Protein 1E6Y (pdb70)

Secondary structure (DSSP, 8-state):
-HHHHHHHHHHHHHHHSS--TT-------TT-SB-------GGGSHHHHHHHHHHHHHHHHHTS----GGGSSSS-S-SS----EEBTTS--EE-GGGGSGGG-HHHHHHHHHHHTEEEEESHHHHHHIIIII-PPP-HHHHHHHHHHHHHHTTT--SS-SS-----GGGSTT-EEEEEES-HHHHTTS-GGGB--HHHHS-HHHHHHHHHHH-S-EEEEEE--HHHHHHS-TTHHHHHHHHHHHHHHHHHTT--TT-HHHHHHHHHH---EE-SB--B----B-SSSGGGB-HHHHHHHS-HHHH---HHHHHHHHHHHHIIIIIIIIIIIITS-TT--HHHHHTTTBTTHHHHHHHHHHHHHHHHTTSTTSS-SSSPPPP-HHHHHHHHHHHHHHHHHHHHH-HHHHHHT-SHHHHHHHHHHHHHHHHHHHHS-HHHHHHHHHHHHHHHHHHHT--S----TTT--HHHHS--STTT---TTT--TTSGGGSS-SSSHHHHHHHHHHHHHTTT-S-SS-HHHHHHT--TTSSS-TTSHHHHHHHHHTT----S---GGGS--/--EEEEE-TTS-EEEEEEEGGGGSTTT-HHHHHHHHHHHHEEEEEHHHHHHHHHH---SSTT---TT------TGGGHHHHHHHHHHHH-SSTTSS-EEEEEGGGTEEEEE--HHHHHTSSSSTHHHHHHHHHHHHHHHHHTT--GGGHHHHHHHHHTTTTTSSS-TT-SEE-SS--GGG-SSTT-GGG---HHHHHHHTTT-HHHHHHHHHHHHHHHHHHTT-SSTHHHHHHHHHIIIIIH-BTTHHHHHHHHHTTT--HHHHHHHHHHHHHHTTSEEEEEE-TTS-EEEEESSHHHHHHHHHHHHHHHHHHHHHHHT-TTHHHHHHHHHHHHHHHHHSS--GGGGHHHHHHHHHHHTTSSSSS--SGGG--TTSTTT-SSSSSSHHHHHHHHHH--S--SS-HHHHHHHHHHHHTT-HHHHSHHHHHHT-/----------SHHHHHHHHHHHT---B-----HHHHHHHH-SS-TTPPPPBSS--HHHH-----HHHHSPPPHHHHHTB-EEEEEEEE-TTT-S--HHHHHHHHHHHSSS-EEEE-SS-EEEEEEHHHHHHHHHHHHHBTT--TTTEEE-SS----TTSPBPTTSPPP-TT--EEEETTEEEEEE-TT-PEEEEEEE--PPPPHHHHHHH-----TTSS-GGG-HHHHHHHHHHHHHHHHHHH---/-HHHHHHHHHHHIIIIIS--TT-------TT-SEE------GGGSHHHHHHHHHHHHHHHHHTS----GGGSSSS-S-SS----EEBTTS--EE-GGGGSGGG-HHHHHHHHHHHTEEEEESHHHHHHIIIII-PPP-HHHHHHHHHHHHHHTTT--SS-SS-----GGG-TT-EEEEEES-HHHHTTS-GGGB--HHHHS-HHHHHHHHHHH-S-EEEEEE--HHHHHHS-TTHHHHHHHHHHHHHHHHHTT--SS-HHHHHHHHHH---EE-SB--B----B-SSSGGGB-HHHHHHHS-HHHH---HHHHHHHHHHHHIIIIIIIIIIIITS-TT--HHHHHHHHBTTHHHHHHHHHHHHHHHHTTTTTSS-SSSPPPP-HHHHHHHHHHHHHHHHHHHHH-HHHHHHT-SHHHHHHHHHHHHHHHHHHHHS-HHHHHHHHHHHHHHHHHHHT--S----TTT--HHHHS--STTT---TTT--TTSGGGSS-SSSHHHHHHHHHHHHHTTT-S-SS-HHHHHHT--TTSSS-TT-HHHHHHHHHTT----S---GGGS--/--EEEEE-TTS-EEEEEEEGGGGSTTT-HHHHHHHHHHHHEEEEEHHHHHHHHHH---SSTT---TT------TGGGHHHHHHHHHHHH-SSTTSS-EEEEEGGGTEEEEE--HHHHHTSSSSTHHHHHHHHHHHHHHHHHTT--GGGHHHHHHHHHTTTTTSSS-TT-SEE-SS--GGG-SSTT-GGG---HHHHHHHTTT-HHHHHHHHHHHHHHHHHHTT-SSTHHHHHHHHHIIIIIS-BTTHHHHHHHHHTTT--HHHHHHHHHHHHHHTTSEEEEEE-TTSPEEEEESSHHHHHHHHHHHHHHHHHHHHHHHT-TTHHHHHHHHHHHHHHHHHSS--GGGGHHHHHHHHHHHTTSSSSS--SGGG--TTSTTT-SSSSSSHHHHHHHHHT--S--SS-HHHHHHHHHHHHTT-HHHHSHHHHHTT--/---------SSHHHHHHHHHHHT---B-----HHHHHHHHTSS-TTPPPPBSS--HHHH-----HHHHSPPPHHHHHTB-EEEEEEEE-TTT-S--HHHHHHHHHHH-SS-EEEE-SS-EEEEEEHHHHHHHHHHHHHBTT--TTTEEE-SS----TTSPEETTSPPP-TT--EEEETTEEEEEE-TT-PEEEEEEE--PPPPHHHHHHH-----TTSS-GGG-HHHHHHHHHHHHHHHHHHH---

Solvent-accessible surface area: 60481 Å² total

B-factor: mean 14.82, std 7.27, range [5.96, 83.8]

Organism: Methanosarcina barkeri (strain Fusaro / DSM 804) (NCBI:txid269797)

InterPro domains:
  IPR003183 Methyl-coenzyme M reductase, alpha subunit, N-terminal [PF02745] (8-282)
  IPR008924 Methyl-coenzyme M reductase, alpha/beta subunit, C-terminal [G3DSA:1.20.840.10] (291-556)
  IPR008924 Methyl-coenzyme M reductase, alpha/beta subunit, C-terminal [SSF48081] (284-569)
  IPR009024 Methyl-coenzyme M reductase, ferredoxin-like fold [SSF55088] (5-283)
  IPR009047 Methyl-coenzyme M reductase, alpha subunit, C-terminal [PF02249] (288-524)
  IPR015811 Methyl-coenzyme M reductase, alpha subunit, N-terminal subdomain 1 [G3DSA:3.90.390.10] (6-115)
  IPR015823 Methyl-coenzyme M reductase, alpha subunit, N-terminal subdomain 2 [G3DSA:3.30.70.470] (116-290)
  IPR016212 Methyl coenzyme M reductase, alpha subunit [PIRSF000262] (10-570)
  IPR016212 Methyl coenzyme M reductase, alpha subunit [TIGR03256] (9-569)

Structure (mmCIF, N/CA/C/O backbone):
data_1E6Y
#
_entry.id   1E6Y
#
_cell.length_a   113.678
_cell.length_b   153.099
_cell.length_c   153.288
_cell.angle_alpha   90.00
_cell.angle_beta   90.00
_cell.angle_gamma   90.00
#
_symmetry.space_group_name_H-M   'P 21 21 21'
#
loop_
_entity.id
_entity.type
_entity.pdbx_description
1 polymer 'METHYL-COENZYME M REDUCTASE SUBUNIT ALPHA'
2 polymer 'METHYL-COENZYME M REDUCTASE I BETA SUBUNIT'
3 polymer 'METHYL-COENZYME M REDUCTASE SUBUNIT GAMMA'
4 non-polymer 'FACTOR 430'
5 non-polymer 'Coenzyme B'
6 non-polymer '1-THIOETHANESULFONIC ACID'
7 non-polymer GLYCEROL
8 water water
#
loop_
_atom_site.group_PDB
_atom_site.id
_atom_site.type_symbol
_atom_site.label_atom_id
_atom_site.label_alt_id
_atom_site.label_comp_id
_atom_site.label_asym_id
_atom_site.label_entity_id
_atom_site.label_seq_id
_atom_site.pdbx_PDB_ins_code
_atom_site.Cartn_x
_atom_site.Cartn_y
_atom_site.Cartn_z
_atom_site.occupancy
_atom_site.B_iso_or_equiv
_atom_site.auth_seq_id
_atom_site.auth_comp_id
_atom_site.auth_asym_id
_atom_site.auth_atom_id
_atom_site.pdbx_PDB_model_num
ATOM 1 N N . ALA A 1 1 ? 16.977 60.668 74.426 1.00 26.12 1002 ALA A N 1
ATOM 2 C CA . ALA A 1 1 ? 16.797 59.717 75.557 1.00 25.47 1002 ALA A CA 1
ATOM 3 C C . ALA A 1 1 ? 16.491 60.446 76.866 1.00 25.25 1002 ALA A C 1
ATOM 4 O O . ALA A 1 1 ? 16.992 61.544 77.116 1.00 24.55 1002 ALA A O 1
ATOM 6 N N . ALA A 1 2 ? 15.671 59.812 77.700 1.00 24.91 1003 ALA A N 1
ATOM 7 C CA . ALA A 1 2 ? 15.078 60.452 78.874 1.00 24.44 1003 ALA A CA 1
ATOM 8 C C . ALA A 1 2 ? 16.087 60.876 79.940 1.00 23.86 1003 ALA A C 1
ATOM 9 O O . ALA A 1 2 ? 15.966 61.958 80.517 1.00 23.07 1003 ALA A O 1
ATOM 11 N N . ASP A 1 3 ? 17.067 60.018 80.211 1.00 23.59 1004 ASP A N 1
ATOM 12 C CA . ASP A 1 3 ? 18.060 60.283 81.248 1.00 23.58 1004 ASP A CA 1
ATOM 13 C C . ASP A 1 3 ? 18.869 61.541 80.944 1.00 22.41 1004 ASP A C 1
ATOM 14 O O . ASP A 1 3 ? 19.103 62.363 81.830 1.00 21.82 1004 ASP A O 1
ATOM 19 N N . ILE A 1 4 ? 19.248 61.707 79.679 1.00 21.22 1005 ILE A N 1
ATOM 20 C CA . ILE A 1 4 ? 20.048 62.856 79.257 1.00 19.87 1005 ILE A CA 1
ATOM 21 C C . ILE A 1 4 ? 19.225 64.146 79.261 1.00 19.17 1005 ILE A C 1
ATOM 22 O O . ILE A 1 4 ? 19.730 65.210 79.629 1.00 18.13 1005 ILE A O 1
ATOM 27 N N . PHE A 1 5 ? 17.949 64.035 78.897 1.00 18.89 1006 PHE A N 1
ATOM 28 C CA . PHE A 1 5 ? 17.027 65.167 78.945 1.00 18.77 1006 PHE A CA 1
ATOM 29 C C . PHE A 1 5 ? 16.863 65.687 80.373 1.00 18.45 1006 PHE A C 1
ATOM 30 O O . PHE A 1 5 ? 16.851 66.897 80.603 1.00 18.19 1006 PHE A O 1
ATOM 38 N N . SER A 1 6 ? 16.775 64.765 81.329 1.00 18.42 1007 SER A N 1
ATOM 39 C CA . SER A 1 6 ? 16.670 65.118 82.743 1.00 17.89 1007 SER A CA 1
ATOM 40 C C . SER A 1 6 ? 17.937 65.808 83.228 1.00 17.54 1007 SER A C 1
ATOM 41 O O . SER A 1 6 ? 17.880 66.752 84.014 1.00 16.82 1007 SER A O 1
ATOM 44 N N . LYS A 1 7 ? 19.079 65.329 82.744 1.00 17.29 1008 LYS A N 1
ATOM 45 C CA . LYS A 1 7 ? 20.373 65.913 83.073 1.00 17.49 1008 LYS A CA 1
ATOM 46 C C . LYS A 1 7 ? 20.486 67.336 82.523 1.00 16.42 1008 LYS A C 1
ATOM 47 O O . LYS A 1 7 ? 20.924 68.248 83.223 1.00 15.94 1008 LYS A O 1
ATOM 53 N N . PHE A 1 8 ? 20.034 67.523 81.288 1.00 15.86 1009 PHE A N 1
ATOM 54 C CA . PHE A 1 8 ? 20.010 68.836 80.656 1.00 15.47 1009 PHE A CA 1
ATOM 55 C C . PHE A 1 8 ? 19.181 69.838 81.463 1.00 15.69 1009 PHE A C 1
ATOM 56 O O . PHE A 1 8 ? 19.621 70.964 81.698 1.00 15.25 1009 PHE A O 1
ATOM 64 N N . LYS A 1 9 ? 18.001 69.416 81.914 1.00 16.29 1010 LYS A N 1
ATOM 65 C CA . LYS A 1 9 ? 17.122 70.289 82.692 1.00 16.19 1010 LYS A CA 1
ATOM 66 C C . LYS A 1 9 ? 17.709 70.632 84.059 1.00 16.25 1010 LYS A C 1
ATOM 67 O O . LYS A 1 9 ? 17.589 71.763 84.530 1.00 16.56 1010 LYS A O 1
ATOM 73 N N . LYS A 1 10 ? 18.371 69.657 84.675 1.00 16.17 1011 LYS A N 1
ATOM 74 C CA . LYS A 1 10 ? 19.066 69.868 85.939 1.00 16.59 1011 LYS A CA 1
ATOM 75 C C . LYS A 1 10 ? 20.190 70.893 85.771 1.00 15.44 1011 LYS A C 1
ATOM 76 O O . LYS A 1 10 ? 20.426 71.719 86.657 1.00 14.90 1011 LYS A O 1
ATOM 82 N N . ASP A 1 11 ? 20.875 70.833 84.631 1.00 15.16 1012 ASP A N 1
ATOM 83 C CA . ASP A 1 11 ? 21.933 71.786 84.318 1.00 14.38 1012 ASP A CA 1
ATOM 84 C C . ASP A 1 11 ? 21.384 73.197 84.210 1.00 14.19 1012 ASP A C 1
ATOM 85 O O . ASP A 1 11 ? 22.015 74.146 84.667 1.00 14.40 1012 ASP A O 1
ATOM 90 N N . MET A 1 12 ? 20.232 73.332 83.558 1.00 14.22 1013 MET A N 1
ATOM 91 C CA . MET A 1 12 ? 19.577 74.628 83.414 1.00 15.12 1013 MET A CA 1
ATOM 92 C C . MET A 1 12 ? 19.133 75.178 84.767 1.00 15.52 1013 MET A C 1
ATOM 93 O O . MET A 1 12 ? 19.256 76.376 85.025 1.00 15.70 1013 MET A O 1
ATOM 98 N N . GLU A 1 13 ? 18.664 74.291 85.644 1.00 16.65 1014 GLU A N 1
ATOM 99 C CA . GLU A 1 13 ? 18.282 74.674 87.001 1.00 17.25 1014 GLU A CA 1
ATOM 100 C C . GLU A 1 13 ? 19.489 75.176 87.794 1.00 16.46 1014 GLU A C 1
ATOM 101 O O . GLU A 1 13 ? 19.443 76.257 88.384 1.00 16.04 1014 GLU A O 1
ATOM 107 N N . VAL A 1 14 ? 20.580 74.411 87.763 1.00 15.35 1015 VAL A N 1
ATOM 108 C CA . VAL A 1 14 ? 21.812 74.786 88.456 1.00 15.19 1015 VAL A CA 1
ATOM 109 C C . VAL A 1 14 ? 22.372 76.104 87.917 1.00 14.63 1015 VAL A C 1
ATOM 110 O O . VAL A 1 14 ? 22.786 76.969 88.685 1.00 14.78 1015 VAL A O 1
ATOM 114 N N . LYS A 1 15 ? 22.314 76.275 86.600 1.00 14.28 1016 LYS A N 1
ATOM 115 C CA . LYS A 1 15 ? 22.905 77.439 85.951 1.00 13.93 1016 LYS A CA 1
ATOM 116 C C . LYS A 1 15 ? 22.101 78.719 86.180 1.00 14.01 1016 LYS A C 1
ATOM 117 O O . LYS A 1 15 ? 22.674 79.764 86.479 1.00 13.91 1016 LYS A O 1
ATOM 123 N N . PHE A 1 16 ? 20.775 78.612 86.137 1.00 14.83 1017 PHE A N 1
ATOM 124 C CA . PHE A 1 16 ? 19.919 79.793 86.055 1.00 15.35 1017 PHE A CA 1
ATOM 125 C C . PHE A 1 16 ? 18.966 80.002 87.234 1.00 15.91 1017 PHE A C 1
ATOM 126 O O . PHE A 1 16 ? 18.512 81.125 87.469 1.00 16.46 1017 PHE A O 1
ATOM 134 N N . ALA A 1 17 ? 18.652 78.932 87.962 1.00 16.80 1018 ALA A N 1
ATOM 135 C CA . ALA A 1 17 ? 17.593 78.987 88.971 1.00 16.74 1018 ALA A CA 1
ATOM 136 C C . ALA A 1 17 ? 18.078 78.792 90.408 1.00 17.45 1018 ALA A C 1
ATOM 137 O O . ALA A 1 17 ? 17.269 78.713 91.333 1.00 17.22 1018 ALA A O 1
ATOM 139 N N . GLN A 1 18 ? 19.390 78.670 90.591 1.00 17.61 1019 GLN A N 1
ATOM 140 C CA . GLN A 1 18 ? 19.983 78.747 91.923 1.00 17.93 1019 GLN A CA 1
ATOM 141 C C . GLN A 1 18 ? 21.252 79.587 91.874 1.00 18.09 1019 GLN A C 1
ATOM 142 O O . GLN A 1 18 ? 21.952 79.609 90.859 1.00 18.34 1019 GLN A O 1
ATOM 148 N N . GLU A 1 19 ? 21.493 80.341 92.941 1.00 17.25 1020 GLU A N 1
ATOM 149 C CA . GLU A 1 19 ? 22.523 81.372 92.938 1.00 17.12 1020 GLU A CA 1
ATOM 150 C C . GLU A 1 19 ? 23.925 80.814 92.725 1.00 17.02 1020 GLU A C 1
ATOM 151 O O . GLU A 1 19 ? 24.261 79.738 93.219 1.00 17.42 1020 GLU A O 1
ATOM 157 N N . PHE A 1 20 ? 24.714 81.528 91.930 1.00 16.19 1021 PHE A N 1
ATOM 158 C CA . PHE A 1 20 ? 26.128 81.215 91.779 1.00 15.98 1021 PHE A CA 1
ATOM 159 C C . PHE A 1 20 ? 26.941 82.411 92.242 1.00 15.89 1021 PHE A C 1
ATOM 160 O O . PHE A 1 20 ? 26.827 83.502 91.681 1.00 16.13 1021 PHE A O 1
ATOM 168 N N . GLY A 1 21 ? 27.760 82.200 93.266 1.00 15.88 1022 GLY A N 1
ATOM 169 C CA . GLY A 1 21 ? 28.440 83.310 93.905 1.00 16.02 1022 GLY A CA 1
ATOM 170 C C . GLY A 1 21 ? 27.439 84.243 94.559 1.00 16.20 1022 GLY A C 1
ATOM 171 O O . GLY A 1 21 ? 26.682 83.835 95.441 1.00 16.91 1022 GLY A O 1
ATOM 172 N N . SER A 1 22 ? 27.379 85.476 94.068 1.00 15.94 1023 SER A N 1
ATOM 173 C CA . SER A 1 22 ? 26.421 86.454 94.569 1.00 16.72 1023 SER A CA 1
ATOM 174 C C . SER A 1 22 ? 25.550 87.008 93.448 1.00 15.78 1023 SER A C 1
ATOM 175 O O . SER A 1 22 ? 25.130 88.163 93.507 1.00 16.48 1023 SER A O 1
ATOM 178 N N . ASN A 1 23 ? 25.239 86.179 92.454 1.00 15.53 1024 ASN A N 1
ATOM 179 C CA . ASN A 1 23 ? 24.484 86.659 91.298 1.00 15.83 1024 ASN A CA 1
ATOM 180 C C . ASN A 1 23 ? 22.979 86.758 91.551 1.00 16.62 1024 ASN A C 1
ATOM 181 O O . ASN A 1 23 ? 22.225 87.220 90.692 1.00 16.34 1024 ASN A O 1
ATOM 186 N N . LYS A 1 24 ? 22.559 86.329 92.741 1.00 17.49 1025 LYS A N 1
ATOM 187 C CA . LYS A 1 24 ? 21.180 86.469 93.202 1.00 19.05 1025 LYS A CA 1
ATOM 188 C C . LYS A 1 24 ? 20.145 85.821 92.291 1.00 19.34 1025 LYS A C 1
ATOM 189 O O . LYS A 1 24 ? 18.963 86.158 92.347 1.00 19.33 1025 LYS A O 1
ATOM 195 N N . GLN A 1 25 ? 20.579 84.852 91.492 1.00 19.58 1026 GLN A N 1
ATOM 196 C CA . GLN A 1 25 ? 19.660 84.067 90.676 1.00 20.62 1026 GLN A CA 1
ATOM 197 C C . GLN A 1 25 ? 19.088 82.945 91.533 1.00 22.43 1026 GLN A C 1
ATOM 198 O O . GLN A 1 25 ? 19.343 81.766 91.295 1.00 22.60 1026 GLN A O 1
ATOM 204 N N . THR A 1 26 ? 18.263 83.334 92.501 1.00 24.30 1027 THR A N 1
ATOM 205 C CA . THR A 1 26 ? 17.862 82.459 93.598 1.00 25.90 1027 THR A CA 1
ATOM 206 C C . THR A 1 26 ? 16.644 81.590 93.292 1.00 26.70 1027 THR A C 1
ATOM 207 O O . THR A 1 26 ? 16.269 80.741 94.102 1.00 27.07 1027 THR A O 1
ATOM 211 N N . GLY A 1 27 ? 16.042 81.795 92.124 1.00 27.06 1028 GLY A N 1
ATOM 212 C CA . GLY A 1 27 ? 14.872 81.023 91.741 1.00 27.39 1028 GLY A CA 1
ATOM 213 C C . GLY A 1 27 ? 14.553 81.144 90.263 1.00 27.88 1028 GLY A C 1
ATOM 214 O O . GLY A 1 27 ? 15.328 81.727 89.499 1.00 28.36 1028 GLY A O 1
ATOM 215 N N . GLY A 1 28 ? 13.435 80.554 89.849 1.00 27.56 1029 GLY A N 1
ATOM 216 C CA . GLY A 1 28 ? 12.980 80.713 88.480 1.00 26.90 1029 GLY A CA 1
ATOM 217 C C . GLY A 1 28 ? 12.575 79.421 87.792 1.00 26.51 1029 GLY A C 1
ATOM 218 O O . GLY A 1 28 ? 12.951 78.330 88.224 1.00 27.12 1029 GLY A O 1
ATOM 219 N N . ASP A 1 29 ? 11.751 79.552 86.757 1.00 25.67 1030 ASP A N 1
ATOM 220 C CA . ASP A 1 29 ? 11.353 78.430 85.912 1.00 25.00 1030 ASP A CA 1
ATOM 221 C C . ASP A 1 29 ? 12.245 78.434 84.673 1.00 23.64 1030 ASP A C 1
ATOM 222 O O . ASP A 1 29 ? 12.362 79.453 83.994 1.00 23.62 1030 ASP A O 1
ATOM 227 N N . ILE A 1 30 ? 12.805 77.275 84.336 1.00 22.02 1031 ILE A N 1
ATOM 228 C CA . ILE A 1 30 ? 13.759 77.181 83.230 1.00 20.68 1031 ILE A CA 1
ATOM 229 C C . ILE A 1 30 ? 13.094 77.234 81.851 1.00 20.03 1031 ILE A C 1
ATOM 230 O O . ILE A 1 30 ? 13.775 77.266 80.824 1.00 18.86 1031 ILE A O 1
ATOM 235 N N . THR A 1 31 ? 11.765 77.283 81.835 1.00 19.51 1032 THR A N 1
ATOM 236 C CA . THR A 1 31 ? 11.020 77.450 80.592 1.00 19.45 1032 THR A CA 1
ATOM 237 C C . THR A 1 31 ? 10.491 78.878 80.432 1.00 19.61 1032 THR A C 1
ATOM 238 O O . THR A 1 31 ? 9.922 79.219 79.397 1.00 19.66 1032 THR A O 1
ATOM 242 N N . ASP A 1 32 ? 10.740 79.726 81.428 1.00 20.35 1033 ASP A N 1
ATOM 243 C CA . ASP A 1 32 ? 10.302 81.121 81.383 1.00 21.20 1033 ASP A CA 1
ATOM 244 C C . ASP A 1 32 ? 11.063 81.933 80.340 1.00 21.07 1033 ASP A C 1
ATOM 245 O O . ASP A 1 32 ? 12.295 81.891 80.282 1.00 20.40 1033 ASP A O 1
ATOM 250 N N . LYS A 1 33 ? 10.320 82.717 79.564 1.00 20.37 1034 LYS A N 1
ATOM 251 C CA . LYS A 1 33 ? 10.891 83.539 78.502 1.00 20.40 1034 LYS A CA 1
ATOM 252 C C . LYS A 1 33 ? 11.461 84.856 79.010 1.00 19.98 1034 LYS A C 1
ATOM 253 O O . LYS A 1 33 ? 12.146 85.565 78.270 1.00 19.77 1034 LYS A O 1
ATOM 259 N N . THR A 1 34 ? 11.100 85.226 80.235 1.00 19.48 1035 THR A N 1
ATOM 260 C CA . THR A 1 34 ? 11.525 86.503 80.795 1.00 19.34 1035 THR A CA 1
ATOM 261 C C . THR A 1 34 ? 12.420 86.321 82.016 1.00 19.15 1035 THR A C 1
ATOM 262 O O . THR A 1 34 ? 12.459 85.245 82.617 1.00 19.32 1035 THR A O 1
ATOM 266 N N . ALA A 1 35 ? 13.160 87.374 82.354 1.00 18.93 1036 ALA A N 1
ATOM 267 C CA . ALA A 1 35 ? 14.062 87.361 83.500 1.00 19.25 1036 ALA A CA 1
ATOM 268 C C . ALA A 1 35 ? 14.277 88.780 84.006 1.00 19.12 1036 ALA A C 1
ATOM 269 O O . ALA A 1 35 ? 13.947 89.748 83.318 1.00 19.82 1036 ALA A O 1
ATOM 271 N N . LYS A 1 36 ? 14.795 88.896 85.225 1.00 19.30 1037 LYS A N 1
ATOM 272 C CA . LYS A 1 36 ? 15.218 90.185 85.760 1.00 19.59 1037 LYS A CA 1
ATOM 273 C C . LYS A 1 36 ? 16.735 90.279 85.727 1.00 19.07 1037 LYS A C 1
ATOM 274 O O . LYS A 1 36 ? 17.435 89.342 86.116 1.00 19.18 1037 LYS A O 1
ATOM 280 N N . PHE A 1 37 ? 17.234 91.400 85.219 1.00 18.54 1038 PHE A N 1
ATOM 281 C CA . PHE A 1 37 ? 18.668 91.620 85.103 1.00 17.46 1038 PHE A CA 1
ATOM 282 C C . PHE A 1 37 ? 19.102 92.647 86.132 1.00 17.39 1038 PHE A C 1
ATOM 283 O O . PHE A 1 37 ? 18.557 93.750 86.192 1.00 17.42 1038 PHE A O 1
ATOM 291 N N . LEU A 1 38 ? 20.042 92.248 86.982 1.00 16.34 1039 LEU A N 1
ATOM 292 C CA . LEU A 1 38 ? 20.303 92.973 88.216 1.00 16.90 1039 LEU A CA 1
ATOM 293 C C . LEU A 1 38 ? 21.432 93.993 88.143 1.00 16.85 1039 LEU A C 1
ATOM 294 O O . LEU A 1 38 ? 21.614 94.771 89.081 1.00 16.73 1039 LEU A O 1
ATOM 299 N N . ARG A 1 39 ? 22.174 94.014 87.034 1.00 16.78 1040 ARG A N 1
ATOM 300 C CA . ARG A 1 39 ? 23.226 95.012 86.855 1.00 16.78 1040 ARG A CA 1
ATOM 301 C C . ARG A 1 39 ? 24.199 95.063 88.033 1.00 16.58 1040 ARG A C 1
ATOM 302 O O . ARG A 1 39 ? 24.609 96.129 88.488 1.00 16.75 1040 ARG A O 1
ATOM 310 N N . LEU A 1 40 ? 24.636 93.884 88.471 1.00 16.07 1041 LEU A N 1
ATOM 311 C CA . LEU A 1 40 ? 25.521 93.759 89.627 1.00 15.87 1041 LEU A CA 1
ATOM 312 C C . LEU A 1 40 ? 26.991 93.980 89.269 1.00 15.74 1041 LEU A C 1
ATOM 313 O O . LEU A 1 40 ? 27.795 94.351 90.122 1.00 16.06 1041 LEU A O 1
ATOM 318 N N . GLY A 1 41 ? 27.335 93.767 88.003 1.00 15.15 1042 GLY A N 1
ATOM 319 C CA . GLY A 1 41 ? 28.723 93.865 87.590 1.00 14.68 1042 GLY A CA 1
ATOM 320 C C . GLY A 1 41 ? 29.517 92.618 87.943 1.00 14.38 1042 GLY A C 1
ATOM 321 O O . GLY A 1 41 ? 28.934 91.596 88.312 1.00 14.02 1042 GLY A O 1
ATOM 322 N N . PRO A 1 42 ? 30.856 92.663 87.821 1.00 14.44 1043 PRO A N 1
ATOM 323 C CA . PRO A 1 42 ? 31.697 91.466 87.954 1.00 14.39 1043 PRO A CA 1
ATOM 324 C C . PRO A 1 42 ? 31.786 90.930 89.381 1.00 14.99 1043 PRO A C 1
ATOM 325 O O . PRO A 1 42 ? 32.051 89.745 89.588 1.00 15.26 1043 PRO A O 1
ATOM 329 N N . GLU A 1 43 ? 31.489 91.788 90.355 1.00 15.83 1044 GLU A N 1
ATOM 330 C CA . GLU A 1 43 ? 31.608 91.430 91.767 1.00 17.13 1044 GLU A CA 1
ATOM 331 C C . GLU A 1 43 ? 30.636 90.336 92.206 1.00 16.11 1044 GLU A C 1
ATOM 332 O O . GLU A 1 43 ? 30.798 89.759 93.281 1.00 16.11 1044 GLU A O 1
ATOM 338 N N . GLN A 1 44 ? 29.638 90.047 91.376 1.00 14.56 1045 GLN A N 1
ATOM 339 C CA . GLN A 1 44 ? 28.698 88.960 91.646 1.00 13.94 1045 GLN A CA 1
ATOM 340 C C . GLN A 1 44 ? 29.384 87.596 91.555 1.00 14.18 1045 GLN A C 1
ATOM 341 O O . GLN A 1 44 ? 28.869 86.597 92.062 1.00 13.40 1045 GLN A O 1
ATOM 347 N N . ASP A 1 45 ? 30.526 87.557 90.874 1.00 13.17 1046 ASP A N 1
ATOM 348 C CA . ASP A 1 45 ? 31.258 86.315 90.649 1.00 13.63 1046 ASP A CA 1
ATOM 349 C C . ASP A 1 45 ? 32.536 86.289 91.487 1.00 13.01 1046 ASP A C 1
ATOM 350 O O . ASP A 1 45 ? 33.420 87.125 91.302 1.00 12.53 1046 ASP A O 1
ATOM 357 N N . PRO A 1 46 ? 32.676 85.282 92.368 1.00 13.37 1047 PRO A N 1
ATOM 358 C CA . PRO A 1 46 ? 33.853 85.208 93.239 1.00 13.84 1047 PRO A CA 1
ATOM 359 C C . PRO A 1 46 ? 35.192 85.086 92.507 1.00 13.23 1047 PRO A C 1
ATOM 360 O O . PRO A 1 46 ? 36.177 85.696 92.926 1.00 13.13 1047 PRO A O 1
ATOM 364 N N . ARG A 1 47 ? 35.216 84.384 91.374 1.00 13.14 1048 ARG A N 1
ATOM 365 C CA . ARG A 1 47 ? 36.456 84.318 90.580 1.00 12.84 1048 ARG A CA 1
ATOM 366 C C . ARG A 1 47 ? 36.798 85.674 89.991 1.00 12.13 1048 ARG A C 1
ATOM 367 O O . ARG A 1 47 ? 37.955 86.131 90.049 1.00 12.17 1048 ARG A O 1
ATOM 375 N N . LYS A 1 48 ? 35.789 86.395 89.502 1.00 11.71 1049 LYS A N 1
ATOM 376 C CA . LYS A 1 48 ? 36.017 87.744 88.980 1.00 11.15 1049 LYS A CA 1
ATOM 377 C C . LYS A 1 48 ? 36.554 88.689 90.060 1.00 11.55 1049 LYS A C 1
ATOM 378 O O . LYS A 1 48 ? 37.486 89.452 89.812 1.00 10.91 1049 LYS A O 1
ATOM 384 N N . VAL A 1 49 ? 36.010 88.584 91.271 1.00 12.54 1050 VAL A N 1
ATOM 385 C CA . VAL A 1 49 ? 36.475 89.390 92.399 1.00 12.84 1050 VAL A CA 1
ATOM 386 C C . VAL A 1 49 ? 37.954 89.112 92.689 1.00 13.08 1050 VAL A C 1
ATOM 387 O O . VAL A 1 49 ? 38.753 90.039 92.841 1.00 12.93 1050 VAL A O 1
ATOM 391 N N . GLU A 1 50 ? 38.316 87.832 92.687 1.00 13.37 1051 GLU A N 1
ATOM 392 C CA . GLU A 1 50 ? 39.700 87.396 92.852 1.00 13.58 1051 GLU A CA 1
ATOM 393 C C . GLU A 1 50 ? 40.609 87.999 91.777 1.00 13.16 1051 GLU A C 1
ATOM 394 O O . GLU A 1 50 ? 41.688 88.511 92.083 1.00 13.26 1051 GLU A O 1
ATOM 400 N N . MET A 1 51 ? 40.129 88.002 90.536 1.00 13.05 1052 MET A N 1
ATOM 401 C CA . MET A 1 51 ? 40.883 88.537 89.404 1.00 12.66 1052 MET A CA 1
ATOM 402 C C . MET A 1 51 ? 41.067 90.049 89.488 1.00 12.88 1052 MET A C 1
ATOM 403 O O . MET A 1 51 ? 42.144 90.568 89.186 1.00 12.84 1052 MET A O 1
ATOM 408 N N . ILE A 1 52 ? 40.000 90.751 89.865 1.00 12.45 1053 ILE A N 1
ATOM 409 C CA . ILE A 1 52 ? 40.047 92.199 90.055 1.00 12.70 1053 ILE A CA 1
ATOM 410 C C . ILE A 1 52 ? 41.094 92.573 91.106 1.00 13.26 1053 ILE A C 1
ATOM 411 O O . ILE A 1 52 ? 41.942 93.433 90.866 1.00 13.41 1053 ILE A O 1
ATOM 416 N N . LYS A 1 53 ? 41.091 91.849 92.225 1.00 13.37 1054 LYS A N 1
ATOM 417 C CA . LYS A 1 53 ? 42.027 92.103 93.317 1.00 14.35 1054 LYS A CA 1
ATOM 418 C C . LYS A 1 53 ? 43.471 91.880 92.873 1.00 13.96 1054 LYS A C 1
ATOM 419 O O . LYS A 1 53 ? 44.337 92.720 93.115 1.00 14.15 1054 LYS A O 1
ATOM 425 N N . ALA A 1 54 ? 43.710 90.771 92.177 1.00 13.59 1055 ALA A N 1
ATOM 426 C CA . ALA A 1 54 ? 45.034 90.461 91.643 1.00 13.77 1055 ALA A CA 1
ATOM 427 C C . ALA A 1 54 ? 45.478 91.512 90.629 1.00 13.80 1055 ALA A C 1
ATOM 428 O O . ALA A 1 54 ? 46.608 91.998 90.685 1.00 13.50 1055 ALA A O 1
ATOM 430 N N . GLY A 1 55 ? 44.561 91.901 89.746 1.00 13.67 1056 GLY A N 1
ATOM 431 C CA . GLY A 1 55 ? 44.871 92.902 88.740 1.00 13.96 1056 GLY A CA 1
ATOM 432 C C . GLY A 1 55 ? 45.298 94.231 89.334 1.00 15.09 1056 GLY A C 1
ATOM 433 O O . GLY A 1 55 ? 46.289 94.817 88.901 1.00 14.65 1056 GLY A O 1
ATOM 434 N N . LYS A 1 56 ? 44.568 94.679 90.353 1.00 15.53 1057 LYS A N 1
ATOM 435 C CA . LYS A 1 56 ? 44.860 95.928 91.058 1.00 16.58 1057 LYS A CA 1
ATOM 436 C C . LYS A 1 56 ? 46.225 95.889 91.737 1.00 16.16 1057 LYS A C 1
ATOM 437 O O . LYS A 1 56 ? 47.042 96.797 91.567 1.00 15.71 1057 LYS A O 1
ATOM 443 N N . GLU A 1 57 ? 46.462 94.833 92.512 1.00 16.28 1058 GLU A N 1
ATOM 444 C CA . GLU A 1 57 ? 47.710 94.680 93.254 1.00 16.48 1058 GLU A CA 1
ATOM 445 C C . GLU A 1 57 ? 48.928 94.579 92.336 1.00 15.50 1058 GLU A C 1
ATOM 446 O O . GLU A 1 57 ? 49.959 95.201 92.594 1.00 15.21 1058 GLU A O 1
ATOM 452 N N . ILE A 1 58 ? 48.792 93.826 91.248 1.00 14.69 1059 ILE A N 1
ATOM 453 C CA . ILE A 1 58 ? 49.894 93.649 90.308 1.00 13.98 1059 ILE A CA 1
ATOM 454 C C . ILE A 1 58 ? 50.195 94.943 89.555 1.00 13.78 1059 ILE A C 1
ATOM 455 O O . ILE A 1 58 ? 51.358 95.310 89.400 1.00 13.36 1059 ILE A O 1
ATOM 460 N N . ALA A 1 59 ? 49.151 95.679 89.180 1.00 14.07 1060 ALA A N 1
ATOM 461 C CA . ALA A 1 59 ? 49.323 96.975 88.521 1.00 14.66 1060 ALA A CA 1
ATOM 462 C C . ALA A 1 59 ? 50.095 97.938 89.420 1.00 15.50 1060 ALA A C 1
ATOM 463 O O . ALA A 1 59 ? 51.042 98.591 88.977 1.00 14.62 1060 ALA A O 1
ATOM 465 N N . GLU A 1 60 ? 49.705 97.978 90.694 1.00 16.98 1061 GLU A N 1
ATOM 466 C CA . GLU A 1 60 ? 50.361 98.801 91.706 1.00 18.79 1061 GLU A CA 1
ATOM 467 C C . GLU A 1 60 ? 51.817 98.391 91.875 1.00 18.37 1061 GLU A C 1
ATOM 468 O O . GLU A 1 60 ? 52.708 99.239 91.960 1.00 18.35 1061 GLU A O 1
ATOM 474 N N . LYS A 1 61 ? 52.049 97.083 91.932 1.00 17.71 1062 LYS A N 1
ATOM 475 C CA . LYS A 1 61 ? 53.384 96.552 92.169 1.00 17.91 1062 LYS A CA 1
ATOM 476 C C . LYS A 1 61 ? 54.331 96.801 90.999 1.00 16.98 1062 LYS A C 1
ATOM 477 O O . LYS A 1 61 ? 55.467 97.234 91.197 1.00 17.39 1062 LYS A O 1
ATOM 483 N N . ARG A 1 62 ? 53.855 96.558 89.780 1.00 15.69 1063 ARG A N 1
ATOM 484 C CA . ARG A 1 62 ? 54.758 96.529 88.617 1.00 14.52 1063 ARG A CA 1
ATOM 485 C C . ARG A 1 62 ? 54.898 97.906 88.002 1.00 14.56 1063 ARG A C 1
ATOM 486 O O . ARG A 1 62 ? 55.838 98.158 87.239 1.00 14.52 1063 ARG A O 1
ATOM 494 N N . GLY A 1 63 ? 53.938 98.785 88.279 1.00 14.39 1064 GLY A N 1
ATOM 495 C CA . GLY A 1 63 ? 54.061 100.173 87.870 1.00 14.21 1064 GLY A CA 1
ATOM 496 C C . GLY A 1 63 ? 53.575 100.480 86.466 1.00 13.93 1064 GLY A C 1
ATOM 497 O O . GLY A 1 63 ? 53.965 101.491 85.881 1.00 14.99 1064 GLY A O 1
ATOM 498 N N . ILE A 1 64 ? 52.758 99.594 85.906 1.00 12.84 1065 ILE A N 1
ATOM 499 C CA . ILE A 1 64 ? 52.074 99.869 84.647 1.00 12.24 1065 ILE A CA 1
ATOM 500 C C . ILE A 1 64 ? 50.699 99.205 84.662 1.00 11.99 1065 ILE A C 1
ATOM 501 O O . ILE A 1 64 ? 50.522 98.138 85.256 1.00 11.73 1065 ILE A O 1
ATOM 506 N N . ALA A 1 65 ? 49.721 99.885 84.068 1.00 11.68 1066 ALA A N 1
ATOM 507 C CA . ALA A 1 65 ? 48.321 99.472 84.111 1.00 11.50 1066 ALA A CA 1
ATOM 508 C C . ALA A 1 65 ? 48.118 98.017 83.697 1.00 11.84 1066 ALA A C 1
ATOM 509 O O . ALA A 1 65 ? 48.846 97.488 82.857 1.00 11.50 1066 ALA A O 1
ATOM 511 N N . PHE A 1 66 ? 47.106 97.385 84.280 1.00 11.41 1067 PHE A N 1
ATOM 512 C CA . PHE A 1 66 ? 46.885 95.953 84.118 1.00 11.15 1067 PHE A CA 1
ATOM 513 C C . PHE A 1 66 ? 45.377 95.677 84.068 1.00 10.94 1067 PHE A C 1
ATOM 514 O O . PHE A 1 66 ? 44.600 96.530 83.631 1.00 11.23 1067 PHE A O 1
ATOM 522 N N . TYR A 1 67 ? 44.975 94.478 84.480 1.00 10.68 1068 TYR A N 1
ATOM 523 C CA . TYR A 1 67 ? 43.568 94.094 84.503 1.00 10.95 1068 TYR A CA 1
ATOM 524 C C . TYR A 1 67 ? 42.745 95.081 85.329 1.00 11.36 1068 TYR A C 1
ATOM 525 O O . TYR A 1 67 ? 43.064 95.353 86.487 1.00 11.73 1068 TYR A O 1
ATOM 534 N N . ASN A 1 68 ? 41.674 95.584 84.724 1.00 11.38 1069 ASN A N 1
ATOM 535 C CA . ASN A 1 68 ? 40.808 96.587 85.338 1.00 12.07 1069 ASN A CA 1
ATOM 536 C C . ASN A 1 68 ? 39.467 96.575 84.602 1.00 12.47 1069 ASN A C 1
ATOM 537 O O . ASN A 1 68 ? 39.348 97.129 83.510 1.00 12.17 1069 ASN A O 1
ATOM 542 N N . PRO A 1 69 ? 38.447 95.924 85.183 1.00 13.39 1070 PRO A N 1
ATOM 543 C CA . PRO A 1 69 ? 37.149 95.743 84.523 1.00 13.80 1070 PRO A CA 1
ATOM 544 C C . PRO A 1 69 ? 36.467 97.045 84.118 1.00 13.66 1070 PRO A C 1
ATOM 545 O O . PRO A 1 69 ? 35.613 97.049 83.232 1.00 13.88 1070 PRO A O 1
ATOM 549 N N . MET A 1 70 ? 36.872 98.151 84.736 1.00 14.30 1071 MET A N 1
ATOM 550 C CA . MET A 1 70 ? 36.306 99.457 84.406 1.00 15.04 1071 MET A CA 1
ATOM 551 C C . MET A 1 70 ? 36.822 100.020 83.076 1.00 14.79 1071 MET A C 1
ATOM 552 O O . MET A 1 70 ? 36.325 101.043 82.601 1.00 15.29 1071 MET A O 1
ATOM 557 N N . MET A 1 71 ? 37.794 99.340 82.465 1.00 14.34 1072 MET A N 1
ATOM 558 C CA . MET A 1 71 ? 38.282 99.723 81.137 1.00 14.51 1072 MET A CA 1
ATOM 559 C C . MET A 1 71 ? 37.374 99.211 80.016 1.00 14.30 1072 MET A C 1
ATOM 560 O O . MET A 1 71 ? 37.510 99.618 78.861 1.00 14.86 1072 MET A O 1
ATOM 565 N N . HIS A 1 72 ? 36.451 98.320 80.368 1.00 13.55 1073 HIS A N 1
ATOM 566 C CA . HIS A 1 72 ? 35.434 97.822 79.444 1.00 12.75 1073 HIS A CA 1
ATOM 567 C C . HIS A 1 72 ? 34.533 98.979 79.009 1.00 13.20 1073 HIS A C 1
ATOM 568 O O . HIS A 1 72 ? 34.163 99.822 79.826 1.00 13.42 1073 HIS A O 1
ATOM 575 N N . SER A 1 73 ? 34.226 99.043 77.715 1.00 13.29 1074 SER A N 1
ATOM 576 C CA . SER A 1 73 ? 33.336 100.075 77.182 1.00 13.65 1074 SER A CA 1
ATOM 577 C C . SER A 1 73 ? 31.994 100.091 77.908 1.00 13.75 1074 SER A C 1
ATOM 578 O O . SER A 1 73 ? 31.399 99.039 78.149 1.00 13.76 1074 SER A O 1
ATOM 581 N N . GLY A 1 74 ? 31.547 101.287 78.282 1.00 14.39 1075 GLY A N 1
ATOM 582 C CA . GLY A 1 74 ? 30.189 101.471 78.767 1.00 14.87 1075 GLY A CA 1
ATOM 583 C C . GLY A 1 74 ? 29.943 101.009 80.191 1.00 15.54 1075 GLY A C 1
ATOM 584 O O . GLY A 1 74 ? 29.427 101.765 81.014 1.00 16.15 1075 GLY A O 1
ATOM 585 N N . ALA A 1 75 ? 30.250 99.743 80.458 1.00 15.22 1076 ALA A N 1
ATOM 586 C CA . ALA A 1 75 ? 30.000 99.131 81.759 1.00 14.70 1076 ALA A CA 1
ATOM 587 C C . ALA A 1 75 ? 30.861 97.879 81.902 1.00 14.42 1076 ALA A C 1
ATOM 588 O O . ALA A 1 75 ? 31.245 97.264 80.903 1.00 14.45 1076 ALA A O 1
ATOM 590 N N . PRO A 1 76 ? 31.152 97.465 83.148 1.00 14.31 1077 PRO A N 1
ATOM 591 C CA . PRO A 1 76 ? 31.914 96.231 83.363 1.00 13.61 1077 PRO A CA 1
ATOM 592 C C . PRO A 1 76 ? 31.074 94.974 83.143 1.00 13.34 1077 PRO A C 1
ATOM 593 O O . PRO A 1 76 ? 29.842 95.019 83.183 1.00 13.45 1077 PRO A O 1
ATOM 597 N N . LEU A 1 77 ? 31.759 93.859 82.903 1.00 12.74 1078 LEU A N 1
ATOM 598 C CA . LEU A 1 77 ? 31.124 92.564 82.661 1.00 12.53 1078 LEU A CA 1
ATOM 599 C C . LEU A 1 77 ? 30.106 92.207 83.738 1.00 12.53 1078 LEU A C 1
ATOM 600 O O . LEU A 1 77 ? 30.334 92.459 84.921 1.00 13.51 1078 LEU A O 1
ATOM 605 N N . GLY A 1 78 ? 28.993 91.612 83.319 1.00 12.38 1079 GLY A N 1
ATOM 606 C CA . GLY A 1 78 ? 28.028 91.088 84.268 1.00 12.39 1079 GLY A CA 1
ATOM 607 C C . GLY A 1 78 ? 26.909 92.051 84.620 1.00 13.18 1079 GLY A C 1
ATOM 608 O O . GLY A 1 78 ? 26.551 92.189 85.790 1.00 13.31 1079 GLY A O 1
ATOM 609 N N . GLN A 1 79 ? 26.333 92.694 83.608 1.00 12.69 1080 GLN A N 1
ATOM 610 C CA . GLN A 1 79 ? 25.130 93.495 83.808 1.00 13.23 1080 GLN A CA 1
ATOM 611 C C . GLN A 1 79 ? 23.876 92.623 83.795 1.00 13.51 1080 GLN A C 1
ATOM 612 O O . GLN A 1 79 ? 22.852 93.000 84.364 1.00 14.21 1080 GLN A O 1
ATOM 618 N N . ARG A 1 80 ? 23.943 91.484 83.106 1.00 13.72 1081 ARG A N 1
ATOM 619 C CA . ARG A 1 80 ? 23.037 90.382 83.403 1.00 14.13 1081 ARG A CA 1
ATOM 620 C C . ARG A 1 80 ? 23.753 89.393 84.325 1.00 13.22 1081 ARG A C 1
ATOM 621 O O . ARG A 1 80 ? 24.746 89.796 84.945 1.00 12.99 1081 ARG A O 1
ATOM 629 N N . ALA A 1 81 ? 23.237 88.179 84.476 1.00 12.17 1082 ALA A N 1
ATOM 630 C CA . ALA A 1 81 ? 23.802 87.243 85.441 1.00 12.38 1082 ALA A CA 1
ATOM 631 C C . ALA A 1 81 ? 25.005 86.493 84.874 1.00 12.59 1082 ALA A C 1
ATOM 632 O O . ALA A 1 81 ? 24.973 86.026 83.734 1.00 12.99 1082 ALA A O 1
ATOM 634 N N . ILE A 1 82 ? 26.086 86.451 85.651 1.00 12.70 1083 ILE A N 1
ATOM 635 C CA . ILE A 1 82 ? 27.192 85.538 85.376 1.00 12.25 1083 ILE A CA 1
ATOM 636 C C . ILE A 1 82 ? 26.868 84.183 86.004 1.00 12.67 1083 ILE A C 1
ATOM 637 O O . ILE A 1 82 ? 26.723 84.072 87.224 1.00 12.98 1083 ILE A O 1
ATOM 642 N N . THR A 1 83 ? 26.720 83.168 85.157 1.00 11.86 1084 THR A N 1
ATOM 643 C CA . THR A 1 83 ? 26.249 81.860 85.597 1.00 12.02 1084 THR A CA 1
ATOM 644 C C . THR A 1 83 ? 27.233 80.750 85.210 1.00 12.14 1084 THR A C 1
ATOM 645 O O . THR A 1 83 ? 28.049 80.922 84.301 1.00 12.34 1084 THR A O 1
ATOM 649 N N . PRO A 1 84 ? 27.218 79.625 85.945 1.00 12.09 1085 PRO A N 1
ATOM 650 C CA . PRO A 1 84 ? 28.257 78.602 85.781 1.00 11.74 1085 PRO A CA 1
ATOM 651 C C . PRO A 1 84 ? 27.991 77.673 84.600 1.00 11.26 1085 PRO A C 1
ATOM 652 O O . PRO A 1 84 ? 26.951 77.759 83.946 1.00 10.79 1085 PRO A O 1
ATOM 656 N N . TYR A 1 85 ? 28.951 76.797 84.325 1.00 11.16 1086 TYR A N 1
ATOM 657 C CA . TYR A 1 85 ? 28.763 75.723 83.356 1.00 11.22 1086 TYR A CA 1
ATOM 658 C C . TYR A 1 85 ? 28.996 74.380 84.037 1.00 11.01 1086 TYR A C 1
ATOM 659 O O . TYR A 1 85 ? 29.910 74.236 84.847 1.00 12.20 1086 TYR A O 1
ATOM 668 N N . THR A 1 86 ? 28.153 73.405 83.719 1.00 10.68 1087 THR A N 1
ATOM 669 C CA . THR A 1 86 ? 28.362 72.041 84.184 1.00 11.13 1087 THR A CA 1
ATOM 670 C C . THR A 1 86 ? 28.985 71.236 83.054 1.00 11.13 1087 THR A C 1
ATOM 671 O O . THR A 1 86 ? 28.464 71.222 81.942 1.00 11.10 1087 THR A O 1
ATOM 675 N N . ILE A 1 87 ? 30.109 70.581 83.331 1.00 10.88 1088 ILE A N 1
ATOM 676 C CA . ILE A 1 87 ? 30.728 69.719 82.331 1.00 11.48 1088 ILE A CA 1
ATOM 677 C C . ILE A 1 87 ? 29.754 68.592 81.998 1.00 11.46 1088 ILE A C 1
ATOM 678 O O . ILE A 1 87 ? 29.174 67.980 82.895 1.00 11.84 1088 ILE A O 1
ATOM 683 N N . SER A 1 88 ? 29.462 68.432 80.712 1.00 11.54 1089 SER A N 1
ATOM 684 C CA . SER A 1 88 ? 28.489 67.444 80.267 1.00 11.20 1089 SER A CA 1
ATOM 685 C C . SER A 1 88 ? 28.860 66.037 80.716 1.00 11.45 1089 SER A C 1
ATOM 686 O O . SER A 1 88 ? 30.034 65.661 80.729 1.00 11.77 1089 SER A O 1
ATOM 689 N N . GLY A 1 89 ? 27.847 65.287 81.135 1.00 11.36 1090 GLY A N 1
ATOM 690 C CA . GLY A 1 89 ? 28.057 63.936 81.621 1.00 12.30 1090 GLY A CA 1
ATOM 691 C C . GLY A 1 89 ? 28.601 63.874 83.035 1.00 12.29 1090 GLY A C 1
ATOM 692 O O . GLY A 1 89 ? 28.901 62.789 83.529 1.00 12.45 1090 GLY A O 1
ATOM 693 N N . THR A 1 90 ? 28.791 65.032 83.666 1.00 12.30 1091 THR A N 1
ATOM 694 C CA . THR A 1 90 ? 29.331 65.100 85.025 1.00 12.79 1091 THR A CA 1
ATOM 695 C C . THR A 1 90 ? 28.486 66.032 85.894 1.00 13.26 1091 THR A C 1
ATOM 696 O O . THR A 1 90 ? 27.608 66.734 85.392 1.00 13.15 1091 THR A O 1
ATOM 700 N N . ASP A 1 91 ? 28.818 66.102 87.180 1.00 13.80 1092 ASP A N 1
ATOM 701 C CA . ASP A 1 91 ? 28.189 67.061 88.082 1.00 15.15 1092 ASP A CA 1
ATOM 702 C C . ASP A 1 91 ? 29.171 68.163 88.479 1.00 14.40 1092 ASP A C 1
ATOM 703 O O . ASP A 1 91 ? 28.979 68.848 89.486 1.00 14.79 1092 ASP A O 1
ATOM 708 N N . ILE A 1 92 ? 30.217 68.336 87.674 1.00 13.32 1093 ILE A N 1
ATOM 709 C CA . ILE A 1 92 ? 31.239 69.341 87.947 1.00 13.01 1093 ILE A CA 1
ATOM 710 C C . ILE A 1 92 ? 30.769 70.716 87.482 1.00 12.97 1093 ILE A C 1
ATOM 711 O O . ILE A 1 92 ? 30.674 70.978 86.282 1.00 12.90 1093 ILE A O 1
ATOM 716 N N . VAL A 1 93 ? 30.455 71.580 88.444 1.00 13.20 1094 VAL A N 1
ATOM 717 C CA . VAL A 1 93 ? 29.994 72.932 88.149 1.00 13.14 1094 VAL A CA 1
ATOM 718 C C . VAL A 1 93 ? 31.163 73.914 88.177 1.00 13.27 1094 VAL A C 1
ATOM 719 O O . VAL A 1 93 ? 31.858 74.043 89.188 1.00 13.72 1094 VAL A O 1
ATOM 723 N N . CYS A 1 94 ? 31.353 74.620 87.066 1.00 12.89 1095 CYS A N 1
ATOM 724 C CA . CYS A 1 94 ? 32.561 75.409 86.844 1.00 12.24 1095 CYS A CA 1
ATOM 725 C C . CYS A 1 94 ? 32.317 76.910 86.826 1.00 12.23 1095 CYS A C 1
ATOM 726 O O . CYS A 1 94 ? 31.352 77.393 86.230 1.00 12.22 1095 CYS A O 1
ATOM 729 N N . GLU A 1 95 ? 33.231 77.639 87.456 1.00 11.97 1096 GLU A N 1
ATOM 730 C CA . GLU A 1 95 ? 33.437 79.052 87.171 1.00 12.62 1096 GLU A CA 1
ATOM 731 C C . GLU A 1 95 ? 33.742 79.198 85.682 1.00 12.27 1096 GLU A C 1
ATOM 732 O O . GLU A 1 95 ? 34.594 78.484 85.151 1.00 12.57 1096 GLU A O 1
ATOM 738 N N . PRO A 1 96 ? 33.023 80.093 84.981 1.00 11.74 1097 PRO A N 1
ATOM 739 C CA . PRO A 1 96 ? 33.243 80.291 83.542 1.00 11.49 1097 PRO A CA 1
ATOM 740 C C . PRO A 1 96 ? 34.709 80.569 83.195 1.00 11.27 1097 PRO A C 1
ATOM 741 O O . PRO A 1 96 ? 35.274 79.928 82.306 1.00 11.17 1097 PRO A O 1
ATOM 745 N N . ASP A 1 97 ? 35.349 81.434 83.981 1.00 11.05 1098 ASP A N 1
ATOM 746 C CA . ASP A 1 97 ? 36.741 81.811 83.738 1.00 11.22 1098 ASP A CA 1
ATOM 747 C C . ASP A 1 97 ? 37.706 80.639 83.891 1.00 10.76 1098 ASP A C 1
ATOM 748 O O . ASP A 1 97 ? 38.776 80.632 83.287 1.00 11.24 1098 ASP A O 1
ATOM 753 N N . ASP A 1 98 ? 37.322 79.649 84.691 1.00 10.74 1099 ASP A N 1
ATOM 754 C CA . ASP A 1 98 ? 38.173 78.488 84.946 1.00 10.48 1099 ASP A CA 1
ATOM 755 C C . ASP A 1 98 ? 38.226 77.523 83.765 1.00 10.50 1099 ASP A C 1
ATOM 756 O O . ASP A 1 98 ? 38.948 76.526 83.806 1.00 10.64 1099 ASP A O 1
ATOM 761 N N . LEU A 1 99 ? 37.461 77.824 82.718 1.00 9.52 1100 LEU A N 1
ATOM 762 C CA . LEU A 1 99 ? 37.460 77.011 81.505 1.00 9.60 1100 LEU A CA 1
ATOM 763 C C . LEU A 1 99 ? 38.225 77.672 80.356 1.00 9.35 1100 LEU A C 1
ATOM 764 O O . LEU A 1 99 ? 38.325 77.109 79.266 1.00 10.82 1100 LEU A O 1
ATOM 769 N N . HIS A 1 100 ? 38.781 78.856 80.605 1.00 9.64 1101 HIS A N 1
ATOM 770 C CA . HIS A 1 100 ? 39.745 79.440 79.675 1.00 9.89 1101 HIS A CA 1
ATOM 771 C C . HIS A 1 100 ? 41.023 78.608 79.760 1.00 9.89 1101 HIS A C 1
ATOM 772 O O . HIS A 1 100 ? 41.459 78.252 80.859 1.00 10.12 1101 HIS A O 1
ATOM 779 N N . TYR A 1 101 ? 41.593 78.257 78.609 1.00 9.46 1102 TYR A N 1
ATOM 780 C CA . TYR A 1 101 ? 42.729 77.336 78.584 1.00 8.92 1102 TYR A CA 1
ATOM 781 C C . TYR A 1 101 ? 43.921 77.851 79.399 1.00 9.10 1102 TYR A C 1
ATOM 782 O O . TYR A 1 101 ? 44.650 77.066 80.009 1.00 9.02 1102 TYR A O 1
ATOM 791 N N . VAL A 1 102 ? 44.099 79.171 79.423 1.00 8.71 1103 VAL A N 1
ATOM 792 C CA . VAL A 1 102 ? 45.192 79.791 80.169 1.00 9.31 1103 VAL A CA 1
ATOM 793 C C . VAL A 1 102 ? 45.066 79.500 81.666 1.00 9.83 1103 VAL A C 1
ATOM 794 O O . VAL A 1 102 ? 46.070 79.314 82.358 1.00 9.65 1103 VAL A O 1
ATOM 798 N N . ASN A 1 103 ? 43.824 79.392 82.134 1.00 9.95 1104 ASN A N 1
ATOM 799 C CA . ASN A 1 103 ? 43.531 79.209 83.554 1.00 10.24 1104 ASN A CA 1
ATOM 800 C C . ASN A 1 103 ? 43.344 77.744 83.923 1.00 10.84 1104 ASN A C 1
ATOM 801 O O . ASN A 1 103 ? 43.032 77.425 85.070 1.00 11.66 1104 ASN A O 1
ATOM 806 N N . ASN A 1 104 ? 43.537 76.857 82.954 1.00 10.50 1105 ASN A N 1
ATOM 807 C CA . ASN A 1 104 ? 43.178 75.457 83.123 1.00 10.11 1105 ASN A CA 1
ATOM 808 C C . ASN A 1 104 ? 44.348 74.561 82.725 1.00 10.36 1105 ASN A C 1
ATOM 809 O O . ASN A 1 104 ? 44.648 74.403 81.539 1.00 10.17 1105 ASN A O 1
ATOM 814 N N . ALA A 1 105 ? 44.989 73.963 83.728 1.00 9.87 1106 ALA A N 1
ATOM 815 C CA . ALA A 1 105 ? 46.176 73.136 83.518 1.00 9.70 1106 ALA A CA 1
ATOM 816 C C . ALA A 1 105 ? 45.851 71.827 82.799 1.00 9.83 1106 ALA A C 1
ATOM 817 O O . ALA A 1 105 ? 46.707 71.265 82.117 1.00 10.27 1106 ALA A O 1
ATOM 819 N N . ALA A 1 106 ? 44.624 71.338 82.967 1.00 9.50 1107 ALA A N 1
ATOM 820 C CA . ALA A 1 106 ? 44.184 70.122 82.282 1.00 10.03 1107 ALA A CA 1
ATOM 821 C C . ALA A 1 106 ? 44.150 70.334 80.776 1.00 9.88 1107 ALA A C 1
ATOM 822 O O . ALA A 1 106 ? 44.561 69.465 80.005 1.00 10.20 1107 ALA A O 1
ATOM 824 N N . MET A 1 107 ? 43.629 71.485 80.365 1.00 9.86 1108 MET A N 1
ATOM 825 C CA . MET A 1 107 ? 43.571 71.839 78.955 1.00 9.27 1108 MET A CA 1
ATOM 826 C C . MET A 1 107 ? 44.958 72.009 78.356 1.00 8.92 1108 MET A C 1
ATOM 827 O O . MET A 1 107 ? 45.247 71.473 77.285 1.00 8.89 1108 MET A O 1
ATOM 832 N N . GLN A 1 108 ? 45.835 72.701 79.077 1.00 8.33 1109 GLN A N 1
ATOM 833 C CA . GLN A 1 108 ? 47.204 72.890 78.611 1.00 8.11 1109 GLN A CA 1
ATOM 834 C C . GLN A 1 108 ? 47.959 71.569 78.540 1.00 8.47 1109 GLN A C 1
ATOM 835 O O . GLN A 1 108 ? 48.654 71.304 77.559 1.00 8.81 1109 GLN A O 1
ATOM 841 N N . GLN A 1 109 ? 47.729 70.696 79.518 1.00 8.67 1110 GLN A N 1
ATOM 842 C CA . GLN A 1 109 ? 48.418 69.410 79.543 1.00 8.84 1110 GLN A CA 1
ATOM 843 C C . GLN A 1 109 ? 47.934 68.444 78.468 1.00 9.30 1110 GLN A C 1
ATOM 844 O O . GLN A 1 109 ? 48.713 67.623 77.987 1.00 9.30 1110 GLN A O 1
ATOM 850 N N . MET A 1 110 ? 46.659 68.533 78.092 1.00 9.00 1111 MET A N 1
ATOM 851 C CA . MET A 1 110 ? 46.156 67.698 77.005 1.00 9.10 1111 MET A CA 1
ATOM 852 C C . MET A 1 110 ? 46.893 68.024 75.716 1.00 9.14 1111 MET A C 1
ATOM 853 O O . MET A 1 110 ? 47.317 67.123 74.990 1.00 9.87 1111 MET A O 1
ATOM 858 N N . TRP A 1 111 ? 47.087 69.315 75.458 1.00 8.90 1112 TRP A N 1
ATOM 859 C CA . TRP A 1 111 ? 47.825 69.723 74.274 1.00 8.86 1112 TRP A CA 1
ATOM 860 C C . TRP A 1 111 ? 49.295 69.318 74.374 1.00 9.01 1112 TRP A C 1
ATOM 861 O O . TRP A 1 111 ? 49.846 68.764 73.426 1.00 9.01 1112 TRP A O 1
ATOM 872 N N . ASP A 1 112 ? 49.909 69.527 75.536 1.00 9.00 1113 ASP A N 1
ATOM 873 C CA . ASP A 1 112 ? 51.304 69.132 75.719 1.00 8.61 1113 ASP A CA 1
ATOM 874 C C . ASP A 1 112 ? 51.511 67.634 75.519 1.00 8.63 1113 ASP A C 1
ATOM 875 O O . ASP A 1 112 ? 52.459 67.227 74.851 1.00 8.77 1113 ASP A O 1
ATOM 880 N N . ASP A 1 113 ? 50.574 66.825 76.010 1.00 8.51 1114 ASP A N 1
ATOM 881 C CA . ASP A 1 113 ? 50.657 65.373 75.854 1.00 9.00 1114 ASP A CA 1
ATOM 882 C C . ASP A 1 113 ? 50.560 64.931 74.395 1.00 9.21 1114 ASP A C 1
ATOM 883 O O . ASP A 1 113 ? 51.116 63.902 74.018 1.00 10.56 1114 ASP A O 1
ATOM 888 N N . ILE A 1 114 ? 49.832 65.693 73.583 1.00 8.57 1115 ILE A N 1
ATOM 889 C CA . ILE A 1 114 ? 49.761 65.424 72.151 1.00 8.70 1115 ILE A CA 1
ATOM 890 C C . ILE A 1 114 ? 51.002 65.975 71.449 1.00 8.38 1115 ILE A C 1
ATOM 891 O O . ILE A 1 114 ? 51.662 65.259 70.696 1.00 9.42 1115 ILE A O 1
ATOM 896 N N . ARG A 1 115 ? 51.343 67.226 71.751 1.00 7.97 1116 ARG A N 1
ATOM 897 C CA . ARG A 1 115 ? 52.481 67.899 71.126 1.00 7.83 1116 ARG A CA 1
ATOM 898 C C . ARG A 1 115 ? 53.790 67.163 71.368 1.00 7.64 1116 ARG A C 1
ATOM 899 O O . ARG A 1 115 ? 54.632 67.076 70.467 1.00 7.48 1116 ARG A O 1
ATOM 907 N N . ARG A 1 116 ? 54.001 66.666 72.586 1.00 8.35 1117 ARG A N 1
ATOM 908 C CA . ARG A 1 116 ? 55.262 66.007 72.942 1.00 8.36 1117 ARG A CA 1
ATOM 909 C C . ARG A 1 116 ? 55.343 64.546 72.589 1.00 8.97 1117 ARG A C 1
ATOM 910 O O . ARG A 1 116 ? 56.272 63.813 72.976 1.00 9.55 1117 ARG A O 1
ATOM 918 N N . THR A 1 117 ? 54.400 64.084 71.770 1.00 8.51 1118 THR A N 1
ATOM 919 C CA . THR A 1 117 ? 54.317 62.658 71.448 1.00 9.05 1118 THR A CA 1
ATOM 920 C C . THR A 1 117 ? 54.539 62.350 69.966 1.00 8.72 1118 THR A C 1
ATOM 921 O O . THR A 1 117 ? 54.022 63.045 69.091 1.00 9.48 1118 THR A O 1
ATOM 925 N N . CYS A 1 118 ? 55.348 61.330 69.694 1.00 9.25 1119 CYS A N 1
ATOM 926 C CA . CYS A 1 118 ? 55.431 60.763 68.351 1.00 8.98 1119 CYS A CA 1
ATOM 927 C C . CYS A 1 118 ? 55.660 59.259 68.417 1.00 9.04 1119 CYS A C 1
ATOM 928 O O . CYS A 1 118 ? 55.916 58.704 69.487 1.00 9.39 1119 CYS A O 1
ATOM 931 N N . ILE A 1 119 ? 55.492 58.597 67.280 1.00 9.03 1120 ILE A N 1
ATOM 932 C CA . ILE A 1 119 ? 55.585 57.144 67.199 1.00 9.77 1120 ILE A CA 1
ATOM 933 C C . ILE A 1 119 ? 56.664 56.768 66.186 1.00 9.95 1120 ILE A C 1
ATOM 934 O O . ILE A 1 119 ? 56.732 57.349 65.099 1.00 9.66 1120 ILE A O 1
ATOM 939 N N . VAL A 1 120 ? 57.573 55.887 66.597 1.00 9.65 1121 VAL A N 1
ATOM 940 C CA . VAL A 1 120 ? 58.700 55.501 65.756 1.00 9.89 1121 VAL A CA 1
ATOM 941 C C . VAL A 1 120 ? 58.825 53.982 65.664 1.00 9.75 1121 VAL A C 1
ATOM 942 O O . VAL A 1 120 ? 58.935 53.293 66.678 1.00 9.46 1121 VAL A O 1
ATOM 946 N N . GLY A 1 121 ? 58.831 53.476 64.435 1.00 9.94 1122 GLY A N 1
ATOM 947 C CA . GLY A 1 121 ? 58.962 52.047 64.208 1.00 10.48 1122 GLY A CA 1
ATOM 948 C C . GLY A 1 121 ? 60.308 51.494 64.631 1.00 11.06 1122 GLY A C 1
ATOM 949 O O . GLY A 1 121 ? 61.313 52.209 64.628 1.00 11.07 1122 GLY A O 1
ATOM 950 N N . LEU A 1 122 ? 60.313 50.229 65.039 1.00 11.70 1123 LEU A N 1
ATOM 951 C CA . LEU A 1 122 ? 61.527 49.562 65.493 1.00 12.11 1123 LEU A CA 1
ATOM 952 C C . LEU A 1 122 ? 62.104 48.646 64.415 1.00 12.98 1123 LEU A C 1
ATOM 953 O O . LEU A 1 122 ? 63.311 48.410 64.376 1.00 13.02 1123 LEU A O 1
ATOM 958 N N . ASP A 1 123 ? 61.233 48.140 63.546 1.00 13.23 1124 ASP A N 1
ATOM 959 C CA . ASP A 1 123 ? 61.614 47.110 62.579 1.00 13.73 1124 ASP A CA 1
ATOM 960 C C . ASP A 1 123 ? 62.719 47.540 61.622 1.00 13.33 1124 ASP A C 1
ATOM 961 O O . ASP A 1 123 ? 63.643 46.772 61.360 1.00 13.00 1124 ASP A O 1
ATOM 966 N N . MET A 1 124 ? 62.625 48.764 61.105 1.00 13.46 1125 MET A N 1
ATOM 967 C CA . MET A 1 124 ? 63.647 49.300 60.207 1.00 13.92 1125 MET A CA 1
ATOM 968 C C . MET A 1 124 ? 64.994 49.406 60.902 1.00 12.58 1125 MET A C 1
ATOM 969 O O . MET A 1 124 ? 66.035 49.124 60.308 1.00 12.63 1125 MET A O 1
ATOM 974 N N . ALA A 1 125 ? 64.965 49.914 62.130 1.00 11.87 1126 ALA A N 1
ATOM 975 C CA . ALA A 1 125 ? 66.161 50.058 62.950 1.00 11.25 1126 ALA A CA 1
ATOM 976 C C . ALA A 1 125 ? 66.811 48.698 63.185 1.00 11.20 1126 ALA A C 1
ATOM 977 O O . ALA A 1 125 ? 68.024 48.539 63.023 1.00 11.52 1126 ALA A O 1
ATOM 979 N N . HIS A 1 126 ? 65.985 47.706 63.504 1.00 11.24 1127 HIS A N 1
ATOM 980 C CA . HIS A 1 126 ? 66.474 46.357 63.745 1.00 11.56 1127 HIS A CA 1
ATOM 981 C C . HIS A 1 126 ? 67.029 45.721 62.477 1.00 11.48 1127 HIS A C 1
ATOM 982 O O . HIS A 1 126 ? 68.095 45.111 62.509 1.00 11.26 1127 HIS A O 1
ATOM 989 N N . GLU A 1 127 ? 66.358 45.950 61.351 1.00 11.88 1128 GLU A N 1
ATOM 990 C CA . GLU A 1 127 ? 66.858 45.492 60.057 1.00 12.27 1128 GLU A CA 1
ATOM 991 C C . GLU A 1 127 ? 68.212 46.111 59.728 1.00 11.91 1128 GLU A C 1
ATOM 992 O O . GLU A 1 127 ? 69.069 45.464 59.128 1.00 11.70 1128 GLU A O 1
ATOM 998 N N . THR A 1 128 ? 68.391 47.371 60.117 1.00 11.07 1129 THR A N 1
ATOM 999 C CA . THR A 1 128 ? 69.652 48.077 59.907 1.00 11.39 1129 THR A CA 1
ATOM 1000 C C . THR A 1 128 ? 70.791 47.412 60.679 1.00 11.80 1129 THR A C 1
ATOM 1001 O O . THR A 1 128 ? 71.870 47.182 60.128 1.00 11.57 1129 THR A O 1
ATOM 1005 N N . LEU A 1 129 ? 70.540 47.089 61.945 1.00 12.11 1130 LEU A N 1
ATOM 1006 C CA . LEU A 1 129 ? 71.527 46.402 62.775 1.00 12.20 1130 LEU A CA 1
ATOM 1007 C C . LEU A 1 129 ? 71.887 45.037 62.192 1.00 13.07 1130 LEU A C 1
ATOM 1008 O O . LEU A 1 129 ? 73.060 44.672 62.126 1.00 12.65 1130 LEU A O 1
ATOM 1013 N N . GLU A 1 130 ? 70.872 44.309 61.733 1.00 13.64 1131 GLU A N 1
ATOM 1014 C CA . GLU A 1 130 ? 71.068 42.990 61.142 1.00 14.37 1131 GLU A CA 1
ATOM 1015 C C . GLU A 1 130 ? 71.862 43.072 59.847 1.00 14.23 1131 GLU A C 1
ATOM 1016 O O . GLU A 1 130 ? 72.901 42.428 59.713 1.00 14.58 1131 GLU A O 1
ATOM 1022 N N . LYS A 1 131 ? 71.413 43.910 58.918 1.00 13.44 1132 LYS A N 1
ATOM 1023 C CA . LYS A 1 131 ? 72.078 44.001 57.626 1.00 13.61 1132 LYS A CA 1
ATOM 1024 C C . LYS A 1 131 ? 73.470 44.611 57.717 1.00 13.29 1132 LYS A C 1
ATOM 1025 O O . LYS A 1 131 ? 74.427 44.028 57.202 1.00 12.94 1132 LYS A O 1
ATOM 1031 N N . ARG A 1 132 ? 73.595 45.776 58.352 1.00 12.13 1133 ARG A N 1
ATOM 1032 C CA . ARG A 1 132 ? 74.860 46.504 58.230 1.00 12.28 1133 ARG A CA 1
ATOM 1033 C C . ARG A 1 132 ? 75.883 46.001 59.240 1.00 12.81 1133 ARG A C 1
ATOM 1034 O O . ARG A 1 132 ? 77.077 45.986 58.919 1.00 11.98 1133 ARG A O 1
ATOM 1042 N N . LEU A 1 133 ? 75.451 45.606 60.434 1.00 13.09 1134 LEU A N 1
ATOM 1043 C CA . LEU A 1 133 ? 76.399 45.192 61.466 1.00 14.02 1134 LEU A CA 1
ATOM 1044 C C . LEU A 1 133 ? 76.405 43.688 61.719 1.00 14.57 1134 LEU A C 1
ATOM 1045 O O . LEU A 1 133 ? 77.352 43.159 62.304 1.00 15.00 1134 LEU A O 1
ATOM 1050 N N . GLY A 1 134 ? 75.369 42.998 61.248 1.00 15.34 1135 GLY A N 1
ATOM 1051 C CA . GLY A 1 134 ? 75.264 41.570 61.487 1.00 16.38 1135 GLY A CA 1
ATOM 1052 C C . GLY A 1 134 ? 74.838 41.256 62.906 1.00 17.01 1135 GLY A C 1
ATOM 1053 O O . GLY A 1 134 ? 75.103 40.166 63.414 1.00 17.08 1135 GLY A O 1
ATOM 1054 N N . LYS A 1 135 ? 74.196 42.228 63.551 1.00 17.27 1136 LYS A N 1
ATOM 1055 C CA . LYS A 1 135 ? 73.717 42.080 64.922 1.00 18.66 1136 LYS A CA 1
ATOM 1056 C C . LYS A 1 135 ? 72.487 41.183 64.983 1.00 18.90 1136 LYS A C 1
ATOM 1057 O O . LYS A 1 135 ? 71.668 41.172 64.064 1.00 18.96 1136 LYS A O 1
ATOM 1063 N N . GLU A 1 136 ? 72.396 40.387 66.043 1.00 19.53 1137 GLU A N 1
ATOM 1064 C CA . GLU A 1 136 ? 71.202 39.596 66.293 1.00 20.48 1137 GLU A CA 1
ATOM 1065 C C . GLU A 1 136 ? 70.296 40.332 67.274 1.00 19.42 1137 GLU A C 1
ATOM 1066 O O . GLU A 1 136 ? 70.712 40.666 68.383 1.00 20.25 1137 GLU A O 1
ATOM 1072 N N . VAL A 1 137 ? 69.086 40.654 66.825 1.00 18.07 1138 VAL A N 1
ATOM 1073 C CA . VAL A 1 137 ? 68.112 41.343 67.661 1.00 16.71 1138 VAL A CA 1
ATOM 1074 C C . VAL A 1 137 ? 67.187 40.318 68.310 1.00 16.44 1138 VAL A C 1
ATOM 1075 O O . VAL A 1 137 ? 66.595 39.482 67.628 1.00 16.23 1138 VAL A O 1
ATOM 1079 N N . THR A 1 138 ? 67.152 40.330 69.639 1.00 16.13 1139 THR A N 1
ATOM 1080 C CA . THR A 1 138 ? 66.332 39.401 70.412 1.00 16.09 1139 THR A CA 1
ATOM 1081 C C . THR A 1 138 ? 65.469 40.185 71.402 1.00 16.33 1139 THR A C 1
ATOM 1082 O O . THR A 1 138 ? 65.718 41.365 71.649 1.00 15.72 1139 THR A O 1
ATOM 1086 N N . PRO A 1 139 ? 64.497 39.515 72.049 1.00 16.97 1140 PRO A N 1
ATOM 1087 C CA . PRO A 1 139 ? 63.789 40.129 73.179 1.00 17.14 1140 PRO A CA 1
ATOM 1088 C C . PRO A 1 139 ? 64.726 40.668 74.262 1.00 17.19 1140 PRO A C 1
ATOM 1089 O O . PRO A 1 139 ? 64.468 41.725 74.836 1.00 17.46 1140 PRO A O 1
ATOM 1093 N N . GLU A 1 140 ? 65.836 39.970 74.494 1.00 17.33 1141 GLU A N 1
ATOM 1094 C CA . GLU A 1 140 ? 66.827 40.404 75.476 1.00 18.44 1141 GLU A CA 1
ATOM 1095 C C . GLU A 1 140 ? 67.493 41.722 75.086 1.00 17.14 1141 GLU A C 1
ATOM 1096 O O . GLU A 1 140 ? 67.635 42.621 75.916 1.00 16.92 1141 GLU A O 1
ATOM 1102 N N . THR A 1 141 ? 67.912 41.834 73.829 1.00 15.77 1142 THR A N 1
ATOM 1103 C CA . THR A 1 141 ? 68.577 43.049 73.372 1.00 14.61 1142 THR A CA 1
ATOM 1104 C C . THR A 1 141 ? 67.591 44.209 73.275 1.00 13.65 1142 THR A C 1
ATOM 1105 O O . THR A 1 141 ? 67.947 45.355 73.543 1.00 13.66 1142 THR A O 1
ATOM 1109 N N . ILE A 1 142 ? 66.337 43.895 72.963 1.00 13.50 1143 ILE A N 1
ATOM 1110 C CA . ILE A 1 142 ? 65.289 44.908 72.892 1.00 12.96 1143 ILE A CA 1
ATOM 1111 C C . ILE A 1 142 ? 64.967 45.457 74.281 1.00 13.22 1143 ILE A C 1
ATOM 1112 O O . ILE A 1 142 ? 64.892 46.672 74.467 1.00 12.61 1143 ILE A O 1
ATOM 1117 N N . ASN A 1 143 ? 64.849 44.566 75.265 1.00 13.14 1144 ASN A N 1
ATOM 1118 C CA . ASN A 1 143 ? 64.559 44.975 76.637 1.00 13.52 1144 ASN A CA 1
ATOM 1119 C C . ASN A 1 143 ? 65.701 45.783 77.244 1.00 13.18 1144 ASN A C 1
ATOM 1120 O O . ASN A 1 143 ? 65.464 46.751 77.969 1.00 13.37 1144 ASN A O 1
ATOM 1125 N N . HIS A 1 144 ? 66.935 45.401 76.928 1.00 12.39 1145 HIS A N 1
ATOM 1126 C CA . HIS A 1 144 ? 68.091 46.175 77.360 1.00 12.30 1145 HIS A CA 1
ATOM 1127 C C . HIS A 1 144 ? 68.088 47.544 76.690 1.00 12.18 1145 HIS A C 1
ATOM 1128 O O . HIS A 1 144 ? 68.295 48.565 77.347 1.00 11.85 1145 HIS A O 1
ATOM 1135 N N . TYR A 1 145 ? 67.813 47.557 75.387 1.00 12.18 1146 TYR A N 1
ATOM 1136 C CA . TYR A 1 145 ? 67.691 48.796 74.624 1.00 11.33 1146 TYR A CA 1
ATOM 1137 C C . TYR A 1 145 ? 66.653 49.739 75.234 1.00 11.31 1146 TYR A C 1
ATOM 1138 O O . TYR A 1 145 ? 66.887 50.942 75.340 1.00 10.75 1146 TYR A O 1
ATOM 1147 N N . LEU A 1 146 ? 65.524 49.180 75.661 1.00 11.22 1147 LEU A N 1
ATOM 1148 C CA . LEU A 1 146 ? 64.425 49.975 76.197 1.00 11.72 1147 LEU A CA 1
ATOM 1149 C C . LEU A 1 146 ? 64.744 50.587 77.558 1.00 11.76 1147 LEU A C 1
ATOM 1150 O O . LEU A 1 146 ? 64.327 51.710 77.851 1.00 11.91 1147 LEU A O 1
ATOM 1155 N N . GLU A 1 147 ? 65.527 49.879 78.367 1.00 11.96 1148 GLU A N 1
ATOM 1156 C CA . GLU A 1 147 ? 65.970 50.440 79.637 1.00 12.14 1148 GLU A CA 1
ATOM 1157 C C . GLU A 1 147 ? 66.999 51.545 79.411 1.00 11.48 1148 GLU A C 1
ATOM 1158 O O . GLU A 1 147 ? 66.933 52.593 80.053 1.00 11.81 1148 GLU A O 1
ATOM 1164 N N . VAL A 1 148 ? 67.909 51.330 78.462 1.00 10.83 1149 VAL A N 1
ATOM 1165 C CA . VAL A 1 148 ? 68.867 52.364 78.064 1.00 10.19 1149 VAL A CA 1
ATOM 1166 C C . VAL A 1 148 ? 68.112 53.580 77.524 1.00 9.69 1149 VAL A C 1
ATOM 1167 O O . VAL A 1 148 ? 68.378 54.714 77.924 1.00 9.74 1149 VAL A O 1
ATOM 1171 N N . LEU A 1 149 ? 67.103 53.315 76.701 1.00 9.44 1150 LEU A N 1
ATOM 1172 C CA . LEU A 1 149 ? 66.309 54.367 76.074 1.00 9.42 1150 LEU A CA 1
ATOM 1173 C C . LEU A 1 149 ? 65.558 55.214 77.102 1.00 10.04 1150 LEU A C 1
ATOM 1174 O O . LEU A 1 149 ? 65.456 56.431 76.954 1.00 10.25 1150 LEU A O 1
ATOM 1179 N N . ASN A 1 150 ? 65.049 54.574 78.151 1.00 10.32 1151 ASN A N 1
ATOM 1180 C CA . ASN A 1 150 ? 64.285 55.285 79.167 1.00 9.73 1151 ASN A CA 1
ATOM 1181 C C . ASN A 1 150 ? 65.174 56.016 80.171 1.00 10.21 1151 ASN A C 1
ATOM 1182 O O . ASN A 1 150 ? 64.705 56.872 80.922 1.00 11.12 1151 ASN A O 1
ATOM 1187 N N . HIS A 1 151 ? 66.473 55.737 80.114 1.00 10.22 1152 HIS A N 1
ATOM 1188 C CA . HIS A 1 151 ? 67.462 56.594 80.753 1.00 9.53 1152 HIS A CA 1
ATOM 1189 C C . HIS A 1 151 ? 67.810 57.775 79.843 1.00 9.73 1152 HIS A C 1
ATOM 1190 O O . HIS A 1 151 ? 67.854 58.919 80.292 1.00 9.50 1152 HIS A O 1
ATOM 1197 N N . ALA A 1 152 ? 68.018 57.496 78.559 1.00 9.21 1153 ALA A N 1
ATOM 1198 C CA . ALA A 1 152 ? 68.505 58.507 77.622 1.00 9.33 1153 ALA A CA 1
ATOM 1199 C C . ALA A 1 152 ? 67.444 59.532 77.224 1.00 8.62 1153 ALA A C 1
ATOM 1200 O O . ALA A 1 152 ? 67.738 60.723 77.108 1.00 8.45 1153 ALA A O 1
ATOM 1202 N N . MET A 1 153 ? 66.215 59.069 77.013 1.00 9.34 1154 MET A N 1
ATOM 1203 C CA . MET A 1 153 ? 65.169 59.904 76.421 1.00 8.69 1154 MET A CA 1
ATOM 1204 C C . MET A 1 153 ? 64.864 61.200 77.177 1.00 9.18 1154 MET A C 1
ATOM 1205 O O . MET A 1 153 ? 64.728 62.252 76.558 1.00 9.30 1154 MET A O 1
ATOM 1210 N N . PRO A 1 154 ? 64.819 61.162 78.524 1.00 9.18 1155 PRO A N 1
ATOM 1211 C CA . PRO A 1 154 ? 64.572 62.409 79.262 1.00 9.07 1155 PRO A CA 1
ATOM 1212 C C . PRO A 1 154 ? 65.706 63.433 79.159 1.00 9.33 1155 PRO A C 1
ATOM 1213 O O . PRO A 1 154 ? 65.521 64.606 79.486 1.00 9.48 1155 PRO A O 1
ATOM 1217 N N . GLY A 1 155 ? 66.868 62.983 78.691 1.00 8.61 1156 GLY A N 1
ATOM 1218 C CA . GLY A 1 155 ? 67.985 63.883 78.460 1.00 8.96 1156 GLY A CA 1
ATOM 1219 C C . GLY A 1 155 ? 69.215 63.511 79.268 1.00 9.43 1156 GLY A C 1
ATOM 1220 O O . GLY A 1 155 ? 69.826 64.369 79.913 1.00 9.62 1156 GLY A O 1
ATOM 1221 N N . ALA A 1 156 ? 69.578 62.230 79.233 1.00 9.43 1157 ALA A N 1
ATOM 1222 C CA . ALA A 1 156 ? 70.713 61.730 80.000 1.00 9.88 1157 ALA A CA 1
ATOM 1223 C C . ALA A 1 156 ? 71.692 60.966 79.111 1.00 9.66 1157 ALA A C 1
ATOM 1224 O O . ALA A 1 156 ? 71.315 60.449 78.059 1.00 9.42 1157 ALA A O 1
ATOM 1226 N N . ALA A 1 157 ? 72.938 60.869 79.568 1.00 9.58 1158 ALA A N 1
ATOM 1227 C CA . ALA A 1 157 ? 74.048 60.412 78.734 1.00 9.38 1158 ALA A CA 1
ATOM 1228 C C . ALA A 1 157 ? 74.290 58.910 78.825 1.00 9.97 1158 ALA A C 1
ATOM 1229 O O . ALA A 1 157 ? 74.178 58.315 79.901 1.00 9.45 1158 ALA A O 1
ATOM 1231 N N . VAL A 1 158 ? 74.710 58.320 77.708 1.00 9.27 1159 VAL A N 1
ATOM 1232 C CA . VAL A 1 158 ? 75.019 56.893 77.655 1.00 9.48 1159 VAL A CA 1
ATOM 1233 C C . VAL A 1 158 ? 76.375 56.556 77.025 1.00 9.54 1159 VAL A C 1
ATOM 1234 O O . VAL A 1 158 ? 76.841 55.424 77.148 1.00 10.33 1159 VAL A O 1
ATOM 1238 N N . VAL A 1 159 ? 77.027 57.533 76.393 1.00 9.56 1160 VAL A N 1
ATOM 1239 C CA . VAL A 1 159 ? 78.281 57.265 75.684 1.00 9.56 1160 VAL A CA 1
ATOM 1240 C C . VAL A 1 159 ? 79.461 58.138 76.113 1.00 9.95 1160 VAL A C 1
ATOM 1241 O O . VAL A 1 159 ? 80.525 57.621 76.446 1.00 10.38 1160 VAL A O 1
ATOM 1245 N N . GLN A 1 160 ? 79.299 59.455 76.053 1.00 9.03 1161 GLN A N 1
ATOM 1246 C CA . GLN A 1 160 ? 80.427 60.356 76.269 1.00 9.36 1161 GLN A CA 1
ATOM 1247 C C . GLN A 1 160 ? 80.755 60.594 77.736 1.00 9.73 1161 GLN A C 1
ATOM 1248 O O . GLN A 1 160 ? 79.911 60.405 78.616 1.00 9.45 1161 GLN A O 1
ATOM 1254 N N . GLU A 1 161 ? 82.003 60.977 77.989 1.00 10.11 1162 GLU A N 1
ATOM 1255 C CA . GLU A 1 161 ? 82.423 61.417 79.312 1.00 10.59 1162 GLU A CA 1
ATOM 1256 C C . GLU A 1 161 ? 82.185 62.920 79.449 1.00 10.64 1162 GLU A C 1
ATOM 1257 O O . GLU A 1 161 ? 82.152 63.644 78.451 1.00 10.97 1162 GLU A O 1
ATOM 1263 N N . MET A 1 162 ? 81.923 63.355 80.679 1.00 10.59 1163 MET A N 1
ATOM 1264 C CA . MET A 1 162 ? 81.774 64.769 81.022 1.00 11.13 1163 MET A CA 1
ATOM 1265 C C . MET A 1 162 ? 80.535 65.407 80.394 1.00 11.13 1163 MET A C 1
ATOM 1266 O O . MET A 1 162 ? 80.583 66.528 79.888 1.00 11.63 1163 MET A O 1
ATOM 1271 N N . MET A 1 163 ? 79.412 64.704 80.492 1.00 11.01 1164 MET A N 1
ATOM 1272 C CA . MET A 1 163 ? 78.137 65.204 79.995 1.00 10.85 1164 MET A CA 1
ATOM 1273 C C . MET A 1 163 ? 77.313 65.819 81.117 1.00 11.02 1164 MET A C 1
ATOM 1274 O O . MET A 1 163 ? 77.312 65.323 82.245 1.00 11.42 1164 MET A O 1
ATOM 1279 N N . VAL A 1 164 ? 76.637 66.920 80.810 1.00 10.72 1165 VAL A N 1
ATOM 1280 C CA . VAL A 1 164 ? 75.587 67.431 81.682 1.00 11.36 1165 VAL A CA 1
ATOM 1281 C C . VAL A 1 164 ? 74.250 66.870 81.210 1.00 11.31 1165 VAL A C 1
ATOM 1282 O O . VAL A 1 164 ? 74.133 66.405 80.078 1.00 11.88 1165 VAL A O 1
ATOM 1286 N N . GLU A 1 165 ? 73.281 66.809 82.116 1.00 10.26 1166 GLU A N 1
ATOM 1287 C CA . GLU A 1 165 ? 72.031 66.111 81.848 1.00 9.63 1166 GLU A CA 1
ATOM 1288 C C . GLU A 1 165 ? 70.854 66.875 82.442 1.00 9.39 1166 GLU A C 1
ATOM 1289 O O . GLU A 1 165 ? 71.031 67.694 83.345 1.00 9.87 1166 GLU A O 1
ATOM 1295 N N . THR A 1 166 ? 69.662 66.638 81.905 1.00 9.48 1167 THR A N 1
ATOM 1296 C CA . THR A 1 166 ? 68.449 67.237 82.456 1.00 9.62 1167 THR A CA 1
ATOM 1297 C C . THR A 1 166 ? 68.201 66.669 83.850 1.00 10.20 1167 THR A C 1
ATOM 1298 O O . THR A 1 166 ? 68.555 65.521 84.128 1.00 10.24 1167 THR A O 1
ATOM 1302 N N . HIS A 1 167 ? 67.678 67.500 84.746 1.00 9.96 1168 HIS A N 1
ATOM 1303 C CA . HIS A 1 167 ? 67.356 67.041 86.092 1.00 10.52 1168 HIS A CA 1
ATOM 1304 C C . HIS A 1 167 ? 66.122 66.145 86.050 1.00 10.65 1168 HIS A C 1
ATOM 1305 O O . HIS A 1 167 ? 65.074 66.541 85.540 1.00 9.75 1168 HIS A O 1
ATOM 1312 N N . PRO A 1 168 ? 66.249 64.902 86.544 1.00 10.32 1169 PRO A N 1
ATOM 1313 C CA . PRO A 1 168 ? 65.161 63.918 86.513 1.00 10.64 1169 PRO A CA 1
ATOM 1314 C C . PRO A 1 168 ? 63.847 64.437 87.094 1.00 10.74 1169 PRO A C 1
ATOM 1315 O O . PRO A 1 168 ? 62.773 64.109 86.592 1.00 10.76 1169 PRO A O 1
ATOM 1319 N N . ALA A 1 169 ? 63.942 65.300 88.104 1.00 11.17 1170 ALA A N 1
ATOM 1320 C CA . ALA A 1 169 ? 62.758 65.872 88.745 1.00 11.20 1170 ALA A CA 1
ATOM 1321 C C . ALA A 1 169 ? 61.985 66.813 87.816 1.00 11.53 1170 ALA A C 1
ATOM 1322 O O . ALA A 1 169 ? 60.799 67.062 88.027 1.00 11.93 1170 ALA A O 1
ATOM 1324 N N . LEU A 1 170 ? 62.661 67.335 86.793 1.00 10.69 1171 LEU A N 1
ATOM 1325 C CA . LEU A 1 170 ? 62.049 68.272 85.853 1.00 10.21 1171 LEU A CA 1
ATOM 1326 C C . LEU A 1 170 ? 61.443 67.585 84.635 1.00 10.35 1171 LEU A C 1
ATOM 1327 O O . LEU A 1 170 ? 60.675 68.196 83.891 1.00 10.88 1171 LEU A O 1
ATOM 1332 N N . VAL A 1 171 ? 61.811 66.324 84.417 1.00 10.07 1172 VAL A N 1
ATOM 1333 C CA . VAL A 1 171 ? 61.442 65.612 83.197 1.00 9.89 1172 VAL A CA 1
ATOM 1334 C C . VAL A 1 171 ? 60.836 64.234 83.493 1.00 9.88 1172 VAL A C 1
ATOM 1335 O O . VAL A 1 171 ? 60.928 63.317 82.675 1.00 10.79 1172 VAL A O 1
ATOM 1339 N N . ASP A 1 172 ? 60.126 64.124 84.613 1.00 10.78 1173 ASP A N 1
ATOM 1340 C CA . ASP A 1 172 ? 59.611 62.830 85.073 1.00 11.17 1173 ASP A CA 1
ATOM 1341 C C . ASP A 1 172 ? 58.437 62.289 84.252 1.00 10.90 1173 ASP A C 1
ATOM 1342 O O . ASP A 1 172 ? 58.012 61.144 84.435 1.00 10.76 1173 ASP A O 1
ATOM 1350 N N . ASP A 1 173 ? 57.886 63.145 83.393 1.00 9.91 1174 ASP A N 1
ATOM 1351 C CA . ASP A 1 173 ? 56.775 62.785 82.513 1.00 9.50 1174 ASP A CA 1
ATOM 1352 C C . ASP A 1 173 ? 57.269 62.190 81.194 1.00 9.67 1174 ASP A C 1
ATOM 1353 O O . ASP A 1 173 ? 56.472 61.754 80.360 1.00 9.89 1174 ASP A O 1
ATOM 1358 N N . CYS A 1 174 ? 58.581 62.228 80.986 1.00 9.14 1175 CYS A N 1
ATOM 1359 C CA . CYS A 1 174 ? 59.176 61.691 79.771 1.00 9.58 1175 CYS A CA 1
ATOM 1360 C C . CYS A 1 174 ? 59.438 60.201 79.901 1.00 9.87 1175 CYS A C 1
ATOM 1361 O O . CYS A 1 174 ? 60.056 59.755 80.869 1.00 9.94 1175 CYS A O 1
ATOM 1364 N N . TYR A 1 175 ? 58.972 59.439 78.917 1.00 9.63 1176 TYR A N 1
ATOM 1365 C CA . TYR A 1 175 ? 59.246 58.005 78.848 1.00 10.34 1176 TYR A CA 1
ATOM 1366 C C . TYR A 1 175 ? 58.952 57.444 77.457 1.00 9.90 1176 TYR A C 1
ATOM 1367 O O . TYR A 1 175 ? 58.336 58.108 76.619 1.00 9.72 1176 TYR A O 1
ATOM 1376 N N . VAL A 1 176 ? 59.397 56.212 77.226 1.00 10.11 1177 VAL A N 1
ATOM 1377 C CA . VAL A 1 176 ? 59.092 55.495 75.995 1.00 10.13 1177 VAL A CA 1
ATOM 1378 C C . VAL A 1 176 ? 58.548 54.115 76.331 1.00 10.53 1177 VAL A C 1
ATOM 1379 O O . VAL A 1 176 ? 59.132 53.383 77.132 1.00 10.57 1177 VAL A O 1
ATOM 1383 N N . LYS A 1 177 ? 57.411 53.780 75.733 1.00 10.23 1178 LYS A N 1
ATOM 1384 C CA . LYS A 1 177 ? 56.899 52.418 75.772 1.00 10.75 1178 LYS A CA 1
ATOM 1385 C C . LYS A 1 177 ? 56.847 51.844 74.361 1.00 11.11 1178 LYS A C 1
ATOM 1386 O O . LYS A 1 177 ? 57.046 52.566 73.385 1.00 11.33 1178 LYS A O 1
ATOM 1392 N N . VAL A 1 178 ? 56.661 50.532 74.258 1.00 11.56 1179 VAL A N 1
ATOM 1393 C CA . VAL A 1 178 ? 56.523 49.889 72.957 1.00 11.75 1179 VAL A CA 1
ATOM 1394 C C . VAL A 1 178 ? 55.223 49.102 72.847 1.00 11.73 1179 VAL A C 1
ATOM 1395 O O . VAL A 1 178 ? 54.615 48.738 73.854 1.00 11.83 1179 VAL A O 1
ATOM 1399 N N . PHE A 1 179 ? 54.749 48.953 71.615 1.00 11.53 1180 PHE A N 1
ATOM 1400 C CA . PHE A 1 179 ? 53.676 48.021 71.310 1.00 11.34 1180 PHE A CA 1
ATOM 1401 C C . PHE A 1 179 ? 53.991 47.302 70.005 1.00 11.38 1180 PHE A C 1
ATOM 1402 O O . PHE A 1 179 ? 54.816 47.763 69.215 1.00 11.01 1180 PHE A O 1
ATOM 1410 N N . THR A 1 180 ? 53.362 46.151 69.805 1.00 12.28 1181 THR A N 1
ATOM 1411 C CA . THR A 1 180 ? 53.684 45.299 68.670 1.00 12.52 1181 THR A CA 1
ATOM 1412 C C . THR A 1 180 ? 52.496 44.420 68.294 1.00 13.00 1181 THR A C 1
ATOM 1413 O O . THR A 1 180 ? 51.759 43.956 69.165 1.00 12.23 1181 THR A O 1
ATOM 1417 N N . GLY A 1 181 ? 52.274 44.271 66.991 1.00 13.17 1182 GLY A N 1
ATOM 1418 C CA . GLY A 1 181 ? 51.265 43.347 66.501 1.00 13.73 1182 GLY A CA 1
ATOM 1419 C C . GLY A 1 181 ? 51.764 41.912 66.478 1.00 14.85 1182 GLY A C 1
ATOM 1420 O O . GLY A 1 181 ? 51.038 40.999 66.074 1.00 15.05 1182 GLY A O 1
ATOM 1421 N N . ASP A 1 182 ? 53.023 41.723 66.865 1.00 15.10 1183 ASP A N 1
ATOM 1422 C CA . ASP A 1 182 ? 53.612 40.398 67.021 1.00 15.91 1183 ASP A CA 1
ATOM 1423 C C . ASP A 1 182 ? 53.390 39.927 68.460 1.00 15.99 1183 ASP A C 1
ATOM 1424 O O . ASP A 1 182 ? 54.115 40.328 69.372 1.00 15.70 1183 ASP A O 1
ATOM 1429 N N . ASP A 1 183 ? 52.411 39.043 68.646 1.00 16.44 1184 ASP A N 1
ATOM 1430 C CA . ASP A 1 183 ? 52.075 38.527 69.973 1.00 17.25 1184 ASP A CA 1
ATOM 1431 C C . ASP A 1 183 ? 53.232 37.785 70.642 1.00 17.06 1184 ASP A C 1
ATOM 1432 O O . ASP A 1 183 ? 53.422 37.884 71.857 1.00 17.25 1184 ASP A O 1
ATOM 1437 N N . ALA A 1 184 ? 54.014 37.065 69.841 1.00 17.24 1185 ALA A N 1
ATOM 1438 C CA . ALA A 1 184 ? 55.164 36.320 70.343 1.00 17.21 1185 ALA A CA 1
ATOM 1439 C C . ALA A 1 184 ? 56.206 37.249 70.961 1.00 17.44 1185 ALA A C 1
ATOM 1440 O O . ALA A 1 184 ? 56.776 36.940 72.008 1.00 17.73 1185 ALA A O 1
ATOM 1442 N N . LEU A 1 185 ? 56.437 38.396 70.324 1.00 17.11 1186 LEU A N 1
ATOM 1443 C CA . LEU A 1 185 ? 57.369 39.385 70.852 1.00 16.55 1186 LEU A CA 1
ATOM 1444 C C . LEU A 1 185 ? 56.804 40.091 72.080 1.00 16.61 1186 LEU A C 1
ATOM 1445 O O . LEU A 1 185 ? 57.531 40.336 73.044 1.00 16.65 1186 LEU A O 1
ATOM 1450 N N . ALA A 1 186 ? 55.511 40.411 72.040 1.00 16.42 1187 ALA A N 1
ATOM 1451 C CA . ALA A 1 186 ? 54.837 41.079 73.152 1.00 16.94 1187 ALA A CA 1
ATOM 1452 C C . ALA A 1 186 ? 54.949 40.267 74.442 1.00 17.37 1187 ALA A C 1
ATOM 1453 O O . ALA A 1 186 ? 55.126 40.829 75.523 1.00 17.33 1187 ALA A O 1
ATOM 1455 N N . ASP A 1 187 ? 54.906 38.943 74.311 1.00 18.11 1188 ASP A N 1
ATOM 1456 C CA . ASP A 1 187 ? 55.043 38.047 75.457 1.00 19.04 1188 ASP A CA 1
ATOM 1457 C C . ASP A 1 187 ? 56.429 38.119 76.087 1.00 18.93 1188 ASP A C 1
ATOM 1458 O O . ASP A 1 187 ? 56.607 37.749 77.243 1.00 18.81 1188 ASP A O 1
ATOM 1463 N N . GLU A 1 188 ? 57.402 38.612 75.327 1.00 19.13 1189 GLU A N 1
ATOM 1464 C CA . GLU A 1 188 ? 58.793 38.624 75.765 1.00 19.55 1189 GLU A CA 1
ATOM 1465 C C . GLU A 1 188 ? 59.272 39.996 76.229 1.00 18.50 1189 GLU A C 1
ATOM 1466 O O . GLU A 1 188 ? 60.377 40.124 76.758 1.00 18.34 1189 GLU A O 1
ATOM 1472 N N . ILE A 1 189 ? 58.466 41.024 75.977 1.00 17.35 1190 ILE A N 1
ATOM 1473 C CA . ILE A 1 189 ? 58.816 42.388 76.366 1.00 16.95 1190 ILE A CA 1
ATOM 1474 C C . ILE A 1 189 ? 58.606 42.585 77.865 1.00 16.41 1190 ILE A C 1
ATOM 1475 O O . ILE A 1 189 ? 57.573 42.191 78.412 1.00 16.52 1190 ILE A O 1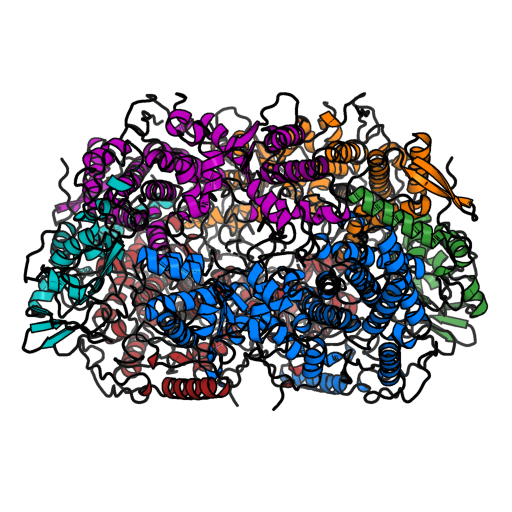
ATOM 1480 N N . ASP A 1 190 ? 59.608 43.155 78.530 1.00 15.86 1191 ASP A N 1
ATOM 1481 C CA . ASP A 1 190 ? 59.480 43.549 79.930 1.00 16.13 1191 ASP A CA 1
ATOM 1482 C C . ASP A 1 190 ? 58.229 44.420 80.081 1.00 16.31 1191 ASP A C 1
ATOM 1483 O O . ASP A 1 190 ? 58.085 45.442 79.404 1.00 15.76 1191 ASP A O 1
ATOM 1488 N N . LYS A 1 191 ? 57.306 43.977 80.931 1.00 16.64 1192 LYS A N 1
ATOM 1489 C CA . LYS A 1 191 ? 55.988 44.592 81.025 1.00 17.02 1192 LYS A CA 1
ATOM 1490 C C . LYS A 1 191 ? 56.002 46.070 81.409 1.00 15.66 1192 LYS A C 1
ATOM 1491 O O . LYS A 1 191 ? 55.076 46.803 81.067 1.00 15.17 1192 LYS A O 1
ATOM 1497 N N . GLN A 1 192 ? 57.091 46.531 82.020 1.00 14.81 1193 GLN A N 1
ATOM 1498 C CA . GLN A 1 192 ? 57.209 47.944 82.369 1.00 14.09 1193 GLN A CA 1
ATOM 1499 C C . GLN A 1 192 ? 57.276 48.834 81.122 1.00 13.40 1193 GLN A C 1
ATOM 1500 O O . GLN A 1 192 ? 56.912 50.007 81.179 1.00 13.31 1193 GLN A O 1
ATOM 1506 N N . PHE A 1 193 ? 57.649 48.249 79.986 1.00 13.00 1194 PHE A N 1
ATOM 1507 C CA . PHE A 1 193 ? 57.772 48.994 78.732 1.00 12.84 1194 PHE A CA 1
ATOM 1508 C C . PHE A 1 193 ? 56.588 48.774 77.792 1.00 13.03 1194 PHE A C 1
ATOM 1509 O O . PHE A 1 193 ? 56.493 49.418 76.750 1.00 13.75 1194 PHE A O 1
ATOM 1517 N N . LEU A 1 194 ? 55.729 47.816 78.118 1.00 13.18 1195 LEU A N 1
ATOM 1518 C CA . LEU A 1 194 ? 54.754 47.327 77.151 1.00 13.39 1195 LEU A CA 1
ATOM 1519 C C . LEU A 1 194 ? 53.403 48.025 77.244 1.00 13.51 1195 LEU A C 1
ATOM 1520 O O . LEU A 1 194 ? 52.843 48.169 78.328 1.00 13.34 1195 LEU A O 1
ATOM 1525 N N . ILE A 1 195 ? 52.898 48.476 76.100 1.00 13.07 1196 ILE A N 1
ATOM 1526 C CA . ILE A 1 195 ? 51.468 48.726 75.953 1.00 13.61 1196 ILE A CA 1
ATOM 1527 C C . ILE A 1 195 ? 50.868 47.471 75.329 1.00 13.72 1196 ILE A C 1
ATOM 1528 O O . ILE A 1 195 ? 51.164 47.140 74.179 1.00 14.01 1196 ILE A O 1
ATOM 1533 N N . ASP A 1 196 ? 50.120 46.722 76.133 1.00 14.14 1197 ASP A N 1
ATOM 1534 C CA . ASP A 1 196 ? 49.583 45.432 75.719 1.00 15.14 1197 ASP A CA 1
ATOM 1535 C C . ASP A 1 196 ? 48.265 45.621 74.980 1.00 15.12 1197 ASP A C 1
ATOM 1536 O O . ASP A 1 196 ? 47.238 45.915 75.592 1.00 15.09 1197 ASP A O 1
ATOM 1541 N N . ILE A 1 197 ? 48.290 45.358 73.675 1.00 14.63 1198 ILE A N 1
ATOM 1542 C CA . ILE A 1 197 ? 47.121 45.538 72.819 1.00 14.80 1198 ILE A CA 1
ATOM 1543 C C . ILE A 1 197 ? 46.008 44.558 73.187 1.00 15.17 1198 ILE A C 1
ATOM 1544 O O . ILE A 1 197 ? 44.833 44.926 73.221 1.00 14.95 1198 ILE A O 1
ATOM 1549 N N . ASN A 1 198 ? 46.394 43.326 73.506 1.00 15.59 1199 ASN A N 1
ATOM 1550 C CA . ASN A 1 198 ? 45.438 42.291 73.889 1.00 16.25 1199 ASN A CA 1
ATOM 1551 C C . ASN A 1 198 ? 44.796 42.578 75.245 1.00 17.12 1199 ASN A C 1
ATOM 1552 O O . ASN A 1 198 ? 43.643 42.216 75.481 1.00 17.89 1199 ASN A O 1
ATOM 1557 N N . LYS A 1 199 ? 45.530 43.272 76.111 1.00 17.50 1200 LYS A N 1
ATOM 1558 C CA . LYS A 1 199 ? 45.031 43.638 77.430 1.00 18.40 1200 LYS A CA 1
ATOM 1559 C C . LYS A 1 199 ? 44.168 44.897 77.369 1.00 18.60 1200 LYS A C 1
ATOM 1560 O O . LYS A 1 199 ? 43.086 44.947 77.957 1.00 18.64 1200 LYS A O 1
ATOM 1566 N N . GLU A 1 200 ? 44.636 45.900 76.632 1.00 17.91 1201 GLU A N 1
ATOM 1567 C CA . GLU A 1 200 ? 44.007 47.216 76.646 1.00 17.79 1201 GLU A CA 1
ATOM 1568 C C . GLU A 1 200 ? 42.747 47.324 75.794 1.00 17.12 1201 GLU A C 1
ATOM 1569 O O . GLU A 1 200 ? 41.924 48.214 76.012 1.00 17.18 1201 GLU A O 1
ATOM 1575 N N . PHE A 1 201 ? 42.601 46.432 74.820 1.00 16.42 1202 PHE A N 1
ATOM 1576 C CA . PHE A 1 201 ? 41.473 46.492 73.895 1.00 16.83 1202 PHE A CA 1
ATOM 1577 C C . PHE A 1 201 ? 40.636 45.217 73.946 1.00 17.56 1202 PHE A C 1
ATOM 1578 O O . PHE A 1 201 ? 41.147 44.142 74.266 1.00 17.24 1202 PHE A O 1
ATOM 1586 N N . SER A 1 202 ? 39.355 45.343 73.603 1.00 18.14 1203 SER A N 1
ATOM 1587 C CA . SER A 1 202 ? 38.473 44.185 73.452 1.00 18.87 1203 SER A CA 1
ATOM 1588 C C . SER A 1 202 ? 39.030 43.268 72.367 1.00 19.74 1203 SER A C 1
ATOM 1589 O O . SER A 1 202 ? 39.840 43.696 71.547 1.00 19.13 1203 SER A O 1
ATOM 1592 N N . GLU A 1 203 ? 38.582 42.018 72.344 1.00 20.60 1204 GLU A N 1
ATOM 1593 C CA . GLU A 1 203 ? 39.123 41.044 71.402 1.00 21.89 1204 GLU A CA 1
ATOM 1594 C C . GLU A 1 203 ? 38.895 41.447 69.939 1.00 21.33 1204 GLU A C 1
ATOM 1595 O O . GLU A 1 203 ? 39.805 41.340 69.121 1.00 20.65 1204 GLU A O 1
ATOM 1601 N N . GLU A 1 204 ? 37.732 42.024 69.646 1.00 21.12 1205 GLU A N 1
ATOM 1602 C CA . GLU A 1 204 ? 37.418 42.479 68.291 1.00 21.43 1205 GLU A CA 1
ATOM 1603 C C . GLU A 1 204 ? 38.276 43.668 67.876 1.00 19.80 1205 GLU A C 1
ATOM 1604 O O . GLU A 1 204 ? 38.744 43.743 66.742 1.00 19.19 1205 GLU A O 1
ATOM 1610 N N . GLN A 1 205 ? 38.434 44.620 68.789 1.00 18.15 1206 GLN A N 1
ATOM 1611 C CA . GLN A 1 205 ? 39.200 45.825 68.509 1.00 16.62 1206 GLN A CA 1
ATOM 1612 C C . GLN A 1 205 ? 40.695 45.535 68.415 1.00 16.11 1206 GLN A C 1
ATOM 1613 O O . GLN A 1 205 ? 41.381 46.063 67.535 1.00 15.48 1206 GLN A O 1
ATOM 1619 N N . ALA A 1 206 ? 41.184 44.651 69.283 1.00 15.71 1207 ALA A N 1
ATOM 1620 C CA . ALA A 1 206 ? 42.575 44.213 69.231 1.00 15.36 1207 ALA A CA 1
ATOM 1621 C C . ALA A 1 206 ? 42.873 43.520 67.902 1.00 15.44 1207 ALA A C 1
ATOM 1622 O O . ALA A 1 206 ? 43.916 43.755 67.297 1.00 15.30 1207 ALA A O 1
ATOM 1624 N N . ALA A 1 207 ? 41.915 42.732 67.418 1.00 15.31 1208 ALA A N 1
ATOM 1625 C CA . ALA A 1 207 ? 42.062 42.032 66.146 1.00 14.95 1208 ALA A CA 1
ATOM 1626 C C . ALA A 1 207 ? 42.173 43.009 64.980 1.00 14.78 1208 ALA A C 1
ATOM 1627 O O . ALA A 1 207 ? 42.994 42.818 64.086 1.00 15.18 1208 ALA A O 1
ATOM 1629 N N . GLN A 1 208 ? 41.356 44.062 65.002 1.00 15.06 1209 GLN A N 1
ATOM 1630 C CA . GLN A 1 208 ? 41.390 45.084 63.960 1.00 14.74 1209 GLN A CA 1
ATOM 1631 C C . GLN A 1 208 ? 42.724 45.818 63.944 1.00 14.24 1209 GLN A C 1
ATOM 1632 O O . GLN A 1 208 ? 43.310 46.036 62.886 1.00 13.81 1209 GLN A O 1
ATOM 1638 N N . ILE A 1 209 ? 43.197 46.190 65.129 1.00 14.04 1210 ILE A N 1
ATOM 1639 C CA . ILE A 1 209 ? 44.479 46.870 65.280 1.00 13.59 1210 ILE A CA 1
ATOM 1640 C C . ILE A 1 209 ? 45.630 46.006 64.765 1.00 13.83 1210 ILE A C 1
ATOM 1641 O O . ILE A 1 209 ? 46.438 46.455 63.950 1.00 13.82 1210 ILE A O 1
ATOM 1646 N N . LYS A 1 210 ? 45.658 44.748 65.195 1.00 14.63 1211 LYS A N 1
ATOM 1647 C CA . LYS A 1 210 ? 46.751 43.844 64.862 1.00 14.78 1211 LYS A CA 1
ATOM 1648 C C . LYS A 1 210 ? 46.739 43.438 63.395 1.00 14.89 1211 LYS A C 1
ATOM 1649 O O . LYS A 1 210 ? 47.793 43.309 62.778 1.00 15.06 1211 LYS A O 1
ATOM 1655 N N . ALA A 1 211 ? 45.546 43.313 62.819 1.00 14.77 1212 ALA A N 1
ATOM 1656 C CA . ALA A 1 211 ? 45.412 43.042 61.391 1.00 15.37 1212 ALA A CA 1
ATOM 1657 C C . ALA A 1 211 ? 45.864 44.252 60.580 1.00 15.17 1212 ALA A C 1
ATOM 1658 O O . ALA A 1 211 ? 46.449 44.109 59.504 1.00 16.07 1212 ALA A O 1
ATOM 1660 N N . SER A 1 212 ? 45.619 45.443 61.119 1.00 14.90 1213 SER A N 1
ATOM 1661 C CA . SER A 1 212 ? 46.006 46.677 60.450 1.00 14.51 1213 SER A CA 1
ATOM 1662 C C . SER A 1 212 ? 47.523 46.844 60.405 1.00 14.56 1213 SER A C 1
ATOM 1663 O O . SER A 1 212 ? 48.091 47.099 59.345 1.00 15.44 1213 SER A O 1
ATOM 1666 N N . ILE A 1 213 ? 48.178 46.701 61.554 1.00 14.93 1214 ILE A N 1
ATOM 1667 C CA . ILE A 1 213 ? 49.604 47.001 61.643 1.00 15.12 1214 ILE A CA 1
ATOM 1668 C C . ILE A 1 213 ? 50.498 45.796 61.366 1.00 15.53 1214 ILE A C 1
ATOM 1669 O O . ILE A 1 213 ? 51.699 45.948 61.145 1.00 15.68 1214 ILE A O 1
ATOM 1674 N N . GLY A 1 214 ? 49.902 44.606 61.339 1.00 15.64 1215 GLY A N 1
ATOM 1675 C CA . GLY A 1 214 ? 50.669 43.396 61.088 1.00 16.34 1215 GLY A CA 1
ATOM 1676 C C . GLY A 1 214 ? 51.628 43.086 62.220 1.00 16.92 1215 GLY A C 1
ATOM 1677 O O . GLY A 1 214 ? 51.445 43.561 63.343 1.00 16.94 1215 GLY A O 1
ATOM 1678 N N . LYS A 1 215 ? 52.672 42.319 61.922 1.00 17.08 1216 LYS A N 1
ATOM 1679 C CA . LYS A 1 215 ? 53.653 41.943 62.933 1.00 17.95 1216 LYS A CA 1
ATOM 1680 C C . LYS A 1 215 ? 54.761 42.986 63.028 1.00 17.31 1216 LYS A C 1
ATOM 1681 O O . LYS A 1 215 ? 55.945 42.671 62.884 1.00 18.51 1216 LYS A O 1
ATOM 1687 N N . THR A 1 216 ? 54.364 44.239 63.235 1.00 15.72 1217 THR A N 1
ATOM 1688 C CA . THR A 1 216 ? 55.312 45.347 63.325 1.00 13.95 1217 THR A CA 1
ATOM 1689 C C . THR A 1 216 ? 55.366 45.898 64.748 1.00 13.27 1217 THR A C 1
ATOM 1690 O O . THR A 1 216 ? 54.404 45.775 65.506 1.00 12.77 1217 THR A O 1
ATOM 1694 N N . SER A 1 217 ? 56.507 46.482 65.105 1.00 12.73 1218 SER A N 1
ATOM 1695 C CA . SER A 1 217 ? 56.745 46.972 66.460 1.00 12.23 1218 SER A CA 1
ATOM 1696 C C . SER A 1 217 ? 57.056 48.465 66.463 1.00 12.15 1218 SER A C 1
ATOM 1697 O O . SER A 1 217 ? 57.723 48.974 65.558 1.00 12.08 1218 SER A O 1
ATOM 1700 N N . TRP A 1 218 ? 56.580 49.159 67.492 1.00 11.74 1219 TRP A N 1
ATOM 1701 C CA . TRP A 1 218 ? 56.571 50.621 67.506 1.00 11.71 1219 TRP A CA 1
ATOM 1702 C C . TRP A 1 218 ? 56.915 51.188 68.881 1.00 11.50 1219 TRP A C 1
ATOM 1703 O O . TRP A 1 218 ? 56.570 50.604 69.906 1.00 11.31 1219 TRP A O 1
ATOM 1714 N N . GLN A 1 219 ? 57.565 52.350 68.887 1.00 11.13 1220 GLN A N 1
ATOM 1715 C CA . GLN A 1 219 ? 57.864 53.075 70.118 1.00 10.54 1220 GLN A CA 1
ATOM 1716 C C . GLN A 1 219 ? 56.907 54.251 70.280 1.00 10.56 1220 GLN A C 1
ATOM 1717 O O . GLN A 1 219 ? 56.745 55.057 69.362 1.00 10.54 1220 GLN A O 1
ATOM 1723 N N . ALA A 1 220 ? 56.220 54.298 71.418 1.00 9.74 1221 ALA A N 1
ATOM 1724 C CA . ALA A 1 220 ? 55.416 55.458 71.789 1.00 9.86 1221 ALA A CA 1
ATOM 1725 C C . ALA A 1 220 ? 56.261 56.382 72.658 1.00 9.80 1221 ALA A C 1
ATOM 1726 O O . ALA A 1 220 ? 56.528 56.080 73.822 1.00 9.82 1221 ALA A O 1
ATOM 1728 N N . ILE A 1 221 ? 56.739 57.471 72.062 1.00 9.60 1222 ILE A N 1
ATOM 1729 C CA . ILE A 1 221 ? 57.660 58.380 72.736 1.00 9.76 1222 ILE A CA 1
ATOM 1730 C C . ILE A 1 221 ? 56.936 59.618 73.238 1.00 9.51 1222 ILE A C 1
ATOM 1731 O O . ILE A 1 221 ? 56.192 60.263 72.498 1.00 9.45 1222 ILE A O 1
ATOM 1736 N N . HIS A 1 222 ? 57.194 59.965 74.493 1.00 9.06 1223 HIS A N 1
ATOM 1737 C CA . HIS A 1 222 ? 56.658 61.181 75.083 1.00 9.07 1223 HIS A CA 1
ATOM 1738 C C . HIS A 1 222 ? 57.812 61.965 75.681 1.00 9.34 1223 HIS A C 1
ATOM 1739 O O . HIS A 1 222 ? 58.404 61.549 76.673 1.00 10.03 1223 HIS A O 1
ATOM 1746 N N . ILE A 1 223 ? 58.202 63.041 75.003 1.00 9.33 1224 ILE A N 1
ATOM 1747 C CA . ILE A 1 223 ? 59.330 63.851 75.450 1.00 9.19 1224 ILE A CA 1
ATOM 1748 C C . ILE A 1 223 ? 58.891 64.794 76.574 1.00 9.15 1224 ILE A C 1
ATOM 1749 O O . ILE A 1 223 ? 57.701 64.873 76.887 1.00 9.05 1224 ILE A O 1
ATOM 1754 N N . PRO A 1 224 ? 59.852 65.404 77.291 1.00 9.14 1225 PRO A N 1
ATOM 1755 C CA . PRO A 1 224 ? 59.494 66.215 78.463 1.00 8.62 1225 PRO A CA 1
ATOM 1756 C C . PRO A 1 224 ? 58.579 67.394 78.125 1.00 8.86 1225 PRO A C 1
ATOM 1757 O O . PRO A 1 224 ? 58.810 68.108 77.141 1.00 8.39 1225 PRO A O 1
ATOM 1761 N N . THR A 1 225 ? 57.541 67.586 78.936 1.00 8.10 1226 THR A N 1
ATOM 1762 C CA . THR A 1 225 ? 56.630 68.716 78.769 1.00 8.34 1226 THR A CA 1
ATOM 1763 C C . THR A 1 225 ? 57.383 70.046 78.856 1.00 7.97 1226 THR A C 1
ATOM 1764 O O . THR A 1 225 ? 57.136 70.955 78.063 1.00 8.55 1226 THR A O 1
ATOM 1768 N N . ILE A 1 226 ? 58.349 70.126 79.768 1.00 8.25 1227 ILE A N 1
ATOM 1769 C CA . ILE A 1 226 ? 59.126 71.351 79.950 1.00 8.55 1227 ILE A CA 1
ATOM 1770 C C . ILE A 1 226 ? 59.902 71.732 78.685 1.00 8.77 1227 ILE A C 1
ATOM 1771 O O . ILE A 1 226 ? 60.047 72.915 78.372 1.00 9.05 1227 ILE A O 1
ATOM 1776 N N . VAL A 1 227 ? 60.312 70.721 77.920 1.00 8.07 1228 VAL A N 1
ATOM 1777 C CA . VAL A 1 227 ? 60.991 70.929 76.645 1.00 8.50 1228 VAL A CA 1
ATOM 1778 C C . VAL A 1 227 ? 59.983 71.362 75.581 1.00 7.91 1228 VAL A C 1
ATOM 1779 O O . VAL A 1 227 ? 60.209 72.335 74.863 1.00 7.51 1228 VAL A O 1
ATOM 1783 N N . SER A 1 228 ? 58.850 70.666 75.528 1.00 8.36 1229 SER A N 1
ATOM 1784 C CA . SER A 1 228 ? 57.782 70.984 74.580 1.00 8.56 1229 SER A CA 1
ATOM 1785 C C . SER A 1 228 ? 57.304 72.430 74.730 1.00 9.12 1229 SER A C 1
ATOM 1786 O O . SER A 1 228 ? 57.098 73.138 73.741 1.00 8.72 1229 SER A O 1
ATOM 1789 N N . ARG A 1 229 ? 57.171 72.870 75.979 1.00 8.63 1230 ARG A N 1
ATOM 1790 C CA . ARG A 1 229 ? 56.816 74.228 76.293 1.00 8.56 1230 ARG A CA 1
ATOM 1791 C C . ARG A 1 229 ? 57.870 75.268 75.948 1.00 8.91 1230 ARG A C 1
ATOM 1792 O O . ARG A 1 229 ? 57.558 76.357 75.479 1.00 8.82 1230 ARG A O 1
ATOM 1800 N N . THR A 1 230 ? 59.139 74.925 76.150 1.00 8.61 1231 THR A N 1
ATOM 1801 C CA . THR A 1 230 ? 60.230 75.827 75.775 1.00 8.27 1231 THR A CA 1
ATOM 1802 C C . THR A 1 230 ? 60.354 75.948 74.255 1.00 8.40 1231 THR A C 1
ATOM 1803 O O . THR A 1 230 ? 60.669 77.014 73.732 1.00 8.23 1231 THR A O 1
ATOM 1807 N N . THR A 1 231 ? 60.071 74.855 73.552 1.00 8.26 1232 THR A N 1
ATOM 1808 C CA . THR A 1 231 ? 60.274 74.807 72.109 1.00 8.03 1232 THR A CA 1
ATOM 1809 C C . THR A 1 231 ? 58.944 74.758 71.352 1.00 8.29 1232 THR A C 1
ATOM 1810 O O . THR A 1 231 ? 58.140 75.687 71.458 1.00 8.14 1232 THR A O 1
ATOM 1814 N N . ASP A 1 232 ? 58.736 73.719 70.546 1.00 8.12 1233 ASP A N 1
ATOM 1815 C CA . ASP A 1 232 ? 57.520 73.615 69.743 1.00 8.22 1233 ASP A CA 1
ATOM 1816 C C . ASP A 1 232 ? 57.187 72.167 69.395 1.00 7.85 1233 ASP A C 1
ATOM 1817 O O . ASP A 1 232 ? 57.802 71.241 69.925 1.00 8.01 1233 ASP A O 1
ATOM 1822 N N . GLY A 1 233 ? 56.205 71.977 68.516 1.00 7.43 1234 GLY A N 1
ATOM 1823 C CA . GLY A 1 233 ? 55.819 70.636 68.110 1.00 7.38 1234 GLY A CA 1
ATOM 1824 C C . GLY A 1 233 ? 56.866 69.938 67.261 1.00 7.49 1234 GLY A C 1
ATOM 1825 O O . GLY A 1 233 ? 57.087 68.736 67.411 1.00 7.82 1234 GLY A O 1
ATOM 1826 N N . ALA A 1 234 ? 57.542 70.701 66.404 1.00 7.07 1235 ALA A N 1
ATOM 1827 C CA . ALA A 1 234 ? 58.525 70.149 65.470 1.00 7.13 1235 ALA A CA 1
ATOM 1828 C C . ALA A 1 234 ? 59.777 69.652 66.191 1.00 7.30 1235 ALA A C 1
ATOM 1829 O O . ALA A 1 234 ? 60.595 68.932 65.617 1.00 7.53 1235 ALA A O 1
ATOM 1831 N N . GLN A 1 235 ? 59.900 70.027 67.460 1.00 7.69 1236 GLN A N 1
ATOM 1832 C CA . GLN A 1 235 ? 60.939 69.517 68.347 1.00 8.39 1236 GLN A CA 1
ATOM 1833 C C . GLN A 1 235 ? 60.799 68.011 68.577 1.00 8.46 1236 GLN A C 1
ATOM 1834 O O . GLN A 1 235 ? 61.798 67.293 68.652 1.00 8.63 1236 GLN A O 1
ATOM 1840 N N . THR A 1 236 ? 59.560 67.537 68.657 1.00 7.87 1237 THR A N 1
ATOM 1841 C CA . THR A 1 236 ? 59.280 66.214 69.200 1.00 8.35 1237 THR A CA 1
ATOM 1842 C C . THR A 1 236 ? 59.966 65.063 68.470 1.00 8.40 1237 THR A C 1
ATOM 1843 O O . THR A 1 236 ? 60.694 64.289 69.093 1.00 8.35 1237 THR A O 1
ATOM 1847 N N . SER A 1 237 ? 59.777 64.969 67.155 1.00 7.98 1238 SER A N 1
ATOM 1848 C CA . SER A 1 237 ? 60.360 63.865 66.395 1.00 8.02 1238 SER A CA 1
ATOM 1849 C C . SER A 1 237 ? 61.886 63.932 66.380 1.00 8.04 1238 SER A C 1
ATOM 1850 O O . SER A 1 237 ? 62.557 62.897 66.370 1.00 9.01 1238 SER A O 1
ATOM 1853 N N . ARG A 1 238 ? 62.431 65.144 66.456 1.00 7.56 1239 ARG A N 1
ATOM 1854 C CA . ARG A 1 238 ? 63.892 65.309 66.493 1.00 7.22 1239 ARG A CA 1
ATOM 1855 C C . ARG A 1 238 ? 64.427 64.818 67.835 1.00 7.21 1239 ARG A C 1
ATOM 1856 O O . ARG A 1 238 ? 65.388 64.046 67.882 1.00 7.33 1239 ARG A O 1
ATOM 1864 N N . TRP A 1 239 ? 63.790 65.246 68.924 1.00 7.24 1240 TRP A N 1
ATOM 1865 C CA . TRP A 1 239 ? 64.195 64.829 70.265 1.00 8.01 1240 TRP A CA 1
ATOM 1866 C C . TRP A 1 239 ? 64.172 63.305 70.390 1.00 8.13 1240 TRP A C 1
ATOM 1867 O O . TRP A 1 239 ? 65.152 62.696 70.823 1.00 8.92 1240 TRP A O 1
ATOM 1878 N N . ALA A 1 240 ? 63.065 62.698 69.974 1.00 8.63 1241 ALA A N 1
ATOM 1879 C CA . ALA A 1 240 ? 62.915 61.248 70.018 1.00 8.59 1241 ALA A CA 1
ATOM 1880 C C . ALA A 1 240 ? 64.038 60.553 69.242 1.00 9.00 1241 ALA A C 1
ATOM 1881 O O . ALA A 1 240 ? 64.703 59.657 69.766 1.00 8.82 1241 ALA A O 1
ATOM 1883 N N . ALA A 1 241 ? 64.321 61.053 68.042 1.00 8.69 1242 ALA A N 1
ATOM 1884 C CA . ALA A 1 241 ? 65.312 60.437 67.165 1.00 8.74 1242 ALA A CA 1
ATOM 1885 C C . ALA A 1 241 ? 66.721 60.489 67.746 1.00 8.34 1242 ALA A C 1
ATOM 1886 O O . ALA A 1 241 ? 67.477 59.525 67.628 1.00 8.96 1242 ALA A O 1
ATOM 1888 N N . MET A 1 242 ? 67.073 61.615 68.365 1.00 8.78 1243 MET A N 1
ATOM 1889 C CA . MET A 1 242 ? 68.413 61.788 68.924 1.00 8.69 1243 MET A CA 1
ATOM 1890 C C . MET A 1 242 ? 68.701 60.719 69.973 1.00 9.49 1243 MET A C 1
ATOM 1891 O O . MET A 1 242 ? 69.737 60.054 69.923 1.00 8.89 1243 MET A O 1
ATOM 1896 N N . GLN A 1 243 ? 67.736 60.496 70.862 1.00 9.58 1244 GLN A N 1
ATOM 1897 C CA . GLN A 1 243 ? 67.931 59.592 71.990 1.00 9.28 1244 GLN A CA 1
ATOM 1898 C C . GLN A 1 243 ? 67.685 58.129 71.634 1.00 9.36 1244 GLN A C 1
ATOM 1899 O O . GLN A 1 243 ? 68.267 57.234 72.246 1.00 9.51 1244 GLN A O 1
ATOM 1905 N N . ILE A 1 244 ? 66.882 57.892 70.601 1.00 8.92 1245 ILE A N 1
ATOM 1906 C CA . ILE A 1 244 ? 66.784 56.565 69.996 1.00 8.75 1245 ILE A CA 1
ATOM 1907 C C . ILE A 1 244 ? 68.138 56.183 69.382 1.00 9.29 1245 ILE A C 1
ATOM 1908 O O . ILE A 1 244 ? 68.661 55.094 69.631 1.00 8.76 1245 ILE A O 1
ATOM 1913 N N . GLY A 1 245 ? 68.748 57.133 68.677 1.00 8.98 1246 GLY A N 1
ATOM 1914 C CA . GLY A 1 245 ? 70.043 56.899 68.064 1.00 8.76 1246 GLY A CA 1
ATOM 1915 C C . GLY A 1 245 ? 71.127 56.616 69.085 1.00 8.65 1246 GLY A C 1
ATOM 1916 O O . GLY A 1 245 ? 71.901 55.670 68.926 1.00 9.43 1246 GLY A O 1
ATOM 1917 N N . MET A 1 246 ? 71.160 57.409 70.154 1.00 8.75 1247 MET A N 1
ATOM 1918 C CA . MET A 1 246 ? 72.142 57.215 71.219 1.00 8.60 1247 MET A CA 1
ATOM 1919 C C . MET A 1 246 ? 71.960 55.862 71.894 1.00 9.12 1247 MET A C 1
ATOM 1920 O O . MET A 1 246 ? 72.936 55.167 72.178 1.00 8.87 1247 MET A O 1
ATOM 1925 N N . SER A 1 247 ? 70.705 55.467 72.087 1.00 8.64 1248 SER A N 1
ATOM 1926 C CA . SER A 1 247 ? 70.401 54.223 72.782 1.00 9.47 1248 SER A CA 1
ATOM 1927 C C . SER A 1 247 ? 70.732 52.989 71.940 1.00 9.88 1248 SER A C 1
ATOM 1928 O O . SER A 1 247 ? 71.213 51.988 72.471 1.00 10.40 1248 SER A O 1
ATOM 1931 N N . PHE A 1 248 ? 70.534 53.080 70.626 1.00 9.51 1249 PHE A N 1
ATOM 1932 C CA . PHE A 1 248 ? 70.969 52.015 69.725 1.00 9.63 1249 PHE A CA 1
ATOM 1933 C C . PHE A 1 248 ? 72.491 51.890 69.679 1.00 9.74 1249 PHE A C 1
ATOM 1934 O O . PHE A 1 248 ? 73.031 50.785 69.719 1.00 10.20 1249 PHE A O 1
ATOM 1942 N N . ILE A 1 249 ? 73.178 53.029 69.663 1.00 9.21 1250 ILE A N 1
ATOM 1943 C CA . ILE A 1 249 ? 74.638 53.056 69.692 1.00 9.60 1250 ILE A CA 1
ATOM 1944 C C . ILE A 1 249 ? 75.161 52.351 70.940 1.00 10.23 1250 ILE A C 1
ATOM 1945 O O . ILE A 1 249 ? 75.991 51.446 70.852 1.00 10.29 1250 ILE A O 1
ATOM 1950 N N . SER A 1 250 ? 74.617 52.731 72.092 1.00 10.82 1251 SER A N 1
ATOM 1951 C CA . SER A 1 250 ? 75.048 52.186 73.375 1.00 12.09 1251 SER A CA 1
ATOM 1952 C C . SER A 1 250 ? 74.640 50.722 73.545 1.00 12.42 1251 SER A C 1
ATOM 1953 O O . SER A 1 250 ? 75.480 49.868 73.833 1.00 12.76 1251 SER A O 1
ATOM 1956 N N . ALA A 1 251 ? 73.362 50.430 73.317 1.00 12.71 1252 ALA A N 1
ATOM 1957 C CA . ALA A 1 251 ? 72.808 49.111 73.624 1.00 13.02 1252 ALA A CA 1
ATOM 1958 C C . ALA A 1 251 ? 73.369 48.007 72.730 1.00 13.65 1252 ALA A C 1
ATOM 1959 O O . ALA A 1 251 ? 73.452 46.846 73.142 1.00 14.72 1252 ALA A O 1
ATOM 1961 N N . TYR A 1 252 ? 73.767 48.371 71.515 1.00 12.54 1253 TYR A N 1
ATOM 1962 C CA . TYR A 1 252 ? 74.263 47.391 70.557 1.00 12.61 1253 TYR A CA 1
ATOM 1963 C C . TYR A 1 252 ? 75.750 47.555 70.241 1.00 12.57 1253 TYR A C 1
ATOM 1964 O O . TYR A 1 252 ? 76.257 46.960 69.291 1.00 13.42 1253 TYR A O 1
ATOM 1973 N N . ALA A 1 253 ? 76.449 48.322 71.076 1.00 12.34 1254 ALA A N 1
ATOM 1974 C CA . ALA A 1 253 ? 77.901 48.473 70.986 1.00 12.57 1254 ALA A CA 1
ATOM 1975 C C . ALA A 1 253 ? 78.378 48.836 69.579 1.00 12.76 1254 ALA A C 1
ATOM 1976 O O . ALA A 1 253 ? 79.399 48.329 69.105 1.00 13.09 1254 ALA A O 1
ATOM 1978 N N . MET A 1 254 ? 77.618 49.696 68.906 1.00 11.75 1255 MET A N 1
ATOM 1979 C CA . MET A 1 254 ? 78.011 50.215 67.599 1.00 11.04 1255 MET A CA 1
ATOM 1980 C C . MET A 1 254 ? 79.210 51.134 67.779 1.00 11.23 1255 MET A C 1
ATOM 1981 O O . MET A 1 254 ? 79.527 51.536 68.898 1.00 11.62 1255 MET A O 1
ATOM 1986 N N . CYS A 1 255 ? 79.842 51.526 66.679 1.00 11.29 1256 CYS A N 1
ATOM 1987 C CA . CYS A 1 255 ? 80.698 52.700 66.735 1.00 10.97 1256 CYS A CA 1
ATOM 1988 C C . CYS A 1 255 ? 79.798 53.874 67.083 1.00 11.10 1256 CYS A C 1
ATOM 1989 O O . CYS A 1 255 ? 78.692 53.991 66.549 1.00 11.04 1256 CYS A O 1
ATOM 1992 N N . ALA A 1 256 ? 80.225 54.679 68.052 1.00 11.15 1257 ALA A N 1
ATOM 1993 C CA . ALA A 1 256 ? 79.475 55.868 68.429 1.00 11.26 1257 ALA A CA 1
ATOM 1994 C C . ALA A 1 256 ? 79.598 56.922 67.331 1.00 11.53 1257 ALA A C 1
ATOM 1995 O O . ALA A 1 256 ? 80.334 57.903 67.468 1.00 11.32 1257 ALA A O 1
ATOM 1997 N N . GLY A 1 257 ? 78.893 56.683 66.227 1.00 12.03 1258 GLY A N 1
ATOM 1998 C CA . GLY A 1 257 ? 78.993 57.548 65.066 1.00 12.27 1258 GLY A CA 1
ATOM 1999 C C . GLY A 1 257 ? 79.619 56.866 63.862 1.00 12.87 1258 GLY A C 1
ATOM 2000 O O . GLY A 1 257 ? 80.759 57.157 63.496 1.00 14.25 1258 GLY A O 1
ATOM 2001 N N . GLU A 1 258 ? 78.872 55.956 63.243 1.00 11.80 1259 GLU A N 1
ATOM 2002 C CA . GLU A 1 258 ? 79.286 55.345 61.982 1.00 11.00 1259 GLU A CA 1
ATOM 2003 C C . GLU A 1 258 ? 78.161 55.445 60.951 1.00 10.74 1259 GLU A C 1
ATOM 2004 O O . GLU A 1 258 ? 77.066 55.917 61.267 1.00 10.31 1259 GLU A O 1
ATOM 2010 N N . ALA A 1 259 ? 78.448 55.058 59.711 1.00 9.78 1260 ALA A N 1
ATOM 2011 C CA . ALA A 1 259 ? 77.497 55.223 58.610 1.00 9.64 1260 ALA A CA 1
ATOM 2012 C C . ALA A 1 259 ? 76.143 54.565 58.885 1.00 9.45 1260 ALA A C 1
ATOM 2013 O O . ALA A 1 259 ? 75.098 55.103 58.517 1.00 9.44 1260 ALA A O 1
ATOM 2015 N N . ALA A 1 260 ? 76.162 53.426 59.574 1.00 9.45 1261 ALA A N 1
ATOM 2016 C CA . ALA A 1 260 ? 74.934 52.695 59.877 1.00 10.10 1261 ALA A CA 1
ATOM 2017 C C . ALA A 1 260 ? 74.023 53.482 60.819 1.00 9.94 1261 ALA A C 1
ATOM 2018 O O . ALA A 1 260 ? 72.799 53.366 60.750 1.00 10.59 1261 ALA A O 1
ATOM 2020 N N . VAL A 1 261 ? 74.625 54.318 61.664 1.00 9.96 1262 VAL A N 1
ATOM 2021 C CA . VAL A 1 261 ? 73.871 55.179 62.569 1.00 9.23 1262 VAL A CA 1
ATOM 2022 C C . VAL A 1 261 ? 72.979 56.155 61.793 1.00 9.78 1262 VAL A C 1
ATOM 2023 O O . VAL A 1 261 ? 71.839 56.411 62.190 1.00 9.80 1262 VAL A O 1
ATOM 2027 N N . ALA A 1 262 ? 73.470 56.624 60.647 1.00 9.59 1263 ALA A N 1
ATOM 2028 C CA . ALA A 1 262 ? 72.720 57.547 59.794 1.00 9.86 1263 ALA A CA 1
ATOM 2029 C C . ALA A 1 262 ? 71.434 56.931 59.241 1.00 9.50 1263 ALA A C 1
ATOM 2030 O O . ALA A 1 262 ? 70.450 57.636 59.014 1.00 9.50 1263 ALA A O 1
ATOM 2032 N N . ASP A 1 263 ? 71.454 55.620 59.009 1.00 9.08 1264 ASP A N 1
ATOM 2033 C CA . ASP A 1 263 ? 70.257 54.895 58.596 1.00 10.36 1264 ASP A CA 1
ATOM 2034 C C . ASP A 1 263 ? 69.228 54.830 59.723 1.00 9.65 1264 ASP A C 1
ATOM 2035 O O . ASP A 1 263 ? 68.024 54.927 59.476 1.00 11.04 1264 ASP A O 1
ATOM 2040 N N . LEU A 1 264 ? 69.704 54.659 60.956 1.00 10.25 1265 LEU A N 1
ATOM 2041 C CA . LEU A 1 264 ? 68.833 54.692 62.131 1.00 9.92 1265 LEU A CA 1
ATOM 2042 C C . LEU A 1 264 ? 68.206 56.072 62.282 1.00 10.25 1265 LEU A C 1
ATOM 2043 O O . LEU A 1 264 ? 67.023 56.193 62.593 1.00 11.03 1265 LEU A O 1
ATOM 2048 N N . SER A 1 265 ? 68.987 57.103 61.968 1.00 10.58 1266 SER A N 1
ATOM 2049 C CA . SER A 1 265 ? 68.513 58.484 62.024 1.00 10.78 1266 SER A CA 1
ATOM 2050 C C . SER A 1 265 ? 67.376 58.718 61.039 1.00 10.17 1266 SER A C 1
ATOM 2051 O O . SER A 1 265 ? 66.307 59.194 61.420 1.00 10.23 1266 SER A O 1
ATOM 2055 N N . PHE A 1 266 ? 67.605 58.353 59.780 1.00 9.84 1267 PHE A N 1
ATOM 2056 C CA . PHE A 1 266 ? 66.604 58.534 58.735 1.00 9.44 1267 PHE A CA 1
ATOM 2057 C C . PHE A 1 266 ? 65.354 57.701 59.010 1.00 9.71 1267 PHE A C 1
ATOM 2058 O O . PHE A 1 266 ? 64.236 58.146 58.750 1.00 9.52 1267 PHE A O 1
ATOM 2066 N N . ALA A 1 267 ? 65.549 56.510 59.571 1.00 9.58 1268 ALA A N 1
ATOM 2067 C CA . ALA A 1 267 ? 64.433 55.662 59.979 1.00 9.78 1268 ALA A CA 1
ATOM 2068 C C . ALA A 1 267 ? 63.610 56.331 61.076 1.00 9.88 1268 ALA A C 1
ATOM 2069 O O . ALA A 1 267 ? 62.382 56.344 61.014 1.00 9.88 1268 ALA A O 1
ATOM 2071 N N . ALA A 1 268 ? 64.290 56.927 62.051 1.00 9.20 1269 ALA A N 1
ATOM 2072 C CA . ALA A 1 268 ? 63.614 57.527 63.201 1.00 9.37 1269 ALA A CA 1
ATOM 2073 C C . ALA A 1 268 ? 62.980 58.883 62.884 1.00 9.52 1269 ALA A C 1
ATOM 2074 O O . ALA A 1 268 ? 61.950 59.239 63.457 1.00 10.00 1269 ALA A O 1
ATOM 2076 N N . LYS A 1 269 ? 63.608 59.640 61.989 1.00 9.09 1270 LYS A N 1
ATOM 2077 C CA . LYS A 1 269 ? 63.178 61.004 61.704 1.00 8.93 1270 LYS A CA 1
ATOM 2078 C C . LYS A 1 269 ? 62.206 61.089 60.533 1.00 9.64 1270 LYS A C 1
ATOM 2079 O O . LYS A 1 269 ? 61.524 62.099 60.361 1.00 10.57 1270 LYS A O 1
ATOM 2096 N N . ALA A 1 271 ? 61.556 57.795 57.817 1.00 9.87 1272 ALA A N 1
ATOM 2097 C CA . ALA A 1 271 ? 61.064 56.575 57.180 1.00 11.14 1272 ALA A CA 1
ATOM 2098 C C . ALA A 1 271 ? 60.087 55.771 58.039 1.00 10.85 1272 ALA A C 1
ATOM 2099 O O . ALA A 1 271 ? 59.151 55.164 57.517 1.00 10.98 1272 ALA A O 1
ATOM 2101 N N . ALA A 1 272 ? 60.307 55.767 59.351 1.00 10.80 1273 ALA A N 1
ATOM 2102 C CA . ALA A 1 272 ? 59.459 55.008 60.266 1.00 10.47 1273 ALA A CA 1
ATOM 2103 C C . ALA A 1 272 ? 58.867 55.897 61.355 1.00 10.11 1273 ALA A C 1
ATOM 2104 O O . ALA A 1 272 ? 58.458 55.410 62.410 1.00 10.45 1273 ALA A O 1
ATOM 2106 N N . LEU A 1 273 ? 58.785 57.196 61.072 1.00 10.61 1274 LEU A N 1
ATOM 2107 C CA . LEU A 1 273 ? 58.169 58.156 61.982 1.00 10.14 1274 LEU A CA 1
ATOM 2108 C C . LEU A 1 273 ? 56.691 58.341 61.655 1.00 9.97 1274 LEU A C 1
ATOM 2109 O O . LEU A 1 273 ? 56.310 58.458 60.488 1.00 10.62 1274 LEU A O 1
ATOM 2114 N N . VAL A 1 274 ? 55.866 58.367 62.697 1.00 9.58 1275 VAL A N 1
ATOM 2115 C CA . VAL A 1 274 ? 54.480 58.797 62.569 1.00 10.24 1275 VAL A CA 1
ATOM 2116 C C . VAL A 1 274 ? 54.240 59.985 63.495 1.00 10.16 1275 VAL A C 1
ATOM 2117 O O . VAL A 1 274 ? 54.336 59.862 64.717 1.00 10.34 1275 VAL A O 1
ATOM 2121 N N . SER A 1 275 ? 54.064 61.158 62.897 1.00 10.02 1276 SER A N 1
ATOM 2122 C CA . SER A 1 275 ? 53.781 62.380 63.642 1.00 10.04 1276 SER A CA 1
ATOM 2123 C C . SER A 1 275 ? 52.292 62.493 63.950 1.00 9.84 1276 SER A C 1
ATOM 2124 O O . SER A 1 275 ? 51.460 61.900 63.258 1.00 10.56 1276 SER A O 1
ATOM 2127 N N . MET A 1 276 ? 51.959 63.291 64.964 1.00 9.86 1277 MET A N 1
ATOM 2128 C CA . MET A 1 276 ? 50.564 63.604 65.269 1.00 9.77 1277 MET A CA 1
ATOM 2129 C C . MET A 1 276 ? 49.949 64.409 64.124 1.00 10.09 1277 MET A C 1
ATOM 2130 O O . MET A 1 276 ? 48.791 64.211 63.758 1.00 9.76 1277 MET A O 1
ATOM 2135 N N . GLY A 1 277 ? 50.751 65.296 63.544 1.00 10.09 1278 GLY A N 1
ATOM 2136 C CA . GLY A 1 277 ? 50.288 66.097 62.427 1.00 10.47 1278 GLY A CA 1
ATOM 2137 C C . GLY A 1 277 ? 51.443 66.622 61.601 1.00 9.74 1278 GLY A C 1
ATOM 2138 O O . GLY A 1 277 ? 52.565 66.740 62.098 1.00 9.83 1278 GLY A O 1
ATOM 2139 N N . GLU A 1 278 ? 51.165 66.950 60.343 1.00 9.56 1279 GLU A N 1
ATOM 2140 C CA . GLU A 1 278 ? 52.195 67.402 59.416 1.00 8.97 1279 GLU A CA 1
ATOM 2141 C C . GLU A 1 278 ? 52.261 68.925 59.353 1.00 9.01 1279 GLU A C 1
ATOM 2142 O O . GLU A 1 278 ? 51.414 69.614 59.923 1.00 8.53 1279 GLU A O 1
ATOM 2148 N N . MET A 1 279 ? 53.256 69.443 58.639 1.00 8.91 1280 MET A N 1
ATOM 2149 C CA . MET A 1 279 ? 53.499 70.883 58.582 1.00 8.30 1280 MET A CA 1
ATOM 2150 C C . MET A 1 279 ? 52.390 71.660 57.871 1.00 8.16 1280 MET A C 1
ATOM 2151 O O . MET A 1 279 ? 51.571 71.087 57.147 1.00 7.29 1280 MET A O 1
ATOM 2156 N N . LEU A 1 280 ? 52.387 72.974 58.080 1.00 7.19 1281 LEU A N 1
ATOM 2157 C CA . LEU A 1 280 ? 51.347 73.855 57.559 1.00 7.65 1281 LEU A CA 1
ATOM 2158 C C . LEU A 1 280 ? 51.957 74.887 56.617 1.00 7.84 1281 LEU A C 1
ATOM 2159 O O . LEU A 1 280 ? 53.130 75.235 56.753 1.00 7.81 1281 LEU A O 1
ATOM 2164 N N . PRO A 1 281 ? 51.164 75.401 55.656 1.00 7.70 1282 PRO A N 1
ATOM 2165 C CA . PRO A 1 281 ? 51.680 76.303 54.619 1.00 7.66 1282 PRO A CA 1
ATOM 2166 C C . PRO A 1 281 ? 52.056 77.685 55.156 1.00 7.99 1282 PRO A C 1
ATOM 2167 O O . PRO A 1 281 ? 51.713 78.039 56.289 1.00 7.62 1282 PRO A O 1
ATOM 2171 N N . ALA A 1 282 ? 52.692 78.482 54.303 1.00 7.79 1283 ALA A N 1
ATOM 2172 C CA . ALA A 1 282 ? 53.412 79.680 54.730 1.00 8.06 1283 ALA A CA 1
ATOM 2173 C C . ALA A 1 282 ? 52.601 80.669 55.566 1.00 8.30 1283 ALA A C 1
ATOM 2174 O O . ALA A 1 282 ? 53.094 81.163 56.582 1.00 8.06 1283 ALA A O 1
ATOM 2176 N N . ARG A 1 283 ? 51.365 80.961 55.154 1.00 7.80 1284 ARG A N 1
ATOM 2177 C CA . ARG A 1 283 ? 50.571 81.958 55.870 1.00 7.83 1284 ARG A CA 1
ATOM 2178 C C . ARG A 1 283 ? 50.344 81.532 57.327 1.00 7.60 1284 ARG A C 1
ATOM 2179 O O . ARG A 1 283 ? 50.249 82.463 58.145 1.00 8.47 1284 ARG A O 1
ATOM 2199 N N . ALA A 1 285 ? 52.440 79.246 58.897 1.00 7.96 1286 ALA A N 1
ATOM 2200 C CA . ALA A 1 285 ? 53.630 78.403 58.968 1.00 8.46 1286 ALA A CA 1
ATOM 2201 C C . ALA A 1 285 ? 53.858 77.821 60.353 1.00 8.27 1286 ALA A C 1
ATOM 2202 O O . ALA A 1 285 ? 53.866 78.536 61.358 1.00 7.98 1286 ALA A O 1
ATOM 2204 N N . ARG A 1 286 ? 53.945 76.498 60.383 1.00 8.71 1287 ARG A N 1
ATOM 2205 C CA . ARG A 1 286 ? 54.253 75.728 61.568 1.00 8.56 1287 ARG A CA 1
ATOM 2206 C C . ARG A 1 286 ? 54.826 74.396 61.095 1.00 8.33 1287 ARG A C 1
ATOM 2207 O O . ARG A 1 286 ? 54.414 73.832 60.065 1.00 8.20 1287 ARG A O 1
ATOM 2215 N N . GLY A 1 287 ? 55.731 73.848 61.901 1.00 8.16 1288 GLY A N 1
ATOM 2216 C CA . GLY A 1 287 ? 56.241 72.513 61.648 1.00 8.31 1288 GLY A CA 1
ATOM 2217 C C . GLY A 1 287 ? 55.279 71.436 62.114 1.00 7.85 1288 GLY A C 1
ATOM 2218 O O . GLY A 1 287 ? 54.154 71.743 62.516 1.00 8.36 1288 GLY A O 1
ATOM 2219 N N . PRO A 1 288 ? 55.695 70.158 62.072 1.00 7.84 1289 PRO A N 1
ATOM 2220 C CA . PRO A 1 288 ? 54.877 69.018 62.514 1.00 8.38 1289 PRO A CA 1
ATOM 2221 C C . PRO A 1 288 ? 54.438 69.107 63.977 1.00 8.25 1289 PRO A C 1
ATOM 2222 O O . PRO A 1 288 ? 54.999 69.880 64.758 1.00 8.30 1289 PRO A O 1
ATOM 2226 N N . ASN A 1 289 ? 53.425 68.318 64.331 1.00 8.11 1290 ASN A N 1
ATOM 2227 C CA . ASN A 1 289 ? 52.939 68.204 65.708 1.00 8.25 1290 ASN A CA 1
ATOM 2228 C C . ASN A 1 289 ? 52.389 69.500 66.300 1.00 8.30 1290 ASN A C 1
ATOM 2229 O O . ASN A 1 289 ? 52.554 69.769 67.493 1.00 7.95 1290 ASN A O 1
ATOM 2234 N N . GLU A 1 290 ? 51.752 70.305 65.455 1.00 8.28 1291 GLU A N 1
ATOM 2235 C CA . GLU A 1 290 ? 50.982 71.458 65.917 1.00 8.40 1291 GLU A CA 1
ATOM 2236 C C . GLU A 1 290 ? 49.504 71.199 65.640 1.00 8.15 1291 GLU A C 1
ATOM 2237 O O . GLU A 1 290 ? 49.166 70.302 64.866 1.00 8.18 1291 GLU A O 1
ATOM 2243 N N . PRO A 1 291 ? 48.600 71.937 66.311 1.00 8.43 1292 PRO A N 1
ATOM 2244 C CA . PRO A 1 291 ? 47.183 71.548 66.274 1.00 8.19 1292 PRO A CA 1
ATOM 2245 C C . PRO A 1 291 ? 46.587 71.584 64.867 1.00 8.66 1292 PRO A C 1
ATOM 2246 O O . PRO A 1 291 ? 45.759 70.742 64.518 1.00 8.79 1292 PRO A O 1
ATOM 2250 N N . GLY A 1 292 ? 47.083 72.499 64.038 1.00 8.40 1293 GLY A N 1
ATOM 2251 C CA . GLY A 1 292 ? 46.579 72.631 62.682 1.00 7.62 1293 GLY A CA 1
ATOM 2252 C C . GLY A 1 292 ? 46.849 71.425 61.805 1.00 7.74 1293 GLY A C 1
ATOM 2253 O O . GLY A 1 292 ? 46.101 71.160 60.864 1.00 8.12 1293 GLY A O 1
ATOM 2254 N N . GLY A 1 293 ? 47.930 70.709 62.095 1.00 7.75 1294 GLY A N 1
ATOM 2255 C CA . GLY A 1 293 ? 48.258 69.523 61.327 1.00 8.18 1294 GLY A CA 1
ATOM 2256 C C . GLY A 1 293 ? 47.558 68.267 61.818 1.00 8.06 1294 GLY A C 1
ATOM 2257 O O . GLY A 1 293 ? 47.621 67.227 61.162 1.00 9.33 1294 GLY A O 1
ATOM 2258 N N . LEU A 1 294 ? 46.902 68.355 62.973 1.00 8.71 1295 LEU A N 1
ATOM 2259 C CA . LEU A 1 294 ? 46.271 67.192 63.592 1.00 8.53 1295 LEU A CA 1
ATOM 2260 C C . LEU A 1 294 ? 44.953 66.853 62.896 1.00 8.66 1295 LEU A C 1
ATOM 2261 O O . LEU A 1 294 ? 43.953 67.546 63.077 1.00 9.26 1295 LEU A O 1
ATOM 2266 N N . SER A 1 295 ? 44.962 65.790 62.093 1.00 8.47 1296 SER A N 1
ATOM 2267 C CA . SER A 1 295 ? 43.762 65.382 61.370 1.00 8.90 1296 SER A CA 1
ATOM 2268 C C . SER A 1 295 ? 42.661 64.953 62.334 1.00 8.80 1296 SER A C 1
ATOM 2269 O O . SER A 1 295 ? 42.933 64.553 63.468 1.00 9.32 1296 SER A O 1
ATOM 2272 N N . PHE A 1 296 ? 41.418 65.056 61.880 1.00 8.45 1297 PHE A N 1
ATOM 2273 C CA . PHE A 1 296 ? 40.267 64.708 62.704 1.00 8.83 1297 PHE A CA 1
ATOM 2274 C C . PHE A 1 296 ? 40.264 63.233 63.094 1.00 8.78 1297 PHE A C 1
ATOM 2275 O O . PHE A 1 296 ? 39.889 62.887 64.211 1.00 9.15 1297 PHE A O 1
ATOM 2283 N N . GLY A 1 297 ? 40.740 62.378 62.193 1.00 8.45 1298 GLY A N 1
ATOM 2284 C CA . GLY A 1 297 ? 40.896 60.970 62.513 1.00 8.81 1298 GLY A CA 1
ATOM 2285 C C . GLY A 1 297 ? 41.925 60.747 63.607 1.00 9.31 1298 GLY A C 1
ATOM 2286 O O . GLY A 1 297 ? 41.705 59.955 64.524 1.00 9.10 1298 GLY A O 1
ATOM 2287 N N . HIS A 1 298 ? 43.033 61.480 63.540 1.00 9.39 1299 HIS A N 1
ATOM 2288 C CA . HIS A 1 298 ? 44.093 61.344 64.535 1.00 9.42 1299 HIS A CA 1
ATOM 2289 C C . HIS A 1 298 ? 43.657 61.761 65.941 1.00 9.41 1299 HIS A C 1
ATOM 2290 O O . HIS A 1 298 ? 43.977 61.081 66.913 1.00 9.49 1299 HIS A O 1
ATOM 2297 N N . LEU A 1 299 ? 42.875 62.834 66.049 1.00 9.02 1300 LEU A N 1
ATOM 2298 C CA . LEU A 1 299 ? 42.342 63.234 67.349 1.00 9.68 1300 LEU A CA 1
ATOM 2299 C C . LEU A 1 299 ? 41.371 62.187 67.883 1.00 9.96 1300 LEU A C 1
ATOM 2300 O O . LEU A 1 299 ? 41.424 61.833 69.060 1.00 10.07 1300 LEU A O 1
ATOM 2305 N N . SER A 1 300 ? 40.510 61.678 67.005 1.00 9.77 1301 SER A N 1
ATOM 2306 C CA . SER A 1 300 ? 39.577 60.614 67.361 1.00 10.09 1301 SER A CA 1
ATOM 2307 C C . SER A 1 300 ? 40.301 59.389 67.918 1.00 10.18 1301 SER A C 1
ATOM 2308 O O . SER A 1 300 ? 39.763 58.681 68.767 1.00 10.60 1301 SER A O 1
ATOM 2311 N N . ASP A 1 301 ? 41.536 59.172 67.474 1.00 9.64 1302 ASP A N 1
ATOM 2312 C CA . ASP A 1 301 ? 42.312 58.020 67.914 1.00 10.54 1302 ASP A CA 1
ATOM 2313 C C . ASP A 1 301 ? 43.169 58.283 69.145 1.00 10.50 1302 ASP A C 1
ATOM 2314 O O . ASP A 1 301 ? 43.449 57.363 69.919 1.00 11.41 1302 ASP A O 1
ATOM 2319 N N . ILE A 1 302 ? 43.534 59.546 69.353 1.00 9.98 1303 ILE A N 1
ATOM 2320 C CA . ILE A 1 302 ? 44.201 59.965 70.583 1.00 10.06 1303 ILE A CA 1
ATOM 2321 C C . ILE A 1 302 ? 43.235 59.848 71.767 1.00 9.97 1303 ILE A C 1
ATOM 2322 O O . ILE A 1 302 ? 43.555 59.223 72.783 1.00 10.39 1303 ILE A O 1
ATOM 2327 N N . VAL A 1 303 ? 42.024 60.371 71.590 1.00 10.29 1304 VAL A N 1
ATOM 2328 C CA . VAL A 1 303 ? 40.952 60.189 72.566 1.00 10.20 1304 VAL A CA 1
ATOM 2329 C C . VAL A 1 303 ? 40.677 58.695 72.744 1.00 10.28 1304 VAL A C 1
ATOM 2330 O O . VAL A 1 303 ? 40.609 57.946 71.766 1.00 9.77 1304 VAL A O 1
ATOM 2334 N N . GLN A 1 304 ? 40.585 58.259 73.997 1.00 10.31 1305 GLN A N 1
ATOM 2335 C CA . GLN A 1 304 ? 40.571 56.833 74.325 1.00 11.03 1305 GLN A CA 1
ATOM 2336 C C . GLN A 1 304 ? 39.194 56.281 74.688 1.00 11.29 1305 GLN A C 1
ATOM 2337 O O . GLN A 1 304 ? 39.065 55.113 75.050 1.00 11.56 1305 GLN A O 1
ATOM 2343 N N . THR A 1 305 ? 38.161 57.101 74.534 1.00 11.50 1306 THR A N 1
ATOM 2344 C CA . THR A 1 305 ? 36.807 56.708 74.916 1.00 11.69 1306 THR A CA 1
ATOM 2345 C C . THR A 1 305 ? 36.299 55.499 74.124 1.00 13.13 1306 THR A C 1
ATOM 2346 O O . THR A 1 305 ? 35.559 54.671 74.658 1.00 12.65 1306 THR A O 1
ATOM 2350 N N . SER A 1 306 ? 36.755 55.365 72.881 1.00 13.43 1307 SER A N 1
ATOM 2351 C CA . SER A 1 306 ? 36.369 54.238 72.030 1.00 14.94 1307 SER A CA 1
ATOM 2352 C C . SER A 1 306 ? 36.805 52.891 72.614 1.00 15.97 1307 SER A C 1
ATOM 2353 O O . SER A 1 306 ? 36.212 51.850 72.324 1.00 15.98 1307 SER A O 1
ATOM 2356 N N . ARG A 1 307 ? 37.860 52.924 73.423 1.00 16.71 1308 ARG A N 1
ATOM 2357 C CA . ARG A 1 307 ? 38.442 51.724 73.989 1.00 18.41 1308 ARG A CA 1
ATOM 2358 C C . ARG A 1 307 ? 37.697 51.277 75.243 1.00 18.99 1308 ARG A C 1
ATOM 2359 O O . ARG A 1 307 ? 37.740 50.103 75.589 1.00 19.35 1308 ARG A O 1
ATOM 2367 N N . VAL A 1 308 ? 37.106 52.225 75.965 1.00 19.32 1309 VAL A N 1
ATOM 2368 C CA . VAL A 1 308 ? 36.561 51.948 77.290 1.00 19.85 1309 VAL A CA 1
ATOM 2369 C C . VAL A 1 308 ? 35.040 52.044 77.357 1.00 20.17 1309 VAL A C 1
ATOM 2370 O O . VAL A 1 308 ? 34.439 51.756 78.390 1.00 20.45 1309 VAL A O 1
ATOM 2374 N N . SER A 1 309 ? 34.422 52.444 76.252 1.00 19.58 1310 SER A N 1
ATOM 2375 C CA . SER A 1 309 ? 32.973 52.579 76.194 1.00 19.70 1310 SER A CA 1
ATOM 2376 C C . SER A 1 309 ? 32.403 51.794 75.019 1.00 19.71 1310 SER A C 1
ATOM 2377 O O . SER A 1 309 ? 33.074 51.601 74.004 1.00 19.71 1310 SER A O 1
ATOM 2380 N N . GLU A 1 310 ? 31.177 51.308 75.182 1.00 20.30 1311 GLU A N 1
ATOM 2381 C CA . GLU A 1 310 ? 30.455 50.655 74.098 1.00 20.61 1311 GLU A CA 1
ATOM 2382 C C . GLU A 1 310 ? 29.304 51.534 73.610 1.00 19.24 1311 GLU A C 1
ATOM 2383 O O . GLU A 1 310 ? 28.500 51.117 72.776 1.00 19.27 1311 GLU A O 1
ATOM 2389 N N . ASP A 1 311 ? 29.232 52.746 74.152 1.00 17.08 1312 ASP A N 1
ATOM 2390 C CA . ASP A 1 311 ? 28.225 53.727 73.760 1.00 16.06 1312 ASP A CA 1
ATOM 2391 C C . ASP A 1 311 ? 28.790 54.594 72.635 1.00 15.45 1312 ASP A C 1
ATOM 2392 O O . ASP A 1 311 ? 29.626 55.466 72.876 1.00 15.44 1312 ASP A O 1
ATOM 2397 N N . PRO A 1 312 ? 28.307 54.391 71.397 1.00 14.85 1313 PRO A N 1
ATOM 2398 C CA . PRO A 1 312 ? 28.883 55.068 70.229 1.00 14.37 1313 PRO A CA 1
ATOM 2399 C C . PRO A 1 312 ? 28.675 56.583 70.246 1.00 13.66 1313 PRO A C 1
ATOM 2400 O O . PRO A 1 312 ? 29.500 57.335 69.727 1.00 13.63 1313 PRO A O 1
ATOM 2404 N N . ALA A 1 313 ? 27.586 57.024 70.869 1.00 13.13 1314 ALA A N 1
ATOM 2405 C CA . ALA A 1 313 ? 27.312 58.448 71.020 1.00 12.99 1314 ALA A CA 1
ATOM 2406 C C . ALA A 1 313 ? 28.256 59.086 72.043 1.00 13.09 1314 ALA A C 1
ATOM 2407 O O . ALA A 1 313 ? 28.846 60.135 71.780 1.00 12.52 1314 ALA A O 1
ATOM 2409 N N . LYS A 1 314 ? 28.433 58.416 73.181 1.00 12.72 1315 LYS A N 1
ATOM 2410 C CA . LYS A 1 314 ? 29.365 58.859 74.218 1.00 13.07 1315 LYS A CA 1
ATOM 2411 C C . LYS A 1 314 ? 30.788 58.998 73.674 1.00 12.48 1315 LYS A C 1
ATOM 2412 O O . LYS A 1 314 ? 31.488 59.964 73.983 1.00 12.90 1315 LYS A O 1
ATOM 2418 N N . ILE A 1 315 ? 31.208 58.027 72.868 1.00 11.84 1316 ILE A N 1
ATOM 2419 C CA . ILE A 1 315 ? 32.540 58.037 72.268 1.00 11.68 1316 ILE A CA 1
ATOM 2420 C C . ILE A 1 315 ? 32.704 59.246 71.349 1.00 11.69 1316 ILE A C 1
ATOM 2421 O O . ILE A 1 315 ? 33.671 60.000 71.468 1.00 11.70 1316 ILE A O 1
ATOM 2426 N N . ALA A 1 316 ? 31.710 59.473 70.496 1.00 11.55 1317 ALA A N 1
ATOM 2427 C CA . ALA A 1 316 ? 31.716 60.617 69.589 1.00 10.94 1317 ALA A CA 1
ATOM 2428 C C . ALA A 1 316 ? 31.715 61.936 70.357 1.00 11.69 1317 ALA A C 1
ATOM 2429 O O . ALA A 1 316 ? 32.445 62.866 70.010 1.00 10.42 1317 ALA A O 1
ATOM 2431 N N . LEU A 1 317 ? 30.930 61.993 71.428 1.00 11.55 1318 LEU A N 1
ATOM 2432 C CA . LEU A 1 317 ? 30.760 63.225 72.193 1.00 11.30 1318 LEU A CA 1
ATOM 2433 C C . LEU A 1 317 ? 32.014 63.629 72.965 1.00 10.78 1318 LEU A C 1
ATOM 2434 O O . LEU A 1 317 ? 32.319 64.816 73.080 1.00 10.81 1318 LEU A O 1
ATOM 2439 N N . GLU A 1 318 ? 32.761 62.645 73.457 1.00 11.06 1319 GLU A N 1
ATOM 2440 C CA . GLU A 1 318 ? 34.032 62.921 74.116 1.00 10.68 1319 GLU A CA 1
ATOM 2441 C C . GLU A 1 318 ? 35.047 63.495 73.131 1.00 10.75 1319 GLU A C 1
ATOM 2442 O O . GLU A 1 318 ? 35.828 64.380 73.479 1.00 11.49 1319 GLU A O 1
ATOM 2448 N N . VAL A 1 319 ? 35.033 62.981 71.904 1.00 10.56 1320 VAL A N 1
ATOM 2449 C CA . VAL A 1 319 ? 35.905 63.483 70.846 1.00 10.21 1320 VAL A CA 1
ATOM 2450 C C . VAL A 1 319 ? 35.514 64.905 70.433 1.00 10.52 1320 VAL A C 1
ATOM 2451 O O . VAL A 1 319 ? 36.385 65.762 70.261 1.00 10.33 1320 VAL A O 1
ATOM 2455 N N . VAL A 1 320 ? 34.210 65.178 70.370 1.00 9.61 1321 VAL A N 1
ATOM 2456 C CA . VAL A 1 320 ? 33.728 66.538 70.119 1.00 10.20 1321 VAL A CA 1
ATOM 2457 C C . VAL A 1 320 ? 34.242 67.494 71.191 1.00 9.93 1321 VAL A C 1
ATOM 2458 O O . VAL A 1 320 ? 34.769 68.561 70.874 1.00 9.74 1321 VAL A O 1
ATOM 2462 N N . GLY A 1 321 ? 34.131 67.082 72.452 1.00 9.92 1322 GLY A N 1
ATOM 2463 C CA . GLY A 1 321 ? 34.598 67.907 73.555 1.00 10.21 1322 GLY A CA 1
ATOM 2464 C C . GLY A 1 321 ? 36.090 68.187 73.517 1.00 10.14 1322 GLY A C 1
ATOM 2465 O O . GLY A 1 321 ? 36.515 69.337 73.647 1.00 9.31 1322 GLY A O 1
ATOM 2466 N N . ALA A 1 322 ? 36.885 67.141 73.301 1.00 9.58 1323 ALA A N 1
ATOM 2467 C CA . ALA A 1 322 ? 38.337 67.274 73.205 1.00 9.64 1323 ALA A CA 1
ATOM 2468 C C . ALA A 1 322 ? 38.735 68.151 72.021 1.00 9.32 1323 ALA A C 1
ATOM 2469 O O . ALA A 1 322 ? 39.620 69.001 72.135 1.00 9.01 1323 ALA A O 1
ATOM 2471 N N . GLY A 1 323 ? 38.055 67.947 70.896 1.00 9.25 1324 GLY A N 1
ATOM 2472 C CA . GLY A 1 323 ? 38.334 68.708 69.694 1.00 8.98 1324 GLY A CA 1
ATOM 2473 C C . GLY A 1 323 ? 37.960 70.170 69.794 1.00 9.35 1324 GLY A C 1
ATOM 2474 O O . GLY A 1 323 ? 38.726 71.028 69.367 1.00 9.22 1324 GLY A O 1
ATOM 2475 N N . CYS A 1 324 ? 36.786 70.464 70.345 1.00 9.23 1325 CYS A N 1
ATOM 2476 C CA . CYS A 1 324 ? 36.358 71.851 70.494 1.00 9.05 1325 CYS A CA 1
ATOM 2477 C C . CYS A 1 324 ? 37.302 72.626 71.409 1.00 8.79 1325 CYS A C 1
ATOM 2478 O O . CYS A 1 324 ? 37.698 73.747 71.093 1.00 8.85 1325 CYS A O 1
ATOM 2481 N N . MET A 1 325 ? 37.763 71.975 72.472 1.00 8.82 1326 MET A N 1
ATOM 2482 C CA . MET A 1 325 ? 38.732 72.589 73.371 1.00 8.73 1326 MET A CA 1
ATOM 2483 C C . MET A 1 325 ? 40.045 72.856 72.633 1.00 9.50 1326 MET A C 1
ATOM 2484 O O . MET A 1 325 ? 40.482 74.001 72.532 1.00 9.51 1326 MET A O 1
ATOM 2489 N N . LEU A 1 326 ? 40.634 71.810 72.061 1.00 8.75 1327 LEU A N 1
ATOM 2490 C CA . LEU A 1 326 ? 41.941 71.946 71.424 1.00 9.09 1327 LEU A CA 1
ATOM 2491 C C . LEU A 1 326 ? 41.896 72.852 70.197 1.00 9.17 1327 LEU A C 1
ATOM 2492 O O . LEU A 1 326 ? 42.669 73.803 70.093 1.00 9.27 1327 LEU A O 1
ATOM 2497 N N . TYR A 1 327 ? 40.990 72.550 69.273 1.00 8.73 1328 TYR A N 1
ATOM 2498 C CA . TYR A 1 327 ? 40.946 73.246 67.992 1.00 8.55 1328 TYR A CA 1
ATOM 2499 C C . TYR A 1 327 ? 40.482 74.693 68.110 1.00 8.92 1328 TYR A C 1
ATOM 2500 O O . TYR A 1 327 ? 40.957 75.557 67.376 1.00 8.26 1328 TYR A O 1
ATOM 2509 N N . ASP A 1 328 ? 39.539 74.958 69.008 1.00 8.99 1329 ASP A N 1
ATOM 2510 C CA . ASP A 1 328 ? 38.989 76.306 69.124 1.00 8.59 1329 ASP A CA 1
ATOM 2511 C C . ASP A 1 328 ? 39.617 77.159 70.215 1.00 8.61 1329 ASP A C 1
ATOM 2512 O O . ASP A 1 328 ? 39.836 78.350 70.012 1.00 8.70 1329 ASP A O 1
ATOM 2517 N N . GLN A 1 329 ? 39.860 76.571 71.384 1.00 8.12 1330 GLN A N 1
ATOM 2518 C CA . GLN A 1 329 ? 40.400 77.340 72.498 1.00 8.01 1330 GLN A CA 1
ATOM 2519 C C . GLN A 1 329 ? 41.901 77.581 72.372 1.00 8.30 1330 GLN A C 1
ATOM 2520 O O . GLN A 1 329 ? 42.359 78.717 72.486 1.00 8.42 1330 GLN A O 1
ATOM 2526 N N . ILE A 1 330 ? 42.655 76.529 72.060 1.00 8.29 1331 ILE A N 1
ATOM 2527 C CA . ILE A 1 330 ? 44.110 76.632 71.989 1.00 8.28 1331 ILE A CA 1
ATOM 2528 C C . ILE A 1 330 ? 44.604 76.947 70.574 1.00 8.27 1331 ILE A C 1
ATOM 2529 O O . ILE A 1 330 ? 45.405 77.866 70.384 1.00 7.85 1331 ILE A O 1
ATOM 2534 N N . TRP A 1 331 ? 44.106 76.209 69.583 1.00 8.57 1332 TRP A N 1
ATOM 2535 C CA . TRP A 1 331 ? 44.542 76.396 68.200 1.00 8.01 1332 TRP A CA 1
ATOM 2536 C C . TRP A 1 331 ? 44.013 77.703 67.604 1.00 8.48 1332 TRP A C 1
ATOM 2537 O O . TRP A 1 331 ? 44.766 78.663 67.459 1.00 8.51 1332 TRP A O 1
ATOM 2548 N N . LEU A 1 332 ? 42.722 77.756 67.293 1.00 8.32 1333 LEU A N 1
ATOM 2549 C CA . LEU A 1 332 ? 42.150 78.944 66.666 1.00 7.91 1333 LEU A CA 1
ATOM 2550 C C . LEU A 1 332 ? 42.094 80.121 67.632 1.00 8.43 1333 LEU A C 1
ATOM 2551 O O . LEU A 1 332 ? 42.367 81.258 67.242 1.00 7.73 1333 LEU A O 1
ATOM 2556 N N . GLY A 1 333 ? 41.856 79.819 68.907 1.00 8.65 1334 GLY A N 1
ATOM 2557 C CA . GLY A 1 333 ? 41.712 80.855 69.915 1.00 8.54 1334 GLY A CA 1
ATOM 2558 C C . GLY A 1 333 ? 43.014 81.406 70.464 1.00 8.93 1334 GLY A C 1
ATOM 2559 O O . GLY A 1 333 ? 43.007 82.404 71.185 1.00 8.97 1334 GLY A O 1
ATOM 2560 N N . SER A 1 334 ? 44.130 80.748 70.161 1.00 8.33 1335 SER A N 1
ATOM 2561 C CA . SER A 1 334 ? 45.425 81.263 70.583 1.00 8.28 1335 SER A CA 1
ATOM 2562 C C . SER A 1 334 ? 46.438 81.258 69.446 1.00 7.90 1335 SER A C 1
ATOM 2563 O O . SER A 1 334 ? 46.724 82.309 68.881 1.00 8.70 1335 SER A O 1
ATOM 2566 N N . TYR A 1 335 ? 46.911 80.074 69.056 1.00 7.80 1336 TYR A N 1
ATOM 2567 C CA . TYR A 1 335 ? 47.863 79.938 67.946 1.00 7.52 1336 TYR A CA 1
ATOM 2568 C C . TYR A 1 335 ? 47.533 80.839 66.752 1.00 7.75 1336 TYR A C 1
ATOM 2569 O O . TYR A 1 335 ? 48.411 81.519 66.218 1.00 7.95 1336 TYR A O 1
ATOM 2578 N N . MET A 1 336 ? 46.261 80.848 66.353 1.00 7.64 1337 MET A N 1
ATOM 2579 C CA . MET A 1 336 ? 45.832 81.552 65.148 1.00 7.49 1337 MET A CA 1
ATOM 2580 C C . MET A 1 336 ? 45.201 82.911 65.429 1.00 7.95 1337 MET A C 1
ATOM 2581 O O . MET A 1 336 ? 44.794 83.610 64.499 1.00 7.46 1337 MET A O 1
ATOM 2586 N N . SER A 1 337 ? 45.055 83.253 66.706 1.00 8.08 1338 SER A N 1
ATOM 2587 C CA . SER A 1 337 ? 44.588 84.580 67.090 1.00 8.33 1338 SER A CA 1
ATOM 2588 C C . SER A 1 337 ? 45.155 84.988 68.448 1.00 8.27 1338 SER A C 1
ATOM 2589 O O . SER A 1 337 ? 46.309 85.407 68.533 1.00 8.59 1338 SER A O 1
ATOM 2592 N N . GLY A 1 338 ? 44.374 84.805 69.510 1.00 8.52 1339 GLY A N 1
ATOM 2593 C CA . GLY A 1 338 ? 44.836 85.172 70.838 1.00 8.23 1339 GLY A CA 1
ATOM 2594 C C . GLY A 1 338 ? 43.928 86.159 71.548 1.00 9.04 1339 GLY A C 1
ATOM 2595 O O . GLY A 1 338 ? 42.872 86.528 71.030 1.00 9.74 1339 GLY A O 1
ATOM 2596 N N . GLY A 1 339 ? 44.361 86.615 72.721 1.00 8.98 1340 GLY A N 1
ATOM 2597 C CA . GLY A 1 339 ? 43.547 87.514 73.521 1.00 8.63 1340 GLY A CA 1
ATOM 2598 C C . GLY A 1 339 ? 42.598 86.754 74.425 1.00 9.44 1340 GLY A C 1
ATOM 2599 O O . GLY A 1 339 ? 42.919 85.656 74.875 1.00 9.89 1340 GLY A O 1
ATOM 2600 N N . VAL A 1 340 ? 41.432 87.336 74.691 1.00 9.05 1341 VAL A N 1
ATOM 2601 C CA . VAL A 1 340 ? 40.376 86.649 75.430 1.00 9.33 1341 VAL A CA 1
ATOM 2602 C C . VAL A 1 340 ? 40.054 85.299 74.782 1.00 8.89 1341 VAL A C 1
ATOM 2603 O O . VAL A 1 340 ? 39.928 84.288 75.474 1.00 9.06 1341 VAL A O 1
ATOM 2607 N N . GLY A 1 341 ? 40.024 85.273 73.451 1.00 8.65 1342 GLY A N 1
ATOM 2608 C CA . GLY A 1 341 ? 39.924 84.009 72.741 1.00 8.40 1342 GLY A CA 1
ATOM 2609 C C . GLY A 1 341 ? 38.533 83.405 72.728 1.00 8.84 1342 GLY A C 1
ATOM 2610 O O . GLY A 1 341 ? 37.536 84.119 72.850 1.00 8.58 1342 GLY A O 1
ATOM 2611 N N . PHE A 1 342 ? 38.467 82.081 72.608 1.00 9.10 1343 PHE A N 1
ATOM 2612 C CA . PHE A 1 342 ? 37.231 81.412 72.209 1.00 9.25 1343 PHE A CA 1
ATOM 2613 C C . PHE A 1 342 ? 36.798 80.312 73.179 1.00 8.58 1343 PHE A C 1
ATOM 2614 O O . PHE A 1 342 ? 36.389 79.230 72.752 1.00 9.33 1343 PHE A O 1
ATOM 2622 N N . THR A 1 343 ? 36.816 80.613 74.475 1.00 9.10 1344 THR A N 1
ATOM 2623 C CA . THR A 1 343 ? 36.437 79.628 75.491 1.00 8.80 1344 THR A CA 1
ATOM 2624 C C . THR A 1 343 ? 35.023 79.084 75.279 1.00 8.74 1344 THR A C 1
ATOM 2625 O O . THR A 1 343 ? 34.827 77.873 75.161 1.00 8.68 1344 THR A O 1
ATOM 2629 N N . GLN A 1 344 ? 34.045 79.985 75.225 1.00 8.69 1345 GLN A N 1
ATOM 2630 C CA . GLN A 1 344 ? 32.643 79.586 75.196 1.00 9.45 1345 GLN A CA 1
ATOM 2631 C C . GLN A 1 344 ? 32.142 79.139 73.826 1.00 9.72 1345 GLN A C 1
ATOM 2632 O O . GLN A 1 344 ? 31.172 78.386 73.741 1.00 10.23 1345 GLN A O 1
ATOM 2638 N N . TYR A 1 345 ? 32.857 79.510 72.764 1.00 9.29 1346 TYR A N 1
ATOM 2639 C CA . TYR A 1 345 ? 32.642 78.890 71.454 1.00 9.10 1346 TYR A CA 1
ATOM 2640 C C . TYR A 1 345 ? 32.829 77.376 71.571 1.00 8.87 1346 TYR A C 1
ATOM 2641 O O . TYR A 1 345 ? 32.147 76.599 70.899 1.00 9.61 1346 TYR A O 1
ATOM 2650 N N . ALA A 1 346 ? 33.729 76.968 72.461 1.00 8.88 1347 ALA A N 1
ATOM 2651 C CA . ALA A 1 346 ? 34.025 75.558 72.677 1.00 8.69 1347 ALA A CA 1
ATOM 2652 C C . ALA A 1 346 ? 33.155 74.925 73.760 1.00 8.66 1347 ALA A C 1
ATOM 2653 O O . ALA A 1 346 ? 32.668 73.804 73.587 1.00 8.84 1347 ALA A O 1
ATOM 2655 N N . THR A 1 347 ? 32.977 75.626 74.879 1.00 9.08 1348 THR A N 1
ATOM 2656 C CA . THR A 1 347 ? 32.238 75.070 76.015 1.00 10.03 1348 THR A CA 1
ATOM 2657 C C . THR A 1 347 ? 30.803 74.703 75.655 1.00 10.07 1348 THR A C 1
ATOM 2658 O O . THR A 1 347 ? 30.250 73.749 76.201 1.00 10.21 1348 THR A O 1
ATOM 2662 N N . ALA A 1 348 ? 30.236 75.395 74.671 1.00 10.26 1349 ALA A N 1
ATOM 2663 C CA . ALA A 1 348 ? 28.888 75.086 74.196 1.00 10.49 1349 ALA A CA 1
ATOM 2664 C C . ALA A 1 348 ? 28.754 73.629 73.758 1.00 10.93 1349 ALA A C 1
ATOM 2665 O O . ALA A 1 348 ? 27.668 73.054 73.822 1.00 11.87 1349 ALA A O 1
ATOM 2667 N N . ALA A 1 349 ? 29.870 73.028 73.353 1.00 10.22 1350 ALA A N 1
ATOM 2668 C CA . ALA A 1 349 ? 29.872 71.660 72.845 1.00 10.88 1350 ALA A CA 1
ATOM 2669 C C . ALA A 1 349 ? 30.295 70.613 73.875 1.00 11.12 1350 ALA A C 1
ATOM 2670 O O . ALA A 1 349 ? 30.328 69.423 73.561 1.00 13.15 1350 ALA A O 1
ATOM 2672 N N . TYR A 1 350 ? 30.658 71.042 75.083 1.00 11.02 1351 TYR A N 1
ATOM 2673 C CA . TYR A 1 350 ? 31.007 70.089 76.137 1.00 10.70 1351 TYR A CA 1
ATOM 2674 C C . TYR A 1 350 ? 30.500 70.447 77.534 1.00 10.86 1351 TYR A C 1
ATOM 2675 O O . TYR A 1 350 ? 30.906 69.828 78.520 1.00 10.72 1351 TYR A O 1
ATOM 2684 N N . THR A 1 351 ? 29.545 71.376 77.605 1.00 10.75 1352 THR A N 1
ATOM 2685 C CA . THR A 1 351 ? 28.896 71.706 78.876 1.00 11.09 1352 THR A CA 1
ATOM 2686 C C . THR A 1 351 ? 27.371 71.752 78.791 1.00 11.36 1352 THR A C 1
ATOM 2687 O O . THR A 1 351 ? 26.796 71.907 77.710 1.00 10.79 1352 THR A O 1
ATOM 2691 N N . ASP A 1 352 ? 26.736 71.555 79.948 1.00 11.25 1353 ASP A N 1
ATOM 2692 C CA . ASP A 1 352 ? 25.290 71.703 80.127 1.00 11.69 1353 ASP A CA 1
ATOM 2693 C C . ASP A 1 352 ? 24.433 70.721 79.334 1.00 12.12 1353 ASP A C 1
ATOM 2694 O O . ASP A 1 352 ? 23.210 70.869 79.265 1.00 12.59 1353 ASP A O 1
ATOM 2699 N N . ASP A 1 353 ? 25.065 69.657 78.844 1.00 11.60 1354 ASP A N 1
ATOM 2700 C CA . ASP A 1 353 ? 24.379 68.507 78.257 1.00 11.73 1354 ASP A CA 1
ATOM 2701 C C . ASP A 1 353 ? 23.364 68.831 77.160 1.00 11.93 1354 ASP A C 1
ATOM 2702 O O . ASP A 1 353 ? 22.459 68.039 76.886 1.00 11.71 1354 ASP A O 1
ATOM 2707 N N . ILE A 1 354 ? 23.566 69.954 76.481 1.00 11.66 1355 ILE A N 1
ATOM 2708 C CA . ILE A 1 354 ? 22.659 70.376 75.423 1.00 11.53 1355 ILE A CA 1
ATOM 2709 C C . ILE A 1 354 ? 22.943 69.624 74.125 1.00 11.47 1355 ILE A C 1
ATOM 2710 O O . ILE A 1 354 ? 22.020 69.120 73.487 1.00 11.51 1355 ILE A O 1
ATOM 2715 N N . LEU A 1 355 ? 24.219 69.495 73.767 1.00 11.65 1356 LEU A N 1
ATOM 2716 C CA . LEU A 1 355 ? 24.602 68.690 72.609 1.00 11.44 1356 LEU A CA 1
ATOM 2717 C C . LEU A 1 355 ? 24.267 67.217 72.838 1.00 12.14 1356 LEU A C 1
ATOM 2718 O O . LEU A 1 355 ? 23.751 66.545 71.943 1.00 12.91 1356 LEU A O 1
ATOM 2723 N N . ASP A 1 356 ? 24.513 66.742 74.056 1.00 12.75 1357 ASP A N 1
ATOM 2724 C CA . ASP A 1 356 ? 24.228 65.359 74.428 1.00 13.36 1357 ASP A CA 1
ATOM 2725 C C . ASP A 1 356 ? 22.738 65.042 74.303 1.00 13.25 1357 ASP A C 1
ATOM 2726 O O . ASP A 1 356 ? 22.360 63.976 73.817 1.00 13.24 1357 ASP A O 1
ATOM 2731 N N . ASN A 1 357 ? 21.901 65.981 74.733 1.00 13.86 1358 ASN A N 1
ATOM 2732 C CA . ASN A 1 357 ? 20.453 65.830 74.643 1.00 14.01 1358 ASN A CA 1
ATOM 2733 C C . ASN A 1 357 ? 19.990 65.656 73.196 1.00 13.52 1358 ASN A C 1
ATOM 2734 O O . ASN A 1 357 ? 19.228 64.735 72.886 1.00 14.51 1358 ASN A O 1
ATOM 2739 N N . ASN A 1 358 ? 20.466 66.534 72.313 1.00 13.47 1359 ASN A N 1
ATOM 2740 C CA . ASN A 1 358 ? 20.114 66.476 70.894 1.00 12.81 1359 ASN A CA 1
ATOM 2741 C C . ASN A 1 358 ? 20.616 65.170 70.279 1.00 12.94 1359 ASN A C 1
ATOM 2742 O O . ASN A 1 358 ? 19.875 64.492 69.566 1.00 11.63 1359 ASN A O 1
ATOM 2747 N N . THR A 1 359 ? 21.826 64.766 70.660 1.00 12.73 1360 THR A N 1
ATOM 2748 C CA . THR A 1 359 ? 22.459 63.586 70.085 1.00 13.04 1360 THR A CA 1
ATOM 2749 C C . THR A 1 359 ? 21.749 62.297 70.494 1.00 12.94 1360 THR A C 1
ATOM 2750 O O . THR A 1 359 ? 21.453 61.453 69.650 1.00 13.20 1360 THR A O 1
ATOM 2754 N N . TYR A 1 360 ? 21.430 62.171 71.778 1.00 14.11 1361 TYR A N 1
ATOM 2755 C CA . TYR A 1 360 ? 20.769 60.968 72.272 1.00 14.75 1361 TYR A CA 1
ATOM 2756 C C . TYR A 1 360 ? 19.324 60.857 71.802 1.00 14.89 1361 TYR A C 1
ATOM 2757 O O . TYR A 1 360 ? 18.825 59.754 71.578 1.00 14.46 1361 TYR A O 1
ATOM 2766 N N . TYR A 1 361 ? 18.684 62.000 71.572 1.00 14.62 1362 TYR A N 1
ATOM 2767 C CA . TYR A 1 361 ? 17.380 62.024 70.919 1.00 15.15 1362 TYR A CA 1
ATOM 2768 C C . TYR A 1 361 ? 17.489 61.417 69.524 1.00 15.06 1362 TYR A C 1
ATOM 2769 O O . TYR A 1 361 ? 16.627 60.640 69.109 1.00 15.55 1362 TYR A O 1
ATOM 2778 N N . ASP A 1 362 ? 18.531 61.813 68.795 1.00 14.66 1363 ASP A N 1
ATOM 2779 C CA . ASP A 1 362 ? 18.767 61.325 67.439 1.00 14.25 1363 ASP A CA 1
ATOM 2780 C C . ASP A 1 362 ? 18.968 59.818 67.425 1.00 13.93 1363 ASP A C 1
ATOM 2781 O O . ASP A 1 362 ? 18.445 59.130 66.552 1.00 14.17 1363 ASP A O 1
ATOM 2786 N N . VAL A 1 363 ? 19.742 59.317 68.386 1.00 14.05 1364 VAL A N 1
ATOM 2787 C CA . VAL A 1 363 ? 20.014 57.887 68.488 1.00 14.90 1364 VAL A CA 1
ATOM 2788 C C . VAL A 1 363 ? 18.710 57.098 68.615 1.00 15.31 1364 VAL A C 1
ATOM 2789 O O . VAL A 1 363 ? 18.484 56.148 67.864 1.00 15.50 1364 VAL A O 1
ATOM 2793 N N . ASP A 1 364 ? 17.812 57.570 69.479 1.00 16.37 1365 ASP A N 1
ATOM 2794 C CA . ASP A 1 364 ? 16.505 56.935 69.655 1.00 17.09 1365 ASP A CA 1
ATOM 2795 C C . ASP A 1 364 ? 15.652 57.020 68.391 1.00 17.27 1365 ASP A C 1
ATOM 2796 O O . ASP A 1 364 ? 14.986 56.056 68.017 1.00 18.38 1365 ASP A O 1
ATOM 2801 N N . TYR A 1 365 ? 15.709 58.163 67.717 1.00 17.46 1366 TYR A N 1
ATOM 2802 C CA . TYR A 1 365 ? 14.994 58.350 66.460 1.00 17.13 1366 TYR A CA 1
ATOM 2803 C C . TYR A 1 365 ? 15.503 57.381 65.395 1.00 17.74 1366 TYR A C 1
ATOM 2804 O O . TYR A 1 365 ? 14.712 56.728 64.709 1.00 17.43 1366 TYR A O 1
ATOM 2813 N N . ILE A 1 366 ? 16.825 57.296 65.262 1.00 17.34 1367 ILE A N 1
ATOM 2814 C CA . ILE A 1 366 ? 17.453 56.416 64.280 1.00 17.86 1367 ILE A CA 1
ATOM 2815 C C . ILE A 1 366 ? 17.141 54.949 64.568 1.00 17.99 1367 ILE A C 1
ATOM 2816 O O . ILE A 1 366 ? 16.740 54.208 63.670 1.00 17.87 1367 ILE A O 1
ATOM 2821 N N . ASN A 1 367 ? 17.279 54.547 65.828 1.00 18.81 1368 ASN A N 1
ATOM 2822 C CA . ASN A 1 367 ? 17.015 53.167 66.221 1.00 19.59 1368 ASN A CA 1
ATOM 2823 C C . ASN A 1 367 ? 15.567 52.777 65.950 1.00 20.70 1368 ASN A C 1
ATOM 2824 O O . ASN A 1 367 ? 15.288 51.662 65.512 1.00 20.37 1368 ASN A O 1
ATOM 2829 N N . ASP A 1 368 ? 14.665 53.733 66.144 1.00 22.24 1369 ASP A N 1
ATOM 2830 C CA . ASP A 1 368 ? 13.238 53.512 65.946 1.00 24.32 1369 ASP A CA 1
ATOM 2831 C C . ASP A 1 368 ? 12.857 53.415 64.473 1.00 24.30 1369 ASP A C 1
ATOM 2832 O O . ASP A 1 368 ? 12.085 52.541 64.086 1.00 24.43 1369 ASP A O 1
ATOM 2837 N N . LYS A 1 369 ? 13.413 54.306 63.657 1.00 24.03 1370 LYS A N 1
ATOM 2838 C CA . LYS A 1 369 ? 13.060 54.374 62.244 1.00 24.16 1370 LYS A CA 1
ATOM 2839 C C . LYS A 1 369 ? 13.882 53.433 61.362 1.00 23.97 1370 LYS A C 1
ATOM 2840 O O . LYS A 1 369 ? 13.404 52.978 60.321 1.00 24.24 1370 LYS A O 1
ATOM 2846 N N . TYR A 1 370 ? 15.099 53.115 61.793 1.00 23.32 1371 TYR A N 1
ATOM 2847 C CA . TYR A 1 370 ? 16.033 52.373 60.951 1.00 23.12 1371 TYR A CA 1
ATOM 2848 C C . TYR A 1 370 ? 16.529 51.077 61.589 1.00 23.21 1371 TYR A C 1
ATOM 2849 O O . TYR A 1 370 ? 17.696 50.709 61.434 1.00 23.41 1371 TYR A O 1
ATOM 2858 N N . ASN A 1 371 ? 15.631 50.376 62.278 1.00 23.24 1372 ASN A N 1
ATOM 2859 C CA . ASN A 1 371 ? 15.920 49.062 62.861 1.00 23.86 1372 ASN A CA 1
ATOM 2860 C C . ASN A 1 371 ? 17.221 49.017 63.660 1.00 22.88 1372 ASN A C 1
ATOM 2861 O O . ASN A 1 371 ? 18.089 48.181 63.401 1.00 22.84 1372 ASN A O 1
ATOM 2866 N N . GLY A 1 372 ? 17.371 49.956 64.590 1.00 21.88 1373 GLY A N 1
ATOM 2867 C CA . GLY A 1 372 ? 18.508 49.943 65.495 1.00 20.57 1373 GLY A CA 1
ATOM 2868 C C . GLY A 1 372 ? 19.843 50.245 64.839 1.00 19.73 1373 GLY A C 1
ATOM 2869 O O . GLY A 1 372 ? 20.879 49.768 65.302 1.00 19.77 1373 GLY A O 1
ATOM 2870 N N . ALA A 1 373 ? 19.832 51.087 63.808 1.00 18.82 1374 ALA A N 1
ATOM 2871 C CA . ALA A 1 373 ? 21.041 51.378 63.036 1.00 17.98 1374 ALA A CA 1
ATOM 2872 C C . ALA A 1 373 ? 22.108 52.115 63.845 1.00 17.65 1374 ALA A C 1
ATOM 2873 O O . ALA A 1 373 ? 23.298 52.022 63.535 1.00 16.72 1374 ALA A O 1
ATOM 2875 N N . ALA A 1 374 ? 21.684 52.830 64.884 1.00 17.18 1375 ALA A N 1
ATOM 2876 C CA . ALA A 1 374 ? 22.608 53.594 65.717 1.00 17.87 1375 ALA A CA 1
ATOM 2877 C C . ALA A 1 374 ? 23.214 52.764 66.844 1.00 17.86 1375 ALA A C 1
ATOM 2878 O O . ALA A 1 374 ? 24.057 53.255 67.590 1.00 18.85 1375 ALA A O 1
ATOM 2880 N N . THR A 1 375 ? 22.773 51.515 66.981 1.00 17.61 1376 THR A N 1
ATOM 2881 C CA . THR A 1 375 ? 23.425 50.575 67.893 1.00 17.45 1376 THR A CA 1
ATOM 2882 C C . THR A 1 375 ? 24.676 50.013 67.227 1.00 17.22 1376 THR A C 1
ATOM 2883 O O . THR A 1 375 ? 24.761 49.963 65.998 1.00 17.37 1376 THR A O 1
ATOM 2887 N N . VAL A 1 376 ? 25.647 49.609 68.042 1.00 17.36 1377 VAL A N 1
ATOM 2888 C CA . VAL A 1 376 ? 26.942 49.157 67.538 1.00 17.94 1377 VAL A CA 1
ATOM 2889 C C . VAL A 1 376 ? 26.810 47.939 66.630 1.00 18.57 1377 VAL A C 1
ATOM 2890 O O . VAL A 1 376 ? 26.151 46.956 66.976 1.00 19.23 1377 VAL A O 1
ATOM 2894 N N . GLY A 1 377 ? 27.401 48.041 65.446 1.00 18.87 1378 GLY A N 1
ATOM 2895 C CA . GLY A 1 377 ? 27.327 46.965 64.477 1.00 19.57 1378 GLY A CA 1
ATOM 2896 C C . GLY A 1 377 ? 27.844 47.412 63.126 1.00 20.34 1378 GLY A C 1
ATOM 2897 O O . GLY A 1 377 ? 27.824 48.603 62.810 1.00 19.98 1378 GLY A O 1
ATOM 2898 N N . LYS A 1 378 ? 28.317 46.459 62.330 1.00 20.75 1379 LYS A N 1
ATOM 2899 C CA . LYS A 1 378 ? 28.879 46.765 61.021 1.00 21.53 1379 LYS A CA 1
ATOM 2900 C C . LYS A 1 378 ? 27.890 46.486 59.893 1.00 22.01 1379 LYS A C 1
ATOM 2901 O O . LYS A 1 378 ? 27.981 47.079 58.816 1.00 21.88 1379 LYS A O 1
ATOM 2907 N N . ASP A 1 379 ? 26.910 45.629 60.166 1.00 22.55 1380 ASP A N 1
ATOM 2908 C CA . ASP A 1 379 ? 25.981 45.184 59.131 1.00 23.34 1380 ASP A CA 1
ATOM 2909 C C . ASP A 1 379 ? 24.545 45.645 59.372 1.00 22.54 1380 ASP A C 1
ATOM 2910 O O . ASP A 1 379 ? 23.641 45.291 58.614 1.00 22.69 1380 ASP A O 1
ATOM 2915 N N . ASN A 1 380 ? 24.349 46.485 60.387 1.00 21.25 1381 ASN A N 1
ATOM 2916 C CA . ASN A 1 380 ? 23.027 47.035 60.688 1.00 20.36 1381 ASN A CA 1
ATOM 2917 C C . ASN A 1 380 ? 22.903 48.509 60.282 1.00 20.06 1381 ASN A C 1
ATOM 2918 O O . ASN A 1 380 ? 21.969 49.198 60.695 1.00 20.04 1381 ASN A O 1
ATOM 2923 N N . LYS A 1 381 ? 23.830 48.975 59.450 1.00 19.71 1382 LYS A N 1
ATOM 2924 C CA . LYS A 1 381 ? 23.886 50.381 59.070 1.00 19.71 1382 LYS A CA 1
ATOM 2925 C C . LYS A 1 381 ? 23.063 50.680 57.821 1.00 20.14 1382 LYS A C 1
ATOM 2926 O O . LYS A 1 381 ? 22.849 49.805 56.979 1.00 20.27 1382 LYS A O 1
ATOM 2932 N N . VAL A 1 382 ? 22.603 51.922 57.713 1.00 20.31 1383 VAL A N 1
ATOM 2933 C CA . VAL A 1 382 ? 21.830 52.370 56.559 1.00 20.39 1383 VAL A CA 1
ATOM 2934 C C . VAL A 1 382 ? 22.772 52.881 55.472 1.00 20.47 1383 VAL A C 1
ATOM 2935 O O . VAL A 1 382 ? 23.736 53.589 55.763 1.00 19.58 1383 VAL A O 1
ATOM 2939 N N . LYS A 1 383 ? 22.500 52.507 54.225 1.00 20.74 1384 LYS A N 1
ATOM 2940 C CA . LYS A 1 383 ? 23.306 52.965 53.098 1.00 21.54 1384 LYS A CA 1
ATOM 2941 C C . LYS A 1 383 ? 23.255 54.485 52.983 1.00 20.22 1384 LYS A C 1
ATOM 2942 O O . LYS A 1 383 ? 22.178 55.081 53.003 1.00 19.89 1384 LYS A O 1
ATOM 2948 N N . ALA A 1 384 ? 24.429 55.109 52.955 1.00 18.80 1385 ALA A N 1
ATOM 2949 C CA . ALA A 1 384 ? 24.525 56.561 52.874 1.00 17.71 1385 ALA A CA 1
ATOM 2950 C C . ALA A 1 384 ? 23.847 57.067 51.609 1.00 16.78 1385 ALA A C 1
ATOM 2951 O O . ALA A 1 384 ? 24.090 56.555 50.515 1.00 16.03 1385 ALA A O 1
ATOM 2953 N N . SER A 1 385 ? 22.964 58.046 51.773 1.00 15.91 1386 SER A N 1
ATOM 2954 C CA . SER A 1 385 ? 22.264 58.649 50.645 1.00 15.95 1386 SER A CA 1
ATOM 2955 C C . SER A 1 385 ? 21.775 60.039 51.025 1.00 15.38 1386 SER A C 1
ATOM 2956 O O . SER A 1 385 ? 21.712 60.377 52.206 1.00 15.44 1386 SER A O 1
ATOM 2959 N N . LEU A 1 386 ? 21.423 60.837 50.021 1.00 15.82 1387 LEU A N 1
ATOM 2960 C CA . LEU A 1 386 ? 20.825 62.145 50.261 1.00 15.90 1387 LEU A CA 1
ATOM 2961 C C . LEU A 1 386 ? 19.520 62.022 51.048 1.00 16.67 1387 LEU A C 1
ATOM 2962 O O . LEU A 1 386 ? 19.258 62.821 51.944 1.00 15.91 1387 LEU A O 1
ATOM 2967 N N . GLU A 1 387 ? 18.763 60.957 50.783 1.00 17.61 1388 GLU A N 1
ATOM 2968 C CA . GLU A 1 387 ? 17.481 60.721 51.450 1.00 18.99 1388 GLU A CA 1
ATOM 2969 C C . GLU A 1 387 ? 17.629 60.490 52.953 1.00 17.99 1388 GLU A C 1
ATOM 2970 O O . GLU A 1 387 ? 16.930 61.110 53.757 1.00 16.68 1388 GLU A O 1
ATOM 2976 N N . VAL A 1 388 ? 18.554 59.609 53.325 1.00 16.87 1389 VAL A N 1
ATOM 2977 C CA . VAL A 1 388 ? 18.792 59.276 54.726 1.00 16.65 1389 VAL A CA 1
ATOM 2978 C C . VAL A 1 388 ? 19.363 60.471 55.489 1.00 15.84 1389 VAL A C 1
ATOM 2979 O O . VAL A 1 388 ? 18.933 60.761 56.607 1.00 15.38 1389 VAL A O 1
ATOM 2983 N N . VAL A 1 389 ? 20.294 61.184 54.858 1.00 14.99 1390 VAL A N 1
ATOM 2984 C CA . VAL A 1 389 ? 20.881 62.382 55.447 1.00 14.33 1390 VAL A CA 1
ATOM 2985 C C . VAL A 1 389 ? 19.812 63.446 55.692 1.00 14.16 1390 VAL A C 1
ATOM 2986 O O . VAL A 1 389 ? 19.718 63.988 56.793 1.00 15.29 1390 VAL A O 1
ATOM 2990 N N . LYS A 1 390 ? 18.978 63.701 54.686 1.00 14.14 1391 LYS A N 1
ATOM 2991 C CA . LYS A 1 390 ? 17.901 64.678 54.813 1.00 14.00 1391 LYS A CA 1
ATOM 2992 C C . LYS A 1 390 ? 16.938 64.313 55.933 1.00 13.91 1391 LYS A C 1
ATOM 2993 O O . LYS A 1 390 ? 16.579 65.162 56.744 1.00 13.59 1391 LYS A O 1
ATOM 2999 N N . ASP A 1 391 ? 16.617 63.027 56.044 1.00 14.19 1392 ASP A N 1
ATOM 3000 C CA . ASP A 1 391 ? 15.703 62.567 57.086 1.00 14.58 1392 ASP A CA 1
ATOM 3001 C C . ASP A 1 391 ? 16.270 62.800 58.485 1.00 14.10 1392 ASP A C 1
ATOM 3002 O O . ASP A 1 391 ? 15.665 63.492 59.306 1.00 14.80 1392 ASP A O 1
ATOM 3007 N N . ILE A 1 392 ? 17.446 62.240 58.744 1.00 13.94 1393 ILE A N 1
ATOM 3008 C CA . ILE A 1 392 ? 18.051 62.299 60.069 1.00 13.19 1393 ILE A CA 1
ATOM 3009 C C . ILE A 1 392 ? 18.479 63.712 60.458 1.00 12.70 1393 ILE A C 1
ATOM 3010 O O . ILE A 1 392 ? 18.192 64.162 61.564 1.00 12.29 1393 ILE A O 1
ATOM 3015 N N . ALA A 1 393 ? 19.127 64.420 59.536 1.00 12.63 1394 ALA A N 1
ATOM 3016 C CA . ALA A 1 393 ? 19.655 65.751 59.828 1.00 12.85 1394 ALA A CA 1
ATOM 3017 C C . ALA A 1 393 ? 18.548 66.778 60.051 1.00 12.61 1394 ALA A C 1
ATOM 3018 O O . ALA A 1 393 ? 18.680 67.667 60.894 1.00 12.66 1394 ALA A O 1
ATOM 3020 N N . THR A 1 394 ? 17.455 66.644 59.307 1.00 12.75 1395 THR A N 1
ATOM 3021 C CA . THR A 1 394 ? 16.323 67.556 59.447 1.00 12.83 1395 THR A CA 1
ATOM 3022 C C . THR A 1 394 ? 15.605 67.321 60.771 1.00 12.77 1395 THR A C 1
ATOM 3023 O O . THR A 1 394 ? 15.311 68.267 61.503 1.00 13.04 1395 THR A O 1
ATOM 3027 N N . GLU A 1 395 ? 15.396 66.052 61.108 1.00 13.14 1396 GLU A N 1
ATOM 3028 C CA . GLU A 1 395 ? 14.768 65.691 62.374 1.00 13.25 1396 GLU A CA 1
ATOM 3029 C C . GLU A 1 395 ? 15.615 66.134 63.565 1.00 13.05 1396 GLU A C 1
ATOM 3030 O O . GLU A 1 395 ? 15.099 66.702 64.532 1.00 12.72 1396 GLU A O 1
ATOM 3038 N N . SER A 1 396 ? 16.919 65.888 63.472 1.00 12.36 1397 SER A N 1
ATOM 3039 C CA . SER A 1 396 ? 17.871 66.288 64.502 1.00 11.99 1397 SER A CA 1
ATOM 3040 C C . SER A 1 396 ? 17.827 67.793 64.747 1.00 11.91 1397 SER A C 1
ATOM 3041 O O . SER A 1 396 ? 17.765 68.238 65.892 1.00 11.64 1397 SER A O 1
ATOM 3044 N N . THR A 1 397 ? 17.892 68.563 63.663 1.00 12.34 1398 THR A N 1
ATOM 3045 C CA . THR A 1 397 ? 17.988 70.020 63.744 1.00 12.93 1398 THR A CA 1
ATOM 3046 C C . THR A 1 397 ? 16.691 70.642 64.243 1.00 13.42 1398 THR A C 1
ATOM 3047 O O . THR A 1 397 ? 16.713 71.551 65.071 1.00 13.16 1398 THR A O 1
ATOM 3051 N N . LEU A 1 398 ? 15.563 70.109 63.780 1.00 13.97 1399 LEU A N 1
ATOM 3052 C CA . LEU A 1 398 ? 14.256 70.595 64.210 1.00 13.83 1399 LEU A CA 1
ATOM 3053 C C . LEU A 1 398 ? 14.048 70.362 65.700 1.00 13.74 1399 LEU A C 1
ATOM 3054 O O . LEU A 1 398 ? 13.598 71.256 66.410 1.00 13.74 1399 LEU A O 1
ATOM 3059 N N . TYR A 1 399 ? 14.468 69.198 66.189 1.00 13.30 1400 TYR A N 1
ATOM 3060 C CA . TYR A 1 399 ? 14.354 68.900 67.610 1.00 13.85 1400 TYR A CA 1
ATOM 3061 C C . TYR A 1 399 ? 15.241 69.820 68.440 1.00 13.65 1400 TYR A C 1
ATOM 3062 O O . TYR A 1 399 ? 14.825 70.305 69.489 1.00 13.70 1400 TYR A O 1
ATOM 3071 N N . GLY A 1 400 ? 16.477 70.012 67.992 1.00 13.57 1401 GLY A N 1
ATOM 3072 C CA . GLY A 1 400 ? 17.403 70.862 68.720 1.00 13.47 1401 GLY A CA 1
ATOM 3073 C C . GLY A 1 400 ? 16.945 72.309 68.779 1.00 13.44 1401 GLY A C 1
ATOM 3074 O O . GLY A 1 400 ? 17.040 72.955 69.825 1.00 13.14 1401 GLY A O 1
ATOM 3075 N N . ILE A 1 401 ? 16.435 72.809 67.657 1.00 13.60 1402 ILE A N 1
ATOM 3076 C CA . ILE A 1 401 ? 15.898 74.164 67.586 1.00 14.07 1402 ILE A CA 1
ATOM 3077 C C . ILE A 1 401 ? 14.687 74.317 68.509 1.00 14.43 1402 ILE A C 1
ATOM 3078 O O . ILE A 1 401 ? 14.602 75.279 69.275 1.00 14.21 1402 ILE A O 1
ATOM 3083 N N . GLU A 1 402 ? 13.814 73.311 68.513 1.00 15.41 1403 GLU A N 1
ATOM 3084 C CA . GLU A 1 402 ? 12.624 73.333 69.360 1.00 15.89 1403 GLU A CA 1
ATOM 3085 C C . GLU A 1 402 ? 12.970 73.281 70.847 1.00 15.61 1403 GLU A C 1
ATOM 3086 O O . GLU A 1 402 ? 12.303 73.913 71.664 1.00 15.47 1403 GLU A O 1
ATOM 3092 N N . THR A 1 403 ? 14.066 72.604 71.178 1.00 14.56 1404 THR A N 1
ATOM 3093 C CA . THR A 1 403 ? 14.541 72.531 72.557 1.00 14.77 1404 THR A CA 1
ATOM 3094 C C . THR A 1 403 ? 15.080 73.881 73.032 1.00 14.18 1404 THR A C 1
ATOM 3095 O O . THR A 1 403 ? 14.831 74.289 74.166 1.00 14.40 1404 THR A O 1
ATOM 3099 N N . TYR A 1 404 ? 15.792 74.582 72.153 1.00 13.96 1405 TYR A N 1
ATOM 3100 C CA . TYR A 1 404 ? 16.258 75.937 72.445 1.00 13.22 1405 TYR A CA 1
ATOM 3101 C C . TYR A 1 404 ? 15.079 76.894 72.630 1.00 13.83 1405 TYR A C 1
ATOM 3102 O O . TYR A 1 404 ? 15.164 77.860 73.391 1.00 13.89 1405 TYR A O 1
ATOM 3111 N N . GLU A 1 405 ? 13.997 76.636 71.900 1.00 14.09 1406 GLU A N 1
ATOM 3112 C CA . GLU A 1 405 ? 12.814 77.490 71.929 1.00 14.89 1406 GLU A CA 1
ATOM 3113 C C . GLU A 1 405 ? 11.897 77.185 73.112 1.00 15.31 1406 GLU A C 1
ATOM 3114 O O . GLU A 1 405 ? 11.269 78.091 73.663 1.00 15.68 1406 GLU A O 1
ATOM 3120 N N . LYS A 1 406 ? 11.847 75.917 73.518 1.00 15.53 1407 LYS A N 1
ATOM 3121 C CA . LYS A 1 406 ? 11.038 75.507 74.666 1.00 16.20 1407 LYS A CA 1
ATOM 3122 C C . LYS A 1 406 ? 11.756 75.753 75.992 1.00 16.03 1407 LYS A C 1
ATOM 3123 O O . LYS A 1 406 ? 11.124 75.834 77.047 1.00 16.09 1407 LYS A O 1
ATOM 3129 N N . PHE A 1 407 ? 13.075 75.898 75.930 1.00 14.97 1408 PHE A N 1
ATOM 3130 C CA . PHE A 1 407 ? 13.865 76.233 77.108 1.00 14.80 1408 PHE A CA 1
ATOM 3131 C C . PHE A 1 407 ? 14.682 77.489 76.838 1.00 14.82 1408 PHE A C 1
ATOM 3132 O O . PHE A 1 407 ? 15.784 77.419 76.288 1.00 14.78 1408 PHE A O 1
ATOM 3140 N N . PRO A 1 408 ? 14.120 78.666 77.157 1.00 14.14 1409 PRO A N 1
ATOM 3141 C CA . PRO A 1 408 ? 14.804 79.954 76.990 1.00 14.37 1409 PRO A CA 1
ATOM 3142 C C . PRO A 1 408 ? 16.140 80.024 77.727 1.00 14.32 1409 PRO A C 1
ATOM 3143 O O . PRO A 1 408 ? 17.024 80.800 77.361 1.00 14.30 1409 PRO A O 1
ATOM 3147 N N . THR A 1 409 ? 16.275 79.203 78.763 1.00 13.97 1410 THR A N 1
ATOM 3148 C CA . THR A 1 409 ? 17.526 79.082 79.498 1.00 13.11 1410 THR A CA 1
ATOM 3149 C C . THR A 1 409 ? 18.637 78.508 78.614 1.00 12.83 1410 THR A C 1
ATOM 3150 O O . THR A 1 409 ? 19.769 78.988 78.646 1.00 12.76 1410 THR A O 1
ATOM 3154 N N . ALA A 1 410 ? 18.289 77.528 77.783 1.00 12.69 1411 ALA A N 1
ATOM 3155 C CA . ALA A 1 410 ? 19.240 76.919 76.856 1.00 12.62 1411 ALA A CA 1
ATOM 3156 C C . ALA A 1 410 ? 19.675 77.913 75.781 1.00 12.83 1411 ALA A C 1
ATOM 3157 O O . ALA A 1 410 ? 20.836 77.924 75.368 1.00 12.84 1411 ALA A O 1
ATOM 3159 N N . LEU A 1 411 ? 18.745 78.757 75.344 1.00 12.54 1412 LEU A N 1
ATOM 3160 C CA . LEU A 1 411 ? 19.040 79.778 74.343 1.00 12.70 1412 LEU A CA 1
ATOM 3161 C C . LEU A 1 411 ? 19.966 80.871 74.895 1.00 12.68 1412 LEU A C 1
ATOM 3162 O O . LEU A 1 411 ? 20.871 81.337 74.200 1.00 12.58 1412 LEU A O 1
ATOM 3167 N N . GLU A 1 412 ? 19.723 81.279 76.140 1.00 12.10 1413 GLU A N 1
ATOM 3168 C CA . GLU A 1 412 ? 20.557 82.274 76.814 1.00 12.26 1413 GLU A CA 1
ATOM 3169 C C . GLU A 1 412 ? 21.930 81.686 77.145 1.00 12.14 1413 GLU A C 1
ATOM 3170 O O . GLU A 1 412 ? 22.942 82.385 77.120 1.00 12.66 1413 GLU A O 1
ATOM 3176 N N . ASP A 1 413 ? 21.938 80.400 77.487 1.00 11.99 1414 ASP A N 1
ATOM 3177 C CA . ASP A 1 413 ? 23.162 79.633 77.705 1.00 11.81 1414 ASP A CA 1
ATOM 3178 C C . ASP A 1 413 ? 24.054 79.743 76.472 1.00 11.63 1414 ASP A C 1
ATOM 3179 O O . ASP A 1 413 ? 25.158 80.291 76.532 1.00 11.64 1414 ASP A O 1
ATOM 3184 N N . HIS A 1 414 ? 23.559 79.218 75.357 1.00 10.83 1415 HIS A N 1
ATOM 3185 C CA . HIS A 1 414 ? 24.271 79.296 74.089 1.00 10.75 1415 HIS A CA 1
ATOM 3186 C C . HIS A 1 414 ? 23.857 80.568 73.356 1.00 10.58 1415 HIS A C 1
ATOM 3187 O O . HIS A 1 414 ? 23.160 80.528 72.340 1.00 9.88 1415 HIS A O 1
ATOM 3194 N N . PHE A 1 415 ? 24.284 81.702 73.906 1.00 10.92 1416 PHE A N 1
ATOM 3195 C CA . PHE A 1 415 ? 23.806 83.007 73.470 1.00 11.47 1416 PHE A CA 1
ATOM 3196 C C . PHE A 1 415 ? 24.281 83.384 72.073 1.00 11.35 1416 PHE A C 1
ATOM 3197 O O . PHE A 1 415 ? 23.615 84.147 71.374 1.00 11.37 1416 PHE A O 1
ATOM 3205 N N . GLY A 1 416 ? 25.425 82.840 71.667 1.00 10.95 1417 GLY A N 1
ATOM 3206 C CA . GLY A 1 416 ? 25.914 83.069 70.321 1.00 10.87 1417 GLY A CA 1
ATOM 3207 C C . GLY A 1 416 ? 25.325 82.099 69.318 1.00 10.03 1417 GLY A C 1
ATOM 3208 O O . GLY A 1 416 ? 25.246 80.897 69.576 1.00 10.08 1417 GLY A O 1
ATOM 3209 N N . GLY A 1 417 ? 24.933 82.619 68.159 1.00 9.70 1418 GLY A N 1
ATOM 3210 C CA . GLY A 1 417 ? 24.423 81.769 67.097 1.00 9.82 1418 GLY A CA 1
ATOM 3211 C C . GLY A 1 417 ? 25.395 80.679 66.688 1.00 8.96 1418 GLY A C 1
ATOM 3212 O O . GLY A 1 417 ? 24.982 79.559 66.391 1.00 9.87 1418 GLY A O 1
ATOM 3213 N N . SER A 1 418 ? 26.689 80.994 66.713 1.00 9.38 1419 SER A N 1
ATOM 3214 C CA . SER A 1 418 ? 27.735 80.027 66.377 1.00 9.46 1419 SER A CA 1
ATOM 3215 C C . SER A 1 418 ? 27.703 78.825 67.315 1.00 9.68 1419 SER A C 1
ATOM 3216 O O . SER A 1 418 ? 27.904 77.688 66.882 1.00 9.16 1419 SER A O 1
ATOM 3219 N N . GLN A 1 419 ? 27.499 79.090 68.603 1.00 9.76 1420 GLN A N 1
ATOM 3220 C CA . GLN A 1 419 ? 27.407 78.029 69.603 1.00 10.16 1420 GLN A CA 1
ATOM 3221 C C . GLN A 1 419 ? 26.245 77.091 69.296 1.00 10.19 1420 GLN A C 1
ATOM 3222 O O . GLN A 1 419 ? 26.411 75.868 69.271 1.00 10.08 1420 GLN A O 1
ATOM 3228 N N . ARG A 1 420 ? 25.070 77.668 69.061 1.00 10.03 1421 ARG A N 1
ATOM 3229 C CA . ARG A 1 420 ? 23.909 76.879 68.651 1.00 9.90 1421 ARG A CA 1
ATOM 3230 C C . ARG A 1 420 ? 24.111 76.126 67.349 1.00 10.07 1421 ARG A C 1
ATOM 3231 O O . ARG A 1 420 ? 23.752 74.952 67.251 1.00 9.89 1421 ARG A O 1
ATOM 3239 N N . ALA A 1 421 ? 24.770 76.763 66.384 1.00 9.80 1422 ALA A N 1
ATOM 3240 C CA . ALA A 1 421 ? 25.088 76.118 65.114 1.00 10.04 1422 ALA A CA 1
ATOM 3241 C C . ALA A 1 421 ? 26.016 74.918 65.303 1.00 10.11 1422 ALA A C 1
ATOM 3242 O O . ALA A 1 421 ? 25.790 73.855 64.718 1.00 9.73 1422 ALA A O 1
ATOM 3244 N N . THR A 1 422 ? 27.035 75.074 66.146 1.00 9.62 1423 THR A N 1
ATOM 3245 C CA . THR A 1 422 ? 27.959 73.980 66.445 1.00 9.29 1423 THR A CA 1
ATOM 3246 C C . THR A 1 422 ? 27.227 72.795 67.072 1.00 9.62 1423 THR A C 1
ATOM 3247 O O . THR A 1 422 ? 27.395 71.656 66.641 1.00 9.89 1423 THR A O 1
ATOM 3251 N N . VAL A 1 423 ? 26.352 73.086 68.029 1.00 9.84 1424 VAL A N 1
ATOM 3252 C CA . VAL A 1 423 ? 25.612 72.052 68.743 1.00 10.14 1424 VAL A CA 1
ATOM 3253 C C . VAL A 1 423 ? 24.642 71.309 67.825 1.00 9.97 1424 VAL A C 1
ATOM 3254 O O . VAL A 1 423 ? 24.679 70.080 67.736 1.00 10.63 1424 VAL A O 1
ATOM 3258 N N . LEU A 1 424 ? 23.826 72.066 67.095 1.00 10.31 1425 LEU A N 1
ATOM 3259 C CA . LEU A 1 424 ? 22.820 71.490 66.208 1.00 9.96 1425 LEU A CA 1
ATOM 3260 C C . LEU A 1 424 ? 23.455 70.671 65.088 1.00 10.09 1425 LEU A C 1
ATOM 3261 O O . LEU A 1 424 ? 23.034 69.545 64.814 1.00 9.84 1425 LEU A O 1
ATOM 3266 N N . ALA A 1 425 ? 24.515 71.208 64.495 1.00 10.11 1426 ALA A N 1
ATOM 3267 C CA . ALA A 1 425 ? 25.173 70.548 63.374 1.00 9.98 1426 ALA A CA 1
ATOM 3268 C C . ALA A 1 425 ? 25.994 69.338 63.823 1.00 9.48 1426 ALA A C 1
ATOM 3269 O O . ALA A 1 425 ? 26.052 68.328 63.117 1.00 10.83 1426 ALA A O 1
ATOM 3271 N N . ALA A 1 426 ? 26.633 69.444 64.988 1.00 10.41 1427 ALA A N 1
ATOM 3272 C CA . ALA A 1 426 ? 27.378 68.322 65.560 1.00 10.08 1427 ALA A CA 1
ATOM 3273 C C . ALA A 1 426 ? 26.459 67.140 65.834 1.00 10.29 1427 ALA A C 1
ATOM 3274 O O . ALA A 1 426 ? 26.778 66.010 65.476 1.00 10.56 1427 ALA A O 1
ATOM 3276 N N . ALA A 1 427 ? 25.301 67.413 66.428 1.00 10.68 1428 ALA A N 1
ATOM 3277 C CA . ALA A 1 427 ? 24.318 66.369 66.697 1.00 11.04 1428 ALA A CA 1
ATOM 3278 C C . ALA A 1 427 ? 23.832 65.734 65.398 1.00 10.71 1428 ALA A C 1
ATOM 3279 O O . ALA A 1 427 ? 23.855 64.509 65.254 1.00 11.86 1428 ALA A O 1
ATOM 3281 N N . ALA A 1 428 ? 23.486 66.574 64.425 1.00 10.93 1429 ALA A N 1
ATOM 3282 C CA . ALA A 1 428 ? 22.985 66.102 63.136 1.00 10.97 1429 ALA A CA 1
ATOM 3283 C C . ALA A 1 428 ? 24.046 65.320 62.365 1.00 11.43 1429 ALA A C 1
ATOM 3284 O O . ALA A 1 428 ? 23.754 64.270 61.786 1.00 11.31 1429 ALA A O 1
ATOM 3286 N N . GLY A 1 429 ? 25.283 65.812 62.401 1.00 11.36 1430 GLY A N 1
ATOM 3287 C CA . GLY A 1 429 ? 26.378 65.139 61.722 1.00 11.56 1430 GLY A CA 1
ATOM 3288 C C . GLY A 1 429 ? 26.763 63.827 62.380 1.00 12.01 1430 GLY A C 1
ATOM 3289 O O . GLY A 1 429 ? 26.973 62.821 61.697 1.00 13.16 1430 GLY A O 1
ATOM 3290 N N . VAL A 1 430 ? 26.874 63.842 63.706 1.00 12.42 1431 VAL A N 1
ATOM 3291 C CA . VAL A 1 430 ? 27.157 62.634 64.475 1.00 12.17 1431 VAL A CA 1
ATOM 3292 C C . VAL A 1 430 ? 26.069 61.583 64.250 1.00 12.18 1431 VAL A C 1
ATOM 3293 O O . VAL A 1 430 ? 26.374 60.411 64.032 1.00 12.64 1431 VAL A O 1
ATOM 3297 N N . ALA A 1 431 ? 24.815 62.030 64.208 1.00 12.69 1432 ALA A N 1
ATOM 3298 C CA . ALA A 1 431 ? 23.680 61.142 63.969 1.00 12.74 1432 ALA A CA 1
ATOM 3299 C C . ALA A 1 431 ? 23.794 60.443 62.616 1.00 12.43 1432 ALA A C 1
ATOM 3300 O O . ALA A 1 431 ? 23.664 59.216 62.523 1.00 13.76 1432 ALA A O 1
ATOM 3302 N N . CYS A 1 432 ? 24.068 61.227 61.576 1.00 12.33 1433 CYS A N 1
ATOM 3303 C CA . CYS A 1 432 ? 24.186 60.698 60.224 1.00 12.46 1433 CYS A CA 1
ATOM 3304 C C . CYS A 1 432 ? 25.367 59.739 60.097 1.00 12.53 1433 CYS A C 1
ATOM 3305 O O . CYS A 1 432 ? 25.277 58.729 59.401 1.00 13.10 1433 CYS A O 1
ATOM 3308 N N . SER A 1 433 ? 26.453 60.032 60.809 1.00 12.70 1434 SER A N 1
ATOM 3309 C CA . SER A 1 433 ? 27.610 59.140 60.841 1.00 12.62 1434 SER A CA 1
ATOM 3310 C C . SER A 1 433 ? 27.295 57.833 61.563 1.00 12.94 1434 SER A C 1
ATOM 3311 O O . SER A 1 433 ? 27.693 56.760 61.113 1.00 13.53 1434 SER A O 1
ATOM 3314 N N . LEU A 1 434 ? 26.607 57.931 62.698 1.00 13.20 1435 LEU A N 1
ATOM 3315 C CA . LEU A 1 434 ? 26.219 56.752 63.471 1.00 13.53 1435 LEU A CA 1
ATOM 3316 C C . LEU A 1 434 ? 25.357 55.796 62.649 1.00 14.07 1435 LEU A C 1
ATOM 3317 O O . LEU A 1 434 ? 25.571 54.583 62.670 1.00 15.16 1435 LEU A O 1
ATOM 3322 N N . ALA A 1 435 ? 24.414 56.355 61.895 1.00 14.07 1436 ALA A N 1
ATOM 3323 C CA . ALA A 1 435 ? 23.432 55.562 61.165 1.00 13.34 1436 ALA A CA 1
ATOM 3324 C C . ALA A 1 435 ? 23.996 54.907 59.905 1.00 13.82 1436 ALA A C 1
ATOM 3325 O O . ALA A 1 435 ? 23.525 53.848 59.492 1.00 14.02 1436 ALA A O 1
ATOM 3327 N N . THR A 1 436 ? 25.003 55.533 59.300 1.00 13.04 1437 THR A N 1
ATOM 3328 C CA . THR A 1 436 ? 25.487 55.110 57.987 1.00 12.64 1437 THR A CA 1
ATOM 3329 C C . THR A 1 436 ? 26.857 54.439 57.999 1.00 12.37 1437 THR A C 1
ATOM 3330 O O . THR A 1 436 ? 27.195 53.710 57.067 1.00 13.11 1437 THR A O 1
ATOM 3334 N N . GLY A 1 437 ? 27.664 54.723 59.019 1.00 12.49 1438 GLY A N 1
ATOM 3335 C CA . GLY A 1 437 ? 29.053 54.289 59.006 1.00 12.35 1438 GLY A CA 1
ATOM 3336 C C . GLY A 1 437 ? 29.882 54.993 57.940 1.00 12.50 1438 GLY A C 1
ATOM 3337 O O . GLY A 1 437 ? 30.900 54.473 57.483 1.00 12.73 1438 GLY A O 1
ATOM 3338 N N . ASN A 1 438 ? 29.433 56.176 57.535 1.00 12.18 1439 ASN A N 1
ATOM 3339 C CA . ASN A 1 438 ? 30.083 56.951 56.486 1.00 11.53 1439 ASN A CA 1
ATOM 3340 C C . ASN A 1 438 ? 30.302 58.367 57.015 1.00 11.48 1439 ASN A C 1
ATOM 3341 O O . ASN A 1 438 ? 29.348 59.118 57.206 1.00 10.82 1439 ASN A O 1
ATOM 3346 N N . ALA A 1 439 ? 31.560 58.718 57.273 1.00 10.41 1440 ALA A N 1
ATOM 3347 C CA . ALA A 1 439 ? 31.891 59.998 57.897 1.00 10.71 1440 ALA A CA 1
ATOM 3348 C C . ALA A 1 439 ? 31.469 61.200 57.058 1.00 10.37 1440 ALA A C 1
ATOM 3349 O O . ALA A 1 439 ? 31.091 62.234 57.602 1.00 10.49 1440 ALA A O 1
ATOM 3351 N N . ASN A 1 440 ? 31.513 61.065 55.735 1.00 10.56 1441 ASN A N 1
ATOM 3352 C CA . ASN A 1 440 ? 31.139 62.171 54.860 1.00 10.81 1441 ASN A CA 1
ATOM 3353 C C . ASN A 1 440 ? 29.633 62.331 54.705 1.00 11.26 1441 ASN A C 1
ATOM 3354 O O . ASN A 1 440 ? 29.152 63.420 54.397 1.00 11.12 1441 ASN A O 1
ATOM 3359 N N . ALA A 1 441 ? 28.887 61.255 54.948 1.00 11.42 1442 ALA A N 1
ATOM 3360 C CA . ALA A 1 441 ? 27.445 61.373 55.152 1.00 11.49 1442 ALA A CA 1
ATOM 3361 C C . ALA A 1 441 ? 27.194 62.184 56.420 1.00 11.55 1442 ALA A C 1
ATOM 3362 O O . ALA A 1 441 ? 26.276 63.001 56.470 1.00 11.71 1442 ALA A O 1
ATOM 3364 N N . GLY A 1 442 ? 28.061 62.000 57.415 1.00 11.50 1443 GLY A N 1
ATOM 3365 C CA . GLY A 1 442 ? 28.038 62.841 58.601 1.00 10.80 1443 GLY A CA 1
ATOM 3366 C C . GLY A 1 442 ? 28.302 64.308 58.303 1.00 11.21 1443 GLY A C 1
ATOM 3367 O O . GLY A 1 442 ? 27.608 65.182 58.822 1.00 11.25 1443 GLY A O 1
ATOM 3368 N N . LEU A 1 443 ? 29.283 64.584 57.447 1.00 10.31 1444 LEU A N 1
ATOM 3369 C CA . LEU A 1 443 ? 29.547 65.954 57.010 1.00 10.28 1444 LEU A CA 1
ATOM 3370 C C . LEU A 1 443 ? 28.340 66.560 56.294 1.00 9.96 1444 LEU A C 1
ATOM 3371 O O . LEU A 1 443 ? 27.972 67.703 56.558 1.00 10.21 1444 LEU A O 1
ATOM 3376 N N . SER A 1 444 ? 27.703 65.781 55.421 1.00 10.15 1445 SER A N 1
ATOM 3377 C CA . SER A 1 444 ? 26.508 66.238 54.713 1.00 10.00 1445 SER A CA 1
ATOM 3378 C C . SER A 1 444 ? 25.399 66.624 55.690 1.00 10.07 1445 SER A C 1
ATOM 3379 O O . SER A 1 444 ? 24.714 67.630 55.497 1.00 10.58 1445 SER A O 1
ATOM 3382 N N . GLY A 1 445 ? 25.240 65.825 56.744 1.00 10.43 1446 GLY A N 1
ATOM 3383 C CA . GLY A 1 445 ? 24.264 66.124 57.779 1.00 10.96 1446 GLY A CA 1
ATOM 3384 C C . GLY A 1 445 ? 24.590 67.392 58.547 1.00 10.98 1446 GLY A C 1
ATOM 3385 O O . GLY A 1 445 ? 23.694 68.165 58.890 1.00 11.86 1446 GLY A O 1
ATOM 3386 N N . TRP A 1 446 ? 25.879 67.609 58.804 1.00 10.30 1447 TRP A N 1
ATOM 3387 C CA . TRP A 1 446 ? 26.361 68.831 59.446 1.00 10.23 1447 TRP A CA 1
ATOM 3388 C C . TRP A 1 446 ? 25.937 70.064 58.646 1.00 10.60 1447 TRP A C 1
ATOM 3389 O O . TRP A 1 446 ? 25.324 70.984 59.188 1.00 10.81 1447 TRP A O 1
ATOM 3400 N N . TYR A 1 447 ? 26.203 70.043 57.344 1.00 10.93 1448 TYR A N 1
ATOM 3401 C CA . TYR A 1 447 ? 25.940 71.199 56.497 1.00 10.79 1448 TYR A CA 1
ATOM 3402 C C . TYR A 1 447 ? 24.452 71.439 56.266 1.00 10.67 1448 TYR A C 1
ATOM 3403 O O . TYR A 1 447 ? 23.999 72.583 56.267 1.00 11.53 1448 TYR A O 1
ATOM 3412 N N . LEU A 1 448 ? 23.682 70.361 56.141 1.00 11.31 1449 LEU A N 1
ATOM 3413 C CA . LEU A 1 448 ? 22.234 70.485 55.994 1.00 11.02 1449 LEU A CA 1
ATOM 3414 C C . LEU A 1 448 ? 21.619 71.112 57.239 1.00 10.64 1449 LEU A C 1
ATOM 3415 O O . LEU A 1 448 ? 20.701 71.930 57.141 1.00 11.30 1449 LEU A O 1
ATOM 3420 N N . SER A 1 449 ? 22.142 70.743 58.405 1.00 11.04 1450 SER A N 1
ATOM 3421 C CA . SER A 1 449 ? 21.718 71.356 59.661 1.00 10.72 1450 SER A CA 1
ATOM 3422 C C . SER A 1 449 ? 21.897 72.871 59.617 1.00 10.83 1450 SER A C 1
ATOM 3423 O O . SER A 1 449 ? 20.968 73.618 59.921 1.00 10.75 1450 SER A O 1
ATOM 3426 N N . MET A 1 450 ? 23.075 73.313 59.185 1.00 10.73 1451 MET A N 1
ATOM 3427 C CA . MET A 1 450 ? 23.370 74.737 59.063 1.00 11.24 1451 MET A CA 1
ATOM 3428 C C . MET A 1 450 ? 22.370 75.444 58.151 1.00 10.86 1451 MET A C 1
ATOM 3429 O O . MET A 1 450 ? 21.876 76.524 58.482 1.00 11.26 1451 MET A O 1
ATOM 3434 N N . TYR A 1 451 ? 22.009 74.789 57.050 1.00 11.32 1452 TYR A N 1
ATOM 3435 C CA . TYR A 1 451 ? 21.109 75.384 56.067 1.00 11.22 1452 TYR A CA 1
ATOM 3436 C C . TYR A 1 451 ? 19.695 75.528 56.623 1.00 10.99 1452 TYR A C 1
ATOM 3437 O O . TYR A 1 451 ? 19.042 76.552 56.418 1.00 10.95 1452 TYR A O 1
ATOM 3446 N N . LEU A 1 452 ? 19.241 74.511 57.352 1.00 11.10 1453 LEU A N 1
ATOM 3447 C CA . LEU A 1 452 ? 17.926 74.540 57.985 1.00 11.27 1453 LEU A CA 1
ATOM 3448 C C . LEU A 1 452 ? 17.894 75.577 59.105 1.00 11.49 1453 LEU A C 1
ATOM 3449 O O . LEU A 1 452 ? 16.957 76.379 59.199 1.00 11.90 1453 LEU A O 1
ATOM 3454 N N . HIS A 1 453 ? 18.938 75.562 59.932 1.00 11.29 1454 HIS A N 1
ATOM 3455 C CA . HIS A 1 453 ? 19.145 76.543 60.999 1.00 11.13 1454 HIS A CA 1
ATOM 3456 C C . HIS A 1 453 ? 19.002 77.977 60.476 1.00 10.97 1454 HIS A C 1
ATOM 3457 O O . HIS A 1 453 ? 18.223 78.765 61.016 1.00 11.54 1454 HIS A O 1
ATOM 3464 N N . LYS A 1 454 ? 19.722 78.291 59.402 1.00 10.77 1455 LYS A N 1
ATOM 3465 C CA . LYS A 1 454 ? 19.719 79.634 58.831 1.00 10.67 1455 LYS A CA 1
ATOM 3466 C C . LYS A 1 454 ? 18.315 80.103 58.449 1.00 11.00 1455 LYS A C 1
ATOM 3467 O O . LYS A 1 454 ? 17.924 81.233 58.755 1.00 11.40 1455 LYS A O 1
ATOM 3473 N N . GLU A 1 455 ? 17.552 79.230 57.798 1.00 11.04 1456 GLU A N 1
ATOM 3474 C CA . GLU A 1 455 ? 16.202 79.582 57.374 1.00 11.96 1456 GLU A CA 1
ATOM 3475 C C . GLU A 1 455 ? 15.205 79.592 58.528 1.00 12.24 1456 GLU A C 1
ATOM 3476 O O . GLU A 1 455 ? 14.262 80.381 58.528 1.00 12.60 1456 GLU A O 1
ATOM 3482 N N . ALA A 1 456 ? 15.460 78.775 59.546 1.00 11.98 1457 ALA A N 1
ATOM 3483 C CA . ALA A 1 456 ? 14.576 78.717 60.708 1.00 12.72 1457 ALA A CA 1
ATOM 3484 C C . ALA A 1 456 ? 14.585 80.018 61.511 1.00 12.71 1457 ALA A C 1
ATOM 3485 O O . ALA A 1 456 ? 13.526 80.546 61.856 1.00 13.28 1457 ALA A O 1
ATOM 3487 N N . TRP A 1 457 ? 15.776 80.553 61.771 1.00 12.13 1458 TRP A N 1
ATOM 3488 C CA . TRP A 1 457 ? 15.916 81.689 62.674 1.00 11.68 1458 TRP A CA 1
ATOM 3489 C C . TRP A 1 457 ? 16.310 82.996 61.989 1.00 11.35 1458 TRP A C 1
ATOM 3490 O O . TRP A 1 457 ? 16.412 84.034 62.647 1.00 11.74 1458 TRP A O 1
ATOM 3501 N N . GLY A 1 458 ? 16.522 82.949 60.675 1.00 11.39 1459 GLY A N 1
ATOM 3502 C CA . GLY A 1 458 ? 16.951 84.133 59.948 1.00 10.60 1459 GLY A CA 1
ATOM 3503 C C . GLY A 1 458 ? 18.317 84.634 60.390 1.00 11.02 1459 GLY A C 1
ATOM 3504 O O . GLY A 1 458 ? 18.623 85.820 60.283 1.00 10.73 1459 GLY A O 1
ATOM 3505 N N . ARG A 1 459 ? 19.140 83.705 60.867 1.00 10.56 1460 ARG A N 1
ATOM 3506 C CA . ARG A 1 459 ? 20.469 83.978 61.392 1.00 11.10 1460 ARG A CA 1
ATOM 3507 C C . ARG A 1 459 ? 21.142 82.616 61.543 1.00 11.08 1460 ARG A C 1
ATOM 3508 O O . ARG A 1 459 ? 20.515 81.562 61.589 1.00 11.68 1460 ARG A O 1
ATOM 3516 N N . LEU A 1 460 ? 22.472 82.649 61.602 1.00 11.00 1461 LEU A N 1
ATOM 3517 C CA . LEU A 1 460 ? 23.263 81.439 61.814 1.00 10.97 1461 LEU A CA 1
ATOM 3518 C C . LEU A 1 460 ? 24.354 81.690 62.859 1.00 11.19 1461 LEU A C 1
ATOM 3519 O O . LEU A 1 460 ? 24.063 81.725 64.056 1.00 10.84 1461 LEU A O 1
ATOM 3524 N N . GLY A 1 461 ? 25.583 81.942 62.412 1.00 10.25 1462 GLY A N 1
ATOM 3525 C CA . GLY A 1 461 ? 26.665 82.218 63.345 1.00 9.98 1462 GLY A CA 1
ATOM 3526 C C . GLY A 1 461 ? 27.216 83.629 63.226 1.00 10.12 1462 GLY A C 1
ATOM 3527 O O . GLY A 1 461 ? 26.509 84.546 62.803 1.00 9.65 1462 GLY A O 1
ATOM 3528 N N . PHE A 1 462 ? 28.490 83.803 63.575 1.00 10.12 1463 PHE A N 1
ATOM 3529 C CA . PHE A 1 462 ? 29.142 85.102 63.439 1.00 10.13 1463 PHE A CA 1
ATOM 3530 C C . PHE A 1 462 ? 29.392 85.452 61.966 1.00 10.04 1463 PHE A C 1
ATOM 3531 O O . PHE A 1 462 ? 29.072 84.666 61.071 1.00 10.29 1463 PHE A O 1
ATOM 3539 N N . PHE A 1 463 ? 29.936 86.646 61.737 1.00 9.68 1464 PHE A N 1
ATOM 3540 C CA . PHE A 1 463 ? 30.133 87.216 60.401 1.00 9.50 1464 PHE A CA 1
ATOM 3541 C C . PHE A 1 463 ? 30.649 86.211 59.370 1.00 9.21 1464 PHE A C 1
ATOM 3542 O O . PHE A 1 463 ? 30.146 86.155 58.247 1.00 8.83 1464 PHE A O 1
ATOM 3554 N N . PHE A 1 465 ? 31.113 82.747 59.931 1.00 8.41 1466 PHE A N 1
ATOM 3555 C CA . PHE A 1 465 ? 30.940 81.404 60.463 1.00 8.33 1466 PHE A CA 1
ATOM 3556 C C . PHE A 1 465 ? 30.793 80.374 59.348 1.00 8.46 1466 PHE A C 1
ATOM 3557 O O . PHE A 1 465 ? 31.402 79.301 59.394 1.00 8.72 1466 PHE A O 1
ATOM 3565 N N . ASP A 1 466 ? 29.940 80.686 58.378 1.00 8.22 1467 ASP A N 1
ATOM 3566 C CA . ASP A 1 466 ? 29.574 79.713 57.359 1.00 8.71 1467 ASP A CA 1
ATOM 3567 C C . ASP A 1 466 ? 30.257 79.913 56.010 1.00 8.98 1467 ASP A C 1
ATOM 3568 O O . ASP A 1 466 ? 29.679 79.612 54.962 1.00 9.52 1467 ASP A O 1
ATOM 3573 N N . LEU A 1 467 ? 31.538 80.277 56.044 1.00 8.45 1468 LEU A N 1
ATOM 3574 C CA . LEU A 1 467 ? 32.366 80.184 54.845 1.00 8.78 1468 LEU A CA 1
ATOM 3575 C C . LEU A 1 467 ? 32.415 78.720 54.430 1.00 8.99 1468 LEU A C 1
ATOM 3576 O O . LEU A 1 467 ? 31.992 78.362 53.329 1.00 9.81 1468 LEU A O 1
ATOM 3581 N N . GLN A 1 468 ? 32.838 77.862 55.352 1.00 9.17 1469 GLN A N 1
ATOM 3582 C CA . GLN A 1 468 ? 32.947 76.445 55.044 1.00 9.35 1469 GLN A CA 1
ATOM 3583 C C . GLN A 1 468 ? 31.584 75.781 54.904 1.00 10.29 1469 GLN A C 1
ATOM 3584 O O . GLN A 1 468 ? 31.444 74.819 54.164 1.00 10.84 1469 GLN A O 1
ATOM 3590 N N . ASP A 1 469 ? 30.569 76.325 55.569 1.00 10.51 1470 ASP A N 1
ATOM 3591 C CA . ASP A 1 469 ? 29.259 75.693 55.525 1.00 11.20 1470 ASP A CA 1
ATOM 3592 C C . ASP A 1 469 ? 28.510 75.946 54.227 1.00 11.40 1470 ASP A C 1
ATOM 3593 O O . ASP A 1 469 ? 27.787 75.071 53.759 1.00 12.38 1470 ASP A O 1
ATOM 3598 N N . GLN A 1 470 ? 28.756 77.089 53.591 1.00 10.79 1471 GLN A N 1
ATOM 3599 C CA . GLN A 1 470 ? 28.176 77.334 52.275 1.00 10.49 1471 GLN A CA 1
ATOM 3600 C C . GLN A 1 470 ? 28.976 76.630 51.177 1.00 10.17 1471 GLN A C 1
ATOM 3601 O O . GLN A 1 470 ? 28.407 76.181 50.181 1.00 10.78 1471 GLN A O 1
ATOM 3614 N N . GLY A 1 472 ? 30.187 73.923 51.999 1.00 9.00 1473 GLY A N 1
ATOM 3615 C CA . GLY A 1 472 ? 30.195 72.628 52.656 1.00 9.57 1473 GLY A CA 1
ATOM 3616 C C . GLY A 1 472 ? 29.580 71.485 51.879 1.00 9.96 1473 GLY A C 1
ATOM 3617 O O . GLY A 1 472 ? 30.276 70.530 51.538 1.00 9.36 1473 GLY A O 1
ATOM 3618 N N . ALA A 1 473 ? 28.269 71.551 51.658 1.00 10.00 1474 ALA A N 1
ATOM 3619 C CA . ALA A 1 473 ? 27.538 70.457 51.027 1.00 9.82 1474 ALA A CA 1
ATOM 3620 C C . ALA A 1 473 ? 28.177 70.048 49.705 1.00 10.19 1474 ALA A C 1
ATOM 3621 O O . ALA A 1 473 ? 28.385 68.861 49.454 1.00 10.12 1474 ALA A O 1
ATOM 3623 N N . THR A 1 474 ? 28.610 71.038 48.929 1.00 9.28 1475 THR A N 1
ATOM 3624 C CA . THR A 1 474 ? 29.158 70.784 47.601 1.00 10.11 1475 THR A CA 1
ATOM 3625 C C . THR A 1 474 ? 30.558 70.150 47.631 1.00 9.95 1475 THR A C 1
ATOM 3626 O O . THR A 1 474 ? 30.922 69.397 46.727 1.00 10.72 1475 THR A O 1
ATOM 3630 N N . ASN A 1 475 ? 31.299 70.379 48.714 1.00 9.94 1476 ASN A N 1
ATOM 3631 C CA . ASN A 1 475 ? 32.653 69.839 48.843 1.00 9.48 1476 ASN A CA 1
ATOM 3632 C C . ASN A 1 475 ? 32.716 68.523 49.622 1.00 9.62 1476 ASN A C 1
ATOM 3633 O O . ASN A 1 475 ? 33.794 67.944 49.783 1.00 9.94 1476 ASN A O 1
ATOM 3638 N N . VAL A 1 476 ? 31.569 68.039 50.092 1.00 9.75 1477 VAL A N 1
ATOM 3639 C CA . VAL A 1 476 ? 31.522 66.776 50.829 1.00 9.11 1477 VAL A CA 1
ATOM 3640 C C . VAL A 1 476 ? 31.890 65.589 49.938 1.00 9.39 1477 VAL A C 1
ATOM 3641 O O . VAL A 1 476 ? 32.693 64.740 50.326 1.00 9.23 1477 VAL A O 1
ATOM 3645 N N . LEU A 1 477 ? 31.317 65.547 48.740 1.00 9.47 1478 LEU A N 1
ATOM 3646 C CA . LEU A 1 477 ? 31.538 64.433 47.825 1.00 9.02 1478 LEU A CA 1
ATOM 3647 C C . LEU A 1 477 ? 32.278 64.851 46.560 1.00 9.51 1478 LEU A C 1
ATOM 3648 O O . LEU A 1 477 ? 32.327 64.099 45.584 1.00 9.83 1478 LEU A O 1
ATOM 3653 N N . SER A 1 478 ? 32.883 66.036 46.588 1.00 9.15 1479 SER A N 1
ATOM 3654 C CA . SER A 1 478 ? 33.763 66.455 45.505 1.00 9.35 1479 SER A CA 1
ATOM 3655 C C . SER A 1 478 ? 35.000 65.564 45.486 1.00 9.71 1479 SER A C 1
ATOM 3656 O O . SER A 1 478 ? 35.450 65.097 46.534 1.00 9.94 1479 SER A O 1
ATOM 3659 N N . TYR A 1 479 ? 35.488 65.256 44.289 1.00 9.71 1480 TYR A N 1
ATOM 3660 C CA . TYR A 1 479 ? 36.753 64.550 44.158 1.00 9.72 1480 TYR A CA 1
ATOM 3661 C C . TYR A 1 479 ? 37.805 65.412 43.479 1.00 10.03 1480 TYR A C 1
ATOM 3662 O O . TYR A 1 479 ? 38.860 64.918 43.084 1.00 10.48 1480 TYR A O 1
ATOM 3671 N N . GLN A 1 480 ? 37.547 66.717 43.419 1.00 9.20 1481 GLN A N 1
ATOM 3672 C CA . GLN A 1 480 ? 38.540 67.666 42.928 1.00 9.23 1481 GLN A CA 1
ATOM 3673 C C . GLN A 1 480 ? 39.711 67.736 43.901 1.00 8.96 1481 GLN A C 1
ATOM 3674 O O . GLN A 1 480 ? 39.534 67.539 45.104 1.00 8.89 1481 GLN A O 1
ATOM 3680 N N . GLY A 1 481 ? 40.905 67.973 43.360 1.00 9.10 1482 GLY A N 1
ATOM 3681 C CA . GLY A 1 481 ? 42.137 67.861 44.125 1.00 9.05 1482 GLY A CA 1
ATOM 3682 C C . GLY A 1 481 ? 42.172 68.503 45.501 1.00 9.37 1482 GLY A C 1
ATOM 3683 O O . GLY A 1 481 ? 42.556 67.855 46.475 1.00 9.79 1482 GLY A O 1
ATOM 3684 N N . ASP A 1 482 ? 41.825 69.784 45.585 1.00 9.55 1483 ASP A N 1
ATOM 3685 C CA . ASP A 1 482 ? 41.865 70.471 46.869 1.00 9.29 1483 ASP A CA 1
ATOM 3686 C C . ASP A 1 482 ? 40.483 70.620 47.503 1.00 9.51 1483 ASP A C 1
ATOM 3687 O O . ASP A 1 482 ? 40.276 71.470 48.376 1.00 9.01 1483 ASP A O 1
ATOM 3692 N N . GLU A 1 483 ? 39.574 69.723 47.123 1.00 8.49 1484 GLU A N 1
ATOM 3693 C CA . GLU A 1 483 ? 38.215 69.701 47.661 1.00 9.26 1484 GLU A CA 1
ATOM 3694 C C . GLU A 1 483 ? 37.867 68.340 48.256 1.00 9.21 1484 GLU A C 1
ATOM 3695 O O . GLU A 1 483 ? 37.263 68.257 49.323 1.00 9.70 1484 GLU A O 1
ATOM 3701 N N . GLY A 1 484 ? 38.250 67.274 47.559 1.00 9.38 1485 GLY A N 1
ATOM 3702 C CA . GLY A 1 484 ? 37.894 65.934 47.993 1.00 9.54 1485 GLY A CA 1
ATOM 3703 C C . GLY A 1 484 ? 38.764 65.403 49.117 1.00 9.74 1485 GLY A C 1
ATOM 3704 O O . GLY A 1 484 ? 39.980 65.610 49.121 1.00 9.64 1485 GLY A O 1
ATOM 3705 N N . LEU A 1 485 ? 38.131 64.722 50.073 1.00 9.04 1486 LEU A N 1
ATOM 3706 C CA . LEU A 1 485 ? 38.825 64.075 51.185 1.00 9.53 1486 LEU A CA 1
ATOM 3707 C C . LEU A 1 485 ? 37.794 63.425 52.114 1.00 9.21 1486 LEU A C 1
ATOM 3708 O O . LEU A 1 485 ? 36.774 64.039 52.445 1.00 9.12 1486 LEU A O 1
ATOM 3713 N N . PRO A 1 486 ? 38.021 62.161 52.511 1.00 9.68 1487 PRO A N 1
ATOM 3714 C CA . PRO A 1 486 ? 37.264 61.571 53.625 1.00 9.86 1487 PRO A CA 1
ATOM 3715 C C . PRO A 1 486 ? 37.480 62.367 54.906 1.00 9.41 1487 PRO A C 1
ATOM 3716 O O . PRO A 1 486 ? 38.594 62.811 55.182 1.00 9.73 1487 PRO A O 1
ATOM 3720 N N . ASP A 1 487 ? 36.422 62.535 55.691 1.00 10.21 1488 ASP A N 1
ATOM 3721 C CA . ASP A 1 487 ? 36.494 63.354 56.897 1.00 9.31 1488 ASP A CA 1
ATOM 3722 C C . ASP A 1 487 ? 37.572 62.869 57.869 1.00 9.65 1488 ASP A C 1
ATOM 3723 O O . ASP A 1 487 ? 38.188 63.671 58.573 1.00 9.14 1488 ASP A O 1
ATOM 3728 N N . GLU A 1 488 ? 37.827 61.562 57.862 1.00 9.63 1489 GLU A N 1
ATOM 3729 C CA . GLU A 1 488 ? 38.853 60.961 58.713 1.00 9.62 1489 GLU A CA 1
ATOM 3730 C C . GLU A 1 488 ? 40.225 61.567 58.442 1.00 9.34 1489 GLU A C 1
ATOM 3731 O O . GLU A 1 488 ? 41.041 61.708 59.355 1.00 9.98 1489 GLU A O 1
ATOM 3737 N N . LEU A 1 489 ? 40.453 61.943 57.185 1.00 9.32 1490 LEU A N 1
ATOM 3738 C CA . LEU A 1 489 ? 41.729 62.510 56.760 1.00 9.05 1490 LEU A CA 1
ATOM 3739 C C . LEU A 1 489 ? 41.723 64.039 56.729 1.00 8.56 1490 LEU A C 1
ATOM 3740 O O . LEU A 1 489 ? 42.789 64.660 56.687 1.00 8.67 1490 LEU A O 1
ATOM 3745 N N . ARG A 1 490 ? 40.534 64.644 56.759 1.00 8.86 1491 ARG A N 1
ATOM 3746 C CA . ARG A 1 490 ? 40.433 66.080 56.870 1.00 7.99 1491 ARG A CA 1
ATOM 3747 C C . ARG A 1 490 ? 41.022 66.549 58.217 1.00 7.98 1491 ARG A C 1
ATOM 3748 O O . ARG A 1 490 ? 41.228 65.757 59.131 1.00 8.29 1491 ARG A O 1
ATOM 3756 N N . GLY A 1 491 ? 41.249 67.854 58.312 1.00 7.17 1492 GLY A N 1
ATOM 3757 C CA . GLY A 1 491 ? 41.755 68.447 59.536 1.00 7.32 1492 GLY A CA 1
ATOM 3758 C C . GLY A 1 491 ? 41.687 69.959 59.459 1.00 7.44 1492 GLY A C 1
ATOM 3759 O O . GLY A 1 491 ? 41.054 70.505 58.554 1.00 7.89 1492 GLY A O 1
ATOM 3760 N N . PRO A 1 492 ? 42.339 70.670 60.392 1.00 7.13 1493 PRO A N 1
ATOM 3761 C CA . PRO A 1 492 ? 42.309 72.136 60.432 1.00 7.12 1493 PRO A CA 1
ATOM 3762 C C . PRO A 1 492 ? 42.987 72.826 59.244 1.00 7.84 1493 PRO A C 1
ATOM 3763 O O . PRO A 1 492 ? 42.895 74.045 59.105 1.00 8.60 1493 PRO A O 1
ATOM 3767 N N . ASN A 1 493 ? 43.697 72.060 58.416 1.00 7.47 1494 ASN A N 1
ATOM 3768 C CA . ASN A 1 493 ? 44.344 72.629 57.233 1.00 7.09 1494 ASN A CA 1
ATOM 3769 C C . ASN A 1 493 ? 43.609 72.323 55.929 1.00 7.83 1494 ASN A C 1
ATOM 3770 O O . ASN A 1 493 ? 43.998 72.812 54.865 1.00 8.39 1494 ASN A O 1
ATOM 3775 N N . TYR A 1 494 ? 42.554 71.515 56.005 1.00 7.55 1495 TYR A N 1
ATOM 3776 C CA . TYR A 1 494 ? 41.628 71.388 54.885 1.00 7.56 1495 TYR A CA 1
ATOM 3777 C C . TYR A 1 494 ? 41.103 72.789 54.583 1.00 7.34 1495 TYR A C 1
ATOM 3778 O O . TYR A 1 494 ? 40.695 73.505 55.493 1.00 7.29 1495 TYR A O 1
ATOM 3787 N N . PRO A 1 495 ? 41.275 73.256 53.334 1.00 7.47 1496 PRO A N 1
ATOM 3788 C CA . PRO A 1 495 ? 41.241 74.686 53.006 1.00 7.23 1496 PRO A CA 1
ATOM 3789 C C . PRO A 1 495 ? 40.033 75.432 53.579 1.00 7.64 1496 PRO A C 1
ATOM 3790 O O . PRO A 1 495 ? 40.190 76.455 54.248 1.00 7.63 1496 PRO A O 1
ATOM 3794 N N . ASN A 1 496 ? 38.840 74.882 53.357 1.00 8.09 1497 ASN A N 1
ATOM 3795 C CA . ASN A 1 496 ? 37.598 75.478 53.857 1.00 8.47 1497 ASN A CA 1
ATOM 3796 C C . ASN A 1 496 ? 37.619 75.651 55.384 1.00 8.42 1497 ASN A C 1
ATOM 3797 O O . ASN A 1 496 ? 36.952 76.540 55.917 1.00 8.09 1497 ASN A O 1
ATOM 3802 N N . TYR A 1 497 ? 38.330 74.762 56.079 1.00 7.85 1498 TYR A N 1
ATOM 3803 C CA . TYR A 1 497 ? 38.260 74.670 57.541 1.00 7.99 1498 TYR A CA 1
ATOM 3804 C C . TYR A 1 497 ? 39.334 75.489 58.251 1.00 7.70 1498 TYR A C 1
ATOM 3805 O O . TYR A 1 497 ? 39.381 75.525 59.481 1.00 7.72 1498 TYR A O 1
ATOM 3814 N N . ALA A 1 498 ? 40.209 76.125 57.482 1.00 7.07 1499 ALA A N 1
ATOM 3815 C CA . ALA A 1 498 ? 41.479 76.618 58.011 1.00 7.05 1499 ALA A CA 1
ATOM 3816 C C . ALA A 1 498 ? 41.387 77.816 58.960 1.00 7.16 1499 ALA A C 1
ATOM 3817 O O . ALA A 1 498 ? 42.372 78.158 59.614 1.00 7.66 1499 ALA A O 1
ATOM 3819 N N . MET A 1 499 ? 40.206 78.417 59.079 1.00 7.63 1500 MET A N 1
ATOM 3820 C CA . MET A 1 499 ? 40.075 79.700 59.770 1.00 7.63 1500 MET A CA 1
ATOM 3821 C C . MET A 1 499 ? 39.164 79.728 60.996 1.00 8.12 1500 MET A C 1
ATOM 3822 O O . MET A 1 499 ? 39.466 80.408 61.976 1.00 8.64 1500 MET A O 1
ATOM 3827 N N . ASN A 1 500 ? 38.012 79.071 60.913 1.00 8.24 1501 ASN A N 1
ATOM 3828 C CA . ASN A 1 500 ? 36.871 79.480 61.728 1.00 8.07 1501 ASN A CA 1
ATOM 3829 C C . ASN A 1 500 ? 36.497 78.546 62.871 1.00 8.58 1501 ASN A C 1
ATOM 3830 O O . ASN A 1 500 ? 36.540 77.321 62.735 1.00 8.71 1501 ASN A O 1
ATOM 3835 N N . VAL A 1 501 ? 36.099 79.145 63.990 1.00 8.82 1502 VAL A N 1
ATOM 3836 C CA . VAL A 1 501 ? 35.668 78.397 65.168 1.00 9.27 1502 VAL A CA 1
ATOM 3837 C C . VAL A 1 501 ? 34.368 77.642 64.920 1.00 9.02 1502 VAL A C 1
ATOM 3838 O O . VAL A 1 501 ? 33.672 77.891 63.934 1.00 8.87 1502 VAL A O 1
ATOM 3842 N N . GLY A 1 502 ? 34.067 76.707 65.818 1.00 9.33 1503 GLY A N 1
ATOM 3843 C CA . GLY A 1 502 ? 32.750 76.100 65.866 1.00 9.13 1503 GLY A CA 1
ATOM 3844 C C . GLY A 1 502 ? 32.553 74.922 64.934 1.00 9.48 1503 GLY A C 1
ATOM 3845 O O . GLY A 1 502 ? 31.422 74.473 64.741 1.00 10.08 1503 GLY A O 1
ATOM 3846 N N . HIS A 1 503 ? 33.645 74.394 64.385 1.00 8.94 1504 HIS A N 1
ATOM 3847 C CA . HIS A 1 503 ? 33.549 73.356 63.364 1.00 9.05 1504 HIS A CA 1
ATOM 3848 C C . HIS A 1 503 ? 34.458 72.160 63.602 1.00 9.07 1504 HIS A C 1
ATOM 3849 O O . HIS A 1 503 ? 34.013 71.014 63.542 1.00 9.02 1504 HIS A O 1
ATOM 3856 N N . GLN A 1 504 ? 35.748 72.430 63.773 1.00 8.67 1505 GLN A N 1
ATOM 3857 C CA . GLN A 1 504 ? 36.765 71.384 63.745 1.00 8.73 1505 GLN A CA 1
ATOM 3858 C C . GLN A 1 504 ? 36.530 70.276 64.775 1.00 8.65 1505 GLN A C 1
ATOM 3859 O O . GLN A 1 504 ? 36.656 69.090 64.455 1.00 8.90 1505 GLN A O 1
ATOM 3865 N N . GLY A 1 505 ? 36.112 70.655 65.982 1.00 8.57 1506 GLY A N 1
ATOM 3866 C CA . GLY A 1 505 ? 35.762 69.663 66.987 1.00 9.28 1506 GLY A CA 1
ATOM 3867 C C . GLY A 1 505 ? 34.569 68.819 66.569 1.00 9.67 1506 GLY A C 1
ATOM 3868 O O . GLY A 1 505 ? 34.532 67.614 66.821 1.00 9.78 1506 GLY A O 1
ATOM 3869 N N . GLY A 1 506 ? 33.614 69.451 65.890 1.00 9.43 1507 GLY A N 1
ATOM 3870 C CA . GLY A 1 506 ? 32.455 68.741 65.378 1.00 9.89 1507 GLY A CA 1
ATOM 3871 C C . GLY A 1 506 ? 32.820 67.729 64.309 1.00 9.83 1507 GLY A C 1
ATOM 3872 O O . GLY A 1 506 ? 32.328 66.602 64.321 1.00 10.50 1507 GLY A O 1
ATOM 3873 N N . TYR A 1 507 ? 33.735 68.104 63.420 1.00 9.86 1508 TYR A N 1
ATOM 3874 C CA . TYR A 1 507 ? 34.172 67.210 62.353 1.00 9.76 1508 TYR A CA 1
ATOM 3875 C C . TYR A 1 507 ? 34.930 66.005 62.904 1.00 9.79 1508 TYR A C 1
ATOM 3876 O O . TYR A 1 507 ? 34.840 64.906 62.356 1.00 10.01 1508 TYR A O 1
ATOM 3885 N N . ALA A 1 508 ? 35.705 66.228 63.962 1.00 10.23 1509 ALA A N 1
ATOM 3886 C CA . ALA A 1 508 ? 36.389 65.142 64.656 1.00 10.32 1509 ALA A CA 1
ATOM 3887 C C . ALA A 1 508 ? 35.374 64.166 65.251 1.00 10.27 1509 ALA A C 1
ATOM 3888 O O . ALA A 1 508 ? 35.504 62.951 65.088 1.00 12.14 1509 ALA A O 1
ATOM 3890 N N . GLY A 1 509 ? 34.322 64.704 65.862 1.00 10.71 1510 GLY A N 1
ATOM 3891 C CA . GLY A 1 509 ? 33.266 63.860 66.400 1.00 10.50 1510 GLY A CA 1
ATOM 3892 C C . GLY A 1 509 ? 32.507 63.096 65.331 1.00 9.98 1510 GLY A C 1
ATOM 3893 O O . GLY A 1 509 ? 32.096 61.955 65.547 1.00 10.40 1510 GLY A O 1
ATOM 3894 N N . ILE A 1 510 ? 32.348 63.719 64.166 1.00 9.33 1511 ILE A N 1
ATOM 3895 C CA . ILE A 1 510 ? 31.699 63.092 63.017 1.00 9.76 1511 ILE A CA 1
ATOM 3896 C C . ILE A 1 510 ? 32.543 61.951 62.438 1.00 9.79 1511 ILE A C 1
ATOM 3897 O O . ILE A 1 510 ? 32.010 60.894 62.090 1.00 9.67 1511 ILE A O 1
ATOM 3902 N N . ALA A 1 511 ? 33.859 62.145 62.389 1.00 9.23 1512 ALA A N 1
ATOM 3903 C CA . ALA A 1 511 ? 34.774 61.087 61.964 1.00 9.61 1512 ALA A CA 1
ATOM 3904 C C . ALA A 1 511 ? 34.698 59.905 62.929 1.00 10.06 1512 ALA A C 1
ATOM 3905 O O . ALA A 1 511 ? 34.561 58.750 62.510 1.00 10.70 1512 ALA A O 1
ATOM 3907 N N . GLN A 1 512 ? 34.768 60.208 64.222 1.00 9.89 1513 GLN A N 1
ATOM 3908 C CA . GLN A 1 512 ? 34.711 59.182 65.254 1.00 9.84 1513 GLN A CA 1
ATOM 3909 C C . GLN A 1 512 ? 33.381 58.439 65.222 1.00 10.18 1513 GLN A C 1
ATOM 3910 O O . GLN A 1 512 ? 33.356 57.212 65.286 1.00 10.66 1513 GLN A O 1
ATOM 3916 N N . ALA A 1 513 ? 32.289 59.183 65.055 1.00 10.83 1514 ALA A N 1
ATOM 3917 C CA . ALA A 1 513 ? 30.943 58.613 65.097 1.00 11.78 1514 ALA A CA 1
ATOM 3918 C C . ALA A 1 513 ? 30.725 57.540 64.033 1.00 12.26 1514 ALA A C 1
ATOM 3919 O O . ALA A 1 513 ? 30.083 56.523 64.295 1.00 12.15 1514 ALA A O 1
ATOM 3921 N N . ALA A 1 514 ? 31.300 57.749 62.851 1.00 11.67 1515 ALA A N 1
ATOM 3922 C CA . ALA A 1 514 ? 31.163 56.799 61.750 1.00 11.94 1515 ALA A CA 1
ATOM 3923 C C . ALA A 1 514 ? 31.752 55.445 62.139 1.00 12.53 1515 ALA A C 1
ATOM 3924 O O . ALA A 1 514 ? 31.242 54.398 61.735 1.00 12.97 1515 ALA A O 1
ATOM 3926 N N . HIS A 1 515 ? 32.755 55.475 63.011 1.00 12.31 1516 HIS A N 1
ATOM 3927 C CA . HIS A 1 515 ? 33.478 54.272 63.393 1.00 12.19 1516 HIS A CA 1
ATOM 3928 C C . HIS A 1 515 ? 33.068 53.715 64.752 1.00 12.59 1516 HIS A C 1
ATOM 3929 O O . HIS A 1 515 ? 33.096 52.501 64.958 1.00 13.00 1516 HIS A O 1
ATOM 3936 N N . SER A 1 516 ? 32.635 54.588 65.659 1.00 12.67 1517 SER A N 1
ATOM 3937 C CA . SER A 1 516 ? 32.101 54.135 66.939 1.00 12.94 1517 SER A CA 1
ATOM 3938 C C . SER A 1 516 ? 30.762 53.418 66.747 1.00 13.28 1517 SER A C 1
ATOM 3939 O O . SER A 1 516 ? 30.489 52.415 67.408 1.00 13.44 1517 SER A O 1
ATOM 3942 N N . GLY A 1 517 ? 29.980 53.877 65.772 1.00 13.30 1518 GLY A N 1
ATOM 3943 C CA . GLY A 1 517 ? 28.735 53.206 65.438 1.00 13.40 1518 GLY A CA 1
ATOM 3944 C C . GLY A 1 517 ? 28.949 51.792 64.928 1.00 14.15 1518 GLY A C 1
ATOM 3945 O O . GLY A 1 517 ? 28.082 50.930 65.078 1.00 13.98 1518 GLY A O 1
ATOM 3946 N N . ARG A 1 518 ? 30.108 51.564 64.313 1.00 13.45 1519 ARG A N 1
ATOM 3947 C CA . ARG A 1 518 ? 30.491 50.265 63.810 1.00 13.75 1519 ARG A CA 1
ATOM 3948 C C . ARG A 1 518 ? 31.205 49.425 64.862 1.00 13.62 1519 ARG A C 1
ATOM 3949 O O . ARG A 1 518 ? 31.427 48.233 64.650 1.00 14.88 1519 ARG A O 1
ATOM 3957 N N . GLY A 1 519 ? 31.613 50.063 65.956 1.00 13.34 1520 GLY A N 1
ATOM 3958 C CA . GLY A 1 519 ? 32.427 49.393 66.957 1.00 13.33 1520 GLY A CA 1
ATOM 3959 C C . GLY A 1 519 ? 33.894 49.278 66.574 1.00 13.19 1520 GLY A C 1
ATOM 3960 O O . GLY A 1 519 ? 34.629 48.475 67.150 1.00 13.87 1520 GLY A O 1
ATOM 3961 N N . ASP A 1 520 ? 34.333 50.104 65.627 1.00 13.51 1521 ASP A N 1
ATOM 3962 C CA . ASP A 1 520 ? 35.713 50.066 65.147 1.00 13.19 1521 ASP A CA 1
ATOM 3963 C C . ASP A 1 520 ? 36.718 50.432 66.236 1.00 13.19 1521 ASP A C 1
ATOM 3964 O O . ASP A 1 520 ? 36.453 51.293 67.080 1.00 13.79 1521 ASP A O 1
ATOM 3969 N N . ALA A 1 521 ? 37.889 49.803 66.176 1.00 12.60 1522 ALA A N 1
ATOM 3970 C CA . ALA A 1 521 ? 38.963 50.046 67.135 1.00 12.47 1522 ALA A CA 1
ATOM 3971 C C . ALA A 1 521 ? 39.537 51.448 66.996 1.00 12.32 1522 ALA A C 1
ATOM 3972 O O . ALA A 1 521 ? 40.023 52.030 67.966 1.00 12.62 1522 ALA A O 1
ATOM 3974 N N . PHE A 1 522 ? 39.548 51.952 65.766 1.00 11.95 1523 PHE A N 1
ATOM 3975 C CA . PHE A 1 522 ? 40.127 53.256 65.478 1.00 11.53 1523 PHE A CA 1
ATOM 3976 C C . PHE A 1 522 ? 39.396 53.941 64.331 1.00 11.36 1523 PHE A C 1
ATOM 3977 O O . PHE A 1 522 ? 38.652 53.305 63.580 1.00 11.33 1523 PHE A O 1
ATOM 3985 N N . THR A 1 523 ? 39.651 55.236 64.186 1.00 10.29 1524 THR A N 1
ATOM 3986 C CA . THR A 1 523 ? 39.009 56.049 63.169 1.00 10.15 1524 THR A CA 1
ATOM 3987 C C . THR A 1 523 ? 39.888 56.201 61.929 1.00 9.92 1524 THR A C 1
ATOM 3988 O O . THR A 1 523 ? 39.375 56.197 60.810 1.00 10.07 1524 THR A O 1
ATOM 3992 N N . VAL A 1 524 ? 41.207 56.255 62.113 1.00 9.48 1525 VAL A N 1
ATOM 3993 C CA . VAL A 1 524 ? 42.101 56.333 60.960 1.00 9.64 1525 VAL A CA 1
ATOM 3994 C C . VAL A 1 524 ? 43.524 55.813 61.169 1.00 9.50 1525 VAL A C 1
ATOM 3995 O O . VAL A 1 524 ? 44.206 55.477 60.204 1.00 10.16 1525 VAL A O 1
ATOM 3999 N N . ASN A 1 525 ? 43.969 55.726 62.417 1.00 9.88 1526 ASN A N 1
ATOM 4000 C CA . ASN A 1 525 ? 45.341 55.311 62.685 1.00 9.73 1526 ASN A CA 1
ATOM 4001 C C . ASN A 1 525 ? 45.460 54.510 63.977 1.00 9.50 1526 ASN A C 1
ATOM 4002 O O . ASN A 1 525 ? 45.532 55.078 65.068 1.00 9.57 1526 ASN A O 1
ATOM 4007 N N . PRO A 1 526 ? 45.588 53.178 63.858 1.00 9.86 1527 PRO A N 1
ATOM 4008 C CA . PRO A 1 526 ? 45.764 52.273 65.001 1.00 9.85 1527 PRO A CA 1
ATOM 4009 C C . PRO A 1 526 ? 46.991 52.596 65.850 1.00 9.47 1527 PRO A C 1
ATOM 4010 O O . PRO A 1 526 ? 46.988 52.375 67.060 1.00 9.71 1527 PRO A O 1
ATOM 4014 N N . LEU A 1 527 ? 48.033 53.129 65.215 1.00 9.19 1528 LEU A N 1
ATOM 4015 C CA . LEU A 1 527 ? 49.271 53.463 65.917 1.00 8.98 1528 LEU A CA 1
ATOM 4016 C C . LEU A 1 527 ? 49.043 54.517 66.995 1.00 9.00 1528 LEU A C 1
ATOM 4017 O O . LEU A 1 527 ? 49.581 54.408 68.095 1.00 10.03 1528 LEU A O 1
ATOM 4022 N N . LEU A 1 528 ? 48.213 55.510 66.691 1.00 9.11 1529 LEU A N 1
ATOM 4023 C CA . LEU A 1 528 ? 47.886 56.549 67.662 1.00 9.25 1529 LEU A CA 1
ATOM 4024 C C . LEU A 1 528 ? 46.935 56.027 68.734 1.00 9.27 1529 LEU A C 1
ATOM 4025 O O . LEU A 1 528 ? 47.088 56.347 69.913 1.00 9.03 1529 LEU A O 1
ATOM 4030 N N . LYS A 1 529 ? 45.987 55.185 68.326 1.00 9.91 1530 LYS A N 1
ATOM 4031 C CA . LYS A 1 529 ? 45.026 54.589 69.252 1.00 10.03 1530 LYS A CA 1
ATOM 4032 C C . LYS A 1 529 ? 45.721 53.781 70.351 1.00 10.27 1530 LYS A C 1
ATOM 4033 O O . LYS A 1 529 ? 45.414 53.938 71.533 1.00 10.90 1530 LYS A O 1
ATOM 4039 N N . VAL A 1 530 ? 46.717 52.988 69.964 1.00 10.56 1531 VAL A N 1
ATOM 4040 C CA . VAL A 1 530 ? 47.487 52.197 70.922 1.00 10.57 1531 VAL A CA 1
ATOM 4041 C C . VAL A 1 530 ? 48.457 53.071 71.722 1.00 10.67 1531 VAL A C 1
ATOM 4042 O O . VAL A 1 530 ? 48.614 52.886 72.933 1.00 10.26 1531 VAL A O 1
ATOM 4046 N N . CYS A 1 531 ? 49.070 54.043 71.048 1.00 11.04 1532 CYS A N 1
ATOM 4047 C CA . CYS A 1 531 ? 50.036 54.943 71.673 1.00 10.86 1532 CYS A CA 1
ATOM 4048 C C . CYS A 1 531 ? 49.464 55.635 72.910 1.00 10.79 1532 CYS A C 1
ATOM 4049 O O . CYS A 1 531 ? 50.126 55.726 73.944 1.00 10.81 1532 CYS A O 1
ATOM 4052 N N . PHE A 1 532 ? 48.210 56.063 72.819 1.00 11.02 1533 PHE A N 1
ATOM 4053 C CA . PHE A 1 532 ? 47.588 56.797 73.909 1.00 10.95 1533 PHE A CA 1
ATOM 4054 C C . PHE A 1 532 ? 46.741 55.919 74.830 1.00 10.90 1533 PHE A C 1
ATOM 4055 O O . PHE A 1 532 ? 46.131 56.419 75.774 1.00 10.89 1533 PHE A O 1
ATOM 4063 N N . ALA A 1 533 ? 46.763 54.608 74.591 1.00 11.74 1534 ALA A N 1
ATOM 4064 C CA . ALA A 1 533 ? 46.131 53.638 75.489 1.00 12.35 1534 ALA A CA 1
ATOM 4065 C C . ALA A 1 533 ? 47.055 53.356 76.670 1.00 12.42 1534 ALA A C 1
ATOM 4066 O O . ALA A 1 533 ? 47.522 52.231 76.853 1.00 13.35 1534 ALA A O 1
ATOM 4068 N N . ASP A 1 534 ? 47.260 54.374 77.499 1.00 13.30 1535 ASP A N 1
ATOM 4069 C CA . ASP A 1 534 ? 48.339 54.374 78.479 1.00 14.01 1535 ASP A CA 1
ATOM 4070 C C . ASP A 1 534 ? 48.005 55.343 79.607 1.00 14.92 1535 ASP A C 1
ATOM 4071 O O . ASP A 1 534 ? 48.063 56.562 79.431 1.00 14.80 1535 ASP A O 1
ATOM 4076 N N . ASP A 1 535 ? 47.775 54.786 80.793 1.00 15.71 1536 ASP A N 1
ATOM 4077 C CA . ASP A 1 535 ? 47.350 55.563 81.952 1.00 16.99 1536 ASP A CA 1
ATOM 4078 C C . ASP A 1 535 ? 48.469 56.368 82.603 1.00 15.76 1536 ASP A C 1
ATOM 4079 O O . ASP A 1 535 ? 48.212 57.160 83.511 1.00 15.76 1536 ASP A O 1
ATOM 4084 N N . LEU A 1 536 ? 49.704 56.177 82.141 1.00 14.47 1537 LEU A N 1
ATOM 4085 C CA . LEU A 1 536 ? 50.839 56.899 82.710 1.00 13.84 1537 LEU A CA 1
ATOM 4086 C C . LEU A 1 536 ? 50.857 58.373 82.295 1.00 12.99 1537 LEU A C 1
ATOM 4087 O O . LEU A 1 536 ? 51.350 59.221 83.038 1.00 13.29 1537 LEU A O 1
ATOM 4092 N N . LEU A 1 537 ? 50.300 58.677 81.125 1.00 13.02 1538 LEU A N 1
ATOM 4093 C CA . LEU A 1 537 ? 50.152 60.062 80.682 1.00 12.55 1538 LEU A CA 1
ATOM 4094 C C . LEU A 1 537 ? 49.316 60.851 81.688 1.00 12.62 1538 LEU A C 1
ATOM 4095 O O . LEU A 1 537 ? 48.325 60.338 82.211 1.00 12.32 1538 LEU A O 1
ATOM 4100 N N . PRO A 1 538 ? 49.733 62.087 82.010 1.00 12.45 1539 PRO A N 1
ATOM 4101 C CA . PRO A 1 538 ? 49.028 62.902 83.007 1.00 12.53 1539 PRO A CA 1
ATOM 4102 C C . PRO A 1 538 ? 47.575 63.227 82.646 1.00 12.62 1539 PRO A C 1
ATOM 4103 O O . PRO A 1 538 ? 46.721 63.324 83.528 1.00 12.76 1539 PRO A O 1
ATOM 4107 N N . PHE A 1 539 ? 47.289 63.374 81.355 1.00 11.42 1540 PHE A N 1
ATOM 4108 C CA . PHE A 1 539 ? 45.919 63.620 80.920 1.00 11.46 1540 PHE A CA 1
ATOM 4109 C C . PHE A 1 539 ? 45.186 62.310 80.638 1.00 11.09 1540 PHE A C 1
ATOM 4110 O O . PHE A 1 539 ? 45.675 61.466 79.885 1.00 11.00 1540 PHE A O 1
ATOM 4118 N N . ASN A 1 540 ? 43.996 62.164 81.216 1.00 11.76 1541 ASN A N 1
ATOM 4119 C CA . ASN A 1 540 ? 43.167 60.985 80.973 1.00 11.91 1541 ASN A CA 1
ATOM 4120 C C . ASN A 1 540 ? 42.392 61.149 79.674 1.00 11.55 1541 ASN A C 1
ATOM 4121 O O . ASN A 1 540 ? 41.296 61.711 79.655 1.00 11.77 1541 ASN A O 1
ATOM 4126 N N . PHE A 1 541 ? 42.949 60.609 78.598 1.00 11.25 1542 PHE A N 1
ATOM 4127 C CA . PHE A 1 541 ? 42.369 60.758 77.268 1.00 11.10 1542 PHE A CA 1
ATOM 4128 C C . PHE A 1 541 ? 41.093 59.946 77.053 1.00 11.03 1542 PHE A C 1
ATOM 4129 O O . PHE A 1 541 ? 40.430 60.092 76.026 1.00 11.50 1542 PHE A O 1
ATOM 4137 N N . ALA A 1 542 ? 40.729 59.129 78.040 1.00 11.52 1543 ALA A N 1
ATOM 4138 C CA . ALA A 1 542 ? 39.472 58.388 77.991 1.00 11.99 1543 ALA A CA 1
ATOM 4139 C C . ALA A 1 542 ? 38.295 59.249 78.441 1.00 12.35 1543 ALA A C 1
ATOM 4140 O O . ALA A 1 542 ? 37.151 58.987 78.062 1.00 12.88 1543 ALA A O 1
ATOM 4142 N N . GLU A 1 543 ? 38.588 60.304 79.203 1.00 12.27 1544 GLU A N 1
ATOM 4143 C CA . GLU A 1 543 ? 37.559 61.172 79.778 1.00 13.22 1544 GLU A CA 1
ATOM 4144 C C . GLU A 1 543 ? 37.887 62.655 79.586 1.00 11.92 1544 GLU A C 1
ATOM 4145 O O . GLU A 1 543 ? 37.990 63.395 80.569 1.00 11.86 1544 GLU A O 1
ATOM 4151 N N . PRO A 1 544 ? 38.069 63.113 78.333 1.00 11.26 1545 PRO A N 1
ATOM 4152 C CA . PRO A 1 544 ? 38.587 64.472 78.153 1.00 10.69 1545 PRO A CA 1
ATOM 4153 C C . PRO A 1 544 ? 37.715 65.574 78.753 1.00 10.73 1545 PRO A C 1
ATOM 4154 O O . PRO A 1 544 ? 38.241 66.477 79.400 1.00 9.95 1545 PRO A O 1
ATOM 4158 N N . ARG A 1 545 ? 36.390 65.443 78.648 1.00 11.07 1546 ARG A N 1
ATOM 4159 C CA . ARG A 1 545 ? 35.504 66.490 79.155 1.00 11.17 1546 ARG A CA 1
ATOM 4160 C C . ARG A 1 545 ? 35.639 66.617 80.674 1.00 11.44 1546 ARG A C 1
ATOM 4161 O O . ARG A 1 545 ? 35.791 67.722 81.183 1.00 11.49 1546 ARG A O 1
ATOM 4169 N N . ARG A 1 546 ? 35.556 65.490 81.367 1.00 11.56 1547 ARG A N 1
ATOM 4170 C CA . ARG A 1 546 ? 35.741 65.427 82.810 1.00 12.09 1547 ARG A CA 1
ATOM 4171 C C . ARG A 1 546 ? 37.100 65.975 83.238 1.00 11.67 1547 ARG A C 1
ATOM 4172 O O . ARG A 1 546 ? 37.193 66.740 84.199 1.00 12.23 1547 ARG A O 1
ATOM 4180 N N . GLU A 1 547 ? 38.134 65.691 82.453 1.00 10.93 1548 GLU A N 1
ATOM 4181 C CA . GLU A 1 547 ? 39.460 66.241 82.724 1.00 10.62 1548 GLU A CA 1
ATOM 4182 C C . GLU A 1 547 ? 39.474 67.770 82.714 1.00 9.85 1548 GLU A C 1
ATOM 4183 O O . GLU A 1 547 ? 40.109 68.390 83.566 1.00 10.19 1548 GLU A O 1
ATOM 4189 N N . PHE A 1 548 ? 38.715 68.375 81.802 1.00 10.14 1549 PHE A N 1
ATOM 4190 C CA . PHE A 1 548 ? 38.582 69.834 81.767 1.00 9.91 1549 PHE A CA 1
ATOM 4191 C C . PHE A 1 548 ? 37.934 70.347 83.053 1.00 10.22 1549 PHE A C 1
ATOM 4192 O O . PHE A 1 548 ? 38.348 71.373 83.599 1.00 9.93 1549 PHE A O 1
ATOM 4200 N N . GLY A 1 549 ? 36.977 69.580 83.571 1.00 10.41 1550 GLY A N 1
ATOM 4201 C CA . GLY A 1 549 ? 36.359 69.905 84.845 1.00 10.57 1550 GLY A CA 1
ATOM 4202 C C . GLY A 1 549 ? 37.328 69.800 86.007 1.00 10.79 1550 GLY A C 1
ATOM 4203 O O . GLY A 1 549 ? 37.330 70.654 86.890 1.00 10.77 1550 GLY A O 1
ATOM 4204 N N . ARG A 1 550 ? 38.174 68.772 85.994 1.00 10.88 1551 ARG A N 1
ATOM 4205 C CA . ARG A 1 550 ? 39.206 68.621 87.023 1.00 12.22 1551 ARG A CA 1
ATOM 4206 C C . ARG A 1 550 ? 40.203 69.764 86.991 1.00 11.65 1551 ARG A C 1
ATOM 4207 O O . ARG A 1 550 ? 40.658 70.250 88.029 1.00 12.05 1551 ARG A O 1
ATOM 4215 N N . GLY A 1 551 ? 40.509 70.240 85.787 1.00 11.44 1552 GLY A N 1
ATOM 4216 C CA . GLY A 1 551 ? 41.312 71.442 85.654 1.00 11.41 1552 GLY A CA 1
ATOM 4217 C C . GLY A 1 551 ? 40.638 72.672 86.239 1.00 11.50 1552 GLY A C 1
ATOM 4218 O O . GLY A 1 551 ? 41.282 73.477 86.912 1.00 11.49 1552 GLY A O 1
ATOM 4219 N N . ALA A 1 552 ? 39.334 72.802 86.004 1.00 11.88 1553 ALA A N 1
ATOM 4220 C CA . ALA A 1 552 ? 38.570 73.954 86.479 1.00 12.24 1553 ALA A CA 1
ATOM 4221 C C . ALA A 1 552 ? 38.560 74.038 88.004 1.00 13.03 1553 ALA A C 1
ATOM 4222 O O . ALA A 1 552 ? 38.697 75.120 88.573 1.00 13.52 1553 ALA A O 1
ATOM 4224 N N . ILE A 1 553 ? 38.450 72.887 88.663 1.00 13.57 1554 ILE A N 1
ATOM 4225 C CA . ILE A 1 553 ? 38.437 72.853 90.124 1.00 14.18 1554 ILE A CA 1
ATOM 4226 C C . ILE A 1 553 ? 39.838 72.719 90.719 1.00 14.78 1554 ILE A C 1
ATOM 4227 O O . ILE A 1 553 ? 39.986 72.454 91.913 1.00 14.84 1554 ILE A O 1
ATOM 4232 N N . ARG A 1 554 ? 40.858 72.907 89.880 1.00 14.96 1555 ARG A N 1
ATOM 4233 C CA . ARG A 1 554 ? 42.241 73.001 90.326 1.00 15.98 1555 ARG A CA 1
ATOM 4234 C C . ARG A 1 554 ? 42.702 71.710 90.977 1.00 15.88 1555 ARG A C 1
ATOM 4235 O O . ARG A 1 554 ? 43.474 71.742 91.941 1.00 16.50 1555 ARG A O 1
ATOM 4243 N N . GLU A 1 555 ? 42.280 70.577 90.426 1.00 16.27 1556 GLU A N 1
ATOM 4244 C CA . GLU A 1 555 ? 42.714 69.284 90.938 1.00 16.91 1556 GLU A CA 1
ATOM 4245 C C . GLU A 1 555 ? 43.535 68.501 89.913 1.00 16.34 1556 GLU A C 1
ATOM 4246 O O . GLU A 1 555 ? 43.893 67.345 90.145 1.00 16.63 1556 GLU A O 1
ATOM 4252 N N . PHE A 1 556 ? 43.903 69.168 88.821 1.00 15.29 1557 PHE A N 1
ATOM 4253 C CA . PHE A 1 556 ? 44.746 68.556 87.798 1.00 14.66 1557 PHE A CA 1
ATOM 4254 C C . PHE A 1 556 ? 46.212 68.941 87.987 1.00 14.61 1557 PHE A C 1
ATOM 4255 O O . PHE A 1 556 ? 46.556 70.124 88.021 1.00 14.72 1557 PHE A O 1
ATOM 4263 N N . VAL A 1 557 ? 47.075 67.933 88.075 1.00 15.18 1558 VAL A N 1
ATOM 4264 C CA . VAL A 1 557 ? 48.514 68.153 88.208 1.00 15.65 1558 VAL A CA 1
ATOM 4265 C C . VAL A 1 557 ? 49.192 68.041 86.842 1.00 15.13 1558 VAL A C 1
ATOM 4266 O O . VAL A 1 557 ? 49.246 66.959 86.251 1.00 15.97 1558 VAL A O 1
ATOM 4270 N N . PRO A 1 558 ? 49.688 69.169 86.308 1.00 14.86 1559 PRO A N 1
ATOM 4271 C CA . PRO A 1 558 ? 50.397 69.173 85.024 1.00 14.53 1559 PRO A CA 1
ATOM 4272 C C . PRO A 1 558 ? 51.873 68.818 85.181 1.00 14.36 1559 PRO A C 1
ATOM 4273 O O . PRO A 1 558 ? 52.404 68.787 86.296 1.00 14.58 1559 PRO A O 1
ATOM 4277 N N . ALA A 1 559 ? 52.523 68.544 84.056 1.00 12.90 1560 ALA A N 1
ATOM 4278 C CA . ALA A 1 559 ? 53.964 68.338 84.016 1.00 12.66 1560 ALA A CA 1
ATOM 4279 C C . ALA A 1 559 ? 54.658 69.629 83.585 1.00 12.90 1560 ALA A C 1
ATOM 4280 O O . ALA A 1 559 ? 53.998 70.595 83.192 1.00 11.84 1560 ALA A O 1
ATOM 4282 N N . GLY A 1 560 ? 55.982 69.661 83.721 1.00 13.17 1561 GLY A N 1
ATOM 4283 C CA . GLY A 1 560 ? 56.768 70.723 83.118 1.00 14.30 1561 GLY A CA 1
ATOM 4284 C C . GLY A 1 560 ? 57.022 71.954 83.970 1.00 14.81 1561 GLY A C 1
ATOM 4285 O O . GLY A 1 560 ? 57.656 72.902 83.502 1.00 14.74 1561 GLY A O 1
ATOM 4286 N N . GLU A 1 561 ? 56.536 71.955 85.210 1.00 14.70 1562 GLU A N 1
ATOM 4287 C CA . GLU A 1 561 ? 56.742 73.091 86.106 1.00 14.85 1562 GLU A CA 1
ATOM 4288 C C . GLU A 1 561 ? 58.187 73.176 86.580 1.00 15.43 1562 GLU A C 1
ATOM 4289 O O . GLU A 1 561 ? 58.903 72.175 86.631 1.00 15.35 1562 GLU A O 1
ATOM 4295 N N . ARG A 1 562 ? 58.605 74.382 86.942 1.00 15.16 1563 ARG A N 1
ATOM 4296 C CA . ARG A 1 562 ? 60.009 74.652 87.239 1.00 15.26 1563 ARG A CA 1
ATOM 4297 C C . ARG A 1 562 ? 60.283 75.012 88.679 1.00 15.22 1563 ARG A C 1
ATOM 4298 O O . ARG A 1 562 ? 61.366 75.541 88.969 1.00 14.31 1563 ARG A O 1
ATOM 4306 N N . SER A 1 563 ? 59.373 74.680 89.591 1.00 16.15 1564 SER A N 1
ATOM 4307 C CA . SER A 1 563 ? 59.518 75.092 90.986 1.00 16.95 1564 SER A CA 1
ATOM 4308 C C . SER A 1 563 ? 60.814 74.601 91.634 1.00 16.72 1564 SER A C 1
ATOM 4309 O O . SER A 1 563 ? 61.338 75.247 92.540 1.00 16.56 1564 SER A O 1
ATOM 4312 N N . LEU A 1 564 ? 61.356 73.493 91.127 1.00 17.03 1565 LEU A N 1
ATOM 4313 C CA . LEU A 1 564 ? 62.613 72.939 91.629 1.00 17.06 1565 LEU A CA 1
ATOM 4314 C C . LEU A 1 564 ? 63.762 73.946 91.582 1.00 17.67 1565 LEU A C 1
ATOM 4315 O O . LEU A 1 564 ? 64.593 73.990 92.490 1.00 17.11 1565 LEU A O 1
ATOM 4320 N N . VAL A 1 565 ? 63.812 74.745 90.520 1.00 18.03 1566 VAL A N 1
ATOM 4321 C CA . VAL A 1 565 ? 64.927 75.664 90.306 1.00 19.57 1566 VAL A CA 1
ATOM 4322 C C . VAL A 1 565 ? 64.548 77.128 90.544 1.00 20.96 1566 VAL A C 1
ATOM 4323 O O . VAL A 1 565 ? 65.371 78.026 90.371 1.00 22.41 1566 VAL A O 1
ATOM 4327 N N . ILE A 1 566 ? 63.312 77.347 90.985 1.00 22.05 1567 ILE A N 1
ATOM 4328 C CA . ILE A 1 566 ? 62.806 78.677 91.329 1.00 24.03 1567 ILE A CA 1
ATOM 4329 C C . ILE A 1 566 ? 63.105 78.973 92.803 1.00 25.06 1567 ILE A C 1
ATOM 4330 O O . ILE A 1 566 ? 62.973 78.093 93.656 1.00 25.17 1567 ILE A O 1
ATOM 4335 N N . PRO A 1 567 ? 63.504 80.220 93.119 1.00 27.04 1568 PRO A N 1
ATOM 4336 C CA . PRO A 1 567 ? 63.723 80.647 94.509 1.00 29.03 1568 PRO A CA 1
ATOM 4337 C C . PRO A 1 567 ? 62.470 80.612 95.387 1.00 31.31 1568 PRO A C 1
ATOM 4338 O O . PRO A 1 567 ? 61.349 80.464 94.892 1.00 31.22 1568 PRO A O 1
ATOM 4342 N N . ALA A 1 568 ? 62.681 80.715 96.697 1.00 33.32 1569 ALA A N 1
ATOM 4343 C CA . ALA A 1 568 ? 61.589 80.752 97.666 1.00 35.30 1569 ALA A CA 1
ATOM 4344 C C . ALA A 1 568 ? 60.946 82.137 97.720 1.00 36.22 1569 ALA A C 1
ATOM 4345 O O . ALA A 1 568 ? 59.697 82.195 97.706 1.00 37.19 1569 ALA A O 1
ATOM 4347 N N . SER B 2 1 ? 31.148 71.670 21.388 1.00 26.09 2002 SER B N 1
ATOM 4348 C CA . SER B 2 1 ? 30.911 72.919 20.628 1.00 24.22 2002 SER B CA 1
ATOM 4349 C C . SER B 2 1 ? 30.050 73.893 21.416 1.00 22.54 2002 SER B C 1
ATOM 4350 O O . SER B 2 1 ? 28.836 73.942 21.244 1.00 22.05 2002 SER B O 1
ATOM 4353 N N . ASP B 2 2 ? 30.695 74.648 22.298 1.00 19.81 2003 ASP B N 1
ATOM 4354 C CA . ASP B 2 2 ? 30.114 75.877 22.823 1.00 18.02 2003 ASP B CA 1
ATOM 4355 C C . ASP B 2 2 ? 30.911 77.046 22.266 1.00 17.10 2003 ASP B C 1
ATOM 4356 O O . ASP B 2 2 ? 32.144 77.058 22.335 1.00 16.52 2003 ASP B O 1
ATOM 4361 N N . THR B 2 3 ? 30.214 77.951 21.590 1.00 15.80 2004 THR B N 1
ATOM 4362 C CA . THR B 2 3 ? 30.839 79.165 21.084 1.00 15.60 2004 THR B CA 1
ATOM 4363 C C . THR B 2 3 ? 30.251 80.405 21.740 1.00 15.07 2004 THR B C 1
ATOM 4364 O O . THR B 2 3 ? 29.127 80.383 22.240 1.00 15.39 2004 THR B O 1
ATOM 4368 N N . VAL B 2 4 ? 31.059 81.455 21.800 1.00 14.56 2005 VAL B N 1
ATOM 4369 C CA . VAL B 2 4 ? 30.628 82.752 22.294 1.00 14.44 2005 VAL B CA 1
ATOM 4370 C C . VAL B 2 4 ? 31.126 83.838 21.349 1.00 13.92 2005 VAL B C 1
ATOM 4371 O O . VAL B 2 4 ? 32.012 83.603 20.524 1.00 14.07 2005 VAL B O 1
ATOM 4375 N N . ASP B 2 5 ? 30.510 85.010 21.440 1.00 14.19 2006 ASP B N 1
ATOM 4376 C CA . ASP B 2 5 ? 31.066 86.216 20.848 1.00 14.24 2006 ASP B CA 1
ATOM 4377 C C . ASP B 2 5 ? 31.762 86.994 21.955 1.00 14.19 2006 ASP B C 1
ATOM 4378 O O . ASP B 2 5 ? 31.245 87.093 23.068 1.00 14.63 2006 ASP B O 1
ATOM 4383 N N . ILE B 2 6 ? 32.985 87.440 21.684 1.00 13.87 2007 ILE B N 1
ATOM 4384 C CA . ILE B 2 6 ? 33.752 88.193 22.669 1.00 13.89 2007 ILE B CA 1
ATOM 4385 C C . ILE B 2 6 ? 33.539 89.690 22.454 1.00 13.47 2007 ILE B C 1
ATOM 4386 O O . ILE B 2 6 ? 33.661 90.185 21.332 1.00 12.57 2007 ILE B O 1
ATOM 4391 N N . TYR B 2 7 ? 33.097 90.371 23.508 1.00 12.58 2008 TYR B N 1
ATOM 4392 C CA . TYR B 2 7 ? 32.928 91.823 23.498 1.00 13.14 2008 TYR B CA 1
ATOM 4393 C C . TYR B 2 7 ? 33.925 92.444 24.465 1.00 13.55 2008 TYR B C 1
ATOM 4394 O O . TYR B 2 7 ? 34.227 91.858 25.508 1.00 13.24 2008 TYR B O 1
ATOM 4403 N N . ASP B 2 8 ? 34.387 93.653 24.154 1.00 13.89 2009 ASP B N 1
ATOM 4404 C CA . ASP B 2 8 ? 35.356 94.320 25.016 1.00 14.66 2009 ASP B CA 1
ATOM 4405 C C . ASP B 2 8 ? 34.704 95.000 26.218 1.00 15.64 2009 ASP B C 1
ATOM 4406 O O . ASP B 2 8 ? 33.495 94.882 26.432 1.00 15.62 2009 ASP B O 1
ATOM 4411 N N . ASP B 2 9 ? 35.509 95.754 26.960 1.00 16.29 2010 ASP B N 1
ATOM 4412 C CA . ASP B 2 9 ? 35.056 96.412 28.179 1.00 17.80 2010 ASP B CA 1
ATOM 4413 C C . ASP B 2 9 ? 34.015 97.500 27.924 1.00 18.39 2010 ASP B C 1
ATOM 4414 O O . ASP B 2 9 ? 33.265 97.859 28.828 1.00 19.33 2010 ASP B O 1
ATOM 4419 N N . ARG B 2 10 ? 33.961 98.014 26.697 1.00 18.36 2011 ARG B N 1
ATOM 4420 C CA . ARG B 2 10 ? 32.976 99.025 26.354 1.00 19.27 2011 ARG B CA 1
ATOM 4421 C C . ARG B 2 10 ? 31.798 98.447 25.588 1.00 18.81 2011 ARG B C 1
ATOM 4422 O O . ARG B 2 10 ? 31.021 99.222 25.027 1.00 18.51 2011 ARG B O 1
ATOM 4430 N N . GLY B 2 11 ? 31.639 97.127 25.618 1.00 18.50 2012 GLY B N 1
ATOM 4431 C CA . GLY B 2 11 ? 30.483 96.492 25.011 1.00 18.49 2012 GLY B CA 1
ATOM 4432 C C . GLY B 2 11 ? 30.501 96.425 23.496 1.00 18.53 2012 GLY B C 1
ATOM 4433 O O . GLY B 2 11 ? 29.450 96.292 22.872 1.00 18.96 2012 GLY B O 1
ATOM 4434 N N . LYS B 2 12 ? 31.690 96.503 22.904 1.00 18.50 2013 LYS B N 1
ATOM 4435 C CA . LYS B 2 12 ? 31.833 96.430 21.452 1.00 18.68 2013 LYS B CA 1
ATOM 4436 C C . LYS B 2 12 ? 32.294 95.043 21.019 1.00 17.51 2013 LYS B C 1
ATOM 4437 O O . LYS B 2 12 ? 33.203 94.468 21.621 1.00 16.92 2013 LYS B O 1
ATOM 4443 N N . LEU B 2 13 ? 31.680 94.523 19.959 1.00 16.39 2014 LEU B N 1
ATOM 4444 C CA . LEU B 2 13 ? 32.009 93.195 19.454 1.00 16.00 2014 LEU B CA 1
ATOM 4445 C C . LEU B 2 13 ? 33.452 93.120 18.969 1.00 15.86 2014 LEU B C 1
ATOM 4446 O O . LEU B 2 13 ? 33.901 93.963 18.193 1.00 16.14 2014 LEU B O 1
ATOM 4451 N N . LEU B 2 14 ? 34.185 92.129 19.466 1.00 16.20 2015 LEU B N 1
ATOM 4452 C CA . LEU B 2 14 ? 35.571 91.929 19.064 1.00 16.38 2015 LEU B CA 1
ATOM 4453 C C . LEU B 2 14 ? 35.711 90.757 18.105 1.00 16.22 2015 LEU B C 1
ATOM 4454 O O . LEU B 2 14 ? 36.382 90.864 17.081 1.00 16.75 2015 LEU B O 1
ATOM 4459 N N . GLU B 2 15 ? 35.100 89.631 18.457 1.00 16.90 2016 GLU B N 1
ATOM 4460 C CA . GLU B 2 15 ? 35.241 88.410 17.673 1.00 17.44 2016 GLU B CA 1
ATOM 4461 C C . GLU B 2 15 ? 34.014 87.527 17.847 1.00 16.42 2016 GLU B C 1
ATOM 4462 O O . GLU B 2 15 ? 33.485 87.394 18.950 1.00 16.35 2016 GLU B O 1
ATOM 4468 N N . SER B 2 16 ? 33.528 86.982 16.738 1.00 15.49 2017 SER B N 1
ATOM 4469 C CA . SER B 2 16 ? 32.335 86.151 16.755 1.00 14.81 2017 SER B CA 1
ATOM 4470 C C . SER B 2 16 ? 32.687 84.676 16.652 1.00 13.90 2017 SER B C 1
ATOM 4471 O O . SER B 2 16 ? 33.742 84.313 16.123 1.00 14.45 2017 SER B O 1
ATOM 4474 N N . ASN B 2 17 ? 31.806 83.837 17.191 1.00 13.29 2018 ASN B N 1
ATOM 4475 C CA . ASN B 2 17 ? 31.883 82.390 17.029 1.00 13.63 2018 ASN B CA 1
ATOM 4476 C C . ASN B 2 17 ? 33.216 81.818 17.498 1.00 13.93 2018 ASN B C 1
ATOM 4477 O O . ASN B 2 17 ? 33.887 81.084 16.769 1.00 13.77 2018 ASN B O 1
ATOM 4482 N N . VAL B 2 18 ? 33.613 82.215 18.704 1.00 14.25 2019 VAL B N 1
ATOM 4483 C CA . VAL B 2 18 ? 34.827 81.707 19.334 1.00 14.37 2019 VAL B CA 1
ATOM 4484 C C . VAL B 2 18 ? 34.481 80.468 20.154 1.00 14.35 2019 VAL B C 1
ATOM 4485 O O . VAL B 2 18 ? 33.643 80.527 21.054 1.00 13.69 2019 VAL B O 1
ATOM 4489 N N . ASP B 2 19 ? 35.101 79.341 19.817 1.00 14.19 2020 ASP B N 1
ATOM 4490 C CA . ASP B 2 19 ? 34.960 78.121 20.605 1.00 14.47 2020 ASP B CA 1
ATOM 4491 C C . ASP B 2 19 ? 35.571 78.369 21.979 1.00 13.80 2020 ASP B C 1
ATOM 4492 O O . ASP B 2 19 ? 36.717 78.808 22.079 1.00 13.11 2020 ASP B O 1
ATOM 4497 N N . ILE B 2 20 ? 34.816 78.082 23.037 1.00 12.95 2021 ILE B N 1
ATOM 4498 C CA . ILE B 2 20 ? 35.313 78.327 24.390 1.00 12.32 2021 ILE B CA 1
ATOM 4499 C C . ILE B 2 20 ? 36.560 77.498 24.704 1.00 12.57 2021 ILE B C 1
ATOM 4500 O O . ILE B 2 20 ? 37.399 77.915 25.499 1.00 11.99 2021 ILE B O 1
ATOM 4505 N N . MET B 2 21 ? 36.727 76.377 24.002 1.00 12.79 2022 MET B N 1
ATOM 4506 C CA . MET B 2 21 ? 37.909 75.531 24.162 1.00 13.27 2022 MET B CA 1
ATOM 4507 C C . MET B 2 21 ? 39.185 76.254 23.741 1.00 13.31 2022 MET B C 1
ATOM 4508 O O . MET B 2 21 ? 40.261 75.993 24.280 1.00 13.34 2022 MET B O 1
ATOM 4513 N N . SER B 2 22 ? 39.051 77.196 22.811 1.00 12.90 2023 SER B N 1
ATOM 4514 C CA . SER B 2 22 ? 40.186 77.982 22.337 1.00 13.52 2023 SER B CA 1
ATOM 4515 C C . SER B 2 22 ? 40.601 79.038 23.356 1.00 13.33 2023 SER B C 1
ATOM 4516 O O . SER B 2 22 ? 41.623 79.700 23.188 1.00 13.92 2023 SER B O 1
ATOM 4519 N N . LEU B 2 23 ? 39.787 79.208 24.396 1.00 12.59 2024 LEU B N 1
ATOM 4520 C CA . LEU B 2 23 ? 40.058 80.185 25.444 1.00 12.05 2024 LEU B CA 1
ATOM 4521 C C . LEU B 2 23 ? 40.789 79.554 26.626 1.00 11.79 2024 LEU B C 1
ATOM 4522 O O . LEU B 2 23 ? 41.186 80.252 27.559 1.00 11.15 2024 LEU B O 1
ATOM 4527 N N . ALA B 2 24 ? 40.961 78.234 26.584 1.00 11.57 2025 ALA B N 1
ATOM 4528 C CA . ALA B 2 24 ? 41.682 77.519 27.632 1.00 11.29 2025 ALA B CA 1
ATOM 4529 C C . ALA B 2 24 ? 43.108 78.051 27.752 1.00 11.44 2025 ALA B C 1
ATOM 4530 O O . ALA B 2 24 ? 43.767 78.307 26.743 1.00 11.75 2025 ALA B O 1
ATOM 4532 N N . PRO B 2 25 ? 43.592 78.255 28.990 1.00 11.05 2026 PRO B N 1
ATOM 4533 C CA . PRO B 2 25 ? 45.001 78.603 29.215 1.00 11.30 2026 PRO B CA 1
ATOM 4534 C C . PRO B 2 25 ? 45.957 77.649 28.500 1.00 11.22 2026 PRO B C 1
ATOM 4535 O O . PRO B 2 25 ? 47.010 78.058 28.008 1.00 11.39 2026 PRO B O 1
ATOM 4539 N N . THR B 2 26 ? 45.525 76.399 28.365 1.00 11.33 2027 THR B N 1
ATOM 4540 C CA . THR B 2 26 ? 46.331 75.357 27.745 1.00 11.85 2027 THR B CA 1
ATOM 4541 C C . THR B 2 26 ? 46.338 75.407 26.210 1.00 12.74 2027 THR B C 1
ATOM 4542 O O . THR B 2 26 ? 47.107 74.681 25.576 1.00 13.31 2027 THR B O 1
ATOM 4546 N N . ARG B 2 27 ? 45.493 76.252 25.616 1.00 12.61 2028 ARG B N 1
ATOM 4547 C CA . ARG B 2 27 ? 45.438 76.363 24.165 1.00 12.80 2028 ARG B CA 1
ATOM 4548 C C . ARG B 2 27 ? 45.593 77.784 23.655 1.00 13.51 2028 ARG B C 1
ATOM 4549 O O . ARG B 2 27 ? 45.968 78.009 22.492 1.00 14.70 2028 ARG B O 1
ATOM 4557 N N . ASN B 2 28 ? 45.245 78.760 24.487 1.00 13.48 2029 ASN B N 1
ATOM 4558 C CA . ASN B 2 28 ? 45.176 80.144 24.029 1.00 13.32 2029 ASN B CA 1
ATOM 4559 C C . ASN B 2 28 ? 46.539 80.825 24.055 1.00 13.39 2029 ASN B C 1
ATOM 4560 O O . ASN B 2 28 ? 47.157 80.956 25.110 1.00 13.25 2029 ASN B O 1
ATOM 4565 N N . ALA B 2 29 ? 46.971 81.303 22.890 1.00 13.82 2030 ALA B N 1
ATOM 4566 C CA . ALA B 2 29 ? 48.295 81.896 22.725 1.00 13.59 2030 ALA B CA 1
ATOM 4567 C C . ALA B 2 29 ? 48.443 83.206 23.495 1.00 13.41 2030 ALA B C 1
ATOM 4568 O O . ALA B 2 29 ? 49.514 83.503 24.025 1.00 13.44 2030 ALA B O 1
ATOM 4570 N N . ALA B 2 30 ? 47.377 84.002 23.521 1.00 13.22 2031 ALA B N 1
ATOM 4571 C CA . ALA B 2 30 ? 47.388 85.274 24.234 1.00 12.98 2031 ALA B CA 1
ATOM 4572 C C . ALA B 2 30 ? 47.505 85.066 25.741 1.00 12.42 2031 ALA B C 1
ATOM 4573 O O . ALA B 2 30 ? 48.278 85.750 26.410 1.00 13.02 2031 ALA B O 1
ATOM 4575 N N . ILE B 2 31 ? 46.719 84.133 26.273 1.00 11.75 2032 ILE B N 1
ATOM 4576 C CA . ILE B 2 31 ? 46.770 83.808 27.695 1.00 11.50 2032 ILE B CA 1
ATOM 4577 C C . ILE B 2 31 ? 48.151 83.277 28.074 1.00 11.45 2032 ILE B C 1
ATOM 4578 O O . ILE B 2 31 ? 48.737 83.711 29.067 1.00 11.28 2032 ILE B O 1
ATOM 4583 N N . GLN B 2 32 ? 48.699 82.401 27.236 1.00 11.81 2033 GLN B N 1
ATOM 4584 C CA . GLN B 2 32 ? 50.031 81.855 27.470 1.00 11.08 2033 GLN B CA 1
ATOM 4585 C C . GLN B 2 32 ? 51.103 82.939 27.390 1.00 11.06 2033 GLN B C 1
ATOM 4586 O O . GLN B 2 32 ? 52.074 82.912 28.143 1.00 11.19 2033 GLN B O 1
ATOM 4592 N N . SER B 2 33 ? 50.880 83.932 26.533 1.00 11.04 2034 SER B N 1
ATOM 4593 C CA . SER B 2 33 ? 51.782 85.074 26.427 1.00 11.47 2034 SER B CA 1
ATOM 4594 C C . SER B 2 33 ? 51.744 85.933 27.691 1.00 10.84 2034 SER B C 1
ATOM 4595 O O . SER B 2 33 ? 52.785 86.383 28.173 1.00 11.07 2034 SER B O 1
ATOM 4598 N N . ILE B 2 34 ? 50.545 86.146 28.229 1.00 10.70 2035 ILE B N 1
ATOM 4599 C CA . ILE B 2 34 ? 50.379 86.864 29.494 1.00 10.99 2035 ILE B CA 1
ATOM 4600 C C . ILE B 2 34 ? 51.056 86.117 30.644 1.00 10.65 2035 ILE B C 1
ATOM 4601 O O . ILE B 2 34 ? 51.759 86.722 31.454 1.00 11.52 2035 ILE B O 1
ATOM 4606 N N . ILE B 2 35 ? 50.878 84.798 30.679 1.00 10.49 2036 ILE B N 1
ATOM 4607 C CA . ILE B 2 35 ? 51.499 83.957 31.699 1.00 10.18 2036 ILE B CA 1
ATOM 4608 C C . ILE B 2 35 ? 53.023 83.995 31.591 1.00 9.92 2036 ILE B C 1
ATOM 4609 O O . ILE B 2 35 ? 53.712 84.189 32.591 1.00 9.20 2036 ILE B O 1
ATOM 4614 N N . MET B 2 36 ? 53.539 83.868 30.370 1.00 10.46 2037 MET B N 1
ATOM 4615 C CA . MET B 2 36 ? 54.982 83.908 30.138 1.00 11.05 2037 MET B CA 1
ATOM 4616 C C . MET B 2 36 ? 55.579 85.248 30.560 1.00 11.33 2037 MET B C 1
ATOM 4617 O O . MET B 2 36 ? 56.618 85.287 31.221 1.00 11.12 2037 MET B O 1
ATOM 4622 N N . ASP B 2 37 ? 54.908 86.340 30.201 1.00 11.35 2038 ASP B N 1
ATOM 4623 C CA . ASP B 2 37 ? 55.380 87.677 30.548 1.00 11.85 2038 ASP B CA 1
ATOM 4624 C C . ASP B 2 37 ? 55.303 87.934 32.047 1.00 10.82 2038 ASP B C 1
ATOM 4625 O O . ASP B 2 37 ? 56.188 88.567 32.619 1.00 10.31 2038 ASP B O 1
ATOM 4630 N N . THR B 2 38 ? 54.256 87.413 32.681 1.00 10.68 2039 THR B N 1
ATOM 4631 C CA . THR B 2 38 ? 54.121 87.487 34.132 1.00 9.66 2039 THR B CA 1
ATOM 4632 C C . THR B 2 38 ? 55.249 86.718 34.821 1.00 9.55 2039 THR B C 1
ATOM 4633 O O . THR B 2 38 ? 55.862 87.215 35.766 1.00 9.91 2039 THR B O 1
ATOM 4637 N N . LYS B 2 39 ? 55.564 85.537 34.293 1.00 9.26 2040 LYS B N 1
ATOM 4638 C CA . LYS B 2 39 ? 56.610 84.694 34.862 1.00 9.05 2040 LYS B CA 1
ATOM 4639 C C . LYS B 2 39 ? 58.001 85.302 34.697 1.00 9.09 2040 LYS B C 1
ATOM 4640 O O . LYS B 2 39 ? 58.804 85.264 35.629 1.00 9.25 2040 LYS B O 1
ATOM 4646 N N . ARG B 2 40 ? 58.265 85.904 33.537 1.00 9.65 2041 ARG B N 1
ATOM 4647 C CA . ARG B 2 40 ? 59.642 86.276 33.182 1.00 9.66 2041 ARG B CA 1
ATOM 4648 C C . ARG B 2 40 ? 60.029 87.689 33.545 1.00 10.22 2041 ARG B C 1
ATOM 4649 O O . ARG B 2 40 ? 61.185 88.119 33.343 1.00 10.23 2041 ARG B O 1
ATOM 4657 N N . SER B 2 41 ? 59.088 88.430 34.124 1.00 10.11 2042 SER B N 1
ATOM 4658 C CA . SER B 2 41 ? 59.284 89.861 34.353 1.00 10.64 2042 SER B CA 1
ATOM 4659 C C . SER B 2 41 ? 59.320 90.256 35.827 1.00 10.31 2042 SER B C 1
ATOM 4660 O O . SER B 2 41 ? 58.570 89.722 36.647 1.00 10.46 2042 SER B O 1
ATOM 4663 N N . VAL B 2 42 ? 60.213 91.185 36.157 1.00 10.62 2043 VAL B N 1
ATOM 4664 C CA . VAL B 2 42 ? 60.232 91.811 37.477 1.00 10.38 2043 VAL B CA 1
ATOM 4665 C C . VAL B 2 42 ? 60.459 93.318 37.377 1.00 10.48 2043 VAL B C 1
ATOM 4666 O O . VAL B 2 42 ? 60.915 93.828 36.349 1.00 10.29 2043 VAL B O 1
ATOM 4670 N N . ALA B 2 43 ? 60.089 94.027 38.437 1.00 10.71 2044 ALA B N 1
ATOM 4671 C CA . ALA B 2 43 ? 60.384 95.448 38.574 1.00 11.13 2044 ALA B CA 1
ATOM 4672 C C . ALA B 2 43 ? 61.530 95.612 39.562 1.00 11.46 2044 ALA B C 1
ATOM 4673 O O . ALA B 2 43 ? 61.622 94.875 40.545 1.00 11.59 2044 ALA B O 1
ATOM 4675 N N . VAL B 2 44 ? 62.451 96.516 39.243 1.00 11.41 2045 VAL B N 1
ATOM 4676 C CA . VAL B 2 44 ? 63.527 96.867 40.161 1.00 12.17 2045 VAL B CA 1
ATOM 4677 C C . VAL B 2 44 ? 63.458 98.353 40.488 1.00 12.62 2045 VAL B C 1
ATOM 4678 O O . VAL B 2 44 ? 63.388 99.192 39.589 1.00 12.78 2045 VAL B O 1
ATOM 4682 N N . ASN B 2 45 ? 63.421 98.661 41.781 1.00 12.35 2046 ASN B N 1
ATOM 4683 C CA . ASN B 2 45 ? 63.340 100.040 42.257 1.00 12.81 2046 ASN B CA 1
ATOM 4684 C C . ASN B 2 45 ? 64.740 100.647 42.403 1.00 12.70 2046 ASN B C 1
ATOM 4685 O O . ASN B 2 45 ? 65.412 100.447 43.417 1.00 12.59 2046 ASN B O 1
ATOM 4690 N N . LEU B 2 46 ? 65.171 101.384 41.383 1.00 12.58 2047 LEU B N 1
ATOM 4691 C CA . LEU B 2 46 ? 66.511 101.971 41.355 1.00 12.75 2047 LEU B CA 1
ATOM 4692 C C . LEU B 2 46 ? 66.691 103.057 42.408 1.00 13.06 2047 LEU B C 1
ATOM 4693 O O . LEU B 2 46 ? 67.755 103.167 43.015 1.00 12.78 2047 LEU B O 1
ATOM 4698 N N . ALA B 2 47 ? 65.663 103.882 42.592 1.00 12.80 2048 ALA B N 1
ATOM 4699 C CA . ALA B 2 47 ? 65.681 104.910 43.630 1.00 12.79 2048 ALA B CA 1
ATOM 4700 C C . ALA B 2 47 ? 65.762 104.272 45.015 1.00 12.73 2048 ALA B C 1
ATOM 4701 O O . ALA B 2 47 ? 66.459 104.773 45.900 1.00 12.75 2048 ALA B O 1
ATOM 4703 N N . GLY B 2 48 ? 65.084 103.139 45.181 1.00 12.47 2049 GLY B N 1
ATOM 4704 C CA . GLY B 2 48 ? 65.157 102.398 46.428 1.00 11.76 2049 GLY B CA 1
ATOM 4705 C C . GLY B 2 48 ? 66.551 101.863 46.708 1.00 11.45 2049 GLY B C 1
ATOM 4706 O O . GLY B 2 48 ? 67.050 101.983 47.826 1.00 11.75 2049 GLY B O 1
ATOM 4707 N N . ILE B 2 49 ? 67.185 101.287 45.688 1.00 11.26 2050 ILE B N 1
ATOM 4708 C CA . ILE B 2 49 ? 68.559 100.796 45.806 1.00 10.65 2050 ILE B CA 1
ATOM 4709 C C . ILE B 2 49 ? 69.508 101.926 46.203 1.00 11.09 2050 ILE B C 1
ATOM 4710 O O . ILE B 2 49 ? 70.317 101.771 47.120 1.00 11.46 2050 ILE B O 1
ATOM 4715 N N . GLN B 2 50 ? 69.384 103.067 45.529 1.00 11.98 2051 GLN B N 1
ATOM 4716 C CA . GLN B 2 50 ? 70.244 104.217 45.788 1.00 11.85 2051 GLN B CA 1
ATOM 4717 C C . GLN B 2 50 ? 70.088 104.709 47.223 1.00 12.27 2051 GLN B C 1
ATOM 4718 O O . GLN B 2 50 ? 71.081 104.968 47.908 1.00 11.96 2051 GLN B O 1
ATOM 4724 N N . GLY B 2 51 ? 68.839 104.792 47.680 1.00 11.81 2052 GLY B N 1
ATOM 4725 C CA . GLY B 2 51 ? 68.563 105.199 49.048 1.00 12.46 2052 GLY B CA 1
ATOM 4726 C C . GLY B 2 51 ? 69.068 104.196 50.069 1.00 12.34 2052 GLY B C 1
ATOM 4727 O O . GLY B 2 51 ? 69.634 104.579 51.093 1.00 12.30 2052 GLY B O 1
ATOM 4728 N N . ALA B 2 52 ? 68.891 102.909 49.775 1.00 11.92 2053 ALA B N 1
ATOM 4729 C CA . ALA B 2 52 ? 69.357 101.840 50.652 1.00 12.18 2053 ALA B CA 1
ATOM 4730 C C . ALA B 2 52 ? 70.879 101.854 50.779 1.00 12.47 2053 ALA B C 1
ATOM 4731 O O . ALA B 2 52 ? 71.418 101.706 51.880 1.00 12.53 2053 ALA B O 1
ATOM 4733 N N . LEU B 2 53 ? 71.560 102.065 49.653 1.00 12.20 2054 LEU B N 1
ATOM 4734 C CA . LEU B 2 53 ? 73.018 102.146 49.625 1.00 12.41 2054 LEU B CA 1
ATOM 4735 C C . LEU B 2 53 ? 73.537 103.294 50.486 1.00 12.24 2054 LEU B C 1
ATOM 4736 O O . LEU B 2 53 ? 74.499 103.130 51.234 1.00 13.39 2054 LEU B O 1
ATOM 4741 N N . ALA B 2 54 ? 72.874 104.442 50.398 1.00 12.92 2055 ALA B N 1
ATOM 4742 C CA . ALA B 2 54 ? 73.322 105.646 51.089 1.00 13.11 2055 ALA B CA 1
ATOM 4743 C C . ALA B 2 54 ? 73.074 105.586 52.592 1.00 13.21 2055 ALA B C 1
ATOM 4744 O O . ALA B 2 54 ? 73.891 106.060 53.379 1.00 13.30 2055 ALA B O 1
ATOM 4746 N N . SER B 2 55 ? 71.951 104.992 52.986 1.00 13.27 2056 SER B N 1
ATOM 4747 C CA . SER B 2 55 ? 71.509 105.029 54.376 1.00 13.07 2056 SER B CA 1
ATOM 4748 C C . SER B 2 55 ? 71.847 103.757 55.148 1.00 12.96 2056 SER B C 1
ATOM 4749 O O . SER B 2 55 ? 71.917 103.772 56.378 1.00 13.54 2056 SER B O 1
ATOM 4752 N N . GLY B 2 56 ? 72.030 102.655 54.425 1.00 12.04 2057 GLY B N 1
ATOM 4753 C CA . GLY B 2 56 ? 72.210 101.367 55.069 1.00 11.93 2057 GLY B CA 1
ATOM 4754 C C . GLY B 2 56 ? 70.887 100.703 55.405 1.00 11.78 2057 GLY B C 1
ATOM 4755 O O . GLY B 2 56 ? 70.859 99.638 56.023 1.00 11.85 2057 GLY B O 1
ATOM 4756 N N . LYS B 2 57 ? 69.787 101.336 55.006 1.00 11.67 2058 LYS B N 1
ATOM 4757 C CA . LYS B 2 57 ? 68.455 100.810 55.285 1.00 11.05 2058 LYS B CA 1
ATOM 4758 C C . LYS B 2 57 ? 68.046 99.775 54.249 1.00 10.96 2058 LYS B C 1
ATOM 4759 O O . LYS B 2 57 ? 67.570 100.107 53.163 1.00 11.05 2058 LYS B O 1
ATOM 4765 N N . MET B 2 58 ? 68.328 98.519 54.572 1.00 10.41 2059 MET B N 1
ATOM 4766 C CA . MET B 2 58 ? 68.090 97.395 53.678 1.00 10.24 2059 MET B CA 1
ATOM 4767 C C . MET B 2 58 ? 67.817 96.161 54.531 1.00 10.03 2059 MET B C 1
ATOM 4768 O O . MET B 2 58 ? 68.281 96.074 55.669 1.00 10.15 2059 MET B O 1
ATOM 4773 N N . GLY B 2 59 ? 67.025 95.234 54.002 1.00 9.29 2060 GLY B N 1
ATOM 4774 C CA . GLY B 2 59 ? 66.876 93.941 54.646 1.00 9.96 2060 GLY B CA 1
ATOM 4775 C C . GLY B 2 59 ? 65.622 93.768 55.480 1.00 9.67 2060 GLY B C 1
ATOM 4776 O O . GLY B 2 59 ? 65.428 92.712 56.083 1.00 10.05 2060 GLY B O 1
ATOM 4777 N N . GLY B 2 60 ? 64.789 94.803 55.551 1.00 9.68 2061 GLY B N 1
ATOM 4778 C CA . GLY B 2 60 ? 63.504 94.662 56.211 1.00 10.19 2061 GLY B CA 1
ATOM 4779 C C . GLY B 2 60 ? 63.086 95.860 57.040 1.00 10.37 2061 GLY B C 1
ATOM 4780 O O . GLY B 2 60 ? 63.858 96.801 57.226 1.00 10.66 2061 GLY B O 1
ATOM 4781 N N . LYS B 2 61 ? 61.873 95.791 57.582 1.00 11.47 2062 LYS B N 1
ATOM 4782 C CA . LYS B 2 61 ? 61.293 96.864 58.388 1.00 12.16 2062 LYS B CA 1
ATOM 4783 C C . LYS B 2 61 ? 62.184 97.238 59.570 1.00 11.77 2062 LYS B C 1
ATOM 4784 O O . LYS B 2 61 ? 62.551 96.381 60.377 1.00 11.50 2062 LYS B O 1
ATOM 4790 N N . GLY B 2 62 ? 62.562 98.512 59.633 1.00 11.08 2063 GLY B N 1
ATOM 4791 C CA . GLY B 2 62 ? 63.365 99.007 60.737 1.00 10.90 2063 GLY B CA 1
ATOM 4792 C C . GLY B 2 62 ? 64.867 98.849 60.559 1.00 10.83 2063 GLY B C 1
ATOM 4793 O O . GLY B 2 62 ? 65.644 99.451 61.302 1.00 11.13 2063 GLY B O 1
ATOM 4794 N N . ARG B 2 63 ? 65.281 98.050 59.577 1.00 10.52 2064 ARG B N 1
ATOM 4795 C CA . ARG B 2 63 ? 66.687 97.703 59.421 1.00 10.94 2064 ARG B CA 1
ATOM 4796 C C . ARG B 2 63 ? 67.515 98.895 58.953 1.00 10.87 2064 ARG B C 1
ATOM 4797 O O . ARG B 2 63 ? 67.139 99.673 58.084 1.00 11.35 2064 ARG B O 1
ATOM 4805 N N . GLN B 2 64 ? 68.674 99.039 59.586 1.00 10.93 2065 GLN B N 1
ATOM 4806 C CA . GLN B 2 64 ? 69.703 99.956 59.117 1.00 10.98 2065 GLN B CA 1
ATOM 4807 C C . GLN B 2 64 ? 71.070 99.492 59.600 1.00 10.58 2065 GLN B C 1
ATOM 4808 O O . GLN B 2 64 ? 71.265 99.232 60.789 1.00 10.56 2065 GLN B O 1
ATOM 4814 N N . ILE B 2 65 ? 71.986 99.318 58.654 1.00 10.71 2066 ILE B N 1
ATOM 4815 C CA . ILE B 2 65 ? 73.374 99.016 58.973 1.00 10.70 2066 ILE B CA 1
ATOM 4816 C C . ILE B 2 65 ? 74.153 100.327 58.961 1.00 11.16 2066 ILE B C 1
ATOM 4817 O O . ILE B 2 65 ? 74.277 100.970 57.920 1.00 11.66 2066 ILE B O 1
ATOM 4822 N N . LEU B 2 66 ? 74.582 100.766 60.140 1.00 11.27 2067 LEU B N 1
ATOM 4823 C CA . LEU B 2 66 ? 75.283 102.040 60.287 1.00 12.35 2067 LEU B CA 1
ATOM 4824 C C . LEU B 2 66 ? 76.730 101.977 59.813 1.00 12.19 2067 LEU B C 1
ATOM 4825 O O . LEU B 2 66 ? 77.383 100.937 59.909 1.00 12.13 2067 LEU B O 1
ATOM 4830 N N . GLY B 2 67 ? 77.210 103.096 59.273 1.00 11.98 2068 GLY B N 1
ATOM 4831 C CA . GLY B 2 67 ? 78.630 103.257 59.004 1.00 12.64 2068 GLY B CA 1
ATOM 4832 C C . GLY B 2 67 ? 79.146 102.570 57.755 1.00 12.49 2068 GLY B C 1
ATOM 4833 O O . GLY B 2 67 ? 80.353 102.377 57.603 1.00 13.62 2068 GLY B O 1
ATOM 4834 N N . ARG B 2 68 ? 78.243 102.239 56.839 1.00 12.28 2069 ARG B N 1
ATOM 4835 C CA . ARG B 2 68 ? 78.612 101.466 55.655 1.00 12.15 2069 ARG B CA 1
ATOM 4836 C C . ARG B 2 68 ? 78.068 102.125 54.386 1.00 12.24 2069 ARG B C 1
ATOM 4837 O O . ARG B 2 68 ? 77.776 101.452 53.400 1.00 12.30 2069 ARG B O 1
ATOM 4845 N N . GLY B 2 69 ? 77.862 103.437 54.461 1.00 12.49 2070 GLY B N 1
ATOM 4846 C CA . GLY B 2 69 ? 77.178 104.161 53.405 1.00 12.98 2070 GLY B CA 1
ATOM 4847 C C . GLY B 2 69 ? 77.937 104.204 52.095 1.00 12.90 2070 GLY B C 1
ATOM 4848 O O . GLY B 2 69 ? 79.152 104.396 52.073 1.00 13.26 2070 GLY B O 1
ATOM 4849 N N . LEU B 2 70 ? 77.222 103.938 51.007 1.00 13.34 2071 LEU B N 1
ATOM 4850 C CA . LEU B 2 70 ? 77.774 104.056 49.663 1.00 13.77 2071 LEU B CA 1
ATOM 4851 C C . LEU B 2 70 ? 76.919 105.037 48.873 1.00 14.14 2071 LEU B C 1
ATOM 4852 O O . LEU B 2 70 ? 75.698 104.892 48.804 1.00 13.63 2071 LEU B O 1
ATOM 4857 N N . ASN B 2 71 ? 77.556 106.074 48.339 1.00 14.62 2072 ASN B N 1
ATOM 4858 C CA . ASN B 2 71 ? 76.848 107.110 47.601 1.00 15.56 2072 ASN B CA 1
ATOM 4859 C C . ASN B 2 71 ? 77.017 106.917 46.100 1.00 15.64 2072 ASN B C 1
ATOM 4860 O O . ASN B 2 71 ? 77.963 107.423 45.494 1.00 15.87 2072 ASN B O 1
ATOM 4865 N N . TYR B 2 72 ? 76.145 106.089 45.535 1.00 15.46 2073 TYR B N 1
ATOM 4866 C CA . TYR B 2 72 ? 76.156 105.797 44.107 1.00 15.45 2073 TYR B CA 1
ATOM 4867 C C . TYR B 2 72 ? 74.950 106.465 43.453 1.00 15.52 2073 TYR B C 1
ATOM 4868 O O . TYR B 2 72 ? 73.823 106.333 43.931 1.00 14.96 2073 TYR B O 1
ATOM 4877 N N . ASP B 2 73 ? 75.190 107.180 42.358 1.00 16.03 2074 ASP B N 1
ATOM 4878 C CA . ASP B 2 73 ? 74.107 107.794 41.602 1.00 16.18 2074 ASP B CA 1
ATOM 4879 C C . ASP B 2 73 ? 73.480 106.757 40.677 1.00 15.93 2074 ASP B C 1
ATOM 4880 O O . ASP B 2 73 ? 73.801 106.679 39.490 1.00 15.40 2074 ASP B O 1
ATOM 4885 N N . ILE B 2 74 ? 72.596 105.946 41.246 1.00 15.04 2075 ILE B N 1
ATOM 4886 C CA . ILE B 2 74 ? 71.943 104.871 40.512 1.00 14.94 2075 ILE B CA 1
ATOM 4887 C C . ILE B 2 74 ? 70.978 105.434 39.469 1.00 15.11 2075 ILE B C 1
ATOM 4888 O O . ILE B 2 74 ? 71.058 105.090 38.288 1.00 15.29 2075 ILE B O 1
ATOM 4893 N N . VAL B 2 75 ? 70.109 106.341 39.906 1.00 15.29 2076 VAL B N 1
ATOM 4894 C CA . VAL B 2 75 ? 69.065 106.899 39.051 1.00 16.23 2076 VAL B CA 1
ATOM 4895 C C . VAL B 2 75 ? 69.637 107.758 37.923 1.00 16.51 2076 VAL B C 1
ATOM 4896 O O . VAL B 2 75 ? 69.145 107.716 36.797 1.00 17.04 2076 VAL B O 1
ATOM 4900 N N . GLY B 2 76 ? 70.695 108.506 38.220 1.00 17.20 2077 GLY B N 1
ATOM 4901 C CA . GLY B 2 76 ? 71.334 109.329 37.206 1.00 17.73 2077 GLY B CA 1
ATOM 4902 C C . GLY B 2 76 ? 72.043 108.522 36.132 1.00 18.40 2077 GLY B C 1
ATOM 4903 O O . GLY B 2 76 ? 72.345 109.040 35.058 1.00 18.78 2077 GLY B O 1
ATOM 4904 N N . ASN B 2 77 ? 72.307 107.252 36.425 1.00 17.54 2078 ASN B N 1
ATOM 4905 C CA . ASN B 2 77 ? 72.960 106.352 35.481 1.00 17.32 2078 ASN B CA 1
ATOM 4906 C C . ASN B 2 77 ? 72.008 105.261 34.997 1.00 16.92 2078 ASN B C 1
ATOM 4907 O O . ASN B 2 77 ? 72.448 104.244 34.457 1.00 16.93 2078 ASN B O 1
ATOM 4912 N N . ALA B 2 78 ? 70.708 105.524 35.110 1.00 17.02 2079 ALA B N 1
ATOM 4913 C CA . ALA B 2 78 ? 69.671 104.528 34.842 1.00 17.36 2079 ALA B CA 1
ATOM 4914 C C . ALA B 2 78 ? 69.752 103.904 33.448 1.00 17.41 2079 ALA B C 1
ATOM 4915 O O . ALA B 2 78 ? 69.537 102.700 33.292 1.00 17.88 2079 ALA B O 1
ATOM 4917 N N . ASP B 2 79 ? 70.058 104.721 32.442 1.00 18.16 2080 ASP B N 1
ATOM 4918 C CA . ASP B 2 79 ? 70.159 104.235 31.068 1.00 18.41 2080 ASP B CA 1
ATOM 4919 C C . ASP B 2 79 ? 71.335 103.283 30.872 1.00 17.52 2080 ASP B C 1
ATOM 4920 O O . ASP B 2 79 ? 71.189 102.223 30.266 1.00 17.54 2080 ASP B O 1
ATOM 4925 N N . ALA B 2 80 ? 72.501 103.673 31.376 1.00 16.49 2081 ALA B N 1
ATOM 4926 C CA . ALA B 2 80 ? 73.685 102.822 31.323 1.00 15.86 2081 ALA B CA 1
ATOM 4927 C C . ALA B 2 80 ? 73.467 101.534 32.120 1.00 14.94 2081 ALA B C 1
ATOM 4928 O O . ALA B 2 80 ? 73.921 100.463 31.719 1.00 15.26 2081 ALA B O 1
ATOM 4930 N N . ILE B 2 81 ? 72.762 101.642 33.242 1.00 14.31 2082 ILE B N 1
ATOM 4931 C CA . ILE B 2 81 ? 72.463 100.475 34.064 1.00 13.55 2082 ILE B CA 1
ATOM 4932 C C . ILE B 2 81 ? 71.507 99.530 33.343 1.00 13.63 2082 ILE B C 1
ATOM 4933 O O . ILE B 2 81 ? 71.767 98.329 33.263 1.00 13.44 2082 ILE B O 1
ATOM 4938 N N . ALA B 2 82 ? 70.468 100.089 32.727 1.00 13.85 2083 ALA B N 1
ATOM 4939 C CA . ALA B 2 82 ? 69.514 99.292 31.956 1.00 14.37 2083 ALA B CA 1
ATOM 4940 C C . ALA B 2 82 ? 70.216 98.525 30.840 1.00 14.66 2083 ALA B C 1
ATOM 4941 O O . ALA B 2 82 ? 69.942 97.345 30.620 1.00 14.23 2083 ALA B O 1
ATOM 4943 N N . GLU B 2 83 ? 71.171 99.184 30.189 1.00 15.36 2084 GLU B N 1
ATOM 4944 C CA . GLU B 2 83 ? 71.899 98.585 29.077 1.00 15.84 2084 GLU B CA 1
ATOM 4945 C C . GLU B 2 83 ? 72.752 97.408 29.537 1.00 15.02 2084 GLU B C 1
ATOM 4946 O O . GLU B 2 83 ? 72.722 96.337 28.926 1.00 13.96 2084 GLU B O 1
ATOM 4952 N N . ASN B 2 84 ? 73.465 97.590 30.646 1.00 14.56 2085 ASN B N 1
ATOM 4953 C CA . ASN B 2 84 ? 74.346 96.546 31.161 1.00 14.67 2085 ASN B CA 1
ATOM 4954 C C . ASN B 2 84 ? 73.547 95.401 31.773 1.00 14.09 2085 ASN B C 1
ATOM 4955 O O . ASN B 2 84 ? 73.938 94.237 31.663 1.00 13.57 2085 ASN B O 1
ATOM 4960 N N . VAL B 2 85 ? 72.408 95.732 32.378 1.00 12.95 2086 VAL B N 1
ATOM 4961 C CA . VAL B 2 85 ? 71.512 94.719 32.920 1.00 12.43 2086 VAL B CA 1
ATOM 4962 C C . VAL B 2 85 ? 70.966 93.822 31.807 1.00 12.31 2086 VAL B C 1
ATOM 4963 O O . VAL B 2 85 ? 70.966 92.598 31.945 1.00 11.54 2086 VAL B O 1
ATOM 4967 N N . LYS B 2 86 ? 70.613 94.416 30.668 1.00 12.74 2087 LYS B N 1
ATOM 4968 C CA . LYS B 2 86 ? 70.136 93.636 29.529 1.00 13.46 2087 LYS B CA 1
ATOM 4969 C C . LYS B 2 86 ? 71.202 92.675 29.008 1.00 13.18 2087 LYS B C 1
ATOM 4970 O O . LYS B 2 86 ? 70.899 91.519 28.705 1.00 12.70 2087 LYS B O 1
ATOM 4976 N N . LYS B 2 87 ? 72.451 93.134 28.953 1.00 13.57 2088 LYS B N 1
ATOM 4977 C CA . LYS B 2 87 ? 73.567 92.279 28.544 1.00 13.82 2088 LYS B CA 1
ATOM 4978 C C . LYS B 2 87 ? 73.731 91.062 29.458 1.00 13.28 2088 LYS B C 1
ATOM 4979 O O . LYS B 2 87 ? 74.086 89.977 28.997 1.00 14.01 2088 LYS B O 1
ATOM 4985 N N . LEU B 2 88 ? 73.446 91.240 30.744 1.00 12.33 2089 LEU B N 1
ATOM 4986 C CA . LEU B 2 88 ? 73.590 90.163 31.722 1.00 11.99 2089 LEU B CA 1
ATOM 4987 C C . LEU B 2 88 ? 72.352 89.269 31.793 1.00 11.68 2089 LEU B C 1
ATOM 4988 O O . LEU B 2 88 ? 72.464 88.057 31.996 1.00 11.93 2089 LEU B O 1
ATOM 4993 N N . VAL B 2 89 ? 71.177 89.868 31.620 1.00 11.10 2090 VAL B N 1
ATOM 4994 C CA . VAL B 2 89 ? 69.921 89.120 31.660 1.00 10.83 2090 VAL B CA 1
ATOM 4995 C C . VAL B 2 89 ? 69.699 88.297 30.389 1.00 11.13 2090 VAL B C 1
ATOM 4996 O O . VAL B 2 89 ? 69.164 87.186 30.448 1.00 10.36 2090 VAL B O 1
ATOM 5000 N N . GLN B 2 90 ? 70.150 88.815 29.250 1.00 11.36 2091 GLN B N 1
ATOM 5001 C CA . GLN B 2 90 ? 69.929 88.128 27.982 1.00 12.48 2091 GLN B CA 1
ATOM 5002 C C . GLN B 2 90 ? 70.724 86.830 27.887 1.00 12.23 2091 GLN B C 1
ATOM 5003 O O . GLN B 2 90 ? 71.738 86.649 28.566 1.00 12.40 2091 GLN B O 1
ATOM 5009 N N . VAL B 2 91 ? 70.194 85.896 27.109 1.00 12.09 2092 VAL B N 1
ATOM 5010 C CA . VAL B 2 91 ? 70.823 84.601 26.920 1.00 12.66 2092 VAL B CA 1
ATOM 5011 C C . VAL B 2 91 ? 71.523 84.563 25.564 1.00 13.59 2092 VAL B C 1
ATOM 5012 O O . VAL B 2 91 ? 72.662 84.108 25.461 1.00 13.81 2092 VAL B O 1
ATOM 5016 N N . ASP B 2 92 ? 70.848 85.059 24.530 1.00 14.04 2093 ASP B N 1
ATOM 5017 C CA . ASP B 2 92 ? 71.481 85.213 23.222 1.00 15.42 2093 ASP B CA 1
ATOM 5018 C C . ASP B 2 92 ? 71.279 86.616 22.676 1.00 16.71 2093 ASP B C 1
ATOM 5019 O O . ASP B 2 92 ? 70.270 87.267 22.961 1.00 16.27 2093 ASP B O 1
ATOM 5028 N N . GLU B 2 93 ? 72.236 87.064 21.871 1.00 18.08 2094 GLU B N 1
ATOM 5029 C CA . GLU B 2 93 ? 72.158 88.369 21.224 1.00 19.63 2094 GLU B CA 1
ATOM 5030 C C . GLU B 2 93 ? 70.898 88.467 20.367 1.00 18.75 2094 GLU B C 1
ATOM 5031 O O . GLU B 2 93 ? 70.595 87.560 19.585 1.00 18.88 2094 GLU B O 1
ATOM 5037 N N . GLY B 2 94 ? 70.103 89.501 20.623 1.00 18.09 2095 GLY B N 1
ATOM 5038 C CA . GLY B 2 94 ? 68.890 89.718 19.855 1.00 17.82 2095 GLY B CA 1
ATOM 5039 C C . GLY B 2 94 ? 67.709 88.836 20.233 1.00 17.56 2095 GLY B C 1
ATOM 5040 O O . GLY B 2 94 ? 66.763 88.713 19.452 1.00 18.69 2095 GLY B O 1
ATOM 5041 N N . ASP B 2 95 ? 67.743 88.230 21.421 1.00 16.46 2096 ASP B N 1
ATOM 5042 C CA . ASP B 2 95 ? 66.596 87.458 21.897 1.00 15.20 2096 ASP B CA 1
ATOM 5043 C C . ASP B 2 95 ? 65.515 88.370 22.487 1.00 14.99 2096 ASP B C 1
ATOM 5044 O O . ASP B 2 95 ? 65.588 89.592 22.349 1.00 15.35 2096 ASP B O 1
ATOM 5049 N N . ASP B 2 96 ? 64.540 87.780 23.173 1.00 14.64 2097 ASP B N 1
ATOM 5050 C CA . ASP B 2 96 ? 63.367 88.520 23.634 1.00 14.61 2097 ASP B CA 1
ATOM 5051 C C . ASP B 2 96 ? 63.532 89.184 25.005 1.00 13.71 2097 ASP B C 1
ATOM 5052 O O . ASP B 2 96 ? 62.549 89.603 25.619 1.00 13.46 2097 ASP B O 1
ATOM 5057 N N . THR B 2 97 ? 64.776 89.320 25.460 1.00 13.52 2098 THR B N 1
ATOM 5058 C CA . THR B 2 97 ? 65.073 90.083 26.670 1.00 12.54 2098 THR B CA 1
ATOM 5059 C C . THR B 2 97 ? 64.647 91.527 26.470 1.00 13.63 2098 THR B C 1
ATOM 5060 O O . THR B 2 97 ? 64.900 92.117 25.417 1.00 13.92 2098 THR B O 1
ATOM 5064 N N . ASN B 2 98 ? 63.979 92.086 27.472 1.00 13.19 2099 ASN B N 1
ATOM 5065 C CA . ASN B 2 98 ? 63.546 93.474 27.410 1.00 13.98 2099 ASN B CA 1
ATOM 5066 C C . ASN B 2 98 ? 63.789 94.163 28.749 1.00 14.68 2099 ASN B C 1
ATOM 5067 O O . ASN B 2 98 ? 63.246 93.751 29.776 1.00 14.96 2099 ASN B O 1
ATOM 5072 N N . VAL B 2 99 ? 64.707 95.125 28.755 1.00 14.92 2100 VAL B N 1
ATOM 5073 C CA . VAL B 2 99 ? 64.972 95.927 29.945 1.00 16.19 2100 VAL B CA 1
ATOM 5074 C C . VAL B 2 99 ? 64.680 97.393 29.651 1.00 17.51 2100 VAL B C 1
ATOM 5075 O O . VAL B 2 99 ? 65.314 98.004 28.786 1.00 17.84 2100 VAL B O 1
ATOM 5079 N N . ILE B 2 100 ? 63.704 97.945 30.364 1.00 18.85 2101 ILE B N 1
ATOM 5080 C CA . ILE B 2 100 ? 63.181 99.272 30.063 1.00 21.14 2101 ILE B CA 1
ATOM 5081 C C . ILE B 2 100 ? 63.232 100.187 31.287 1.00 21.95 2101 ILE B C 1
ATOM 5082 O O . ILE B 2 100 ? 62.846 99.795 32.389 1.00 21.62 2101 ILE B O 1
ATOM 5087 N N . LYS B 2 101 ? 63.742 101.399 31.084 1.00 22.79 2102 LYS B N 1
ATOM 5088 C CA . LYS B 2 101 ? 63.763 102.426 32.119 1.00 24.32 2102 LYS B CA 1
ATOM 5089 C C . LYS B 2 101 ? 62.366 103.010 32.334 1.00 25.41 2102 LYS B C 1
ATOM 5090 O O . LYS B 2 101 ? 61.693 103.403 31.383 1.00 25.44 2102 LYS B O 1
ATOM 5096 N N . VAL B 2 102 ? 61.942 103.061 33.593 1.00 26.60 2103 VAL B N 1
ATOM 5097 C CA . VAL B 2 102 ? 60.589 103.480 33.956 1.00 28.53 2103 VAL B CA 1
ATOM 5098 C C . VAL B 2 102 ? 60.647 104.680 34.911 1.00 29.65 2103 VAL B C 1
ATOM 5099 O O . VAL B 2 102 ? 61.592 104.810 35.695 1.00 29.99 2103 VAL B O 1
ATOM 5103 N N . LYS B 2 103 ? 59.683 105.592 34.777 1.00 30.95 2104 LYS B N 1
ATOM 5104 C CA . LYS B 2 103 ? 59.524 106.726 35.695 1.00 31.90 2104 LYS B CA 1
ATOM 5105 C C . LYS B 2 103 ? 60.774 107.597 35.821 1.00 31.33 2104 LYS B C 1
ATOM 5106 O O . LYS B 2 103 ? 61.250 107.856 36.930 1.00 31.63 2104 LYS B O 1
ATOM 5112 N N . GLY B 2 104 ? 61.313 108.029 34.686 1.00 30.70 2105 GLY B N 1
ATOM 5113 C CA . GLY B 2 104 ? 62.472 108.906 34.698 1.00 29.83 2105 GLY B CA 1
ATOM 5114 C C . GLY B 2 104 ? 63.699 108.307 35.361 1.00 28.87 2105 GLY B C 1
ATOM 5115 O O . GLY B 2 104 ? 64.514 109.028 35.939 1.00 29.92 2105 GLY B O 1
ATOM 5116 N N . GLY B 2 105 ? 63.820 106.985 35.301 1.00 27.30 2106 GLY B N 1
ATOM 5117 C CA . GLY B 2 105 ? 65.001 106.326 35.826 1.00 25.36 2106 GLY B CA 1
ATOM 5118 C C . GLY B 2 105 ? 64.889 105.860 37.264 1.00 23.94 2106 GLY B C 1
ATOM 5119 O O . GLY B 2 105 ? 65.872 105.385 37.836 1.00 23.80 2106 GLY B O 1
ATOM 5120 N N . LYS B 2 106 ? 63.698 105.980 37.849 1.00 22.37 2107 LYS B N 1
ATOM 5121 C CA . LYS B 2 106 ? 63.480 105.565 39.233 1.00 20.93 2107 LYS B CA 1
ATOM 5122 C C . LYS B 2 106 ? 63.314 104.050 39.365 1.00 19.44 2107 LYS B C 1
ATOM 5123 O O . LYS B 2 106 ? 63.482 103.499 40.453 1.00 18.74 2107 LYS B O 1
ATOM 5129 N N . SER B 2 107 ? 62.998 103.381 38.258 1.00 18.00 2108 SER B N 1
ATOM 5130 C CA . SER B 2 107 ? 62.820 101.932 38.259 1.00 17.11 2108 SER B CA 1
ATOM 5131 C C . SER B 2 107 ? 63.056 101.315 36.881 1.00 16.34 2108 SER B C 1
ATOM 5132 O O . SER B 2 107 ? 63.141 102.025 35.878 1.00 15.18 2108 SER B O 1
ATOM 5135 N N . LEU B 2 108 ? 63.245 99.997 36.859 1.00 15.06 2109 LEU B N 1
ATOM 5136 C CA . LEU B 2 108 ? 63.429 99.250 35.618 1.00 14.93 2109 LEU B CA 1
ATOM 5137 C C . LEU B 2 108 ? 62.369 98.160 35.501 1.00 14.62 2109 LEU B C 1
ATOM 5138 O O . LEU B 2 108 ? 61.943 97.588 36.504 1.00 14.07 2109 LEU B O 1
ATOM 5143 N N . LEU B 2 109 ? 61.938 97.896 34.271 1.00 13.29 2110 LEU B N 1
ATOM 5144 C CA . LEU B 2 109 ? 61.267 96.647 33.934 1.00 12.79 2110 LEU B CA 1
ATOM 5145 C C . LEU B 2 109 ? 62.321 95.696 33.381 1.00 12.33 2110 LEU B C 1
ATOM 5146 O O . LEU B 2 109 ? 63.004 96.019 32.411 1.00 12.62 2110 LEU B O 1
ATOM 5151 N N . ILE B 2 110 ? 62.508 94.564 34.051 1.00 10.96 2111 ILE B N 1
ATOM 5152 C CA . ILE B 2 110 ? 63.420 93.540 33.560 1.00 10.52 2111 ILE B CA 1
ATOM 5153 C C . ILE B 2 110 ? 62.644 92.296 33.145 1.00 10.58 2111 ILE B C 1
ATOM 5154 O O . ILE B 2 110 ? 62.101 91.578 33.988 1.00 11.40 2111 ILE B O 1
ATOM 5159 N N . GLN B 2 111 ? 62.550 92.085 31.837 1.00 10.44 2112 GLN B N 1
ATOM 5160 C CA . GLN B 2 111 ? 61.907 90.899 31.291 1.00 10.23 2112 GLN B CA 1
ATOM 5161 C C . GLN B 2 111 ? 62.969 89.932 30.793 1.00 10.34 2112 GLN B C 1
ATOM 5162 O O . GLN B 2 111 ? 63.633 90.191 29.787 1.00 10.78 2112 GLN B O 1
ATOM 5168 N N . SER B 2 112 ? 63.167 88.846 31.537 1.00 9.84 2113 SER B N 1
ATOM 5169 C CA . SER B 2 112 ? 64.076 87.785 31.121 1.00 9.76 2113 SER B CA 1
ATOM 5170 C C . SER B 2 112 ? 63.610 87.207 29.789 1.00 10.37 2113 SER B C 1
ATOM 5171 O O . SER B 2 112 ? 62.414 87.211 29.491 1.00 9.91 2113 SER B O 1
ATOM 5174 N N . PRO B 2 113 ? 64.548 86.710 28.965 1.00 10.41 2114 PRO B N 1
ATOM 5175 C CA . PRO B 2 113 ? 64.150 85.938 27.781 1.00 10.59 2114 PRO B CA 1
ATOM 5176 C C . PRO B 2 113 ? 63.366 84.694 28.181 1.00 10.88 2114 PRO B C 1
ATOM 5177 O O . PRO B 2 113 ? 63.600 84.120 29.250 1.00 11.17 2114 PRO B O 1
ATOM 5181 N N . LYS B 2 114 ? 62.417 84.293 27.342 1.00 10.77 2115 LYS B N 1
ATOM 5182 C CA . LYS B 2 114 ? 61.587 83.136 27.644 1.00 11.64 2115 LYS B CA 1
ATOM 5183 C C . LYS B 2 114 ? 62.414 81.859 27.823 1.00 11.25 2115 LYS B C 1
ATOM 5184 O O . LYS B 2 114 ? 61.991 80.943 28.525 1.00 10.76 2115 LYS B O 1
ATOM 5190 N N . SER B 2 115 ? 63.645 81.859 27.311 1.00 10.70 2116 SER B N 1
ATOM 5191 C CA . SER B 2 115 ? 64.545 80.724 27.494 1.00 9.72 2116 SER B CA 1
ATOM 5192 C C . SER B 2 115 ? 64.852 80.429 28.967 1.00 9.38 2116 SER B C 1
ATOM 5193 O O . SER B 2 115 ? 65.051 79.269 29.332 1.00 8.60 2116 SER B O 1
ATOM 5196 N N . ARG B 2 116 ? 64.847 81.462 29.814 1.00 8.55 2117 ARG B N 1
ATOM 5197 C CA . ARG B 2 116 ? 65.108 81.252 31.247 1.00 8.81 2117 ARG B CA 1
ATOM 5198 C C . ARG B 2 116 ? 63.914 80.569 31.904 1.00 9.29 2117 ARG B C 1
ATOM 5199 O O . ARG B 2 116 ? 64.064 79.747 32.811 1.00 9.92 2117 ARG B O 1
ATOM 5207 N N . ILE B 2 117 ? 62.719 80.855 31.395 1.00 9.24 2118 ILE B N 1
ATOM 5208 C CA . ILE B 2 117 ? 61.507 80.210 31.895 1.00 9.85 2118 ILE B CA 1
ATOM 5209 C C . ILE B 2 117 ? 61.385 78.791 31.341 1.00 10.31 2118 ILE B C 1
ATOM 5210 O O . ILE B 2 117 ? 61.038 77.859 32.069 1.00 10.07 2118 ILE B O 1
ATOM 5215 N N . ILE B 2 118 ? 61.760 78.620 30.078 1.00 10.49 2119 ILE B N 1
ATOM 5216 C CA . ILE B 2 118 ? 61.744 77.313 29.428 1.00 10.63 2119 ILE B CA 1
ATOM 5217 C C . ILE B 2 118 ? 62.701 76.334 30.112 1.00 10.21 2119 ILE B C 1
ATOM 5218 O O . ILE B 2 118 ? 62.349 75.178 30.351 1.00 10.28 2119 ILE B O 1
ATOM 5223 N N . ALA B 2 119 ? 63.863 76.838 30.522 1.00 9.80 2120 ALA B N 1
ATOM 5224 C CA . ALA B 2 119 ? 64.884 76.022 31.176 1.00 9.78 2120 ALA B CA 1
ATOM 5225 C C . ALA B 2 119 ? 64.707 75.952 32.696 1.00 9.96 2120 ALA B C 1
ATOM 5226 O O . ALA B 2 119 ? 65.495 75.309 33.392 1.00 9.75 2120 ALA B O 1
ATOM 5228 N N . GLY B 2 120 ? 63.681 76.627 33.207 1.00 9.25 2121 GLY B N 1
ATOM 5229 C CA . GLY B 2 120 ? 63.436 76.638 34.636 1.00 9.56 2121 GLY B CA 1
ATOM 5230 C C . GLY B 2 120 ? 62.250 75.782 35.039 1.00 9.47 2121 GLY B C 1
ATOM 5231 O O . GLY B 2 120 ? 61.405 75.446 34.205 1.00 9.71 2121 GLY B O 1
ATOM 5232 N N . ALA B 2 121 ? 62.203 75.405 36.313 1.00 8.93 2122 ALA B N 1
ATOM 5233 C CA . ALA B 2 121 ? 61.082 74.647 36.859 1.00 8.98 2122 ALA B CA 1
ATOM 5234 C C . ALA B 2 121 ? 59.898 75.554 37.182 1.00 9.03 2122 ALA B C 1
ATOM 5235 O O . ALA B 2 121 ? 58.747 75.114 37.149 1.00 8.39 2122 ALA B O 1
ATOM 5237 N N . ASP B 2 122 ? 60.187 76.805 37.534 1.00 8.43 2123 ASP B N 1
ATOM 5238 C CA . ASP B 2 122 ? 59.134 77.769 37.825 1.00 9.11 2123 ASP B CA 1
ATOM 5239 C C . ASP B 2 122 ? 59.445 79.162 37.276 1.00 8.84 2123 ASP B C 1
ATOM 5240 O O . ASP B 2 122 ? 59.788 79.299 36.101 1.00 8.82 2123 ASP B O 1
ATOM 5245 N N . PHE B 2 123 ? 59.326 80.191 38.110 1.00 8.91 2124 PHE B N 1
ATOM 5246 C CA . PHE B 2 123 ? 59.372 81.571 37.629 1.00 9.08 2124 PHE B CA 1
ATOM 5247 C C . PHE B 2 123 ? 60.370 82.461 38.368 1.00 8.93 2124 PHE B C 1
ATOM 5248 O O . PHE B 2 123 ? 60.492 83.649 38.062 1.00 9.76 2124 PHE B O 1
ATOM 5256 N N . MET B 2 124 ? 61.089 81.895 39.332 1.00 8.29 2125 MET B N 1
ATOM 5257 C CA . MET B 2 124 ? 61.962 82.699 40.176 1.00 8.40 2125 MET B CA 1
ATOM 5258 C C . MET B 2 124 ? 63.248 83.167 39.494 1.00 8.02 2125 MET B C 1
ATOM 5259 O O . MET B 2 124 ? 63.920 84.064 40.002 1.00 7.93 2125 MET B O 1
ATOM 5264 N N . SER B 2 125 ? 63.567 82.608 38.327 1.00 8.40 2126 SER B N 1
ATOM 5265 C CA . SER B 2 125 ? 64.747 83.051 37.589 1.00 8.97 2126 SER B CA 1
ATOM 5266 C C . SER B 2 125 ? 64.652 84.520 37.184 1.00 9.01 2126 SER B C 1
ATOM 5267 O O . SER B 2 125 ? 65.664 85.213 37.122 1.00 9.93 2126 SER B O 1
ATOM 5270 N N . ALA B 2 126 ? 63.434 85.004 36.952 1.00 9.34 2127 ALA B N 1
ATOM 5271 C CA . ALA B 2 126 ? 63.220 86.410 36.609 1.00 9.24 2127 ALA B CA 1
ATOM 5272 C C . ALA B 2 126 ? 63.718 87.309 37.734 1.00 8.95 2127 ALA B C 1
ATOM 5273 O O . ALA B 2 126 ? 64.349 88.339 37.490 1.00 9.09 2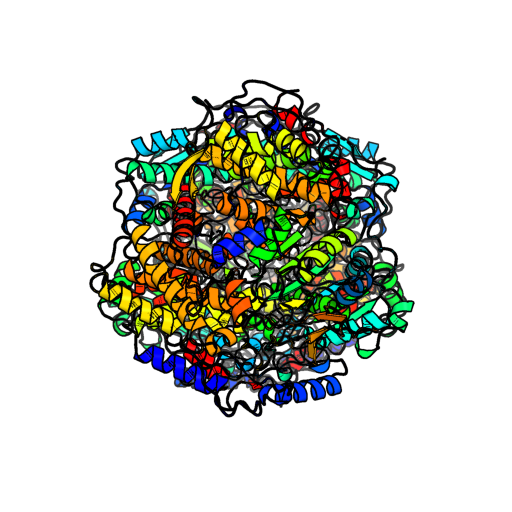127 ALA B O 1
ATOM 5275 N N . THR B 2 127 ? 63.452 86.883 38.966 1.00 8.66 2128 THR B N 1
ATOM 5276 C CA . THR B 2 127 ? 63.862 87.614 40.159 1.00 8.11 2128 THR B CA 1
ATOM 5277 C C . THR B 2 127 ? 65.356 87.459 40.429 1.00 8.45 2128 THR B C 1
ATOM 5278 O O . THR B 2 127 ? 66.057 88.447 40.632 1.00 7.57 2128 THR B O 1
ATOM 5282 N N . THR B 2 128 ? 65.845 86.223 40.400 1.00 8.25 2129 THR B N 1
ATOM 5283 C CA . THR B 2 128 ? 67.232 85.955 40.767 1.00 8.57 2129 THR B CA 1
ATOM 5284 C C . THR B 2 128 ? 68.226 86.481 39.738 1.00 8.39 2129 THR B C 1
ATOM 5285 O O . THR B 2 128 ? 69.246 87.067 40.099 1.00 8.01 2129 THR B O 1
ATOM 5289 N N . VAL B 2 129 ? 67.918 86.284 38.458 1.00 8.50 2130 VAL B N 1
ATOM 5290 C CA . VAL B 2 129 ? 68.761 86.800 37.384 1.00 8.84 2130 VAL B CA 1
ATOM 5291 C C . VAL B 2 129 ? 68.647 88.323 37.283 1.00 9.29 2130 VAL B C 1
ATOM 5292 O O . VAL B 2 129 ? 69.649 89.010 37.083 1.00 9.36 2130 VAL B O 1
ATOM 5296 N N . GLY B 2 130 ? 67.434 88.844 37.460 1.00 9.49 2131 GLY B N 1
ATOM 5297 C CA . GLY B 2 130 ? 67.240 90.285 37.487 1.00 10.18 2131 GLY B CA 1
ATOM 5298 C C . GLY B 2 130 ? 68.037 90.944 38.600 1.00 9.67 2131 GLY B C 1
ATOM 5299 O O . GLY B 2 130 ? 68.758 91.917 38.369 1.00 10.13 2131 GLY B O 1
ATOM 5300 N N . ALA B 2 131 ? 67.971 90.358 39.792 1.00 9.58 2132 ALA B N 1
ATOM 5301 C CA . ALA B 2 131 ? 68.695 90.870 40.949 1.00 9.51 2132 ALA B CA 1
ATOM 5302 C C . ALA B 2 131 ? 70.204 90.715 40.783 1.00 9.83 2132 ALA B C 1
ATOM 5303 O O . ALA B 2 131 ? 70.966 91.616 41.128 1.00 10.32 2132 ALA B O 1
ATOM 5305 N N . ALA B 2 132 ? 70.628 89.581 40.230 1.00 9.85 2133 ALA B N 1
ATOM 5306 C CA . ALA B 2 132 ? 72.043 89.327 39.983 1.00 10.09 2133 ALA B CA 1
ATOM 5307 C C . ALA B 2 132 ? 72.604 90.301 38.954 1.00 10.01 2133 ALA B C 1
ATOM 5308 O O . ALA B 2 132 ? 73.697 90.840 39.133 1.00 10.63 2133 ALA B O 1
ATOM 5310 N N . ALA B 2 133 ? 71.836 90.550 37.896 1.00 10.14 2134 ALA B N 1
ATOM 5311 C CA . ALA B 2 133 ? 72.244 91.476 36.843 1.00 9.84 2134 ALA B CA 1
ATOM 5312 C C . ALA B 2 133 ? 72.439 92.886 37.392 1.00 10.16 2134 ALA B C 1
ATOM 5313 O O . ALA B 2 133 ? 73.452 93.533 37.116 1.00 10.43 2134 ALA B O 1
ATOM 5315 N N . VAL B 2 134 ? 71.490 93.336 38.208 1.00 9.77 2135 VAL B N 1
ATOM 5316 C CA . VAL B 2 134 ? 71.576 94.657 38.818 1.00 9.59 2135 VAL B CA 1
ATOM 5317 C C . VAL B 2 134 ? 72.747 94.730 39.796 1.00 9.69 2135 VAL B C 1
ATOM 5318 O O . VAL B 2 134 ? 73.537 95.670 39.747 1.00 10.20 2135 VAL B O 1
ATOM 5322 N N . THR B 2 135 ? 72.929 93.678 40.590 1.00 9.40 2136 THR B N 1
ATOM 5323 C CA . THR B 2 135 ? 74.005 93.632 41.579 1.00 10.07 2136 THR B CA 1
ATOM 5324 C C . THR B 2 135 ? 75.382 93.705 40.910 1.00 10.51 2136 THR B C 1
ATOM 5325 O O . THR B 2 135 ? 76.227 94.512 41.301 1.00 10.60 2136 THR B O 1
ATOM 5329 N N . GLN B 2 136 ? 75.579 92.896 39.871 1.00 10.37 2137 GLN B N 1
ATOM 5330 C CA . GLN B 2 136 ? 76.832 92.891 39.121 1.00 10.95 2137 GLN B CA 1
ATOM 5331 C C . GLN B 2 136 ? 77.076 94.240 38.441 1.00 11.55 2137 GLN B C 1
ATOM 5332 O O . GLN B 2 136 ? 78.203 94.745 38.435 1.00 11.02 2137 GLN B O 1
ATOM 5338 N N . THR B 2 137 ? 76.014 94.820 37.887 1.00 11.39 2138 THR B N 1
ATOM 5339 C CA . THR B 2 137 ? 76.116 96.085 37.167 1.00 11.59 2138 THR B CA 1
ATOM 5340 C C . THR B 2 137 ? 76.574 97.214 38.088 1.00 11.97 2138 THR B C 1
ATOM 5341 O O . THR B 2 137 ? 77.475 97.977 37.737 1.00 12.30 2138 THR B O 1
ATOM 5345 N N . ILE B 2 138 ? 75.987 97.285 39.279 1.00 11.60 2139 ILE B N 1
ATOM 5346 C CA . ILE B 2 138 ? 76.346 98.310 40.253 1.00 11.92 2139 ILE B CA 1
ATOM 5347 C C . ILE B 2 138 ? 77.768 98.097 40.767 1.00 12.00 2139 ILE B C 1
ATOM 5348 O O . ILE B 2 138 ? 78.543 99.048 40.878 1.00 12.79 2139 ILE B O 1
ATOM 5353 N N . MET B 2 139 ? 78.128 96.836 40.995 1.00 12.06 2140 MET B N 1
ATOM 5354 C CA . MET B 2 139 ? 79.465 96.478 41.460 1.00 12.64 2140 MET B CA 1
ATOM 5355 C C . MET B 2 139 ? 80.531 96.979 40.488 1.00 13.47 2140 MET B C 1
ATOM 5356 O O . MET B 2 139 ? 81.535 97.565 40.902 1.00 13.43 2140 MET B O 1
ATOM 5361 N N . ASP B 2 140 ? 80.281 96.783 39.195 1.00 13.39 2141 ASP B N 1
ATOM 5362 C CA . ASP B 2 140 ? 81.209 97.198 38.148 1.00 14.35 2141 ASP B CA 1
ATOM 5363 C C . ASP B 2 140 ? 81.203 98.707 37.935 1.00 14.94 2141 ASP B C 1
ATOM 5364 O O . ASP B 2 140 ? 82.258 99.340 37.901 1.00 15.29 2141 ASP B O 1
ATOM 5369 N N . MET B 2 141 ? 80.010 99.273 37.778 1.00 14.54 2142 MET B N 1
ATOM 5370 C CA . MET B 2 141 ? 79.857 100.674 37.404 1.00 15.07 2142 MET B CA 1
ATOM 5371 C C . MET B 2 141 ? 80.484 101.611 38.425 1.00 15.31 2142 MET B C 1
ATOM 5372 O O . MET B 2 141 ? 81.106 102.608 38.062 1.00 15.54 2142 MET B O 1
ATOM 5377 N N . PHE B 2 142 ? 80.333 101.276 39.700 1.00 14.85 2143 PHE B N 1
ATOM 5378 C CA . PHE B 2 142 ? 80.759 102.169 40.769 1.00 15.23 2143 PHE B CA 1
ATOM 5379 C C . PHE B 2 142 ? 82.012 101.669 41.480 1.00 15.33 2143 PHE B C 1
ATOM 5380 O O . PHE B 2 142 ? 82.452 102.256 42.468 1.00 15.97 2143 PHE B O 1
ATOM 5388 N N . GLY B 2 143 ? 82.607 100.609 40.935 1.00 15.50 2144 GLY B N 1
ATOM 5389 C CA . GLY B 2 143 ? 83.910 100.154 41.392 1.00 15.66 2144 GLY B CA 1
ATOM 5390 C C . GLY B 2 143 ? 83.961 99.771 42.859 1.00 15.91 2144 GLY B C 1
ATOM 5391 O O . GLY B 2 143 ? 84.923 100.094 43.558 1.00 16.47 2144 GLY B O 1
ATOM 5392 N N . THR B 2 144 ? 82.951 99.033 43.307 1.00 14.84 2145 THR B N 1
ATOM 5393 C CA . THR B 2 144 ? 82.817 98.663 44.711 1.00 14.59 2145 THR B CA 1
ATOM 5394 C C . THR B 2 144 ? 83.989 97.806 45.187 1.00 14.78 2145 THR B C 1
ATOM 5395 O O . THR B 2 144 ? 84.359 96.830 44.534 1.00 14.70 2145 THR B O 1
ATOM 5399 N N . ASP B 2 145 ? 84.590 98.198 46.309 1.00 15.05 2146 ASP B N 1
ATOM 5400 C CA . ASP B 2 145 ? 85.600 97.371 46.968 1.00 15.88 2146 ASP B CA 1
ATOM 5401 C C . ASP B 2 145 ? 84.968 96.051 47.402 1.00 14.49 2146 ASP B C 1
ATOM 5402 O O . ASP B 2 145 ? 83.817 96.025 47.844 1.00 13.56 2146 ASP B O 1
ATOM 5407 N N . PRO B 2 146 ? 85.700 94.933 47.260 1.00 14.16 2147 PRO B N 1
ATOM 5408 C CA . PRO B 2 146 ? 85.178 93.620 47.652 1.00 13.42 2147 PRO B CA 1
ATOM 5409 C C . PRO B 2 146 ? 84.570 93.579 49.055 1.00 13.01 2147 PRO B C 1
ATOM 5410 O O . PRO B 2 146 ? 83.515 92.981 49.253 1.00 12.63 2147 PRO B O 1
ATOM 5414 N N . TYR B 2 147 ? 85.187 94.272 50.010 1.00 12.09 2148 TYR B N 1
ATOM 5415 C CA . TYR B 2 147 ? 84.661 94.287 51.373 1.00 11.58 2148 TYR B CA 1
ATOM 5416 C C . TYR B 2 147 ? 83.407 95.141 51.548 1.00 11.45 2148 TYR B C 1
ATOM 5417 O O . TYR B 2 147 ? 82.825 95.173 52.632 1.00 11.85 2148 TYR B O 1
ATOM 5426 N N . ASP B 2 148 ? 82.972 95.793 50.473 1.00 11.25 2149 ASP B N 1
ATOM 5427 C CA . ASP B 2 148 ? 81.693 96.496 50.460 1.00 11.78 2149 ASP B CA 1
ATOM 5428 C C . ASP B 2 148 ? 80.650 95.768 49.619 1.00 11.78 2149 ASP B C 1
ATOM 5429 O O . ASP B 2 148 ? 79.491 96.184 49.564 1.00 11.85 2149 ASP B O 1
ATOM 5434 N N . ALA B 2 149 ? 81.067 94.686 48.965 1.00 11.25 2150 ALA B N 1
ATOM 5435 C CA . ALA B 2 149 ? 80.176 93.881 48.131 1.00 10.83 2150 ALA B CA 1
ATOM 5436 C C . ALA B 2 149 ? 78.900 93.416 48.842 1.00 10.83 2150 ALA B C 1
ATOM 5437 O O . ALA B 2 149 ? 77.821 93.449 48.249 1.00 10.63 2150 ALA B O 1
ATOM 5439 N N . PRO B 2 150 ? 78.999 92.999 50.124 1.00 10.71 2151 PRO B N 1
ATOM 5440 C CA . PRO B 2 150 ? 77.788 92.576 50.842 1.00 10.79 2151 PRO B CA 1
ATOM 5441 C C . PRO B 2 150 ? 76.725 93.669 50.941 1.00 10.93 2151 PRO B C 1
ATOM 5442 O O . PRO B 2 150 ? 75.527 93.380 50.906 1.00 10.23 2151 PRO B O 1
ATOM 5446 N N . ILE B 2 151 ? 77.171 94.921 51.028 1.00 10.29 2152 ILE B N 1
ATOM 5447 C CA . ILE B 2 151 ? 76.270 96.068 51.132 1.00 10.92 2152 ILE B CA 1
ATOM 5448 C C . ILE B 2 151 ? 75.523 96.310 49.818 1.00 10.79 2152 ILE B C 1
ATOM 5449 O O . ILE B 2 151 ? 74.302 96.493 49.816 1.00 10.93 2152 ILE B O 1
ATOM 5454 N N . VAL B 2 152 ? 76.247 96.265 48.702 1.00 10.30 2153 VAL B N 1
ATOM 5455 C CA . VAL B 2 152 ? 75.635 96.436 47.386 1.00 10.74 2153 VAL B CA 1
ATOM 5456 C C . VAL B 2 152 ? 74.648 95.304 47.107 1.00 10.79 2153 VAL B C 1
ATOM 5457 O O . VAL B 2 152 ? 73.535 95.540 46.632 1.00 11.20 2153 VAL B O 1
ATOM 5461 N N . LYS B 2 153 ? 75.037 94.088 47.481 1.00 10.43 2154 LYS B N 1
ATOM 5462 C CA . LYS B 2 153 ? 74.218 92.910 47.247 1.00 10.70 2154 LYS B CA 1
ATOM 5463 C C . LYS B 2 153 ? 72.883 93.011 47.979 1.00 10.53 2154 LYS B C 1
ATOM 5464 O O . LYS B 2 153 ? 71.826 92.851 47.373 1.00 10.55 2154 LYS B O 1
ATOM 5470 N N . SER B 2 154 ? 72.930 93.349 49.264 1.00 10.22 2155 SER B N 1
ATOM 5471 C CA . SER B 2 154 ? 71.718 93.410 50.073 1.00 10.68 2155 SER B CA 1
ATOM 5472 C C . SER B 2 154 ? 70.867 94.648 49.826 1.00 10.64 2155 SER B C 1
ATOM 5473 O O . SER B 2 154 ? 69.688 94.666 50.179 1.00 10.39 2155 SER B O 1
ATOM 5476 N N . ALA B 2 155 ? 71.454 95.676 49.216 1.00 10.05 2156 ALA B N 1
ATOM 5477 C CA . ALA B 2 155 ? 70.670 96.822 48.763 1.00 9.94 2156 ALA B CA 1
ATOM 5478 C C . ALA B 2 155 ? 69.646 96.344 47.740 1.00 10.14 2156 ALA B C 1
ATOM 5479 O O . ALA B 2 155 ? 68.511 96.818 47.716 1.00 10.88 2156 ALA B O 1
ATOM 5481 N N . VAL B 2 156 ? 70.031 95.329 46.970 1.00 9.25 2157 VAL B N 1
ATOM 5482 C CA . VAL B 2 156 ? 69.176 94.772 45.927 1.00 8.58 2157 VAL B CA 1
ATOM 5483 C C . VAL B 2 156 ? 68.354 93.588 46.457 1.00 8.33 2157 VAL B C 1
ATOM 5484 O O . VAL B 2 156 ? 67.136 93.543 46.279 1.00 8.42 2157 VAL B O 1
ATOM 5488 N N . TRP B 2 157 ? 69.020 92.674 47.162 1.00 8.58 2158 TRP B N 1
ATOM 5489 C CA . TRP B 2 157 ? 68.430 91.393 47.551 1.00 8.63 2158 TRP B CA 1
ATOM 5490 C C . TRP B 2 157 ? 67.777 91.398 48.933 1.00 8.94 2158 TRP B C 1
ATOM 5491 O O . TRP B 2 157 ? 67.142 90.416 49.319 1.00 9.20 2158 TRP B O 1
ATOM 5502 N N . GLY B 2 158 ? 68.030 92.444 49.715 1.00 8.72 2159 GLY B N 1
ATOM 5503 C CA . GLY B 2 158 ? 67.503 92.501 51.070 1.00 8.77 2159 GLY B CA 1
ATOM 5504 C C . GLY B 2 158 ? 68.105 91.459 51.997 1.00 8.30 2159 GLY B C 1
ATOM 5505 O O . GLY B 2 158 ? 69.324 91.292 52.043 1.00 8.85 2159 GLY B O 1
ATOM 5506 N N . SER B 2 159 ? 67.249 90.733 52.713 1.00 7.82 2160 SER B N 1
ATOM 5507 C CA . SER B 2 159 ? 67.708 89.773 53.719 1.00 7.67 2160 SER B CA 1
ATOM 5508 C C . SER B 2 159 ? 67.865 88.349 53.194 1.00 7.78 2160 SER B C 1
ATOM 5509 O O . SER B 2 159 ? 68.220 87.442 53.946 1.00 7.50 2160 SER B O 1
ATOM 5512 N N . TYR B 2 160 ? 67.605 88.153 51.908 1.00 7.61 2161 TYR B N 1
ATOM 5513 C CA . TYR B 2 160 ? 67.847 86.862 51.275 1.00 7.75 2161 TYR B CA 1
ATOM 5514 C C . TYR B 2 160 ? 69.351 86.585 51.254 1.00 7.94 2161 TYR B C 1
ATOM 5515 O O . TYR B 2 160 ? 70.121 87.427 50.794 1.00 8.43 2161 TYR B O 1
ATOM 5524 N N . PRO B 2 161 ? 69.796 85.397 51.723 1.00 7.30 2162 PRO B N 1
ATOM 5525 C CA . PRO B 2 161 ? 69.022 84.174 51.977 1.00 7.58 2162 PRO B CA 1
ATOM 5526 C C . PRO B 2 161 ? 68.689 83.829 53.434 1.00 7.84 2162 PRO B C 1
ATOM 5527 O O . PRO B 2 161 ? 68.275 82.706 53.710 1.00 7.85 2162 PRO B O 1
ATOM 5531 N N . GLN B 2 162 ? 68.894 84.758 54.369 1.00 7.16 2163 GLN B N 1
ATOM 5532 C CA . GLN B 2 162 ? 68.427 84.537 55.739 1.00 7.75 2163 GLN B CA 1
ATOM 5533 C C . GLN B 2 162 ? 66.901 84.422 55.755 1.00 7.37 2163 GLN B C 1
ATOM 5534 O O . GLN B 2 162 ? 66.342 83.532 56.394 1.00 7.42 2163 GLN B O 1
ATOM 5540 N N . THR B 2 163 ? 66.236 85.314 55.027 1.00 7.67 2164 THR B N 1
ATOM 5541 C CA . THR B 2 163 ? 64.803 85.190 54.769 1.00 8.25 2164 THR B CA 1
ATOM 5542 C C . THR B 2 163 ? 64.595 84.376 53.493 1.00 8.21 2164 THR B C 1
ATOM 5543 O O . THR B 2 163 ? 65.514 84.227 52.685 1.00 8.66 2164 THR B O 1
ATOM 5547 N N . MET B 2 164 ? 63.394 83.834 53.325 1.00 7.87 2165 MET B N 1
ATOM 5548 C CA . MET B 2 164 ? 63.074 83.018 52.157 1.00 8.33 2165 MET B CA 1
ATOM 5549 C C . MET B 2 164 ? 62.798 83.866 50.924 1.00 8.21 2165 MET B C 1
ATOM 5550 O O . MET B 2 164 ? 62.921 83.393 49.793 1.00 8.51 2165 MET B O 1
ATOM 5555 N N . ASP B 2 165 ? 62.450 85.128 51.154 1.00 8.37 2166 ASP B N 1
ATOM 5556 C CA . ASP B 2 165 ? 62.217 86.084 50.079 1.00 9.14 2166 ASP B CA 1
ATOM 5557 C C . ASP B 2 165 ? 63.272 87.186 50.117 1.00 8.73 2166 ASP B C 1
ATOM 5558 O O . ASP B 2 165 ? 64.128 87.210 51.006 1.00 9.05 2166 ASP B O 1
ATOM 5563 N N . LEU B 2 166 ? 63.201 88.105 49.159 1.00 8.77 2167 LEU B N 1
ATOM 5564 C CA . LEU B 2 166 ? 64.081 89.269 49.150 1.00 8.72 2167 LEU B CA 1
ATOM 5565 C C . LEU B 2 166 ? 63.512 90.369 50.054 1.00 9.03 2167 LEU B C 1
ATOM 5566 O O . LEU B 2 166 ? 63.221 91.475 49.596 1.00 10.23 2167 LEU B O 1
ATOM 5571 N N . MET B 2 167 ? 63.337 90.048 51.335 1.00 8.78 2168 MET B N 1
ATOM 5572 C CA . MET B 2 167 ? 62.744 90.978 52.291 1.00 8.69 2168 MET B CA 1
ATOM 5573 C C . MET B 2 167 ? 63.618 92.212 52.441 1.00 8.99 2168 MET B C 1
ATOM 5574 O O . MET B 2 167 ? 64.815 92.107 52.704 1.00 8.38 2168 MET B O 1
ATOM 5579 N N . GLY B 2 168 ? 63.017 93.382 52.243 1.00 9.24 2169 GLY B N 1
ATOM 5580 C CA . GLY B 2 168 ? 63.765 94.625 52.320 1.00 9.99 2169 GLY B CA 1
ATOM 5581 C C . GLY B 2 168 ? 64.715 94.799 51.151 1.00 10.45 2169 GLY B C 1
ATOM 5582 O O . GLY B 2 168 ? 65.727 95.495 51.263 1.00 9.95 2169 GLY B O 1
ATOM 5583 N N . GLY B 2 169 ? 64.438 94.078 50.067 1.00 10.13 2170 GLY B N 1
ATOM 5584 C CA . GLY B 2 169 ? 65.173 94.259 48.832 1.00 9.99 2170 GLY B CA 1
ATOM 5585 C C . GLY B 2 169 ? 64.453 95.226 47.913 1.00 10.19 2170 GLY B C 1
ATOM 5586 O O . GLY B 2 169 ? 63.543 95.938 48.341 1.00 10.60 2170 GLY B O 1
ATOM 5587 N N . GLN B 2 170 ? 64.848 95.249 46.644 1.00 10.27 2171 GLN B N 1
ATOM 5588 C CA . GLN B 2 170 ? 64.306 96.226 45.707 1.00 10.57 2171 GLN B CA 1
ATOM 5589 C C . GLN B 2 170 ? 63.843 95.584 44.403 1.00 11.51 2171 GLN B C 1
ATOM 5590 O O . GLN B 2 170 ? 63.751 96.253 43.374 1.00 11.44 2171 GLN B O 1
ATOM 5596 N N . VAL B 2 171 ? 63.525 94.292 44.463 1.00 12.00 2172 VAL B N 1
ATOM 5597 C CA . VAL B 2 171 ? 63.028 93.556 43.303 1.00 12.99 2172 VAL B CA 1
ATOM 5598 C C . VAL B 2 171 ? 61.644 92.982 43.599 1.00 14.24 2172 VAL B C 1
ATOM 5599 O O . VAL B 2 171 ? 61.436 92.353 44.636 1.00 14.88 2172 VAL B O 1
ATOM 5603 N N . GLN B 2 172 ? 60.694 93.249 42.707 1.00 14.21 2173 GLN B N 1
ATOM 5604 C CA . GLN B 2 172 ? 59.307 92.811 42.866 1.00 16.19 2173 GLN B CA 1
ATOM 5605 C C . GLN B 2 172 ? 58.797 92.254 41.546 1.00 15.05 2173 GLN B C 1
ATOM 5606 O O . GLN B 2 172 ? 59.090 92.804 40.489 1.00 15.89 2173 GLN B O 1
ATOM 5612 N N . GLY B 2 173 ? 57.911 91.267 41.624 1.00 14.62 2174 GLY B N 1
ATOM 5613 C CA . GLY B 2 173 ? 57.171 90.842 40.449 1.00 13.37 2174 GLY B CA 1
ATOM 5614 C C . GLY B 2 173 ? 55.680 90.848 40.723 1.00 12.22 2174 GLY B C 1
ATOM 5615 O O . GLY B 2 173 ? 55.246 91.279 41.791 1.00 13.26 2174 GLY B O 1
ATOM 5616 N N . ILE B 2 174 ? 54.892 90.397 39.752 1.00 11.22 2175 ILE B N 1
ATOM 5617 C CA . ILE B 2 174 ? 53.449 90.234 39.929 1.00 10.64 2175 ILE B CA 1
ATOM 5618 C C . ILE B 2 174 ? 53.146 89.019 40.813 1.00 10.48 2175 ILE B C 1
ATOM 5619 O O . ILE B 2 174 ? 52.186 89.022 41.588 1.00 10.55 2175 ILE B O 1
ATOM 5624 N N . LEU B 2 175 ? 53.994 87.999 40.717 1.00 9.53 2176 LEU B N 1
ATOM 5625 C CA . LEU B 2 175 ? 53.829 86.778 41.496 1.00 9.94 2176 LEU B CA 1
ATOM 5626 C C . LEU B 2 175 ? 54.554 86.882 42.834 1.00 10.43 2176 LEU B C 1
ATOM 5627 O O . LEU B 2 175 ? 55.220 87.880 43.114 1.00 11.09 2176 LEU B O 1
ATOM 5632 N N . SER B 2 176 ? 54.383 85.860 43.671 1.00 10.36 2177 SER B N 1
ATOM 5633 C CA . SER B 2 176 ? 55.065 85.786 44.961 1.00 10.13 2177 SER B CA 1
ATOM 5634 C C . SER B 2 176 ? 56.265 84.846 44.819 1.00 10.67 2177 SER B C 1
ATOM 5635 O O . SER B 2 176 ? 56.911 84.819 43.772 1.00 12.14 2177 SER B O 1
ATOM 5638 N N . ILE B 2 177 ? 56.622 84.153 45.896 1.00 9.57 2178 ILE B N 1
ATOM 5639 C CA . ILE B 2 177 ? 57.585 83.059 45.806 1.00 9.26 2178 ILE B CA 1
ATOM 5640 C C . ILE B 2 177 ? 56.839 81.735 45.952 1.00 8.90 2178 ILE B C 1
ATOM 5641 O O . ILE B 2 177 ? 55.769 81.687 46.562 1.00 9.37 2178 ILE B O 1
ATOM 5646 N N . PRO B 2 178 ? 57.327 80.673 45.289 1.00 8.84 2179 PRO B N 1
ATOM 5647 C CA . PRO B 2 178 ? 56.585 79.410 45.192 1.00 8.94 2179 PRO B CA 1
ATOM 5648 C C . PRO B 2 178 ? 56.226 78.814 46.555 1.00 8.88 2179 PRO B C 1
ATOM 5649 O O . PRO B 2 178 ? 55.145 78.255 46.724 1.00 9.18 2179 PRO B O 1
ATOM 5653 N N . GLN B 2 179 ? 57.084 79.040 47.547 1.00 8.50 2180 GLN B N 1
ATOM 5654 C CA . GLN B 2 179 ? 56.882 78.476 48.879 1.00 8.66 2180 GLN B CA 1
ATOM 5655 C C . GLN B 2 179 ? 55.675 79.055 49.600 1.00 8.24 2180 GLN B C 1
ATOM 5656 O O . GLN B 2 179 ? 55.259 78.529 50.627 1.00 9.04 2180 GLN B O 1
ATOM 5662 N N . ASN B 2 180 ? 55.141 80.160 49.086 1.00 7.57 2181 ASN B N 1
ATOM 5663 C CA . ASN B 2 180 ? 53.959 80.776 49.675 1.00 7.97 2181 ASN B CA 1
ATOM 5664 C C . ASN B 2 180 ? 52.656 80.132 49.213 1.00 7.35 2181 ASN B C 1
ATOM 5665 O O . ASN B 2 180 ? 51.590 80.443 49.740 1.00 8.54 2181 ASN B O 1
ATOM 5670 N N . ASN B 2 181 ? 52.744 79.229 48.238 1.00 7.89 2182 ASN B N 1
ATOM 5671 C CA . ASN B 2 181 ? 51.568 78.508 47.749 1.00 7.62 2182 ASN B CA 1
ATOM 5672 C C . ASN B 2 181 ? 50.921 77.694 48.861 1.00 8.01 2182 ASN B C 1
ATOM 5673 O O . ASN B 2 181 ? 51.597 76.932 49.556 1.00 8.17 2182 ASN B O 1
ATOM 5678 N N . GLU B 2 182 ? 49.609 77.840 49.008 1.00 8.29 2183 GLU B N 1
ATOM 5679 C CA . GLU B 2 182 ? 48.849 76.990 49.912 1.00 9.09 2183 GLU B CA 1
ATOM 5680 C C . GLU B 2 182 ? 48.692 75.603 49.313 1.00 9.55 2183 GLU B C 1
ATOM 5681 O O . GLU B 2 182 ? 48.908 74.599 49.988 1.00 10.64 2183 GLU B O 1
ATOM 5687 N N . GLY B 2 183 ? 48.376 75.561 48.023 1.00 9.00 2184 GLY B N 1
ATOM 5688 C CA . GLY B 2 183 ? 48.137 74.294 47.359 1.00 8.91 2184 GLY B CA 1
ATOM 5689 C C . GLY B 2 183 ? 49.004 74.077 46.134 1.00 9.18 2184 GLY B C 1
ATOM 5690 O O . GLY B 2 183 ? 49.866 74.897 45.803 1.00 8.99 2184 GLY B O 1
ATOM 5691 N N . LEU B 2 184 ? 48.758 72.967 45.447 1.00 8.75 2185 LEU B N 1
ATOM 5692 C CA . LEU B 2 184 ? 49.522 72.600 44.263 1.00 8.89 2185 LEU B CA 1
ATOM 5693 C C . LEU B 2 184 ? 48.848 73.170 43.020 1.00 9.03 2185 LEU B C 1
ATOM 5694 O O . LEU B 2 184 ? 47.661 72.936 42.788 1.00 8.71 2185 LEU B O 1
ATOM 5699 N N . GLY B 2 185 ? 49.581 74.005 42.287 1.00 8.61 2186 GLY B N 1
ATOM 5700 C CA . GLY B 2 185 ? 49.010 74.693 41.143 1.00 8.24 2186 GLY B CA 1
ATOM 5701 C C . GLY B 2 185 ? 48.500 76.081 41.487 1.00 8.39 2186 GLY B C 1
ATOM 5702 O O . GLY B 2 185 ? 47.757 76.681 40.706 1.00 7.97 2186 GLY B O 1
ATOM 5703 N N . PHE B 2 186 ? 48.995 76.635 42.590 1.00 8.56 2187 PHE B N 1
ATOM 5704 C CA . PHE B 2 186 ? 48.478 77.891 43.128 1.00 8.35 2187 PHE B CA 1
ATOM 5705 C C . PHE B 2 186 ? 49.310 79.143 42.832 1.00 8.82 2187 PHE B C 1
ATOM 5706 O O . PHE B 2 186 ? 48.921 80.245 43.229 1.00 8.86 2187 PHE B O 1
ATOM 5714 N N . SER B 2 187 ? 50.435 78.991 42.135 1.00 7.93 2188 SER B N 1
ATOM 5715 C CA . SER B 2 187 ? 51.340 80.121 41.914 1.00 8.37 2188 SER B CA 1
ATOM 5716 C C . SER B 2 187 ? 50.667 81.307 41.228 1.00 7.81 2188 SER B C 1
ATOM 5717 O O . SER B 2 187 ? 50.839 82.448 41.652 1.00 8.44 2188 SER B O 1
ATOM 5720 N N . LEU B 2 188 ? 49.895 81.039 40.178 1.00 8.26 2189 LEU B N 1
ATOM 5721 C CA . LEU B 2 188 ? 49.234 82.107 39.433 1.00 8.35 2189 LEU B CA 1
ATOM 5722 C C . LEU B 2 188 ? 48.009 82.658 40.171 1.00 9.00 2189 LEU B C 1
ATOM 5723 O O . LEU B 2 188 ? 47.425 83.661 39.756 1.00 9.15 2189 LEU B O 1
ATOM 5728 N N . ARG B 2 189 ? 47.621 81.999 41.260 1.00 9.27 2190 ARG B N 1
ATOM 5729 C CA . ARG B 2 189 ? 46.581 82.531 42.132 1.00 9.05 2190 ARG B CA 1
ATOM 5730 C C . ARG B 2 189 ? 47.092 83.462 43.206 1.00 9.40 2190 ARG B C 1
ATOM 5731 O O . ARG B 2 189 ? 46.311 84.167 43.842 1.00 9.33 2190 ARG B O 1
ATOM 5739 N N . ASN B 2 190 ? 48.403 83.477 43.427 1.00 9.17 2191 ASN B N 1
ATOM 5740 C CA . ASN B 2 190 ? 48.965 84.340 44.458 1.00 8.93 2191 ASN B CA 1
ATOM 5741 C C . ASN B 2 190 ? 49.323 85.699 43.877 1.00 10.21 2191 ASN B C 1
ATOM 5742 O O . ASN B 2 190 ? 50.490 86.099 43.862 1.00 10.34 2191 ASN B O 1
ATOM 5747 N N . ILE B 2 191 ? 48.305 86.386 43.370 1.00 10.27 2192 ILE B N 1
ATOM 5748 C CA . ILE B 2 191 ? 48.458 87.720 42.809 1.00 11.10 2192 ILE B CA 1
ATOM 5749 C C . ILE B 2 191 ? 47.490 88.678 43.488 1.00 11.53 2192 ILE B C 1
ATOM 5750 O O . ILE B 2 191 ? 46.271 88.545 43.377 1.00 10.92 2192 ILE B O 1
ATOM 5755 N N . MET B 2 192 ? 48.061 89.622 44.223 1.00 12.21 2193 MET B N 1
ATOM 5756 C CA . MET B 2 192 ? 47.320 90.601 45.003 1.00 13.03 2193 MET B CA 1
ATOM 5757 C C . MET B 2 192 ? 46.320 91.379 44.136 1.00 12.18 2193 MET B C 1
ATOM 5758 O O . MET B 2 192 ? 46.652 91.804 43.027 1.00 12.09 2193 MET B O 1
ATOM 5763 N N . ALA B 2 193 ? 45.079 91.492 44.610 1.00 10.92 2194 ALA B N 1
ATOM 5764 C CA . ALA B 2 193 ? 44.020 92.170 43.860 1.00 10.27 2194 ALA B CA 1
ATOM 5765 C C . ALA B 2 193 ? 44.410 93.591 43.457 1.00 10.16 2194 ALA B C 1
ATOM 5766 O O . ALA B 2 193 ? 44.101 94.032 42.351 1.00 9.87 2194 ALA B O 1
ATOM 5768 N N . ASN B 2 194 ? 45.113 94.293 44.341 1.00 10.01 2195 ASN B N 1
ATOM 5769 C CA . ASN B 2 194 ? 45.606 95.636 44.040 1.00 10.77 2195 ASN B CA 1
ATOM 5770 C C . ASN B 2 194 ? 46.571 95.665 42.852 1.00 10.93 2195 ASN B C 1
ATOM 5771 O O . ASN B 2 194 ? 46.612 96.652 42.114 1.00 10.21 2195 ASN B O 1
ATOM 5776 N N . HIS B 2 195 ? 47.362 94.603 42.689 1.00 10.85 2196 HIS B N 1
ATOM 5777 C CA . HIS B 2 195 ? 48.266 94.485 41.543 1.00 11.19 2196 HIS B CA 1
ATOM 5778 C C . HIS B 2 195 ? 47.486 94.481 40.231 1.00 11.00 2196 HIS B C 1
ATOM 5779 O O . HIS B 2 195 ? 47.808 95.230 39.309 1.00 10.95 2196 HIS B O 1
ATOM 5786 N N . VAL B 2 196 ? 46.457 93.636 40.161 1.00 10.64 2197 VAL B N 1
ATOM 5787 C CA . VAL B 2 196 ? 45.651 93.488 38.950 1.00 10.36 2197 VAL B CA 1
ATOM 5788 C C . VAL B 2 196 ? 44.916 94.783 38.601 1.00 10.61 2197 VAL B C 1
ATOM 5789 O O . VAL B 2 196 ? 44.941 95.223 37.451 1.00 10.46 2197 VAL B O 1
ATOM 5793 N N . ALA B 2 197 ? 44.314 95.418 39.605 1.00 10.72 2198 ALA B N 1
ATOM 5794 C CA . ALA B 2 197 ? 43.648 96.704 39.412 1.00 11.23 2198 ALA B CA 1
ATOM 5795 C C . ALA B 2 197 ? 44.625 97.802 38.974 1.00 11.99 2198 ALA B C 1
ATOM 5796 O O . ALA B 2 197 ? 44.295 98.623 38.115 1.00 11.96 2198 ALA B O 1
ATOM 5798 N N . ALA B 2 198 ? 45.832 97.791 39.538 1.00 12.41 2199 ALA B N 1
ATOM 5799 C CA . ALA B 2 198 ? 46.890 98.717 39.134 1.00 12.83 2199 ALA B CA 1
ATOM 5800 C C . ALA B 2 198 ? 47.247 98.536 37.664 1.00 13.16 2199 ALA B C 1
ATOM 5801 O O . ALA B 2 198 ? 47.273 99.501 36.900 1.00 13.88 2199 ALA B O 1
ATOM 5803 N N . ILE B 2 199 ? 47.502 97.289 37.274 1.00 12.95 2200 ILE B N 1
ATOM 5804 C CA . ILE B 2 199 ? 47.860 96.949 35.897 1.00 12.96 2200 ILE B CA 1
ATOM 5805 C C . ILE B 2 199 ? 46.759 97.325 34.902 1.00 13.41 2200 ILE B C 1
ATOM 5806 O O . ILE B 2 199 ? 47.043 97.788 33.794 1.00 13.49 2200 ILE B O 1
ATOM 5811 N N . SER B 2 200 ? 45.507 97.187 35.334 1.00 13.42 2201 SER B N 1
ATOM 5812 C CA . SER B 2 200 ? 44.351 97.494 34.497 1.00 14.17 2201 SER B CA 1
ATOM 5813 C C . SER B 2 200 ? 44.092 98.992 34.368 1.00 14.69 2201 SER B C 1
ATOM 5814 O O . SER B 2 200 ? 43.154 99.400 33.688 1.00 14.53 2201 SER B O 1
ATOM 5817 N N . ASN B 2 201 ? 44.879 99.799 35.079 1.00 15.36 2202 ASN B N 1
ATOM 5818 C CA . ASN B 2 201 ? 44.688 101.251 35.131 1.00 16.42 2202 ASN B CA 1
ATOM 5819 C C . ASN B 2 201 ? 43.301 101.620 35.679 1.00 16.11 2202 ASN B C 1
ATOM 5820 O O . ASN B 2 201 ? 42.649 102.546 35.193 1.00 15.34 2202 ASN B O 1
ATOM 5825 N N . ARG B 2 202 ? 42.861 100.864 36.684 1.00 15.76 2203 ARG B N 1
ATOM 5826 C CA . ARG B 2 202 ? 41.590 101.079 37.363 1.00 16.20 2203 ARG B CA 1
ATOM 5827 C C . ARG B 2 202 ? 40.407 100.968 36.402 1.00 15.74 2203 ARG B C 1
ATOM 5828 O O . ARG B 2 202 ? 39.389 101.634 36.570 1.00 16.51 2203 ARG B O 1
ATOM 5836 N N . ASN B 2 203 ? 40.556 100.112 35.393 1.00 14.68 2204 ASN B N 1
ATOM 5837 C CA . ASN B 2 203 ? 39.452 99.723 34.518 1.00 13.94 2204 ASN B CA 1
ATOM 5838 C C . ASN B 2 203 ? 38.849 98.435 35.074 1.00 13.28 2204 ASN B C 1
ATOM 5839 O O . ASN B 2 203 ? 39.479 97.379 35.042 1.00 13.32 2204 ASN B O 1
ATOM 5844 N N . ALA B 2 204 ? 37.622 98.535 35.578 1.00 12.50 2205 ALA B N 1
ATOM 5845 C CA . ALA B 2 204 ? 36.992 97.464 36.343 1.00 12.35 2205 ALA B CA 1
ATOM 5846 C C . ALA B 2 204 ? 36.885 96.140 35.592 1.00 12.39 2205 ALA B C 1
ATOM 5847 O O . ALA B 2 204 ? 37.266 95.096 36.117 1.00 12.24 2205 ALA B O 1
ATOM 5849 N N . MET B 2 205 ? 36.353 96.176 34.374 1.00 12.16 2206 MET B N 1
ATOM 5850 C CA . MET B 2 205 ? 36.132 94.947 33.621 1.00 12.21 2206 MET B CA 1
ATOM 5851 C C . MET B 2 205 ? 37.423 94.348 33.068 1.00 11.27 2206 MET B C 1
ATOM 5852 O O . MET B 2 205 ? 37.537 93.130 32.930 1.00 12.39 2206 MET B O 1
ATOM 5857 N N . ASN B 2 206 ? 38.393 95.200 32.750 1.00 10.97 2207 ASN B N 1
ATOM 5858 C CA . ASN B 2 206 ? 39.703 94.715 32.332 1.00 10.73 2207 ASN B CA 1
ATOM 5859 C C . ASN B 2 206 ? 40.469 94.132 33.513 1.00 10.68 2207 ASN B C 1
ATOM 5860 O O . ASN B 2 206 ? 41.238 93.185 33.353 1.00 10.97 2207 ASN B O 1
ATOM 5865 N N . ALA B 2 207 ? 40.187 94.646 34.708 1.00 10.24 2208 ALA B N 1
ATOM 5866 C CA . ALA B 2 207 ? 40.740 94.089 35.939 1.00 10.11 2208 ALA B CA 1
ATOM 5867 C C . ALA B 2 207 ? 40.158 92.703 36.223 1.00 10.10 2208 ALA B C 1
ATOM 5868 O O . ALA B 2 207 ? 40.899 91.757 36.489 1.00 10.36 2208 ALA B O 1
ATOM 5870 N N . SER B 2 208 ? 38.836 92.576 36.136 1.00 10.04 2209 SER B N 1
ATOM 5871 C CA . SER B 2 208 ? 38.200 91.279 36.326 1.00 9.20 2209 SER B CA 1
ATOM 5872 C C . SER B 2 208 ? 38.563 90.303 35.204 1.00 9.81 2209 SER B C 1
ATOM 5873 O O . SER B 2 208 ? 38.729 89.107 35.453 1.00 9.92 2209 SER B O 1
ATOM 5876 N N . ALA B 2 209 ? 38.811 90.834 34.007 1.00 9.62 2210 ALA B N 1
ATOM 5877 C CA . ALA B 2 209 ? 39.223 90.009 32.871 1.00 9.73 2210 ALA B CA 1
ATOM 5878 C C . ALA B 2 209 ? 40.607 89.405 33.091 1.00 9.52 2210 ALA B C 1
ATOM 5879 O O . ALA B 2 209 ? 40.790 88.194 32.962 1.00 9.58 2210 ALA B O 1
ATOM 5881 N N . LEU B 2 210 ? 41.568 90.253 33.451 1.00 9.60 2211 LEU B N 1
ATOM 5882 C CA . LEU B 2 210 ? 42.934 89.805 33.706 1.00 9.58 2211 LEU B CA 1
ATOM 5883 C C . LEU B 2 210 ? 42.987 88.858 34.904 1.00 9.50 2211 LEU B C 1
ATOM 5884 O O . LEU B 2 210 ? 43.654 87.823 34.858 1.00 9.27 2211 LEU B O 1
ATOM 5889 N N . SER B 2 211 ? 42.234 89.188 35.950 1.00 9.47 2212 SER B N 1
ATOM 5890 C CA . SER B 2 211 ? 42.144 88.329 37.127 1.00 9.21 2212 SER B CA 1
ATOM 5891 C C . SER B 2 211 ? 41.574 86.959 36.773 1.00 9.41 2212 SER B C 1
ATOM 5892 O O . SER B 2 211 ? 42.078 85.936 37.232 1.00 9.74 2212 SER B O 1
ATOM 5895 N N . SER B 2 212 ? 40.545 86.946 35.930 1.00 9.51 2213 SER B N 1
ATOM 5896 C CA . SER B 2 212 ? 39.940 85.697 35.474 1.00 9.67 2213 SER B CA 1
ATOM 5897 C C . SER B 2 212 ? 40.950 84.828 34.726 1.00 9.45 2213 SER B C 1
ATOM 5898 O O . SER B 2 212 ? 41.015 83.617 34.935 1.00 9.44 2213 SER B O 1
ATOM 5902 N N . ILE B 2 213 ? 41.751 85.461 33.874 1.00 9.27 2214 ILE B N 1
ATOM 5903 C CA . ILE B 2 213 ? 42.801 84.766 33.135 1.00 9.56 2214 ILE B CA 1
ATOM 5904 C C . ILE B 2 213 ? 43.810 84.113 34.087 1.00 9.51 2214 ILE B C 1
ATOM 5905 O O . ILE B 2 213 ? 44.125 82.933 33.943 1.00 9.29 2214 ILE B O 1
ATOM 5910 N N . TYR B 2 214 ? 44.238 84.853 35.107 1.00 9.18 2215 TYR B N 1
ATOM 5911 C CA . TYR B 2 214 ? 45.158 84.316 36.109 1.00 8.77 2215 TYR B CA 1
ATOM 5912 C C . TYR B 2 214 ? 44.512 83.206 36.933 1.00 8.46 2215 TYR B C 1
ATOM 5913 O O . TYR B 2 214 ? 45.098 82.136 37.120 1.00 8.16 2215 TYR B O 1
ATOM 5922 N N . GLU B 2 215 ? 43.305 83.472 37.424 1.00 8.19 2216 GLU B N 1
ATOM 5923 C CA . GLU B 2 215 ? 42.586 82.526 38.271 1.00 7.97 2216 GLU B CA 1
ATOM 5924 C C . GLU B 2 215 ? 42.314 81.199 37.574 1.00 8.70 2216 GLU B C 1
ATOM 5925 O O . GLU B 2 215 ? 42.569 80.137 38.139 1.00 8.99 2216 GLU B O 1
ATOM 5931 N N . GLN B 2 216 ? 41.834 81.259 36.335 1.00 8.38 2217 GLN B N 1
ATOM 5932 C CA . GLN B 2 216 ? 41.541 80.040 35.589 1.00 8.83 2217 GLN B CA 1
ATOM 5933 C C . GLN B 2 216 ? 42.803 79.321 35.125 1.00 8.91 2217 GLN B C 1
ATOM 5934 O O . GLN B 2 216 ? 42.845 78.095 35.102 1.00 9.35 2217 GLN B O 1
ATOM 5940 N N . SER B 2 217 ? 43.854 80.076 34.822 1.00 9.11 2218 SER B N 1
ATOM 5941 C CA . SER B 2 217 ? 45.162 79.471 34.589 1.00 8.75 2218 SER B CA 1
ATOM 5942 C C . SER B 2 217 ? 45.618 78.701 35.829 1.00 8.83 2218 SER B C 1
ATOM 5943 O O . SER B 2 217 ? 46.112 77.579 35.719 1.00 9.40 2218 SER B O 1
ATOM 5946 N N . GLY B 2 218 ? 45.299 79.241 37.003 1.00 8.66 2219 GLY B N 1
ATOM 5947 C CA . GLY B 2 218 ? 45.525 78.527 38.249 1.00 8.38 2219 GLY B CA 1
ATOM 5948 C C . GLY B 2 218 ? 44.677 77.272 38.391 1.00 8.62 2219 GLY B C 1
ATOM 5949 O O . GLY B 2 218 ? 45.204 76.203 38.694 1.00 8.82 2219 GLY B O 1
ATOM 5950 N N . ILE B 2 219 ? 43.370 77.390 38.159 1.00 7.83 2220 ILE B N 1
ATOM 5951 C CA . ILE B 2 219 ? 42.466 76.243 38.256 1.00 8.23 2220 ILE B CA 1
ATOM 5952 C C . ILE B 2 219 ? 42.899 75.137 37.295 1.00 8.14 2220 ILE B C 1
ATOM 5953 O O . ILE B 2 219 ? 42.886 73.957 37.651 1.00 8.70 2220 ILE B O 1
ATOM 5958 N N . PHE B 2 220 ? 43.350 75.526 36.107 1.00 8.71 2221 PHE B N 1
ATOM 5959 C CA . PHE B 2 220 ? 43.865 74.562 35.139 1.00 8.63 2221 PHE B CA 1
ATOM 5960 C C . PHE B 2 220 ? 45.135 73.876 35.646 1.00 8.15 2221 PHE B C 1
ATOM 5961 O O . PHE B 2 220 ? 45.254 72.655 35.566 1.00 8.20 2221 PHE B O 1
ATOM 5969 N N . GLU B 2 221 ? 46.044 74.649 36.238 1.00 8.48 2222 GLU B N 1
ATOM 5970 C CA . GLU B 2 221 ? 47.276 74.086 36.796 1.00 8.46 2222 GLU B CA 1
ATOM 5971 C C . GLU B 2 221 ? 46.998 73.225 38.033 1.00 8.89 2222 GLU B C 1
ATOM 5972 O O . GLU B 2 221 ? 47.736 72.278 38.316 1.00 8.53 2222 GLU B O 1
ATOM 5978 N N . MET B 2 222 ? 45.907 73.536 38.733 1.00 8.16 2223 MET B N 1
ATOM 5979 C CA . MET B 2 222 ? 45.443 72.752 39.880 1.00 8.46 2223 MET B CA 1
ATOM 5980 C C . MET B 2 222 ? 44.835 71.410 39.477 1.00 8.16 2223 MET B C 1
ATOM 5981 O O . MET B 2 222 ? 44.509 70.590 40.338 1.00 7.64 2223 MET B O 1
ATOM 5986 N N . GLY B 2 223 ? 44.625 71.215 38.177 1.00 8.76 2224 GLY B N 1
ATOM 5987 C CA . GLY B 2 223 ? 43.915 70.036 37.712 1.00 8.58 2224 GLY B CA 1
ATOM 5988 C C . GLY B 2 223 ? 42.432 70.108 38.032 1.00 9.07 2224 GLY B C 1
ATOM 5989 O O . GLY B 2 223 ? 41.766 69.077 38.173 1.00 9.60 2224 GLY B O 1
ATOM 5990 N N . GLY B 2 224 ? 41.917 71.331 38.144 1.00 8.78 2225 GLY B N 1
ATOM 5991 C CA . GLY B 2 224 ? 40.509 71.532 38.438 1.00 8.41 2225 GLY B CA 1
ATOM 5992 C C . GLY B 2 224 ? 39.659 71.771 37.202 1.00 8.95 2225 GLY B C 1
ATOM 5993 O O . GLY B 2 224 ? 38.493 72.150 37.314 1.00 9.10 2225 GLY B O 1
ATOM 5994 N N . ALA B 2 225 ? 40.237 71.543 36.025 1.00 8.57 2226 ALA B N 1
ATOM 5995 C CA . ALA B 2 225 ? 39.521 71.719 34.763 1.00 8.89 2226 ALA B CA 1
ATOM 5996 C C . ALA B 2 225 ? 39.749 70.520 33.846 1.00 9.53 2226 ALA B C 1
ATOM 5997 O O . ALA B 2 225 ? 40.000 70.668 32.647 1.00 10.37 2226 ALA B O 1
ATOM 5999 N N . VAL B 2 226 ? 39.664 69.329 34.430 1.00 10.02 2227 VAL B N 1
ATOM 6000 C CA . VAL B 2 226 ? 39.880 68.084 33.702 1.00 10.02 2227 VAL B CA 1
ATOM 6001 C C . VAL B 2 226 ? 38.530 67.456 33.359 1.00 10.49 2227 VAL B C 1
ATOM 6002 O O . VAL B 2 226 ? 37.583 67.530 34.146 1.00 10.75 2227 VAL B O 1
ATOM 6006 N N . GLY B 2 227 ? 38.421 66.923 32.144 1.00 10.69 2228 GLY B N 1
ATOM 6007 C CA . GLY B 2 227 ? 37.194 66.266 31.730 1.00 11.31 2228 GLY B CA 1
ATOM 6008 C C . GLY B 2 227 ? 36.030 67.231 31.639 1.00 11.57 2228 GLY B C 1
ATOM 6009 O O . GLY B 2 227 ? 36.180 68.333 31.109 1.00 11.82 2228 GLY B O 1
ATOM 6010 N N . MET B 2 228 ? 34.907 66.868 32.257 1.00 11.95 2229 MET B N 1
ATOM 6011 C CA . MET B 2 228 ? 33.704 67.701 32.224 1.00 12.08 2229 MET B CA 1
ATOM 6012 C C . MET B 2 228 ? 33.935 69.055 32.890 1.00 11.73 2229 MET B C 1
ATOM 6013 O O . MET B 2 228 ? 33.212 70.018 32.633 1.00 12.19 2229 MET B O 1
ATOM 6018 N N . PHE B 2 229 ? 34.968 69.133 33.721 1.00 11.65 2230 PHE B N 1
ATOM 6019 C CA . PHE B 2 229 ? 35.255 70.359 34.449 1.00 10.67 2230 PHE B CA 1
ATOM 6020 C C . PHE B 2 229 ? 35.957 71.406 33.594 1.00 10.86 2230 PHE B C 1
ATOM 6021 O O . PHE B 2 229 ? 35.938 72.589 33.931 1.00 9.60 2230 PHE B O 1
ATOM 6029 N N . GLU B 2 230 ? 36.464 70.998 32.431 1.00 11.01 2231 GLU B N 1
ATOM 6030 C CA . GLU B 2 230 ? 37.036 71.972 31.507 1.00 11.15 2231 GLU B CA 1
ATOM 6031 C C . GLU B 2 230 ? 35.961 72.868 30.899 1.00 11.25 2231 GLU B C 1
ATOM 6032 O O . GLU B 2 230 ? 36.061 74.092 30.979 1.00 10.48 2231 GLU B O 1
ATOM 6038 N N . ARG B 2 231 ? 34.930 72.264 30.306 1.00 10.92 2232 ARG B N 1
ATOM 6039 C CA . ARG B 2 231 ? 33.784 73.039 29.832 1.00 11.30 2232 ARG B CA 1
ATOM 6040 C C . ARG B 2 231 ? 33.232 73.923 30.948 1.00 11.32 2232 ARG B C 1
ATOM 6041 O O . ARG B 2 231 ? 32.956 75.099 30.748 1.00 11.37 2232 ARG B O 1
ATOM 6049 N N . HIS B 2 232 ? 33.113 73.345 32.140 1.00 11.46 2233 HIS B N 1
ATOM 6050 C CA . HIS B 2 232 ? 32.592 74.058 33.305 1.00 11.31 2233 HIS B CA 1
ATOM 6051 C C . HIS B 2 232 ? 33.361 75.349 33.590 1.00 11.05 2233 HIS B C 1
ATOM 6052 O O . HIS B 2 232 ? 32.770 76.428 33.656 1.00 10.75 2233 HIS B O 1
ATOM 6059 N N . GLN B 2 233 ? 34.683 75.247 33.697 1.00 11.19 2234 GLN B N 1
ATOM 6060 C CA . GLN B 2 233 ? 35.515 76.412 33.988 1.00 10.71 2234 GLN B CA 1
ATOM 6061 C C . GLN B 2 233 ? 35.613 77.399 32.827 1.00 10.94 2234 GLN B C 1
ATOM 6062 O O . GLN B 2 233 ? 35.660 78.611 33.041 1.00 11.05 2234 GLN B O 1
ATOM 6068 N N . LEU B 2 234 ? 35.600 76.882 31.601 1.00 10.82 2235 LEU B N 1
ATOM 6069 C CA . LEU B 2 234 ? 35.721 77.726 30.415 1.00 10.87 2235 LEU B CA 1
ATOM 6070 C C . LEU B 2 234 ? 34.473 78.560 30.132 1.00 11.45 2235 LEU B C 1
ATOM 6071 O O . LEU B 2 234 ? 34.578 79.684 29.649 1.00 11.36 2235 LEU B O 1
ATOM 6076 N N . LEU B 2 235 ? 33.296 78.023 30.441 1.00 11.47 2236 LEU B N 1
ATOM 6077 C CA . LEU B 2 235 ? 32.068 78.813 30.371 1.00 11.63 2236 LEU B CA 1
ATOM 6078 C C . LEU B 2 235 ? 32.140 79.982 31.358 1.00 12.17 2236 LEU B C 1
ATOM 6079 O O . LEU B 2 235 ? 31.804 81.117 31.015 1.00 12.21 2236 LEU B O 1
ATOM 6084 N N . GLY B 2 236 ? 32.686 79.716 32.543 1.00 12.64 2237 GLY B N 1
ATOM 6085 C CA . GLY B 2 236 ? 32.885 80.766 33.528 1.00 13.06 2237 GLY B CA 1
ATOM 6086 C C . GLY B 2 236 ? 33.871 81.823 33.064 1.00 12.83 2237 GLY B C 1
ATOM 6087 O O . GLY B 2 236 ? 33.593 83.023 33.158 1.00 13.07 2237 GLY B O 1
ATOM 6088 N N . LEU B 2 237 ? 35.006 81.383 32.526 1.00 12.24 2238 LEU B N 1
ATOM 6089 C CA . LEU B 2 237 ? 36.010 82.302 31.995 1.00 11.67 2238 LEU B CA 1
ATOM 6090 C C . LEU B 2 237 ? 35.433 83.152 30.864 1.00 11.70 2238 LEU B C 1
ATOM 6091 O O . LEU B 2 237 ? 35.595 84.371 30.855 1.00 11.60 2238 LEU B O 1
ATOM 6096 N N . ALA B 2 238 ? 34.721 82.508 29.942 1.00 11.66 2239 ALA B N 1
ATOM 6097 C CA . ALA B 2 238 ? 34.166 83.193 28.778 1.00 11.86 2239 ALA B CA 1
ATOM 6098 C C . ALA B 2 238 ? 33.152 84.258 29.181 1.00 11.94 2239 ALA B C 1
ATOM 6099 O O . ALA B 2 238 ? 33.269 85.418 28.792 1.00 11.92 2239 ALA B O 1
ATOM 6101 N N . TYR B 2 239 ? 32.181 83.863 29.998 1.00 12.07 2240 TYR B N 1
ATOM 6102 C CA . TYR B 2 239 ? 31.078 84.747 30.351 1.00 12.37 2240 TYR B CA 1
ATOM 6103 C C . TYR B 2 239 ? 31.414 85.759 31.443 1.00 12.35 2240 TYR B C 1
ATOM 6104 O O . TYR B 2 239 ? 31.195 86.957 31.259 1.00 12.57 2240 TYR B O 1
ATOM 6113 N N . GLN B 2 240 ? 31.961 85.294 32.566 1.00 11.96 2241 GLN B N 1
ATOM 6114 C CA . GLN B 2 240 ? 32.311 86.202 33.659 1.00 11.83 2241 GLN B CA 1
ATOM 6115 C C . GLN B 2 240 ? 33.576 86.989 33.344 1.00 11.54 2241 GLN B C 1
ATOM 6116 O O . GLN B 2 240 ? 33.627 88.201 33.559 1.00 12.33 2241 GLN B O 1
ATOM 6122 N N . GLY B 2 241 ? 34.583 86.299 32.813 1.00 11.92 2242 GLY B N 1
ATOM 6123 C CA . GLY B 2 241 ? 35.871 86.929 32.579 1.00 11.00 2242 GLY B CA 1
ATOM 6124 C C . GLY B 2 241 ? 35.955 87.775 31.321 1.00 11.33 2242 GLY B C 1
ATOM 6125 O O . GLY B 2 241 ? 36.512 88.873 31.350 1.00 11.82 2242 GLY B O 1
ATOM 6126 N N . LEU B 2 242 ? 35.402 87.274 30.219 1.00 11.21 2243 LEU B N 1
ATOM 6127 C CA . LEU B 2 242 ? 35.652 87.871 28.910 1.00 11.52 2243 LEU B CA 1
ATOM 6128 C C . LEU B 2 242 ? 34.416 88.486 28.249 1.00 11.50 2243 LEU B C 1
ATOM 6129 O O . LEU B 2 242 ? 34.420 88.758 27.045 1.00 11.56 2243 LEU B O 1
ATOM 6134 N N . ASN B 2 243 ? 33.385 88.746 29.053 1.00 11.11 2244 ASN B N 1
ATOM 6135 C CA . ASN B 2 243 ? 32.176 89.443 28.604 1.00 11.27 2244 ASN B CA 1
ATOM 6136 C C . ASN B 2 243 ? 31.531 88.761 27.393 1.00 11.39 2244 ASN B C 1
ATOM 6137 O O . ASN B 2 243 ? 31.112 89.425 26.441 1.00 11.56 2244 ASN B O 1
ATOM 6142 N N . ALA B 2 244 ? 31.468 87.431 27.430 1.00 11.20 2245 ALA B N 1
ATOM 6143 C CA . ALA B 2 244 ? 30.905 86.654 26.329 1.00 11.38 2245 ALA B CA 1
ATOM 6144 C C . ALA B 2 244 ? 29.465 87.073 26.035 1.00 12.18 2245 ALA B C 1
ATOM 6145 O O . ALA B 2 244 ? 28.671 87.295 26.956 1.00 11.33 2245 ALA B O 1
ATOM 6147 N N . ASN B 2 245 ? 29.188 87.303 24.751 1.00 12.17 2246 ASN B N 1
ATOM 6148 C CA . ASN B 2 245 ? 27.863 87.702 24.270 1.00 13.16 2246 ASN B CA 1
ATOM 6149 C C . ASN B 2 245 ? 27.371 89.018 24.868 1.00 13.71 2246 ASN B C 1
ATOM 6150 O O . ASN B 2 245 ? 26.181 89.329 24.805 1.00 14.15 2246 ASN B O 1
ATOM 6155 N N . ASN B 2 246 ? 28.301 89.802 25.409 1.00 13.16 2247 ASN B N 1
ATOM 6156 C CA . ASN B 2 246 ? 28.003 91.098 26.016 1.00 13.67 2247 ASN B CA 1
ATOM 6157 C C . ASN B 2 246 ? 27.048 90.987 27.203 1.00 13.35 2247 ASN B C 1
ATOM 6158 O O . ASN B 2 246 ? 26.467 91.986 27.626 1.00 13.62 2247 ASN B O 1
ATOM 6163 N N . LEU B 2 247 ? 26.932 89.787 27.769 1.00 13.47 2248 LEU B N 1
ATOM 6164 C CA . LEU B 2 247 ? 25.985 89.535 28.853 1.00 13.93 2248 LEU B CA 1
ATOM 6165 C C . LEU B 2 247 ? 26.343 90.337 30.106 1.00 13.79 2248 LEU B C 1
ATOM 6166 O O . LEU B 2 247 ? 25.504 91.058 30.648 1.00 13.40 2248 LEU B O 1
ATOM 6171 N N . LEU B 2 248 ? 27.611 90.268 30.506 1.00 12.97 2249 LEU B N 1
ATOM 6172 C CA . LEU B 2 248 ? 28.110 91.029 31.649 1.00 12.52 2249 LEU B CA 1
ATOM 6173 C C . LEU B 2 248 ? 27.858 92.524 31.477 1.00 12.52 2249 LEU B C 1
ATOM 6174 O O . LEU B 2 248 ? 27.225 93.153 32.326 1.00 12.91 2249 LEU B O 1
ATOM 6179 N N . TYR B 2 249 ? 28.280 93.059 30.334 1.00 12.60 2250 TYR B N 1
ATOM 6180 C CA . TYR B 2 249 ? 28.158 94.483 30.041 1.00 12.74 2250 TYR B CA 1
ATOM 6181 C C . TYR B 2 249 ? 26.697 94.937 30.034 1.00 13.32 2250 TYR B C 1
ATOM 6182 O O . TYR B 2 249 ? 26.362 95.984 30.594 1.00 12.78 2250 TYR B O 1
ATOM 6191 N N . ASP B 2 250 ? 25.836 94.146 29.396 1.00 13.56 2251 ASP B N 1
ATOM 6192 C CA . ASP B 2 250 ? 24.427 94.498 29.248 1.00 14.03 2251 ASP B CA 1
ATOM 6193 C C . ASP B 2 250 ? 23.678 94.468 30.576 1.00 14.09 2251 ASP B C 1
ATOM 6194 O O . ASP B 2 250 ? 22.864 95.351 30.849 1.00 14.21 2251 ASP B O 1
ATOM 6199 N N . ILE B 2 251 ? 23.978 93.477 31.412 1.00 13.57 2252 ILE B N 1
ATOM 6200 C CA . ILE B 2 251 ? 23.348 93.373 32.726 1.00 13.28 2252 ILE B CA 1
ATOM 6201 C C . ILE B 2 251 ? 23.762 94.538 33.623 1.00 13.17 2252 ILE B C 1
ATOM 6202 O O . ILE B 2 251 ? 22.919 95.140 34.287 1.00 13.07 2252 ILE B O 1
ATOM 6207 N N . VAL B 2 252 ? 25.042 94.900 33.580 1.00 13.37 2253 VAL B N 1
ATOM 6208 C CA . VAL B 2 252 ? 25.537 96.058 34.323 1.00 13.47 2253 VAL B CA 1
ATOM 6209 C C . VAL B 2 252 ? 24.886 97.344 33.816 1.00 14.28 2253 VAL B C 1
ATOM 6210 O O . VAL B 2 252 ? 24.423 98.163 34.608 1.00 14.19 2253 VAL B O 1
ATOM 6214 N N . LYS B 2 253 ? 24.787 97.480 32.495 1.00 15.05 2254 LYS B N 1
ATOM 6215 C CA . LYS B 2 253 ? 24.240 98.691 31.897 1.00 15.81 2254 LYS B CA 1
ATOM 6216 C C . LYS B 2 253 ? 22.775 98.910 32.270 1.00 15.66 2254 LYS B C 1
ATOM 6217 O O . LYS B 2 253 ? 22.389 100.017 32.636 1.00 15.60 2254 LYS B O 1
ATOM 6223 N N . GLU B 2 254 ? 21.973 97.850 32.217 1.00 15.67 2255 GLU B N 1
ATOM 6224 C CA . GLU B 2 254 ? 20.544 97.976 32.495 1.00 15.90 2255 GLU B CA 1
ATOM 6225 C C . GLU B 2 254 ? 20.244 98.094 33.988 1.00 16.19 2255 GLU B C 1
ATOM 6226 O O . GLU B 2 254 ? 19.113 98.387 34.377 1.00 16.62 2255 GLU B O 1
ATOM 6232 N N . ASN B 2 255 ? 21.273 97.914 34.813 1.00 15.07 2256 ASN B N 1
ATOM 6233 C CA . ASN B 2 255 ? 21.146 98.088 36.257 1.00 14.52 2256 ASN B CA 1
ATOM 6234 C C . ASN B 2 255 ? 21.998 99.244 36.769 1.00 14.23 2256 ASN B C 1
ATOM 6235 O O . ASN B 2 255 ? 22.053 99.501 37.970 1.00 13.60 2256 ASN B O 1
ATOM 6240 N N . GLY B 2 256 ? 22.624 99.969 35.848 1.00 14.11 2257 GLY B N 1
ATOM 6241 C CA . GLY B 2 256 ? 23.620 100.955 36.228 1.00 15.07 2257 GLY B CA 1
ATOM 6242 C C . GLY B 2 256 ? 23.065 102.210 36.873 1.00 15.13 2257 GLY B C 1
ATOM 6243 O O . GLY B 2 256 ? 23.660 102.739 37.809 1.00 15.34 2257 GLY B O 1
ATOM 6244 N N . LYS B 2 257 ? 21.930 102.691 36.373 1.00 15.91 2258 LYS B N 1
ATOM 6245 C CA . LYS B 2 257 ? 21.360 103.950 36.842 1.00 16.85 2258 LYS B CA 1
ATOM 6246 C C . LYS B 2 257 ? 20.736 103.838 38.233 1.00 16.53 2258 LYS B C 1
ATOM 6247 O O . LYS B 2 257 ? 21.035 104.642 39.116 1.00 16.76 2258 LYS B O 1
ATOM 6253 N N . ASP B 2 258 ? 19.868 102.848 38.420 1.00 16.12 2259 ASP B N 1
ATOM 6254 C CA . ASP B 2 258 ? 19.087 102.733 39.649 1.00 16.60 2259 ASP B CA 1
ATOM 6255 C C . ASP B 2 258 ? 19.175 101.345 40.270 1.00 15.81 2259 ASP B C 1
ATOM 6256 O O . ASP B 2 258 ? 18.468 101.046 41.234 1.00 15.56 2259 ASP B O 1
ATOM 6261 N N . GLY B 2 259 ? 20.085 100.524 39.757 1.00 14.95 2260 GLY B N 1
ATOM 6262 C CA . GLY B 2 259 ? 20.101 99.120 40.122 1.00 14.04 2260 GLY B CA 1
ATOM 6263 C C . GLY B 2 259 ? 20.756 98.793 41.450 1.00 13.82 2260 GLY B C 1
ATOM 6264 O O . GLY B 2 259 ? 21.530 99.581 41.998 1.00 13.65 2260 GLY B O 1
ATOM 6265 N N . THR B 2 260 ? 20.425 97.614 41.966 1.00 13.15 2261 THR B N 1
ATOM 6266 C CA . THR B 2 260 ? 20.961 97.116 43.226 1.00 12.73 2261 THR B CA 1
ATOM 6267 C C . THR B 2 260 ? 21.408 95.669 43.013 1.00 12.96 2261 THR B C 1
ATOM 6268 O O . THR B 2 260 ? 21.247 95.119 41.919 1.00 12.39 2261 THR B O 1
ATOM 6272 N N . ILE B 2 261 ? 21.930 95.040 44.063 1.00 12.03 2262 ILE B N 1
ATOM 6273 C CA . ILE B 2 261 ? 22.178 93.599 44.041 1.00 12.52 2262 ILE B CA 1
ATOM 6274 C C . ILE B 2 261 ? 20.883 92.865 43.680 1.00 12.60 2262 ILE B C 1
ATOM 6275 O O . ILE B 2 261 ? 20.887 91.945 42.858 1.00 12.88 2262 ILE B O 1
ATOM 6280 N N . GLY B 2 262 ? 19.768 93.360 44.215 1.00 12.45 2263 GLY B N 1
ATOM 6281 C CA . GLY B 2 262 ? 18.478 92.735 43.990 1.00 13.20 2263 GLY B CA 1
ATOM 6282 C C . GLY B 2 262 ? 17.973 92.802 42.561 1.00 13.49 2263 GLY B C 1
ATOM 6283 O O . GLY B 2 262 ? 17.408 91.831 42.059 1.00 14.52 2263 GLY B O 1
ATOM 6284 N N . THR B 2 263 ? 18.150 93.945 41.902 1.00 14.35 2264 THR B N 1
ATOM 6285 C CA . THR B 2 263 ? 17.663 94.104 40.533 1.00 14.62 2264 THR B CA 1
ATOM 6286 C C . THR B 2 263 ? 18.520 93.331 39.529 1.00 14.62 2264 THR B C 1
ATOM 6287 O O . THR B 2 263 ? 18.012 92.843 38.515 1.00 14.58 2264 THR B O 1
ATOM 6291 N N . VAL B 2 264 ? 19.802 93.160 39.851 1.00 14.29 2265 VAL B N 1
ATOM 6292 C CA . VAL B 2 264 ? 20.703 92.348 39.032 1.00 13.74 2265 VAL B CA 1
ATOM 6293 C C . VAL B 2 264 ? 20.235 90.892 39.007 1.00 13.96 2265 VAL B C 1
ATOM 6294 O O . VAL B 2 264 ? 20.303 90.229 37.972 1.00 14.01 2265 VAL B O 1
ATOM 6298 N N . ILE B 2 265 ? 19.683 90.431 40.125 1.00 14.31 2266 ILE B N 1
ATOM 6299 C CA . ILE B 2 265 ? 19.111 89.089 40.203 1.00 15.53 2266 ILE B CA 1
ATOM 6300 C C . ILE B 2 265 ? 17.935 88.921 39.237 1.00 15.52 2266 ILE B C 1
ATOM 6301 O O . ILE B 2 265 ? 17.838 87.905 38.549 1.00 15.20 2266 ILE B O 1
ATOM 6306 N N . GLU B 2 266 ? 17.107 89.956 39.111 1.00 16.28 2267 GLU B N 1
ATOM 6307 C CA . GLU B 2 266 ? 16.012 89.934 38.144 1.00 17.04 2267 GLU B CA 1
ATOM 6308 C C . GLU B 2 266 ? 16.534 89.822 36.710 1.00 16.48 2267 GLU B C 1
ATOM 6309 O O . GLU B 2 266 ? 16.044 89.005 35.932 1.00 16.76 2267 GLU B O 1
ATOM 6315 N N . SER B 2 267 ? 17.570 90.596 36.392 1.00 16.06 2268 SER B N 1
ATOM 6316 C CA . SER B 2 267 ? 18.213 90.540 35.080 1.00 15.59 2268 SER B CA 1
ATOM 6317 C C . SER B 2 267 ? 18.758 89.150 34.776 1.00 15.13 2268 SER B C 1
ATOM 6318 O O . SER B 2 267 ? 18.547 88.617 33.685 1.00 14.79 2268 SER B O 1
ATOM 6321 N N . VAL B 2 268 ? 19.438 88.562 35.757 1.00 14.95 2269 VAL B N 1
ATOM 6322 C CA . VAL B 2 268 ? 20.072 87.255 35.596 1.00 14.53 2269 VAL B CA 1
ATOM 6323 C C . VAL B 2 268 ? 19.043 86.143 35.394 1.00 14.23 2269 VAL B C 1
ATOM 6324 O O . VAL B 2 268 ? 19.156 85.356 34.454 1.00 14.14 2269 VAL B O 1
ATOM 6328 N N . VAL B 2 269 ? 18.010 86.125 36.232 1.00 14.39 2270 VAL B N 1
ATOM 6329 C CA . VAL B 2 269 ? 16.974 85.098 36.145 1.00 14.85 2270 VAL B CA 1
ATOM 6330 C C . VAL B 2 269 ? 16.128 85.259 34.882 1.00 14.99 2270 VAL B C 1
ATOM 6331 O O . VAL B 2 269 ? 15.848 84.271 34.196 1.00 14.94 2270 VAL B O 1
ATOM 6335 N N . ARG B 2 270 ? 15.791 86.501 34.534 1.00 15.64 2271 ARG B N 1
ATOM 6336 C CA . ARG B 2 270 ? 15.033 86.751 33.310 1.00 16.51 2271 ARG B CA 1
ATOM 6337 C C . ARG B 2 270 ? 15.779 86.248 32.079 1.00 16.85 2271 ARG B C 1
ATOM 6338 O O . ARG B 2 270 ? 15.250 85.514 31.241 1.00 16.76 2271 ARG B O 1
ATOM 6346 N N . ARG B 2 271 ? 17.062 86.619 31.995 1.00 16.83 2272 ARG B N 1
ATOM 6347 C CA . ARG B 2 271 ? 17.886 86.216 30.854 1.00 16.64 2272 ARG B CA 1
ATOM 6348 C C . ARG B 2 271 ? 18.159 84.730 30.797 1.00 16.29 2272 ARG B C 1
ATOM 6349 O O . ARG B 2 271 ? 18.243 84.125 29.717 1.00 16.51 2272 ARG B O 1
ATOM 6357 N N . ALA B 2 272 ? 18.285 84.102 31.962 1.00 15.85 2273 ALA B N 1
ATOM 6358 C CA . ALA B 2 272 ? 18.505 82.656 32.023 1.00 15.91 2273 ALA B CA 1
ATOM 6359 C C . ALA B 2 272 ? 17.280 81.885 31.525 1.00 16.45 2273 ALA B C 1
ATOM 6360 O O . ALA B 2 272 ? 17.413 80.864 30.850 1.00 16.61 2273 ALA B O 1
ATOM 6362 N N . ILE B 2 273 ? 16.092 82.388 31.858 1.00 16.26 2274 ILE B N 1
ATOM 6363 C CA . ILE B 2 273 ? 14.834 81.815 31.380 1.00 16.68 2274 ILE B CA 1
ATOM 6364 C C . ILE B 2 273 ? 14.662 82.046 29.877 1.00 17.54 2274 ILE B C 1
ATOM 6365 O O . ILE B 2 273 ? 14.315 81.124 29.140 1.00 18.20 2274 ILE B O 1
ATOM 6370 N N . GLU B 2 274 ? 14.957 83.264 29.426 1.00 18.77 2275 GLU B N 1
ATOM 6371 C CA . GLU B 2 274 ? 14.891 83.612 28.006 1.00 19.84 2275 GLU B CA 1
ATOM 6372 C C . GLU B 2 274 ? 15.806 82.728 27.161 1.00 19.83 2275 GLU B C 1
ATOM 6373 O O . GLU B 2 274 ? 15.434 82.314 26.062 1.00 20.36 2275 GLU B O 1
ATOM 6379 N N . ALA B 2 275 ? 16.982 82.409 27.697 1.00 19.32 2276 ALA B N 1
ATOM 6380 C CA . ALA B 2 275 ? 17.965 81.594 26.986 1.00 18.69 2276 ALA B CA 1
ATOM 6381 C C . ALA B 2 275 ? 17.660 80.099 27.069 1.00 18.39 2276 ALA B C 1
ATOM 6382 O O . ALA B 2 275 ? 18.314 79.293 26.405 1.00 18.98 2276 ALA B O 1
ATOM 6384 N N . GLY B 2 276 ? 16.690 79.732 27.904 1.00 17.97 2277 GLY B N 1
ATOM 6385 C CA . GLY B 2 276 ? 16.319 78.335 28.060 1.00 17.11 2277 GLY B CA 1
ATOM 6386 C C . GLY B 2 276 ? 17.263 77.540 28.944 1.00 16.70 2277 GLY B C 1
ATOM 6387 O O . GLY B 2 276 ? 17.184 76.312 28.999 1.00 16.77 2277 GLY B O 1
ATOM 6388 N N . ILE B 2 277 ? 18.121 78.244 29.677 1.00 15.90 2278 ILE B N 1
ATOM 6389 C CA . ILE B 2 277 ? 19.102 77.609 30.551 1.00 15.78 2278 ILE B CA 1
ATOM 6390 C C . ILE B 2 277 ? 18.437 77.045 31.805 1.00 15.21 2278 ILE B C 1
ATOM 6391 O O . ILE B 2 277 ? 18.850 76.004 32.319 1.00 14.47 2278 ILE B O 1
ATOM 6396 N N . ILE B 2 278 ? 17.409 77.738 32.292 1.00 15.22 2279 ILE B N 1
ATOM 6397 C CA . ILE B 2 278 ? 16.589 77.232 33.394 1.00 15.01 2279 ILE B CA 1
ATOM 6398 C C . ILE B 2 278 ? 15.099 77.283 33.050 1.00 15.37 2279 ILE B C 1
ATOM 6399 O O . ILE B 2 278 ? 14.679 78.052 32.185 1.00 15.27 2279 ILE B O 1
ATOM 6404 N N . SER B 2 279 ? 14.320 76.416 33.690 1.00 15.54 2280 SER B N 1
ATOM 6405 C CA . SER B 2 279 ? 12.866 76.441 33.547 1.00 16.34 2280 SER B CA 1
ATOM 6406 C C . SER B 2 279 ? 12.202 76.016 34.849 1.00 16.67 2280 SER B C 1
ATOM 6407 O O . SER B 2 279 ? 12.846 75.419 35.715 1.00 15.82 2280 SER B O 1
ATOM 6411 N N . VAL B 2 280 ? 10.915 76.323 34.985 1.00 17.03 2281 VAL B N 1
ATOM 6412 C CA . VAL B 2 280 ? 10.157 75.923 36.169 1.00 17.93 2281 VAL B CA 1
ATOM 6413 C C . VAL B 2 280 ? 10.084 74.401 36.262 1.00 18.72 2281 VAL B C 1
ATOM 6414 O O . VAL B 2 280 ? 9.779 73.721 35.279 1.00 18.93 2281 VAL B O 1
ATOM 6418 N N . ASP B 2 281 ? 10.479 73.873 37.416 1.00 19.64 2282 ASP B N 1
ATOM 6419 C CA . ASP B 2 281 ? 10.404 72.441 37.681 1.00 21.22 2282 ASP B CA 1
ATOM 6420 C C . ASP B 2 281 ? 9.090 72.099 38.378 1.00 21.78 2282 ASP B C 1
ATOM 6421 O O . ASP B 2 281 ? 8.422 71.129 38.022 1.00 21.88 2282 ASP B O 1
ATOM 6426 N N . LYS B 2 282 ? 8.728 72.911 39.367 1.00 22.42 2283 LYS B N 1
ATOM 6427 C CA . LYS B 2 282 ? 7.530 72.683 40.169 1.00 23.34 2283 LYS B CA 1
ATOM 6428 C C . LYS B 2 282 ? 7.039 74.007 40.742 1.00 22.62 2283 LYS B C 1
ATOM 6429 O O . LYS B 2 282 ? 7.840 74.878 41.086 1.00 21.92 2283 LYS B O 1
ATOM 6435 N N . THR B 2 283 ? 5.722 74.175 40.793 1.00 21.88 2284 THR B N 1
ATOM 6436 C CA . THR B 2 283 ? 5.123 75.331 41.445 1.00 21.00 2284 THR B CA 1
ATOM 6437 C C . THR B 2 283 ? 4.449 74.900 42.744 1.00 20.63 2284 THR B C 1
ATOM 6438 O O . THR B 2 283 ? 3.647 73.967 42.764 1.00 20.71 2284 THR B O 1
ATOM 6442 N N . ALA B 2 284 ? 4.837 75.546 43.838 1.00 19.79 2285 ALA B N 1
ATOM 6443 C CA . ALA B 2 284 ? 4.311 75.229 45.160 1.00 19.38 2285 ALA B CA 1
ATOM 6444 C C . ALA B 2 284 ? 2.965 75.924 45.401 1.00 18.57 2285 ALA B C 1
ATOM 6445 O O . ALA B 2 284 ? 2.602 76.858 44.682 1.00 18.64 2285 ALA B O 1
ATOM 6447 N N . PRO B 2 285 ? 2.220 75.492 46.437 1.00 18.50 2286 PRO B N 1
ATOM 6448 C CA . PRO B 2 285 ? 0.919 76.082 46.787 1.00 18.09 2286 PRO B CA 1
ATOM 6449 C C . PRO B 2 285 ? 0.898 77.608 46.903 1.00 18.53 2286 PRO B C 1
ATOM 6450 O O . PRO B 2 285 ? -0.094 78.247 46.536 1.00 19.02 2286 PRO B O 1
ATOM 6454 N N . SER B 2 286 ? 1.995 78.189 47.384 1.00 17.70 2287 SER B N 1
ATOM 6455 C CA . SER B 2 286 ? 2.094 79.642 47.532 1.00 17.46 2287 SER B CA 1
ATOM 6456 C C . SER B 2 286 ? 2.234 80.340 46.185 1.00 17.22 2287 SER B C 1
ATOM 6457 O O . SER B 2 286 ? 2.150 81.569 46.100 1.00 17.82 2287 SER B O 1
ATOM 6460 N N . GLY B 2 287 ? 2.514 79.556 45.148 1.00 16.66 2288 GLY B N 1
ATOM 6461 C CA . GLY B 2 287 ? 2.794 80.115 43.839 1.00 16.47 2288 GLY B CA 1
ATOM 6462 C C . GLY B 2 287 ? 4.283 80.178 43.543 1.00 16.39 2288 GLY B C 1
ATOM 6463 O O . GLY B 2 287 ? 4.678 80.525 42.429 1.00 16.91 2288 GLY B O 1
ATOM 6464 N N . TYR B 2 288 ? 5.110 79.836 44.530 1.00 16.29 2289 TYR B N 1
ATOM 6465 C CA . TYR B 2 288 ? 6.560 79.870 44.364 1.00 16.02 2289 TYR B CA 1
ATOM 6466 C C . TYR B 2 288 ? 7.001 78.828 43.345 1.00 15.90 2289 TYR B C 1
ATOM 6467 O O . TYR B 2 288 ? 6.652 77.653 43.457 1.00 16.38 2289 TYR B O 1
ATOM 6476 N N . ASN B 2 289 ? 7.761 79.273 42.349 1.00 16.26 2290 ASN B N 1
ATOM 6477 C CA . ASN B 2 289 ? 8.281 78.383 41.318 1.00 16.61 2290 ASN B CA 1
ATOM 6478 C C . ASN B 2 289 ? 9.682 77.895 41.657 1.00 16.40 2290 ASN B C 1
ATOM 6479 O O . ASN B 2 289 ? 10.620 78.689 41.743 1.00 16.11 2290 ASN B O 1
ATOM 6484 N N . PHE B 2 290 ? 9.804 76.594 41.896 1.00 15.99 2291 PHE B N 1
ATOM 6485 C CA . PHE B 2 290 ? 11.107 75.944 41.999 1.00 16.47 2291 PHE B CA 1
ATOM 6486 C C . PHE B 2 290 ? 11.639 75.689 40.589 1.00 16.25 2291 PHE B C 1
ATOM 6487 O O . PHE B 2 290 ? 10.977 75.038 39.780 1.00 16.30 2291 PHE B O 1
ATOM 6495 N N . TYR B 2 291 ? 12.818 76.224 40.289 1.00 15.84 2292 TYR B N 1
ATOM 6496 C CA . TYR B 2 291 ? 13.409 76.070 38.964 1.00 15.40 2292 TYR B CA 1
ATOM 6497 C C . TYR B 2 291 ? 14.354 74.875 38.880 1.00 15.36 2292 TYR B C 1
ATOM 6498 O O . TYR B 2 291 ? 14.766 74.322 39.901 1.00 15.00 2292 TYR B O 1
ATOM 6507 N N . LYS B 2 292 ? 14.619 74.433 37.653 1.00 15.42 2293 LYS B N 1
ATOM 6508 C CA . LYS B 2 292 ? 15.662 73.445 37.390 1.00 15.90 2293 LYS B CA 1
ATOM 6509 C C . LYS B 2 292 ? 16.622 73.962 36.319 1.00 15.63 2293 LYS B C 1
ATOM 6510 O O . LYS B 2 292 ? 16.225 74.717 35.429 1.00 15.13 2293 LYS B O 1
ATOM 6516 N N . ALA B 2 293 ? 17.902 73.630 36.470 1.00 15.36 2294 ALA B N 1
ATOM 6517 C CA . ALA B 2 293 ? 18.918 74.018 35.498 1.00 15.51 2294 ALA B CA 1
ATOM 6518 C C . ALA B 2 293 ? 19.006 72.969 34.396 1.00 15.55 2294 ALA B C 1
ATOM 6519 O O . ALA B 2 293 ? 19.292 71.801 34.662 1.00 16.80 2294 ALA B O 1
ATOM 6521 N N . ASN B 2 294 ? 18.709 73.381 33.168 1.00 15.53 2295 ASN B N 1
ATOM 6522 C CA . ASN B 2 294 ? 18.753 72.475 32.024 1.00 15.36 2295 ASN B CA 1
ATOM 6523 C C . ASN B 2 294 ? 20.186 72.247 31.555 1.00 15.10 2295 ASN B C 1
ATOM 6524 O O . ASN B 2 294 ? 20.524 71.176 31.051 1.00 15.73 2295 ASN B O 1
ATOM 6529 N N . ASP B 2 295 ? 21.028 73.255 31.756 1.00 14.22 2296 ASP B N 1
ATOM 6530 C CA . ASP B 2 295 ? 22.464 73.133 31.528 1.00 13.72 2296 ASP B CA 1
ATOM 6531 C C . ASP B 2 295 ? 23.155 73.659 32.782 1.00 12.93 2296 ASP B C 1
ATOM 6532 O O . ASP B 2 295 ? 23.201 74.868 33.015 1.00 13.07 2296 ASP B O 1
ATOM 6537 N N . VAL B 2 296 ? 23.653 72.742 33.606 1.00 13.29 2297 VAL B N 1
ATOM 6538 C CA . VAL B 2 296 ? 24.188 73.105 34.913 1.00 12.44 2297 VAL B CA 1
ATOM 6539 C C . VAL B 2 296 ? 25.450 73.970 34.836 1.00 12.44 2297 VAL B C 1
ATOM 6540 O O . VAL B 2 296 ? 25.517 75.017 35.480 1.00 12.05 2297 VAL B O 1
ATOM 6544 N N . PRO B 2 297 ? 26.425 73.598 33.981 1.00 12.13 2298 PRO B N 1
ATOM 6545 C CA . PRO B 2 297 ? 27.585 74.480 33.795 1.00 12.07 2298 PRO B CA 1
ATOM 6546 C C . PRO B 2 297 ? 27.240 75.867 33.244 1.00 12.09 2298 PRO B C 1
ATOM 6547 O O . PRO B 2 297 ? 27.865 76.862 33.623 1.00 12.01 2298 PRO B O 1
ATOM 6551 N N . LYS B 2 298 ? 26.237 75.938 32.372 1.00 12.26 2299 LYS B N 1
ATOM 6552 C CA . LYS B 2 298 ? 25.801 77.224 31.833 1.00 12.62 2299 LYS B CA 1
ATOM 6553 C C . LYS B 2 298 ? 25.077 78.065 32.877 1.00 12.27 2299 LYS B C 1
ATOM 6554 O O . LYS B 2 298 ? 25.216 79.291 32.898 1.00 11.99 2299 LYS B O 1
ATOM 6560 N N . TRP B 2 299 ? 24.291 77.412 33.729 1.00 12.43 2300 TRP B N 1
ATOM 6561 C CA . TRP B 2 299 ? 23.645 78.111 34.832 1.00 11.87 2300 TRP B CA 1
ATOM 6562 C C . TRP B 2 299 ? 24.698 78.686 35.779 1.00 11.85 2300 TRP B C 1
ATOM 6563 O O . TRP B 2 299 ? 24.579 79.823 36.231 1.00 12.07 2300 TRP B O 1
ATOM 6574 N N . ASN B 2 300 ? 25.722 77.889 36.072 1.00 12.38 2301 ASN B N 1
ATOM 6575 C CA . ASN B 2 300 ? 26.835 78.349 36.897 1.00 12.48 2301 ASN B CA 1
ATOM 6576 C C . ASN B 2 300 ? 27.485 79.596 36.307 1.00 12.32 2301 ASN B C 1
ATOM 6577 O O . ASN B 2 300 ? 27.799 80.540 37.033 1.00 12.69 2301 ASN B O 1
ATOM 6582 N N . ALA B 2 301 ? 27.662 79.599 34.988 1.00 12.10 2302 ALA B N 1
ATOM 6583 C CA . ALA B 2 301 ? 28.225 80.744 34.278 1.00 12.20 2302 ALA B CA 1
ATOM 6584 C C . ALA B 2 301 ? 27.313 81.970 34.358 1.00 12.87 2302 ALA B C 1
ATOM 6585 O O . ALA B 2 301 ? 27.794 83.097 34.454 1.00 12.74 2302 ALA B O 1
ATOM 6587 N N . CYS B 2 302 ? 26.000 81.748 34.310 1.00 13.19 2303 CYS B N 1
ATOM 6588 C CA . CYS B 2 302 ? 25.030 82.833 34.493 1.00 13.42 2303 CYS B CA 1
ATOM 6589 C C . CYS B 2 302 ? 25.182 83.455 35.877 1.00 12.07 2303 CYS B C 1
ATOM 6590 O O . CYS B 2 302 ? 25.221 84.677 36.020 1.00 12.22 2303 CYS B O 1
ATOM 6593 N N . ALA B 2 303 ? 25.305 82.598 36.886 1.00 11.60 2304 ALA B N 1
ATOM 6594 C CA . ALA B 2 303 ? 25.484 83.043 38.260 1.00 10.45 2304 ALA B CA 1
ATOM 6595 C C . ALA B 2 303 ? 26.828 83.749 38.447 1.00 10.52 2304 ALA B C 1
ATOM 6596 O O . ALA B 2 303 ? 26.927 84.706 39.214 1.00 10.72 2304 ALA B O 1
ATOM 6598 N N . ALA B 2 304 ? 27.851 83.284 37.730 1.00 9.72 2305 ALA B N 1
ATOM 6599 C CA . ALA B 2 304 ? 29.176 83.902 37.770 1.00 10.11 2305 ALA B CA 1
ATOM 6600 C C . ALA B 2 304 ? 29.136 85.314 37.185 1.00 10.38 2305 ALA B C 1
ATOM 6601 O O . ALA B 2 304 ? 29.664 86.257 37.779 1.00 10.80 2305 ALA B O 1
ATOM 6603 N N . VAL B 2 305 ? 28.480 85.454 36.037 1.00 10.69 2306 VAL B N 1
ATOM 6604 C CA . VAL B 2 305 ? 28.250 86.758 35.421 1.00 11.45 2306 VAL B CA 1
ATOM 6605 C C . VAL B 2 305 ? 27.475 87.673 36.364 1.00 11.24 2306 VAL B C 1
ATOM 6606 O O . VAL B 2 305 ? 27.855 88.825 36.567 1.00 11.25 2306 VAL B O 1
ATOM 6610 N N . GLY B 2 306 ? 26.390 87.151 36.933 1.00 11.20 2307 GLY B N 1
ATOM 6611 C CA . GLY B 2 306 ? 25.578 87.936 37.845 1.00 10.57 2307 GLY B CA 1
ATOM 6612 C C . GLY B 2 306 ? 26.343 88.431 39.057 1.00 10.64 2307 GLY B C 1
ATOM 6613 O O . GLY B 2 306 ? 26.139 89.556 39.509 1.00 10.56 2307 GLY B O 1
ATOM 6614 N N . THR B 2 307 ? 27.240 87.593 39.570 1.00 9.95 2308 THR B N 1
ATOM 6615 C CA . THR B 2 307 ? 28.065 87.935 40.728 1.00 10.03 2308 THR B CA 1
ATOM 6616 C C . THR B 2 307 ? 28.979 89.127 40.425 1.00 9.96 2308 THR B C 1
ATOM 6617 O O . THR B 2 307 ? 29.066 90.074 41.214 1.00 10.05 2308 THR B O 1
ATOM 6621 N N . LEU B 2 308 ? 29.606 89.101 39.253 1.00 9.62 2309 LEU B N 1
ATOM 6622 C CA . LEU B 2 308 ? 30.450 90.202 38.813 1.00 9.89 2309 LEU B CA 1
ATOM 6623 C C . LEU B 2 308 ? 29.624 91.433 38.442 1.00 9.64 2309 LEU B C 1
ATOM 6624 O O . LEU B 2 308 ? 29.987 92.553 38.798 1.00 9.28 2309 LEU B O 1
ATOM 6629 N N . ALA B 2 309 ? 28.507 91.223 37.748 1.00 10.22 2310 ALA B N 1
ATOM 6630 C CA . ALA B 2 309 ? 27.619 92.327 37.380 1.00 10.16 2310 ALA B CA 1
ATOM 6631 C C . ALA B 2 309 ? 27.117 93.059 38.621 1.00 10.33 2310 ALA B C 1
ATOM 6632 O O . ALA B 2 309 ? 27.102 94.290 38.661 1.00 10.20 2310 ALA B O 1
ATOM 6634 N N . ALA B 2 310 ? 26.756 92.294 39.649 1.00 10.06 2311 ALA B N 1
ATOM 6635 C CA . ALA B 2 310 ? 26.302 92.866 40.915 1.00 10.50 2311 ALA B CA 1
ATOM 6636 C C . ALA B 2 310 ? 27.420 93.642 41.607 1.00 10.58 2311 ALA B C 1
ATOM 6637 O O . ALA B 2 310 ? 27.168 94.662 42.248 1.00 10.61 2311 ALA B O 1
ATOM 6639 N N . THR B 2 311 ? 28.654 93.161 41.469 1.00 10.12 2312 THR B N 1
ATOM 6640 C CA . THR B 2 311 ? 29.816 93.849 42.033 1.00 9.91 2312 THR B CA 1
ATOM 6641 C C . THR B 2 311 ? 30.034 95.189 41.339 1.00 9.90 2312 THR B C 1
ATOM 6642 O O . THR B 2 311 ? 30.205 96.209 41.999 1.00 9.71 2312 THR B O 1
ATOM 6646 N N . LEU B 2 312 ? 29.984 95.185 40.010 1.00 10.02 2313 LEU B N 1
ATOM 6647 C CA . LEU B 2 312 ? 30.168 96.409 39.235 1.00 10.14 2313 LEU B CA 1
ATOM 6648 C C . LEU B 2 312 ? 29.067 97.428 39.537 1.00 10.08 2313 LEU B C 1
ATOM 6649 O O . LEU B 2 312 ? 29.344 98.621 39.674 1.00 10.31 2313 LEU B O 1
ATOM 6654 N N . VAL B 2 313 ? 27.856 96.934 39.786 1.00 9.81 2314 VAL B N 1
ATOM 6655 C CA . VAL B 2 313 ? 26.717 97.790 40.113 1.00 9.94 2314 VAL B CA 1
ATOM 6656 C C . VAL B 2 313 ? 26.777 98.328 41.547 1.00 10.45 2314 VAL B C 1
ATOM 6657 O O . VAL B 2 313 ? 26.622 99.532 41.770 1.00 10.59 2314 VAL B O 1
ATOM 6661 N N . ASN B 2 314 ? 27.066 97.450 42.505 1.00 10.25 2315 ASN B N 1
ATOM 6662 C CA . ASN B 2 314 ? 27.020 97.821 43.918 1.00 10.79 2315 ASN B CA 1
ATOM 6663 C C . ASN B 2 314 ? 28.284 98.543 44.390 1.00 11.01 2315 ASN B C 1
ATOM 6664 O O . ASN B 2 314 ? 28.200 99.541 45.108 1.00 10.75 2315 ASN B O 1
ATOM 6669 N N . CYS B 2 315 ? 29.450 98.044 43.987 1.00 10.70 2316 CYS B N 1
ATOM 6670 C CA . CYS B 2 315 ? 30.701 98.759 44.232 1.00 11.07 2316 CYS B CA 1
ATOM 6671 C C . CYS B 2 315 ? 30.776 100.016 43.374 1.00 10.74 2316 CYS B C 1
ATOM 6672 O O . CYS B 2 315 ? 31.350 101.022 43.786 1.00 11.41 2316 CYS B O 1
ATOM 6675 N N . GLY B 2 316 ? 30.210 99.943 42.172 1.00 11.04 2317 GLY B N 1
ATOM 6676 C CA . GLY B 2 316 ? 30.180 101.097 41.290 1.00 10.68 2317 GLY B CA 1
ATOM 6677 C C . GLY B 2 316 ? 29.365 102.241 41.859 1.00 10.35 2317 GLY B C 1
ATOM 6678 O O . GLY B 2 316 ? 29.815 103.384 41.862 1.00 11.45 2317 GLY B O 1
ATOM 6679 N N . ALA B 2 317 ? 28.183 101.927 42.382 1.00 10.21 2318 ALA B N 1
ATOM 6680 C CA . ALA B 2 317 ? 27.305 102.936 42.973 1.00 10.03 2318 ALA B CA 1
ATOM 6681 C C . ALA B 2 317 ? 27.975 103.605 44.172 1.00 10.45 2318 ALA B C 1
ATOM 6682 O O . ALA B 2 317 ? 27.974 104.829 44.290 1.00 10.59 2318 ALA B O 1
ATOM 6684 N N . GLY B 2 318 ? 28.620 102.799 45.011 1.00 10.62 2319 GLY B N 1
ATOM 6685 C CA . GLY B 2 318 ? 29.288 103.335 46.182 1.00 10.41 2319 GLY B CA 1
ATOM 6686 C C . GLY B 2 318 ? 30.672 103.894 45.901 1.00 10.58 2319 GLY B C 1
ATOM 6687 O O . GLY B 2 318 ? 31.226 104.622 46.727 1.00 10.87 2319 GLY B O 1
ATOM 6688 N N . ARG B 2 319 ? 31.201 103.604 44.712 1.00 10.60 2320 ARG B N 1
ATOM 6689 C CA . ARG B 2 319 ? 32.609 103.851 44.379 1.00 10.62 2320 ARG B CA 1
ATOM 6690 C C . ARG B 2 319 ? 33.480 103.388 45.557 1.00 11.01 2320 ARG B C 1
ATOM 6691 O O . ARG B 2 319 ? 34.393 104.090 45.996 1.00 11.00 2320 ARG B O 1
ATOM 6699 N N . ALA B 2 320 ? 33.124 102.223 46.093 1.00 10.94 2321 ALA B N 1
ATOM 6700 C CA . ALA B 2 320 ? 33.706 101.702 47.323 1.00 10.86 2321 ALA B CA 1
ATOM 6701 C C . ALA B 2 320 ? 34.007 100.218 47.160 1.00 10.69 2321 ALA B C 1
ATOM 6702 O O . ALA B 2 320 ? 33.110 99.421 46.881 1.00 10.74 2321 ALA B O 1
ATOM 6704 N N . ALA B 2 321 ? 35.264 99.848 47.388 1.00 10.28 2322 ALA B N 1
ATOM 6705 C CA . ALA B 2 321 ? 35.718 98.473 47.198 1.00 9.77 2322 ALA B CA 1
ATOM 6706 C C . ALA B 2 321 ? 35.087 97.496 48.187 1.00 9.64 2322 ALA B C 1
ATOM 6707 O O . ALA B 2 321 ? 34.816 96.348 47.838 1.00 9.11 2322 ALA B O 1
ATOM 6709 N N . GLN B 2 322 ? 34.816 97.959 49.406 1.00 9.20 2323 GLN B N 1
ATOM 6710 C CA . GLN B 2 322 ? 34.392 97.064 50.481 1.00 9.33 2323 GLN B CA 1
ATOM 6711 C C . GLN B 2 322 ? 33.063 96.360 50.211 1.00 9.06 2323 GLN B C 1
ATOM 6712 O O . GLN B 2 322 ? 32.809 95.283 50.752 1.00 9.34 2323 GLN B O 1
ATOM 6718 N N . ASN B 2 323 ? 32.248 96.941 49.331 1.00 9.46 2324 ASN B N 1
ATOM 6719 C CA . ASN B 2 323 ? 30.926 96.398 49.019 1.00 9.40 2324 ASN B CA 1
ATOM 6720 C C . ASN B 2 323 ? 30.986 95.044 48.319 1.00 9.28 2324 ASN B C 1
ATOM 6721 O O . ASN B 2 323 ? 29.980 94.342 48.244 1.00 10.05 2324 ASN B O 1
ATOM 6726 N N . VAL B 2 324 ? 32.161 94.672 47.816 1.00 8.97 2325 VAL B N 1
ATOM 6727 C CA . VAL B 2 324 ? 32.311 93.423 47.069 1.00 8.49 2325 VAL B CA 1
ATOM 6728 C C . VAL B 2 324 ? 32.077 92.161 47.907 1.00 8.60 2325 VAL B C 1
ATOM 6729 O O . VAL B 2 324 ? 31.514 91.184 47.415 1.00 8.35 2325 VAL B O 1
ATOM 6733 N N . SER B 2 325 ? 32.483 92.186 49.174 1.00 8.55 2326 SER B N 1
ATOM 6734 C CA . SER B 2 325 ? 32.366 91.002 50.020 1.00 9.35 2326 SER B CA 1
ATOM 6735 C C . SER B 2 325 ? 30.904 90.641 50.281 1.00 9.55 2326 SER B C 1
ATOM 6736 O O . SER B 2 325 ? 30.500 89.494 50.092 1.00 9.56 2326 SER B O 1
ATOM 6739 N N . SER B 2 326 ? 30.092 91.647 50.597 1.00 10.27 2327 SER B N 1
ATOM 6740 C CA . SER B 2 326 ? 28.661 91.441 50.798 1.00 10.81 2327 SER B CA 1
ATOM 6741 C C . SER B 2 326 ? 27.937 91.162 49.482 1.00 10.46 2327 SER B C 1
ATOM 6742 O O . SER B 2 326 ? 26.999 90.367 49.440 1.00 10.17 2327 SER B O 1
ATOM 6745 N N . THR B 2 327 ? 28.407 91.781 48.401 1.00 10.23 2328 THR B N 1
ATOM 6746 C CA . THR B 2 327 ? 27.800 91.592 47.088 1.00 10.29 2328 THR B CA 1
ATOM 6747 C C . THR B 2 327 ? 27.885 90.132 46.648 1.00 10.15 2328 THR B C 1
ATOM 6748 O O . THR B 2 327 ? 26.886 89.542 46.236 1.00 10.20 2328 THR B O 1
ATOM 6752 N N . LEU B 2 328 ? 29.071 89.545 46.776 1.00 9.87 2329 LEU B N 1
ATOM 6753 C CA . LEU B 2 328 ? 29.282 88.153 46.391 1.00 9.41 2329 LEU B CA 1
ATOM 6754 C C . LEU B 2 328 ? 28.443 87.206 47.249 1.00 9.19 2329 LEU B C 1
ATOM 6755 O O . LEU B 2 328 ? 27.899 86.220 46.748 1.00 9.75 2329 LEU B O 1
ATOM 6760 N N . LEU B 2 329 ? 28.312 87.537 48.532 1.00 9.25 2330 LEU B N 1
ATOM 6761 C CA . LEU B 2 329 ? 27.509 86.747 49.460 1.00 9.05 2330 LEU B CA 1
ATOM 6762 C C . LEU B 2 329 ? 26.034 86.831 49.081 1.00 9.32 2330 LEU B C 1
ATOM 6763 O O . LEU B 2 329 ? 25.407 85.822 48.761 1.00 9.55 2330 LEU B O 1
ATOM 6768 N N . TYR B 2 330 ? 25.512 88.052 49.036 1.00 9.91 2331 TYR B N 1
ATOM 6769 C CA . TYR B 2 330 ? 24.076 88.256 48.932 1.00 9.51 2331 TYR B CA 1
ATOM 6770 C C . TYR B 2 330 ? 23.498 88.117 47.535 1.00 9.99 2331 TYR B C 1
ATOM 6771 O O . TYR B 2 330 ? 22.360 87.676 47.392 1.00 10.27 2331 TYR B O 1
ATOM 6780 N N . PHE B 2 331 ? 24.297 88.384 46.504 1.00 10.36 2332 PHE B N 1
ATOM 6781 C CA . PHE B 2 331 ? 23.830 88.098 45.151 1.00 10.44 2332 PHE B CA 1
ATOM 6782 C C . PHE B 2 331 ? 23.482 86.620 45.031 1.00 10.63 2332 PHE B C 1
ATOM 6783 O O . PHE B 2 331 ? 22.409 86.265 44.545 1.00 10.94 2332 PHE B O 1
ATOM 6791 N N . ASN B 2 332 ? 24.396 85.765 45.482 1.00 10.26 2333 ASN B N 1
ATOM 6792 C CA . ASN B 2 332 ? 24.217 84.325 45.363 1.00 10.86 2333 ASN B CA 1
ATOM 6793 C C . ASN B 2 332 ? 23.207 83.762 46.354 1.00 10.53 2333 ASN B C 1
ATOM 6794 O O . ASN B 2 332 ? 22.422 82.880 46.009 1.00 11.37 2333 ASN B O 1
ATOM 6799 N N . ASP B 2 333 ? 23.217 84.285 47.577 1.00 10.16 2334 ASP B N 1
ATOM 6800 C CA . ASP B 2 333 ? 22.257 83.887 48.604 1.00 10.46 2334 ASP B CA 1
ATOM 6801 C C . ASP B 2 333 ? 20.835 84.226 48.150 1.00 10.55 2334 ASP B C 1
ATOM 6802 O O . ASP B 2 333 ? 19.952 83.371 48.158 1.00 10.80 2334 ASP B O 1
ATOM 6807 N N . ILE B 2 334 ? 20.647 85.454 47.677 1.00 10.97 2335 ILE B N 1
ATOM 6808 C CA . ILE B 2 334 ? 19.331 85.910 47.243 1.00 11.62 2335 ILE B CA 1
ATOM 6809 C C . ILE B 2 334 ? 18.916 85.248 45.923 1.00 12.10 2335 ILE B C 1
ATOM 6810 O O . ILE B 2 334 ? 17.744 84.919 45.734 1.00 12.57 2335 ILE B O 1
ATOM 6815 N N . LEU B 2 335 ? 19.888 84.962 45.061 1.00 12.21 2336 LEU B N 1
ATOM 6816 C CA . LEU B 2 335 ? 19.620 84.230 43.823 1.00 11.92 2336 LEU B CA 1
ATOM 6817 C C . LEU B 2 335 ? 19.050 82.841 44.106 1.00 12.41 2336 LEU B C 1
ATOM 6818 O O . LEU B 2 335 ? 18.099 82.411 43.447 1.00 12.59 2336 LEU B O 1
ATOM 6823 N N . GLU B 2 336 ? 19.619 82.152 45.093 1.00 11.49 2337 GLU B N 1
ATOM 6824 C CA . GLU B 2 336 ? 19.138 80.830 45.489 1.00 11.94 2337 GLU B CA 1
ATOM 6825 C C . GLU B 2 336 ? 17.711 80.885 46.024 1.00 12.62 2337 GLU B C 1
ATOM 6826 O O . GLU B 2 336 ? 16.899 80.004 45.739 1.00 12.56 2337 GLU B O 1
ATOM 6832 N N . LYS B 2 337 ? 17.418 81.918 46.809 1.00 12.23 2338 LYS B N 1
ATOM 6833 C CA . LYS B 2 337 ? 16.091 82.098 47.389 1.00 12.82 2338 LYS B CA 1
ATOM 6834 C C . LYS B 2 337 ? 15.054 82.527 46.355 1.00 12.76 2338 LYS B C 1
ATOM 6835 O O . LYS B 2 337 ? 13.867 82.235 46.497 1.00 13.63 2338 LYS B O 1
ATOM 6841 N N . GLU B 2 338 ? 15.524 83.138 45.272 1.00 13.23 2339 GLU B N 1
ATOM 6842 C CA . GLU B 2 338 ? 14.653 83.569 44.182 1.00 13.40 2339 GLU B CA 1
ATOM 6843 C C . GLU B 2 338 ? 14.262 82.409 43.270 1.00 13.69 2339 GLU B C 1
ATOM 6844 O O . GLU B 2 338 ? 13.156 82.386 42.725 1.00 13.96 2339 GLU B O 1
ATOM 6850 N N . THR B 2 339 ? 15.145 81.419 43.153 1.00 13.53 2340 THR B N 1
ATOM 6851 C CA . THR B 2 339 ? 15.037 80.413 42.093 1.00 13.56 2340 THR B CA 1
ATOM 6852 C C . THR B 2 339 ? 14.908 78.965 42.569 1.00 13.48 2340 THR B C 1
ATOM 6853 O O . THR B 2 339 ? 14.373 78.122 41.853 1.00 13.74 2340 THR B O 1
ATOM 6857 N N . GLY B 2 340 ? 15.471 78.659 43.734 1.00 13.63 2341 GLY B N 1
ATOM 6858 C CA . GLY B 2 340 ? 15.570 77.274 44.162 1.00 12.88 2341 GLY B CA 1
ATOM 6859 C C . GLY B 2 340 ? 16.738 76.564 43.499 1.00 12.45 2341 GLY B C 1
ATOM 6860 O O . GLY B 2 340 ? 16.845 75.338 43.553 1.00 12.47 2341 GLY B O 1
ATOM 6861 N N . LEU B 2 341 ? 17.607 77.342 42.858 1.00 12.04 2342 LEU B N 1
ATOM 6862 C CA . LEU B 2 341 ? 18.802 76.817 42.203 1.00 12.43 2342 LEU B CA 1
ATOM 6863 C C . LEU B 2 341 ? 20.027 77.214 43.014 1.00 12.39 2342 LEU B C 1
ATOM 6864 O O . LEU B 2 341 ? 20.028 78.254 43.671 1.00 12.16 2342 LEU B O 1
ATOM 6869 N N . PRO B 2 342 ? 21.098 76.404 42.955 1.00 12.27 2343 PRO B N 1
ATOM 6870 C CA . PRO B 2 342 ? 22.335 76.751 43.665 1.00 12.21 2343 PRO B CA 1
ATOM 6871 C C . PRO B 2 342 ? 23.016 77.969 43.054 1.00 11.79 2343 PRO B C 1
ATOM 6872 O O . PRO B 2 342 ? 22.924 78.205 41.848 1.00 11.25 2343 PRO B O 1
ATOM 6876 N N . GLY B 2 343 ? 23.637 78.775 43.910 1.00 11.22 2344 GLY B N 1
ATOM 6877 C CA . GLY B 2 343 ? 24.386 79.925 43.441 1.00 10.42 2344 GLY B CA 1
ATOM 6878 C C . GLY B 2 343 ? 25.681 79.529 42.756 1.00 10.33 2344 GLY B C 1
ATOM 6879 O O . GLY B 2 343 ? 25.958 78.343 42.560 1.00 10.75 2344 GLY B O 1
ATOM 6880 N N . CYS B 2 344 ? 26.476 80.530 42.391 1.00 10.03 2345 CYS B N 1
ATOM 6881 C CA . CYS B 2 344 ? 27.708 80.306 41.650 1.00 9.41 2345 CYS B CA 1
ATOM 6882 C C . CYS B 2 344 ? 28.662 79.397 42.413 1.00 9.36 2345 CYS B C 1
ATOM 6883 O O . CYS B 2 344 ? 28.855 79.553 43.620 1.00 9.99 2345 CYS B O 1
ATOM 6886 N N . ASP B 2 345 ? 29.207 78.411 41.704 1.00 10.07 2346 ASP B N 1
ATOM 6887 C CA . ASP B 2 345 ? 30.122 77.427 42.274 1.00 10.13 2346 ASP B CA 1
ATOM 6888 C C . ASP B 2 345 ? 29.427 76.590 43.351 1.00 10.37 2346 ASP B C 1
ATOM 6889 O O . ASP B 2 345 ? 30.075 76.032 44.239 1.00 10.14 2346 ASP B O 1
ATOM 6894 N N . TYR B 2 346 ? 28.099 76.522 43.266 1.00 10.14 2347 TYR B N 1
ATOM 6895 C CA . TYR B 2 346 ? 27.286 75.639 44.103 1.00 9.90 2347 TYR B CA 1
ATOM 6896 C C . TYR B 2 346 ? 27.490 75.922 45.585 1.00 9.60 2347 TYR B C 1
ATOM 6897 O O . TYR B 2 346 ? 27.558 75.007 46.414 1.00 9.12 2347 TYR B O 1
ATOM 6906 N N . GLY B 2 347 ? 27.562 77.213 45.903 1.00 9.59 2348 GLY B N 1
ATOM 6907 C CA . GLY B 2 347 ? 27.716 77.647 47.277 1.00 9.49 2348 GLY B CA 1
ATOM 6908 C C . GLY B 2 347 ? 29.071 78.260 47.582 1.00 9.67 2348 GLY B C 1
ATOM 6909 O O . GLY B 2 347 ? 29.203 79.011 48.548 1.00 9.61 2348 GLY B O 1
ATOM 6910 N N . LYS B 2 348 ? 30.073 77.968 46.756 1.00 10.27 2349 LYS B N 1
ATOM 6911 C CA . LYS B 2 348 ? 31.450 78.307 47.098 1.00 9.96 2349 LYS B CA 1
ATOM 6912 C C . LYS B 2 348 ? 31.806 79.778 46.912 1.00 9.63 2349 LYS B C 1
ATOM 6913 O O . LYS B 2 348 ? 32.703 80.283 47.588 1.00 9.94 2349 LYS B O 1
ATOM 6919 N N . VAL B 2 349 ? 31.093 80.482 46.035 1.00 9.63 2350 VAL B N 1
ATOM 6920 C CA . VAL B 2 349 ? 31.254 81.935 45.969 1.00 8.79 2350 VAL B CA 1
ATOM 6921 C C . VAL B 2 349 ? 30.634 82.586 47.205 1.00 8.75 2350 VAL B C 1
ATOM 6922 O O . VAL B 2 349 ? 31.273 83.401 47.864 1.00 8.31 2350 VAL B O 1
ATOM 6926 N N . GLU B 2 350 ? 29.427 82.152 47.559 1.00 8.99 2351 GLU B N 1
ATOM 6927 C CA . GLU B 2 350 ? 28.763 82.617 48.774 1.00 8.85 2351 GLU B CA 1
ATOM 6928 C C . GLU B 2 350 ? 29.607 82.320 50.012 1.00 8.87 2351 GLU B C 1
ATOM 6929 O O . GLU B 2 350 ? 29.807 83.193 50.859 1.00 8.70 2351 GLU B O 1
ATOM 6935 N N . GLY B 2 351 ? 30.126 81.097 50.091 1.00 9.06 2352 GLY B N 1
ATOM 6936 C CA . GLY B 2 351 ? 30.959 80.706 51.214 1.00 9.18 2352 GLY B CA 1
ATOM 6937 C C . GLY B 2 351 ? 32.221 81.541 51.307 1.00 8.90 2352 GLY B C 1
ATOM 6938 O O . GLY B 2 351 ? 32.528 82.090 52.365 1.00 8.10 2352 GLY B O 1
ATOM 6939 N N . THR B 2 352 ? 32.943 81.656 50.194 1.00 8.50 2353 THR B N 1
ATOM 6940 C CA . THR B 2 352 ? 34.115 82.523 50.126 1.00 8.51 2353 THR B CA 1
ATOM 6941 C C . THR B 2 352 ? 33.770 83.933 50.601 1.00 8.22 2353 THR B C 1
ATOM 6942 O O . THR B 2 352 ? 34.469 84.489 51.445 1.00 8.43 2353 THR B O 1
ATOM 6946 N N . ALA B 2 353 ? 32.605 84.423 50.184 1.00 8.70 2354 ALA B N 1
ATOM 6947 C CA . ALA B 2 353 ? 32.159 85.771 50.520 1.00 8.64 2354 ALA B CA 1
ATOM 6948 C C . ALA B 2 353 ? 31.821 85.943 51.999 1.00 8.68 2354 ALA B C 1
ATOM 6949 O O . ALA B 2 353 ? 31.976 87.033 52.548 1.00 8.88 2354 ALA B O 1
ATOM 6951 N N . VAL B 2 354 ? 31.355 84.874 52.642 1.00 8.50 2355 VAL B N 1
ATOM 6952 C CA . VAL B 2 354 ? 31.073 84.914 54.078 1.00 8.83 2355 VAL B CA 1
ATOM 6953 C C . VAL B 2 354 ? 32.359 85.167 54.876 1.00 8.82 2355 VAL B C 1
ATOM 6954 O O . VAL B 2 354 ? 32.430 86.103 55.674 1.00 9.09 2355 VAL B O 1
ATOM 6958 N N . GLY B 2 355 ? 33.391 84.372 54.602 1.00 9.07 2356 GLY B N 1
ATOM 6959 C CA . GLY B 2 355 ? 34.668 84.557 55.272 1.00 8.26 2356 GLY B CA 1
ATOM 6960 C C . GLY B 2 355 ? 35.387 85.819 54.832 1.00 7.92 2356 GLY B C 1
ATOM 6961 O O . GLY B 2 355 ? 36.026 86.488 55.641 1.00 7.98 2356 GLY B O 1
ATOM 6962 N N . PHE B 2 356 ? 35.282 86.137 53.546 1.00 8.32 2357 PHE B N 1
ATOM 6963 C CA . PHE B 2 356 ? 35.857 87.353 52.979 1.00 8.06 2357 PHE B CA 1
ATOM 6964 C C . PHE B 2 356 ? 35.248 88.611 53.620 1.00 8.27 2357 PHE B C 1
ATOM 6965 O O . PHE B 2 356 ? 35.977 89.527 53.998 1.00 7.77 2357 PHE B O 1
ATOM 6973 N N . SER B 2 357 ? 33.929 88.619 53.807 1.00 8.20 2358 SER B N 1
ATOM 6974 C CA . SER B 2 357 ? 33.261 89.701 54.533 1.00 8.48 2358 SER B CA 1
ATOM 6975 C C . SER B 2 357 ? 33.817 89.805 55.954 1.00 8.69 2358 SER B C 1
ATOM 6976 O O . SER B 2 357 ? 34.215 90.876 56.405 1.00 9.19 2358 SER B O 1
ATOM 6979 N N . PHE B 2 358 ? 33.864 88.673 56.644 1.00 8.57 2359 PHE B N 1
ATOM 6980 C CA . PHE B 2 358 ? 34.363 88.617 58.009 1.00 8.84 2359 PHE B CA 1
ATOM 6981 C C . PHE B 2 358 ? 35.793 89.151 58.104 1.00 8.82 2359 PHE B C 1
ATOM 6982 O O . PHE B 2 358 ? 36.072 90.046 58.902 1.00 8.82 2359 PHE B O 1
ATOM 6990 N N . PHE B 2 359 ? 36.662 88.677 57.214 1.00 8.47 2360 PHE B N 1
ATOM 6991 C CA . PHE B 2 359 ? 38.070 89.061 57.234 1.00 8.47 2360 PHE B CA 1
ATOM 6992 C C . PHE B 2 359 ? 38.364 90.367 56.498 1.00 8.14 2360 PHE B C 1
ATOM 6993 O O . PHE B 2 359 ? 39.528 90.719 56.292 1.00 8.63 2360 PHE B O 1
ATOM 7001 N N . SER B 2 360 ? 37.315 91.109 56.148 1.00 7.88 2361 SER B N 1
ATOM 7002 C CA . SER B 2 360 ? 37.476 92.491 55.710 1.00 8.35 2361 SER B CA 1
ATOM 7003 C C . SER B 2 360 ? 36.659 93.446 56.580 1.00 8.80 2361 SER B C 1
ATOM 7004 O O . SER B 2 360 ? 36.447 94.605 56.219 1.00 8.76 2361 SER B O 1
ATOM 7007 N N . HIS B 2 361 ? 36.265 92.975 57.761 1.00 8.45 2362 HIS B N 1
ATOM 7008 C CA . HIS B 2 361 ? 35.473 93.775 58.693 1.00 8.69 2362 HIS B CA 1
ATOM 7009 C C . HIS B 2 361 ? 35.747 93.415 60.155 1.00 9.13 2362 HIS B C 1
ATOM 7010 O O . HIS B 2 361 ? 34.969 93.785 61.034 1.00 9.21 2362 HIS B O 1
ATOM 7017 N N . SER B 2 362 ? 36.840 92.698 60.418 1.00 9.11 2363 SER B N 1
ATOM 7018 C CA . SER B 2 362 ? 37.116 92.203 61.769 1.00 9.85 2363 SER B CA 1
ATOM 7019 C C . SER B 2 362 ? 38.562 92.419 62.217 1.00 10.32 2363 SER B C 1
ATOM 7020 O O . SER B 2 362 ? 39.386 92.942 61.469 1.00 10.50 2363 SER B O 1
ATOM 7023 N N . ILE B 2 363 ? 38.871 91.950 63.424 1.00 10.31 2364 ILE B N 1
ATOM 7024 C CA . ILE B 2 363 ? 40.191 92.140 64.021 1.00 9.97 2364 ILE B CA 1
ATOM 7025 C C . ILE B 2 363 ? 41.175 91.035 63.642 1.00 10.09 2364 ILE B C 1
ATOM 7026 O O . ILE B 2 363 ? 42.379 91.179 63.844 1.00 10.50 2364 ILE B O 1
ATOM 7031 N N . TYR B 2 364 ? 40.665 89.946 63.069 1.00 10.16 2365 TYR B N 1
ATOM 7032 C CA . TYR B 2 364 ? 41.401 88.685 63.054 1.00 9.76 2365 TYR B CA 1
ATOM 7033 C C . TYR B 2 364 ? 42.423 88.530 61.938 1.00 9.65 2365 TYR B C 1
ATOM 7034 O O . TYR B 2 364 ? 43.338 87.715 62.043 1.00 9.40 2365 TYR B O 1
ATOM 7043 N N . GLY B 2 365 ? 42.281 89.322 60.881 1.00 9.44 2366 GLY B N 1
ATOM 7044 C CA . GLY B 2 365 ? 43.196 89.215 59.759 1.00 9.29 2366 GLY B CA 1
ATOM 7045 C C . GLY B 2 365 ? 42.626 89.845 58.509 1.00 9.30 2366 GLY B C 1
ATOM 7046 O O . GLY B 2 365 ? 41.768 90.725 58.588 1.00 9.09 2366 GLY B O 1
ATOM 7047 N N . GLY B 2 366 ? 43.093 89.382 57.353 1.00 9.22 2367 GLY B N 1
ATOM 7048 C CA . GLY B 2 366 ? 42.631 89.926 56.090 1.00 9.53 2367 GLY B CA 1
ATOM 7049 C C . GLY B 2 366 ? 43.034 91.373 55.884 1.00 9.31 2367 GLY B C 1
ATOM 7050 O O . GLY B 2 366 ? 44.215 91.715 55.939 1.00 9.84 2367 GLY B O 1
ATOM 7051 N N . GLY B 2 367 ? 42.040 92.232 55.700 1.00 9.62 2368 GLY B N 1
ATOM 7052 C CA . GLY B 2 367 ? 42.304 93.623 55.384 1.00 9.16 2368 GLY B CA 1
ATOM 7053 C C . GLY B 2 367 ? 41.264 94.132 54.409 1.00 9.09 2368 GLY B C 1
ATOM 7054 O O . GLY B 2 367 ? 40.185 93.547 54.289 1.00 8.67 2368 GLY B O 1
ATOM 7055 N N . GLY B 2 368 ? 41.579 95.229 53.723 1.00 9.37 2369 GLY B N 1
ATOM 7056 C CA . GLY B 2 368 ? 40.721 95.704 52.650 1.00 9.34 2369 GLY B CA 1
ATOM 7057 C C . GLY B 2 368 ? 40.715 94.730 51.485 1.00 9.10 2369 GLY B C 1
ATOM 7058 O O . GLY B 2 368 ? 41.582 93.857 51.411 1.00 9.49 2369 GLY B O 1
ATOM 7059 N N . PRO B 2 369 ? 39.740 94.835 50.566 1.00 9.33 2370 PRO B N 1
ATOM 7060 C CA . PRO B 2 369 ? 39.625 93.915 49.426 1.00 9.14 2370 PRO B CA 1
ATOM 7061 C C . PRO B 2 369 ? 40.916 93.746 48.620 1.00 8.81 2370 PRO B C 1
ATOM 7062 O O . PRO B 2 369 ? 41.203 92.658 48.114 1.00 8.46 2370 PRO B O 1
ATOM 7066 N N . GLY B 2 370 ? 41.722 94.804 48.573 1.00 8.95 2371 GLY B N 1
ATOM 7067 C CA . GLY B 2 370 ? 42.918 94.806 47.749 1.00 9.56 2371 GLY B CA 1
ATOM 7068 C C . GLY B 2 370 ? 44.038 93.860 48.147 1.00 9.95 2371 GLY B C 1
ATOM 7069 O O . GLY B 2 370 ? 44.912 93.572 47.329 1.00 9.93 2371 GLY B O 1
ATOM 7070 N N . VAL B 2 371 ? 44.053 93.406 49.397 1.00 9.62 2372 VAL B N 1
ATOM 7071 C CA . VAL B 2 371 ? 45.133 92.533 49.861 1.00 9.51 2372 VAL B CA 1
ATOM 7072 C C . VAL B 2 371 ? 44.878 91.063 49.531 1.00 9.45 2372 VAL B C 1
ATOM 7073 O O . VAL B 2 371 ? 45.789 90.237 49.588 1.00 9.87 2372 VAL B O 1
ATOM 7077 N N . PHE B 2 372 ? 43.654 90.756 49.115 1.00 8.93 2373 PHE B N 1
ATOM 7078 C CA . PHE B 2 372 ? 43.260 89.374 48.883 1.00 8.80 2373 PHE B CA 1
ATOM 7079 C C . PHE B 2 372 ? 43.674 88.866 47.505 1.00 9.47 2373 PHE B C 1
ATOM 7080 O O . PHE B 2 372 ? 44.025 89.644 46.619 1.00 9.31 2373 PHE B O 1
ATOM 7088 N N . ASN B 2 373 ? 43.714 87.544 47.376 1.00 9.20 2374 ASN B N 1
ATOM 7089 C CA . ASN B 2 373 ? 44.140 86.883 46.148 1.00 9.47 2374 ASN B CA 1
ATOM 7090 C C . ASN B 2 373 ? 43.659 85.436 46.171 1.00 9.31 2374 ASN B C 1
ATOM 7091 O O . ASN B 2 373 ? 43.165 84.957 47.192 1.00 9.14 2374 ASN B O 1
ATOM 7096 N N . GLY B 2 374 ? 43.785 84.751 45.038 1.00 8.69 2375 GLY B N 1
ATOM 7097 C CA . GLY B 2 374 ? 43.304 83.383 44.935 1.00 8.14 2375 GLY B CA 1
ATOM 7098 C C . GLY B 2 374 ? 44.063 82.368 45.782 1.00 8.01 2375 GLY B C 1
ATOM 7099 O O . GLY B 2 374 ? 43.593 81.249 45.962 1.00 7.39 2375 GLY B O 1
ATOM 7100 N N . ASN B 2 375 ? 45.242 82.738 46.278 1.00 7.56 2376 ASN B N 1
ATOM 7101 C CA . ASN B 2 375 ? 46.021 81.860 47.151 1.00 8.20 2376 ASN B CA 1
ATOM 7102 C C . ASN B 2 375 ? 45.825 82.209 48.628 1.00 8.36 2376 ASN B C 1
ATOM 7103 O O . ASN B 2 375 ? 46.269 81.472 49.509 1.00 8.66 2376 ASN B O 1
ATOM 7108 N N . HIS B 2 376 ? 45.143 83.321 48.894 1.00 8.77 2377 HIS B N 1
ATOM 7109 C CA . HIS B 2 376 ? 44.843 83.742 50.261 1.00 8.60 2377 HIS B CA 1
ATOM 7110 C C . HIS B 2 376 ? 43.920 82.716 50.921 1.00 8.70 2377 HIS B C 1
ATOM 7111 O O . HIS B 2 376 ? 42.958 82.251 50.308 1.00 8.14 2377 HIS B O 1
ATOM 7118 N N . VAL B 2 377 ? 44.223 82.361 52.168 1.00 8.40 2378 VAL B N 1
ATOM 7119 C CA . VAL B 2 377 ? 43.440 81.366 52.899 1.00 7.92 2378 VAL B CA 1
ATOM 7120 C C . VAL B 2 377 ? 41.954 81.722 52.942 1.00 8.18 2378 VAL B C 1
ATOM 7121 O O . VAL B 2 377 ? 41.097 80.837 52.913 1.00 8.68 2378 VAL B O 1
ATOM 7125 N N . VAL B 2 378 ? 41.654 83.019 52.930 1.00 7.59 2379 VAL B N 1
ATOM 7126 C CA . VAL B 2 378 ? 40.274 83.484 53.029 1.00 7.74 2379 VAL B CA 1
ATOM 7127 C C . VAL B 2 378 ? 39.520 83.350 51.705 1.00 7.33 2379 VAL B C 1
ATOM 7128 O O . VAL B 2 378 ? 38.346 82.981 51.690 1.00 7.95 2379 VAL B O 1
ATOM 7132 N N . THR B 2 379 ? 40.213 83.596 50.595 1.00 8.27 2380 THR B N 1
ATOM 7133 C CA . THR B 2 379 ? 39.542 83.767 49.309 1.00 8.19 2380 THR B CA 1
ATOM 7134 C C . THR B 2 379 ? 39.939 82.761 48.229 1.00 8.02 2380 THR B C 1
ATOM 7135 O O . THR B 2 379 ? 39.625 82.958 47.053 1.00 9.05 2380 THR B O 1
ATOM 7139 N N . ARG B 2 380 ? 40.555 81.650 48.631 1.00 8.22 2381 ARG B N 1
ATOM 7140 C CA . ARG B 2 380 ? 40.933 80.620 47.680 1.00 7.94 2381 ARG B CA 1
ATOM 7141 C C . ARG B 2 380 ? 39.804 79.694 47.249 1.00 8.49 2381 ARG B C 1
ATOM 7142 O O . ARG B 2 380 ? 39.950 78.954 46.266 1.00 8.06 2381 ARG B O 1
ATOM 7150 N N . HIS B 2 381 ? 38.722 79.655 48.013 1.00 8.27 2382 HIS B N 1
ATOM 7151 C CA . HIS B 2 381 ? 37.840 78.496 47.998 1.00 8.66 2382 HIS B CA 1
ATOM 7152 C C . HIS B 2 381 ? 37.045 78.321 46.714 1.00 8.91 2382 HIS B C 1
ATOM 7153 O O . HIS B 2 381 ? 36.955 77.210 46.186 1.00 8.90 2382 HIS B O 1
ATOM 7160 N N . SER B 2 382 ? 36.516 79.420 46.182 1.00 8.52 2383 SER B N 1
ATOM 7161 C CA . SER B 2 382 ? 35.828 79.380 44.896 1.00 9.26 2383 SER B CA 1
ATOM 7162 C C . SER B 2 382 ? 36.817 79.146 43.754 1.00 8.96 2383 SER B C 1
ATOM 7163 O O . SER B 2 382 ? 37.954 79.623 43.788 1.00 8.71 2383 SER B O 1
ATOM 7166 N N . ARG B 2 383 ? 36.360 78.431 42.732 1.00 9.21 2384 ARG B N 1
ATOM 7167 C CA . ARG B 2 383 ? 37.202 78.086 41.590 1.00 9.23 2384 ARG B CA 1
ATOM 7168 C C . ARG B 2 383 ? 37.347 79.198 40.573 1.00 9.17 2384 ARG B C 1
ATOM 7169 O O . ARG B 2 383 ? 37.040 79.041 39.382 1.00 8.86 2384 ARG B O 1
ATOM 7177 N N . GLY B 2 384 ? 37.873 80.326 41.046 1.00 9.12 2385 GLY B N 1
ATOM 7178 C CA . GLY B 2 384 ? 38.218 81.430 40.168 1.00 8.98 2385 GLY B CA 1
ATOM 7179 C C . GLY B 2 384 ? 37.125 82.467 39.973 1.00 9.37 2385 GLY B C 1
ATOM 7180 O O . GLY B 2 384 ? 37.343 83.460 39.282 1.00 9.06 2385 GLY B O 1
ATOM 7181 N N . PHE B 2 385 ? 35.972 82.273 40.610 1.00 9.42 2386 PHE B N 1
ATOM 7182 C CA . PHE B 2 385 ? 34.796 83.090 40.317 1.00 10.43 2386 PHE B CA 1
ATOM 7183 C C . PHE B 2 385 ? 34.581 84.249 41.294 1.00 10.40 2386 PHE B C 1
ATOM 7184 O O . PHE B 2 385 ? 33.667 85.056 41.111 1.00 10.43 2386 PHE B O 1
ATOM 7192 N N . ALA B 2 386 ? 35.448 84.368 42.295 1.00 10.15 2387 ALA B N 1
ATOM 7193 C CA . ALA B 2 386 ? 35.301 85.406 43.313 1.00 9.41 2387 ALA B CA 1
ATOM 7194 C C . ALA B 2 386 ? 36.326 86.531 43.157 1.00 9.25 2387 ALA B C 1
ATOM 7195 O O . ALA B 2 386 ? 35.968 87.709 43.135 1.00 9.45 2387 ALA B O 1
ATOM 7197 N N . ILE B 2 387 ? 37.595 86.160 43.019 1.00 8.54 2388 ILE B N 1
ATOM 7198 C CA . ILE B 2 387 ? 38.687 87.129 42.983 1.00 8.79 2388 ILE B CA 1
ATOM 7199 C C . ILE B 2 387 ? 38.596 88.149 41.840 1.00 8.57 2388 ILE B C 1
ATOM 7200 O O . ILE B 2 387 ? 38.927 89.320 42.033 1.00 8.61 2388 ILE B O 1
ATOM 7205 N N . PRO B 2 388 ? 38.101 87.739 40.654 1.00 8.55 2389 PRO B N 1
ATOM 7206 C CA . PRO B 2 388 ? 37.902 88.729 39.587 1.00 9.23 2389 PRO B CA 1
ATOM 7207 C C . PRO B 2 388 ? 36.987 89.891 39.995 1.00 8.96 2389 PRO B C 1
ATOM 7208 O O . PRO B 2 388 ? 37.240 91.040 39.637 1.00 9.64 2389 PRO B O 1
ATOM 7212 N N . CYS B 2 389 ? 35.973 89.589 40.805 1.00 8.80 2390 CYS B N 1
ATOM 7213 C CA . CYS B 2 389 ? 35.076 90.610 41.343 1.00 9.51 2390 CYS B CA 1
ATOM 7214 C C . CYS B 2 389 ? 35.815 91.535 42.297 1.00 9.31 2390 CYS B C 1
ATOM 7215 O O . CYS B 2 389 ? 35.568 92.739 42.323 1.00 8.76 2390 CYS B O 1
ATOM 7218 N N . VAL B 2 390 ? 36.701 90.955 43.103 1.00 9.64 2391 VAL B N 1
ATOM 7219 C CA . VAL B 2 390 ? 37.509 91.720 44.050 1.00 9.13 2391 VAL B CA 1
ATOM 7220 C C . VAL B 2 390 ? 38.416 92.712 43.319 1.00 9.25 2391 VAL B C 1
ATOM 7221 O O . VAL B 2 390 ? 38.526 93.870 43.719 1.00 9.57 2391 VAL B O 1
ATOM 7225 N N . CYS B 2 391 ? 39.017 92.268 42.219 1.00 9.38 2392 CYS B N 1
ATOM 7226 C CA . CYS B 2 391 ? 39.863 93.131 41.403 1.00 9.31 2392 CYS B CA 1
ATOM 7227 C C . CYS B 2 391 ? 39.080 94.280 40.774 1.00 9.19 2392 CYS B C 1
ATOM 7228 O O . CYS B 2 391 ? 39.531 95.427 40.796 1.00 9.56 2392 CYS B O 1
ATOM 7231 N N . ALA B 2 392 ? 37.882 93.982 40.276 1.00 9.51 2393 ALA B N 1
ATOM 7232 C CA . ALA B 2 392 ? 37.002 95.012 39.727 1.00 9.67 2393 ALA B CA 1
ATOM 7233 C C . ALA B 2 392 ? 36.568 95.999 40.813 1.00 10.36 2393 ALA B C 1
ATOM 7234 O O . ALA B 2 392 ? 36.564 97.213 40.594 1.00 10.64 2393 ALA B O 1
ATOM 7236 N N . ALA B 2 393 ? 36.251 95.475 41.995 1.00 9.96 2394 ALA B N 1
ATOM 7237 C CA . ALA B 2 393 ? 35.812 96.305 43.116 1.00 10.38 2394 ALA B CA 1
ATOM 7238 C C . ALA B 2 393 ? 36.900 97.295 43.519 1.00 10.83 2394 ALA B C 1
ATOM 7239 O O . ALA B 2 393 ? 36.631 98.478 43.740 1.00 11.46 2394 ALA B O 1
ATOM 7241 N N . VAL B 2 394 ? 38.134 96.806 43.584 1.00 11.02 2395 VAL B N 1
ATOM 7242 C CA . VAL B 2 394 ? 39.284 97.639 43.909 1.00 11.24 2395 VAL B CA 1
ATOM 7243 C C . VAL B 2 394 ? 39.495 98.724 42.849 1.00 11.30 2395 VAL B C 1
ATOM 7244 O O . VAL B 2 394 ? 39.739 99.886 43.181 1.00 11.46 2395 VAL B O 1
ATOM 7248 N N . ALA B 2 395 ? 39.263 98.368 41.588 1.00 10.84 2396 ALA B N 1
ATOM 7249 C CA . ALA B 2 395 ? 39.396 99.312 40.479 1.00 11.11 2396 ALA B CA 1
ATOM 7250 C C . ALA B 2 395 ? 38.368 100.446 40.550 1.00 11.64 2396 ALA B C 1
ATOM 7251 O O . ALA B 2 395 ? 38.643 101.566 40.114 1.00 12.07 2396 ALA B O 1
ATOM 7253 N N . LEU B 2 396 ? 37.210 100.162 41.143 1.00 11.27 2397 LEU B N 1
ATOM 7254 C CA . LEU B 2 396 ? 36.102 101.117 41.197 1.00 11.55 2397 LEU B CA 1
ATOM 7255 C C . LEU B 2 396 ? 36.157 102.047 42.407 1.00 11.69 2397 LEU B C 1
ATOM 7256 O O . LEU B 2 396 ? 35.394 103.011 42.490 1.00 12.05 2397 LEU B O 1
ATOM 7261 N N . ASP B 2 397 ? 37.059 101.756 43.341 1.00 11.76 2398 ASP B N 1
ATOM 7262 C CA . ASP B 2 397 ? 37.141 102.521 44.579 1.00 12.05 2398 ASP B CA 1
ATOM 7263 C C . ASP B 2 397 ? 37.669 103.926 44.316 1.00 12.38 2398 ASP B C 1
ATOM 7264 O O . ASP B 2 397 ? 38.678 104.100 43.629 1.00 13.34 2398 ASP B O 1
ATOM 7269 N N . ALA B 2 398 ? 36.989 104.921 44.879 1.00 11.91 2399 ALA B N 1
ATOM 7270 C CA . ALA B 2 398 ? 37.314 106.319 44.620 1.00 12.47 2399 ALA B CA 1
ATOM 7271 C C . ALA B 2 398 ? 38.235 106.922 45.679 1.00 12.80 2399 ALA B C 1
ATOM 7272 O O . ALA B 2 398 ? 38.650 108.073 45.554 1.00 13.34 2399 ALA B O 1
ATOM 7274 N N . GLY B 2 399 ? 38.539 106.153 46.723 1.00 12.45 2400 GLY B N 1
ATOM 7275 C CA . GLY B 2 399 ? 39.497 106.603 47.723 1.00 13.14 2400 GLY B CA 1
ATOM 7276 C C . GLY B 2 399 ? 39.070 106.383 49.165 1.00 12.79 2400 GLY B C 1
ATOM 7277 O O . GLY B 2 399 ? 39.251 107.261 50.009 1.00 13.58 2400 GLY B O 1
ATOM 7278 N N . THR B 2 400 ? 38.538 105.198 49.458 1.00 12.41 2401 THR B N 1
ATOM 7279 C CA . THR B 2 400 ? 38.064 104.872 50.801 1.00 12.04 2401 THR B CA 1
ATOM 7280 C C . THR B 2 400 ? 39.064 104.013 51.576 1.00 12.17 2401 THR B C 1
ATOM 7281 O O . THR B 2 400 ? 38.950 103.868 52.794 1.00 11.38 2401 THR B O 1
ATOM 7285 N N . GLN B 2 401 ? 40.044 103.457 50.867 1.00 12.27 2402 GLN B N 1
ATOM 7286 C CA . GLN B 2 401 ? 40.943 102.449 51.429 1.00 12.73 2402 GLN B CA 1
ATOM 7287 C C . GLN B 2 401 ? 42.219 103.041 52.021 1.00 13.01 2402 GLN B C 1
ATOM 7288 O O . GLN B 2 401 ? 42.780 103.994 51.481 1.00 13.92 2402 GLN B O 1
ATOM 7294 N N . MET B 2 402 ? 42.713 102.416 53.087 1.00 13.75 2403 MET B N 1
ATOM 7295 C CA . MET B 2 402 ? 44.034 102.735 53.624 1.00 14.38 2403 MET B CA 1
ATOM 7296 C C . MET B 2 402 ? 45.108 102.061 52.783 1.00 14.95 2403 MET B C 1
ATOM 7297 O O . MET B 2 402 ? 46.153 102.645 52.494 1.00 14.45 2403 MET B O 1
ATOM 7304 N N . PHE B 2 403 ? 44.863 100.801 52.446 1.00 15.50 2404 PHE B N 1
ATOM 7305 C CA . PHE B 2 403 ? 45.800 100.035 51.641 1.00 16.66 2404 PHE B CA 1
ATOM 7306 C C . PHE B 2 403 ? 45.342 100.036 50.195 1.00 17.10 2404 PHE B C 1
ATOM 7307 O O . PHE B 2 403 ? 44.798 99.055 49.681 1.00 17.11 2404 PHE B O 1
ATOM 7315 N N . SER B 2 404 ? 45.486 101.210 49.591 1.00 17.16 2405 SER B N 1
ATOM 7316 C CA . SER B 2 404 ? 45.036 101.473 48.236 1.00 17.88 2405 SER B CA 1
ATOM 7317 C C . SER B 2 404 ? 45.964 100.826 47.217 1.00 18.14 2405 SER B C 1
ATOM 7318 O O . SER B 2 404 ? 47.015 100.284 47.572 1.00 17.91 2405 SER B O 1
ATOM 7321 N N . ILE B 2 405 ? 45.576 100.921 45.949 1.00 18.38 2406 ILE B N 1
ATOM 7322 C CA . ILE B 2 405 ? 46.390 100.453 44.832 1.00 19.31 2406 ILE B CA 1
ATOM 7323 C C . ILE B 2 405 ? 47.786 101.075 44.856 1.00 20.71 2406 ILE B C 1
ATOM 7324 O O . ILE B 2 405 ? 48.788 100.374 44.732 1.00 20.72 2406 ILE B O 1
ATOM 7329 N N . GLU B 2 406 ? 47.841 102.385 45.076 1.00 22.13 2407 GLU B N 1
ATOM 7330 C CA . GLU B 2 406 ? 49.100 103.119 45.131 1.00 24.47 2407 GLU B CA 1
ATOM 7331 C C . GLU B 2 406 ? 49.968 102.653 46.298 1.00 24.25 2407 GLU B C 1
ATOM 7332 O O . GLU B 2 406 ? 51.181 102.494 46.151 1.00 25.53 2407 GLU B O 1
ATOM 7338 N N . SER B 2 407 ? 49.327 102.369 47.430 1.00 23.81 2408 SER B N 1
ATOM 7339 C CA . SER B 2 407 ? 50.014 101.948 48.650 1.00 23.36 2408 SER B CA 1
ATOM 7340 C C . SER B 2 407 ? 50.781 100.636 48.481 1.00 22.89 2408 SER B C 1
ATOM 7341 O O . SER B 2 407 ? 51.925 100.513 48.922 1.00 22.69 2408 SER B O 1
ATOM 7344 N N . THR B 2 408 ? 50.141 99.655 47.851 1.00 22.25 2409 THR B N 1
ATOM 7345 C CA . THR B 2 408 ? 50.682 98.302 47.789 1.00 21.57 2409 THR B CA 1
ATOM 7346 C C . THR B 2 408 ? 51.282 97.964 46.427 1.00 21.27 2409 THR B C 1
ATOM 7347 O O . THR B 2 408 ? 52.131 97.076 46.321 1.00 21.11 2409 THR B O 1
ATOM 7351 N N . SER B 2 409 ? 50.837 98.671 45.390 1.00 20.42 2410 SER B N 1
ATOM 7352 C CA . SER B 2 409 ? 51.062 98.238 44.013 1.00 20.44 2410 SER B CA 1
ATOM 7353 C C . SER B 2 409 ? 51.447 99.386 43.087 1.00 21.20 2410 SER B C 1
ATOM 7354 O O . SER B 2 409 ? 51.217 99.319 41.878 1.00 21.34 2410 SER B O 1
ATOM 7357 N N . GLY B 2 410 ? 52.034 100.435 43.655 1.00 21.94 2411 GLY B N 1
ATOM 7358 C CA . GLY B 2 410 ? 52.440 101.583 42.861 1.00 23.11 2411 GLY B CA 1
ATOM 7359 C C . GLY B 2 410 ? 53.504 101.237 41.835 1.00 23.61 2411 GLY B C 1
ATOM 7360 O O . GLY B 2 410 ? 53.357 101.550 40.651 1.00 23.83 2411 GLY B O 1
ATOM 7361 N N . LEU B 2 411 ? 54.537 100.523 42.276 1.00 24.11 2412 LEU B N 1
ATOM 7362 C CA . LEU B 2 411 ? 55.622 100.100 41.397 1.00 24.53 2412 LEU B CA 1
ATOM 7363 C C . LEU B 2 411 ? 55.117 99.163 40.299 1.00 24.36 2412 LEU B C 1
ATOM 7364 O O . LEU B 2 411 ? 55.416 99.361 39.122 1.00 24.42 2412 LEU B O 1
ATOM 7369 N N . ILE B 2 412 ? 54.294 98.191 40.687 1.00 23.57 2413 ILE B N 1
ATOM 7370 C CA . ILE B 2 412 ? 53.737 97.207 39.759 1.00 23.28 2413 ILE B CA 1
ATOM 7371 C C . ILE B 2 412 ? 52.894 97.854 38.658 1.00 23.61 2413 ILE B C 1
ATOM 7372 O O . ILE B 2 412 ? 53.030 97.509 37.483 1.00 22.83 2413 ILE B O 1
ATOM 7377 N N . GLY B 2 413 ? 52.014 98.776 39.047 1.00 24.30 2414 GLY B N 1
ATOM 7378 C CA . GLY B 2 413 ? 51.185 99.475 38.080 1.00 25.23 2414 GLY B CA 1
ATOM 7379 C C . GLY B 2 413 ? 52.001 100.308 37.107 1.00 26.34 2414 GLY B C 1
ATOM 7380 O O . GLY B 2 413 ? 51.746 100.292 35.901 1.00 26.48 2414 GLY B O 1
ATOM 7381 N N . ASP B 2 414 ? 53.040 100.961 37.618 1.00 27.36 2415 ASP B N 1
ATOM 7382 C CA . ASP B 2 414 ? 53.908 101.796 36.794 1.00 28.48 2415 ASP B CA 1
ATOM 7383 C C . ASP B 2 414 ? 54.785 100.977 35.846 1.00 28.91 2415 ASP B C 1
ATOM 7384 O O . ASP B 2 414 ? 54.978 101.352 34.686 1.00 29.47 2415 ASP B O 1
ATOM 7389 N N . VAL B 2 415 ? 55.249 99.825 36.322 1.00 28.62 2416 VAL B N 1
ATOM 7390 C CA . VAL B 2 415 ? 56.166 98.985 35.560 1.00 28.33 2416 VAL B CA 1
ATOM 7391 C C . VAL B 2 415 ? 55.448 98.039 34.593 1.00 28.32 2416 VAL B C 1
ATOM 7392 O O . VAL B 2 415 ? 55.961 97.754 33.511 1.00 28.49 2416 VAL B O 1
ATOM 7396 N N . PHE B 2 416 ? 54.242 97.605 34.952 1.00 27.96 2417 PHE B N 1
ATOM 7397 C CA . PHE B 2 416 ? 53.548 96.552 34.208 1.00 27.90 2417 PHE B CA 1
ATOM 7398 C C . PHE B 2 416 ? 52.288 97.014 33.477 1.00 28.54 2417 PHE B C 1
ATOM 7399 O O . PHE B 2 416 ? 51.797 96.320 32.583 1.00 28.33 2417 PHE B O 1
ATOM 7407 N N . GLY B 2 417 ? 51.759 98.171 33.867 1.00 29.09 2418 GLY B N 1
ATOM 7408 C CA . GLY B 2 417 ? 50.515 98.660 33.291 1.00 29.73 2418 GLY B CA 1
ATOM 7409 C C . GLY B 2 417 ? 50.607 99.080 31.833 1.00 29.98 2418 GLY B C 1
ATOM 7410 O O . GLY B 2 417 ? 49.585 99.204 31.153 1.00 30.60 2418 GLY B O 1
ATOM 7411 N N . ALA B 2 418 ? 51.831 99.254 31.341 1.00 29.55 2419 ALA B N 1
ATOM 7412 C CA . ALA B 2 418 ? 52.070 99.709 29.972 1.00 29.47 2419 ALA B CA 1
ATOM 7413 C C . ALA B 2 418 ? 52.135 98.555 28.974 1.00 28.83 2419 ALA B C 1
ATOM 7414 O O . ALA B 2 418 ? 52.217 98.775 27.764 1.00 29.51 2419 ALA B O 1
ATOM 7416 N N . ILE B 2 419 ? 52.161 97.328 29.489 1.00 27.95 2420 ILE B N 1
ATOM 7417 C CA . ILE B 2 419 ? 52.139 96.135 28.650 1.00 26.70 2420 ILE B CA 1
ATOM 7418 C C . ILE B 2 419 ? 50.733 95.914 28.086 1.00 26.15 2420 ILE B C 1
ATOM 7419 O O . ILE B 2 419 ? 49.775 95.714 28.838 1.00 25.49 2420 ILE B O 1
ATOM 7424 N N . PRO B 2 420 ? 50.595 95.977 26.751 1.00 25.41 2421 PRO B N 1
ATOM 7425 C CA . PRO B 2 420 ? 49.305 96.042 26.051 1.00 24.86 2421 PRO B CA 1
ATOM 7426 C C . PRO B 2 420 ? 48.349 94.904 26.408 1.00 24.07 2421 PRO B C 1
ATOM 7427 O O . PRO B 2 420 ? 47.187 95.141 26.740 1.00 23.70 2421 PRO B O 1
ATOM 7431 N N . GLU B 2 421 ? 48.861 93.678 26.372 1.00 23.34 2422 GLU B N 1
ATOM 7432 C CA . GLU B 2 421 ? 48.063 92.488 26.648 1.00 22.88 2422 GLU B CA 1
ATOM 7433 C C . GLU B 2 421 ? 47.552 92.477 28.080 1.00 21.98 2422 GLU B C 1
ATOM 7434 O O . GLU B 2 421 ? 46.492 91.920 28.364 1.00 20.72 2422 GLU B O 1
ATOM 7440 N N . PHE B 2 422 ? 48.332 93.068 28.981 1.00 20.87 2423 PHE B N 1
ATOM 7441 C CA . PHE B 2 422 ? 47.953 93.168 30.384 1.00 21.18 2423 PHE B CA 1
ATOM 7442 C C . PHE B 2 422 ? 46.877 94.226 30.589 1.00 21.09 2423 PHE B C 1
ATOM 7443 O O . PHE B 2 422 ? 45.929 94.008 31.345 1.00 19.95 2423 PHE B O 1
ATOM 7451 N N . ARG B 2 423 ? 47.008 95.365 29.911 1.00 21.61 2424 ARG B N 1
ATOM 7452 C CA . ARG B 2 423 ? 46.075 96.466 30.159 1.00 22.35 2424 ARG B CA 1
ATOM 7453 C C . ARG B 2 423 ? 44.777 96.217 29.407 1.00 21.16 2424 ARG B C 1
ATOM 7454 O O . ARG B 2 423 ? 43.708 96.617 29.870 1.00 20.89 2424 ARG B O 1
ATOM 7462 N N . GLU B 2 424 ? 44.849 95.519 28.278 1.00 19.72 2425 GLU B N 1
ATOM 7463 C CA . GLU B 2 424 ? 43.650 95.207 27.508 1.00 18.95 2425 GLU B CA 1
ATOM 7464 C C . GLU B 2 424 ? 43.526 93.713 27.211 1.00 17.37 2425 GLU B C 1
ATOM 7465 O O . GLU B 2 424 ? 43.701 93.278 26.070 1.00 16.91 2425 GLU B O 1
ATOM 7471 N N . PRO B 2 425 ? 43.192 92.909 28.237 1.00 15.80 2426 PRO B N 1
ATOM 7472 C CA . PRO B 2 425 ? 43.275 91.448 28.144 1.00 15.02 2426 PRO B CA 1
ATOM 7473 C C . PRO B 2 425 ? 42.181 90.808 27.294 1.00 14.59 2426 PRO B C 1
ATOM 7474 O O . PRO B 2 425 ? 42.385 89.742 26.712 1.00 14.05 2426 PRO B O 1
ATOM 7478 N N . ILE B 2 426 ? 41.004 91.428 27.269 1.00 14.36 2427 ILE B N 1
ATOM 7479 C CA . ILE B 2 426 ? 39.898 90.916 26.467 1.00 14.24 2427 ILE B CA 1
ATOM 7480 C C . ILE B 2 426 ? 40.232 91.045 24.986 1.00 14.71 2427 ILE B C 1
ATOM 7481 O O . ILE B 2 426 ? 40.067 90.092 24.221 1.00 14.43 2427 ILE B O 1
ATOM 7486 N N . LYS B 2 427 ? 40.771 92.202 24.608 1.00 15.87 2428 LYS B N 1
ATOM 7487 C CA . LYS B 2 427 ? 41.230 92.439 23.241 1.00 17.34 2428 LYS B CA 1
ATOM 7488 C C . LYS B 2 427 ? 42.384 91.513 22.871 1.00 18.00 2428 LYS B C 1
ATOM 7489 O O . LYS B 2 427 ? 42.443 91.009 21.751 1.00 19.24 2428 LYS B O 1
ATOM 7495 N N . ALA B 2 428 ? 43.263 91.246 23.835 1.00 18.30 2429 ALA B N 1
ATOM 7496 C CA . ALA B 2 428 ? 44.390 90.341 23.623 1.00 19.23 2429 ALA B CA 1
ATOM 7497 C C . ALA B 2 428 ? 43.905 88.923 23.342 1.00 19.90 2429 ALA B C 1
ATOM 7498 O O . ALA B 2 428 ? 44.331 88.296 22.370 1.00 19.90 2429 ALA B O 1
ATOM 7500 N N . VAL B 2 429 ? 42.982 88.439 24.169 1.00 21.15 2430 VAL B N 1
ATOM 7501 C CA . VAL B 2 429 ? 42.459 87.082 24.028 1.00 23.17 2430 VAL B CA 1
ATOM 7502 C C . VAL B 2 429 ? 41.617 86.933 22.760 1.00 25.27 2430 VAL B C 1
ATOM 7503 O O . VAL B 2 429 ? 41.627 85.877 22.123 1.00 25.62 2430 VAL B O 1
ATOM 7507 N N . ALA B 2 430 ? 40.993 88.030 22.334 1.00 27.16 2431 ALA B N 1
ATOM 7508 C CA . ALA B 2 430 ? 40.172 88.041 21.124 1.00 29.86 2431 ALA B CA 1
ATOM 7509 C C . ALA B 2 430 ? 41.014 88.106 19.850 1.00 31.85 2431 ALA B C 1
ATOM 7510 O O . ALA B 2 430 ? 40.528 87.774 18.767 1.00 32.37 2431 ALA B O 1
ATOM 7512 N N . GLY B 2 431 ? 42.238 88.616 19.968 1.00 34.06 2432 GLY B N 1
ATOM 7513 C CA . GLY B 2 431 ? 43.174 88.570 18.856 1.00 36.65 2432 GLY B CA 1
ATOM 7514 C C . GLY B 2 431 ? 43.342 89.871 18.089 1.00 38.45 2432 GLY B C 1
ATOM 7515 O O . GLY B 2 431 ? 43.511 89.854 16.868 1.00 38.73 2432 GLY B O 1
ATOM 7516 N N . VAL B 2 432 ? 43.293 90.997 18.795 1.00 40.04 2433 VAL B N 1
ATOM 7517 C CA . VAL B 2 432 ? 43.590 92.292 18.194 1.00 41.86 2433 VAL B CA 1
ATOM 7518 C C . VAL B 2 432 ? 44.950 92.798 18.684 1.00 42.56 2433 VAL B C 1
ATOM 7519 O O . VAL B 2 432 ? 45.886 92.860 17.858 1.00 43.44 2433 VAL B O 1
ATOM 7523 N N . ALA C 3 1 ? 9.789 89.915 30.713 1.00 28.22 3002 ALA C N 1
ATOM 7524 C CA . ALA C 3 1 ? 9.852 90.680 31.992 1.00 27.78 3002 ALA C CA 1
ATOM 7525 C C . ALA C 3 1 ? 9.601 89.760 33.180 1.00 27.44 3002 ALA C C 1
ATOM 7526 O O . ALA C 3 1 ? 8.496 89.241 33.353 1.00 28.48 3002 ALA C O 1
ATOM 7528 N N . TYR C 3 2 ? 10.619 89.599 34.020 1.00 25.68 3003 TYR C N 1
ATOM 7529 C CA . TYR C 3 2 ? 10.562 88.660 35.137 1.00 23.81 3003 TYR C CA 1
ATOM 7530 C C . TYR C 3 2 ? 10.038 89.299 36.424 1.00 23.30 3003 TYR C C 1
ATOM 7531 O O . TYR C 3 2 ? 10.599 90.277 36.919 1.00 22.84 3003 TYR C O 1
ATOM 7540 N N . GLU C 3 3 ? 8.983 88.707 36.980 1.00 23.12 3004 GLU C N 1
ATOM 7541 C CA . GLU C 3 3 ? 8.441 89.135 38.266 1.00 23.10 3004 GLU C CA 1
ATOM 7542 C C . GLU C 3 3 ? 9.101 88.345 39.396 1.00 21.07 3004 GLU C C 1
ATOM 7543 O O . GLU C 3 3 ? 8.898 87.137 39.508 1.00 20.09 3004 GLU C O 1
ATOM 7549 N N . ARG C 3 4 ? 9.874 89.027 40.241 1.00 19.75 3005 ARG C N 1
ATOM 7550 C CA . ARG C 3 4 ? 10.557 88.350 41.351 1.00 18.44 3005 ARG C CA 1
ATOM 7551 C C . ARG C 3 4 ? 9.574 87.754 42.346 1.00 17.86 3005 ARG C C 1
ATOM 7552 O O . ARG C 3 4 ? 8.531 88.351 42.633 1.00 17.62 3005 ARG C O 1
ATOM 7560 N N . GLN C 3 5 ? 9.912 86.578 42.873 1.00 16.68 3006 GLN C N 1
ATOM 7561 C CA . GLN C 3 5 ? 9.103 85.909 43.893 1.00 16.26 3006 GLN C CA 1
ATOM 7562 C C . GLN C 3 5 ? 9.769 85.905 45.272 1.00 15.83 3006 GLN C C 1
ATOM 7563 O O . GLN C 3 5 ? 9.115 85.626 46.280 1.00 15.06 3006 GLN C O 1
ATOM 7569 N N . TYR C 3 6 ? 11.081 86.145 45.288 1.00 14.48 3007 TYR C N 1
ATOM 7570 C CA . TYR C 3 6 ? 11.851 86.429 46.505 1.00 14.96 3007 TYR C CA 1
ATOM 7571 C C . TYR C 3 6 ? 12.134 85.239 47.421 1.00 15.04 3007 TYR C C 1
ATOM 7572 O O . TYR C 3 6 ? 13.291 84.943 47.717 1.00 15.36 3007 TYR C O 1
ATOM 7581 N N . TYR C 3 7 ? 11.081 84.585 47.901 1.00 14.84 3008 TYR C N 1
ATOM 7582 C CA . TYR C 3 7 ? 11.221 83.581 48.949 1.00 14.64 3008 TYR C CA 1
ATOM 7583 C C . TYR C 3 7 ? 10.034 82.622 48.924 1.00 14.50 3008 TYR C C 1
ATOM 7584 O O . TYR C 3 7 ? 8.905 83.030 48.646 1.00 14.81 3008 TYR C O 1
ATOM 7593 N N . PRO C 3 8 ? 10.278 81.329 49.197 1.00 14.62 3009 PRO C N 1
ATOM 7594 C CA . PRO C 3 8 ? 9.195 80.343 49.288 1.00 14.79 3009 PRO C CA 1
ATOM 7595 C C . PRO C 3 8 ? 8.390 80.462 50.578 1.00 15.08 3009 PRO C C 1
ATOM 7596 O O . PRO C 3 8 ? 8.615 81.370 51.381 1.00 15.75 3009 PRO C O 1
ATOM 7600 N N . GLY C 3 9 ? 7.429 79.559 50.751 1.00 14.88 3010 GLY C N 1
ATOM 7601 C CA . GLY C 3 9 ? 6.688 79.498 51.996 1.00 15.30 3010 GLY C CA 1
ATOM 7602 C C . GLY C 3 9 ? 5.324 80.150 51.923 1.00 15.68 3010 GLY C C 1
ATOM 7603 O O . GLY C 3 9 ? 5.124 81.124 51.195 1.00 15.00 3010 GLY C O 1
ATOM 7604 N N . ALA C 3 10 ? 4.407 79.664 52.752 1.00 16.12 3011 ALA C N 1
ATOM 7605 C CA . ALA C 3 10 ? 3.028 80.133 52.722 1.00 17.10 3011 ALA C CA 1
ATOM 7606 C C . ALA C 3 10 ? 2.493 80.483 54.111 1.00 17.84 3011 ALA C C 1
ATOM 7607 O O . ALA C 3 10 ? 1.278 80.560 54.310 1.00 18.84 3011 ALA C O 1
ATOM 7609 N N . THR C 3 11 ? 3.394 80.716 55.062 1.00 17.18 3012 THR C N 1
ATOM 7610 C CA . THR C 3 11 ? 2.996 81.153 56.397 1.00 17.21 3012 THR C CA 1
ATOM 7611 C C . THR C 3 11 ? 3.127 82.665 56.521 1.00 16.60 3012 THR C C 1
ATOM 7612 O O . THR C 3 11 ? 3.613 83.331 55.604 1.00 16.51 3012 THR C O 1
ATOM 7616 N N . SER C 3 12 ? 2.735 83.194 57.679 1.00 15.70 3013 SER C N 1
ATOM 7617 C CA . SER C 3 12 ? 2.886 84.615 57.969 1.00 14.92 3013 SER C CA 1
ATOM 7618 C C . SER C 3 12 ? 4.358 85.008 57.982 1.00 14.50 3013 SER C C 1
ATOM 7619 O O . SER C 3 12 ? 4.718 86.099 57.541 1.00 13.84 3013 SER C O 1
ATOM 7622 N N . VAL C 3 13 ? 5.204 84.097 58.461 1.00 14.23 3014 VAL C N 1
ATOM 7623 C CA . VAL C 3 13 ? 6.645 84.328 58.522 1.00 14.01 3014 VAL C CA 1
ATOM 7624 C C . VAL C 3 13 ? 7.237 84.487 57.123 1.00 13.92 3014 VAL C C 1
ATOM 7625 O O . VAL C 3 13 ? 7.969 85.442 56.860 1.00 14.54 3014 VAL C O 1
ATOM 7629 N N . ALA C 3 14 ? 6.858 83.590 56.215 1.00 14.26 3015 ALA C N 1
ATOM 7630 C CA . ALA C 3 14 ? 7.307 83.650 54.826 1.00 13.96 3015 ALA C CA 1
ATOM 7631 C C . ALA C 3 14 ? 6.784 84.903 54.127 1.00 14.10 3015 ALA C C 1
ATOM 7632 O O . ALA C 3 14 ? 7.509 85.545 53.363 1.00 13.87 3015 ALA C O 1
ATOM 7634 N N . ALA C 3 15 ? 5.536 85.263 54.419 1.00 13.55 3016 ALA C N 1
ATOM 7635 C CA . ALA C 3 15 ? 4.927 86.470 53.868 1.00 14.32 3016 ALA C CA 1
ATOM 7636 C C . ALA C 3 15 ? 5.648 87.715 54.372 1.00 13.59 3016 ALA C C 1
ATOM 7637 O O . ALA C 3 15 ? 5.921 88.636 53.604 1.00 14.19 3016 ALA C O 1
ATOM 7639 N N . ASN C 3 16 ? 6.003 87.713 55.653 1.00 13.91 3017 ASN C N 1
ATOM 7640 C CA . ASN C 3 16 ? 6.755 88.817 56.241 1.00 13.30 3017 ASN C CA 1
ATOM 7641 C C . ASN C 3 16 ? 8.167 88.892 55.671 1.00 13.49 3017 ASN C C 1
ATOM 7642 O O . ASN C 3 16 ? 8.659 89.982 55.380 1.00 13.74 3017 ASN C O 1
ATOM 7647 N N . ARG C 3 17 ? 8.796 87.736 55.470 1.00 13.79 3018 ARG C N 1
ATOM 7648 C CA . ARG C 3 17 ? 10.109 87.697 54.807 1.00 13.38 3018 ARG C CA 1
ATOM 7649 C C . ARG C 3 17 ? 10.063 88.307 53.417 1.00 13.48 3018 ARG C C 1
ATOM 7650 O O . ARG C 3 17 ? 10.879 89.171 53.090 1.00 13.40 3018 ARG C O 1
ATOM 7658 N N . ARG C 3 18 ? 9.054 87.951 52.608 1.00 13.42 3019 ARG C N 1
ATOM 7659 C CA . ARG C 3 18 ? 8.903 88.633 51.320 1.00 13.60 3019 ARG C CA 1
ATOM 7660 C C . ARG C 3 18 ? 8.652 90.120 51.401 1.00 13.36 3019 ARG C C 1
ATOM 7661 O O . ARG C 3 18 ? 9.124 90.878 50.543 1.00 13.26 3019 ARG C O 1
ATOM 7669 N N . LYS C 3 19 ? 7.947 90.568 52.436 1.00 14.18 3020 LYS C N 1
ATOM 7670 C CA . LYS C 3 19 ? 7.744 92.000 52.652 1.00 13.90 3020 LYS C CA 1
ATOM 7671 C C . LYS C 3 19 ? 9.064 92.723 52.916 1.00 13.87 3020 LYS C C 1
ATOM 7672 O O . LYS C 3 19 ? 9.330 93.778 52.341 1.00 13.81 3020 LYS C O 1
ATOM 7678 N N . HIS C 3 20 ? 9.906 92.124 53.754 1.00 13.80 3021 HIS C N 1
ATOM 7679 C CA . HIS C 3 20 ? 11.208 92.695 54.085 1.00 13.49 3021 HIS C CA 1
ATOM 7680 C C . HIS C 3 20 ? 12.144 92.711 52.880 1.00 13.53 3021 HIS C C 1
ATOM 7681 O O . HIS C 3 20 ? 12.761 93.732 52.582 1.00 13.29 3021 HIS C O 1
ATOM 7688 N N . MET C 3 21 ? 12.196 91.597 52.154 1.00 14.23 3022 MET C N 1
ATOM 7689 C CA . MET C 3 21 ? 13.057 91.484 50.979 1.00 14.04 3022 MET C CA 1
ATOM 7690 C C . MET C 3 21 ? 12.652 92.455 49.876 1.00 14.39 3022 MET C C 1
ATOM 7691 O O . MET C 3 21 ? 13.507 93.097 49.264 1.00 15.01 3022 MET C O 1
ATOM 7696 N N . SER C 3 22 ? 11.348 92.573 49.635 1.00 14.59 3023 SER C N 1
ATOM 7697 C CA . SER C 3 22 ? 10.839 93.441 48.578 1.00 15.19 3023 SER C CA 1
ATOM 7698 C C . SER C 3 22 ? 10.734 94.903 49.010 1.00 15.57 3023 SER C C 1
ATOM 7699 O O . SER C 3 22 ? 10.434 95.775 48.194 1.00 15.62 3023 SER C O 1
ATOM 7702 N N . GLY C 3 23 ? 10.942 95.160 50.299 1.00 16.01 3024 GLY C N 1
ATOM 7703 C CA . GLY C 3 23 ? 10.903 96.523 50.804 1.00 16.90 3024 GLY C CA 1
ATOM 7704 C C . GLY C 3 23 ? 9.500 97.086 50.956 1.00 17.50 3024 GLY C C 1
ATOM 7705 O O . GLY C 3 23 ? 9.324 98.292 51.129 1.00 17.97 3024 GLY C O 1
ATOM 7706 N N . LYS C 3 24 ? 8.500 96.214 50.898 1.00 17.81 3025 LYS C N 1
ATOM 7707 C CA . LYS C 3 24 ? 7.115 96.620 51.103 1.00 18.95 3025 LYS C CA 1
ATOM 7708 C C . LYS C 3 24 ? 6.785 96.586 52.592 1.00 18.31 3025 LYS C C 1
ATOM 7709 O O . LYS C 3 24 ? 6.248 95.605 53.107 1.00 18.72 3025 LYS C O 1
ATOM 7715 N N . LEU C 3 25 ? 7.192 97.643 53.286 1.00 18.00 3026 LEU C N 1
ATOM 7716 C CA . LEU C 3 25 ? 7.136 97.700 54.740 1.00 18.16 3026 LEU C CA 1
ATOM 7717 C C . LEU C 3 25 ? 6.232 98.838 55.188 1.00 18.29 3026 LEU C C 1
ATOM 7718 O O . LEU C 3 25 ? 6.424 99.985 54.783 1.00 18.61 3026 LEU C O 1
ATOM 7723 N N . GLU C 3 26 ? 5.301 98.530 56.085 1.00 18.64 3027 GLU C N 1
ATOM 7724 C CA . GLU C 3 26 ? 4.408 99.541 56.642 1.00 18.78 3027 GLU C CA 1
ATOM 7725 C C . GLU C 3 26 ? 5.171 100.517 57.535 1.00 18.68 3027 GLU C C 1
ATOM 7726 O O . GLU C 3 26 ? 5.934 100.106 58.409 1.00 18.05 3027 GLU C O 1
ATOM 7732 N N . LYS C 3 27 ? 5.019 101.807 57.253 1.00 18.95 3028 LYS C N 1
ATOM 7733 C CA . LYS C 3 27 ? 5.556 102.854 58.115 1.00 19.16 3028 LYS C CA 1
ATOM 7734 C C . LYS C 3 27 ? 4.720 102.927 59.391 1.00 19.30 3028 LYS C C 1
ATOM 7735 O O . LYS C 3 27 ? 3.492 103.024 59.331 1.00 19.40 3028 LYS C O 1
ATOM 7741 N N . LEU C 3 28 ? 5.382 102.823 60.539 1.00 18.66 3029 LEU C N 1
ATOM 7742 C CA . LEU C 3 28 ? 4.682 102.747 61.816 1.00 18.69 3029 LEU C CA 1
ATOM 7743 C C . LEU C 3 28 ? 4.958 103.937 62.722 1.00 18.06 3029 LEU C C 1
ATOM 7744 O O . LEU C 3 28 ? 4.233 104.164 63.690 1.00 18.18 3029 LEU C O 1
ATOM 7749 N N . ARG C 3 29 ? 6.010 104.690 62.419 1.00 18.14 3030 ARG C N 1
ATOM 7750 C CA . ARG C 3 29 ? 6.438 105.764 63.302 1.00 18.15 3030 ARG C CA 1
ATOM 7751 C C . ARG C 3 29 ? 7.351 106.700 62.524 1.00 18.61 3030 ARG C C 1
ATOM 7752 O O . ARG C 3 29 ? 7.738 106.435 61.384 1.00 18.59 3030 ARG C O 1
ATOM 7760 N N . GLU C 3 30 ? 7.644 107.836 63.148 1.00 19.47 3031 GLU C N 1
ATOM 7761 C CA . GLU C 3 30 ? 8.444 108.890 62.540 1.00 20.57 3031 GLU C CA 1
ATOM 7762 C C . GLU C 3 30 ? 9.705 109.141 63.356 1.00 19.92 3031 GLU C C 1
ATOM 7763 O O . GLU C 3 30 ? 9.676 109.093 64.584 1.00 19.32 3031 GLU C O 1
ATOM 7769 N N . ILE C 3 31 ? 10.806 109.416 62.664 1.00 19.22 3032 ILE C N 1
ATOM 7770 C CA . ILE C 3 31 ? 11.998 109.946 63.313 1.00 19.04 3032 ILE C CA 1
ATOM 7771 C C . ILE C 3 31 ? 12.543 111.121 62.500 1.00 19.09 3032 ILE C C 1
ATOM 7772 O O . ILE C 3 31 ? 12.598 111.061 61.269 1.00 19.09 3032 ILE C O 1
ATOM 7777 N N . SER C 3 32 ? 12.814 112.233 63.176 1.00 18.94 3033 SER C N 1
ATOM 7778 C CA . SER C 3 32 ? 13.334 113.422 62.507 1.00 19.33 3033 SER C CA 1
ATOM 7779 C C . SER C 3 32 ? 14.752 113.176 62.002 1.00 19.76 3033 SER C C 1
ATOM 7780 O O . SER C 3 32 ? 15.449 112.286 62.494 1.00 19.47 3033 SER C O 1
ATOM 7783 N N . ASP C 3 33 ? 15.181 113.979 61.033 1.00 20.35 3034 ASP C N 1
ATOM 7784 C CA . ASP C 3 33 ? 16.522 113.854 60.471 1.00 21.02 3034 ASP C CA 1
ATOM 7785 C C . ASP C 3 33 ? 17.594 114.037 61.539 1.00 20.93 3034 ASP C C 1
ATOM 7786 O O . ASP C 3 33 ? 18.559 113.276 61.594 1.00 20.56 3034 ASP C O 1
ATOM 7791 N N . GLU C 3 34 ? 17.391 115.013 62.417 1.00 20.75 3035 GLU C N 1
ATOM 7792 C CA . GLU C 3 34 ? 18.363 115.318 63.460 1.00 21.12 3035 GLU C CA 1
ATOM 7793 C C . GLU C 3 34 ? 18.428 114.240 64.538 1.00 19.90 3035 GLU C C 1
ATOM 7794 O O . GLU C 3 34 ? 19.503 113.946 65.060 1.00 19.43 3035 GLU C O 1
ATOM 7800 N N . ASP C 3 35 ? 17.278 113.658 64.872 1.00 18.70 3036 ASP C N 1
ATOM 7801 C CA . ASP C 3 35 ? 17.231 112.573 65.849 1.00 18.31 3036 ASP C CA 1
ATOM 7802 C C . ASP C 3 35 ? 17.879 111.307 65.310 1.00 17.75 3036 ASP C C 1
ATOM 7803 O O . ASP C 3 35 ? 18.548 110.587 66.049 1.00 17.90 3036 ASP C O 1
ATOM 7808 N N . LEU C 3 36 ? 17.678 111.043 64.021 1.00 17.24 3037 LEU C N 1
ATOM 7809 C CA . LEU C 3 36 ? 18.336 109.924 63.352 1.00 17.35 3037 LEU C CA 1
ATOM 7810 C C . LEU C 3 36 ? 19.854 110.101 63.372 1.00 16.81 3037 LEU C C 1
ATOM 7811 O O . LEU C 3 36 ? 20.590 109.179 63.719 1.00 17.44 3037 LEU C O 1
ATOM 7816 N N . THR C 3 37 ? 20.313 111.305 63.043 1.00 16.59 3038 THR C N 1
ATOM 7817 C CA . THR C 3 37 ? 21.735 111.625 63.085 1.00 15.72 3038 THR C CA 1
ATOM 7818 C C . THR C 3 37 ? 22.286 111.496 64.503 1.00 15.26 3038 THR C C 1
ATOM 7819 O O . THR C 3 37 ? 23.408 111.032 64.696 1.00 15.26 3038 THR C O 1
ATOM 7823 N N . ALA C 3 38 ? 21.460 111.841 65.489 1.00 14.67 3039 ALA C N 1
ATOM 7824 C CA . ALA C 3 38 ? 21.858 111.775 66.891 1.00 14.56 3039 ALA C CA 1
ATOM 7825 C C . ALA C 3 38 ? 22.078 110.341 67.358 1.00 14.53 3039 ALA C C 1
ATOM 7826 O O . ALA C 3 38 ? 23.097 110.040 67.975 1.00 14.57 3039 ALA C O 1
ATOM 7828 N N . VAL C 3 39 ? 21.139 109.452 67.041 1.00 15.03 3040 VAL C N 1
ATOM 7829 C CA . VAL C 3 39 ? 21.241 108.059 67.475 1.00 15.40 3040 VAL C CA 1
ATOM 7830 C C . VAL C 3 39 ? 22.367 107.308 66.759 1.00 15.22 3040 VAL C C 1
ATOM 7831 O O . VAL C 3 39 ? 22.968 106.394 67.324 1.00 15.41 3040 VAL C O 1
ATOM 7835 N N . LEU C 3 40 ? 22.682 107.730 65.537 1.00 14.68 3041 LEU C N 1
ATOM 7836 C CA . LEU C 3 40 ? 23.748 107.100 64.761 1.00 14.14 3041 LEU C CA 1
ATOM 7837 C C . LEU C 3 40 ? 25.135 107.488 65.280 1.00 14.03 3041 LEU C C 1
ATOM 7838 O O . LEU C 3 40 ? 26.064 106.675 65.259 1.00 13.28 3041 LEU C O 1
ATOM 7843 N N . GLY C 3 41 ? 25.271 108.736 65.721 1.00 14.13 3042 GLY C N 1
ATOM 7844 C CA . GLY C 3 41 ? 26.448 109.151 66.465 1.00 14.15 3042 GLY C CA 1
ATOM 7845 C C . GLY C 3 41 ? 27.717 109.404 65.668 1.00 14.29 3042 GLY C C 1
ATOM 7846 O O . GLY C 3 41 ? 28.801 109.453 66.245 1.00 14.39 3042 GLY C O 1
ATOM 7847 N N . HIS C 3 42 ? 27.588 109.636 64.364 1.00 14.48 3043 HIS C N 1
ATOM 7848 C CA . HIS C 3 42 ? 28.754 109.834 63.500 1.00 14.09 3043 HIS C CA 1
ATOM 7849 C C . HIS C 3 42 ? 29.127 111.305 63.321 1.00 14.37 3043 HIS C C 1
ATOM 7850 O O . HIS C 3 42 ? 30.229 111.619 62.870 1.00 14.31 3043 HIS C O 1
ATOM 7857 N N . ARG C 3 43 ? 28.187 112.197 63.621 1.00 14.79 3044 ARG C N 1
ATOM 7858 C CA . ARG C 3 43 ? 28.417 113.624 63.503 1.00 15.93 3044 ARG C CA 1
ATOM 7859 C C . ARG C 3 43 ? 27.310 114.382 64.245 1.00 16.26 3044 ARG C C 1
ATOM 7860 O O . ARG C 3 43 ? 26.299 113.751 64.555 1.00 16.33 3044 ARG C O 1
ATOM 7868 N N . ALA C 3 44 ? 27.534 115.652 64.573 1.00 17.62 3045 ALA C N 1
ATOM 7869 C CA . ALA C 3 44 ? 26.533 116.459 65.262 1.00 18.23 3045 ALA C CA 1
ATOM 7870 C C . ALA C 3 44 ? 25.303 116.620 64.375 1.00 18.88 3045 ALA C C 1
ATOM 7871 O O . ALA C 3 44 ? 25.428 116.808 63.164 1.00 19.27 3045 ALA C O 1
ATOM 7873 N N . PRO C 3 45 ? 24.097 116.508 64.960 1.00 19.38 3046 PRO C N 1
ATOM 7874 C CA . PRO C 3 45 ? 22.855 116.701 64.202 1.00 19.84 3046 PRO C CA 1
ATOM 7875 C C . PRO C 3 45 ? 22.854 117.996 63.389 1.00 20.22 3046 PRO C C 1
ATOM 7876 O O . PRO C 3 45 ? 23.290 119.042 63.877 1.00 20.62 3046 PRO C O 1
ATOM 7880 N N . GLY C 3 46 ? 22.520 117.875 62.107 1.00 20.34 3047 GLY C N 1
ATOM 7881 C CA . GLY C 3 46 ? 22.407 119.040 61.247 1.00 20.98 3047 GLY C CA 1
ATOM 7882 C C . GLY C 3 46 ? 23.710 119.517 60.627 1.00 21.51 3047 GLY C C 1
ATOM 7883 O O . GLY C 3 46 ? 23.702 120.432 59.800 1.00 21.73 3047 GLY C O 1
ATOM 7884 N N . SER C 3 47 ? 24.829 118.912 61.019 1.00 20.87 3048 SER C N 1
ATOM 7885 C CA . SER C 3 47 ? 26.129 119.292 60.474 1.00 20.68 3048 SER C CA 1
ATOM 7886 C C . SER C 3 47 ? 26.362 118.685 59.090 1.00 20.62 3048 SER C C 1
ATOM 7887 O O . SER C 3 47 ? 25.670 117.750 58.684 1.00 20.45 3048 SER C O 1
ATOM 7890 N N . ASP C 3 48 ? 27.320 119.251 58.360 1.00 20.81 3049 ASP C N 1
ATOM 7891 C CA . ASP C 3 48 ? 27.713 118.731 57.053 1.00 20.97 3049 ASP C CA 1
ATOM 7892 C C . ASP C 3 48 ? 28.314 117.338 57.196 1.00 20.16 3049 ASP C C 1
ATOM 7893 O O . ASP C 3 48 ? 28.984 117.048 58.185 1.00 19.81 3049 ASP C O 1
ATOM 7898 N N . TYR C 3 49 ? 28.080 116.485 56.203 1.00 20.01 3050 TYR C N 1
ATOM 7899 C CA . TYR C 3 49 ? 28.721 115.173 56.154 1.00 19.25 3050 TYR C CA 1
ATOM 7900 C C . TYR C 3 49 ? 30.223 115.335 55.960 1.00 19.03 3050 TYR C C 1
ATOM 7901 O O . TYR C 3 49 ? 30.666 115.973 55.003 1.00 19.15 3050 TYR C O 1
ATOM 7910 N N . PRO C 3 50 ? 31.028 114.790 56.889 1.00 18.69 3051 PRO C N 1
ATOM 7911 C CA . PRO C 3 50 ? 32.481 114.717 56.693 1.00 18.22 3051 PRO C CA 1
ATOM 7912 C C . PRO C 3 50 ? 32.825 113.860 55.479 1.00 17.68 3051 PRO C C 1
ATOM 7913 O O . PRO C 3 50 ? 32.002 113.077 55.008 1.00 17.87 3051 PRO C O 1
ATOM 7917 N N . SER C 3 51 ? 34.026 114.045 54.950 1.00 17.67 3052 SER C N 1
ATOM 7918 C CA . SER C 3 51 ? 34.440 113.306 53.770 1.00 17.15 3052 SER C CA 1
ATOM 7919 C C . SER C 3 51 ? 35.680 112.466 54.050 1.00 16.44 3052 SER C C 1
ATOM 7920 O O . SER C 3 51 ? 36.454 112.770 54.959 1.00 16.15 3052 SER C O 1
ATOM 7923 N N . THR C 3 52 ? 35.836 111.380 53.298 1.00 15.23 3053 THR C N 1
ATOM 7924 C CA . THR C 3 52 ? 37.054 110.583 53.350 1.00 14.70 3053 THR C CA 1
ATOM 7925 C C . THR C 3 52 ? 37.935 110.833 52.122 1.00 14.31 3053 THR C C 1
ATOM 7926 O O . THR C 3 52 ? 39.141 110.600 52.158 1.00 14.51 3053 THR C O 1
ATOM 7930 N N . HIS C 3 53 ? 37.325 111.346 51.055 1.00 13.86 3054 HIS C N 1
ATOM 7931 C CA . HIS C 3 53 ? 38.057 111.817 49.881 1.00 13.67 3054 HIS C CA 1
ATOM 7932 C C . HIS C 3 53 ? 37.258 112.928 49.199 1.00 13.87 3054 HIS C C 1
ATOM 7933 O O . HIS C 3 53 ? 36.087 113.136 49.521 1.00 13.50 3054 HIS C O 1
ATOM 7940 N N . PRO C 3 54 ? 37.896 113.703 48.301 1.00 14.41 3055 PRO C N 1
ATOM 7941 C CA . PRO C 3 54 ? 37.205 114.801 47.613 1.00 14.13 3055 PRO C CA 1
ATOM 7942 C C . PRO C 3 54 ? 36.014 114.310 46.789 1.00 14.46 3055 PRO C C 1
ATOM 7943 O O . PRO C 3 54 ? 35.943 113.132 46.427 1.00 13.65 3055 PRO C O 1
ATOM 7947 N N . PRO C 3 55 ? 35.052 115.199 46.499 1.00 14.38 3056 PRO C N 1
ATOM 7948 C CA . PRO C 3 55 ? 33.934 114.850 45.617 1.00 14.50 3056 PRO C CA 1
ATOM 7949 C C . PRO C 3 55 ? 34.417 114.318 44.268 1.00 14.12 3056 PRO C C 1
ATOM 7950 O O . PRO C 3 55 ? 35.461 114.738 43.763 1.00 14.12 3056 PRO C O 1
ATOM 7954 N N . LEU C 3 56 ? 33.687 113.345 43.729 1.00 13.81 3057 LEU C N 1
ATOM 7955 C CA . LEU C 3 56 ? 34.031 112.739 42.446 1.00 13.82 3057 LEU C CA 1
ATOM 7956 C C . LEU C 3 56 ? 34.162 113.794 41.352 1.00 14.16 3057 LEU C C 1
ATOM 7957 O O . LEU C 3 56 ? 35.061 113.721 40.517 1.00 14.16 3057 LEU C O 1
ATOM 7962 N N . ALA C 3 57 ? 33.297 114.806 41.408 1.00 14.72 3058 ALA C N 1
ATOM 7963 C CA . ALA C 3 57 ? 33.282 115.878 40.418 1.00 15.16 3058 ALA C CA 1
ATOM 7964 C C . ALA C 3 57 ? 34.521 116.763 40.518 1.00 15.79 3058 ALA C C 1
ATOM 7965 O O . ALA C 3 57 ? 34.923 117.389 39.537 1.00 15.57 3058 ALA C O 1
ATOM 7967 N N . GLU C 3 58 ? 35.137 116.798 41.696 1.00 15.82 3059 GLU C N 1
ATOM 7968 C CA . GLU C 3 58 ? 36.336 117.604 41.898 1.00 17.27 3059 GLU C CA 1
ATOM 7969 C C . GLU C 3 58 ? 37.607 116.916 41.411 1.00 17.34 3059 GLU C C 1
ATOM 7970 O O . GLU C 3 58 ? 38.406 117.516 40.692 1.00 17.66 3059 GLU C O 1
ATOM 7976 N N . MET C 3 59 ? 37.819 115.675 41.838 1.00 17.46 3060 MET C N 1
ATOM 7977 C CA . MET C 3 59 ? 39.055 114.973 41.511 1.00 17.96 3060 MET C CA 1
ATOM 7978 C C . MET C 3 59 ? 38.997 114.237 40.178 1.00 17.54 3060 MET C C 1
ATOM 7979 O O . MET C 3 59 ? 40.035 113.923 39.598 1.00 16.97 3060 MET C O 1
ATOM 7984 N N . GLY C 3 60 ? 37.789 114.025 39.664 1.00 17.81 3061 GLY C N 1
ATOM 7985 C CA . GLY C 3 60 ? 37.633 113.296 38.417 1.00 19.00 3061 GLY C CA 1
ATOM 7986 C C . GLY C 3 60 ? 37.753 111.795 38.592 1.00 20.18 3061 GLY C C 1
ATOM 7987 O O . GLY C 3 60 ? 38.120 111.317 39.665 1.00 19.94 3061 GLY C O 1
ATOM 7988 N N . GLU C 3 61 ? 37.425 111.049 37.541 1.00 21.56 3062 GLU C N 1
ATOM 7989 C CA . GLU C 3 61 ? 37.441 109.589 37.586 1.00 23.38 3062 GLU C CA 1
ATOM 7990 C C . GLU C 3 61 ? 38.075 109.027 36.321 1.00 24.61 3062 GLU C C 1
ATOM 7991 O O . GLU C 3 61 ? 37.974 109.633 35.253 1.00 25.07 3062 GLU C O 1
ATOM 7997 N N . PRO C 3 62 ? 38.653 107.814 36.404 1.00 25.35 3063 PRO C N 1
ATOM 7998 C CA . PRO C 3 62 ? 38.970 107.018 35.212 1.00 25.88 3063 PRO C CA 1
ATOM 7999 C C . PRO C 3 62 ? 37.766 106.850 34.289 1.00 26.07 3063 PRO C C 1
ATOM 8000 O O . PRO C 3 62 ? 36.628 106.733 34.749 1.00 26.64 3063 PRO C O 1
ATOM 8004 N N . ALA C 3 63 ? 38.009 106.955 32.988 1.00 26.30 3064 ALA C N 1
ATOM 8005 C CA . ALA C 3 63 ? 36.960 106.736 32.003 1.00 26.24 3064 ALA C CA 1
ATOM 8006 C C . ALA C 3 63 ? 36.916 105.266 31.620 1.00 25.81 3064 ALA C C 1
ATOM 8007 O O . ALA C 3 63 ? 37.749 104.792 30.840 1.00 27.06 3064 ALA C O 1
ATOM 8018 N N . SER C 3 65 ? 33.672 102.023 31.164 1.00 19.29 3066 SER C N 1
ATOM 8019 C CA . SER C 3 65 ? 32.246 101.885 30.900 1.00 18.37 3066 SER C CA 1
ATOM 8020 C C . SER C 3 65 ? 31.409 101.724 32.167 1.00 17.33 3066 SER C C 1
ATOM 8021 O O . SER C 3 65 ? 30.253 102.131 32.200 1.00 16.81 3066 SER C O 1
ATOM 8024 N N . THR C 3 66 ? 31.978 101.085 33.186 1.00 16.38 3067 THR C N 1
ATOM 8025 C CA . THR C 3 66 ? 31.255 100.839 34.431 1.00 15.47 3067 THR C CA 1
ATOM 8026 C C . THR C 3 66 ? 30.975 102.137 35.197 1.00 15.70 3067 THR C C 1
ATOM 8027 O O . THR C 3 66 ? 29.850 102.372 35.634 1.00 15.41 3067 THR C O 1
ATOM 8031 N N . ARG C 3 67 ? 31.984 102.999 35.310 1.00 15.67 3068 ARG C N 1
ATOM 8032 C CA . ARG C 3 67 ? 31.831 104.272 35.984 1.00 15.81 3068 ARG C CA 1
ATOM 8033 C C . ARG C 3 67 ? 30.863 105.145 35.190 1.00 16.05 3068 ARG C C 1
ATOM 8034 O O . ARG C 3 67 ? 30.073 105.884 35.759 1.00 16.64 3068 ARG C O 1
ATOM 8042 N N . GLU C 3 68 ? 30.892 105.023 33.867 1.00 16.46 3069 GLU C N 1
ATOM 8043 C CA . GLU C 3 68 ? 29.976 105.780 33.017 1.00 16.52 3069 GLU C CA 1
ATOM 8044 C C . GLU C 3 68 ? 28.544 105.250 33.083 1.00 16.16 3069 GLU C C 1
ATOM 8045 O O . GLU C 3 68 ? 27.589 106.029 33.146 1.00 16.68 3069 GLU C O 1
ATOM 8051 N N . ASN C 3 69 ? 28.403 103.927 33.107 1.00 15.36 3070 ASN C N 1
ATOM 8052 C CA . ASN C 3 69 ? 27.090 103.289 33.076 1.00 14.71 3070 ASN C CA 1
ATOM 8053 C C . ASN C 3 69 ? 26.450 103.156 34.453 1.00 14.38 3070 ASN C C 1
ATOM 8054 O O . ASN C 3 69 ? 25.226 103.095 34.559 1.00 14.74 3070 ASN C O 1
ATOM 8059 N N . VAL C 3 70 ? 27.272 103.043 35.496 1.00 13.92 3071 VAL C N 1
ATOM 8060 C CA . VAL C 3 70 ? 26.758 102.924 36.861 1.00 13.38 3071 VAL C CA 1
ATOM 8061 C C . VAL C 3 70 ? 26.838 104.263 37.585 1.00 12.97 3071 VAL C C 1
ATOM 8062 O O . VAL C 3 70 ? 27.928 104.779 37.846 1.00 13.76 3071 VAL C O 1
ATOM 8066 N N . ALA C 3 71 ? 25.673 104.818 37.905 1.00 12.54 3072 ALA C N 1
ATOM 8067 C CA . ALA C 3 71 ? 25.590 106.105 38.587 1.00 12.80 3072 ALA C CA 1
ATOM 8068 C C . ALA C 3 71 ? 26.068 105.987 40.032 1.00 12.29 3072 ALA C C 1
ATOM 8069 O O . ALA C 3 71 ? 25.632 105.104 40.772 1.00 11.97 3072 ALA C O 1
ATOM 8071 N N . ALA C 3 72 ? 26.997 106.855 40.416 1.00 12.57 3073 ALA C N 1
ATOM 8072 C CA . ALA C 3 72 ? 27.395 106.969 41.811 1.00 12.62 3073 ALA C CA 1
ATOM 8073 C C . ALA C 3 72 ? 26.224 107.487 42.640 1.00 12.96 3073 ALA C C 1
ATOM 8074 O O . ALA C 3 72 ? 25.440 108.315 42.176 1.00 13.27 3073 ALA C O 1
ATOM 8076 N N . THR C 3 73 ? 26.078 106.946 43.845 1.00 12.80 3074 THR C N 1
ATOM 8077 C CA . THR C 3 73 ? 25.103 107.444 44.813 1.00 12.24 3074 THR C CA 1
ATOM 8078 C C . THR C 3 73 ? 25.453 108.880 45.207 1.00 12.41 3074 THR C C 1
ATOM 8079 O O . THR C 3 73 ? 26.591 109.320 45.027 1.00 11.99 3074 THR C O 1
ATOM 8083 N N . PRO C 3 74 ? 24.504 109.603 45.828 1.00 12.54 3075 PRO C N 1
ATOM 8084 C CA . PRO C 3 74 ? 24.808 110.938 46.356 1.00 12.05 3075 PRO C CA 1
ATOM 8085 C C . PRO C 3 74 ? 25.955 110.939 47.373 1.00 11.48 3075 PRO C C 1
ATOM 8086 O O . PRO C 3 74 ? 26.783 111.850 47.381 1.00 11.55 3075 PRO C O 1
ATOM 8090 N N . GLY C 3 75 ? 26.040 109.876 48.170 1.00 11.47 3076 GLY C N 1
ATOM 8091 C CA . GLY C 3 75 ? 27.108 109.757 49.150 1.00 11.07 3076 GLY C CA 1
ATOM 8092 C C . GLY C 3 75 ? 28.476 109.502 48.543 1.00 11.35 3076 GLY C C 1
ATOM 8093 O O . GLY C 3 75 ? 29.483 110.012 49.036 1.00 11.79 3076 GLY C O 1
ATOM 8094 N N . ALA C 3 76 ? 28.517 108.695 47.485 1.00 11.17 3077 ALA C N 1
ATOM 8095 C CA . ALA C 3 76 ? 29.754 108.455 46.747 1.00 11.51 3077 ALA C CA 1
ATOM 8096 C C . ALA C 3 76 ? 30.201 109.725 46.033 1.00 11.33 3077 ALA C C 1
ATOM 8097 O O . ALA C 3 76 ? 31.371 110.103 46.097 1.00 11.50 3077 ALA C O 1
ATOM 8099 N N . ALA C 3 77 ? 29.252 110.385 45.370 1.00 11.48 3078 ALA C N 1
ATOM 8100 C CA . ALA C 3 77 ? 29.511 111.630 44.655 1.00 11.72 3078 ALA C CA 1
ATOM 8101 C C . ALA C 3 77 ? 30.109 112.675 45.587 1.00 12.16 3078 ALA C C 1
ATOM 8102 O O . ALA C 3 77 ? 31.022 113.403 45.204 1.00 13.46 3078 ALA C O 1
ATOM 8104 N N . ALA C 3 78 ? 29.636 112.696 46.830 1.00 11.40 3079 ALA C N 1
ATOM 8105 C CA . ALA C 3 78 ? 30.093 113.674 47.810 1.00 11.85 3079 ALA C CA 1
ATOM 8106 C C . ALA C 3 78 ? 31.404 113.279 48.488 1.00 11.89 3079 ALA C C 1
ATOM 8107 O O . ALA C 3 78 ? 32.060 114.117 49.110 1.00 13.31 3079 ALA C O 1
ATOM 8109 N N . GLY C 3 79 ? 31.778 112.006 48.377 1.00 12.04 3080 GLY C N 1
ATOM 8110 C CA . GLY C 3 79 ? 32.989 111.527 49.021 1.00 12.36 3080 GLY C CA 1
ATOM 8111 C C . GLY C 3 79 ? 32.837 111.308 50.517 1.00 11.90 3080 GLY C C 1
ATOM 8112 O O . GLY C 3 79 ? 33.819 111.374 51.259 1.00 12.01 3080 GLY C O 1
ATOM 8113 N N . ASP C 3 80 ? 31.607 111.035 50.954 1.00 12.12 3081 ASP C N 1
ATOM 8114 C CA . ASP C 3 80 ? 31.305 110.758 52.362 1.00 11.79 3081 ASP C CA 1
ATOM 8115 C C . ASP C 3 80 ? 32.188 109.646 52.919 1.00 11.57 3081 ASP C C 1
ATOM 8116 O O . ASP C 3 80 ? 32.539 108.703 52.204 1.00 11.11 3081 ASP C O 1
ATOM 8121 N N . ARG C 3 81 ? 32.479 109.713 54.215 1.00 11.67 3082 ARG C N 1
ATOM 8122 C CA . ARG C 3 81 ? 32.933 108.519 54.921 1.00 11.46 3082 ARG C CA 1
ATOM 8123 C C . ARG C 3 81 ? 31.918 107.383 54.771 1.00 11.30 3082 ARG C C 1
ATOM 8124 O O . ARG C 3 81 ? 30.712 107.621 54.600 1.00 10.92 3082 ARG C O 1
ATOM 8132 N N . VAL C 3 82 ? 32.403 106.148 54.839 1.00 10.76 3083 VAL C N 1
ATOM 8133 C CA . VAL C 3 82 ? 31.523 104.999 54.998 1.00 10.95 3083 VAL C CA 1
ATOM 8134 C C . VAL C 3 82 ? 31.232 104.835 56.490 1.00 10.77 3083 VAL C C 1
ATOM 8135 O O . VAL C 3 82 ? 32.159 104.684 57.289 1.00 10.96 3083 VAL C O 1
ATOM 8139 N N . ARG C 3 83 ? 29.970 105.025 56.877 1.00 10.87 3084 ARG C N 1
ATOM 8140 C CA . ARG C 3 83 ? 29.566 104.793 58.266 1.00 11.24 3084 ARG C CA 1
ATOM 8141 C C . ARG C 3 83 ? 28.428 103.775 58.290 1.00 10.88 3084 ARG C C 1
ATOM 8142 O O . ARG C 3 83 ? 28.173 103.122 57.276 1.00 11.06 3084 ARG C O 1
ATOM 8150 N N . TYR C 3 84 ? 27.810 103.567 59.449 1.00 10.88 3085 TYR C N 1
ATOM 8151 C CA . TYR C 3 84 ? 26.972 102.385 59.636 1.00 10.37 3085 TYR C CA 1
ATOM 8152 C C . TYR C 3 84 ? 25.741 102.601 60.509 1.00 10.47 3085 TYR C C 1
ATOM 8153 O O . TYR C 3 84 ? 25.683 103.537 61.305 1.00 10.35 3085 TYR C O 1
ATOM 8162 N N . ILE C 3 85 ? 24.773 101.698 60.363 1.00 10.93 3086 ILE C N 1
ATOM 8163 C CA . ILE C 3 85 ? 23.756 101.473 61.385 1.00 11.18 3086 ILE C CA 1
ATOM 8164 C C . ILE C 3 85 ? 23.684 99.977 61.672 1.00 11.51 3086 ILE C C 1
ATOM 8165 O O . ILE C 3 85 ? 23.738 99.157 60.754 1.00 11.74 3086 ILE C O 1
ATOM 8170 N N . GLN C 3 86 ? 23.657 99.627 62.954 1.00 10.75 3087 GLN C N 1
ATOM 8171 C CA . GLN C 3 86 ? 23.670 98.230 63.371 1.00 11.02 3087 GLN C CA 1
ATOM 8172 C C . GLN C 3 86 ? 22.535 97.936 64.350 1.00 11.40 3087 GLN C C 1
ATOM 8173 O O . GLN C 3 86 ? 22.272 98.721 65.259 1.00 11.04 3087 GLN C O 1
ATOM 8179 N N . PHE C 3 87 ? 21.868 96.803 64.148 1.00 11.44 3088 PHE C N 1
ATOM 8180 C CA . PHE C 3 87 ? 20.742 96.396 64.984 1.00 12.31 3088 PHE C CA 1
ATOM 8181 C C . PHE C 3 87 ? 21.015 95.063 65.670 1.00 12.31 3088 PHE C C 1
ATOM 8182 O O . PHE C 3 87 ? 21.617 94.163 65.083 1.00 11.84 3088 PHE C O 1
ATOM 8190 N N . ALA C 3 88 ? 20.530 94.931 66.899 1.00 11.68 3089 ALA C N 1
ATOM 8191 C CA . ALA C 3 88 ? 20.311 93.624 67.513 1.00 11.83 3089 ALA C CA 1
ATOM 8192 C C . ALA C 3 88 ? 18.802 93.375 67.539 1.00 12.02 3089 ALA C C 1
ATOM 8193 O O . ALA C 3 88 ? 18.025 94.307 67.744 1.00 12.60 3089 ALA C O 1
ATOM 8195 N N . ASP C 3 89 ? 18.393 92.146 67.228 1.00 12.74 3090 ASP C N 1
ATOM 8196 C CA . ASP C 3 89 ? 16.976 91.789 67.148 1.00 12.37 3090 ASP C CA 1
ATOM 8197 C C . ASP C 3 89 ? 16.685 90.557 67.993 1.00 12.99 3090 ASP C C 1
ATOM 8198 O O . ASP C 3 89 ? 17.291 89.506 67.788 1.00 12.86 3090 ASP C O 1
ATOM 8203 N N . SER C 3 90 ? 15.713 90.666 68.895 1.00 12.31 3091 SER C N 1
ATOM 8204 C CA . SER C 3 90 ? 15.352 89.551 69.763 1.00 12.34 3091 SER C CA 1
ATOM 8205 C C . SER C 3 90 ? 14.837 88.354 68.971 1.00 12.25 3091 SER C C 1
ATOM 8206 O O . SER C 3 90 ? 14.094 88.507 68.000 1.00 12.66 3091 SER C O 1
ATOM 8209 N N . MET C 3 91 ? 15.205 87.159 69.419 1.00 12.60 3092 MET C N 1
ATOM 8210 C CA . MET C 3 91 ? 14.708 85.925 68.827 1.00 12.68 3092 MET C CA 1
ATOM 8211 C C . MET C 3 91 ? 13.292 85.608 69.303 1.00 12.94 3092 MET C C 1
ATOM 8212 O O . MET C 3 91 ? 12.662 84.662 68.828 1.00 12.72 3092 MET C O 1
ATOM 8217 N N . TYR C 3 92 ? 12.796 86.415 70.237 1.00 12.80 3093 TYR C N 1
ATOM 8218 C CA . TYR C 3 92 ? 11.411 86.322 70.679 1.00 13.42 3093 TYR C CA 1
ATOM 8219 C C . TYR C 3 92 ? 10.523 87.229 69.835 1.00 13.25 3093 TYR C C 1
ATOM 8220 O O . TYR C 3 92 ? 10.023 88.255 70.301 1.00 13.78 3093 TYR C O 1
ATOM 8229 N N . ASN C 3 93 ? 10.476 86.908 68.545 1.00 13.32 3094 ASN C N 1
ATOM 8230 C CA . ASN C 3 93 ? 9.534 87.485 67.595 1.00 13.54 3094 ASN C CA 1
ATOM 8231 C C . ASN C 3 93 ? 9.710 88.969 67.307 1.00 13.40 3094 ASN C C 1
ATOM 8232 O O . ASN C 3 93 ? 8.746 89.657 66.967 1.00 13.73 3094 ASN C O 1
ATOM 8237 N N . ALA C 3 94 ? 10.954 89.441 67.335 1.00 13.19 3095 ALA C N 1
ATOM 8238 C CA . ALA C 3 94 ? 11.268 90.738 66.747 1.00 12.55 3095 ALA C CA 1
ATOM 8239 C C . ALA C 3 94 ? 10.878 90.662 65.275 1.00 12.45 3095 ALA C C 1
ATOM 8240 O O . ALA C 3 94 ? 10.991 89.602 64.655 1.00 13.52 3095 ALA C O 1
ATOM 8242 N N . PRO C 3 95 ? 10.281 91.737 64.736 1.00 12.56 3096 PRO C N 1
ATOM 8243 C CA . PRO C 3 95 ? 9.891 91.743 63.322 1.00 12.61 3096 PRO C CA 1
ATOM 8244 C C . PRO C 3 95 ? 11.035 91.311 62.404 1.00 12.38 3096 PRO C C 1
ATOM 8245 O O . PRO C 3 95 ? 10.860 90.426 61.565 1.00 12.66 3096 PRO C O 1
ATOM 8249 N N . ALA C 3 96 ? 12.235 91.802 62.701 1.00 12.22 3097 ALA C N 1
ATOM 8250 C CA . ALA C 3 96 ? 13.400 91.546 61.863 1.00 12.04 3097 ALA C CA 1
ATOM 8251 C C . ALA C 3 96 ? 14.217 90.344 62.318 1.00 12.02 3097 ALA C C 1
ATOM 8252 O O . ALA C 3 96 ? 14.282 90.029 63.507 1.00 12.00 3097 ALA C O 1
ATOM 8254 N N . THR C 3 97 ? 14.809 89.660 61.346 1.00 12.26 3098 THR C N 1
ATOM 8255 C CA . THR C 3 97 ? 15.895 88.717 61.596 1.00 11.34 3098 THR C CA 1
ATOM 8256 C C . THR C 3 97 ? 17.093 89.162 60.757 1.00 11.02 3098 THR C C 1
ATOM 8257 O O . THR C 3 97 ? 16.922 89.816 59.726 1.00 10.75 3098 THR C O 1
ATOM 8261 N N . PRO C 3 98 ? 18.320 88.860 61.216 1.00 10.57 3099 PRO C N 1
ATOM 8262 C CA . PRO C 3 98 ? 19.534 89.439 60.631 1.00 10.67 3099 PRO C CA 1
ATOM 8263 C C . PRO C 3 98 ? 19.671 89.288 59.112 1.00 10.82 3099 PRO C C 1
ATOM 8264 O O . PRO C 3 98 ? 19.900 90.276 58.413 1.00 11.62 3099 PRO C O 1
ATOM 8268 N N . TYR C 3 99 ? 19.492 88.073 58.595 1.00 11.05 3100 TYR C N 1
ATOM 8269 C CA . TYR C 3 99 ? 19.651 87.844 57.160 1.00 11.19 3100 TYR C CA 1
ATOM 8270 C C . TYR C 3 99 ? 18.632 88.630 56.354 1.00 11.44 3100 TYR C C 1
ATOM 8271 O O . TYR C 3 99 ? 18.947 89.154 55.287 1.00 11.01 3100 TYR C O 1
ATOM 8280 N N . PHE C 3 100 ? 17.439 88.799 56.913 1.00 11.70 3101 PHE C N 1
ATOM 8281 C CA . PHE C 3 100 ? 16.377 89.465 56.178 1.00 11.61 3101 PHE C CA 1
ATOM 8282 C C . PHE C 3 100 ? 16.431 90.980 56.250 1.00 11.84 3101 PHE C C 1
ATOM 8283 O O . PHE C 3 100 ? 15.983 91.651 55.319 1.00 11.94 3101 PHE C O 1
ATOM 8291 N N . ARG C 3 101 ? 17.111 91.518 57.264 1.00 11.62 3102 ARG C N 1
ATOM 8292 C CA . ARG C 3 101 ? 17.541 92.905 57.176 1.00 11.12 3102 ARG C CA 1
ATOM 8293 C C . ARG C 3 101 ? 18.581 93.092 56.062 1.00 11.37 3102 ARG C C 1
ATOM 8294 O O . ARG C 3 101 ? 18.553 94.080 55.346 1.00 10.58 3102 ARG C O 1
ATOM 8302 N N . SER C 3 102 ? 19.510 92.150 55.944 1.00 11.39 3103 SER C N 1
ATOM 8303 C CA . SER C 3 102 ? 20.546 92.243 54.923 1.00 11.17 3103 SER C CA 1
ATOM 8304 C C . SER C 3 102 ? 19.985 92.117 53.507 1.00 10.88 3103 SER C C 1
ATOM 8305 O O . SER C 3 102 ? 20.415 92.839 52.603 1.00 10.66 3103 SER C O 1
ATOM 8308 N N . TYR C 3 103 ? 18.991 91.245 53.332 1.00 11.14 3104 TYR C N 1
ATOM 8309 C CA . TYR C 3 103 ? 18.298 91.109 52.048 1.00 11.73 3104 TYR C CA 1
ATOM 8310 C C . TYR C 3 103 ? 17.551 92.390 51.714 1.00 11.78 3104 TYR C C 1
ATOM 8311 O O . TYR C 3 103 ? 17.590 92.862 50.582 1.00 11.52 3104 TYR C O 1
ATOM 8320 N N . PHE C 3 104 ? 16.862 92.938 52.711 1.00 12.10 3105 PHE C N 1
ATOM 8321 C CA . PHE C 3 104 ? 16.198 94.229 52.584 1.00 12.20 3105 PHE C CA 1
ATOM 8322 C C . PHE C 3 104 ? 17.153 95.299 52.039 1.00 11.97 3105 PHE C C 1
ATOM 8323 O O . PHE C 3 104 ? 16.825 96.003 51.083 1.00 11.84 3105 PHE C O 1
ATOM 8331 N N . ALA C 3 105 ? 18.346 95.380 52.622 1.00 11.91 3106 ALA C N 1
ATOM 8332 C CA . ALA C 3 105 ? 19.329 96.387 52.233 1.00 12.08 3106 ALA C CA 1
ATOM 8333 C C . ALA C 3 105 ? 19.892 96.125 50.838 1.00 11.77 3106 ALA C C 1
ATOM 8334 O O . ALA C 3 105 ? 19.913 97.023 49.997 1.00 12.30 3106 ALA C O 1
ATOM 8336 N N . ALA C 3 106 ? 20.256 94.873 50.571 1.00 11.86 3107 ALA C N 1
ATOM 8337 C CA . ALA C 3 106 ? 20.869 94.493 49.296 1.00 11.97 3107 ALA C CA 1
ATOM 8338 C C . ALA C 3 106 ? 19.928 94.682 48.105 1.00 11.89 3107 ALA C C 1
ATOM 8339 O O . ALA C 3 106 ? 20.357 95.075 47.019 1.00 11.80 3107 ALA C O 1
ATOM 8341 N N . ILE C 3 107 ? 18.646 94.395 48.315 1.00 12.10 3108 ILE C N 1
ATOM 8342 C CA . ILE C 3 107 ? 17.659 94.429 47.240 1.00 12.33 3108 ILE C CA 1
ATOM 8343 C C . ILE C 3 107 ? 17.141 95.845 46.964 1.00 12.66 3108 ILE C C 1
ATOM 8344 O O . ILE C 3 107 ? 16.902 96.205 45.811 1.00 13.08 3108 ILE C O 1
ATOM 8349 N N . ASN C 3 108 ? 17.050 96.669 48.004 1.00 12.88 3109 ASN C N 1
ATOM 8350 C CA . ASN C 3 108 ? 16.317 97.929 47.899 1.00 13.62 3109 ASN C CA 1
ATOM 8351 C C . ASN C 3 108 ? 17.173 99.194 47.928 1.00 13.81 3109 ASN C C 1
ATOM 8352 O O . ASN C 3 108 ? 16.674 100.287 47.648 1.00 14.41 3109 ASN C O 1
ATOM 8357 N N . PHE C 3 109 ? 18.455 99.052 48.248 1.00 13.82 3110 PHE C N 1
ATOM 8358 C CA . PHE C 3 109 ? 19.340 100.209 48.341 1.00 13.44 3110 PHE C CA 1
ATOM 8359 C C . PHE C 3 109 ? 20.598 100.035 47.504 1.00 13.47 3110 PHE C C 1
ATOM 8360 O O . PHE C 3 109 ? 21.123 98.926 47.385 1.00 13.15 3110 PHE C O 1
ATOM 8368 N N . ARG C 3 110 ? 21.065 101.131 46.911 1.00 13.57 3111 ARG C N 1
ATOM 8369 C CA . ARG C 3 110 ? 22.258 101.091 46.067 1.00 13.26 3111 ARG C CA 1
ATOM 8370 C C . ARG C 3 110 ? 23.516 101.341 46.896 1.00 12.86 3111 ARG C C 1
ATOM 8371 O O . ARG C 3 110 ? 23.521 102.193 47.774 1.00 12.88 3111 ARG C O 1
ATOM 8379 N N . GLY C 3 111 ? 24.603 100.662 46.538 1.00 12.12 3112 GLY C N 1
ATOM 8380 C CA . GLY C 3 111 ? 25.888 100.938 47.157 1.00 11.87 3112 GLY C CA 1
ATOM 8381 C C . GLY C 3 111 ? 25.917 100.647 48.644 1.00 11.64 3112 GLY C C 1
ATOM 8382 O O . GLY C 3 111 ? 26.330 101.490 49.437 1.00 12.30 3112 GLY C O 1
ATOM 8383 N N . VAL C 3 112 ? 25.459 99.459 49.025 1.00 11.17 3113 VAL C N 1
ATOM 8384 C CA . VAL C 3 112 ? 25.422 99.072 50.432 1.00 11.14 3113 VAL C CA 1
ATOM 8385 C C . VAL C 3 112 ? 26.326 97.884 50.726 1.00 10.73 3113 VAL C C 1
ATOM 8386 O O . VAL C 3 112 ? 26.597 97.054 49.856 1.00 10.95 3113 VAL C O 1
ATOM 8390 N N . ASP C 3 113 ? 26.767 97.804 51.975 1.00 10.29 3114 ASP C N 1
ATOM 8391 C CA . ASP C 3 113 ? 27.650 96.737 52.427 1.00 10.35 3114 ASP C CA 1
ATOM 8392 C C . ASP C 3 113 ? 27.043 96.113 53.684 1.00 10.16 3114 ASP C C 1
ATOM 8393 O O . ASP C 3 113 ? 27.426 96.453 54.806 1.00 10.49 3114 ASP C O 1
ATOM 8398 N N . PRO C 3 114 ? 26.001 95.280 53.510 1.00 9.97 3115 PRO C N 1
ATOM 8399 C CA . PRO C 3 114 ? 25.337 94.632 54.645 1.00 9.52 3115 PRO C CA 1
ATOM 8400 C C . PRO C 3 114 ? 26.127 93.451 55.204 1.00 10.33 3115 PRO C C 1
ATOM 8401 O O . PRO C 3 114 ? 26.784 92.720 54.462 1.00 10.17 3115 PRO C O 1
ATOM 8405 N N . GLY C 3 115 ? 26.075 93.297 56.523 1.00 10.23 3116 GLY C N 1
ATOM 8406 C CA . GLY C 3 115 ? 26.687 92.156 57.171 1.00 10.34 3116 GLY C CA 1
ATOM 8407 C C . GLY C 3 115 ? 25.720 91.490 58.127 1.00 10.66 3116 GLY C C 1
ATOM 8408 O O . GLY C 3 115 ? 25.043 92.166 58.903 1.00 10.25 3116 GLY C O 1
ATOM 8409 N N . THR C 3 116 ? 25.648 90.163 58.064 1.00 10.10 3117 THR C N 1
ATOM 8410 C CA . THR C 3 116 ? 24.753 89.399 58.925 1.00 10.12 3117 THR C CA 1
ATOM 8411 C C . THR C 3 116 ? 25.510 88.572 59.956 1.00 10.06 3117 THR C C 1
ATOM 8412 O O . THR C 3 116 ? 26.433 87.823 59.621 1.00 9.30 3117 THR C O 1
ATOM 8416 N N . LEU C 3 117 ? 25.112 88.730 61.214 1.00 9.81 3118 LEU C N 1
ATOM 8417 C CA . LEU C 3 117 ? 25.604 87.910 62.315 1.00 9.18 3118 LEU C CA 1
ATOM 8418 C C . LEU C 3 117 ? 24.396 87.542 63.180 1.00 9.91 3118 LEU C C 1
ATOM 8419 O O . LEU C 3 117 ? 23.294 88.045 62.957 1.00 10.68 3118 LEU C O 1
ATOM 8424 N N . SER C 3 118 ? 24.579 86.615 64.117 1.00 10.17 3119 SER C N 1
ATOM 8425 C CA . SER C 3 118 ? 23.461 86.153 64.937 1.00 9.98 3119 SER C CA 1
ATOM 8426 C C . SER C 3 118 ? 22.942 87.231 65.886 1.00 10.53 3119 SER C C 1
ATOM 8427 O O . SER C 3 118 ? 21.732 87.383 66.056 1.00 10.74 3119 SER C O 1
ATOM 8430 N N . GLY C 3 119 ? 23.857 88.016 66.448 1.00 10.25 3120 GLY C N 1
ATOM 8431 C CA . GLY C 3 119 ? 23.476 89.009 67.438 1.00 10.49 3120 GLY C CA 1
ATOM 8432 C C . GLY C 3 119 ? 23.509 90.448 66.959 1.00 10.81 3120 GLY C C 1
ATOM 8433 O O . GLY C 3 119 ? 23.169 91.359 67.718 1.00 11.24 3120 GLY C O 1
ATOM 8434 N N . ARG C 3 120 ? 23.908 90.661 65.707 1.00 10.57 3121 ARG C N 1
ATOM 8435 C CA . ARG C 3 120 ? 24.023 91.998 65.165 1.00 11.02 3121 ARG C CA 1
ATOM 8436 C C . ARG C 3 120 ? 23.863 91.916 63.644 1.00 10.64 3121 ARG C C 1
ATOM 8437 O O . ARG C 3 120 ? 24.173 90.885 63.049 1.00 11.37 3121 ARG C O 1
ATOM 8445 N N . GLN C 3 121 ? 23.241 92.935 63.066 1.00 10.14 3122 GLN C N 1
ATOM 8446 C CA . GLN C 3 121 ? 23.184 93.081 61.620 1.00 10.19 3122 GLN C CA 1
ATOM 8447 C C . GLN C 3 121 ? 23.550 94.519 61.306 1.00 10.22 3122 GLN C C 1
ATOM 8448 O O . GLN C 3 121 ? 23.094 95.446 61.979 1.00 10.55 3122 GLN C O 1
ATOM 8454 N N . ILE C 3 122 ? 24.367 94.703 60.277 1.00 10.10 3123 ILE C N 1
ATOM 8455 C CA . ILE C 3 122 ? 24.920 96.015 59.987 1.00 9.47 3123 ILE C CA 1
ATOM 8456 C C . ILE C 3 122 ? 24.762 96.377 58.514 1.00 9.99 3123 ILE C C 1
ATOM 8457 O O . ILE C 3 122 ? 24.741 95.505 57.648 1.00 9.92 3123 ILE C O 1
ATOM 8462 N N . VAL C 3 123 ? 24.489 97.651 58.257 1.00 9.72 3124 VAL C N 1
ATOM 8463 C CA . VAL C 3 123 ? 24.647 98.200 56.920 1.00 10.24 3124 VAL C CA 1
ATOM 8464 C C . VAL C 3 123 ? 25.710 99.291 56.949 1.00 10.18 3124 VAL C C 1
ATOM 8465 O O . VAL C 3 123 ? 25.590 100.268 57.687 1.00 10.20 3124 VAL C O 1
ATOM 8469 N N . GLU C 3 124 ? 26.812 99.047 56.247 1.00 10.25 3125 GLU C N 1
ATOM 8470 C CA . GLU C 3 124 ? 27.796 100.090 55.983 1.00 10.07 3125 GLU C CA 1
ATOM 8471 C C . GLU C 3 124 ? 27.545 100.693 54.607 1.00 10.24 3125 GLU C C 1
ATOM 8472 O O . GLU C 3 124 ? 27.243 99.978 53.653 1.00 10.40 3125 GLU C O 1
ATOM 8478 N N . ALA C 3 125 ? 27.626 102.017 54.524 1.00 9.89 3126 ALA C N 1
ATOM 8479 C CA . ALA C 3 125 ? 27.453 102.724 53.260 1.00 9.56 3126 ALA C CA 1
ATOM 8480 C C . ALA C 3 125 ? 27.954 104.150 53.434 1.00 10.27 3126 ALA C C 1
ATOM 8481 O O . ALA C 3 125 ? 28.190 104.591 54.562 1.00 10.16 3126 ALA C O 1
ATOM 8483 N N . ARG C 3 126 ? 28.154 104.855 52.320 1.00 10.00 3127 ARG C N 1
ATOM 8484 C CA . ARG C 3 126 ? 28.471 106.275 52.368 1.00 10.61 3127 ARG C CA 1
ATOM 8485 C C . ARG C 3 126 ? 27.482 106.946 53.321 1.00 10.88 3127 ARG C C 1
ATOM 8486 O O . ARG C 3 126 ? 26.289 106.639 53.235 1.00 12.01 3127 ARG C O 1
ATOM 8494 N N . GLU C 3 127 ? 27.957 107.800 54.222 1.00 11.26 3128 GLU C N 1
ATOM 8495 C CA . GLU C 3 127 ? 27.139 108.217 55.355 1.00 11.72 3128 GLU C CA 1
ATOM 8496 C C . GLU C 3 127 ? 25.729 108.687 54.999 1.00 12.34 3128 GLU C C 1
ATOM 8497 O O . GLU C 3 127 ? 24.764 108.236 55.615 1.00 12.48 3128 GLU C O 1
ATOM 8503 N N . ARG C 3 128 ? 25.593 109.552 53.994 1.00 12.55 3129 ARG C N 1
ATOM 8504 C CA . ARG C 3 128 ? 24.258 110.056 53.643 1.00 13.00 3129 ARG C CA 1
ATOM 8505 C C . ARG C 3 128 ? 23.408 108.942 53.048 1.00 12.94 3129 ARG C C 1
ATOM 8506 O O . ARG C 3 128 ? 22.192 108.919 53.278 1.00 13.36 3129 ARG C O 1
ATOM 8514 N N . ASP C 3 129 ? 24.014 108.021 52.295 1.00 12.04 3130 ASP C N 1
ATOM 8515 C CA . ASP C 3 129 ? 23.280 106.868 51.758 1.00 12.09 3130 ASP C CA 1
ATOM 8516 C C . ASP C 3 129 ? 22.813 105.963 52.893 1.00 11.69 3130 ASP C C 1
ATOM 8517 O O . ASP C 3 129 ? 21.698 105.446 52.869 1.00 11.48 3130 ASP C O 1
ATOM 8522 N N . MET C 3 130 ? 23.706 105.726 53.849 1.00 12.11 3131 MET C N 1
ATOM 8523 C CA . MET C 3 130 ? 23.403 104.911 55.018 1.00 12.64 3131 MET C CA 1
ATOM 8524 C C . MET C 3 130 ? 22.216 105.482 55.801 1.00 12.93 3131 MET C C 1
ATOM 8525 O O . MET C 3 130 ? 21.325 104.737 56.210 1.00 13.36 3131 MET C O 1
ATOM 8530 N N . GLU C 3 131 ? 22.159 106.809 55.918 1.00 13.79 3132 GLU C N 1
ATOM 8531 C CA . GLU C 3 131 ? 21.084 107.470 56.661 1.00 14.57 3132 GLU C CA 1
ATOM 8532 C C . GLU C 3 131 ? 19.713 107.272 56.017 1.00 14.92 3132 GLU C C 1
ATOM 8533 O O . GLU C 3 131 ? 18.702 107.168 56.718 1.00 13.99 3132 GLU C O 1
ATOM 8539 N N . GLN C 3 132 ? 19.685 107.181 54.689 1.00 15.12 3133 GLN C N 1
ATOM 8540 C CA . GLN C 3 132 ? 18.446 106.888 53.970 1.00 16.49 3133 GLN C CA 1
ATOM 8541 C C . GLN C 3 132 ? 17.929 105.502 54.337 1.00 15.92 3133 GLN C C 1
ATOM 8542 O O . GLN C 3 132 ? 16.737 105.315 54.585 1.00 15.96 3133 GLN C O 1
ATOM 8548 N N . CYS C 3 133 ? 18.832 104.526 54.325 1.00 14.95 3134 CYS C N 1
ATOM 8549 C CA . CYS C 3 133 ? 18.500 103.153 54.685 1.00 14.43 3134 CYS C CA 1
ATOM 8550 C C . CYS C 3 133 ? 18.117 103.059 56.160 1.00 14.47 3134 CYS C C 1
ATOM 8551 O O . CYS C 3 133 ? 17.123 102.414 56.516 1.00 14.12 3134 CYS C O 1
ATOM 8554 N N . ALA C 3 134 ? 18.891 103.745 56.999 1.00 14.10 3135 ALA C N 1
ATOM 8555 C CA . ALA C 3 134 ? 18.649 103.798 58.437 1.00 14.17 3135 ALA C CA 1
ATOM 8556 C C . ALA C 3 134 ? 17.251 104.319 58.764 1.00 14.59 3135 ALA C C 1
ATOM 8557 O O . ALA C 3 134 ? 16.558 103.756 59.610 1.00 13.98 3135 ALA C O 1
ATOM 8559 N N . LYS C 3 135 ? 16.823 105.360 58.051 1.00 14.86 3136 LYS C N 1
ATOM 8560 C CA . LYS C 3 135 ? 15.526 105.984 58.301 1.00 15.06 3136 LYS C CA 1
ATOM 8561 C C . LYS C 3 135 ? 14.373 105.014 58.073 1.00 14.68 3136 LYS C C 1
ATOM 8562 O O . LYS C 3 135 ? 13.446 104.948 58.879 1.00 14.55 3136 LYS C O 1
ATOM 8568 N N . VAL C 3 136 ? 14.459 104.227 57.003 1.00 14.16 3137 VAL C N 1
ATOM 8569 C CA . VAL C 3 136 ? 13.431 103.238 56.703 1.00 14.43 3137 VAL C CA 1
ATOM 8570 C C . VAL C 3 136 ? 13.413 102.136 57.761 1.00 14.43 3137 VAL C C 1
ATOM 8571 O O . VAL C 3 136 ? 12.347 101.737 58.229 1.00 14.33 3137 VAL C O 1
ATOM 8575 N N . GLN C 3 137 ? 14.594 101.716 58.204 1.00 14.18 3138 GLN C N 1
ATOM 8576 C CA . GLN C 3 137 ? 14.693 100.686 59.232 1.00 13.94 3138 GLN C CA 1
ATOM 8577 C C . GLN C 3 137 ? 14.165 101.173 60.578 1.00 13.79 3138 GLN C C 1
ATOM 8578 O O . GLN C 3 137 ? 13.553 100.408 61.318 1.00 14.27 3138 GLN C O 1
ATOM 8584 N N . MET C 3 138 ? 14.327 102.466 60.847 1.00 14.18 3139 MET C N 1
ATOM 8585 C CA . MET C 3 138 ? 13.883 103.055 62.107 1.00 14.43 3139 MET C CA 1
ATOM 8586 C C . MET C 3 138 ? 12.371 103.275 62.142 1.00 14.96 3139 MET C C 1
ATOM 8587 O O . MET C 3 138 ? 11.748 103.143 63.196 1.00 14.62 3139 MET C O 1
ATOM 8592 N N . GLU C 3 139 ? 11.791 103.605 60.989 1.00 14.99 3140 GLU C N 1
ATOM 8593 C CA . GLU C 3 139 ? 10.406 104.071 60.923 1.00 15.11 3140 GLU C CA 1
ATOM 8594 C C . GLU C 3 139 ? 9.391 102.979 60.602 1.00 15.28 3140 GLU C C 1
ATOM 8595 O O . GLU C 3 139 ? 8.223 103.087 60.975 1.00 15.43 3140 GLU C O 1
ATOM 8601 N N . THR C 3 140 ? 9.829 101.939 59.901 1.00 14.85 3141 THR C N 1
ATOM 8602 C CA . THR C 3 140 ? 8.909 100.923 59.406 1.00 14.79 3141 THR C CA 1
ATOM 8603 C C . THR C 3 140 ? 8.841 99.687 60.296 1.00 14.41 3141 THR C C 1
ATOM 8604 O O . THR C 3 140 ? 9.601 99.552 61.259 1.00 14.39 3141 THR C O 1
ATOM 8608 N N . GLU C 3 141 ? 7.965 98.761 59.917 1.00 14.34 3142 GLU C N 1
ATOM 8609 C CA . GLU C 3 141 ? 7.654 97.590 60.725 1.00 14.67 3142 GLU C CA 1
ATOM 8610 C C . GLU C 3 141 ? 8.829 96.628 60.887 1.00 14.38 3142 GLU C C 1
ATOM 8611 O O . GLU C 3 141 ? 8.790 95.748 61.748 1.00 14.80 3142 GLU C O 1
ATOM 8617 N N . ILE C 3 142 ? 9.869 96.797 60.071 1.00 14.03 3143 ILE C N 1
ATOM 8618 C CA . ILE C 3 142 ? 11.050 95.938 60.153 1.00 13.55 3143 ILE C CA 1
ATOM 8619 C C . ILE C 3 142 ? 11.712 96.045 61.531 1.00 13.78 3143 ILE C C 1
ATOM 8620 O O . ILE C 3 142 ? 12.365 95.108 61.986 1.00 13.68 3143 ILE C O 1
ATOM 8625 N N . THR C 3 143 ? 11.436 97.136 62.239 1.00 13.63 3144 THR C N 1
ATOM 8626 C CA . THR C 3 143 ? 11.953 97.309 63.590 1.00 13.98 3144 THR C CA 1
ATOM 8627 C C . THR C 3 143 ? 10.844 97.556 64.608 1.00 14.54 3144 THR C C 1
ATOM 8628 O O . THR C 3 143 ? 10.003 98.441 64.424 1.00 14.54 3144 THR C O 1
ATOM 8632 N N . ASP C 3 144 ? 10.794 96.705 65.629 1.00 13.97 3145 ASP C N 1
ATOM 8633 C CA . ASP C 3 144 ? 10.151 97.073 66.883 1.00 14.13 3145 ASP C CA 1
ATOM 8634 C C . ASP C 3 144 ? 11.237 97.495 67.860 1.00 14.11 3145 ASP C C 1
ATOM 8635 O O . ASP C 3 144 ? 12.187 96.750 68.095 1.00 14.25 3145 ASP C O 1
ATOM 8640 N N . HIS C 3 145 ? 11.066 98.661 68.472 1.00 13.88 3146 HIS C N 1
ATOM 8641 C CA . HIS C 3 145 ? 12.134 99.248 69.267 1.00 13.81 3146 HIS C CA 1
ATOM 8642 C C . HIS C 3 145 ? 12.200 98.769 70.713 1.00 13.65 3146 HIS C C 1
ATOM 8643 O O . HIS C 3 145 ? 13.096 99.165 71.455 1.00 14.15 3146 HIS C O 1
ATOM 8650 N N . ALA C 3 146 ? 11.293 97.874 71.092 1.00 13.48 3147 ALA C N 1
ATOM 8651 C CA . ALA C 3 146 ? 11.423 97.146 72.350 1.00 13.58 3147 ALA C CA 1
ATOM 8652 C C . ALA C 3 146 ? 12.212 95.861 72.113 1.00 13.79 3147 ALA C C 1
ATOM 8653 O O . ALA C 3 146 ? 13.175 95.572 72.825 1.00 14.08 3147 ALA C O 1
ATOM 8655 N N . LEU C 3 147 ? 11.820 95.123 71.076 1.00 13.63 3148 LEU C N 1
ATOM 8656 C CA . LEU C 3 147 ? 12.426 93.834 70.762 1.00 13.67 3148 LEU C CA 1
ATOM 8657 C C . LEU C 3 147 ? 13.749 93.971 70.012 1.00 13.68 3148 LEU C C 1
ATOM 8658 O O . LEU C 3 147 ? 14.514 93.011 69.917 1.00 14.61 3148 LEU C O 1
ATOM 8663 N N . ALA C 3 148 ? 14.014 95.165 69.488 1.00 13.76 3149 ALA C N 1
ATOM 8664 C CA . ALA C 3 148 ? 15.277 95.442 68.806 1.00 13.94 3149 ALA C CA 1
ATOM 8665 C C . ALA C 3 148 ? 15.980 96.639 69.438 1.00 14.20 3149 ALA C C 1
ATOM 8666 O O . ALA C 3 148 ? 15.399 97.348 70.262 1.00 15.00 3149 ALA C O 1
ATOM 8668 N N . GLY C 3 149 ? 17.243 96.835 69.072 1.00 13.55 3150 GLY C N 1
ATOM 8669 C CA . GLY C 3 149 ? 17.984 97.996 69.531 1.00 12.71 3150 GLY C CA 1
ATOM 8670 C C . GLY C 3 149 ? 19.093 98.360 68.564 1.00 12.61 3150 GLY C C 1
ATOM 8671 O O . GLY C 3 149 ? 19.700 97.478 67.954 1.00 13.27 3150 GLY C O 1
ATOM 8672 N N . VAL C 3 150 ? 19.309 99.658 68.368 1.00 12.54 3151 VAL C N 1
ATOM 8673 C CA . VAL C 3 150 ? 20.418 100.139 67.547 1.00 11.85 3151 VAL C CA 1
ATOM 8674 C C . VAL C 3 150 ? 21.694 100.106 68.384 1.00 12.06 3151 VAL C C 1
ATOM 8675 O O . VAL C 3 150 ? 21.816 100.836 69.368 1.00 12.47 3151 VAL C O 1
ATOM 8679 N N . ARG C 3 151 ? 22.608 99.206 68.034 1.00 11.07 3152 ARG C N 1
ATOM 8680 C CA . ARG C 3 151 ? 23.792 98.963 68.866 1.00 10.40 3152 ARG C CA 1
ATOM 8681 C C . ARG C 3 151 ? 25.034 98.801 67.971 1.00 10.42 3152 ARG C C 1
ATOM 8682 O O . ARG C 3 151 ? 25.107 97.789 67.284 1.00 10.56 3152 ARG C O 1
ATOM 8690 N N . GLY C 3 152 ? 25.944 99.771 67.996 1.00 10.00 3153 GLY C N 1
ATOM 8691 C CA . GLY C 3 152 ? 27.165 99.681 67.213 1.00 9.91 3153 GLY C CA 1
ATOM 8692 C C . GLY C 3 152 ? 28.261 98.901 67.916 1.00 10.93 3153 GLY C C 1
ATOM 8693 O O . GLY C 3 152 ? 29.281 98.567 67.307 1.00 10.64 3153 GLY C O 1
ATOM 8694 N N . ALA C 3 153 ? 28.049 98.619 69.201 1.00 10.41 3154 ALA C N 1
ATOM 8695 C CA . ALA C 3 153 ? 28.984 97.838 70.005 1.00 10.93 3154 ALA C CA 1
ATOM 8696 C C . ALA C 3 153 ? 28.275 97.315 71.254 1.00 10.79 3154 ALA C C 1
ATOM 8697 O O . ALA C 3 153 ? 27.277 97.890 71.696 1.00 10.72 3154 ALA C O 1
ATOM 8699 N N . THR C 3 154 ? 28.780 96.202 71.788 1.00 10.44 3155 THR C N 1
ATOM 8700 C CA . THR C 3 154 ? 28.192 95.525 72.947 1.00 11.11 3155 THR C CA 1
ATOM 8701 C C . THR C 3 154 ? 26.736 95.142 72.668 1.00 11.13 3155 THR C C 1
ATOM 8702 O O . THR C 3 154 ? 25.803 95.702 73.252 1.00 11.11 3155 THR C O 1
ATOM 8706 N N . VAL C 3 155 ? 26.557 94.175 71.773 1.00 11.07 3156 VAL C N 1
ATOM 8707 C CA . VAL C 3 155 ? 25.254 93.915 71.165 1.00 10.78 3156 VAL C CA 1
ATOM 8708 C C . VAL C 3 155 ? 24.431 92.858 71.899 1.00 11.00 3156 VAL C C 1
ATOM 8709 O O . VAL C 3 155 ? 23.252 92.676 71.603 1.00 10.65 3156 VAL C O 1
ATOM 8713 N N . HIS C 3 156 ? 25.067 92.175 72.851 1.00 11.28 3157 HIS C N 1
ATOM 8714 C CA . HIS C 3 156 ? 24.470 91.064 73.595 1.00 11.70 3157 HIS C CA 1
ATOM 8715 C C . HIS C 3 156 ? 22.996 91.298 73.940 1.00 11.76 3157 HIS C C 1
ATOM 8716 O O . HIS C 3 156 ? 22.640 92.339 74.492 1.00 11.87 3157 HIS C O 1
ATOM 8723 N N . GLY C 3 157 ? 22.134 90.370 73.531 1.00 11.79 3158 GLY C N 1
ATOM 8724 C CA . GLY C 3 157 ? 20.725 90.498 73.861 1.00 12.07 3158 GLY C CA 1
ATOM 8725 C C . GLY C 3 157 ? 19.755 89.672 73.040 1.00 12.54 3158 GLY C C 1
ATOM 8726 O O . GLY C 3 157 ? 18.707 89.278 73.553 1.00 12.52 3158 GLY C O 1
ATOM 8727 N N . HIS C 3 158 ? 20.104 89.374 71.789 1.00 12.32 3159 HIS C N 1
ATOM 8728 C CA . HIS C 3 158 ? 19.174 88.724 70.861 1.00 11.60 3159 HIS C CA 1
ATOM 8729 C C . HIS C 3 158 ? 18.654 87.375 71.368 1.00 11.21 3159 HIS C C 1
ATOM 8730 O O . HIS C 3 158 ? 17.494 87.025 71.144 1.00 12.01 3159 HIS C O 1
ATOM 8737 N N . SER C 3 159 ? 19.480 86.680 72.141 1.00 11.04 3160 SER C N 1
ATOM 8738 C CA . SER C 3 159 ? 19.176 85.328 72.598 1.00 11.50 3160 SER C CA 1
ATOM 8739 C C . SER C 3 159 ? 18.915 85.267 74.101 1.00 12.08 3160 SER C C 1
ATOM 8740 O O . SER C 3 159 ? 18.703 84.188 74.658 1.00 11.53 3160 SER C O 1
ATOM 8743 N N . VAL C 3 160 ? 19.021 86.418 74.758 1.00 12.36 3161 VAL C N 1
ATOM 8744 C CA . VAL C 3 160 ? 18.794 86.521 76.196 1.00 12.99 3161 VAL C CA 1
ATOM 8745 C C . VAL C 3 160 ? 17.290 86.599 76.462 1.00 13.31 3161 VAL C C 1
ATOM 8746 O O . VAL C 3 160 ? 16.549 87.170 75.656 1.00 13.34 3161 VAL C O 1
ATOM 8750 N N . ARG C 3 161 ? 16.827 85.977 77.547 1.00 13.49 3162 ARG C N 1
ATOM 8751 C CA . ARG C 3 161 ? 15.421 86.167 77.957 1.00 14.47 3162 ARG C CA 1
ATOM 8752 C C . ARG C 3 161 ? 15.042 87.633 77.980 1.00 14.34 3162 ARG C C 1
ATOM 8753 O O . ARG C 3 161 ? 15.780 88.554 78.337 1.00 14.62 3162 ARG C O 1
ATOM 8761 N N . LEU C 3 162 ? 13.812 87.878 77.542 1.00 15.33 3163 LEU C N 1
ATOM 8762 C CA . LEU C 3 162 ? 13.268 89.234 77.537 1.00 15.70 3163 LEU C CA 1
ATOM 8763 C C . LEU C 3 162 ? 13.105 89.755 78.963 1.00 16.25 3163 LEU C C 1
ATOM 8764 O O . LEU C 3 162 ? 12.948 88.976 79.903 1.00 16.56 3163 LEU C O 1
ATOM 8769 N N . GLN C 3 163 ? 13.179 91.072 79.125 1.00 16.03 3164 GLN C N 1
ATOM 8770 C CA . GLN C 3 163 ? 12.761 91.696 80.375 1.00 16.49 3164 GLN C CA 1
ATOM 8771 C C . GLN C 3 163 ? 11.244 91.575 80.498 1.00 16.66 3164 GLN C C 1
ATOM 8772 O O . GLN C 3 163 ? 10.551 91.342 79.505 1.00 16.22 3164 GLN C O 1
ATOM 8778 N N . GLU C 3 164 ? 10.738 91.678 81.721 1.00 17.39 3165 GLU C N 1
ATOM 8779 C CA . GLU C 3 164 ? 9.319 91.454 81.979 1.00 18.54 3165 GLU C CA 1
ATOM 8780 C C . GLU C 3 164 ? 8.429 92.516 81.338 1.00 18.48 3165 GLU C C 1
ATOM 8781 O O . GLU C 3 164 ? 7.246 92.277 81.098 1.00 18.73 3165 GLU C O 1
ATOM 8787 N N . ASP C 3 165 ? 9.021 93.657 80.991 1.00 17.91 3166 ASP C N 1
ATOM 8788 C CA . ASP C 3 165 ? 8.315 94.703 80.256 1.00 17.81 3166 ASP C CA 1
ATOM 8789 C C . ASP C 3 165 ? 8.395 94.517 78.736 1.00 17.73 3166 ASP C C 1
ATOM 8790 O O . ASP C 3 165 ? 8.000 95.403 77.977 1.00 18.04 3166 ASP C O 1
ATOM 8795 N N . GLY C 3 166 ? 9.003 93.412 78.307 1.00 17.23 3167 GLY C N 1
ATOM 8796 C CA . GLY C 3 166 ? 9.014 93.058 76.896 1.00 16.11 3167 GLY C CA 1
ATOM 8797 C C . GLY C 3 166 ? 10.156 93.658 76.096 1.00 15.90 3167 GLY C C 1
ATOM 8798 O O . GLY C 3 166 ? 10.195 93.534 74.870 1.00 16.17 3167 GLY C O 1
ATOM 8799 N N . VAL C 3 167 ? 11.084 94.314 76.785 1.00 14.97 3168 VAL C N 1
ATOM 8800 C CA . VAL C 3 167 ? 12.220 94.954 76.132 1.00 14.19 3168 VAL C CA 1
ATOM 8801 C C . VAL C 3 167 ? 13.443 94.037 76.185 1.00 13.74 3168 VAL C C 1
ATOM 8802 O O . VAL C 3 167 ? 13.688 93.373 77.194 1.00 13.51 3168 VAL C O 1
ATOM 8806 N N . MET C 3 168 ? 14.174 93.962 75.076 1.00 13.31 3169 MET C N 1
ATOM 8807 C CA . MET C 3 168 ? 15.376 93.138 75.014 1.00 12.60 3169 MET C CA 1
ATOM 8808 C C . MET C 3 168 ? 16.521 93.759 75.807 1.00 12.58 3169 MET C C 1
ATOM 8809 O O . MET C 3 168 ? 16.840 94.937 75.638 1.00 12.79 3169 MET C O 1
ATOM 8814 N N . PHE C 3 169 ? 17.169 92.930 76.622 1.00 12.04 3170 PHE C N 1
ATOM 8815 C CA . PHE C 3 169 ? 18.322 93.326 77.428 1.00 12.70 3170 PHE C CA 1
ATOM 8816 C C . PHE C 3 169 ? 19.366 94.112 76.636 1.00 12.10 3170 PHE C C 1
ATOM 8817 O O . PHE C 3 169 ? 19.741 93.732 75.524 1.00 12.36 3170 PHE C O 1
ATOM 8825 N N . ASP C 3 170 ? 19.799 95.228 77.211 1.00 12.08 3171 ASP C N 1
ATOM 8826 C CA . ASP C 3 170 ? 20.941 95.983 76.714 1.00 12.21 3171 ASP C CA 1
ATOM 8827 C C . ASP C 3 170 ? 21.915 96.167 77.878 1.00 12.45 3171 ASP C C 1
ATOM 8828 O O . ASP C 3 170 ? 21.560 96.750 78.907 1.00 12.79 3171 ASP C O 1
ATOM 8833 N N . MET C 3 171 ? 23.140 95.669 77.714 1.00 12.40 3172 MET C N 1
ATOM 8834 C CA . MET C 3 171 ? 24.174 95.823 78.732 1.00 12.17 3172 MET C CA 1
ATOM 8835 C C . MET C 3 171 ? 24.421 97.295 79.050 1.00 12.30 3172 MET C C 1
ATOM 8836 O O . MET C 3 171 ? 24.706 97.653 80.193 1.00 12.33 3172 MET C O 1
ATOM 8841 N N . LEU C 3 172 ? 24.290 98.143 78.034 1.00 12.30 3173 LEU C N 1
ATOM 8842 C CA . LEU C 3 172 ? 24.638 99.552 78.151 1.00 12.89 3173 LEU C CA 1
ATOM 8843 C C . LEU C 3 172 ? 23.410 100.462 78.218 1.00 12.87 3173 LEU C C 1
ATOM 8844 O O . LEU C 3 172 ? 23.540 101.687 78.166 1.00 12.85 3173 LEU C O 1
ATOM 8849 N N . ASP C 3 173 ? 22.226 99.854 78.278 1.00 12.80 3174 ASP C N 1
ATOM 8850 C CA . ASP C 3 173 ? 20.984 100.573 78.578 1.00 14.11 3174 ASP C CA 1
ATOM 8851 C C . ASP C 3 173 ? 20.800 101.836 77.725 1.00 14.14 3174 ASP C C 1
ATOM 8852 O O . ASP C 3 173 ? 20.687 102.944 78.247 1.00 14.30 3174 ASP C O 1
ATOM 8857 N N . ARG C 3 174 ? 20.793 101.661 76.407 1.00 13.55 3175 ARG C N 1
ATOM 8858 C CA . ARG C 3 174 ? 20.715 102.788 75.492 1.00 13.49 3175 ARG C CA 1
ATOM 8859 C C . ARG C 3 174 ? 19.262 103.224 75.251 1.00 14.01 3175 ARG C C 1
ATOM 8860 O O . ARG C 3 174 ? 19.030 104.369 74.903 1.00 13.92 3175 ARG C O 1
ATOM 8868 N N . ARG C 3 175 ? 18.358 102.284 75.426 1.00 14.60 3176 ARG C N 1
ATOM 8869 C CA . ARG C 3 175 ? 16.938 102.529 75.150 1.00 14.64 3176 ARG C CA 1
ATOM 8870 C C . ARG C 3 175 ? 16.122 101.653 76.095 1.00 15.52 3176 ARG C C 1
ATOM 8871 O O . ARG C 3 175 ? 16.490 100.529 76.433 1.00 15.73 3176 ARG C O 1
ATOM 8879 N N . ARG C 3 176 ? 14.971 102.212 76.503 1.00 15.85 3177 ARG C N 1
ATOM 8880 C CA . ARG C 3 176 ? 14.108 101.447 77.403 1.00 16.99 3177 ARG C CA 1
ATOM 8881 C C . ARG C 3 176 ? 12.671 101.965 77.322 1.00 17.72 3177 ARG C C 1
ATOM 8882 O O . ARG C 3 176 ? 12.452 103.034 76.764 1.00 17.14 3177 ARG C O 1
ATOM 8890 N N . LEU C 3 177 ? 11.756 101.238 77.961 1.00 19.09 3178 LEU C N 1
ATOM 8891 C CA . LEU C 3 177 ? 10.348 101.607 78.079 1.00 20.66 3178 LEU C CA 1
ATOM 8892 C C . LEU C 3 177 ? 10.159 102.677 79.150 1.00 21.80 3178 LEU C C 1
ATOM 8893 O O . LEU C 3 177 ? 10.465 102.455 80.323 1.00 22.26 3178 LEU C O 1
ATOM 8898 N N . GLU C 3 178 ? 9.624 103.824 78.746 1.00 22.63 3179 GLU C N 1
ATOM 8899 C CA . GLU C 3 178 ? 9.300 104.894 79.680 1.00 23.94 3179 GLU C CA 1
ATOM 8900 C C . GLU C 3 178 ? 7.917 105.456 79.375 1.00 24.48 3179 GLU C C 1
ATOM 8901 O O . GLU C 3 178 ? 7.690 106.018 78.303 1.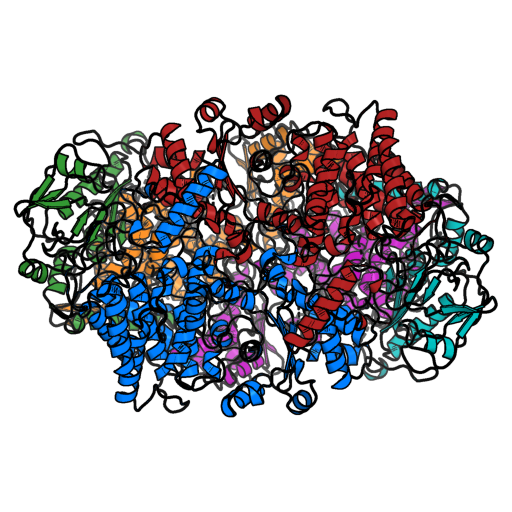00 24.39 3179 GLU C O 1
ATOM 8907 N N . ASN C 3 179 ? 6.992 105.278 80.317 1.00 25.28 3180 ASN C N 1
ATOM 8908 C CA . ASN C 3 179 ? 5.616 105.757 80.171 1.00 26.09 3180 ASN C CA 1
ATOM 8909 C C . ASN C 3 179 ? 4.934 105.156 78.941 1.00 25.42 3180 ASN C C 1
ATOM 8910 O O . ASN C 3 179 ? 4.220 105.848 78.210 1.00 25.91 3180 ASN C O 1
ATOM 8915 N N . GLY C 3 180 ? 5.189 103.873 78.701 1.00 24.43 3181 GLY C N 1
ATOM 8916 C CA . GLY C 3 180 ? 4.538 103.167 77.612 1.00 23.09 3181 GLY C CA 1
ATOM 8917 C C . GLY C 3 180 ? 5.135 103.426 76.240 1.00 22.45 3181 GLY C C 1
ATOM 8918 O O . GLY C 3 180 ? 4.591 102.973 75.232 1.00 23.05 3181 GLY C O 1
ATOM 8919 N N . THR C 3 181 ? 6.250 104.151 76.194 1.00 21.26 3182 THR C N 1
ATOM 8920 C CA . THR C 3 181 ? 6.929 104.425 74.933 1.00 20.19 3182 THR C CA 1
ATOM 8921 C C . THR C 3 181 ? 8.429 104.144 75.040 1.00 19.22 3182 THR C C 1
ATOM 8922 O O . THR C 3 181 ? 9.000 104.186 76.131 1.00 19.01 3182 THR C O 1
ATOM 8926 N N . ILE C 3 182 ? 9.046 103.804 73.912 1.00 18.08 3183 ILE C N 1
ATOM 8927 C CA . ILE C 3 182 ? 10.476 103.521 73.886 1.00 17.02 3183 ILE C CA 1
ATOM 8928 C C . ILE C 3 182 ? 11.282 104.810 73.755 1.00 17.00 3183 ILE C C 1
ATOM 8929 O O . ILE C 3 182 ? 11.091 105.587 72.817 1.00 16.92 3183 ILE C O 1
ATOM 8934 N N . ILE C 3 183 ? 12.128 105.059 74.748 1.00 16.46 3184 ILE C N 1
ATOM 8935 C CA . ILE C 3 183 ? 13.000 106.225 74.765 1.00 16.73 3184 ILE C CA 1
ATOM 8936 C C . ILE C 3 183 ? 14.447 105.777 74.566 1.00 16.54 3184 ILE C C 1
ATOM 8937 O O . ILE C 3 183 ? 14.920 104.863 75.242 1.00 16.05 3184 ILE C O 1
ATOM 8942 N N . MET C 3 184 ? 15.119 106.388 73.594 1.00 16.21 3185 MET C N 1
ATOM 8943 C CA . MET C 3 184 ? 16.555 106.200 73.405 1.00 16.11 3185 MET C CA 1
ATOM 8944 C C . MET C 3 184 ? 17.275 107.503 73.735 1.00 15.87 3185 MET C C 1
ATOM 8945 O O . MET C 3 184 ? 17.058 108.522 73.079 1.00 16.51 3185 MET C O 1
ATOM 8950 N N . ASP C 3 185 ? 18.095 107.477 74.782 1.00 15.76 3186 ASP C N 1
ATOM 8951 C CA . ASP C 3 185 ? 18.781 108.680 75.246 1.00 16.07 3186 ASP C CA 1
ATOM 8952 C C . ASP C 3 185 ? 20.305 108.578 75.180 1.00 15.33 3186 ASP C C 1
ATOM 8953 O O . ASP C 3 185 ? 21.018 109.380 75.786 1.00 15.26 3186 ASP C O 1
ATOM 8958 N N . LYS C 3 186 ? 20.791 107.561 74.472 1.00 15.16 3187 LYS C N 1
ATOM 8959 C CA . LYS C 3 186 ? 22.209 107.436 74.130 1.00 15.12 3187 LYS C CA 1
ATOM 8960 C C . LYS C 3 186 ? 22.294 107.071 72.650 1.00 14.84 3187 LYS C C 1
ATOM 8961 O O . LYS C 3 186 ? 21.323 106.558 72.087 1.00 14.71 3187 LYS C O 1
ATOM 8967 N N . ASP C 3 187 ? 23.429 107.350 72.010 1.00 14.61 3188 ASP C N 1
ATOM 8968 C CA . ASP C 3 187 ? 23.611 106.915 70.624 1.00 14.35 3188 ASP C CA 1
ATOM 8969 C C . ASP C 3 187 ? 23.923 105.419 70.566 1.00 14.01 3188 ASP C C 1
ATOM 8970 O O . ASP C 3 187 ? 23.894 104.742 71.594 1.00 13.74 3188 ASP C O 1
ATOM 8975 N N . GLN C 3 188 ? 24.204 104.899 69.376 1.00 13.68 3189 GLN C N 1
ATOM 8976 C CA . GLN C 3 188 ? 24.337 103.455 69.215 1.00 13.44 3189 GLN C CA 1
ATOM 8977 C C . GLN C 3 188 ? 25.614 102.870 69.815 1.00 13.05 3189 GLN C C 1
ATOM 8978 O O . GLN C 3 188 ? 25.704 101.660 70.015 1.00 12.78 3189 GLN C O 1
ATOM 8984 N N . VAL C 3 189 ? 26.565 103.729 70.177 1.00 13.37 3190 VAL C N 1
ATOM 8985 C CA . VAL C 3 189 ? 27.708 103.287 70.975 1.00 13.34 3190 VAL C CA 1
ATOM 8986 C C . VAL C 3 189 ? 27.638 103.795 72.419 1.00 13.59 3190 VAL C C 1
ATOM 8987 O O . VAL C 3 189 ? 28.659 103.918 73.101 1.00 13.87 3190 VAL C O 1
ATOM 8991 N N . ALA C 3 190 ? 26.417 104.080 72.871 1.00 13.96 3191 ALA C N 1
ATOM 8992 C CA . ALA C 3 190 ? 26.111 104.338 74.280 1.00 14.60 3191 ALA C CA 1
ATOM 8993 C C . ALA C 3 190 ? 26.663 105.647 74.849 1.00 15.42 3191 ALA C C 1
ATOM 8994 O O . ALA C 3 190 ? 26.774 105.799 76.067 1.00 15.79 3191 ALA C O 1
ATOM 8996 N N . ILE C 3 191 ? 26.947 106.611 73.977 1.00 16.37 3192 ILE C N 1
ATOM 8997 C CA . ILE C 3 191 ? 27.282 107.962 74.423 1.00 17.20 3192 ILE C CA 1
ATOM 8998 C C . ILE C 3 191 ? 25.993 108.760 74.609 1.00 17.72 3192 ILE C C 1
ATOM 8999 O O . ILE C 3 191 ? 25.154 108.813 73.706 1.00 16.73 3192 ILE C O 1
ATOM 9004 N N . PRO C 3 192 ? 25.782 109.319 75.815 1.00 18.70 3193 PRO C N 1
ATOM 9005 C CA . PRO C 3 192 ? 24.522 109.985 76.168 1.00 19.90 3193 PRO C CA 1
ATOM 9006 C C . PRO C 3 192 ? 24.159 111.129 75.223 1.00 20.84 3193 PRO C C 1
ATOM 9007 O O . PRO C 3 192 ? 25.020 111.918 74.823 1.00 21.56 3193 PRO C O 1
ATOM 9011 N N . LEU C 3 193 ? 22.889 111.173 74.830 1.00 21.94 3194 LEU C N 1
ATOM 9012 C CA . LEU C 3 193 ? 22.389 112.205 73.926 1.00 23.29 3194 LEU C CA 1
ATOM 9013 C C . LEU C 3 193 ? 21.977 113.459 74.690 1.00 24.70 3194 LEU C C 1
ATOM 9014 O O . LEU C 3 193 ? 21.585 113.385 75.857 1.00 25.08 3194 LEU C O 1
ATOM 9019 N N . ASP C 3 194 ? 22.080 114.608 74.026 1.00 26.10 3195 ASP C N 1
ATOM 9020 C CA . ASP C 3 194 ? 21.560 115.863 74.560 1.00 27.74 3195 ASP C CA 1
ATOM 9021 C C . ASP C 3 194 ? 20.050 115.782 74.722 1.00 28.00 3195 ASP C C 1
ATOM 9022 O O . ASP C 3 194 ? 19.501 116.241 75.723 1.00 27.99 3195 ASP C O 1
ATOM 9027 N N . ARG C 3 195 ? 19.385 115.177 73.744 1.00 28.16 3196 ARG C N 1
ATOM 9028 C CA . ARG C 3 195 ? 17.928 115.085 73.766 1.00 28.81 3196 ARG C CA 1
ATOM 9029 C C . ARG C 3 195 ? 17.506 113.645 73.489 1.00 27.58 3196 ARG C C 1
ATOM 9030 O O . ARG C 3 195 ? 17.953 113.028 72.519 1.00 27.55 3196 ARG C O 1
ATOM 9038 N N . LYS C 3 196 ? 16.651 113.103 74.350 1.00 25.93 3197 LYS C N 1
ATOM 9039 C CA . LYS C 3 196 ? 16.160 111.746 74.166 1.00 24.75 3197 LYS C CA 1
ATOM 9040 C C . LYS C 3 196 ? 15.235 111.649 72.959 1.00 23.48 3197 LYS C C 1
ATOM 9041 O O . LYS C 3 196 ? 14.654 112.647 72.519 1.00 22.29 3197 LYS C O 1
ATOM 9047 N N . VAL C 3 197 ? 15.222 110.469 72.350 1.00 21.94 3198 VAL C N 1
ATOM 9048 C CA . VAL C 3 197 ? 14.477 110.236 71.123 1.00 20.83 3198 VAL C CA 1
ATOM 9049 C C . VAL C 3 197 ? 13.330 109.277 71.402 1.00 20.81 3198 VAL C C 1
ATOM 9050 O O . VAL C 3 197 ? 13.531 108.196 71.958 1.00 20.27 3198 VAL C O 1
ATOM 9054 N N . ASP C 3 198 ? 12.115 109.736 71.122 1.00 20.84 3199 ASP C N 1
ATOM 9055 C CA . ASP C 3 198 ? 10.925 108.907 71.266 1.00 21.32 3199 ASP C CA 1
ATOM 9056 C C . ASP C 3 198 ? 10.819 107.983 70.060 1.00 21.25 3199 ASP C C 1
ATOM 9057 O O . ASP C 3 198 ? 10.611 108.437 68.935 1.00 21.29 3199 ASP C O 1
ATOM 9062 N N . LEU C 3 199 ? 10.992 106.688 70.301 1.00 20.53 3200 LEU C N 1
ATOM 9063 C CA . LEU C 3 199 ? 10.927 105.695 69.238 1.00 20.47 3200 LEU C CA 1
ATOM 9064 C C . LEU C 3 199 ? 9.570 104.998 69.209 1.00 20.70 3200 LEU C C 1
ATOM 9065 O O . LEU C 3 199 ? 9.415 103.942 68.589 1.00 21.03 3200 LEU C O 1
ATOM 9070 N N . GLY C 3 200 ? 8.592 105.603 69.880 1.00 20.38 3201 GLY C N 1
ATOM 9071 C CA . GLY C 3 200 ? 7.214 105.159 69.770 1.00 20.65 3201 GLY C CA 1
ATOM 9072 C C . GLY C 3 200 ? 6.841 104.014 70.690 1.00 21.15 3201 GLY C C 1
ATOM 9073 O O . GLY C 3 200 ? 7.700 103.416 71.341 1.00 20.69 3201 GLY C O 1
ATOM 9074 N N . LYS C 3 201 ? 5.544 103.721 70.755 1.00 21.68 3202 LYS C N 1
ATOM 9075 C CA . LYS C 3 201 ? 5.043 102.610 71.552 1.00 22.09 3202 LYS C CA 1
ATOM 9076 C C . LYS C 3 201 ? 5.395 101.276 70.908 1.00 21.59 3202 LYS C C 1
ATOM 9077 O O . LYS C 3 201 ? 5.299 101.119 69.689 1.00 21.59 3202 LYS C O 1
ATOM 9083 N N . PRO C 3 202 ? 5.878 100.320 71.715 1.00 21.08 3203 PRO C N 1
ATOM 9084 C CA . PRO C 3 202 ? 6.216 98.979 71.228 1.00 20.73 3203 PRO C CA 1
ATOM 9085 C C . PRO C 3 202 ? 4.999 98.193 70.749 1.00 20.26 3203 PRO C C 1
ATOM 9086 O O . PRO C 3 202 ? 3.868 98.453 71.168 1.00 20.34 3203 PRO C O 1
ATOM 9090 N N . MET C 3 203 ? 5.243 97.232 69.866 1.00 19.16 3204 MET C N 1
ATOM 9091 C CA . MET C 3 203 ? 4.217 96.281 69.464 1.00 18.70 3204 MET C CA 1
ATOM 9092 C C . MET C 3 203 ? 3.870 95.403 70.653 1.00 18.60 3204 MET C C 1
ATOM 9093 O O . MET C 3 203 ? 4.728 95.101 71.482 1.00 18.37 3204 MET C O 1
ATOM 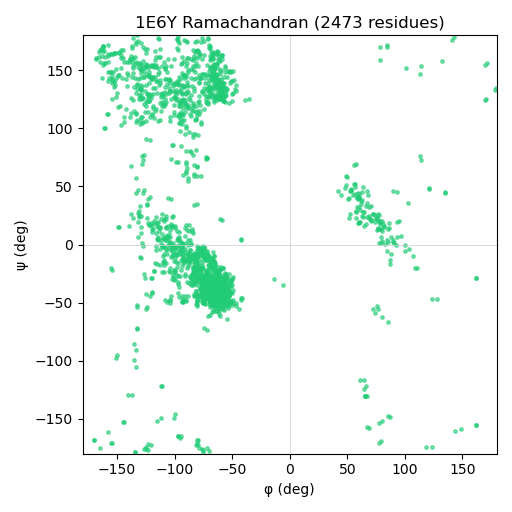9098 N N . SER C 3 204 ? 2.615 94.973 70.721 1.00 19.06 3205 SER C N 1
ATOM 9099 C CA . SER C 3 204 ? 2.233 93.920 71.649 1.00 19.08 3205 SER C CA 1
ATOM 9100 C C . SER C 3 204 ? 2.920 92.626 71.213 1.00 19.47 3205 SER C C 1
ATOM 9101 O O . SER C 3 204 ? 3.354 92.499 70.065 1.00 19.12 3205 SER C O 1
ATOM 9104 N N . SER C 3 205 ? 3.031 91.675 72.132 1.00 19.55 3206 SER C N 1
ATOM 9105 C CA . SER C 3 205 ? 3.591 90.369 71.810 1.00 19.89 3206 SER C CA 1
ATOM 9106 C C . SER C 3 205 ? 2.786 89.715 70.689 1.00 20.00 3206 SER C C 1
ATOM 9107 O O . SER C 3 205 ? 3.344 89.045 69.820 1.00 19.86 3206 SER C O 1
ATOM 9110 N N . GLU C 3 206 ? 1.494 90.033 70.648 1.00 20.09 3207 GLU C N 1
ATOM 9111 C CA . GLU C 3 206 ? 0.581 89.497 69.648 1.00 20.35 3207 GLU C CA 1
ATOM 9112 C C . GLU C 3 206 ? 0.904 90.046 68.262 1.00 19.58 3207 GLU C C 1
ATOM 9113 O O . GLU C 3 206 ? 0.980 89.286 67.293 1.00 19.34 3207 GLU C O 1
ATOM 9119 N N . GLU C 3 207 ? 1.114 91.359 68.172 1.00 19.08 3208 GLU C N 1
ATOM 9120 C CA . GLU C 3 207 ? 1.431 91.994 66.895 1.00 19.10 3208 GLU C CA 1
ATOM 9121 C C . GLU C 3 207 ? 2.813 91.587 66.394 1.00 18.52 3208 GLU C C 1
ATOM 9122 O O . GLU C 3 207 ? 2.998 91.345 65.201 1.00 18.43 3208 GLU C O 1
ATOM 9128 N N . ALA C 3 208 ? 3.777 91.519 67.309 1.00 17.76 3209 ALA C N 1
ATOM 9129 C CA . ALA C 3 208 ? 5.131 91.073 66.983 1.00 17.07 3209 ALA C CA 1
ATOM 9130 C C . ALA C 3 208 ? 5.114 89.667 66.388 1.00 16.83 3209 ALA C C 1
ATOM 9131 O O . ALA C 3 208 ? 5.752 89.416 65.369 1.00 16.35 3209 ALA C O 1
ATOM 9133 N N . ALA C 3 209 ? 4.307 88.784 66.975 1.00 16.34 3210 ALA C N 1
ATOM 9134 C CA . ALA C 3 209 ? 4.170 87.410 66.493 1.00 16.88 3210 ALA C CA 1
ATOM 9135 C C . ALA C 3 209 ? 3.601 87.353 65.078 1.00 16.91 3210 ALA C C 1
ATOM 9136 O O . ALA C 3 209 ? 3.918 86.440 64.314 1.00 17.21 3210 ALA C O 1
ATOM 9138 N N . LYS C 3 210 ? 2.762 88.330 64.739 1.00 17.39 3211 LYS C N 1
ATOM 9139 C CA . LYS C 3 210 ? 2.168 88.418 63.408 1.00 18.06 3211 LYS C CA 1
ATOM 9140 C C . LYS C 3 210 ? 3.114 89.039 62.383 1.00 17.27 3211 LYS C C 1
ATOM 9141 O O . LYS C 3 210 ? 3.031 88.723 61.199 1.00 17.61 3211 LYS C O 1
ATOM 9147 N N . ARG C 3 211 ? 3.987 89.939 62.835 1.00 16.81 3212 ARG C N 1
ATOM 9148 C CA . ARG C 3 211 ? 4.870 90.668 61.939 1.00 16.31 3212 ARG C CA 1
ATOM 9149 C C . ARG C 3 211 ? 6.255 90.039 61.813 1.00 15.91 3212 ARG C C 1
ATOM 9150 O O . ARG C 3 211 ? 7.003 90.486 60.942 1.00 15.56 3212 ARG C O 1
ATOM 9158 N N . THR C 3 212 ? 6.561 89.025 62.615 1.00 15.57 3213 THR C N 1
ATOM 9159 C CA . THR C 3 212 ? 7.926 88.523 62.710 1.00 15.07 3213 THR C CA 1
ATOM 9160 C C . THR C 3 212 ? 8.351 87.690 61.508 1.00 14.42 3213 THR C C 1
ATOM 9161 O O . THR C 3 212 ? 7.529 87.032 60.863 1.00 14.24 3213 THR C O 1
ATOM 9165 N N . THR C 3 213 ? 9.637 87.782 61.181 1.00 13.28 3214 THR C N 1
ATOM 9166 C CA . THR C 3 213 ? 10.238 86.959 60.138 1.00 13.28 3214 THR C CA 1
ATOM 9167 C C . THR C 3 213 ? 10.964 85.749 60.726 1.00 12.87 3214 THR C C 1
ATOM 9168 O O . THR C 3 213 ? 11.606 84.994 59.997 1.00 12.96 3214 THR C O 1
ATOM 9172 N N . ILE C 3 214 ? 10.875 85.571 62.042 1.00 13.12 3215 ILE C N 1
ATOM 9173 C CA . ILE C 3 214 ? 11.469 84.402 62.684 1.00 13.66 3215 ILE C CA 1
ATOM 9174 C C . ILE C 3 214 ? 10.433 83.303 62.916 1.00 13.98 3215 ILE C C 1
ATOM 9175 O O . ILE C 3 214 ? 9.262 83.588 63.187 1.00 14.28 3215 ILE C O 1
ATOM 9180 N N . TYR C 3 215 ? 10.839 82.057 62.686 1.00 13.93 3216 TYR C N 1
ATOM 9181 C CA . TYR C 3 215 ? 10.021 80.908 63.062 1.00 14.08 3216 TYR C CA 1
ATOM 9182 C C . TYR C 3 215 ? 10.300 80.535 64.508 1.00 14.74 3216 TYR C C 1
ATOM 9183 O O . TYR C 3 215 ? 11.434 80.636 64.980 1.00 14.49 3216 TYR C O 1
ATOM 9192 N N . ARG C 3 216 ? 9.253 80.110 65.205 1.00 15.01 3217 ARG C N 1
ATOM 9193 C CA . ARG C 3 216 ? 9.375 79.547 66.536 1.00 15.86 3217 ARG C CA 1
ATOM 9194 C C . ARG C 3 216 ? 8.280 78.498 66.740 1.00 16.18 3217 ARG C C 1
ATOM 9195 O O . ARG C 3 216 ? 7.149 78.720 66.306 1.00 15.84 3217 ARG C O 1
ATOM 9203 N N . VAL C 3 217 ? 8.582 77.441 67.486 1.00 16.24 3218 VAL C N 1
ATOM 9204 C CA . VAL C 3 217 ? 7.638 76.347 67.696 1.00 17.22 3218 VAL C CA 1
ATOM 9205 C C . VAL C 3 217 ? 6.349 76.800 68.396 1.00 17.55 3218 VAL C C 1
ATOM 9206 O O . VAL C 3 217 ? 5.290 76.203 68.203 1.00 17.77 3218 VAL C O 1
ATOM 9210 N N . ASP C 3 218 ? 6.425 77.901 69.140 1.00 17.47 3219 ASP C N 1
ATOM 9211 C CA . ASP C 3 218 ? 5.270 78.409 69.876 1.00 18.13 3219 ASP C CA 1
ATOM 9212 C C . ASP C 3 218 ? 4.593 79.605 69.206 1.00 18.35 3219 ASP C C 1
ATOM 9213 O O . ASP C 3 218 ? 3.824 80.330 69.840 1.00 18.90 3219 ASP C O 1
ATOM 9218 N N . ASN C 3 219 ? 4.920 79.840 67.939 1.00 18.23 3220 ASN C N 1
ATOM 9219 C CA . ASN C 3 219 ? 4.205 80.817 67.122 1.00 18.17 3220 ASN C CA 1
ATOM 9220 C C . ASN C 3 219 ? 3.900 80.191 65.760 1.00 18.52 3220 ASN C C 1
ATOM 9221 O O . ASN C 3 219 ? 2.871 79.535 65.584 1.00 19.19 3220 ASN C O 1
ATOM 9226 N N . VAL C 3 220 ? 4.809 80.379 64.809 1.00 18.37 3221 VAL C N 1
ATOM 9227 C CA . VAL C 3 220 ? 4.745 79.691 63.528 1.00 18.01 3221 VAL C CA 1
ATOM 9228 C C . VAL C 3 220 ? 6.000 78.834 63.409 1.00 18.17 3221 VAL C C 1
ATOM 9229 O O . VAL C 3 220 ? 7.111 79.361 63.340 1.00 17.99 3221 VAL C O 1
ATOM 9233 N N . ALA C 3 221 ? 5.824 77.518 63.506 1.00 17.95 3222 ALA C N 1
ATOM 9234 C CA . ALA C 3 221 ? 6.943 76.582 63.492 1.00 18.11 3222 ALA C CA 1
ATOM 9235 C C . ALA C 3 221 ? 7.552 76.441 62.097 1.00 18.44 3222 ALA C C 1
ATOM 9236 O O . ALA C 3 221 ? 6.832 76.381 61.098 1.00 18.64 3222 ALA C O 1
ATOM 9238 N N . PHE C 3 222 ? 8.881 76.381 62.042 1.00 18.10 3223 PHE C N 1
ATOM 9239 C CA . PHE C 3 222 ? 9.609 76.208 60.787 1.00 18.24 3223 PHE C CA 1
ATOM 9240 C C . PHE C 3 222 ? 9.223 74.892 60.113 1.00 18.64 3223 PHE C C 1
ATOM 9241 O O . PHE C 3 222 ? 9.002 74.840 58.902 1.00 18.37 3223 PHE C O 1
ATOM 9249 N N . ARG C 3 223 ? 9.161 73.837 60.921 1.00 19.95 3224 ARG C N 1
ATOM 9250 C CA . ARG C 3 223 ? 8.694 72.532 60.519 1.00 21.56 3224 ARG C CA 1
ATOM 9251 C C . ARG C 3 223 ? 7.359 72.545 59.779 1.00 21.82 3224 ARG C C 1
ATOM 9252 O O . ARG C 3 223 ? 7.120 71.660 58.959 1.00 22.21 3224 ARG C O 1
ATOM 9260 N N . ASP C 3 224 ? 6.520 73.543 60.053 1.00 22.15 3225 ASP C N 1
ATOM 9261 C CA . ASP C 3 224 ? 5.187 73.617 59.467 1.00 22.18 3225 ASP C CA 1
ATOM 9262 C C . ASP C 3 224 ? 5.139 74.338 58.125 1.00 22.24 3225 ASP C C 1
ATOM 9263 O O . ASP C 3 224 ? 4.128 74.270 57.423 1.00 23.10 3225 ASP C O 1
ATOM 9268 N N . ASP C 3 225 ? 6.217 75.033 57.769 1.00 21.32 3226 ASP C N 1
ATOM 9269 C CA . ASP C 3 225 ? 6.304 75.659 56.453 1.00 20.82 3226 ASP C CA 1
ATOM 9270 C C . ASP C 3 225 ? 7.039 74.724 55.495 1.00 20.48 3226 ASP C C 1
ATOM 9271 O O . ASP C 3 225 ? 8.255 74.825 55.312 1.00 20.29 3226 ASP C O 1
ATOM 9276 N N . ALA C 3 226 ? 6.286 73.799 54.907 1.00 19.58 3227 ALA C N 1
ATOM 9277 C CA . ALA C 3 226 ? 6.847 72.716 54.107 1.00 18.97 3227 ALA C CA 1
ATOM 9278 C C . ALA C 3 226 ? 7.646 73.214 52.907 1.00 18.52 3227 ALA C C 1
ATOM 9279 O O . ALA C 3 226 ? 8.669 72.629 52.551 1.00 18.33 3227 ALA C O 1
ATOM 9281 N N . GLU C 3 227 ? 7.195 74.313 52.308 1.00 17.75 3228 GLU C N 1
ATOM 9282 C CA . GLU C 3 227 ? 7.841 74.870 51.122 1.00 17.08 3228 GLU C CA 1
ATOM 9283 C C . GLU C 3 227 ? 9.272 75.324 51.391 1.00 16.78 3228 GLU C C 1
ATOM 9284 O O . GLU C 3 227 ? 10.136 75.218 50.518 1.00 16.21 3228 GLU C O 1
ATOM 9290 N N . VAL C 3 228 ? 9.490 75.908 52.568 1.00 16.53 3229 VAL C N 1
ATOM 9291 C CA . VAL C 3 228 ? 10.805 76.423 52.944 1.00 16.78 3229 VAL C CA 1
ATOM 9292 C C . VAL C 3 228 ? 11.762 75.284 53.296 1.00 17.06 3229 VAL C C 1
ATOM 9293 O O . VAL C 3 228 ? 12.935 75.311 52.915 1.00 16.69 3229 VAL C O 1
ATOM 9297 N N . VAL C 3 229 ? 11.251 74.267 53.984 1.00 16.71 3230 VAL C N 1
ATOM 9298 C CA . VAL C 3 229 ? 12.036 73.071 54.272 1.00 16.77 3230 VAL C CA 1
ATOM 9299 C C . VAL C 3 229 ? 12.409 72.354 52.972 1.00 16.89 3230 VAL C C 1
ATOM 9300 O O . VAL C 3 229 ? 13.552 71.926 52.802 1.00 16.04 3230 VAL C O 1
ATOM 9304 N N . GLU C 3 230 ? 11.472 72.313 52.025 1.00 16.31 3231 GLU C N 1
ATOM 9305 C CA . GLU C 3 230 ? 11.738 71.705 50.725 1.00 16.31 3231 GLU C CA 1
ATOM 9306 C C . GLU C 3 230 ? 12.773 72.504 49.941 1.00 15.67 3231 GLU C C 1
ATOM 9307 O O . GLU C 3 230 ? 13.627 71.929 49.268 1.00 15.36 3231 GLU C O 1
ATOM 9313 N N . TRP C 3 231 ? 12.680 73.829 50.017 1.00 14.57 3232 TRP C N 1
ATOM 9314 C CA . TRP C 3 231 ? 13.655 74.708 49.379 1.00 14.16 3232 TRP C CA 1
ATOM 9315 C C . TRP C 3 231 ? 15.067 74.386 49.879 1.00 13.82 3232 TRP C C 1
ATOM 9316 O O . TRP C 3 231 ? 15.987 74.205 49.081 1.00 13.42 3232 TRP C O 1
ATOM 9327 N N . VAL C 3 232 ? 15.214 74.253 51.195 1.00 13.79 3233 VAL C N 1
ATOM 9328 C CA . VAL C 3 232 ? 16.496 73.885 51.792 1.00 13.69 3233 VAL C CA 1
ATOM 9329 C C . VAL C 3 232 ? 16.972 72.537 51.262 1.00 14.04 3233 VAL C C 1
ATOM 9330 O O . VAL C 3 232 ? 18.131 72.390 50.871 1.00 13.85 3233 VAL C O 1
ATOM 9334 N N . HIS C 3 233 ? 16.057 71.574 51.208 1.00 13.36 3234 HIS C N 1
ATOM 9335 C CA . HIS C 3 233 ? 16.373 70.237 50.727 1.00 14.09 3234 HIS C CA 1
ATOM 9336 C C . HIS C 3 233 ? 16.811 70.244 49.266 1.00 14.17 3234 HIS C C 1
ATOM 9337 O O . HIS C 3 233 ? 17.770 69.562 48.903 1.00 14.09 3234 HIS C O 1
ATOM 9344 N N . ARG C 3 234 ? 16.143 71.048 48.441 1.00 14.10 3235 ARG C N 1
ATOM 9345 C CA . ARG C 3 234 ? 16.525 71.170 47.039 1.00 14.25 3235 ARG C CA 1
ATOM 9346 C C . ARG C 3 234 ? 17.889 71.841 46.867 1.00 13.53 3235 ARG C C 1
ATOM 9347 O O . ARG C 3 234 ? 18.671 71.385 46.027 1.00 12.93 3235 ARG C O 1
ATOM 9355 N N . ILE C 3 235 ? 18.157 72.903 47.620 1.00 12.77 3236 ILE C N 1
ATOM 9356 C CA . ILE C 3 235 ? 19.451 73.578 47.552 1.00 12.41 3236 ILE C CA 1
ATOM 9357 C C . ILE C 3 235 ? 20.568 72.640 48.011 1.00 12.50 3236 ILE C C 1
ATOM 9358 O O . ILE C 3 235 ? 21.591 72.500 47.335 1.00 12.43 3236 ILE C O 1
ATOM 9363 N N . PHE C 3 236 ? 20.320 71.930 49.108 1.00 12.20 3237 PHE C N 1
ATOM 9364 C CA . PHE C 3 236 ? 21.262 70.950 49.637 1.00 12.84 3237 PHE C CA 1
ATOM 9365 C C . PHE C 3 236 ? 21.561 69.836 48.626 1.00 12.87 3237 PHE C C 1
ATOM 9366 O O . PHE C 3 236 ? 22.726 69.508 48.381 1.00 13.30 3237 PHE C O 1
ATOM 9374 N N . ASP C 3 237 ? 20.508 69.234 48.076 1.00 12.44 3238 ASP C N 1
ATOM 9375 C CA . ASP C 3 237 ? 20.649 68.156 47.101 1.00 12.44 3238 ASP C CA 1
ATOM 9376 C C . ASP C 3 237 ? 21.451 68.597 45.887 1.00 11.87 3238 ASP C C 1
ATOM 9377 O O . ASP C 3 237 ? 22.379 67.906 45.460 1.00 11.59 3238 ASP C O 1
ATOM 9382 N N . GLN C 3 238 ? 21.074 69.739 45.322 1.00 11.46 3239 GLN C N 1
ATOM 9383 C CA . GLN C 3 238 ? 21.725 70.248 44.128 1.00 11.43 3239 GLN C CA 1
ATOM 9384 C C . GLN C 3 238 ? 23.174 70.622 44.394 1.00 11.64 3239 GLN C C 1
ATOM 9385 O O . GLN C 3 238 ? 24.053 70.291 43.595 1.00 12.13 3239 GLN C O 1
ATOM 9391 N N . ARG C 3 239 ? 23.432 71.300 45.512 1.00 11.23 3240 ARG C N 1
ATOM 9392 C CA . ARG C 3 239 ? 24.827 71.655 45.835 1.00 11.14 3240 ARG C CA 1
ATOM 9393 C C . ARG C 3 239 ? 25.669 70.403 45.973 1.00 10.90 3240 ARG C C 1
ATOM 9394 O O . ARG C 3 239 ? 26.803 70.362 45.463 1.00 10.80 3240 ARG C O 1
ATOM 9402 N N . THR C 3 240 ? 25.135 69.381 46.632 1.00 10.65 3241 THR C N 1
ATOM 9403 C CA . THR C 3 240 ? 25.875 68.143 46.860 1.00 10.90 3241 THR C CA 1
ATOM 9404 C C . THR C 3 240 ? 26.156 67.410 45.546 1.00 11.07 3241 THR C C 1
ATOM 9405 O O . THR C 3 240 ? 27.297 67.033 45.274 1.00 11.33 3241 THR C O 1
ATOM 9409 N N . LYS C 3 241 ? 25.126 67.264 44.715 1.00 11.35 3242 LYS C N 1
ATOM 9410 C CA . LYS C 3 241 ? 25.260 66.575 43.434 1.00 11.72 3242 LYS C CA 1
ATOM 9411 C C . LYS C 3 241 ? 26.259 67.253 42.500 1.00 11.80 3242 LYS C C 1
ATOM 9412 O O . LYS C 3 241 ? 27.111 66.593 41.902 1.00 11.66 3242 LYS C O 1
ATOM 9418 N N . PHE C 3 242 ? 26.152 68.572 42.380 1.00 11.53 3243 PHE C N 1
ATOM 9419 C CA . PHE C 3 242 ? 26.953 69.317 41.415 1.00 11.64 3243 PHE C CA 1
ATOM 9420 C C . PHE C 3 242 ? 28.403 69.473 41.866 1.00 11.47 3243 PHE C C 1
ATOM 9421 O O . PHE C 3 242 ? 29.293 69.689 41.043 1.00 11.36 3243 PHE C O 1
ATOM 9429 N N . GLY C 3 243 ? 28.638 69.321 43.168 1.00 11.48 3244 GLY C N 1
ATOM 9430 C CA . GLY C 3 243 ? 29.997 69.289 43.685 1.00 11.40 3244 GLY C CA 1
ATOM 9431 C C . GLY C 3 243 ? 30.722 68.013 43.303 1.00 11.58 3244 GLY C C 1
ATOM 9432 O O . GLY C 3 243 ? 31.935 68.016 43.095 1.00 11.45 3244 GLY C O 1
ATOM 9433 N N . PHE C 3 244 ? 29.981 66.911 43.251 1.00 11.78 3245 PHE C N 1
ATOM 9434 C CA . PHE C 3 244 ? 30.489 65.656 42.713 1.00 11.96 3245 PHE C CA 1
ATOM 9435 C C . PHE C 3 244 ? 30.690 65.794 41.200 1.00 12.12 3245 PHE C C 1
ATOM 9436 O O . PHE C 3 244 ? 31.816 65.697 40.706 1.00 10.68 3245 PHE C O 1
ATOM 9444 N N . GLN C 3 245 ? 29.602 66.074 40.483 1.00 12.05 3246 GLN C N 1
ATOM 9445 C CA . GLN C 3 245 ? 29.646 66.306 39.037 1.00 12.97 3246 GLN C CA 1
ATOM 9446 C C . GLN C 3 245 ? 28.549 67.291 38.635 1.00 13.48 3246 GLN C C 1
ATOM 9447 O O . GLN C 3 245 ? 27.365 67.037 38.867 1.00 13.60 3246 GLN C O 1
ATOM 9453 N N . PRO C 3 246 ? 28.931 68.454 38.077 1.00 13.79 3247 PRO C N 1
ATOM 9454 C CA . PRO C 3 246 ? 27.971 69.499 37.702 1.00 14.70 3247 PRO C CA 1
ATOM 9455 C C . PRO C 3 246 ? 27.149 69.123 36.469 1.00 15.64 3247 PRO C C 1
ATOM 9456 O O . PRO C 3 246 ? 27.371 69.644 35.374 1.00 15.71 3247 PRO C O 1
ATOM 9460 N N . LYS C 3 247 ? 26.213 68.198 36.664 1.00 16.88 3248 LYS C N 1
ATOM 9461 C CA . LYS C 3 247 ? 25.347 67.711 35.595 1.00 18.84 3248 LYS C CA 1
ATOM 9462 C C . LYS C 3 247 ? 24.027 67.202 36.175 1.00 19.53 3248 LYS C C 1
ATOM 9463 O O . LYS C 3 247 ? 23.065 67.061 35.393 1.00 21.26 3248 LYS C O 1
ATOM 9470 N N . ALA D 1 1 ? 95.083 91.464 77.692 1.00 21.93 4002 ALA D N 1
ATOM 9471 C CA . ALA D 1 1 ? 95.216 92.483 78.771 1.00 21.46 4002 ALA D CA 1
ATOM 9472 C C . ALA D 1 1 ? 95.235 91.861 80.170 1.00 21.22 4002 ALA D C 1
ATOM 9473 O O . ALA D 1 1 ? 94.530 90.885 80.450 1.00 20.14 4002 ALA D O 1
ATOM 9475 N N . ALA D 1 2 ? 95.999 92.487 81.058 1.00 20.15 4003 ALA D N 1
ATOM 9476 C CA . ALA D 1 2 ? 96.458 91.861 82.297 1.00 19.67 4003 ALA D CA 1
ATOM 9477 C C . ALA D 1 2 ? 95.346 91.393 83.231 1.00 18.71 4003 ALA D C 1
ATOM 9478 O O . ALA D 1 2 ? 95.397 90.278 83.749 1.00 18.18 4003 ALA D O 1
ATOM 9480 N N . ASP D 1 3 ? 94.358 92.254 83.459 1.00 18.52 4004 ASP D N 1
ATOM 9481 C CA . ASP D 1 3 ? 93.288 91.964 84.411 1.00 18.69 4004 ASP D CA 1
ATOM 9482 C C . ASP D 1 3 ? 92.467 90.741 84.010 1.00 17.36 4004 ASP D C 1
ATOM 9483 O O . ASP D 1 3 ? 92.089 89.936 84.861 1.00 17.30 4004 ASP D O 1
ATOM 9488 N N . ILE D 1 4 ? 92.202 90.602 82.715 1.00 15.60 4005 ILE D N 1
ATOM 9489 C CA . ILE D 1 4 ? 91.408 89.483 82.217 1.00 14.53 4005 ILE D CA 1
ATOM 9490 C C . ILE D 1 4 ? 92.207 88.183 82.237 1.00 14.16 4005 ILE D C 1
ATOM 9491 O O . ILE D 1 4 ? 91.666 87.121 82.547 1.00 13.76 4005 ILE D O 1
ATOM 9496 N N . PHE D 1 5 ? 93.509 88.286 81.981 1.00 13.81 4006 PHE D N 1
ATOM 9497 C CA . PHE D 1 5 ? 94.410 87.140 82.084 1.00 13.72 4006 PHE D CA 1
ATOM 9498 C C . PHE D 1 5 ? 94.441 86.594 83.512 1.00 14.08 4006 PHE D C 1
ATOM 9499 O O . PHE D 1 5 ? 94.443 85.378 83.723 1.00 12.99 4006 PHE D O 1
ATOM 9507 N N . SER D 1 6 ? 94.386 87.496 84.488 1.00 14.37 4007 SER D N 1
ATOM 9508 C CA . SER D 1 6 ? 94.331 87.108 85.894 1.00 15.11 4007 SER D CA 1
ATOM 9509 C C . SER D 1 6 ? 93.011 86.432 86.250 1.00 14.32 4007 SER D C 1
ATOM 9510 O O . SER D 1 6 ? 92.991 85.482 87.034 1.00 14.93 4007 SER D O 1
ATOM 9513 N N . LYS D 1 7 ? 91.914 86.907 85.660 1.00 14.09 4008 LYS D N 1
ATOM 9514 C CA . LYS D 1 7 ? 90.609 86.270 85.841 1.00 13.99 4008 LYS D CA 1
ATOM 9515 C C . LYS D 1 7 ? 90.624 84.861 85.264 1.00 12.98 4008 LYS D C 1
ATOM 9516 O O . LYS D 1 7 ? 90.164 83.915 85.904 1.00 11.91 4008 LYS D O 1
ATOM 9522 N N . PHE D 1 8 ? 91.170 84.733 84.059 1.00 12.74 4009 PHE D N 1
ATOM 9523 C CA . PHE D 1 8 ? 91.339 83.441 83.405 1.00 12.46 4009 PHE D CA 1
ATOM 9524 C C . PHE D 1 8 ? 92.075 82.443 84.306 1.00 12.70 4009 PHE D C 1
ATOM 9525 O O . PHE D 1 8 ? 91.577 81.345 84.560 1.00 12.51 4009 PHE D O 1
ATOM 9533 N N . LYS D 1 9 ? 93.240 82.841 84.812 1.00 12.45 4010 LYS D N 1
ATOM 9534 C CA . LYS D 1 9 ? 94.049 81.962 85.648 1.00 11.92 4010 LYS D CA 1
ATOM 9535 C C . LYS D 1 9 ? 93.335 81.606 86.948 1.00 11.57 4010 LYS D C 1
ATOM 9536 O O . LYS D 1 9 ? 93.393 80.462 87.402 1.00 11.48 4010 LYS D O 1
ATOM 9542 N N . LYS D 1 10 ? 92.631 82.580 87.518 1.00 11.33 4011 LYS D N 1
ATOM 9543 C CA . LYS D 1 10 ? 91.815 82.357 88.710 1.00 11.27 4011 LYS D CA 1
ATOM 9544 C C . LYS D 1 10 ? 90.760 81.281 88.454 1.00 11.41 4011 LYS D C 1
ATOM 9545 O O . LYS D 1 10 ? 90.590 80.366 89.262 1.00 11.76 4011 LYS D O 1
ATOM 9551 N N . ASP D 1 11 ? 90.102 81.367 87.299 1.00 10.99 4012 ASP D N 1
ATOM 9552 C CA . ASP D 1 11 ? 89.065 80.408 86.921 1.00 11.16 4012 ASP D CA 1
ATOM 9553 C C . ASP D 1 11 ? 89.621 78.995 86.783 1.00 10.78 4012 ASP D C 1
ATOM 9554 O O . ASP D 1 11 ? 88.947 78.022 87.123 1.00 11.07 4012 ASP D O 1
ATOM 9559 N N . MET D 1 12 ? 90.838 78.891 86.253 1.00 11.26 4013 MET D N 1
ATOM 9560 C CA . MET D 1 12 ? 91.511 77.603 86.125 1.00 11.27 4013 MET D CA 1
ATOM 9561 C C . MET D 1 12 ? 91.823 77.010 87.500 1.00 11.70 4013 MET D C 1
ATOM 9562 O O . MET D 1 12 ? 91.651 75.809 87.717 1.00 11.68 4013 MET D O 1
ATOM 9567 N N . GLU D 1 13 ? 92.218 77.865 88.441 1.00 12.28 4014 GLU D N 1
ATOM 9568 C CA . GLU D 1 13 ? 92.458 77.436 89.820 1.00 12.22 4014 GLU D CA 1
ATOM 9569 C C . GLU D 1 13 ? 91.185 76.895 90.458 1.00 11.54 4014 GLU D C 1
ATOM 9570 O O . GLU D 1 13 ? 91.185 75.813 91.043 1.00 11.94 4014 GLU D O 1
ATOM 9576 N N . VAL D 1 14 ? 90.111 77.673 90.361 1.00 11.28 4015 VAL D N 1
ATOM 9577 C CA . VAL D 1 14 ? 88.820 77.289 90.921 1.00 10.79 4015 VAL D CA 1
ATOM 9578 C C . VAL D 1 14 ? 88.311 75.987 90.305 1.00 11.21 4015 VAL D C 1
ATOM 9579 O O . VAL D 1 14 ? 87.870 75.088 91.018 1.00 12.13 4015 VAL D O 1
ATOM 9583 N N . LYS D 1 15 ? 88.459 75.853 88.991 1.00 11.11 4016 LYS D N 1
ATOM 9584 C CA . LYS D 1 15 ? 87.927 74.691 88.288 1.00 10.88 4016 LYS D CA 1
ATOM 9585 C C . LYS D 1 15 ? 88.726 73.418 88.566 1.00 11.12 4016 LYS D C 1
ATOM 9586 O O . LYS D 1 15 ? 88.141 72.362 88.797 1.00 11.09 4016 LYS D O 1
ATOM 9592 N N . PHE D 1 16 ? 90.049 73.539 88.640 1.00 11.83 4017 PHE D N 1
ATOM 9593 C CA . PHE D 1 16 ? 90.915 72.364 88.587 1.00 11.47 4017 PHE D CA 1
ATOM 9594 C C . PHE D 1 16 ? 91.774 72.111 89.823 1.00 12.13 4017 PHE D C 1
ATOM 9595 O O . PHE D 1 16 ? 92.216 70.983 90.052 1.00 12.34 4017 PHE D O 1
ATOM 9603 N N . ALA D 1 17 ? 92.027 73.159 90.601 1.00 13.20 4018 ALA D N 1
ATOM 9604 C CA . ALA D 1 17 ? 93.024 73.093 91.664 1.00 13.85 4018 ALA D CA 1
ATOM 9605 C C . ALA D 1 17 ? 92.450 73.166 93.081 1.00 14.65 4018 ALA D C 1
ATOM 9606 O O . ALA D 1 17 ? 93.197 73.151 94.056 1.00 15.69 4018 ALA D O 1
ATOM 9608 N N . GLN D 1 18 ? 91.132 73.266 93.196 1.00 14.40 4019 GLN D N 1
ATOM 9609 C CA . GLN D 1 18 ? 90.477 73.172 94.496 1.00 14.58 4019 GLN D CA 1
ATOM 9610 C C . GLN D 1 18 ? 89.191 72.391 94.285 1.00 15.14 4019 GLN D C 1
ATOM 9611 O O . GLN D 1 18 ? 88.547 72.524 93.244 1.00 13.95 4019 GLN D O 1
ATOM 9617 N N . GLU D 1 19 ? 88.909 71.461 95.193 1.00 15.78 4020 GLU D N 1
ATOM 9618 C CA . GLU D 1 19 ? 87.927 70.411 94.924 1.00 16.38 4020 GLU D CA 1
ATOM 9619 C C . GLU D 1 19 ? 86.501 70.962 94.866 1.00 16.29 4020 GLU D C 1
ATOM 9620 O O . GLU D 1 19 ? 86.157 71.954 95.520 1.00 16.15 4020 GLU D O 1
ATOM 9626 N N . PHE D 1 20 ? 85.739 70.416 93.931 1.00 15.53 4021 PHE D N 1
ATOM 9627 C CA . PHE D 1 20 ? 84.339 70.766 93.800 1.00 15.26 4021 PHE D CA 1
ATOM 9628 C C . PHE D 1 20 ? 83.512 69.558 94.193 1.00 14.49 4021 PHE D C 1
ATOM 9629 O O . PHE D 1 20 ? 83.734 68.451 93.696 1.00 14.52 4021 PHE D O 1
ATOM 9637 N N . GLY D 1 21 ? 82.592 69.770 95.125 1.00 14.86 4022 GLY D N 1
ATOM 9638 C CA . GLY D 1 21 ? 81.876 68.666 95.729 1.00 15.00 4022 GLY D CA 1
ATOM 9639 C C . GLY D 1 21 ? 82.839 67.737 96.442 1.00 15.44 4022 GLY D C 1
ATOM 9640 O O . GLY D 1 21 ? 83.588 68.166 97.322 1.00 15.67 4022 GLY D O 1
ATOM 9641 N N . SER D 1 22 ? 82.918 66.500 95.962 1.00 15.22 4023 SER D N 1
ATOM 9642 C CA . SER D 1 22 ? 83.839 65.520 96.518 1.00 15.07 4023 SER D CA 1
ATOM 9643 C C . SER D 1 22 ? 84.774 64.951 95.459 1.00 14.69 4023 SER D C 1
ATOM 9644 O O . SER D 1 22 ? 85.207 63.807 95.571 1.00 14.14 4023 SER D O 1
ATOM 9647 N N . ASN D 1 23 ? 85.168 65.780 94.493 1.00 14.31 4024 ASN D N 1
ATOM 9648 C CA . ASN D 1 23 ? 85.999 65.312 93.384 1.00 14.00 4024 ASN D CA 1
ATOM 9649 C C . ASN D 1 23 ? 87.482 65.197 93.727 1.00 14.11 4024 ASN D C 1
ATOM 9650 O O . ASN D 1 23 ? 88.277 64.739 92.907 1.00 13.51 4024 ASN D O 1
ATOM 9655 N N . LYS D 1 24 ? 87.837 65.616 94.942 1.00 15.05 4025 LYS D N 1
ATOM 9656 C CA . LYS D 1 24 ? 89.185 65.466 95.488 1.00 15.64 4025 LYS D CA 1
ATOM 9657 C C . LYS D 1 24 ? 90.290 66.108 94.655 1.00 15.65 4025 LYS D C 1
ATOM 9658 O O . LYS D 1 24 ? 91.443 65.680 94.709 1.00 16.07 4025 LYS D O 1
ATOM 9664 N N . GLN D 1 25 ? 89.946 67.160 93.919 1.00 15.86 4026 GLN D N 1
ATOM 9665 C CA . GLN D 1 25 ? 90.938 67.932 93.180 1.00 16.13 4026 GLN D CA 1
ATOM 9666 C C . GLN D 1 25 ? 91.448 69.055 94.078 1.00 16.92 4026 GLN D C 1
ATOM 9667 O O . GLN D 1 25 ? 91.002 70.192 93.977 1.00 16.59 4026 GLN D O 1
ATOM 9673 N N . THR D 1 26 ? 92.372 68.717 94.973 1.00 17.92 4027 THR D N 1
ATOM 9674 C CA . THR D 1 26 ? 92.716 69.595 96.092 1.00 19.26 4027 THR D CA 1
ATOM 9675 C C . THR D 1 26 ? 93.953 70.458 95.869 1.00 20.67 4027 THR D C 1
ATOM 9676 O O . THR D 1 26 ? 94.263 71.325 96.682 1.00 21.51 4027 THR D O 1
ATOM 9680 N N . GLY D 1 27 ? 94.682 70.202 94.791 1.00 21.28 4028 GLY D N 1
ATOM 9681 C CA . GLY D 1 27 ? 95.869 70.989 94.524 1.00 22.82 4028 GLY D CA 1
ATOM 9682 C C . GLY D 1 27 ? 96.258 70.961 93.065 1.00 23.60 4028 GLY D C 1
ATOM 9683 O O . GLY D 1 27 ? 95.444 70.625 92.199 1.00 24.55 4028 GLY D O 1
ATOM 9684 N N . GLY D 1 28 ? 97.510 71.307 92.792 1.00 24.48 4029 GLY D N 1
ATOM 9685 C CA . GLY D 1 28 ? 98.014 71.230 91.437 1.00 24.14 4029 GLY D CA 1
ATOM 9686 C C . GLY D 1 28 ? 98.337 72.589 90.856 1.00 23.92 4029 GLY D C 1
ATOM 9687 O O . GLY D 1 28 ? 97.801 73.612 91.285 1.00 24.94 4029 GLY D O 1
ATOM 9688 N N . ASP D 1 29 ? 99.268 72.594 89.911 1.00 23.03 4030 ASP D N 1
ATOM 9689 C CA . ASP D 1 29 ? 99.664 73.792 89.182 1.00 21.70 4030 ASP D CA 1
ATOM 9690 C C . ASP D 1 29 ? 98.819 73.825 87.905 1.00 20.10 4030 ASP D C 1
ATOM 9691 O O . ASP D 1 29 ? 98.753 72.833 87.180 1.00 19.41 4030 ASP D O 1
ATOM 9696 N N . ILE D 1 30 ? 98.172 74.957 87.631 1.00 18.55 4031 ILE D N 1
ATOM 9697 C CA . ILE D 1 30 ? 97.305 75.067 86.455 1.00 17.00 4031 ILE D CA 1
ATOM 9698 C C . ILE D 1 30 ? 98.071 74.998 85.129 1.00 16.84 4031 ILE D C 1
ATOM 9699 O O . ILE D 1 30 ? 97.463 74.926 84.059 1.00 15.89 4031 ILE D O 1
ATOM 9704 N N . THR D 1 31 ? 99.400 74.978 85.205 1.00 15.84 4032 THR D N 1
ATOM 9705 C CA . THR D 1 31 ? 100.233 74.776 84.023 1.00 16.30 4032 THR D CA 1
ATOM 9706 C C . THR D 1 31 ? 100.754 73.339 83.912 1.00 16.14 4032 THR D C 1
ATOM 9707 O O . THR D 1 31 ? 101.413 72.996 82.934 1.00 15.78 4032 THR D O 1
ATOM 9711 N N . ASP D 1 32 ? 100.443 72.502 84.902 1.00 17.03 4033 ASP D N 1
ATOM 9712 C CA . ASP D 1 32 ? 100.847 71.093 84.886 1.00 18.15 4033 ASP D CA 1
ATOM 9713 C C . ASP D 1 32 ? 100.190 70.340 83.731 1.00 18.09 4033 ASP D C 1
ATOM 9714 O O . ASP D 1 32 ? 98.987 70.467 83.502 1.00 17.01 4033 ASP D O 1
ATOM 9719 N N . LYS D 1 33 ? 100.977 69.511 83.049 1.00 17.39 4034 LYS D N 1
ATOM 9720 C CA . LYS D 1 33 ? 100.497 68.735 81.906 1.00 18.33 4034 LYS D CA 1
ATOM 9721 C C . LYS D 1 33 ? 99.910 67.386 82.309 1.00 17.89 4034 LYS D C 1
ATOM 9722 O O . LYS D 1 33 ? 99.334 66.681 81.478 1.00 17.79 4034 LYS D O 1
ATOM 9728 N N . THR D 1 34 ? 100.129 66.996 83.560 1.00 17.77 4035 THR D N 1
ATOM 9729 C CA . THR D 1 34 ? 99.685 65.694 84.042 1.00 17.60 4035 THR D CA 1
ATOM 9730 C C . THR D 1 34 ? 98.654 65.822 85.161 1.00 17.18 4035 THR D C 1
ATOM 9731 O O . THR D 1 34 ? 98.537 66.871 85.796 1.00 17.17 4035 THR D O 1
ATOM 9735 N N . ALA D 1 35 ? 97.883 64.759 85.361 1.00 16.72 4036 ALA D N 1
ATOM 9736 C CA . ALA D 1 35 ? 96.904 64.705 86.439 1.00 16.53 4036 ALA D CA 1
ATOM 9737 C C . ALA D 1 35 ? 96.673 63.259 86.859 1.00 16.81 4036 ALA D C 1
ATOM 9738 O O . ALA D 1 35 ? 97.131 62.327 86.194 1.00 16.09 4036 ALA D O 1
ATOM 9740 N N . LYS D 1 36 ? 96.051 63.085 88.020 1.00 16.95 4037 LYS D N 1
ATOM 9741 C CA . LYS D 1 36 ? 95.587 61.775 88.457 1.00 17.84 4037 LYS D CA 1
ATOM 9742 C C . LYS D 1 36 ? 94.070 61.707 88.306 1.00 17.53 4037 LYS D C 1
ATOM 9743 O O . LYS D 1 36 ? 93.358 62.656 88.643 1.00 17.84 4037 LYS D O 1
ATOM 9749 N N . PHE D 1 37 ? 93.589 60.596 87.758 1.00 16.92 4038 PHE D N 1
ATOM 9750 C CA . PHE D 1 37 ? 92.161 60.400 87.545 1.00 16.48 4038 PHE D CA 1
ATOM 9751 C C . PHE D 1 37 ? 91.630 59.350 88.511 1.00 16.46 4038 PHE D C 1
ATOM 9752 O O . PHE D 1 37 ? 92.096 58.210 88.529 1.00 17.00 4038 PHE D O 1
ATOM 9760 N N . LEU D 1 38 ? 90.684 59.763 89.346 1.00 15.55 4039 LEU D N 1
ATOM 9761 C CA . LEU D 1 38 ? 90.337 59.011 90.544 1.00 15.25 4039 LEU D CA 1
ATOM 9762 C C . LEU D 1 38 ? 89.191 58.018 90.366 1.00 15.23 4039 LEU D C 1
ATOM 9763 O O . LEU D 1 38 ? 88.954 57.192 91.247 1.00 15.31 4039 LEU D O 1
ATOM 9768 N N . ARG D 1 39 ? 88.527 58.059 89.208 1.00 14.90 4040 ARG D N 1
ATOM 9769 C CA . ARG D 1 39 ? 87.468 57.113 88.888 1.00 14.87 4040 ARG D CA 1
ATOM 9770 C C . ARG D 1 39 ? 86.409 57.071 89.988 1.00 14.61 4040 ARG D C 1
ATOM 9771 O O . ARG D 1 39 ? 85.995 55.985 90.375 1.00 15.02 4040 ARG D O 1
ATOM 9779 N N . LEU D 1 40 ? 85.954 58.233 90.444 1.00 14.64 4041 LEU D N 1
ATOM 9780 C CA . LEU D 1 40 ? 84.988 58.311 91.536 1.00 13.99 4041 LEU D CA 1
ATOM 9781 C C . LEU D 1 40 ? 83.548 58.112 91.065 1.00 14.00 4041 LEU D C 1
ATOM 9782 O O . LEU D 1 40 ? 82.681 57.737 91.854 1.00 14.25 4041 LEU D O 1
ATOM 9787 N N . GLY D 1 41 ? 83.306 58.339 89.776 1.00 13.61 4042 GLY D N 1
ATOM 9788 C CA . GLY D 1 41 ? 81.954 58.257 89.247 1.00 12.10 4042 GLY D CA 1
ATOM 9789 C C . GLY D 1 41 ? 81.130 59.489 89.583 1.00 12.62 4042 GLY D C 1
ATOM 9790 O O . GLY D 1 41 ? 81.675 60.480 90.076 1.00 11.39 4042 GLY D O 1
ATOM 9791 N N . PRO D 1 42 ? 79.809 59.464 89.327 1.00 12.49 4043 PRO D N 1
ATOM 9792 C CA . PRO D 1 42 ? 78.988 60.680 89.383 1.00 13.41 4043 PRO D CA 1
ATOM 9793 C C . PRO D 1 42 ? 78.771 61.206 90.800 1.00 14.39 4043 PRO D C 1
ATOM 9794 O O . PRO D 1 42 ? 78.500 62.392 90.991 1.00 14.61 4043 PRO D O 1
ATOM 9798 N N . GLU D 1 43 ? 79.014 60.347 91.787 1.00 15.65 4044 GLU D N 1
ATOM 9799 C CA . GLU D 1 43 ? 78.795 60.680 93.193 1.00 16.58 4044 GLU D CA 1
ATOM 9800 C C . GLU D 1 43 ? 79.746 61.747 93.730 1.00 15.69 4044 GLU D C 1
ATOM 9801 O O . GLU D 1 43 ? 79.545 62.262 94.831 1.00 16.31 4044 GLU D O 1
ATOM 9807 N N . GLN D 1 44 ? 80.801 62.047 92.977 1.00 14.20 4045 GLN D N 1
ATOM 9808 C CA . GLN D 1 44 ? 81.731 63.107 93.350 1.00 13.00 4045 GLN D CA 1
ATOM 9809 C C . GLN D 1 44 ? 81.069 64.482 93.243 1.00 12.86 4045 GLN D C 1
ATOM 9810 O O . GLN D 1 44 ? 81.558 65.461 93.804 1.00 12.89 4045 GLN D O 1
ATOM 9816 N N . ASP D 1 45 ? 79.969 64.551 92.498 1.00 13.31 4046 ASP D N 1
ATOM 9817 C CA . ASP D 1 45 ? 79.276 65.810 92.251 1.00 14.07 4046 ASP D CA 1
ATOM 9818 C C . ASP D 1 45 ? 77.923 65.821 92.960 1.00 12.97 4046 ASP D C 1
ATOM 9819 O O . ASP D 1 45 ? 77.058 64.996 92.670 1.00 12.68 4046 ASP D O 1
ATOM 9824 N N . PRO D 1 46 ? 77.721 66.771 93.891 1.00 13.00 4047 PRO D N 1
ATOM 9825 C CA . PRO D 1 46 ? 76.482 66.815 94.676 1.00 13.28 4047 PRO D CA 1
ATOM 9826 C C . PRO D 1 46 ? 75.194 66.990 93.866 1.00 12.64 4047 PRO D C 1
ATOM 9827 O O . PRO D 1 46 ? 74.162 66.425 94.231 1.00 12.19 4047 PRO D O 1
ATOM 9831 N N . ARG D 1 47 ? 75.253 67.709 92.745 1.00 12.16 4048 ARG D N 1
ATOM 9832 C CA . ARG D 1 47 ? 74.074 67.770 91.861 1.00 11.79 4048 ARG D CA 1
ATOM 9833 C C . ARG D 1 47 ? 73.779 66.430 91.229 1.00 11.23 4048 ARG D C 1
ATOM 9834 O O . ARG D 1 47 ? 72.624 65.972 91.178 1.00 10.91 4048 ARG D O 1
ATOM 9842 N N . LYS D 1 48 ? 74.825 65.729 90.793 1.00 10.94 4049 LYS D N 1
ATOM 9843 C CA . LYS D 1 48 ? 74.642 64.391 90.229 1.00 11.42 4049 LYS D CA 1
ATOM 9844 C C . LYS D 1 48 ? 74.034 63.416 91.246 1.00 11.47 4049 LYS D C 1
ATOM 9845 O O . LYS D 1 48 ? 73.131 62.650 90.908 1.00 11.48 4049 LYS D O 1
ATOM 9851 N N . VAL D 1 49 ? 74.457 63.519 92.506 1.00 11.69 4050 VAL D N 1
ATOM 9852 C CA . VAL D 1 49 ? 73.901 62.694 93.582 1.00 12.18 4050 VAL D CA 1
ATOM 9853 C C . VAL D 1 49 ? 72.408 62.971 93.771 1.00 12.47 4050 VAL D C 1
ATOM 9854 O O . VAL D 1 49 ? 71.604 62.047 93.909 1.00 13.01 4050 VAL D O 1
ATOM 9858 N N . GLU D 1 50 ? 72.046 64.249 93.725 1.00 13.31 4051 GLU D N 1
ATOM 9859 C CA . GLU D 1 50 ? 70.657 64.690 93.823 1.00 13.87 4051 GLU D CA 1
ATOM 9860 C C . GLU D 1 50 ? 69.820 64.140 92.662 1.00 13.32 4051 GLU D C 1
ATOM 9861 O O . GLU D 1 50 ? 68.707 63.645 92.856 1.00 13.03 4051 GLU D O 1
ATOM 9867 N N . MET D 1 51 ? 70.400 64.169 91.467 1.00 12.29 4052 MET D N 1
ATOM 9868 C CA . MET D 1 51 ? 69.741 63.666 90.267 1.00 12.35 4052 MET D CA 1
ATOM 9869 C C . MET D 1 51 ? 69.556 62.153 90.312 1.00 12.31 4052 MET D C 1
ATOM 9870 O O . MET D 1 51 ? 68.492 61.641 89.961 1.00 12.39 4052 MET D O 1
ATOM 9875 N N . ILE D 1 52 ? 70.589 61.448 90.768 1.00 11.98 4053 ILE D N 1
ATOM 9876 C CA . ILE D 1 52 ? 70.538 59.994 90.910 1.00 12.74 4053 ILE D CA 1
ATOM 9877 C C . ILE D 1 52 ? 69.403 59.585 91.845 1.00 12.87 4053 ILE D C 1
ATOM 9878 O O . ILE D 1 52 ? 68.577 58.739 91.496 1.00 13.53 4053 ILE D O 1
ATOM 9883 N N . LYS D 1 53 ? 69.321 60.254 92.993 1.00 12.99 4054 LYS D N 1
ATOM 9884 C CA . LYS D 1 53 ? 68.289 59.970 93.985 1.00 13.86 4054 LYS D CA 1
ATOM 9885 C C . LYS D 1 53 ? 66.895 60.223 93.425 1.00 13.66 4054 LYS D C 1
ATOM 9886 O O . LYS D 1 53 ? 65.996 59.399 93.590 1.00 13.37 4054 LYS D O 1
ATOM 9892 N N . ALA D 1 54 ? 66.739 61.340 92.718 1.00 13.31 4055 ALA D N 1
ATOM 9893 C CA . ALA D 1 54 ? 65.464 61.697 92.102 1.00 13.61 4055 ALA D CA 1
ATOM 9894 C C . ALA D 1 54 ? 65.048 60.666 91.053 1.00 13.73 4055 ALA D C 1
ATOM 9895 O O . ALA D 1 54 ? 63.912 60.195 91.052 1.00 13.39 4055 ALA D O 1
ATOM 9897 N N . GLY D 1 55 ? 65.992 60.286 90.197 1.00 13.96 4056 GLY D N 1
ATOM 9898 C CA . GLY D 1 55 ? 65.712 59.312 89.157 1.00 14.03 4056 GLY D CA 1
ATOM 9899 C C . GLY D 1 55 ? 65.310 57.959 89.708 1.00 15.16 4056 GLY D C 1
ATOM 9900 O O . GLY D 1 55 ? 64.372 57.330 89.212 1.00 14.44 4056 GLY D O 1
ATOM 9901 N N . LYS D 1 56 ? 66.005 57.531 90.759 1.00 15.90 4057 LYS D N 1
ATOM 9902 C CA . LYS D 1 56 ? 65.712 56.273 91.437 1.00 16.70 4057 LYS D CA 1
ATOM 9903 C C . LYS D 1 56 ? 64.286 56.265 91.991 1.00 16.48 4057 LYS D C 1
ATOM 9904 O O . LYS D 1 56 ? 63.506 55.355 91.702 1.00 16.50 4057 LYS D O 1
ATOM 9910 N N . GLU D 1 57 ? 63.927 57.328 92.708 1.00 16.06 4058 GLU D N 1
ATOM 9911 C CA . GLU D 1 57 ? 62.625 57.419 93.365 1.00 15.96 4058 GLU D CA 1
ATOM 9912 C C . GLU D 1 57 ? 61.484 57.546 92.362 1.00 15.40 4058 GLU D C 1
ATOM 9913 O O . GLU D 1 57 ? 60.423 56.951 92.539 1.00 14.97 4058 GLU D O 1
ATOM 9919 N N . ILE D 1 58 ? 61.703 58.330 91.313 1.00 14.53 4059 ILE D N 1
ATOM 9920 C CA . ILE D 1 58 ? 60.678 58.536 90.298 1.00 14.07 4059 ILE D CA 1
ATOM 9921 C C . ILE D 1 58 ? 60.437 57.264 89.485 1.00 14.34 4059 ILE D C 1
ATOM 9922 O O . ILE D 1 58 ? 59.289 56.917 89.208 1.00 14.63 4059 ILE D O 1
ATOM 9927 N N . ALA D 1 59 ? 61.506 56.526 89.191 1.00 14.23 4060 ALA D N 1
ATOM 9928 C CA . ALA D 1 59 ? 61.386 55.246 88.493 1.00 14.94 4060 ALA D CA 1
ATOM 9929 C C . ALA D 1 59 ? 60.538 54.276 89.313 1.00 15.69 4060 ALA D C 1
ATOM 9930 O O . ALA D 1 59 ? 59.610 53.655 88.794 1.00 14.98 4060 ALA D O 1
ATOM 9932 N N . GLU D 1 60 ? 60.815 54.225 90.614 1.00 17.05 4061 GLU D N 1
ATOM 9933 C CA . GLU D 1 60 ? 60.080 53.378 91.548 1.00 18.94 4061 GLU D CA 1
ATOM 9934 C C . GLU D 1 60 ? 58.612 53.798 91.624 1.00 18.47 4061 GLU D C 1
ATOM 9935 O O . GLU D 1 60 ? 57.710 52.958 91.555 1.00 18.93 4061 GLU D O 1
ATOM 9941 N N . LYS D 1 61 ? 58.382 55.107 91.688 1.00 17.84 4062 LYS D N 1
ATOM 9942 C CA . LYS D 1 61 ? 57.034 55.646 91.825 1.00 17.72 4062 LYS D CA 1
ATOM 9943 C C . LYS D 1 61 ? 56.182 55.430 90.576 1.00 16.59 4062 LYS D C 1
ATOM 9944 O O . LYS D 1 61 ? 55.036 54.992 90.678 1.00 16.32 4062 LYS D O 1
ATOM 9950 N N . ARG D 1 62 ? 56.745 55.699 89.399 1.00 15.19 4063 ARG D N 1
ATOM 9951 C CA . ARG D 1 62 ? 55.932 55.697 88.176 1.00 14.83 4063 ARG D CA 1
ATOM 9952 C C . ARG D 1 62 ? 55.851 54.331 87.533 1.00 14.58 4063 ARG D C 1
ATOM 9953 O O . ARG D 1 62 ? 54.984 54.080 86.685 1.00 15.73 4063 ARG D O 1
ATOM 9961 N N . GLY D 1 63 ? 56.780 53.448 87.891 1.00 14.39 4064 GLY D N 1
ATOM 9962 C CA . GLY D 1 63 ? 56.708 52.067 87.442 1.00 13.90 4064 GLY D CA 1
ATOM 9963 C C . GLY D 1 63 ? 57.338 51.776 86.088 1.00 13.54 4064 GLY D C 1
ATOM 9964 O O . GLY D 1 63 ? 57.053 50.740 85.486 1.00 14.15 4064 GLY D O 1
ATOM 9965 N N . ILE D 1 64 ? 58.144 52.704 85.578 1.00 13.19 4065 ILE D N 1
ATOM 9966 C CA . ILE D 1 64 ? 58.938 52.449 84.382 1.00 12.10 4065 ILE D CA 1
ATOM 9967 C C . ILE D 1 64 ? 60.311 53.104 84.507 1.00 11.75 4065 ILE D C 1
ATOM 9968 O O . ILE D 1 64 ? 60.446 54.178 85.103 1.00 11.43 4065 ILE D O 1
ATOM 9973 N N . ALA D 1 65 ? 61.329 52.410 84.001 1.00 11.67 4066 ALA D N 1
ATOM 9974 C CA . ALA D 1 65 ? 62.726 52.810 84.151 1.00 11.58 4066 ALA D CA 1
ATOM 9975 C C . ALA D 1 65 ? 62.962 54.271 83.781 1.00 11.53 4066 ALA D C 1
ATOM 9976 O O . ALA D 1 65 ? 62.298 54.816 82.897 1.00 11.65 4066 ALA D O 1
ATOM 9978 N N . PHE D 1 66 ? 63.942 54.880 84.438 1.00 11.44 4067 PHE D N 1
ATOM 9979 C CA . PHE D 1 66 ? 64.172 56.315 84.339 1.00 11.15 4067 PHE D CA 1
ATOM 9980 C C . PHE D 1 66 ? 65.679 56.595 84.411 1.00 10.93 4067 PHE D C 1
ATOM 9981 O O . PHE D 1 66 ? 66.493 55.751 84.028 1.00 10.56 4067 PHE D O 1
ATOM 9989 N N . TYR D 1 67 ? 66.043 57.782 84.893 1.00 10.90 4068 TYR D N 1
ATOM 9990 C CA . TYR D 1 67 ? 67.443 58.172 85.027 1.00 11.45 4068 TYR D CA 1
ATOM 9991 C C . TYR D 1 67 ? 68.217 57.187 85.900 1.00 11.37 4068 TYR D C 1
ATOM 9992 O O . TYR D 1 67 ? 67.828 56.898 87.031 1.00 11.76 4068 TYR D O 1
ATOM 10001 N N . ASN D 1 68 ? 69.321 56.688 85.357 1.00 11.76 4069 ASN D N 1
ATOM 10002 C CA . ASN D 1 68 ? 70.139 55.682 86.018 1.00 12.15 4069 ASN D CA 1
ATOM 10003 C C . ASN D 1 68 ? 71.523 55.695 85.373 1.00 12.70 4069 ASN D C 1
ATOM 10004 O O . ASN D 1 68 ? 71.713 55.157 84.283 1.00 12.52 4069 ASN D O 1
ATOM 10009 N N . PRO D 1 69 ? 72.498 56.348 86.023 1.00 13.59 4070 PRO D N 1
ATOM 10010 C CA . PRO D 1 69 ? 73.837 56.547 85.454 1.00 14.23 4070 PRO D CA 1
ATOM 10011 C C . PRO D 1 69 ? 74.555 55.255 85.081 1.00 14.16 4070 PRO D C 1
ATOM 10012 O O . PRO D 1 69 ? 75.474 55.269 84.266 1.00 14.37 4070 PRO D O 1
ATOM 10016 N N . MET D 1 70 ? 74.124 54.139 85.666 1.00 14.41 4071 MET D N 1
ATOM 10017 C CA . MET D 1 70 ? 74.718 52.842 85.356 1.00 14.66 4071 MET D CA 1
ATOM 10018 C C . MET D 1 70 ? 74.295 52.309 83.987 1.00 14.23 4071 MET D C 1
ATOM 10019 O O . MET D 1 70 ? 74.830 51.305 83.519 1.00 13.75 4071 MET D O 1
ATOM 10024 N N . MET D 1 71 ? 73.350 52.989 83.339 1.00 13.46 4072 MET D N 1
ATOM 10025 C CA . MET D 1 71 ? 72.962 52.639 81.973 1.00 13.63 4072 MET D CA 1
ATOM 10026 C C . MET D 1 71 ? 73.936 53.218 80.947 1.00 13.18 4072 MET D C 1
ATOM 10027 O O . MET D 1 71 ? 73.831 52.931 79.755 1.00 13.27 4072 MET D O 1
ATOM 10032 N N . HIS D 1 72 ? 74.855 54.062 81.410 1.00 11.91 4073 HIS D N 1
ATOM 10033 C CA . HIS D 1 72 ? 75.935 54.563 80.568 1.00 12.11 4073 HIS D CA 1
ATOM 10034 C C . HIS D 1 72 ? 76.849 53.404 80.164 1.00 12.55 4073 HIS D C 1
ATOM 10035 O O . HIS D 1 72 ? 77.126 52.513 80.973 1.00 12.75 4073 HIS D O 1
ATOM 10042 N N . SER D 1 73 ? 77.268 53.396 78.900 1.00 12.90 4074 SER D N 1
ATOM 10043 C CA . SER D 1 73 ? 78.192 52.383 78.391 1.00 13.34 4074 SER D CA 1
ATOM 10044 C C . SER D 1 73 ? 79.491 52.355 79.190 1.00 13.16 4074 SER D C 1
ATOM 10045 O O . SER D 1 73 ? 80.072 53.401 79.481 1.00 13.76 4074 SER D O 1
ATOM 10048 N N . GLY D 1 74 ? 79.934 51.148 79.538 1.00 14.14 4075 GLY D N 1
ATOM 10049 C CA . GLY D 1 74 ? 81.250 50.965 80.128 1.00 14.33 4075 GLY D CA 1
ATOM 10050 C C . GLY D 1 74 ? 81.368 51.365 81.589 1.00 14.85 4075 GLY D C 1
ATOM 10051 O O . GLY D 1 74 ? 81.862 50.590 82.409 1.00 14.97 4075 GLY D O 1
ATOM 10052 N N . ALA D 1 75 ? 80.965 52.596 81.899 1.00 13.90 4076 ALA D N 1
ATOM 10053 C CA . ALA D 1 75 ? 81.102 53.157 83.240 1.00 13.52 4076 ALA D CA 1
ATOM 10054 C C . ALA D 1 75 ? 80.223 54.400 83.349 1.00 13.44 4076 ALA D C 1
ATOM 10055 O O . ALA D 1 75 ? 79.902 55.028 82.340 1.00 13.73 4076 ALA D O 1
ATOM 10057 N N . PRO D 1 76 ? 79.833 54.784 84.578 1.00 13.13 4077 PRO D N 1
ATOM 10058 C CA . PRO D 1 76 ? 79.074 56.025 84.769 1.00 12.56 4077 PRO D CA 1
ATOM 10059 C C . PRO D 1 76 ? 79.940 57.276 84.619 1.00 12.00 4077 PRO D C 1
ATOM 10060 O O . PRO D 1 76 ? 81.169 57.202 84.669 1.00 12.27 4077 PRO D O 1
ATOM 10064 N N . LEU D 1 77 ? 79.286 58.421 84.432 1.00 11.57 4078 LEU D N 1
ATOM 10065 C CA . LEU D 1 77 ? 79.971 59.699 84.228 1.00 11.49 4078 LEU D CA 1
ATOM 10066 C C . LEU D 1 77 ? 80.916 60.040 85.373 1.00 11.54 4078 LEU D C 1
ATOM 10067 O O . LEU D 1 77 ? 80.630 59.745 86.532 1.00 11.99 4078 LEU D O 1
ATOM 10072 N N . GLY D 1 78 ? 82.041 60.662 85.035 1.00 11.43 4079 GLY D N 1
ATOM 10073 C CA . GLY D 1 78 ? 82.958 61.147 86.049 1.00 11.25 4079 GLY D CA 1
ATOM 10074 C C . GLY D 1 78 ? 84.016 60.146 86.475 1.00 11.57 4079 GLY D C 1
ATOM 10075 O O . GLY D 1 78 ? 84.286 59.999 87.669 1.00 11.49 4079 GLY D O 1
ATOM 10076 N N . GLN D 1 79 ? 84.645 59.486 85.507 1.00 11.33 4080 GLN D N 1
ATOM 10077 C CA . GLN D 1 79 ? 85.818 58.664 85.788 1.00 12.00 4080 GLN D CA 1
ATOM 10078 C C . GLN D 1 79 ? 87.076 59.528 85.892 1.00 12.16 4080 GLN D C 1
ATOM 10079 O O . GLN D 1 79 ? 88.057 59.132 86.521 1.00 13.47 4080 GLN D O 1
ATOM 10085 N N . ARG D 1 80 ? 87.059 60.685 85.233 1.00 11.56 4081 ARG D N 1
ATOM 10086 C CA . ARG D 1 80 ? 87.942 61.778 85.617 1.00 12.06 4081 ARG D CA 1
ATOM 10087 C C . ARG D 1 80 ? 87.181 62.748 86.523 1.00 11.78 4081 ARG D C 1
ATOM 10088 O O . ARG D 1 80 ? 86.142 62.345 87.066 1.00 12.34 4081 ARG D O 1
ATOM 10096 N N . ALA D 1 81 ? 87.696 63.954 86.731 1.00 11.56 4082 ALA D N 1
ATOM 10097 C CA . ALA D 1 81 ? 87.080 64.884 87.669 1.00 11.43 4082 ALA D CA 1
ATOM 10098 C C . ALA D 1 81 ? 85.929 65.656 87.035 1.00 11.31 4082 ALA D C 1
ATOM 10099 O O . ALA D 1 81 ? 86.035 66.120 85.898 1.00 12.13 4082 ALA D O 1
ATOM 10101 N N . ILE D 1 82 ? 84.816 65.749 87.758 1.00 11.61 4083 ILE D N 1
ATOM 10102 C CA . ILE D 1 82 ? 83.740 66.665 87.391 1.00 11.86 4083 ILE D CA 1
ATOM 10103 C C . ILE D 1 82 ? 84.000 68.012 88.059 1.00 12.41 4083 ILE D C 1
ATOM 10104 O O . ILE D 1 82 ? 84.086 68.106 89.289 1.00 13.39 4083 ILE D O 1
ATOM 10109 N N . THR D 1 83 ? 84.188 69.038 87.235 1.00 11.84 4084 THR D N 1
ATOM 10110 C CA . THR D 1 83 ? 84.662 70.334 87.706 1.00 11.31 4084 THR D CA 1
ATOM 10111 C C . THR D 1 83 ? 83.716 71.459 87.271 1.00 10.93 4084 THR D C 1
ATOM 10112 O O . THR D 1 83 ? 83.009 71.330 86.271 1.00 11.48 4084 THR D O 1
ATOM 10116 N N . PRO D 1 84 ? 83.666 72.563 88.038 1.00 10.41 4085 PRO D N 1
ATOM 10117 C CA . PRO D 1 84 ? 82.647 73.600 87.843 1.00 10.50 4085 PRO D CA 1
ATOM 10118 C C . PRO D 1 84 ? 82.980 74.550 86.695 1.00 10.41 4085 PRO D C 1
ATOM 10119 O O . PRO D 1 84 ? 84.057 74.475 86.108 1.00 10.16 4085 PRO D O 1
ATOM 10123 N N . TYR D 1 85 ? 82.052 75.450 86.390 1.00 10.76 4086 TYR D N 1
ATOM 10124 C CA . TYR D 1 85 ? 82.313 76.537 85.452 1.00 11.07 4086 TYR D CA 1
ATOM 10125 C C . TYR D 1 85 ? 82.005 77.864 86.125 1.00 11.05 4086 TYR D C 1
ATOM 10126 O O . TYR D 1 85 ? 80.982 78.004 86.796 1.00 12.21 4086 TYR D O 1
ATOM 10135 N N . THR D 1 86 ? 82.883 78.841 85.920 1.00 11.26 4087 THR D N 1
ATOM 10136 C CA . THR D 1 86 ? 82.640 80.199 86.390 1.00 11.02 4087 THR D CA 1
ATOM 10137 C C . THR D 1 86 ? 82.133 81.039 85.222 1.00 10.99 4087 THR D C 1
ATOM 10138 O O . THR D 1 86 ? 82.763 81.082 84.168 1.00 10.92 4087 THR D O 1
ATOM 10142 N N . ILE D 1 87 ? 80.987 81.689 85.403 1.00 10.45 4088 ILE D N 1
ATOM 10143 C CA . ILE D 1 87 ? 80.457 82.586 84.379 1.00 10.47 4088 ILE D CA 1
ATOM 10144 C C . ILE D 1 87 ? 81.467 83.711 84.152 1.00 10.20 4088 ILE D C 1
ATOM 10145 O O . ILE D 1 87 ? 81.933 84.334 85.108 1.00 10.20 4088 ILE D O 1
ATOM 10150 N N . SER D 1 88 ? 81.883 83.894 82.901 1.00 9.96 4089 SER D N 1
ATOM 10151 C CA . SER D 1 88 ? 82.905 84.882 82.571 1.00 9.79 4089 SER D CA 1
ATOM 10152 C C . SER D 1 88 ? 82.511 86.291 83.010 1.00 10.45 4089 SER D C 1
ATOM 10153 O O . SER D 1 88 ? 81.344 86.679 82.923 1.00 10.81 4089 SER D O 1
ATOM 10156 N N . GLY D 1 89 ? 83.485 87.025 83.540 1.00 10.64 4090 GLY D N 1
ATOM 10157 C CA . GLY D 1 89 ? 83.230 88.359 84.052 1.00 11.71 4090 GLY D CA 1
ATOM 10158 C C . GLY D 1 89 ? 82.597 88.385 85.432 1.00 11.82 4090 GLY D C 1
ATOM 10159 O O . GLY D 1 89 ? 82.244 89.452 85.933 1.00 11.96 4090 GLY D O 1
ATOM 10160 N N . THR D 1 90 ? 82.377 87.214 86.021 1.00 12.25 4091 THR D N 1
ATOM 10161 C CA . THR D 1 90 ? 81.721 87.128 87.325 1.00 12.27 4091 THR D CA 1
ATOM 10162 C C . THR D 1 90 ? 82.481 86.171 88.241 1.00 12.32 4091 THR D C 1
ATOM 10163 O O . THR D 1 90 ? 83.414 85.493 87.809 1.00 12.24 4091 THR D O 1
ATOM 10167 N N . ASP D 1 91 ? 82.048 86.096 89.496 1.00 12.55 4092 ASP D N 1
ATOM 10168 C CA . ASP D 1 91 ? 82.564 85.082 90.404 1.00 13.36 4092 ASP D CA 1
ATOM 10169 C C . ASP D 1 91 ? 81.537 83.983 90.691 1.00 12.50 4092 ASP D C 1
ATOM 10170 O O . ASP D 1 91 ? 81.633 83.259 91.688 1.00 12.65 4092 ASP D O 1
ATOM 10175 N N . ILE D 1 92 ? 80.571 83.839 89.791 1.00 11.98 4093 ILE D N 1
ATOM 10176 C CA . ILE D 1 92 ? 79.541 82.825 89.957 1.00 11.27 4093 ILE D CA 1
ATOM 10177 C C . ILE D 1 92 ? 80.047 81.460 89.493 1.00 11.77 4093 ILE D C 1
ATOM 10178 O O . ILE D 1 92 ? 80.201 81.213 88.295 1.00 11.16 4093 ILE D O 1
ATOM 10183 N N . VAL D 1 93 ? 80.301 80.579 90.457 1.00 11.04 4094 VAL D N 1
ATOM 10184 C CA . VAL D 1 93 ? 80.779 79.230 90.179 1.00 11.28 4094 VAL D CA 1
ATOM 10185 C C . VAL D 1 93 ? 79.605 78.253 90.110 1.00 11.71 4094 VAL D C 1
ATOM 10186 O O . VAL D 1 93 ? 78.841 78.107 91.067 1.00 12.66 4094 VAL D O 1
ATOM 10190 N N . CYS D 1 94 ? 79.478 77.575 88.971 1.00 11.40 4095 CYS D N 1
ATOM 10191 C CA . CYS D 1 94 ? 78.288 76.787 88.672 1.00 10.98 4095 CYS D CA 1
ATOM 10192 C C . CYS D 1 94 ? 78.535 75.288 88.629 1.00 11.20 4095 CYS D C 1
ATOM 10193 O O . CYS D 1 94 ? 79.530 74.820 88.071 1.00 10.95 4095 CYS D O 1
ATOM 10196 N N . GLU D 1 95 ? 77.561 74.543 89.140 1.00 10.80 4096 GLU D N 1
ATOM 10197 C CA . GLU D 1 95 ? 77.380 73.140 88.790 1.00 11.42 4096 GLU D CA 1
ATOM 10198 C C . GLU D 1 95 ? 77.192 73.041 87.282 1.00 11.48 4096 GLU D C 1
ATOM 10199 O O . GLU D 1 95 ? 76.370 73.759 86.711 1.00 11.26 4096 GLU D O 1
ATOM 10205 N N . PRO D 1 96 ? 77.964 72.168 86.613 1.00 11.37 4097 PRO D N 1
ATOM 10206 C CA . PRO D 1 96 ? 77.833 72.005 85.161 1.00 11.29 4097 PRO D CA 1
ATOM 10207 C C . PRO D 1 96 ? 76.401 71.717 84.704 1.00 11.46 4097 PRO D C 1
ATOM 10208 O O . PRO D 1 96 ? 75.926 72.318 83.743 1.00 11.39 4097 PRO D O 1
ATOM 10212 N N . ASP D 1 97 ? 75.698 70.846 85.427 1.00 11.41 4098 ASP D N 1
ATOM 10213 C CA . ASP D 1 97 ? 74.327 70.483 85.063 1.00 11.17 4098 ASP D CA 1
ATOM 10214 C C . ASP D 1 97 ? 73.371 71.671 85.170 1.00 11.11 4098 ASP D C 1
ATOM 10215 O O . ASP D 1 97 ? 72.360 71.724 84.473 1.00 10.82 4098 ASP D O 1
ATOM 10220 N N . ASP D 1 98 ? 73.709 72.630 86.027 1.00 10.01 4099 ASP D N 1
ATOM 10221 C CA . ASP D 1 98 ? 72.853 73.790 86.266 1.00 10.41 4099 ASP D CA 1
ATOM 10222 C C . ASP D 1 98 ? 72.886 74.779 85.107 1.00 10.09 4099 ASP D C 1
ATOM 10223 O O . ASP D 1 98 ? 72.160 75.776 85.112 1.00 10.30 4099 ASP D O 1
ATOM 10228 N N . LEU D 1 99 ? 73.733 74.504 84.119 1.00 9.40 4100 LEU D N 1
ATOM 10229 C CA . LEU D 1 99 ? 73.810 75.345 82.930 1.00 9.26 4100 LEU D CA 1
ATOM 10230 C C . LEU D 1 99 ? 73.124 74.722 81.714 1.00 8.96 4100 LEU D C 1
ATOM 10231 O O . LEU D 1 99 ? 73.088 75.327 80.645 1.00 9.99 4100 LEU D O 1
ATOM 10236 N N . HIS D 1 100 ? 72.524 73.546 81.893 1.00 9.01 4101 HIS D N 1
ATOM 10237 C CA . HIS D 1 100 ? 71.632 72.991 80.876 1.00 9.21 4101 HIS D CA 1
ATOM 10238 C C . HIS D 1 100 ? 70.365 73.838 80.861 1.00 8.98 4101 HIS D C 1
ATOM 10239 O O . HIS D 1 100 ? 69.842 74.185 81.921 1.00 9.63 4101 HIS D O 1
ATOM 10246 N N . TYR D 1 101 ? 69.881 74.184 79.672 1.00 8.67 4102 TYR D N 1
ATOM 10247 C CA . TYR D 1 101 ? 68.758 75.111 79.572 1.00 8.60 4102 TYR D CA 1
ATOM 10248 C C . TYR D 1 101 ? 67.512 74.582 80.288 1.00 8.22 4102 TYR D C 1
ATOM 10249 O O . TYR D 1 101 ? 66.742 75.359 80.854 1.00 9.01 4102 TYR D O 1
ATOM 10258 N N . VAL D 1 102 ? 67.327 73.263 80.273 1.00 8.30 4103 VAL D N 1
ATOM 10259 C CA . VAL D 1 102 ? 66.168 72.644 80.915 1.00 8.52 4103 VAL D CA 1
ATOM 10260 C C . VAL D 1 102 ? 66.191 72.893 82.423 1.00 8.64 4103 VAL D C 1
ATOM 10261 O O . VAL D 1 102 ? 65.143 73.068 83.049 1.00 8.19 4103 VAL D O 1
ATOM 10265 N N . ASN D 1 103 ? 67.396 72.980 82.978 1.00 9.03 4104 ASN D N 1
ATOM 10266 C CA . ASN D 1 103 ? 67.579 73.119 84.419 1.00 9.19 4104 ASN D CA 1
ATOM 10267 C C . ASN D 1 103 ?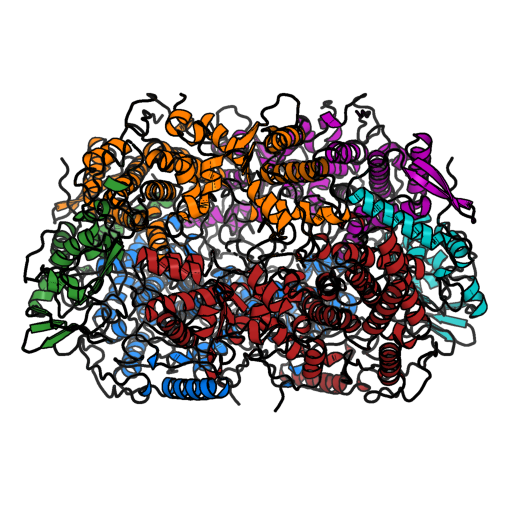 67.758 74.569 84.847 1.00 9.28 4104 ASN D C 1
ATOM 10268 O O . ASN D 1 103 ? 68.007 74.843 86.021 1.00 10.29 4104 ASN D O 1
ATOM 10273 N N . ASN D 1 104 ? 67.599 75.494 83.904 1.00 9.10 4105 ASN D N 1
ATOM 10274 C CA . ASN D 1 104 ? 67.964 76.887 84.130 1.00 8.78 4105 ASN D CA 1
ATOM 10275 C C . ASN D 1 104 ? 66.843 77.824 83.680 1.00 9.32 4105 ASN D C 1
ATOM 10276 O O . ASN D 1 104 ? 66.638 78.035 82.484 1.00 9.36 4105 ASN D O 1
ATOM 10281 N N . ALA D 1 105 ? 66.144 78.412 84.647 1.00 9.27 4106 ALA D N 1
ATOM 10282 C CA . ALA D 1 105 ? 64.971 79.234 84.356 1.00 9.49 4106 ALA D CA 1
ATOM 10283 C C . ALA D 1 105 ? 65.340 80.555 83.684 1.00 9.55 4106 ALA D C 1
ATOM 10284 O O . ALA D 1 105 ? 64.530 81.132 82.956 1.00 9.13 4106 ALA D O 1
ATOM 10286 N N . ALA D 1 106 ? 66.559 81.030 83.930 1.00 8.85 4107 ALA D N 1
ATOM 10287 C CA . ALA D 1 106 ? 67.046 82.259 83.308 1.00 9.18 4107 ALA D CA 1
ATOM 10288 C C . ALA D 1 106 ? 67.174 82.080 81.799 1.00 9.11 4107 ALA D C 1
ATOM 10289 O O . ALA D 1 106 ? 66.806 82.964 81.020 1.00 8.72 4107 ALA D O 1
ATOM 10291 N N . MET D 1 107 ? 67.699 80.928 81.394 1.00 8.86 4108 MET D N 1
ATOM 10292 C CA . MET D 1 107 ? 67.867 80.620 79.981 1.00 8.66 4108 MET D CA 1
ATOM 10293 C C . MET D 1 107 ? 66.526 80.475 79.277 1.00 8.64 4108 MET D C 1
ATOM 10294 O O . MET D 1 107 ? 66.306 81.069 78.219 1.00 9.19 4108 MET D O 1
ATOM 10299 N N . GLN D 1 108 ? 65.613 79.733 79.899 1.00 7.92 4109 GLN D N 1
ATOM 10300 C CA . GLN D 1 108 ? 64.272 79.563 79.355 1.00 8.02 4109 GLN D CA 1
ATOM 10301 C C . GLN D 1 108 ? 63.522 80.890 79.272 1.00 8.15 4109 GLN D C 1
ATOM 10302 O O . GLN D 1 108 ? 62.889 81.182 78.259 1.00 7.87 4109 GLN D O 1
ATOM 10308 N N . GLN D 1 109 ? 63.672 81.733 80.290 1.00 8.38 4110 GLN D N 1
ATOM 10309 C CA . GLN D 1 109 ? 63.002 83.028 80.283 1.00 8.43 4110 GLN D CA 1
ATOM 10310 C C . GLN D 1 109 ? 63.573 83.990 79.245 1.00 8.70 4110 GLN D C 1
ATOM 10311 O O . GLN D 1 109 ? 62.834 84.801 78.691 1.00 9.20 4110 GLN D O 1
ATOM 10317 N N . MET D 1 110 ? 64.877 83.909 78.979 1.00 8.85 4111 MET D N 1
ATOM 10318 C CA . MET D 1 110 ? 65.461 84.756 77.943 1.00 8.43 4111 MET D CA 1
ATOM 10319 C C . MET D 1 110 ? 64.807 84.469 76.602 1.00 8.86 4111 MET D C 1
ATOM 10320 O O . MET D 1 110 ? 64.424 85.389 75.878 1.00 8.76 4111 MET D O 1
ATOM 10325 N N . TRP D 1 111 ? 64.646 83.186 76.290 1.00 9.08 4112 TRP D N 1
ATOM 10326 C CA . TRP D 1 111 ? 63.995 82.804 75.053 1.00 8.96 4112 TRP D CA 1
ATOM 10327 C C . TRP D 1 111 ? 62.530 83.228 75.058 1.00 8.67 4112 TRP D C 1
ATOM 10328 O O . TRP D 1 111 ? 62.053 83.811 74.085 1.00 9.14 4112 TRP D O 1
ATOM 10339 N N . ASP D 1 112 ? 61.837 83.004 76.171 1.00 9.21 4113 ASP D N 1
ATOM 10340 C CA . ASP D 1 112 ? 60.434 83.393 76.263 1.00 9.14 4113 ASP D CA 1
ATOM 10341 C C . ASP D 1 112 ? 60.235 84.891 76.079 1.00 9.47 4113 ASP D C 1
ATOM 10342 O O . ASP D 1 112 ? 59.325 85.312 75.371 1.00 9.88 4113 ASP D O 1
ATOM 10347 N N . ASP D 1 113 ? 61.151 85.683 76.631 1.00 9.32 4114 ASP D N 1
ATOM 10348 C CA . ASP D 1 113 ? 61.089 87.135 76.513 1.00 9.59 4114 ASP D CA 1
ATOM 10349 C C . ASP D 1 113 ? 61.281 87.617 75.079 1.00 9.50 4114 ASP D C 1
ATOM 10350 O O . ASP D 1 113 ? 60.738 88.650 74.692 1.00 10.28 4114 ASP D O 1
ATOM 10355 N N . ILE D 1 114 ? 62.070 86.882 74.302 1.00 9.05 4115 ILE D N 1
ATOM 10356 C CA . ILE D 1 114 ? 62.237 87.184 72.884 1.00 8.73 4115 ILE D CA 1
ATOM 10357 C C . ILE D 1 114 ? 61.051 86.637 72.083 1.00 8.75 4115 ILE D C 1
ATOM 10358 O O . ILE D 1 114 ? 60.424 87.366 71.315 1.00 9.05 4115 ILE D O 1
ATOM 10363 N N . ARG D 1 115 ? 60.699 85.378 72.338 1.00 8.47 4116 ARG D N 1
ATOM 10364 C CA . ARG D 1 115 ? 59.611 84.716 71.627 1.00 8.57 4116 ARG D CA 1
ATOM 10365 C C . ARG D 1 115 ? 58.289 85.456 71.786 1.00 8.33 4116 ARG D C 1
ATOM 10366 O O . ARG D 1 115 ? 57.555 85.578 70.798 1.00 9.10 4116 ARG D O 1
ATOM 10374 N N . ARG D 1 116 ? 57.994 85.956 72.988 1.00 8.70 4117 ARG D N 1
ATOM 10375 C CA . ARG D 1 116 ? 56.684 86.568 73.234 1.00 8.77 4117 ARG D CA 1
ATOM 10376 C C . ARG D 1 116 ? 56.617 88.035 72.898 1.00 8.25 4117 ARG D C 1
ATOM 10377 O O . ARG D 1 116 ? 55.662 88.755 73.221 1.00 8.35 4117 ARG D O 1
ATOM 10385 N N . THR D 1 117 ? 57.643 88.522 72.205 1.00 8.25 4118 THR D N 1
ATOM 10386 C CA . THR D 1 117 ? 57.747 89.952 71.910 1.00 8.36 4118 THR D CA 1
ATOM 10387 C C . THR D 1 117 ? 57.625 90.263 70.417 1.00 8.62 4118 THR D C 1
ATOM 10388 O O . THR D 1 117 ? 58.156 89.538 69.575 1.00 8.53 4118 THR D O 1
ATOM 10392 N N . CYS D 1 118 ? 56.869 91.313 70.101 1.00 8.51 4119 CYS D N 1
ATOM 10393 C CA . CYS D 1 118 ? 56.885 91.898 68.763 1.00 8.55 4119 CYS D CA 1
ATOM 10394 C C . CYS D 1 118 ? 56.658 93.405 68.846 1.00 8.87 4119 CYS D C 1
ATOM 10395 O O . CYS D 1 118 ? 56.383 93.941 69.922 1.00 8.89 4119 CYS D O 1
ATOM 10398 N N . ILE D 1 119 ? 56.900 94.092 67.735 1.00 8.05 4120 ILE D N 1
ATOM 10399 C CA . ILE D 1 119 ? 56.823 95.548 67.682 1.00 8.80 4120 ILE D CA 1
ATOM 10400 C C . ILE D 1 119 ? 55.839 95.952 66.591 1.00 8.12 4120 ILE D C 1
ATOM 10401 O O . ILE D 1 119 ? 55.890 95.421 65.480 1.00 8.88 4120 ILE D O 1
ATOM 10406 N N . VAL D 1 120 ? 54.894 96.823 66.938 1.00 7.97 4121 VAL D N 1
ATOM 10407 C CA . VAL D 1 120 ? 53.844 97.214 66.005 1.00 8.17 4121 VAL D CA 1
ATOM 10408 C C . VAL D 1 120 ? 53.717 98.729 65.954 1.00 8.20 4121 VAL D C 1
ATOM 10409 O O . VAL D 1 120 ? 53.484 99.373 66.978 1.00 8.36 4121 VAL D O 1
ATOM 10413 N N . GLY D 1 121 ? 53.819 99.283 64.750 1.00 7.96 4122 GLY D N 1
ATOM 10414 C CA . GLY D 1 121 ? 53.700 100.719 64.576 1.00 9.25 4122 GLY D CA 1
ATOM 10415 C C . GLY D 1 121 ? 52.328 101.258 64.931 1.00 9.53 4122 GLY D C 1
ATOM 10416 O O . GLY D 1 121 ? 51.321 100.549 64.828 1.00 9.94 4122 GLY D O 1
ATOM 10417 N N . LEU D 1 122 ? 52.292 102.518 65.354 1.00 10.02 4123 LEU D N 1
ATOM 10418 C CA . LEU D 1 122 ? 51.043 103.179 65.712 1.00 10.91 4123 LEU D CA 1
ATOM 10419 C C . LEU D 1 122 ? 50.546 104.110 64.610 1.00 11.57 4123 LEU D C 1
ATOM 10420 O O . LEU D 1 122 ? 49.348 104.358 64.501 1.00 11.64 4123 LEU D O 1
ATOM 10425 N N . ASP D 1 123 ? 51.468 104.616 63.795 1.00 12.20 4124 ASP D N 1
ATOM 10426 C CA . ASP D 1 123 ? 51.153 105.686 62.850 1.00 13.24 4124 ASP D CA 1
ATOM 10427 C C . ASP D 1 123 ? 50.115 105.309 61.798 1.00 13.23 4124 ASP D C 1
ATOM 10428 O O . ASP D 1 123 ? 49.204 106.088 61.517 1.00 12.91 4124 ASP D O 1
ATOM 10433 N N . MET D 1 124 ? 50.245 104.112 61.229 1.00 13.39 4125 MET D N 1
ATOM 10434 C CA . MET D 1 124 ? 49.304 103.644 60.214 1.00 14.52 4125 MET D CA 1
ATOM 10435 C C . MET D 1 124 ? 47.909 103.421 60.791 1.00 13.35 4125 MET D C 1
ATOM 10436 O O . MET D 1 124 ? 46.906 103.684 60.128 1.00 13.65 4125 MET D O 1
ATOM 10441 N N . ALA D 1 125 ? 47.855 102.917 62.021 1.00 12.52 4126 ALA D N 1
ATOM 10442 C CA . ALA D 1 125 ? 46.592 102.723 62.727 1.00 11.79 4126 ALA D CA 1
ATOM 10443 C C . ALA D 1 125 ? 45.918 104.067 62.982 1.00 11.89 4126 ALA D C 1
ATOM 10444 O O . ALA D 1 125 ? 44.710 104.215 62.785 1.00 11.13 4126 ALA D O 1
ATOM 10446 N N . HIS D 1 126 ? 46.717 105.059 63.367 1.00 11.69 4127 HIS D N 1
ATOM 10447 C CA . HIS D 1 126 ? 46.208 106.404 63.602 1.00 11.85 4127 HIS D CA 1
ATOM 10448 C C . HIS D 1 126 ? 45.758 107.067 62.305 1.00 12.20 4127 HIS D C 1
ATOM 10449 O O . HIS D 1 126 ? 44.710 107.709 62.265 1.00 12.26 4127 HIS D O 1
ATOM 10456 N N . GLU D 1 127 ? 46.496 106.820 61.227 1.00 12.81 4128 GLU D N 1
ATOM 10457 C CA . GLU D 1 127 ? 46.111 107.312 59.907 1.00 14.09 4128 GLU D CA 1
ATOM 10458 C C . GLU D 1 127 ? 44.807 106.688 59.425 1.00 13.22 4128 GLU D C 1
ATOM 10459 O O . GLU D 1 127 ? 44.017 107.341 58.743 1.00 13.42 4128 GLU D O 1
ATOM 10465 N N . THR D 1 128 ? 44.585 105.427 59.791 1.00 12.49 4129 THR D N 1
ATOM 10466 C CA . THR D 1 128 ? 43.341 104.725 59.470 1.00 12.28 4129 THR D CA 1
ATOM 10467 C C . THR D 1 128 ? 42.139 105.396 60.135 1.00 12.35 4129 THR D C 1
ATOM 10468 O O . THR D 1 128 ? 41.127 105.664 59.483 1.00 12.22 4129 THR D O 1
ATOM 10472 N N . LEU D 1 129 ? 42.271 105.690 61.427 1.00 12.31 4130 LEU D N 1
ATOM 10473 C CA . LEU D 1 129 ? 41.210 106.347 62.184 1.00 12.65 4130 LEU D CA 1
ATOM 10474 C C . LEU D 1 129 ? 40.933 107.735 61.620 1.00 13.57 4130 LEU D C 1
ATOM 10475 O O . LEU D 1 129 ? 39.774 108.133 61.476 1.00 12.78 4130 LEU D O 1
ATOM 10480 N N . GLU D 1 130 ? 42.001 108.443 61.264 1.00 14.54 4131 GLU D N 1
ATOM 10481 C CA . GLU D 1 130 ? 41.889 109.767 60.665 1.00 16.51 4131 GLU D CA 1
ATOM 10482 C C . GLU D 1 130 ? 41.127 109.711 59.348 1.00 16.07 4131 GLU D C 1
ATOM 10483 O O . GLU D 1 130 ? 40.107 110.383 59.184 1.00 15.65 4131 GLU D O 1
ATOM 10489 N N . LYS D 1 131 ? 41.619 108.899 58.416 1.00 15.36 4132 LYS D N 1
ATOM 10490 C CA . LYS D 1 131 ? 41.057 108.879 57.075 1.00 15.79 4132 LYS D CA 1
ATOM 10491 C C . LYS D 1 131 ? 39.651 108.313 57.034 1.00 15.14 4132 LYS D C 1
ATOM 10492 O O . LYS D 1 131 ? 38.768 108.890 56.397 1.00 15.48 4132 LYS D O 1
ATOM 10498 N N . ARG D 1 132 ? 39.441 107.168 57.676 1.00 14.07 4133 ARG D N 1
ATOM 10499 C CA . ARG D 1 132 ? 38.185 106.442 57.432 1.00 13.20 4133 ARG D CA 1
ATOM 10500 C C . ARG D 1 132 ? 37.066 106.898 58.352 1.00 13.41 4133 ARG D C 1
ATOM 10501 O O . ARG D 1 132 ? 35.887 106.862 57.986 1.00 13.20 4133 ARG D O 1
ATOM 10509 N N . LEU D 1 133 ? 37.425 107.277 59.576 1.00 13.14 4134 LEU D N 1
ATOM 10510 C CA . LEU D 1 133 ? 36.432 107.678 60.571 1.00 13.67 4134 LEU D CA 1
ATOM 10511 C C . LEU D 1 133 ? 36.446 109.171 60.882 1.00 13.94 4134 LEU D C 1
ATOM 10512 O O . LEU D 1 133 ? 35.511 109.684 61.494 1.00 14.41 4134 LEU D O 1
ATOM 10517 N N . GLY D 1 134 ? 37.493 109.867 60.449 1.00 14.68 4135 GLY D N 1
ATOM 10518 C CA . GLY D 1 134 ? 37.608 111.287 60.735 1.00 15.85 4135 GLY D CA 1
ATOM 10519 C C . GLY D 1 134 ? 37.986 111.570 62.177 1.00 17.03 4135 GLY D C 1
ATOM 10520 O O . GLY D 1 134 ? 37.785 112.684 62.670 1.00 17.27 4135 GLY D O 1
ATOM 10521 N N . LYS D 1 135 ? 38.543 110.563 62.847 1.00 17.14 4136 LYS D N 1
ATOM 10522 C CA . LYS D 1 135 ? 38.969 110.686 64.237 1.00 18.19 4136 LYS D CA 1
ATOM 10523 C C . LYS D 1 135 ? 40.156 111.632 64.371 1.00 18.38 4136 LYS D C 1
ATOM 10524 O O . LYS D 1 135 ? 41.004 111.714 63.480 1.00 18.26 4136 LYS D O 1
ATOM 10530 N N . GLU D 1 136 ? 40.194 112.365 65.479 1.00 18.85 4137 GLU D N 1
ATOM 10531 C CA . GLU D 1 136 ? 41.369 113.147 65.833 1.00 19.69 4137 GLU D CA 1
ATOM 10532 C C . GLU D 1 136 ? 42.166 112.398 66.892 1.00 18.95 4137 GLU D C 1
ATOM 10533 O O . GLU D 1 136 ? 41.643 112.073 67.957 1.00 19.97 4137 GLU D O 1
ATOM 10539 N N . VAL D 1 137 ? 43.414 112.077 66.568 1.00 17.89 4138 VAL D N 1
ATOM 10540 C CA . VAL D 1 137 ? 44.291 111.372 67.494 1.00 16.87 4138 VAL D CA 1
ATOM 10541 C C . VAL D 1 137 ? 45.177 112.365 68.238 1.00 16.45 4138 VAL D C 1
ATOM 10542 O O . VAL D 1 137 ? 45.905 113.149 67.626 1.00 16.43 4138 VAL D O 1
ATOM 10546 N N . THR D 1 138 ? 45.076 112.342 69.562 1.00 16.05 4139 THR D N 1
ATOM 10547 C CA . THR D 1 138 ? 45.837 113.240 70.422 1.00 16.12 4139 THR D CA 1
ATOM 10548 C C . THR D 1 138 ? 46.607 112.411 71.451 1.00 16.20 4139 THR D C 1
ATOM 10549 O O . THR D 1 138 ? 46.331 111.224 71.627 1.00 16.24 4139 THR D O 1
ATOM 10553 N N . PRO D 1 139 ? 47.553 113.034 72.176 1.00 16.26 4140 PRO D N 1
ATOM 10554 C CA . PRO D 1 139 ? 48.195 112.352 73.309 1.00 16.00 4140 PRO D CA 1
ATOM 10555 C C . PRO D 1 139 ? 47.187 111.827 74.331 1.00 15.90 4140 PRO D C 1
ATOM 10556 O O . PRO D 1 139 ? 47.391 110.769 74.925 1.00 15.73 4140 PRO D O 1
ATOM 10560 N N . GLU D 1 140 ? 46.076 112.543 74.481 1.00 16.01 4141 GLU D N 1
ATOM 10561 C CA . GLU D 1 140 ? 45.010 112.137 75.385 1.00 16.84 4141 GLU D CA 1
ATOM 10562 C C . GLU D 1 140 ? 44.347 110.834 74.935 1.00 15.55 4141 GLU D C 1
ATOM 10563 O O . GLU D 1 140 ? 44.180 109.912 75.732 1.00 15.05 4141 GLU D O 1
ATOM 10569 N N . THR D 1 141 ? 43.993 110.744 73.657 1.00 14.57 4142 THR D N 1
ATOM 10570 C CA . THR D 1 141 ? 43.353 109.532 73.144 1.00 13.75 4142 THR D CA 1
ATOM 10571 C C . THR D 1 141 ? 44.332 108.355 73.120 1.00 12.97 4142 THR D C 1
ATOM 10572 O O . THR D 1 141 ? 43.955 107.222 73.419 1.00 13.17 4142 THR D O 1
ATOM 10576 N N . ILE D 1 142 ? 45.605 108.654 72.872 1.00 12.32 4143 ILE D N 1
ATOM 10577 C CA . ILE D 1 142 ? 46.657 107.640 72.872 1.00 11.71 4143 ILE D CA 1
ATOM 10578 C C . ILE D 1 142 ? 46.863 107.056 74.269 1.00 12.07 4143 ILE D C 1
ATOM 10579 O O . ILE D 1 142 ? 46.916 105.836 74.427 1.00 11.87 4143 ILE D O 1
ATOM 10584 N N . ASN D 1 143 ? 46.927 107.923 75.280 1.00 12.24 4144 ASN D N 1
ATOM 10585 C CA . ASN D 1 143 ? 47.099 107.478 76.664 1.00 12.34 4144 ASN D CA 1
ATOM 10586 C C . ASN D 1 143 ? 45.911 106.657 77.151 1.00 11.84 4144 ASN D C 1
ATOM 10587 O O . ASN D 1 143 ? 46.091 105.645 77.826 1.00 12.01 4144 ASN D O 1
ATOM 10592 N N . HIS D 1 144 ? 44.704 107.063 76.764 1.00 11.96 4145 HIS D N 1
ATOM 10593 C CA . HIS D 1 144 ? 43.512 106.273 77.061 1.00 12.13 4145 HIS D CA 1
ATOM 10594 C C . HIS D 1 144 ? 43.579 104.908 76.371 1.00 12.14 4145 HIS D C 1
ATOM 10595 O O . HIS D 1 144 ? 43.363 103.874 77.004 1.00 12.32 4145 HIS D O 1
ATOM 10602 N N . TYR D 1 145 ? 43.902 104.915 75.080 1.00 11.57 4146 TYR D N 1
ATOM 10603 C CA . TYR D 1 145 ? 44.086 103.687 74.310 1.00 10.83 4146 TYR D CA 1
ATOM 10604 C C . TYR D 1 145 ? 45.097 102.750 74.972 1.00 10.58 4146 TYR D C 1
ATOM 10605 O O . TYR D 1 145 ? 44.879 101.544 75.037 1.00 10.36 4146 TYR D O 1
ATOM 10614 N N . LEU D 1 146 ? 46.184 103.315 75.487 1.00 10.42 4147 LEU D N 1
ATOM 10615 C CA . LEU D 1 146 ? 47.248 102.519 76.089 1.00 10.87 4147 LEU D CA 1
ATOM 10616 C C . LEU D 1 146 ? 46.835 101.872 77.406 1.00 11.06 4147 LEU D C 1
ATOM 10617 O O . LEU D 1 146 ? 47.275 100.764 77.722 1.00 11.78 4147 LEU D O 1
ATOM 10622 N N . GLU D 1 147 ? 45.966 102.543 78.160 1.00 11.00 4148 GLU D N 1
ATOM 10623 C CA . GLU D 1 147 ? 45.436 101.955 79.381 1.00 11.19 4148 GLU D CA 1
ATOM 10624 C C . GLU D 1 147 ? 44.412 100.867 79.065 1.00 11.02 4148 GLU D C 1
ATOM 10625 O O . GLU D 1 147 ? 44.394 99.821 79.715 1.00 12.02 4148 GLU D O 1
ATOM 10631 N N . VAL D 1 148 ? 43.573 101.105 78.061 1.00 10.22 4149 VAL D N 1
ATOM 10632 C CA . VAL D 1 148 ? 42.672 100.070 77.558 1.00 10.04 4149 VAL D CA 1
ATOM 10633 C C . VAL D 1 148 ? 43.490 98.872 77.069 1.00 9.70 4149 VAL D C 1
ATOM 10634 O O . VAL D 1 148 ? 43.214 97.730 77.435 1.00 9.62 4149 VAL D O 1
ATOM 10638 N N . LEU D 1 149 ? 44.573 99.162 76.354 1.00 9.87 4150 LEU D N 1
ATOM 10639 C CA . LEU D 1 149 ? 45.410 98.128 75.757 1.00 9.45 4150 LEU D CA 1
ATOM 10640 C C . LEU D 1 149 ? 46.074 97.253 76.817 1.00 9.96 4150 LEU D C 1
ATOM 10641 O O . LEU D 1 149 ? 46.164 96.039 76.655 1.00 10.01 4150 LEU D O 1
ATOM 10646 N N . ASN D 1 150 ? 46.489 97.863 77.924 1.00 10.07 4151 ASN D N 1
ATOM 10647 C CA . ASN D 1 150 ? 47.167 97.118 78.979 1.00 9.56 4151 ASN D CA 1
ATOM 10648 C C . ASN D 1 150 ? 46.210 96.350 79.893 1.00 10.06 4151 ASN D C 1
ATOM 10649 O O . ASN D 1 150 ? 46.629 95.463 80.640 1.00 10.34 4151 ASN D O 1
ATOM 10654 N N . HIS D 1 151 ? 44.919 96.638 79.769 1.00 9.99 4152 HIS D N 1
ATOM 10655 C CA . HIS D 1 151 ? 43.887 95.774 80.331 1.00 9.56 4152 HIS D CA 1
ATOM 10656 C C . HIS D 1 151 ? 43.600 94.617 79.372 1.00 10.02 4152 HIS D C 1
ATOM 10657 O O . HIS D 1 151 ? 43.481 93.463 79.794 1.00 10.25 4152 HIS D O 1
ATOM 10664 N N . ALA D 1 152 ? 43.529 94.928 78.080 1.00 9.52 4153 ALA D N 1
ATOM 10665 C CA . ALA D 1 152 ? 43.089 93.967 77.073 1.00 9.33 4153 ALA D CA 1
ATOM 10666 C C . ALA D 1 152 ? 44.166 92.951 76.707 1.00 9.31 4153 ALA D C 1
ATOM 10667 O O . ALA D 1 152 ? 43.870 91.770 76.531 1.00 9.03 4153 ALA D O 1
ATOM 10669 N N . MET D 1 153 ? 45.408 93.415 76.588 1.00 9.53 4154 MET D N 1
ATOM 10670 C CA . MET D 1 153 ? 46.489 92.592 76.043 1.00 9.29 4154 MET D CA 1
ATOM 10671 C C . MET D 1 153 ? 46.749 91.288 76.801 1.00 9.90 4154 MET D C 1
ATOM 10672 O O . MET D 1 153 ? 46.927 90.242 76.180 1.00 9.83 4154 MET D O 1
ATOM 10677 N N . PRO D 1 154 ? 46.715 91.316 78.150 1.00 9.69 4155 PRO D N 1
ATOM 10678 C CA . PRO D 1 154 ? 46.907 90.070 78.905 1.00 9.72 4155 PRO D CA 1
ATOM 10679 C C . PRO D 1 154 ? 45.803 89.033 78.694 1.00 9.91 4155 PRO D C 1
ATOM 10680 O O . PRO D 1 154 ? 45.981 87.858 79.019 1.00 10.19 4155 PRO D O 1
ATOM 10684 N N . GLY D 1 155 ? 44.676 89.476 78.139 1.00 9.55 4156 GLY D N 1
ATOM 10685 C CA . GLY D 1 155 ? 43.586 88.569 77.826 1.00 9.45 4156 GLY D CA 1
ATOM 10686 C C . GLY D 1 155 ? 42.293 88.927 78.537 1.00 9.53 4156 GLY D C 1
ATOM 10687 O O . GLY D 1 155 ? 41.640 88.057 79.117 1.00 9.46 4156 GLY D O 1
ATOM 10688 N N . ALA D 1 156 ? 41.905 90.199 78.470 1.00 9.66 4157 ALA D N 1
ATOM 10689 C CA . ALA D 1 156 ? 40.703 90.671 79.155 1.00 9.41 4157 ALA D CA 1
ATOM 10690 C C . ALA D 1 156 ? 39.792 91.468 78.222 1.00 9.57 4157 ALA D C 1
ATOM 10691 O O . ALA D 1 156 ? 40.250 92.046 77.238 1.00 9.34 4157 ALA D O 1
ATOM 10693 N N . ALA D 1 157 ? 38.506 91.513 78.558 1.00 9.25 4158 ALA D N 1
ATOM 10694 C CA . ALA D 1 157 ? 37.475 92.001 77.643 1.00 9.37 4158 ALA D CA 1
ATOM 10695 C C . ALA D 1 157 ? 37.217 93.500 77.755 1.00 9.96 4158 ALA D C 1
ATOM 10696 O O . ALA D 1 157 ? 37.221 94.064 78.854 1.00 9.08 4158 ALA D O 1
ATOM 10698 N N . VAL D 1 158 ? 36.891 94.115 76.620 1.00 9.65 4159 VAL D N 1
ATOM 10699 C CA . VAL D 1 158 ? 36.576 95.542 76.571 1.00 10.28 4159 VAL D CA 1
ATOM 10700 C C . VAL D 1 158 ? 35.263 95.886 75.856 1.00 10.05 4159 VAL D C 1
ATOM 10701 O O . VAL D 1 158 ? 34.778 97.010 75.969 1.00 11.02 4159 VAL D O 1
ATOM 10705 N N . VAL D 1 159 ? 34.667 94.924 75.154 1.00 9.80 4160 VAL D N 1
ATOM 10706 C CA . VAL D 1 159 ? 33.463 95.210 74.372 1.00 10.82 4160 VAL D CA 1
ATOM 10707 C C . VAL D 1 159 ? 32.259 94.328 74.710 1.00 10.90 4160 VAL D C 1
ATOM 10708 O O . VAL D 1 159 ? 31.172 94.836 74.982 1.00 10.96 4160 VAL D O 1
ATOM 10712 N N . GLN D 1 160 ? 32.441 93.011 74.659 1.00 10.65 4161 GLN D N 1
ATOM 10713 C CA . GLN D 1 160 ? 31.310 92.093 74.749 1.00 10.51 4161 GLN D CA 1
ATOM 10714 C C . GLN D 1 160 ? 30.858 91.815 76.178 1.00 10.34 4161 GLN D C 1
ATOM 10715 O O . GLN D 1 160 ? 31.633 91.955 77.126 1.00 10.77 4161 GLN D O 1
ATOM 10721 N N . GLU D 1 161 ? 29.580 91.473 76.327 1.00 11.07 4162 GLU D N 1
ATOM 10722 C CA . GLU D 1 161 ? 29.065 90.971 77.596 1.00 10.91 4162 GLU D CA 1
ATOM 10723 C C . GLU D 1 161 ? 29.326 89.467 77.704 1.00 11.41 4162 GLU D C 1
ATOM 10724 O O . GLU D 1 161 ? 29.442 88.774 76.687 1.00 11.44 4162 GLU D O 1
ATOM 10730 N N . MET D 1 162 ? 29.503 88.996 78.938 1.00 11.09 4163 MET D N 1
ATOM 10731 C CA . MET D 1 162 ? 29.615 87.571 79.255 1.00 11.19 4163 MET D CA 1
ATOM 10732 C C . MET D 1 162 ? 30.899 86.943 78.717 1.00 11.21 4163 MET D C 1
ATOM 10733 O O . MET D 1 162 ? 30.895 85.822 78.202 1.00 11.32 4163 MET D O 1
ATOM 10738 N N . MET D 1 163 ? 32.003 87.667 78.875 1.00 11.01 4164 MET D N 1
ATOM 10739 C CA . MET D 1 163 ? 33.313 87.175 78.464 1.00 11.11 4164 MET D CA 1
ATOM 10740 C C . MET D 1 163 ? 34.038 86.534 79.638 1.00 11.29 4164 MET D C 1
ATOM 10741 O O . MET D 1 163 ? 33.901 86.978 80.780 1.00 11.55 4164 MET D O 1
ATOM 10746 N N . VAL D 1 164 ? 34.755 85.449 79.360 1.00 11.17 4165 VAL D N 1
ATOM 10747 C CA . VAL D 1 164 ? 35.721 84.916 80.310 1.00 11.64 4165 VAL D CA 1
ATOM 10748 C C . VAL D 1 164 ? 37.091 85.488 79.968 1.00 11.50 4165 VAL D C 1
ATOM 10749 O O . VAL D 1 164 ? 37.313 85.948 78.847 1.00 12.71 4165 VAL D O 1
ATOM 10753 N N . GLU D 1 165 ? 37.971 85.552 80.960 1.00 11.15 4166 GLU D N 1
ATOM 10754 C CA . GLU D 1 165 ? 39.245 86.241 80.803 1.00 10.53 4166 GLU D CA 1
ATOM 10755 C C . GLU D 1 165 ? 40.371 85.453 81.456 1.00 10.37 4166 GLU D C 1
ATOM 10756 O O . GLU D 1 165 ? 40.131 84.589 82.301 1.00 10.58 4166 GLU D O 1
ATOM 10762 N N . THR D 1 166 ? 41.599 85.738 81.036 1.00 10.69 4167 THR D N 1
ATOM 10763 C CA . THR D 1 166 ? 42.775 85.134 81.650 1.00 10.51 4167 THR D CA 1
ATOM 10764 C C . THR D 1 166 ? 42.929 85.669 83.075 1.00 10.72 4167 THR D C 1
ATOM 10765 O O . THR D 1 166 ? 42.586 86.822 83.356 1.00 10.20 4167 THR D O 1
ATOM 10769 N N . HIS D 1 167 ? 43.353 84.800 83.984 1.00 9.82 4168 HIS D N 1
ATOM 10770 C CA . HIS D 1 167 ? 43.590 85.214 85.359 1.00 10.04 4168 HIS D CA 1
ATOM 10771 C C . HIS D 1 167 ? 44.833 86.096 85.431 1.00 10.31 4168 HIS D C 1
ATOM 10772 O O . HIS D 1 167 ? 45.918 85.692 85.010 1.00 10.11 4168 HIS D O 1
ATOM 10779 N N . PRO D 1 168 ? 44.677 87.336 85.917 1.00 10.02 4169 PRO D N 1
ATOM 10780 C CA . PRO D 1 168 ? 45.769 88.313 85.984 1.00 10.42 4169 PRO D CA 1
ATOM 10781 C C . PRO D 1 168 ? 47.026 87.783 86.673 1.00 10.21 4169 PRO D C 1
ATOM 10782 O O . PRO D 1 168 ? 48.141 88.136 86.293 1.00 10.05 4169 PRO D O 1
ATOM 10786 N N . ALA D 1 169 ? 46.840 86.909 87.661 1.00 10.57 4170 ALA D N 1
ATOM 10787 C CA . ALA D 1 169 ? 47.957 86.331 88.404 1.00 11.47 4170 ALA D CA 1
ATOM 10788 C C . ALA D 1 169 ? 48.781 85.360 87.560 1.00 11.57 4170 ALA D C 1
ATOM 10789 O O . ALA D 1 169 ? 49.911 85.032 87.919 1.00 12.75 4170 ALA D O 1
ATOM 10791 N N . LEU D 1 170 ? 48.210 84.894 86.450 1.00 11.53 4171 LEU D N 1
ATOM 10792 C CA . LEU D 1 170 ? 48.903 83.983 85.535 1.00 10.42 4171 LEU D CA 1
ATOM 10793 C C . LEU D 1 170 ? 49.596 84.704 84.383 1.00 10.41 4171 LEU D C 1
ATOM 10794 O O . LEU D 1 170 ? 50.422 84.113 83.684 1.00 10.69 4171 LEU D O 1
ATOM 10799 N N . VAL D 1 171 ? 49.268 85.981 84.193 1.00 9.69 4172 VAL D N 1
ATOM 10800 C CA . VAL D 1 171 ? 49.720 86.725 83.020 1.00 9.95 4172 VAL D CA 1
ATOM 10801 C C . VAL D 1 171 ? 50.336 88.085 83.376 1.00 10.15 4172 VAL D C 1
ATOM 10802 O O . VAL D 1 171 ? 50.352 89.001 82.547 1.00 10.13 4172 VAL D O 1
ATOM 10806 N N . ASP D 1 172 ? 50.921 88.187 84.570 1.00 10.83 4173 ASP D N 1
ATOM 10807 C CA . ASP D 1 172 ? 51.402 89.474 85.085 1.00 11.52 4173 ASP D CA 1
ATOM 10808 C C . ASP D 1 172 ? 52.632 90.027 84.364 1.00 11.03 4173 ASP D C 1
ATOM 10809 O O . ASP D 1 172 ? 53.049 91.161 84.606 1.00 10.92 4173 ASP D O 1
ATOM 10814 N N . ASP D 1 173 ? 53.232 89.195 83.517 1.00 10.10 4174 ASP D N 1
ATOM 10815 C CA . ASP D 1 173 ? 54.413 89.570 82.748 1.00 9.59 4174 ASP D CA 1
ATOM 10816 C C . ASP D 1 173 ? 54.035 90.170 81.395 1.00 8.91 4174 ASP D C 1
ATOM 10817 O O . ASP D 1 173 ? 54.902 90.591 80.631 1.00 9.36 4174 ASP D O 1
ATOM 10822 N N . CYS D 1 174 ? 52.740 90.182 81.092 1.00 9.02 4175 CYS D N 1
ATOM 10823 C CA . CYS D 1 174 ? 52.259 90.745 79.838 1.00 8.49 4175 CYS D CA 1
ATOM 10824 C C . CYS D 1 174 ? 51.989 92.237 79.968 1.00 8.94 4175 CYS D C 1
ATOM 10825 O O . CYS D 1 174 ? 51.334 92.675 80.913 1.00 9.24 4175 CYS D O 1
ATOM 10828 N N . TYR D 1 175 ? 52.509 93.015 79.024 1.00 9.07 4176 TYR D N 1
ATOM 10829 C CA . TYR D 1 175 ? 52.232 94.449 78.973 1.00 9.01 4176 TYR D CA 1
ATOM 10830 C C . TYR D 1 175 ? 52.612 95.051 77.622 1.00 9.47 4176 TYR D C 1
ATOM 10831 O O . TYR D 1 175 ? 53.277 94.409 76.808 1.00 9.87 4176 TYR D O 1
ATOM 10840 N N . VAL D 1 176 ? 52.158 96.278 77.382 1.00 9.61 4177 VAL D N 1
ATOM 10841 C CA . VAL D 1 176 ? 52.563 97.030 76.200 1.00 9.86 4177 VAL D CA 1
ATOM 10842 C C . VAL D 1 176 ? 53.079 98.405 76.606 1.00 10.42 4177 VAL D C 1
ATOM 10843 O O . VAL D 1 176 ? 52.416 99.139 77.344 1.00 11.19 4177 VAL D O 1
ATOM 10847 N N . LYS D 1 177 ? 54.289 98.725 76.162 1.00 10.07 4178 LYS D N 1
ATOM 10848 C CA . LYS D 1 177 ? 54.812 100.081 76.266 1.00 9.93 4178 LYS D CA 1
ATOM 10849 C C . LYS D 1 177 ? 54.964 100.687 74.878 1.00 11.00 4178 LYS D C 1
ATOM 10850 O O . LYS D 1 177 ? 54.801 99.999 73.869 1.00 10.44 4178 LYS D O 1
ATOM 10856 N N . VAL D 1 178 ? 55.200 101.994 74.830 1.00 11.04 4179 VAL D N 1
ATOM 10857 C CA . VAL D 1 178 ? 55.437 102.673 73.562 1.00 11.43 4179 VAL D CA 1
ATOM 10858 C C . VAL D 1 178 ? 56.748 103.440 73.573 1.00 11.30 4179 VAL D C 1
ATOM 10859 O O . VAL D 1 178 ? 57.282 103.773 74.633 1.00 11.37 4179 VAL D O 1
ATOM 10863 N N . PHE D 1 179 ? 57.307 103.619 72.384 1.00 11.27 4180 PHE D N 1
ATOM 10864 C CA . PHE D 1 179 ? 58.408 104.547 72.188 1.00 11.40 4180 PHE D CA 1
ATOM 10865 C C . PHE D 1 179 ? 58.209 105.288 70.872 1.00 11.99 4180 PHE D C 1
ATOM 10866 O O . PHE D 1 179 ? 57.466 104.831 69.999 1.00 11.26 4180 PHE D O 1
ATOM 10874 N N . THR D 1 180 ? 58.826 106.460 70.760 1.00 12.35 4181 THR D N 1
ATOM 10875 C CA . THR D 1 180 ? 58.608 107.322 69.607 1.00 13.11 4181 THR D CA 1
ATOM 10876 C C . THR D 1 180 ? 59.811 108.215 69.334 1.00 13.42 4181 THR D C 1
ATOM 10877 O O . THR D 1 180 ? 60.479 108.671 70.262 1.00 13.66 4181 THR D O 1
ATOM 10881 N N . GLY D 1 181 ? 60.135 108.378 68.054 1.00 13.77 4182 GLY D N 1
ATOM 10882 C CA . GLY D 1 181 ? 61.173 109.314 67.658 1.00 14.08 4182 GLY D CA 1
ATOM 10883 C C . GLY D 1 181 ? 60.670 110.747 67.635 1.00 14.35 4182 GLY D C 1
ATOM 10884 O O . GLY D 1 181 ? 61.418 111.669 67.313 1.00 15.20 4182 GLY D O 1
ATOM 10885 N N . ASP D 1 182 ? 59.385 110.921 67.931 1.00 14.57 4183 ASP D N 1
ATOM 10886 C CA . ASP D 1 182 ? 58.779 112.239 68.089 1.00 15.07 4183 ASP D CA 1
ATOM 10887 C C . ASP D 1 182 ? 58.899 112.673 69.550 1.00 14.88 4183 ASP D C 1
ATOM 10888 O O . ASP D 1 182 ? 58.096 112.273 70.395 1.00 14.67 4183 ASP D O 1
ATOM 10893 N N . ASP D 1 183 ? 59.876 113.533 69.827 1.00 15.40 4184 ASP D N 1
ATOM 10894 C CA . ASP D 1 183 ? 60.110 114.044 71.177 1.00 15.57 4184 ASP D CA 1
ATOM 10895 C C . ASP D 1 183 ? 58.901 114.776 71.759 1.00 15.46 4184 ASP D C 1
ATOM 10896 O O . ASP D 1 183 ? 58.607 114.649 72.948 1.00 15.11 4184 ASP D O 1
ATOM 10901 N N . ALA D 1 184 ? 58.192 115.519 70.911 1.00 15.40 4185 ALA D N 1
ATOM 10902 C CA . ALA D 1 184 ? 57.024 116.275 71.346 1.00 15.78 4185 ALA D CA 1
ATOM 10903 C C . ALA D 1 184 ? 55.917 115.349 71.839 1.00 15.67 4185 ALA D C 1
ATOM 10904 O O . ALA D 1 184 ? 55.257 115.645 72.837 1.00 15.96 4185 ALA D O 1
ATOM 10906 N N . LEU D 1 185 ? 55.743 114.215 71.161 1.00 15.20 4186 LEU D N 1
ATOM 10907 C CA . LEU D 1 185 ? 54.764 113.219 71.582 1.00 14.83 4186 LEU D CA 1
ATOM 10908 C C . LEU D 1 185 ? 55.236 112.492 72.835 1.00 14.80 4186 LEU D C 1
ATOM 10909 O O . LEU D 1 185 ? 54.450 112.260 73.752 1.00 14.17 4186 LEU D O 1
ATOM 10914 N N . ALA D 1 186 ? 56.526 112.157 72.875 1.00 15.44 4187 ALA D N 1
ATOM 10915 C CA . ALA D 1 186 ? 57.121 111.463 74.017 1.00 15.82 4187 ALA D CA 1
ATOM 10916 C C . ALA D 1 186 ? 56.894 112.231 75.313 1.00 16.23 4187 ALA D C 1
ATOM 10917 O O . ALA D 1 186 ? 56.600 111.635 76.348 1.00 16.24 4187 ALA D O 1
ATOM 10919 N N . ASP D 1 187 ? 56.943 113.558 75.226 1.00 17.16 4188 ASP D N 1
ATOM 10920 C CA . ASP D 1 187 ? 56.733 114.421 76.386 1.00 18.29 4188 ASP D CA 1
ATOM 10921 C C . ASP D 1 187 ? 55.303 114.344 76.921 1.00 18.23 4188 ASP D C 1
ATOM 10922 O O . ASP D 1 187 ? 55.046 114.704 78.070 1.00 18.29 4188 ASP D O 1
ATOM 10927 N N . GLU D 1 188 ? 54.381 113.863 76.092 1.00 17.68 4189 GLU D N 1
ATOM 10928 C CA . GLU D 1 188 ? 52.964 113.843 76.440 1.00 17.89 4189 GLU D CA 1
ATOM 10929 C C . GLU D 1 188 ? 52.420 112.455 76.769 1.00 16.97 4189 GLU D C 1
ATOM 10930 O O . GLU D 1 188 ? 51.264 112.317 77.175 1.00 16.93 4189 GLU D O 1
ATOM 10936 N N . ILE D 1 189 ? 53.232 111.425 76.549 1.00 15.52 4190 ILE D N 1
ATOM 10937 C CA . ILE D 1 189 ? 52.836 110.060 76.881 1.00 15.01 4190 ILE D CA 1
ATOM 10938 C C . ILE D 1 189 ? 52.940 109.837 78.388 1.00 14.82 4190 ILE D C 1
ATOM 10939 O O . ILE D 1 189 ? 53.939 110.198 79.007 1.00 14.41 4190 ILE D O 1
ATOM 10944 N N . ASP D 1 190 ? 51.879 109.287 78.974 1.00 14.74 4191 ASP D N 1
ATOM 10945 C CA . ASP D 1 190 ? 51.889 108.871 80.375 1.00 15.00 4191 ASP D CA 1
ATOM 10946 C C . ASP D 1 190 ? 53.127 108.003 80.611 1.00 15.51 4191 ASP D C 1
ATOM 10947 O O . ASP D 1 190 ? 53.340 107.009 79.916 1.00 15.35 4191 ASP D O 1
ATOM 10952 N N . LYS D 1 191 ? 53.961 108.409 81.564 1.00 15.04 4192 LYS D N 1
ATOM 10953 C CA . LYS D 1 191 ? 55.273 107.800 81.748 1.00 16.03 4192 LYS D CA 1
ATOM 10954 C C . LYS D 1 191 ? 55.235 106.313 82.088 1.00 14.70 4192 LYS D C 1
ATOM 10955 O O . LYS D 1 191 ? 56.203 105.603 81.834 1.00 13.80 4192 LYS D O 1
ATOM 10961 N N . GLN D 1 192 ? 54.110 105.828 82.611 1.00 13.78 4193 GLN D N 1
ATOM 10962 C CA . GLN D 1 192 ? 53.981 104.404 82.911 1.00 13.22 4193 GLN D CA 1
ATOM 10963 C C . GLN D 1 192 ? 54.034 103.546 81.646 1.00 12.96 4193 GLN D C 1
ATOM 10964 O O . GLN D 1 192 ? 54.402 102.370 81.705 1.00 13.10 4193 GLN D O 1
ATOM 10970 N N . PHE D 1 193 ? 53.730 104.155 80.501 1.00 12.28 4194 PHE D N 1
ATOM 10971 C CA . PHE D 1 193 ? 53.699 103.442 79.227 1.00 12.08 4194 PHE D CA 1
ATOM 10972 C C . PHE D 1 193 ? 54.945 103.679 78.377 1.00 12.06 4194 PHE D C 1
ATOM 10973 O O . PHE D 1 193 ? 55.095 103.072 77.319 1.00 12.33 4194 PHE D O 1
ATOM 10981 N N . LEU D 1 194 ? 55.801 104.607 78.794 1.00 11.83 4195 LEU D N 1
ATOM 10982 C CA . LEU D 1 194 ? 56.856 105.095 77.913 1.00 11.80 4195 LEU D CA 1
ATOM 10983 C C . LEU D 1 194 ? 58.192 104.392 78.112 1.00 12.39 4195 LEU D C 1
ATOM 10984 O O . LEU D 1 194 ? 58.638 104.193 79.245 1.00 12.40 4195 LEU D O 1
ATOM 10989 N N . ILE D 1 195 ? 58.799 103.980 77.002 1.00 11.80 4196 ILE D N 1
ATOM 10990 C CA . ILE D 1 195 ? 60.232 103.700 76.967 1.00 12.40 4196 ILE D CA 1
ATOM 10991 C C . ILE D 1 195 ? 60.917 104.957 76.436 1.00 13.28 4196 ILE D C 1
ATOM 10992 O O . ILE D 1 195 ? 60.755 105.319 75.266 1.00 12.60 4196 ILE D O 1
ATOM 10997 N N . ASP D 1 196 ? 61.543 105.700 77.344 1.00 13.45 4197 ASP D N 1
ATOM 10998 C CA . ASP D 1 196 ? 62.105 107.006 77.023 1.00 14.08 4197 ASP D CA 1
ATOM 10999 C C . ASP D 1 196 ? 63.480 106.860 76.373 1.00 14.05 4197 ASP D C 1
ATOM 11000 O O . ASP D 1 196 ? 64.469 106.592 77.053 1.00 13.79 4197 ASP D O 1
ATOM 11005 N N . ILE D 1 197 ? 63.540 107.106 75.065 1.00 13.71 4198 ILE D N 1
ATOM 11006 C CA . ILE D 1 197 ? 64.777 106.960 74.298 1.00 13.94 4198 ILE D CA 1
ATOM 11007 C C . ILE D 1 197 ? 65.863 107.921 74.778 1.00 14.16 4198 ILE D C 1
ATOM 11008 O O . ILE D 1 197 ? 67.031 107.545 74.885 1.00 14.63 4198 ILE D O 1
ATOM 11013 N N . ASN D 1 198 ? 65.466 109.150 75.094 1.00 14.63 4199 ASN D N 1
ATOM 11014 C CA . ASN D 1 198 ? 66.402 110.167 75.566 1.00 15.29 4199 ASN D CA 1
ATOM 11015 C C . ASN D 1 198 ? 66.935 109.858 76.966 1.00 16.01 4199 ASN D C 1
ATOM 11016 O O . ASN D 1 198 ? 68.073 110.200 77.295 1.00 16.15 4199 ASN D O 1
ATOM 11021 N N . LYS D 1 199 ? 66.121 109.185 77.773 1.00 16.17 4200 LYS D N 1
ATOM 11022 C CA . LYS D 1 199 ? 66.518 108.810 79.123 1.00 16.72 4200 LYS D CA 1
ATOM 11023 C C . LYS D 1 199 ? 67.368 107.540 79.130 1.00 16.72 4200 LYS D C 1
ATOM 11024 O O . LYS D 1 199 ? 68.365 107.460 79.848 1.00 16.34 4200 LYS D O 1
ATOM 11030 N N . GLU D 1 200 ? 66.997 106.569 78.299 1.00 15.83 4201 GLU D N 1
ATOM 11031 C CA . GLU D 1 200 ? 67.607 105.245 78.354 1.00 15.92 4201 GLU D CA 1
ATOM 11032 C C . GLU D 1 200 ? 68.931 105.140 77.606 1.00 15.65 4201 GLU D C 1
ATOM 11033 O O . GLU D 1 200 ? 69.745 104.261 77.896 1.00 16.15 4201 GLU D O 1
ATOM 11039 N N . PHE D 1 201 ? 69.146 106.035 76.648 1.00 14.77 4202 PHE D N 1
ATOM 11040 C CA . PHE D 1 201 ? 70.360 106.002 75.842 1.00 15.15 4202 PHE D CA 1
ATOM 11041 C C . PHE D 1 201 ? 71.180 107.271 76.028 1.00 15.74 4202 PHE D C 1
ATOM 11042 O O . PHE D 1 201 ? 70.641 108.326 76.363 1.00 15.58 4202 PHE D O 1
ATOM 11050 N N . SER D 1 202 ? 72.486 107.161 75.796 1.00 16.40 4203 SER D N 1
ATOM 11051 C CA . SER D 1 202 ? 73.358 108.329 75.719 1.00 17.04 4203 SER D CA 1
ATOM 11052 C C . SER D 1 202 ? 72.844 109.245 74.609 1.00 17.51 4203 SER D C 1
ATOM 11053 O O . SER D 1 202 ? 72.078 108.809 73.748 1.00 16.85 4203 SER D O 1
ATOM 11056 N N . GLU D 1 203 ? 73.288 110.497 74.607 1.00 17.84 4204 GLU D N 1
ATOM 11057 C CA . GLU D 1 203 ? 72.787 111.472 73.644 1.00 18.45 4204 GLU D CA 1
ATOM 11058 C C . GLU D 1 203 ? 73.167 111.144 72.206 1.00 18.68 4204 GLU D C 1
ATOM 11059 O O . GLU D 1 203 ? 72.360 111.329 71.294 1.00 18.62 4204 GLU D O 1
ATOM 11065 N N . GLU D 1 204 ? 74.378 110.630 72.010 1.00 18.71 4205 GLU D N 1
ATOM 11066 C CA . GLU D 1 204 ? 74.822 110.195 70.688 1.00 19.67 4205 GLU D CA 1
ATOM 11067 C C . GLU D 1 204 ? 73.984 109.030 70.178 1.00 18.19 4205 GLU D C 1
ATOM 11068 O O . GLU D 1 204 ? 73.546 109.027 69.030 1.00 17.85 4205 GLU D O 1
ATOM 11074 N N . GLN D 1 205 ? 73.780 108.036 71.038 1.00 16.82 4206 GLN D N 1
ATOM 11075 C CA . GLN D 1 205 ? 73.030 106.845 70.661 1.00 15.73 4206 GLN D CA 1
ATOM 11076 C C . GLN D 1 205 ? 71.545 107.143 70.471 1.00 15.04 4206 GLN D C 1
ATOM 11077 O O . GLN D 1 205 ? 70.920 106.625 69.546 1.00 14.80 4206 GLN D O 1
ATOM 11083 N N . ALA D 1 206 ? 70.994 108.006 71.322 1.00 14.81 4207 ALA D N 1
ATOM 11084 C CA . ALA D 1 206 ? 69.607 108.446 71.174 1.00 14.70 4207 ALA D CA 1
ATOM 11085 C C . ALA D 1 206 ? 69.408 109.178 69.849 1.00 14.41 4207 ALA D C 1
ATOM 11086 O O . ALA D 1 206 ? 68.395 108.991 69.179 1.00 14.80 4207 ALA D O 1
ATOM 11088 N N . ALA D 1 207 ? 70.400 109.976 69.459 1.00 14.27 4208 ALA D N 1
ATOM 11089 C CA . ALA D 1 207 ? 70.353 110.705 68.194 1.00 13.91 4208 ALA D CA 1
ATOM 11090 C C . ALA D 1 207 ? 70.344 109.752 67.002 1.00 13.80 4208 ALA D C 1
ATOM 11091 O O . ALA D 1 207 ? 69.558 109.931 66.072 1.00 14.18 4208 ALA D O 1
ATOM 11093 N N . GLN D 1 208 ? 71.200 108.731 67.043 1.00 12.91 4209 GLN D N 1
ATOM 11094 C CA . GLN D 1 208 ? 71.257 107.734 65.977 1.00 12.45 4209 GLN D CA 1
ATOM 11095 C C . GLN D 1 208 ? 69.929 107.001 65.828 1.00 11.89 4209 GLN D C 1
ATOM 11096 O O . GLN D 1 208 ? 69.419 106.836 64.718 1.00 12.21 4209 GLN D O 1
ATOM 11102 N N . ILE D 1 209 ? 69.364 106.591 66.959 1.00 11.88 4210 ILE D N 1
ATOM 11103 C CA . ILE D 1 209 ? 68.086 105.891 66.987 1.00 11.93 4210 ILE D CA 1
ATOM 11104 C C . ILE D 1 209 ? 66.963 106.757 66.423 1.00 12.24 4210 ILE D C 1
ATOM 11105 O O . ILE D 1 209 ? 66.214 106.322 65.548 1.00 12.12 4210 ILE D O 1
ATOM 11110 N N . LYS D 1 210 ? 66.881 107.999 66.890 1.00 13.36 4211 LYS D N 1
ATOM 11111 C CA . LYS D 1 210 ? 65.814 108.900 66.471 1.00 13.64 4211 LYS D CA 1
ATOM 11112 C C . LYS D 1 210 ? 65.965 109.333 65.013 1.00 13.92 4211 LYS D C 1
ATOM 11113 O O . LYS D 1 210 ? 64.971 109.516 64.310 1.00 13.66 4211 LYS D O 1
ATOM 11119 N N . ALA D 1 211 ? 67.209 109.440 64.551 1.00 13.86 4212 ALA D N 1
ATOM 11120 C CA . ALA D 1 211 ? 67.486 109.750 63.151 1.00 14.15 4212 ALA D CA 1
ATOM 11121 C C . ALA D 1 211 ? 67.047 108.586 62.269 1.00 14.51 4212 ALA D C 1
ATOM 11122 O O . ALA D 1 211 ? 66.477 108.787 61.195 1.00 14.42 4212 ALA D O 1
ATOM 11124 N N . SER D 1 212 ? 67.249 107.372 62.774 1.00 13.94 4213 SER D N 1
ATOM 11125 C CA . SER D 1 212 ? 66.928 106.161 62.030 1.00 13.99 4213 SER D CA 1
ATOM 11126 C C . SER D 1 212 ? 65.425 105.971 61.856 1.00 13.98 4213 SER D C 1
ATOM 11127 O O . SER D 1 212 ? 64.948 105.764 60.742 1.00 14.53 4213 SER D O 1
ATOM 11130 N N . ILE D 1 213 ? 64.678 106.062 62.952 1.00 14.08 4214 ILE D N 1
ATOM 11131 C CA . ILE D 1 213 ? 63.250 105.752 62.914 1.00 13.99 4214 ILE D CA 1
ATOM 11132 C C . ILE D 1 213 ? 62.386 106.958 62.556 1.00 14.55 4214 ILE D C 1
ATOM 11133 O O . ILE D 1 213 ? 61.231 106.803 62.161 1.00 14.90 4214 ILE D O 1
ATOM 11138 N N . GLY D 1 214 ? 62.977 108.149 62.621 1.00 15.05 4215 GLY D N 1
ATOM 11139 C CA . GLY D 1 214 ? 62.235 109.364 62.334 1.00 15.06 4215 GLY D CA 1
ATOM 11140 C C . GLY D 1 214 ? 61.192 109.661 63.393 1.00 15.94 4215 GLY D C 1
ATOM 11141 O O . GLY D 1 214 ? 61.288 109.179 64.523 1.00 15.80 4215 GLY D O 1
ATOM 11142 N N . LYS D 1 215 ? 60.185 110.447 63.027 1.00 15.76 4216 LYS D N 1
ATOM 11143 C CA . LYS D 1 215 ? 59.118 110.799 63.955 1.00 16.10 4216 LYS D CA 1
ATOM 11144 C C . LYS D 1 215 ? 58.001 109.762 63.908 1.00 15.77 4216 LYS D C 1
ATOM 11145 O O . LYS D 1 215 ? 56.847 110.080 63.620 1.00 17.80 4216 LYS D O 1
ATOM 11151 N N . THR D 1 216 ? 58.364 108.509 64.162 1.00 14.19 4217 THR D N 1
ATOM 11152 C CA . THR D 1 216 ? 57.412 107.402 64.138 1.00 13.17 4217 THR D CA 1
ATOM 11153 C C . THR D 1 216 ? 57.234 106.798 65.529 1.00 12.51 4217 THR D C 1
ATOM 11154 O O . THR D 1 216 ? 58.156 106.812 66.344 1.00 12.78 4217 THR D O 1
ATOM 11158 N N . SER D 1 217 ? 56.054 106.233 65.773 1.00 12.10 4218 SER D N 1
ATOM 11159 C CA . SER D 1 217 ? 55.701 105.715 67.088 1.00 11.42 4218 SER D CA 1
ATOM 11160 C C . SER D 1 217 ? 55.410 104.221 67.034 1.00 11.41 4218 SER D C 1
ATOM 11161 O O . SER D 1 217 ? 54.805 103.724 66.078 1.00 11.57 4218 SER D O 1
ATOM 11164 N N . TRP D 1 218 ? 55.813 103.516 68.087 1.00 10.61 4219 TRP D N 1
ATOM 11165 C CA . TRP D 1 218 ? 55.828 102.055 68.078 1.00 10.23 4219 TRP D CA 1
ATOM 11166 C C . TRP D 1 218 ? 55.366 101.468 69.408 1.00 10.18 4219 TRP D C 1
ATOM 11167 O O . TRP D 1 218 ? 55.595 102.049 70.469 1.00 11.05 4219 TRP D O 1
ATOM 11178 N N . GLN D 1 219 ? 54.688 100.327 69.332 1.00 9.57 4220 GLN D N 1
ATOM 11179 C CA . GLN D 1 219 ? 54.296 99.566 70.511 1.00 9.36 4220 GLN D CA 1
ATOM 11180 C C . GLN D 1 219 ? 55.258 98.402 70.716 1.00 9.46 4220 GLN D C 1
ATOM 11181 O O . GLN D 1 219 ? 55.544 97.649 69.780 1.00 9.34 4220 GLN D O 1
ATOM 11187 N N . ALA D 1 220 ? 55.817 98.318 71.919 1.00 8.90 4221 ALA D N 1
ATOM 11188 C CA . ALA D 1 220 ? 56.611 97.169 72.339 1.00 9.23 4221 ALA D CA 1
ATOM 11189 C C . ALA D 1 220 ? 55.698 96.224 73.113 1.00 9.37 4221 ALA D C 1
ATOM 11190 O O . ALA D 1 220 ? 55.284 96.528 74.232 1.00 10.24 4221 ALA D O 1
ATOM 11192 N N . ILE D 1 221 ? 55.305 95.131 72.464 1.00 9.04 4222 ILE D N 1
ATOM 11193 C CA . ILE D 1 221 ? 54.327 94.206 73.030 1.00 8.96 4222 ILE D CA 1
ATOM 11194 C C . ILE D 1 221 ? 55.007 92.947 73.545 1.00 8.41 4222 ILE D C 1
ATOM 11195 O O . ILE D 1 221 ? 55.845 92.357 72.861 1.00 8.69 4222 ILE D O 1
ATOM 11200 N N . HIS D 1 222 ? 54.661 92.563 74.769 1.00 8.23 4223 HIS D N 1
ATOM 11201 C CA . HIS D 1 222 ? 55.152 91.330 75.368 1.00 8.68 4223 HIS D CA 1
ATOM 11202 C C . HIS D 1 222 ? 53.957 90.539 75.878 1.00 8.38 4223 HIS D C 1
ATOM 11203 O O . HIS D 1 222 ? 53.295 90.948 76.832 1.00 8.67 4223 HIS D O 1
ATOM 11210 N N . ILE D 1 223 ? 53.598 89.489 75.143 1.00 8.82 4224 ILE D N 1
ATOM 11211 C CA . ILE D 1 223 ? 52.430 88.680 75.478 1.00 8.27 4224 ILE D CA 1
ATOM 11212 C C . ILE D 1 223 ? 52.785 87.694 76.596 1.00 8.65 4224 ILE D C 1
ATOM 11213 O O . ILE D 1 223 ? 53.950 87.607 76.997 1.00 9.05 4224 ILE D O 1
ATOM 11218 N N . PRO D 1 224 ? 51.776 87.055 77.214 1.00 8.53 4225 PRO D N 1
ATOM 11219 C CA . PRO D 1 224 ? 52.053 86.245 78.407 1.00 8.59 4225 PRO D CA 1
ATOM 11220 C C . PRO D 1 224 ? 52.978 85.064 78.120 1.00 8.78 4225 PRO D C 1
ATOM 11221 O O . PRO D 1 224 ? 52.809 84.362 77.116 1.00 9.22 4225 PRO D O 1
ATOM 11225 N N . THR D 1 225 ? 53.951 84.853 79.003 1.00 8.43 4226 THR D N 1
ATOM 11226 C CA . THR D 1 225 ? 54.868 83.718 78.895 1.00 8.57 4226 THR D CA 1
ATOM 11227 C C . THR D 1 225 ? 54.118 82.383 78.913 1.00 8.71 4226 THR D C 1
ATOM 11228 O O . THR D 1 225 ? 54.456 81.473 78.156 1.00 8.34 4226 THR D O 1
ATOM 11232 N N . ILE D 1 226 ? 53.054 82.298 79.713 1.00 8.63 4227 ILE D N 1
ATOM 11233 C CA . ILE D 1 226 ? 52.254 81.074 79.792 1.00 8.72 4227 ILE D CA 1
ATOM 11234 C C . ILE D 1 226 ? 51.589 80.737 78.454 1.00 8.97 4227 ILE D C 1
ATOM 11235 O O . ILE D 1 226 ? 51.451 79.564 78.096 1.00 9.20 4227 ILE D O 1
ATOM 11240 N N . VAL D 1 227 ? 51.262 81.770 77.682 1.00 8.68 4228 VAL D N 1
ATOM 11241 C CA . VAL D 1 227 ? 50.698 81.585 76.350 1.00 8.42 4228 VAL D CA 1
ATOM 11242 C C . VAL D 1 227 ? 51.795 81.187 75.365 1.00 8.09 4228 VAL D C 1
ATOM 11243 O O . VAL D 1 227 ? 51.619 80.256 74.578 1.00 8.19 4228 VAL D O 1
ATOM 11247 N N . SER D 1 228 ? 52.942 81.856 75.458 1.00 8.33 4229 SER D N 1
ATOM 11248 C CA . SER D 1 228 ? 54.078 81.585 74.579 1.00 8.28 4229 SER D CA 1
ATOM 11249 C C . SER D 1 228 ? 54.531 80.129 74.714 1.00 8.84 4229 SER D C 1
ATOM 11250 O O . SER D 1 228 ? 54.774 79.449 73.718 1.00 8.55 4229 SER D O 1
ATOM 11253 N N . ARG D 1 229 ? 54.556 79.640 75.951 1.00 8.32 4230 ARG D N 1
ATOM 11254 C CA . ARG D 1 229 ? 54.906 78.265 76.244 1.00 8.13 4230 ARG D CA 1
ATOM 11255 C C . ARG D 1 229 ? 53.870 77.244 75.824 1.00 8.34 4230 ARG D C 1
ATOM 11256 O O . ARG D 1 229 ? 54.197 76.118 75.430 1.00 9.37 4230 ARG D O 1
ATOM 11264 N N . THR D 1 230 ? 52.595 77.610 75.920 1.00 7.95 4231 THR D N 1
ATOM 11265 C CA . THR D 1 230 ? 51.527 76.730 75.449 1.00 8.35 4231 THR D CA 1
ATOM 11266 C C . THR D 1 230 ? 51.534 76.625 73.925 1.00 8.37 4231 THR D C 1
ATOM 11267 O O . THR D 1 230 ? 51.262 75.563 73.364 1.00 8.48 4231 THR D O 1
ATOM 11271 N N . THR D 1 231 ? 51.883 77.726 73.264 1.00 8.99 4232 THR D N 1
ATOM 11272 C CA . THR D 1 231 ? 51.793 77.806 71.812 1.00 9.10 4232 THR D CA 1
ATOM 11273 C C . THR D 1 231 ? 53.177 77.873 71.152 1.00 9.16 4232 THR D C 1
ATOM 11274 O O . THR D 1 231 ? 53.977 76.942 71.291 1.00 9.54 4232 THR D O 1
ATOM 11278 N N . ASP D 1 232 ? 53.437 78.929 70.387 1.00 8.63 4233 ASP D N 1
ATOM 11279 C CA . ASP D 1 232 ? 54.715 79.068 69.700 1.00 8.87 4233 ASP D CA 1
ATOM 11280 C C . ASP D 1 232 ? 55.050 80.529 69.416 1.00 8.18 4233 ASP D C 1
ATOM 11281 O O . ASP D 1 232 ? 54.361 81.433 69.892 1.00 8.74 4233 ASP D O 1
ATOM 11286 N N . GLY D 1 233 ? 56.104 80.752 68.634 1.00 8.17 4234 GLY D N 1
ATOM 11287 C CA . GLY D 1 233 ? 56.515 82.105 68.298 1.00 8.24 4234 GLY D CA 1
ATOM 11288 C C . GLY D 1 233 ? 55.568 82.815 67.348 1.00 8.06 4234 GLY D C 1
ATOM 11289 O O . GLY D 1 233 ? 55.387 84.032 67.440 1.00 8.49 4234 GLY D O 1
ATOM 11290 N N . ALA D 1 234 ? 54.964 82.058 66.434 1.00 7.68 4235 ALA D N 1
ATOM 11291 C CA . ALA D 1 234 ? 54.063 82.621 65.429 1.00 7.64 4235 ALA D CA 1
ATOM 11292 C C . ALA D 1 234 ? 52.761 83.105 66.063 1.00 7.22 4235 ALA D C 1
ATOM 11293 O O . ALA D 1 234 ? 51.995 83.848 65.448 1.00 8.04 4235 ALA D O 1
ATOM 11295 N N . GLN D 1 235 ? 52.538 82.700 67.309 1.00 7.89 4236 GLN D N 1
ATOM 11296 C CA . GLN D 1 235 ? 51.416 83.174 68.111 1.00 7.96 4236 GLN D CA 1
ATOM 11297 C C . GLN D 1 235 ? 51.519 84.674 68.384 1.00 8.16 4236 GLN D C 1
ATOM 11298 O O . GLN D 1 235 ? 50.515 85.386 68.369 1.00 8.50 4236 GLN D O 1
ATOM 11304 N N . THR D 1 236 ? 52.737 85.146 68.624 1.00 7.79 4237 THR D N 1
ATOM 11305 C CA . THR D 1 236 ? 52.955 86.458 69.222 1.00 7.67 4237 THR D CA 1
ATOM 11306 C C . THR D 1 236 ? 52.344 87.628 68.454 1.00 7.96 4237 THR D C 1
ATOM 11307 O O . THR D 1 236 ? 51.615 88.432 69.036 1.00 8.27 4237 THR D O 1
ATOM 11311 N N . SER D 1 237 ? 52.616 87.715 67.154 1.00 8.14 4238 SER D N 1
ATOM 11312 C CA . SER D 1 237 ? 52.120 88.837 66.363 1.00 8.22 4238 SER D CA 1
ATOM 11313 C C . SER D 1 237 ? 50.602 88.793 66.229 1.00 8.45 4238 SER D C 1
ATOM 11314 O O . SER D 1 237 ? 49.945 89.838 66.216 1.00 7.90 4238 SER D O 1
ATOM 11317 N N . ARG D 1 238 ? 50.047 87.585 66.224 1.00 7.86 4239 ARG D N 1
ATOM 11318 C CA . ARG D 1 238 ? 48.583 87.414 66.143 1.00 7.78 4239 ARG D CA 1
ATOM 11319 C C . ARG D 1 238 ? 47.953 87.883 67.453 1.00 7.70 4239 ARG D C 1
ATOM 11320 O O . ARG D 1 238 ? 46.996 88.665 67.434 1.00 8.19 4239 ARG D O 1
ATOM 11328 N N . TRP D 1 239 ? 48.495 87.427 68.580 1.00 7.75 4240 TRP D N 1
ATOM 11329 C CA . TRP D 1 239 ? 47.968 87.803 69.890 1.00 8.01 4240 TRP D CA 1
ATOM 11330 C C . TRP D 1 239 ? 47.983 89.319 70.043 1.00 7.44 4240 TRP D C 1
ATOM 11331 O O . TRP D 1 239 ? 46.979 89.923 70.420 1.00 8.68 4240 TRP D O 1
ATOM 11342 N N . ALA D 1 240 ? 49.119 89.924 69.714 1.00 7.71 4241 ALA D N 1
ATOM 11343 C CA . ALA D 1 240 ? 49.277 91.370 69.791 1.00 7.70 4241 ALA D CA 1
ATOM 11344 C C . ALA D 1 240 ? 48.216 92.078 68.952 1.00 8.06 4241 ALA D C 1
ATOM 11345 O O . ALA D 1 240 ? 47.507 92.952 69.450 1.00 7.95 4241 ALA D O 1
ATOM 11347 N N . ALA D 1 241 ? 48.042 91.627 67.713 1.00 8.07 4242 ALA D N 1
ATOM 11348 C CA . ALA D 1 241 ? 47.110 92.267 66.789 1.00 7.94 4242 ALA D CA 1
ATOM 11349 C C . ALA D 1 241 ? 45.656 92.187 67.255 1.00 7.87 4242 ALA D C 1
ATOM 11350 O O . ALA D 1 241 ? 44.904 93.149 67.106 1.00 8.06 4242 ALA D O 1
ATOM 11352 N N . MET D 1 242 ? 45.260 91.048 67.822 1.00 8.04 4243 MET D N 1
ATOM 11353 C CA . MET D 1 242 ? 43.879 90.877 68.279 1.00 8.35 4243 MET D CA 1
ATOM 11354 C C . MET D 1 242 ? 43.511 91.934 69.320 1.00 9.16 4243 MET D C 1
ATOM 11355 O O . MET D 1 242 ? 42.473 92.588 69.210 1.00 9.22 4243 MET D O 1
ATOM 11360 N N . GLN D 1 243 ? 44.393 92.134 70.295 1.00 8.80 4244 GLN D N 1
ATOM 11361 C CA . GLN D 1 243 ? 44.093 93.018 71.414 1.00 9.28 4244 GLN D CA 1
ATOM 11362 C C . GLN D 1 243 ? 44.369 94.485 71.110 1.00 9.04 4244 GLN D C 1
ATOM 11363 O O . GLN D 1 243 ? 43.731 95.365 71.686 1.00 9.52 4244 GLN D O 1
ATOM 11369 N N . ILE D 1 244 ? 45.281 94.741 70.173 1.00 9.38 4245 ILE D N 1
ATOM 11370 C CA . ILE D 1 244 ? 45.426 96.072 69.583 1.00 9.11 4245 ILE D CA 1
ATOM 11371 C C . ILE D 1 244 ? 44.123 96.465 68.883 1.00 9.33 4245 ILE D C 1
ATOM 11372 O O . ILE D 1 244 ? 43.594 97.550 69.116 1.00 8.86 4245 ILE D O 1
ATOM 11377 N N . GLY D 1 245 ? 43.568 95.534 68.108 1.00 9.08 4246 GLY D N 1
ATOM 11378 C CA . GLY D 1 245 ? 42.309 95.771 67.424 1.00 9.09 4246 GLY D CA 1
ATOM 11379 C C . GLY D 1 245 ? 41.158 96.053 68.370 1.00 9.26 4246 GLY D C 1
ATOM 11380 O O . GLY D 1 245 ? 40.426 97.031 68.191 1.00 9.18 4246 GLY D O 1
ATOM 11381 N N . MET D 1 246 ? 41.020 95.227 69.406 1.00 9.03 4247 MET D N 1
ATOM 11382 C CA . MET D 1 246 ? 39.960 95.410 70.398 1.00 9.29 4247 MET D CA 1
ATOM 11383 C C . MET D 1 246 ? 40.091 96.752 71.108 1.00 9.58 4247 MET D C 1
ATOM 11384 O O . MET D 1 246 ? 39.093 97.422 71.370 1.00 9.56 4247 MET D O 1
ATOM 11389 N N . SER D 1 247 ? 41.326 97.155 71.389 1.00 9.45 4248 SER D N 1
ATOM 11390 C CA . SER D 1 247 ? 41.570 98.382 72.139 1.00 10.58 4248 SER D CA 1
ATOM 11391 C C . SER D 1 247 ? 41.311 99.632 71.297 1.00 10.77 4248 SER D C 1
ATOM 11392 O O . SER D 1 247 ? 40.814 100.634 71.810 1.00 11.13 4248 SER D O 1
ATOM 11395 N N . PHE D 1 248 ? 41.577 99.551 69.996 1.00 10.16 4249 PHE D N 1
ATOM 11396 C CA . PHE D 1 248 ? 41.222 100.639 69.090 1.00 9.91 4249 PHE D CA 1
ATOM 11397 C C . PHE D 1 248 ? 39.707 100.766 68.938 1.00 10.20 4249 PHE D C 1
ATOM 11398 O O . PHE D 1 248 ? 39.167 101.874 68.973 1.00 10.02 4249 PHE D O 1
ATOM 11406 N N . ILE D 1 249 ? 39.026 99.625 68.853 1.00 10.27 4250 ILE D N 1
ATOM 11407 C CA . ILE D 1 249 ? 37.566 99.588 68.780 1.00 10.59 4250 ILE D CA 1
ATOM 11408 C C . ILE D 1 249 ? 36.950 100.263 70.008 1.00 11.13 4250 ILE D C 1
ATOM 11409 O O . ILE D 1 249 ? 36.091 101.135 69.881 1.00 10.83 4250 ILE D O 1
ATOM 11414 N N . SER D 1 250 ? 37.454 99.904 71.185 1.00 11.63 4251 SER D N 1
ATOM 11415 C CA . SER D 1 250 ? 36.899 100.381 72.451 1.00 12.37 4251 SER D CA 1
ATOM 11416 C C . SER D 1 250 ? 37.268 101.838 72.724 1.00 12.44 4251 SER D C 1
ATOM 11417 O O . SER D 1 250 ? 36.395 102.669 72.991 1.00 12.61 4251 SER D O 1
ATOM 11420 N N . ALA D 1 251 ? 38.556 102.149 72.607 1.00 12.31 4252 ALA D N 1
ATOM 11421 C CA . ALA D 1 251 ? 39.076 103.463 72.973 1.00 12.57 4252 ALA D CA 1
ATOM 11422 C C . ALA D 1 251 ? 38.601 104.571 72.042 1.00 13.15 4252 ALA D C 1
ATOM 11423 O O . ALA D 1 251 ? 38.558 105.735 72.438 1.00 14.37 4252 ALA D O 1
ATOM 11425 N N . TYR D 1 252 ? 38.301 104.225 70.793 1.00 12.22 4253 TYR D N 1
ATOM 11426 C CA . TYR D 1 252 ? 37.896 105.226 69.813 1.00 12.06 4253 TYR D CA 1
ATOM 11427 C C . TYR D 1 252 ? 36.443 105.082 69.373 1.00 12.02 4253 TYR D C 1
ATOM 11428 O O . TYR D 1 252 ? 36.011 105.725 68.416 1.00 12.68 4253 TYR D O 1
ATOM 11437 N N . ALA D 1 253 ? 35.677 104.295 70.123 1.00 11.82 4254 ALA D N 1
ATOM 11438 C CA . ALA D 1 253 ? 34.237 104.162 69.911 1.00 12.24 4254 ALA D CA 1
ATOM 11439 C C . ALA D 1 253 ? 33.872 103.835 68.465 1.00 12.61 4254 ALA D C 1
ATOM 11440 O O . ALA D 1 253 ? 32.897 104.362 67.924 1.00 13.55 4254 ALA D O 1
ATOM 11442 N N . MET D 1 254 ? 34.666 102.969 67.840 1.00 12.32 4255 MET D N 1
ATOM 11443 C CA . MET D 1 254 ? 34.358 102.470 66.503 1.00 11.91 4255 MET D CA 1
ATOM 11444 C C . MET D 1 254 ? 33.150 101.543 66.587 1.00 11.74 4255 MET D C 1
ATOM 11445 O O . MET D 1 254 ? 32.753 101.128 67.677 1.00 12.49 4255 MET D O 1
ATOM 11450 N N . CYS D 1 255 ? 32.590 101.180 65.439 1.00 11.87 4256 CYS D N 1
ATOM 11451 C CA . CYS D 1 255 ? 31.747 99.994 65.393 1.00 11.31 4256 CYS D CA 1
ATOM 11452 C C . CYS D 1 255 ? 32.628 98.818 65.790 1.00 11.01 4256 CYS D C 1
ATOM 11453 O O . CYS D 1 255 ? 33.786 98.736 65.371 1.00 10.75 4256 CYS D O 1
ATOM 11456 N N . ALA D 1 256 ? 32.127 97.985 66.695 1.00 10.92 4257 ALA D N 1
ATOM 11457 C CA . ALA D 1 256 ? 32.848 96.787 67.095 1.00 10.57 4257 ALA D CA 1
ATOM 11458 C C . ALA D 1 256 ? 32.802 95.769 65.958 1.00 10.50 4257 ALA D C 1
ATOM 11459 O O . ALA D 1 256 ? 32.031 94.809 65.993 1.00 9.99 4257 ALA D O 1
ATOM 11461 N N . GLY D 1 257 ? 33.592 96.036 64.919 1.00 10.86 4258 GLY D N 1
ATOM 11462 C CA . GLY D 1 257 ? 33.581 95.206 63.728 1.00 11.96 4258 GLY D CA 1
ATOM 11463 C C . GLY D 1 257 ? 33.042 95.925 62.504 1.00 12.31 4258 GLY D C 1
ATOM 11464 O O . GLY D 1 257 ? 31.906 95.694 62.086 1.00 14.47 4258 GLY D O 1
ATOM 11465 N N . GLU D 1 258 ? 33.859 96.798 61.924 1.00 11.51 4259 GLU D N 1
ATOM 11466 C CA . GLU D 1 258 ? 33.526 97.443 60.657 1.00 10.43 4259 GLU D CA 1
ATOM 11467 C C . GLU D 1 258 ? 34.728 97.382 59.716 1.00 10.00 4259 GLU D C 1
ATOM 11468 O O . GLU D 1 258 ? 35.813 96.959 60.117 1.00 9.22 4259 GLU D O 1
ATOM 11474 N N . ALA D 1 259 ? 34.532 97.801 58.467 1.00 9.56 4260 ALA D N 1
ATOM 11475 C CA . ALA D 1 259 ? 35.575 97.699 57.447 1.00 9.32 4260 ALA D CA 1
ATOM 11476 C C . ALA D 1 259 ? 36.904 98.331 57.872 1.00 9.48 4260 ALA D C 1
ATOM 11477 O O . ALA D 1 259 ? 37.968 97.759 57.638 1.00 9.86 4260 ALA D O 1
ATOM 11479 N N . ALA D 1 260 ? 36.834 99.476 58.549 1.00 9.78 4261 ALA D N 1
ATOM 11480 C CA . ALA D 1 260 ? 38.035 100.183 58.999 1.00 9.60 4261 ALA D CA 1
ATOM 11481 C C . ALA D 1 260 ? 38.873 99.346 59.964 1.00 9.76 4261 ALA D C 1
ATOM 11482 O O . ALA D 1 260 ? 40.097 99.480 60.014 1.00 10.29 4261 ALA D O 1
ATOM 11484 N N . VAL D 1 261 ? 38.211 98.473 60.716 1.00 9.48 4262 VAL D N 1
ATOM 11485 C CA . VAL D 1 261 ? 38.892 97.594 61.659 1.00 9.77 4262 VAL D CA 1
ATOM 11486 C C . VAL D 1 261 ? 39.842 96.631 60.947 1.00 9.59 4262 VAL D C 1
ATOM 11487 O O . VAL D 1 261 ? 40.930 96.340 61.452 1.00 9.63 4262 VAL D O 1
ATOM 11491 N N . ALA D 1 262 ? 39.462 96.199 59.746 1.00 9.80 4263 ALA D N 1
ATOM 11492 C CA . ALA D 1 262 ? 40.300 95.301 58.949 1.00 9.81 4263 ALA D CA 1
ATOM 11493 C C . ALA D 1 262 ? 41.615 95.957 58.528 1.00 9.80 4263 ALA D C 1
ATOM 11494 O O . ALA D 1 262 ? 42.638 95.282 58.399 1.00 10.07 4263 ALA D O 1
ATOM 11496 N N . ASP D 1 263 ? 41.586 97.270 58.311 1.00 9.63 4264 ASP D N 1
ATOM 11497 C CA . ASP D 1 263 ? 42.807 98.016 58.009 1.00 10.25 4264 ASP D CA 1
ATOM 11498 C C . ASP D 1 263 ? 43.751 98.043 59.211 1.00 9.89 4264 ASP D C 1
ATOM 11499 O O . ASP D 1 263 ? 44.964 97.896 59.060 1.00 9.93 4264 ASP D O 1
ATOM 11504 N N . LEU D 1 264 ? 43.185 98.203 60.404 1.00 10.24 4265 LEU D N 1
ATOM 11505 C CA . LEU D 1 264 ? 43.958 98.118 61.638 1.00 10.26 4265 LEU D CA 1
ATOM 11506 C C . LEU D 1 264 ? 44.579 96.734 61.789 1.00 10.21 4265 LEU D C 1
ATOM 11507 O O . LEU D 1 264 ? 45.726 96.605 62.212 1.00 10.36 4265 LEU D O 1
ATOM 11512 N N . SER D 1 265 ? 43.823 95.707 61.409 1.00 9.90 4266 SER D N 1
ATOM 11513 C CA . SER D 1 265 ? 44.299 94.327 61.477 1.00 10.03 4266 SER D CA 1
ATOM 11514 C C . SER D 1 265 ? 45.497 94.102 60.563 1.00 9.65 4266 SER D C 1
ATOM 11515 O O . SER D 1 265 ? 46.528 93.599 61.003 1.00 10.56 4266 SER D O 1
ATOM 11519 N N . PHE D 1 266 ? 45.364 94.497 59.299 1.00 9.30 4267 PHE D N 1
ATOM 11520 C CA . PHE D 1 266 ? 46.444 94.335 58.333 1.00 9.33 4267 PHE D CA 1
ATOM 11521 C C . PHE D 1 266 ? 47.680 95.134 58.745 1.00 9.27 4267 PHE D C 1
ATOM 11522 O O . PHE D 1 266 ? 48.809 94.674 58.573 1.00 9.78 4267 PHE D O 1
ATOM 11530 N N . ALA D 1 267 ? 47.458 96.327 59.294 1.00 9.39 4268 ALA D N 1
ATOM 11531 C CA . ALA D 1 267 ? 48.541 97.161 59.805 1.00 9.41 4268 ALA D CA 1
ATOM 11532 C C . ALA D 1 267 ? 49.276 96.458 60.940 1.00 9.76 4268 ALA D C 1
ATOM 11533 O O . ALA D 1 267 ? 50.497 96.323 60.907 1.00 10.18 4268 ALA D O 1
ATOM 11535 N N . ALA D 1 268 ? 48.519 95.955 61.910 1.00 9.98 4269 ALA D N 1
ATOM 11536 C CA . ALA D 1 268 ? 49.095 95.314 63.088 1.00 9.52 4269 ALA D CA 1
ATOM 11537 C C . ALA D 1 268 ? 49.770 93.985 62.759 1.00 9.98 4269 ALA D C 1
ATOM 11538 O O . ALA D 1 268 ? 50.818 93.654 63.323 1.00 9.96 4269 ALA D O 1
ATOM 11540 N N . LYS D 1 269 ? 49.178 93.238 61.832 1.00 10.03 4270 LYS D N 1
ATOM 11541 C CA . LYS D 1 269 ? 49.628 91.888 61.533 1.00 10.08 4270 LYS D CA 1
ATOM 11542 C C . LYS D 1 269 ? 50.684 91.825 60.442 1.00 10.33 4270 LYS D C 1
ATOM 11543 O O . LYS D 1 269 ? 51.365 90.807 60.309 1.00 10.20 4270 LYS D O 1
ATOM 11560 N N . ALA D 1 271 ? 51.595 95.131 57.823 1.00 10.06 4272 ALA D N 1
ATOM 11561 C CA . ALA D 1 271 ? 52.180 96.339 57.244 1.00 10.68 4272 ALA D CA 1
ATOM 11562 C C . ALA D 1 271 ? 53.025 97.163 58.215 1.00 10.41 4272 ALA D C 1
ATOM 11563 O O . ALA D 1 271 ? 53.981 97.820 57.803 1.00 11.36 4272 ALA D O 1
ATOM 11565 N N . ALA D 1 272 ? 52.686 97.114 59.500 1.00 10.31 4273 ALA D N 1
ATOM 11566 C CA . ALA D 1 272 ? 53.422 97.861 60.517 1.00 10.13 4273 ALA D CA 1
ATOM 11567 C C . ALA D 1 272 ? 54.013 96.941 61.586 1.00 9.95 4273 ALA D C 1
ATOM 11568 O O . ALA D 1 272 ? 54.399 97.400 62.661 1.00 9.48 4273 ALA D O 1
ATOM 11570 N N . LEU D 1 273 ? 54.121 95.652 61.269 1.00 9.72 4274 LEU D N 1
ATOM 11571 C CA . LEU D 1 273 ? 54.688 94.674 62.193 1.00 9.34 4274 LEU D CA 1
ATOM 11572 C C . LEU D 1 273 ? 56.192 94.496 61.993 1.00 9.17 4274 LEU D C 1
ATOM 11573 O O . LEU D 1 273 ? 56.670 94.378 60.864 1.00 9.78 4274 LEU D O 1
ATOM 11578 N N . VAL D 1 274 ? 56.925 94.467 63.103 1.00 9.06 4275 VAL D N 1
ATOM 11579 C CA . VAL D 1 274 ? 58.319 94.035 63.099 1.00 9.32 4275 VAL D CA 1
ATOM 11580 C C . VAL D 1 274 ? 58.459 92.826 64.018 1.00 9.29 4275 VAL D C 1
ATOM 11581 O O . VAL D 1 274 ? 58.257 92.922 65.230 1.00 9.09 4275 VAL D O 1
ATOM 11585 N N . SER D 1 275 ? 58.719 91.671 63.417 1.00 9.39 4276 SER D N 1
ATOM 11586 C CA . SER D 1 275 ? 58.918 90.441 64.168 1.00 9.26 4276 SER D CA 1
ATOM 11587 C C . SER D 1 275 ? 60.374 90.321 64.606 1.00 9.01 4276 SER D C 1
ATOM 11588 O O . SER D 1 275 ? 61.261 90.951 64.024 1.00 9.86 4276 SER D O 1
ATOM 11591 N N . MET D 1 276 ? 60.614 89.494 65.622 1.00 8.88 4277 MET D N 1
ATOM 11592 C CA . MET D 1 276 ? 61.974 89.169 66.039 1.00 9.34 4277 MET D CA 1
ATOM 11593 C C . MET D 1 276 ? 62.688 88.396 64.932 1.00 9.67 4277 MET D C 1
ATOM 11594 O O . MET D 1 276 ? 63.873 88.609 64.672 1.00 9.38 4277 MET D O 1
ATOM 11599 N N . GLY D 1 277 ? 61.934 87.547 64.239 1.00 9.50 4278 GLY D N 1
ATOM 11600 C CA . GLY D 1 277 ? 62.483 86.816 63.112 1.00 9.37 4278 GLY D CA 1
ATOM 11601 C C . GLY D 1 277 ? 61.391 86.298 62.202 1.00 8.74 4278 GLY D C 1
ATOM 11602 O O . GLY D 1 277 ? 60.231 86.206 62.609 1.00 8.84 4278 GLY D O 1
ATOM 11603 N N . GLU D 1 278 ? 61.763 85.953 60.972 1.00 8.66 4279 GLU D N 1
ATOM 11604 C CA . GLU D 1 278 ? 60.801 85.494 59.977 1.00 8.37 4279 GLU D CA 1
ATOM 11605 C C . GLU D 1 278 ? 60.744 83.973 59.897 1.00 8.05 4279 GLU D C 1
ATOM 11606 O O . GLU D 1 278 ? 61.557 83.279 60.506 1.00 7.95 4279 GLU D O 1
ATOM 11612 N N . MET D 1 279 ? 59.814 83.468 59.089 1.00 8.21 4280 MET D N 1
ATOM 11613 C CA . MET D 1 279 ? 59.575 82.033 58.968 1.00 7.69 4280 MET D CA 1
ATOM 11614 C C . MET D 1 279 ? 60.736 81.278 58.312 1.00 7.84 4280 MET D C 1
ATOM 11615 O O . MET D 1 279 ? 61.616 81.877 57.689 1.00 8.09 4280 MET D O 1
ATOM 11620 N N . LEU D 1 280 ? 60.746 79.962 58.500 1.00 7.24 4281 LEU D N 1
ATOM 11621 C CA . LEU D 1 280 ? 61.825 79.104 58.028 1.00 7.39 4281 LEU D CA 1
ATOM 11622 C C . LEU D 1 280 ? 61.289 78.076 57.028 1.00 7.67 4281 LEU D C 1
ATOM 11623 O O . LEU D 1 280 ? 60.102 77.735 57.060 1.00 8.68 4281 LEU D O 1
ATOM 11628 N N . PRO D 1 281 ? 62.150 77.580 56.119 1.00 7.73 4282 PRO D N 1
ATOM 11629 C CA . PRO D 1 281 ? 61.723 76.687 55.037 1.00 7.09 4282 PRO D CA 1
ATOM 11630 C C . PRO D 1 281 ? 61.300 75.301 55.524 1.00 7.59 4282 PRO D C 1
ATOM 11631 O O . PRO D 1 281 ? 61.589 74.921 56.658 1.00 7.19 4282 PRO D O 1
ATOM 11635 N N . ALA D 1 282 ? 60.732 74.516 54.611 1.00 7.45 4283 ALA D N 1
ATOM 11636 C CA . ALA D 1 282 ? 59.972 73.313 54.950 1.00 7.58 4283 ALA D CA 1
ATOM 11637 C C . ALA D 1 282 ? 60.720 72.293 55.808 1.00 7.44 4283 ALA D C 1
ATOM 11638 O O . ALA D 1 282 ? 60.161 71.780 56.777 1.00 8.03 4283 ALA D O 1
ATOM 11640 N N . ARG D 1 283 ? 61.975 71.998 55.462 1.00 7.81 4284 ARG D N 1
ATOM 11641 C CA . ARG D 1 283 ? 62.733 71.017 56.219 1.00 7.32 4284 ARG D CA 1
ATOM 11642 C C . ARG D 1 283 ? 62.850 71.416 57.699 1.00 8.28 4284 ARG D C 1
ATOM 11643 O O . ARG D 1 283 ? 62.866 70.485 58.520 1.00 8.36 4284 ARG D O 1
ATOM 11663 N N . ALA D 1 285 ? 60.599 73.673 59.158 1.00 7.97 4286 ALA D N 1
ATOM 11664 C CA . ALA D 1 285 ? 59.405 74.517 59.164 1.00 7.95 4286 ALA D CA 1
ATOM 11665 C C . ALA D 1 285 ? 59.086 75.076 60.541 1.00 8.06 4286 ALA D C 1
ATOM 11666 O O . ALA D 1 285 ? 59.002 74.344 61.531 1.00 8.23 4286 ALA D O 1
ATOM 11668 N N . ARG D 1 286 ? 58.977 76.397 60.585 1.00 8.51 4287 ARG D N 1
ATOM 11669 C CA . ARG D 1 286 ? 58.584 77.142 61.757 1.00 8.67 4287 ARG D CA 1
ATOM 11670 C C . ARG D 1 286 ? 58.059 78.485 61.273 1.00 8.54 4287 ARG D C 1
ATOM 11671 O O . ARG D 1 286 ? 58.539 79.055 60.282 1.00 8.79 4287 ARG D O 1
ATOM 11679 N N . GLY D 1 287 ? 57.103 79.031 62.021 1.00 8.24 4288 GLY D N 1
ATOM 11680 C CA . GLY D 1 287 ? 56.613 80.368 61.737 1.00 7.88 4288 GLY D CA 1
ATOM 11681 C C . GLY D 1 287 ? 57.526 81.442 62.300 1.00 7.88 4288 GLY D C 1
ATOM 11682 O O . GLY D 1 287 ? 58.630 81.141 62.763 1.00 7.62 4288 GLY D O 1
ATOM 11683 N N . PRO D 1 288 ? 57.092 82.711 62.281 1.00 7.45 4289 PRO D N 1
ATOM 11684 C CA . PRO D 1 288 ? 57.887 83.825 62.815 1.00 8.00 4289 PRO D CA 1
ATOM 11685 C C . PRO D 1 288 ? 58.194 83.702 64.313 1.00 8.89 4289 PRO D C 1
ATOM 11686 O O . PRO D 1 288 ? 57.566 82.914 65.028 1.00 8.79 4289 PRO D O 1
ATOM 11690 N N . ASN D 1 289 ? 59.195 84.460 64.758 1.00 8.82 4290 ASN D N 1
ATOM 11691 C CA . ASN D 1 289 ? 59.582 84.539 66.166 1.00 8.45 4290 ASN D CA 1
ATOM 11692 C C . ASN D 1 289 ? 60.054 83.212 66.753 1.00 7.78 4290 ASN D C 1
ATOM 11693 O O . ASN D 1 289 ? 59.787 82.899 67.913 1.00 8.44 4290 ASN D O 1
ATOM 11698 N N . GLU D 1 290 ? 60.770 82.440 65.943 1.00 7.45 4291 GLU D N 1
ATOM 11699 C CA . GLU D 1 290 ? 61.500 81.277 66.434 1.00 7.84 4291 GLU D CA 1
ATOM 11700 C C . GLU D 1 290 ? 63.000 81.528 66.290 1.00 7.75 4291 GLU D C 1
ATOM 11701 O O . GLU D 1 290 ? 63.410 82.451 65.585 1.00 7.46 4291 GLU D O 1
ATOM 11707 N N . PRO D 1 291 ? 63.838 80.768 67.018 1.00 7.16 4292 PRO D N 1
ATOM 11708 C CA . PRO D 1 291 ? 65.250 81.161 67.115 1.00 7.25 4292 PRO D CA 1
ATOM 11709 C C . PRO D 1 291 ? 65.962 81.152 65.765 1.00 7.20 4292 PRO D C 1
ATOM 11710 O O . PRO D 1 291 ? 66.827 81.988 65.511 1.00 7.89 4292 PRO D O 1
ATOM 11714 N N . GLY D 1 292 ? 65.530 80.262 64.874 1.00 6.68 4293 GLY D N 1
ATOM 11715 C CA . GLY D 1 292 ? 66.133 80.168 63.555 1.00 6.78 4293 GLY D CA 1
ATOM 11716 C C . GLY D 1 292 ? 65.962 81.408 62.697 1.00 7.15 4293 GLY D C 1
ATOM 11717 O O . GLY D 1 292 ? 66.810 81.703 61.857 1.00 6.86 4293 GLY D O 1
ATOM 11718 N N . GLY D 1 293 ? 64.856 82.118 62.891 1.00 7.16 4294 GLY D N 1
ATOM 11719 C CA . GLY D 1 293 ? 64.618 83.334 62.137 1.00 7.86 4294 GLY D CA 1
ATOM 11720 C C . GLY D 1 293 ? 65.288 84.564 62.723 1.00 7.80 4294 GLY D C 1
ATOM 11721 O O . GLY D 1 293 ? 65.295 85.621 62.095 1.00 8.54 4294 GLY D O 1
ATOM 11722 N N . LEU D 1 294 ? 65.843 84.438 63.925 1.00 7.89 4295 LEU D N 1
ATOM 11723 C CA . LEU D 1 294 ? 66.431 85.579 64.622 1.00 7.05 4295 LEU D CA 1
ATOM 11724 C C . LEU D 1 294 ? 67.804 85.940 64.052 1.00 7.24 4295 LEU D C 1
ATOM 11725 O O . LEU D 1 294 ? 68.799 85.279 64.350 1.00 7.61 4295 LEU D O 1
ATOM 11730 N N . SER D 1 295 ? 67.853 87.007 63.256 1.00 7.42 4296 SER D N 1
ATOM 11731 C CA . SER D 1 295 ? 69.104 87.439 62.638 1.00 7.68 4296 SER D CA 1
ATOM 11732 C C . SER D 1 295 ? 70.118 87.854 63.697 1.00 7.94 4296 SER D C 1
ATOM 11733 O O . SER D 1 295 ? 69.749 88.203 64.821 1.00 8.82 4296 SER D O 1
ATOM 11736 N N . PHE D 1 296 ? 71.396 87.781 63.342 1.00 7.64 4297 PHE D N 1
ATOM 11737 C CA . PHE D 1 296 ? 72.475 88.099 64.271 1.00 7.86 4297 PHE D CA 1
ATOM 11738 C C . PHE D 1 296 ? 72.450 89.563 64.716 1.00 7.69 4297 PHE D C 1
ATOM 11739 O O . PHE D 1 296 ? 72.745 89.873 65.869 1.00 7.89 4297 PHE D O 1
ATOM 11747 N N . GLY D 1 297 ? 72.043 90.451 63.812 1.00 7.62 4298 GLY D N 1
ATOM 11748 C CA . GLY D 1 297 ? 71.861 91.847 64.170 1.00 8.26 4298 GLY D CA 1
ATOM 11749 C C . GLY D 1 297 ? 70.728 92.041 65.162 1.00 8.28 4298 GLY D C 1
ATOM 11750 O O . GLY D 1 297 ? 70.852 92.809 66.112 1.00 8.72 4298 GLY D O 1
ATOM 11751 N N . HIS D 1 298 ? 69.633 91.311 64.971 1.00 8.08 4299 HIS D N 1
ATOM 11752 C CA . HIS D 1 298 ? 68.497 91.413 65.878 1.00 7.68 4299 HIS D CA 1
ATOM 11753 C C . HIS D 1 298 ? 68.833 90.972 67.301 1.00 7.90 4299 HIS D C 1
ATOM 11754 O O . HIS D 1 298 ? 68.480 91.657 68.260 1.00 7.94 4299 HIS D O 1
ATOM 11761 N N . LEU D 1 299 ? 69.585 89.882 67.445 1.00 8.27 4300 LEU D N 1
ATOM 11762 C CA . LEU D 1 299 ? 70.007 89.449 68.775 1.00 8.82 4300 LEU D CA 1
ATOM 11763 C C . LEU D 1 299 ? 70.932 90.483 69.412 1.00 9.19 4300 LEU D C 1
ATOM 11764 O O . LEU D 1 299 ? 70.785 90.812 70.589 1.00 9.26 4300 LEU D O 1
ATOM 11769 N N . SER D 1 300 ? 71.846 91.027 68.611 1.00 8.52 4301 SER D N 1
ATOM 11770 C CA . SER D 1 300 ? 72.764 92.061 69.075 1.00 8.84 4301 SER D CA 1
ATOM 11771 C C . SER D 1 300 ? 72.011 93.269 69.625 1.00 8.93 4301 SER D C 1
ATOM 11772 O O . SER D 1 300 ? 72.481 93.935 70.549 1.00 9.88 4301 SER D O 1
ATOM 11775 N N . ASP D 1 301 ? 70.819 93.518 69.089 1.00 8.99 4302 ASP D N 1
ATOM 11776 C CA . ASP D 1 301 ? 70.037 94.678 69.490 1.00 8.81 4302 ASP D CA 1
ATOM 11777 C C . ASP D 1 301 ? 69.087 94.388 70.642 1.00 9.15 4302 ASP D C 1
ATOM 11778 O O . ASP D 1 301 ? 68.781 95.274 71.439 1.00 9.74 4302 ASP D O 1
ATOM 11783 N N . ILE D 1 302 ? 68.674 93.130 70.763 1.00 8.74 4303 ILE D N 1
ATOM 11784 C CA . ILE D 1 302 ? 67.901 92.685 71.919 1.00 9.33 4303 ILE D CA 1
ATOM 11785 C C . ILE D 1 302 ? 68.768 92.766 73.180 1.00 9.72 4303 ILE D C 1
ATOM 11786 O O . ILE D 1 302 ? 68.363 93.361 74.183 1.00 10.05 4303 ILE D O 1
ATOM 11791 N N . VAL D 1 303 ? 69.993 92.251 73.083 1.00 9.75 4304 VAL D N 1
ATOM 11792 C CA . VAL D 1 303 ? 70.982 92.387 74.146 1.00 9.45 4304 VAL D CA 1
ATOM 11793 C C . VAL D 1 303 ? 71.274 93.870 74.380 1.00 10.14 4304 VAL D C 1
ATOM 11794 O O . VAL D 1 303 ? 71.462 94.634 73.431 1.00 8.95 4304 VAL D O 1
ATOM 11798 N N . GLN D 1 304 ? 71.259 94.274 75.648 1.00 9.81 4305 GLN D N 1
ATOM 11799 C CA . GLN D 1 304 ? 71.235 95.687 76.014 1.00 10.41 4305 GLN D CA 1
ATOM 11800 C C . GLN D 1 304 ? 72.561 96.219 76.534 1.00 10.73 4305 GLN D C 1
ATOM 11801 O O . GLN D 1 304 ? 72.645 97.372 76.960 1.00 11.49 4305 GLN D O 1
ATOM 11807 N N . THR D 1 305 ? 73.613 95.416 76.416 1.00 10.53 4306 THR D N 1
ATOM 11808 C CA . THR D 1 305 ? 74.925 95.793 76.931 1.00 10.87 4306 THR D CA 1
ATOM 11809 C C . THR D 1 305 ? 75.483 97.036 76.235 1.00 12.16 4306 THR D C 1
ATOM 11810 O O . THR D 1 305 ? 76.125 97.871 76.875 1.00 12.20 4306 THR D O 1
ATOM 11814 N N . SER D 1 306 ? 75.147 97.203 74.957 1.00 12.32 4307 SER D N 1
ATOM 11815 C CA . SER D 1 306 ? 75.602 98.349 74.164 1.00 13.25 4307 SER D CA 1
ATOM 11816 C C . SER D 1 306 ? 75.159 99.688 74.756 1.00 14.50 4307 SER D C 1
ATOM 11817 O O . SER D 1 306 ? 75.813 100.716 74.563 1.00 14.99 4307 SER D O 1
ATOM 11820 N N . ARG D 1 307 ? 74.032 99.662 75.459 1.00 15.15 4308 ARG D N 1
ATOM 11821 C CA . ARG D 1 307 ? 73.432 100.850 76.017 1.00 17.22 4308 ARG D CA 1
ATOM 11822 C C . ARG D 1 307 ? 74.046 101.230 77.357 1.00 17.36 4308 ARG D C 1
ATOM 11823 O O . ARG D 1 307 ? 73.946 102.394 77.735 1.00 18.13 4308 ARG D O 1
ATOM 11831 N N . VAL D 1 308 ? 74.609 100.261 78.073 1.00 17.15 4309 VAL D N 1
ATOM 11832 C CA . VAL D 1 308 ? 75.055 100.478 79.445 1.00 17.73 4309 VAL D CA 1
ATOM 11833 C C . VAL D 1 308 ? 76.567 100.331 79.627 1.00 17.73 4309 VAL D C 1
ATOM 11834 O O . VAL D 1 308 ? 77.083 100.503 80.732 1.00 18.63 4309 VAL D O 1
ATOM 11838 N N . SER D 1 309 ? 77.271 100.009 78.548 1.00 16.96 4310 SER D N 1
ATOM 11839 C CA . SER D 1 309 ? 78.721 99.872 78.602 1.00 16.96 4310 SER D CA 1
ATOM 11840 C C . SER D 1 309 ? 79.394 100.665 77.486 1.00 17.24 4310 SER D C 1
ATOM 11841 O O . SER D 1 309 ? 78.804 100.893 76.430 1.00 17.21 4310 SER D O 1
ATOM 11844 N N . GLU D 1 310 ? 80.615 101.118 77.753 1.00 17.81 4311 GLU D N 1
ATOM 11845 C CA . GLU D 1 310 ? 81.423 101.812 76.757 1.00 18.83 4311 GLU D CA 1
ATOM 11846 C C . GLU D 1 310 ? 82.601 100.946 76.312 1.00 17.75 4311 GLU D C 1
ATOM 11847 O O . GLU D 1 310 ? 83.472 101.389 75.561 1.00 18.01 4311 GLU D O 1
ATOM 11853 N N . ASP D 1 311 ? 82.620 99.709 76.795 1.00 15.94 4312 ASP D N 1
ATOM 11854 C CA . ASP D 1 311 ? 83.655 98.740 76.450 1.00 15.11 4312 ASP D CA 1
ATOM 11855 C C . ASP D 1 311 ? 83.149 97.910 75.268 1.00 13.91 4312 ASP D C 1
ATOM 11856 O O . ASP D 1 311 ? 82.299 97.034 75.437 1.00 13.26 4312 ASP D O 1
ATOM 11861 N N . PRO D 1 312 ? 83.702 98.146 74.065 1.00 13.52 4313 PRO D N 1
ATOM 11862 C CA . PRO D 1 312 ? 83.214 97.496 72.843 1.00 13.03 4313 PRO D CA 1
ATOM 11863 C C . PRO D 1 312 ? 83.409 95.980 72.849 1.00 12.46 4313 PRO D C 1
ATOM 11864 O O . PRO D 1 312 ? 82.609 95.243 72.270 1.00 12.60 4313 PRO D O 1
ATOM 11868 N N . ALA D 1 313 ? 84.446 95.519 73.541 1.00 11.61 4314 ALA D N 1
ATOM 11869 C CA . ALA D 1 313 ? 84.716 94.090 73.668 1.00 11.67 4314 ALA D CA 1
ATOM 11870 C C . ALA D 1 313 ? 83.709 93.411 74.599 1.00 11.59 4314 ALA D C 1
ATOM 11871 O O . ALA D 1 313 ? 83.184 92.342 74.281 1.00 11.39 4314 ALA D O 1
ATOM 11873 N N . LYS D 1 314 ? 83.449 94.037 75.745 1.00 11.45 4315 LYS D N 1
ATOM 11874 C CA . LYS D 1 314 ? 82.430 93.572 76.688 1.00 11.39 4315 LYS D CA 1
ATOM 11875 C C . LYS D 1 314 ? 81.057 93.457 76.022 1.00 11.14 4315 LYS D C 1
ATOM 11876 O O . LYS D 1 314 ? 80.345 92.467 76.211 1.00 11.65 4315 LYS D O 1
ATOM 11882 N N . ILE D 1 315 ? 80.705 94.459 75.220 1.00 10.93 4316 ILE D N 1
ATOM 11883 C CA . ILE D 1 315 ? 79.418 94.481 74.529 1.00 10.16 4316 ILE D CA 1
ATOM 11884 C C . ILE D 1 315 ? 79.303 93.315 73.543 1.00 10.72 4316 ILE D C 1
ATOM 11885 O O . ILE D 1 315 ? 78.319 92.569 73.568 1.00 10.15 4316 ILE D O 1
ATOM 11890 N N . ALA D 1 316 ? 80.362 93.086 72.774 1.00 9.99 4317 ALA D N 1
ATOM 11891 C CA . ALA D 1 316 ? 80.402 91.969 71.836 1.00 10.10 4317 ALA D CA 1
ATOM 11892 C C . ALA D 1 316 ? 80.383 90.620 72.559 1.00 10.20 4317 ALA D C 1
ATOM 11893 O O . ALA D 1 316 ? 79.710 89.685 72.122 1.00 10.26 4317 ALA D O 1
ATOM 11895 N N . LEU D 1 317 ? 81.066 90.543 73.697 1.00 10.33 4318 LEU D N 1
ATOM 11896 C CA . LEU D 1 317 ? 81.182 89.288 74.436 1.00 10.31 4318 LEU D CA 1
ATOM 11897 C C . LEU D 1 317 ? 79.881 88.855 75.108 1.00 10.54 4318 LEU D C 1
ATOM 11898 O O . LEU D 1 317 ? 79.592 87.660 75.200 1.00 10.25 4318 LEU D O 1
ATOM 11903 N N . GLU D 1 318 ? 79.080 89.825 75.539 1.00 10.27 4319 GLU D N 1
ATOM 11904 C CA . GLU D 1 318 ? 77.768 89.530 76.104 1.00 10.19 4319 GLU D CA 1
ATOM 11905 C C . GLU D 1 318 ? 76.818 89.004 75.031 1.00 9.99 4319 GLU D C 1
ATOM 11906 O O . GLU D 1 318 ? 76.045 88.072 75.277 1.00 10.21 4319 GLU D O 1
ATOM 11912 N N . VAL D 1 319 ? 76.907 89.581 73.833 1.00 9.45 4320 VAL D N 1
ATOM 11913 C CA . VAL D 1 319 ? 76.120 89.114 72.693 1.00 9.48 4320 VAL D CA 1
ATOM 11914 C C . VAL D 1 319 ? 76.542 87.704 72.271 1.00 9.06 4320 VAL D C 1
ATOM 11915 O O . VAL D 1 319 ? 75.689 86.864 71.977 1.00 9.97 4320 VAL D O 1
ATOM 11919 N N . VAL D 1 320 ? 77.843 87.424 72.331 1.00 9.28 4321 VAL D N 1
ATOM 11920 C CA . VAL D 1 320 ? 78.352 86.074 72.069 1.00 8.47 4321 VAL D CA 1
ATOM 11921 C C . VAL D 1 320 ? 77.779 85.077 73.074 1.00 9.00 4321 VAL D C 1
ATOM 11922 O O . VAL D 1 320 ? 77.330 83.995 72.693 1.00 9.08 4321 VAL D O 1
ATOM 11926 N N . GLY D 1 321 ? 77.777 85.461 74.349 1.00 8.66 4322 GLY D N 1
ATOM 11927 C CA . GLY D 1 321 ? 77.243 84.601 75.392 1.00 9.31 4322 GLY D CA 1
ATOM 11928 C C . GLY D 1 321 ? 75.758 84.317 75.231 1.00 9.02 4322 GLY D C 1
ATOM 11929 O O . GLY D 1 321 ? 75.335 83.161 75.270 1.00 9.48 4322 GLY D O 1
ATOM 11930 N N . ALA D 1 322 ? 74.969 85.373 75.037 1.00 9.13 4323 ALA D N 1
ATOM 11931 C CA . ALA D 1 322 ? 73.532 85.238 74.819 1.00 8.87 4323 ALA D CA 1
ATOM 11932 C C . ALA D 1 322 ? 73.249 84.386 73.585 1.00 8.63 4323 ALA D C 1
ATOM 11933 O O . ALA D 1 322 ? 72.390 83.503 73.615 1.00 8.79 4323 ALA D O 1
ATOM 11935 N N . GLY D 1 323 ? 74.030 84.614 72.532 1.00 8.52 4324 GLY D N 1
ATOM 11936 C CA . GLY D 1 323 ? 73.847 83.897 71.285 1.00 8.29 4324 GLY D CA 1
ATOM 11937 C C . GLY D 1 323 ? 74.216 82.432 71.364 1.00 8.08 4324 GLY D C 1
ATOM 11938 O O . GLY D 1 323 ? 73.511 81.583 70.825 1.00 8.55 4324 GLY D O 1
ATOM 11939 N N . CYS D 1 324 ? 75.335 82.129 72.011 1.00 7.81 4325 CYS D N 1
ATOM 11940 C CA . CYS D 1 324 ? 75.760 80.746 72.155 1.00 7.47 4325 CYS D CA 1
ATOM 11941 C C . CYS D 1 324 ? 74.750 79.955 72.982 1.00 7.38 4325 CYS D C 1
ATOM 11942 O O . CYS D 1 324 ? 74.354 78.858 72.595 1.00 8.50 4325 CYS D O 1
ATOM 11945 N N . MET D 1 325 ? 74.222 80.581 74.029 1.00 8.04 4326 MET D N 1
ATOM 11946 C CA . MET D 1 325 ? 73.165 79.966 74.822 1.00 8.31 4326 MET D CA 1
ATOM 11947 C C . MET D 1 325 ? 71.925 79.701 73.970 1.00 8.35 4326 MET D C 1
ATOM 11948 O O . MET D 1 325 ? 71.531 78.551 73.782 1.00 7.97 4326 MET D O 1
ATOM 11953 N N . LEU D 1 326 ? 71.354 80.757 73.397 1.00 7.91 4327 LEU D N 1
ATOM 11954 C CA . LEU D 1 326 ? 70.105 80.627 72.651 1.00 7.67 4327 LEU D CA 1
ATOM 11955 C C . LEU D 1 326 ? 70.246 79.741 71.415 1.00 7.59 4327 LEU D C 1
ATOM 11956 O O . LEU D 1 326 ? 69.482 78.789 71.236 1.00 7.83 4327 LEU D O 1
ATOM 11961 N N . TYR D 1 327 ? 71.213 80.070 70.564 1.00 7.29 4328 TYR D N 1
ATOM 11962 C CA . TYR D 1 327 ? 71.361 79.402 69.273 1.00 7.20 4328 TYR D CA 1
ATOM 11963 C C . TYR D 1 327 ? 71.823 77.954 69.394 1.00 7.51 4328 TYR D C 1
ATOM 11964 O O . TYR D 1 327 ? 71.411 77.108 68.603 1.00 7.58 4328 TYR D O 1
ATOM 11973 N N . ASP D 1 328 ? 72.691 77.665 70.361 1.00 8.02 4329 ASP D N 1
ATOM 11974 C CA . ASP D 1 328 ? 73.232 76.314 70.481 1.00 8.57 4329 ASP D CA 1
ATOM 11975 C C . ASP D 1 328 ? 72.507 75.438 71.490 1.00 8.37 4329 ASP D C 1
ATOM 11976 O O . ASP D 1 328 ? 72.260 74.267 71.220 1.00 8.40 4329 ASP D O 1
ATOM 11981 N N . GLN D 1 329 ? 72.216 75.977 72.669 1.00 8.08 4330 GLN D N 1
ATOM 11982 C CA . GLN D 1 329 ? 71.561 75.185 73.705 1.00 8.01 4330 GLN D CA 1
ATOM 11983 C C . GLN D 1 329 ? 70.076 74.964 73.433 1.00 7.52 4330 GLN D C 1
ATOM 11984 O O . GLN D 1 329 ? 69.604 73.831 73.451 1.00 7.64 4330 GLN D O 1
ATOM 11990 N N . ILE D 1 330 ? 69.353 76.042 73.136 1.00 7.88 4331 ILE D N 1
ATOM 11991 C CA . ILE D 1 330 ? 67.908 75.955 72.930 1.00 7.96 4331 ILE D CA 1
ATOM 11992 C C . ILE D 1 330 ? 67.540 75.679 71.472 1.00 7.71 4331 ILE D C 1
ATOM 11993 O O . ILE D 1 330 ? 66.737 74.788 71.193 1.00 7.87 4331 ILE D O 1
ATOM 11998 N N . TRP D 1 331 ? 68.141 76.419 70.544 1.00 7.63 4332 TRP D N 1
ATOM 11999 C CA . TRP D 1 331 ? 67.795 76.280 69.130 1.00 7.82 4332 TRP D CA 1
ATOM 12000 C C . TRP D 1 331 ? 68.367 74.991 68.530 1.00 7.78 4332 TRP D C 1
ATOM 12001 O O . TRP D 1 331 ? 67.625 74.040 68.291 1.00 8.67 4332 TRP D O 1
ATOM 12012 N N . LEU D 1 332 ? 69.680 74.935 68.325 1.00 7.92 4333 LEU D N 1
ATOM 12013 C CA . LEU D 1 332 ? 70.281 73.750 67.716 1.00 7.55 4333 LEU D CA 1
ATOM 12014 C C . LEU D 1 332 ? 70.241 72.551 68.650 1.00 7.79 4333 LEU D C 1
ATOM 12015 O O . LEU D 1 332 ? 69.996 71.428 68.209 1.00 7.64 4333 LEU D O 1
ATOM 12020 N N . GLY D 1 333 ? 70.370 72.816 69.948 1.00 7.91 4334 GLY D N 1
ATOM 12021 C CA . GLY D 1 333 ? 70.435 71.754 70.936 1.00 7.43 4334 GLY D CA 1
ATOM 12022 C C . GLY D 1 333 ? 69.094 71.212 71.383 1.00 7.83 4334 GLY D C 1
ATOM 12023 O O . GLY D 1 333 ? 69.039 70.203 72.082 1.00 8.65 4334 GLY D O 1
ATOM 12024 N N . SER D 1 334 ? 68.010 71.878 71.003 1.00 7.53 4335 SER D N 1
ATOM 12025 C CA . SER D 1 334 ? 66.685 71.366 71.317 1.00 8.00 4335 SER D CA 1
ATOM 12026 C C . SER D 1 334 ? 65.779 71.402 70.095 1.00 8.20 4335 SER D C 1
ATOM 12027 O O . SER D 1 334 ? 65.578 70.372 69.462 1.00 8.17 4335 SER D O 1
ATOM 12030 N N . TYR D 1 335 ? 65.343 72.594 69.692 1.00 7.86 4336 TYR D N 1
ATOM 12031 C CA . TYR D 1 335 ? 64.479 72.754 68.515 1.00 7.51 4336 TYR D CA 1
ATOM 12032 C C . TYR D 1 335 ? 64.906 71.885 67.328 1.00 7.78 4336 TYR D C 1
ATOM 12033 O O . TYR D 1 335 ? 64.071 71.235 66.691 1.00 7.66 4336 TYR D O 1
ATOM 12042 N N . MET D 1 336 ? 66.205 71.887 67.036 1.00 7.79 4337 MET D N 1
ATOM 12043 C CA . MET D 1 336 ? 66.733 71.195 65.865 1.00 8.04 4337 MET D CA 1
ATOM 12044 C C . MET D 1 336 ? 67.316 69.819 66.172 1.00 8.43 4337 MET D C 1
ATOM 12045 O O . MET D 1 336 ? 67.736 69.108 65.261 1.00 8.77 4337 MET D O 1
ATOM 12050 N N . SER D 1 337 ? 67.382 69.459 67.450 1.00 8.34 4338 SER D N 1
ATOM 12051 C CA . SER D 1 337 ? 67.809 68.118 67.841 1.00 8.21 4338 SER D CA 1
ATOM 12052 C C . SER D 1 337 ? 67.154 67.684 69.147 1.00 8.61 4338 SER D C 1
ATOM 12053 O O . SER D 1 337 ? 66.024 67.194 69.134 1.00 9.41 4338 SER D O 1
ATOM 12056 N N . GLY D 1 338 ? 67.842 67.885 70.269 1.00 8.60 4339 GLY D N 1
ATOM 12057 C CA . GLY D 1 338 ? 67.289 67.489 71.554 1.00 8.96 4339 GLY D CA 1
ATOM 12058 C C . GLY D 1 338 ? 68.109 66.448 72.293 1.00 9.48 4339 GLY D C 1
ATOM 12059 O O . GLY D 1 338 ? 69.177 66.047 71.832 1.00 10.50 4339 GLY D O 1
ATOM 12060 N N . GLY D 1 339 ? 67.577 65.972 73.417 1.00 9.15 4340 GLY D N 1
ATOM 12061 C CA . GLY D 1 339 ? 68.318 65.069 74.280 1.00 8.78 4340 GLY D CA 1
ATOM 12062 C C . GLY D 1 339 ? 69.208 65.819 75.255 1.00 8.92 4340 GLY D C 1
ATOM 12063 O O . GLY D 1 339 ? 68.864 66.915 75.705 1.00 9.15 4340 GLY D O 1
ATOM 12064 N N . VAL D 1 340 ? 70.345 65.221 75.598 1.00 9.05 4341 VAL D N 1
ATOM 12065 C CA . VAL D 1 340 ? 71.347 65.880 76.429 1.00 9.26 4341 VAL D CA 1
ATOM 12066 C C . VAL D 1 340 ? 71.707 67.250 75.844 1.00 9.23 4341 VAL D C 1
ATOM 12067 O O . VAL D 1 340 ? 71.772 68.245 76.568 1.00 9.44 4341 VAL D O 1
ATOM 12071 N N . GLY D 1 341 ? 71.870 67.304 74.526 1.00 9.92 4342 GLY D N 1
ATOM 12072 C CA . GLY D 1 341 ? 72.019 68.580 73.853 1.00 9.32 4342 GLY D CA 1
ATOM 12073 C C . GLY D 1 341 ? 73.414 69.168 73.931 1.00 9.71 4342 GLY D C 1
ATOM 12074 O O . GLY D 1 341 ? 74.404 68.442 74.056 1.00 9.13 4342 GLY D O 1
ATOM 12075 N N . PHE D 1 342 ? 73.489 70.494 73.877 1.00 8.83 4343 PHE D N 1
ATOM 12076 C CA . PHE D 1 342 ? 74.742 71.179 73.570 1.00 8.79 4343 PHE D CA 1
ATOM 12077 C C . PHE D 1 342 ? 75.119 72.240 74.601 1.00 8.56 4343 PHE D C 1
ATOM 12078 O O . PHE D 1 342 ? 75.606 73.313 74.242 1.00 8.90 4343 PHE D O 1
ATOM 12086 N N . THR D 1 343 ? 74.988 71.903 75.881 1.00 8.08 4344 THR D N 1
ATOM 12087 C CA . THR D 1 343 ? 75.293 72.852 76.952 1.00 8.34 4344 THR D CA 1
ATOM 12088 C C . THR D 1 343 ? 76.724 73.383 76.848 1.00 8.55 4344 THR D C 1
ATOM 12089 O O . THR D 1 343 ? 76.942 74.595 76.786 1.00 8.60 4344 THR D O 1
ATOM 12093 N N . GLN D 1 344 ? 77.687 72.472 76.759 1.00 8.83 4345 GLN D N 1
ATOM 12094 C CA . GLN D 1 344 ? 79.092 72.843 76.870 1.00 8.68 4345 GLN D CA 1
ATOM 12095 C C . GLN D 1 344 ? 79.718 73.336 75.569 1.00 9.04 4345 GLN D C 1
ATOM 12096 O O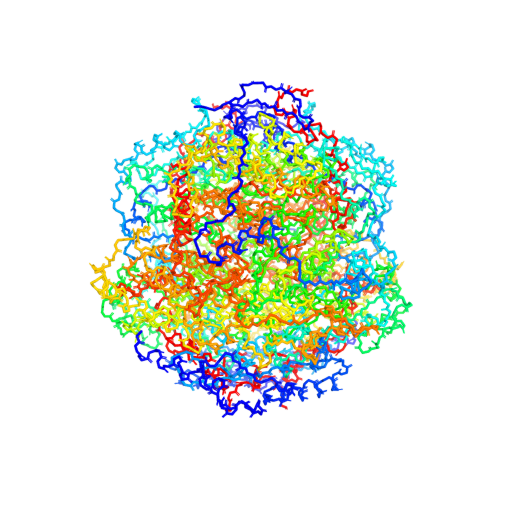 . GLN D 1 344 ? 80.663 74.127 75.602 1.00 8.42 4345 GLN D O 1
ATOM 12102 N N . TYR D 1 345 ? 79.090 73.010 74.440 1.00 8.71 4346 TYR D N 1
ATOM 12103 C CA . TYR D 1 345 ? 79.399 73.687 73.180 1.00 9.11 4346 TYR D CA 1
ATOM 12104 C C . TYR D 1 345 ? 79.191 75.194 73.340 1.00 8.93 4346 TYR D C 1
ATOM 12105 O O . TYR D 1 345 ? 79.938 75.999 72.779 1.00 9.84 4346 TYR D O 1
ATOM 12114 N N . ALA D 1 346 ? 78.197 75.559 74.144 1.00 8.38 4347 ALA D N 1
ATOM 12115 C CA . ALA D 1 346 ? 77.859 76.958 74.380 1.00 8.66 4347 ALA D CA 1
ATOM 12116 C C . ALA D 1 346 ? 78.636 77.576 75.542 1.00 9.10 4347 ALA D C 1
ATOM 12117 O O . ALA D 1 346 ? 79.119 78.703 75.431 1.00 9.10 4347 ALA D O 1
ATOM 12119 N N . THR D 1 347 ? 78.750 76.851 76.656 1.00 9.05 4348 THR D N 1
ATOM 12120 C CA . THR D 1 347 ? 79.413 77.393 77.846 1.00 9.25 4348 THR D CA 1
ATOM 12121 C C . THR D 1 347 ? 80.874 77.738 77.588 1.00 9.44 4348 THR D C 1
ATOM 12122 O O . THR D 1 347 ? 81.416 78.648 78.211 1.00 9.53 4348 THR D O 1
ATOM 12126 N N . ALA D 1 348 ? 81.485 77.059 76.620 1.00 9.41 4349 ALA D N 1
ATOM 12127 C CA . ALA D 1 348 ? 82.872 77.333 76.245 1.00 9.97 4349 ALA D CA 1
ATOM 12128 C C . ALA D 1 348 ? 83.075 78.801 75.878 1.00 9.89 4349 ALA D C 1
ATOM 12129 O O . ALA D 1 348 ? 84.152 79.361 76.108 1.00 9.85 4349 ALA D O 1
ATOM 12131 N N . ALA D 1 349 ? 82.016 79.439 75.385 1.00 8.96 4350 ALA D N 1
ATOM 12132 C CA . ALA D 1 349 ? 82.091 80.831 74.955 1.00 9.50 4350 ALA D CA 1
ATOM 12133 C C . ALA D 1 349 ? 81.715 81.854 76.030 1.00 10.68 4350 ALA D C 1
ATOM 12134 O O . ALA D 1 349 ? 81.986 83.045 75.863 1.00 13.18 4350 ALA D O 1
ATOM 12136 N N . TYR D 1 350 ? 81.080 81.415 77.116 1.00 9.78 4351 TYR D N 1
ATOM 12137 C CA . TYR D 1 350 ? 80.691 82.354 78.168 1.00 8.84 4351 TYR D CA 1
ATOM 12138 C C . TYR D 1 350 ? 81.107 81.972 79.591 1.00 9.38 4351 TYR D C 1
ATOM 12139 O O . TYR D 1 350 ? 80.668 82.600 80.557 1.00 9.56 4351 TYR D O 1
ATOM 12148 N N . THR D 1 351 ? 82.028 81.017 79.715 1.00 8.81 4352 THR D N 1
ATOM 12149 C CA . THR D 1 351 ? 82.572 80.651 81.024 1.00 8.93 4352 THR D CA 1
ATOM 12150 C C . THR D 1 351 ? 84.100 80.607 81.066 1.00 9.14 4352 THR D C 1
ATOM 12151 O O . THR D 1 351 ? 84.764 80.477 80.036 1.00 9.06 4352 THR D O 1
ATOM 12155 N N . ASP D 1 352 ? 84.635 80.809 82.268 1.00 9.42 4353 ASP D N 1
ATOM 12156 C CA . ASP D 1 352 ? 86.057 80.644 82.569 1.00 9.56 4353 ASP D CA 1
ATOM 12157 C C . ASP D 1 352 ? 86.984 81.638 81.870 1.00 9.91 4353 ASP D C 1
ATOM 12158 O O . ASP D 1 352 ? 88.207 81.474 81.890 1.00 9.98 4353 ASP D O 1
ATOM 12163 N N . ASP D 1 353 ? 86.397 82.731 81.381 1.00 9.93 4354 ASP D N 1
ATOM 12164 C CA . ASP D 1 353 ? 87.121 83.887 80.853 1.00 10.30 4354 ASP D CA 1
ATOM 12165 C C . ASP D 1 353 ? 88.194 83.582 79.809 1.00 9.87 4354 ASP D C 1
ATOM 12166 O O . ASP D 1 353 ? 89.071 84.410 79.553 1.00 9.93 4354 ASP D O 1
ATOM 12171 N N . ILE D 1 354 ? 88.064 82.442 79.138 1.00 9.88 4355 ILE D N 1
ATOM 12172 C CA . ILE D 1 354 ? 89.037 82.040 78.127 1.00 10.30 4355 ILE D CA 1
ATOM 12173 C C . ILE D 1 354 ? 88.855 82.845 76.843 1.00 10.36 4355 ILE D C 1
ATOM 12174 O O . ILE D 1 354 ? 89.820 83.400 76.313 1.00 9.62 4355 ILE D O 1
ATOM 12179 N N . LEU D 1 355 ? 87.611 82.957 76.380 1.00 10.69 4356 LEU D N 1
ATOM 12180 C CA . LEU D 1 355 ? 87.300 83.794 75.227 1.00 10.69 4356 LEU D CA 1
ATOM 12181 C C . LEU D 1 355 ? 87.600 85.260 75.524 1.00 11.23 4356 LEU D C 1
ATOM 12182 O O . LEU D 1 355 ? 88.151 85.968 74.681 1.00 11.21 4356 LEU D O 1
ATOM 12187 N N . ASP D 1 356 ? 87.255 85.700 76.732 1.00 12.05 4357 ASP D N 1
ATOM 12188 C CA . ASP D 1 356 ? 87.513 87.073 77.153 1.00 12.32 4357 ASP D CA 1
ATOM 12189 C C . ASP D 1 356 ? 89.008 87.380 77.136 1.00 11.93 4357 ASP D C 1
ATOM 12190 O O . ASP D 1 356 ? 89.422 88.420 76.625 1.00 11.64 4357 ASP D O 1
ATOM 12195 N N . ASN D 1 357 ? 89.814 86.442 77.632 1.00 11.83 4358 ASN D N 1
ATOM 12196 C CA . ASN D 1 357 ? 91.268 86.589 77.629 1.00 11.71 4358 ASN D CA 1
ATOM 12197 C C . ASN D 1 357 ? 91.820 86.806 76.220 1.00 11.95 4358 ASN D C 1
ATOM 12198 O O . ASN D 1 357 ? 92.572 87.753 75.984 1.00 12.17 4358 ASN D O 1
ATOM 12203 N N . ASN D 1 358 ? 91.427 85.940 75.286 1.00 11.61 4359 ASN D N 1
ATOM 12204 C CA . ASN D 1 358 ? 91.887 86.039 73.900 1.00 11.34 4359 ASN D CA 1
ATOM 12205 C C . ASN D 1 358 ? 91.426 87.353 73.263 1.00 11.10 4359 ASN D C 1
ATOM 12206 O O . ASN D 1 358 ? 92.215 88.041 72.611 1.00 10.59 4359 ASN D O 1
ATOM 12211 N N . THR D 1 359 ? 90.189 87.748 73.554 1.00 11.41 4360 THR D N 1
ATOM 12212 C CA . THR D 1 359 ? 89.609 88.954 72.971 1.00 11.31 4360 THR D CA 1
ATOM 12213 C C . THR D 1 359 ? 90.294 90.229 73.467 1.00 11.87 4360 THR D C 1
ATOM 12214 O O . THR D 1 359 ? 90.610 91.111 72.670 1.00 11.63 4360 THR D O 1
ATOM 12218 N N . TYR D 1 360 ? 90.562 90.304 74.769 1.00 11.88 4361 TYR D N 1
ATOM 12219 C CA . TYR D 1 360 ? 91.185 91.492 75.351 1.00 12.55 4361 TYR D CA 1
ATOM 12220 C C . TYR D 1 360 ? 92.673 91.592 75.047 1.00 12.43 4361 TYR D C 1
ATOM 12221 O O . TYR D 1 360 ? 93.225 92.690 74.967 1.00 13.00 4361 TYR D O 1
ATOM 12230 N N . TYR D 1 361 ? 93.313 90.447 74.837 1.00 12.64 4362 TYR D N 1
ATOM 12231 C CA . TYR D 1 361 ? 94.658 90.431 74.277 1.00 12.44 4362 TYR D CA 1
ATOM 12232 C C . TYR D 1 361 ? 94.642 91.082 72.897 1.00 12.78 4362 TYR D C 1
ATOM 12233 O O . TYR D 1 361 ? 95.513 91.895 72.576 1.00 13.25 4362 TYR D O 1
ATOM 12242 N N . ASP D 1 362 ? 93.643 90.724 72.092 1.00 12.25 4363 ASP D N 1
ATOM 12243 C CA . ASP D 1 362 ? 93.492 91.269 70.745 1.00 12.10 4363 ASP D CA 1
ATOM 12244 C C . ASP D 1 362 ? 93.288 92.780 70.757 1.00 11.93 4363 ASP D C 1
ATOM 12245 O O . ASP D 1 362 ? 93.849 93.489 69.921 1.00 12.25 4363 ASP D O 1
ATOM 12250 N N . VAL D 1 363 ? 92.434 93.256 71.663 1.00 12.35 4364 VAL D N 1
ATOM 12251 C CA . VAL D 1 363 ? 92.163 94.684 71.807 1.00 12.68 4364 VAL D CA 1
ATOM 12252 C C . VAL D 1 363 ? 93.454 95.465 72.042 1.00 13.34 4364 VAL D C 1
ATOM 12253 O O . VAL D 1 363 ? 93.696 96.475 71.384 1.00 13.13 4364 VAL D O 1
ATOM 12257 N N . ASP D 1 364 ? 94.308 94.956 72.926 1.00 13.82 4365 ASP D N 1
ATOM 12258 C CA . ASP D 1 364 ? 95.583 95.608 73.218 1.00 14.24 4365 ASP D CA 1
ATOM 12259 C C . ASP D 1 364 ? 96.537 95.550 72.029 1.00 14.70 4365 ASP D C 1
ATOM 12260 O O . ASP D 1 364 ? 97.199 96.537 71.711 1.00 14.96 4365 ASP D O 1
ATOM 12265 N N . TYR D 1 365 ? 96.564 94.407 71.347 1.00 14.98 4366 TYR D N 1
ATOM 12266 C CA . TYR D 1 365 ? 97.369 94.242 70.140 1.00 14.96 4366 TYR D CA 1
ATOM 12267 C C . TYR D 1 365 ? 96.949 95.229 69.051 1.00 14.94 4366 TYR D C 1
ATOM 12268 O O . TYR D 1 365 ? 97.790 95.870 68.424 1.00 14.55 4366 TYR D O 1
ATOM 12277 N N . ILE D 1 366 ? 95.645 95.314 68.807 1.00 14.94 4367 ILE D N 1
ATOM 12278 C CA . ILE D 1 366 ? 95.106 96.231 67.810 1.00 14.58 4367 ILE D CA 1
ATOM 12279 C C . ILE D 1 366 ? 95.410 97.688 68.161 1.00 15.14 4367 ILE D C 1
ATOM 12280 O O . ILE D 1 366 ? 95.868 98.449 67.311 1.00 14.90 4367 ILE D O 1
ATOM 12285 N N . ASN D 1 367 ? 95.191 98.057 69.421 1.00 15.84 4368 ASN D N 1
ATOM 12286 C CA . ASN D 1 367 ? 95.386 99.437 69.862 1.00 16.61 4368 ASN D CA 1
ATOM 12287 C C . ASN D 1 367 ? 96.845 99.863 69.742 1.00 17.87 4368 ASN D C 1
ATOM 12288 O O . ASN D 1 367 ? 97.140 100.994 69.356 1.00 17.73 4368 ASN D O 1
ATOM 12293 N N . ASP D 1 368 ? 97.748 98.923 69.999 1.00 19.66 4369 ASP D N 1
ATOM 12294 C CA . ASP D 1 368 ? 99.177 99.195 69.949 1.00 21.71 4369 ASP D CA 1
ATOM 12295 C C . ASP D 1 368 ? 99.740 99.222 68.528 1.00 21.81 4369 ASP D C 1
ATOM 12296 O O . ASP D 1 368 ? 100.688 99.958 68.250 1.00 22.03 4369 ASP D O 1
ATOM 12301 N N . LYS D 1 369 ? 99.142 98.449 67.623 1.00 21.43 4370 LYS D N 1
ATOM 12302 C CA . LYS D 1 369 ? 99.632 98.377 66.248 1.00 21.42 4370 LYS D CA 1
ATOM 12303 C C . LYS D 1 369 ? 98.873 99.293 65.286 1.00 20.76 4370 LYS D C 1
ATOM 12304 O O . LYS D 1 369 ? 99.433 99.760 64.291 1.00 20.68 4370 LYS D O 1
ATOM 12310 N N . TYR D 1 370 ? 97.617 99.586 65.606 1.00 19.70 4371 TYR D N 1
ATOM 12311 C CA . TYR D 1 370 ? 96.764 100.360 64.710 1.00 19.18 4371 TYR D CA 1
ATOM 12312 C C . TYR D 1 370 ? 96.229 101.638 65.352 1.00 19.08 4371 TYR D C 1
ATOM 12313 O O . TYR D 1 370 ? 95.068 101.996 65.153 1.00 18.67 4371 TYR D O 1
ATOM 12322 N N . ASN D 1 371 ? 97.084 102.333 66.100 1.00 19.27 4372 ASN D N 1
ATOM 12323 C CA . ASN D 1 371 ? 96.748 103.634 66.686 1.00 19.92 4372 ASN D CA 1
ATOM 12324 C C . ASN D 1 371 ? 95.397 103.646 67.402 1.00 18.89 4372 ASN D C 1
ATOM 12325 O O . ASN D 1 371 ? 94.552 104.502 67.139 1.00 18.84 4372 ASN D O 1
ATOM 12330 N N . GLY D 1 372 ? 95.177 102.652 68.256 1.00 18.20 4373 GLY D N 1
ATOM 12331 C CA . GLY D 1 372 ? 93.977 102.620 69.074 1.00 16.91 4373 GLY D CA 1
ATOM 12332 C C . GLY D 1 372 ? 92.693 102.345 68.312 1.00 16.02 4373 GLY D C 1
ATOM 12333 O O . GLY D 1 372 ? 91.628 102.813 68.717 1.00 15.41 4373 GLY D O 1
ATOM 12334 N N . ALA D 1 373 ? 92.773 101.545 67.251 1.00 15.21 4374 ALA D N 1
ATOM 12335 C CA . ALA D 1 373 ? 91.617 101.293 66.392 1.00 14.68 4374 ALA D CA 1
ATOM 12336 C C . ALA D 1 373 ? 90.485 100.544 67.101 1.00 14.96 4374 ALA D C 1
ATOM 12337 O O . ALA D 1 373 ? 89.328 100.638 66.690 1.00 15.03 4374 ALA D O 1
ATOM 12339 N N . ALA D 1 374 ? 90.811 99.824 68.173 1.00 15.15 4375 ALA D N 1
ATOM 12340 C CA . ALA D 1 374 ? 89.809 99.058 68.914 1.00 14.94 4375 ALA D CA 1
ATOM 12341 C C . ALA D 1 374 ? 89.163 99.854 70.044 1.00 15.78 4375 ALA D C 1
ATOM 12342 O O . ALA D 1 374 ? 88.339 99.323 70.787 1.00 16.08 4375 ALA D O 1
ATOM 12344 N N . THR D 1 375 ? 89.556 101.118 70.188 1.00 15.77 4376 THR D N 1
ATOM 12345 C CA . THR D 1 375 ? 88.857 102.038 71.084 1.00 16.02 4376 THR D CA 1
ATOM 12346 C C . THR D 1 375 ? 87.653 102.630 70.348 1.00 16.06 4376 THR D C 1
ATOM 12347 O O . THR D 1 375 ? 87.632 102.669 69.114 1.00 15.83 4376 THR D O 1
ATOM 12351 N N . VAL D 1 376 ? 86.634 103.035 71.103 1.00 16.05 4377 VAL D N 1
ATOM 12352 C CA . VAL D 1 376 ? 85.375 103.480 70.511 1.00 16.14 4377 VAL D CA 1
ATOM 12353 C C . VAL D 1 376 ? 85.554 104.726 69.649 1.00 16.73 4377 VAL D C 1
ATOM 12354 O O . VAL D 1 376 ? 86.130 105.722 70.087 1.00 16.92 4377 VAL D O 1
ATOM 12358 N N . GLY D 1 377 ? 85.122 104.623 68.395 1.00 16.36 4378 GLY D N 1
ATOM 12359 C CA . GLY D 1 377 ? 85.212 105.735 67.468 1.00 16.87 4378 GLY D CA 1
ATOM 12360 C C . GLY D 1 377 ? 84.857 105.311 66.055 1.00 17.30 4378 GLY D C 1
ATOM 12361 O O . GLY D 1 377 ? 84.995 104.140 65.697 1.00 16.23 4378 GLY D O 1
ATOM 12362 N N . LYS D 1 378 ? 84.425 106.269 65.242 1.00 17.75 4379 LYS D N 1
ATOM 12363 C CA . LYS D 1 378 ? 83.996 105.984 63.876 1.00 19.33 4379 LYS D CA 1
ATOM 12364 C C . LYS D 1 378 ? 85.085 106.298 62.855 1.00 19.59 4379 LYS D C 1
ATOM 12365 O O . LYS D 1 378 ? 85.089 105.743 61.756 1.00 19.47 4379 LYS D O 1
ATOM 12371 N N . ASP D 1 379 ? 86.027 107.155 63.242 1.00 20.18 4380 ASP D N 1
ATOM 12372 C CA . ASP D 1 379 ? 87.039 107.663 62.317 1.00 20.54 4380 ASP D CA 1
ATOM 12373 C C . ASP D 1 379 ? 88.444 107.152 62.622 1.00 19.88 4380 ASP D C 1
ATOM 12374 O O . ASP D 1 379 ? 89.402 107.526 61.946 1.00 20.09 4380 ASP D O 1
ATOM 12379 N N . ASN D 1 380 ? 88.557 106.268 63.611 1.00 18.24 4381 ASN D N 1
ATOM 12380 C CA . ASN D 1 380 ? 89.852 105.725 64.014 1.00 17.65 4381 ASN D CA 1
ATOM 12381 C C . ASN D 1 380 ? 90.025 104.268 63.579 1.00 17.13 4381 ASN D C 1
ATOM 12382 O O . ASN D 1 380 ? 90.930 103.576 64.044 1.00 17.40 4381 ASN D O 1
ATOM 12387 N N . LYS D 1 381 ? 89.157 103.810 62.682 1.00 17.06 4382 LYS D N 1
ATOM 12388 C CA . LYS D 1 381 ? 89.134 102.409 62.278 1.00 16.59 4382 LYS D CA 1
ATOM 12389 C C . LYS D 1 381 ? 90.061 102.130 61.100 1.00 16.98 4382 LYS D C 1
ATOM 12390 O O . LYS D 1 381 ? 90.396 103.032 60.335 1.00 17.76 4382 LYS D O 1
ATOM 12396 N N . VAL D 1 382 ? 90.489 100.876 60.978 1.00 17.15 4383 VAL D N 1
ATOM 12397 C CA . VAL D 1 382 ? 91.349 100.453 59.878 1.00 17.29 4383 VAL D CA 1
ATOM 12398 C C . VAL D 1 382 ? 90.493 99.994 58.703 1.00 17.54 4383 VAL D C 1
ATOM 12399 O O . VAL D 1 382 ? 89.490 99.307 58.892 1.00 17.39 4383 VAL D O 1
ATOM 12403 N N . LYS D 1 383 ? 90.878 100.389 57.492 1.00 18.16 4384 LYS D N 1
ATOM 12404 C CA . LYS D 1 383 ? 90.164 99.960 56.292 1.00 18.47 4384 LYS D CA 1
ATOM 12405 C C . LYS D 1 383 ? 90.206 98.441 56.153 1.00 17.26 4384 LYS D C 1
ATOM 12406 O O . LYS D 1 383 ? 91.263 97.823 56.295 1.00 16.85 4384 LYS D O 1
ATOM 12412 N N . ALA D 1 384 ? 89.037 97.839 55.966 1.00 16.17 4385 ALA D N 1
ATOM 12413 C CA . ALA D 1 384 ? 88.933 96.390 55.833 1.00 15.24 4385 ALA D CA 1
ATOM 12414 C C . ALA D 1 384 ? 89.726 95.896 54.625 1.00 14.54 4385 ALA D C 1
ATOM 12415 O O . ALA D 1 384 ? 89.602 96.438 53.526 1.00 14.74 4385 ALA D O 1
ATOM 12417 N N . SER D 1 385 ? 90.592 94.915 54.858 1.00 14.12 4386 SER D N 1
ATOM 12418 C CA . SER D 1 385 ? 91.403 94.326 53.797 1.00 13.80 4386 SER D CA 1
ATOM 12419 C C . SER D 1 385 ? 91.871 92.932 54.198 1.00 13.31 4386 SER D C 1
ATOM 12420 O O . SER D 1 385 ? 91.830 92.570 55.374 1.00 13.39 4386 SER D O 1
ATOM 12423 N N . LEU D 1 386 ? 92.301 92.148 53.213 1.00 12.97 4387 LEU D N 1
ATOM 12424 C CA . LEU D 1 386 ? 92.900 90.842 53.471 1.00 13.57 4387 LEU D CA 1
ATOM 12425 C C . LEU D 1 386 ? 94.145 90.986 54.346 1.00 13.77 4387 LEU D C 1
ATOM 12426 O O . LEU D 1 386 ? 94.380 90.173 55.238 1.00 12.92 4387 LEU D O 1
ATOM 12431 N N . GLU D 1 387 ? 94.878 92.079 54.143 1.00 15.00 4388 GLU D N 1
ATOM 12432 C CA . GLU D 1 387 ? 96.068 92.396 54.931 1.00 16.32 4388 GLU D CA 1
ATOM 12433 C C . GLU D 1 387 ? 95.761 92.487 56.426 1.00 15.29 4388 GLU D C 1
ATOM 12434 O O . GLU D 1 387 ? 96.386 91.809 57.242 1.00 14.91 4388 GLU D O 1
ATOM 12440 N N . VAL D 1 388 ? 94.802 93.337 56.775 1.00 14.36 4389 VAL D N 1
ATOM 12441 C CA . VAL D 1 388 ? 94.475 93.606 58.172 1.00 13.95 4389 VAL D CA 1
ATOM 12442 C C . VAL D 1 388 ? 93.848 92.387 58.847 1.00 13.02 4389 VAL D C 1
ATOM 12443 O O . VAL D 1 388 ? 94.197 92.051 59.980 1.00 12.16 4389 VAL D O 1
ATOM 12447 N N . VAL D 1 389 ? 92.971 91.698 58.121 1.00 12.39 4390 VAL D N 1
ATOM 12448 C CA . VAL D 1 389 ? 92.359 90.469 58.615 1.00 11.52 4390 VAL D CA 1
ATOM 12449 C C . VAL D 1 389 ? 93.417 89.409 58.901 1.00 11.84 4390 VAL D C 1
ATOM 12450 O O . VAL D 1 389 ? 93.438 88.827 59.985 1.00 12.45 4390 VAL D O 1
ATOM 12454 N N . LYS D 1 390 ? 94.331 89.205 57.956 1.00 11.46 4391 LYS D N 1
ATOM 12455 C CA . LYS D 1 390 ? 95.396 88.227 58.139 1.00 12.19 4391 LYS D CA 1
ATOM 12456 C C . LYS D 1 390 ? 96.276 88.559 59.338 1.00 12.64 4391 LYS D C 1
ATOM 12457 O O . LYS D 1 390 ? 96.616 87.677 60.118 1.00 12.73 4391 LYS D O 1
ATOM 12463 N N . ASP D 1 391 ? 96.578 89.839 59.525 1.00 12.95 4392 ASP D N 1
ATOM 12464 C CA . ASP D 1 391 ? 97.409 90.255 60.650 1.00 13.56 4392 ASP D CA 1
ATOM 12465 C C . ASP D 1 391 ? 96.726 90.000 61.993 1.00 12.96 4392 ASP D C 1
ATOM 12466 O O . ASP D 1 391 ? 97.276 89.313 62.858 1.00 13.20 4392 ASP D O 1
ATOM 12471 N N . ILE D 1 392 ? 95.516 90.525 62.148 1.00 12.28 4393 ILE D N 1
ATOM 12472 C CA . ILE D 1 392 ? 94.793 90.433 63.413 1.00 11.98 4393 ILE D CA 1
ATOM 12473 C C . ILE D 1 392 ? 94.343 89.009 63.742 1.00 11.64 4393 ILE D C 1
ATOM 12474 O O . ILE D 1 392 ? 94.565 88.529 64.856 1.00 11.35 4393 ILE D O 1
ATOM 12479 N N . ALA D 1 393 ? 93.746 88.324 62.771 1.00 11.63 4394 ALA D N 1
ATOM 12480 C CA . ALA D 1 393 ? 93.213 86.986 63.010 1.00 11.40 4394 ALA D CA 1
ATOM 12481 C C . ALA D 1 393 ? 94.315 85.961 63.262 1.00 10.98 4394 ALA D C 1
ATOM 12482 O O . ALA D 1 393 ? 94.130 85.032 64.046 1.00 11.82 4394 ALA D O 1
ATOM 12484 N N . THR D 1 394 ? 95.470 86.150 62.626 1.00 10.95 4395 THR D N 1
ATOM 12485 C CA . THR D 1 394 ? 96.600 85.243 62.819 1.00 11.31 4395 THR D CA 1
ATOM 12486 C C . THR D 1 394 ? 97.217 85.430 64.198 1.00 10.91 4395 THR D C 1
ATOM 12487 O O . THR D 1 394 ? 97.446 84.460 64.920 1.00 11.33 4395 THR D O 1
ATOM 12491 N N . GLU D 1 395 ? 97.419 86.685 64.586 1.00 11.28 4396 GLU D N 1
ATOM 12492 C CA . GLU D 1 395 ? 97.956 86.992 65.903 1.00 11.83 4396 GLU D CA 1
ATOM 12493 C C . GLU D 1 395 ? 97.015 86.527 67.009 1.00 11.72 4396 GLU D C 1
ATOM 12494 O O . GLU D 1 395 ? 97.444 85.877 67.962 1.00 11.40 4396 GLU D O 1
ATOM 12502 N N . SER D 1 396 ? 95.722 86.778 66.816 1.00 11.24 4397 SER D N 1
ATOM 12503 C CA . SER D 1 396 ? 94.691 86.348 67.756 1.00 10.74 4397 SER D CA 1
ATOM 12504 C C . SER D 1 396 ? 94.712 84.840 67.964 1.00 10.37 4397 SER D C 1
ATOM 12505 O O . SER D 1 396 ? 94.711 84.362 69.099 1.00 9.92 4397 SER D O 1
ATOM 12508 N N . THR D 1 397 ? 94.712 84.101 66.858 1.00 10.14 4398 THR D N 1
ATOM 12509 C CA . THR D 1 397 ? 94.596 82.648 66.897 1.00 10.17 4398 THR D CA 1
ATOM 12510 C C . THR D 1 397 ? 95.848 81.991 67.466 1.00 10.41 4398 THR D C 1
ATOM 12511 O O . THR D 1 397 ? 95.753 81.053 68.255 1.00 11.42 4398 THR D O 1
ATOM 12515 N N . LEU D 1 398 ? 97.016 82.515 67.100 1.00 10.80 4399 LEU D N 1
ATOM 12516 C CA . LEU D 1 398 ? 98.278 82.001 67.622 1.00 11.21 4399 LEU D CA 1
ATOM 12517 C C . LEU D 1 398 ? 98.378 82.205 69.132 1.00 11.51 4399 LEU D C 1
ATOM 12518 O O . LEU D 1 398 ? 98.782 81.296 69.858 1.00 12.03 4399 LEU D O 1
ATOM 12523 N N . TYR D 1 399 ? 97.938 83.368 69.611 1.00 11.24 4400 TYR D N 1
ATOM 12524 C CA . TYR D 1 399 ? 97.932 83.636 71.046 1.00 11.29 4400 TYR D CA 1
ATOM 12525 C C . TYR D 1 399 ? 96.978 82.703 71.783 1.00 11.41 4400 TYR D C 1
ATOM 12526 O O . TYR D 1 399 ? 97.329 82.143 72.820 1.00 11.46 4400 TYR D O 1
ATOM 12535 N N . GLY D 1 400 ? 95.763 82.565 71.256 1.00 11.42 4401 GLY D N 1
ATOM 12536 C CA . GLY D 1 400 ? 94.781 81.686 71.868 1.00 10.90 4401 GLY D CA 1
ATOM 12537 C C . GLY D 1 400 ? 95.234 80.240 71.905 1.00 11.12 4401 GLY D C 1
ATOM 12538 O O . GLY D 1 400 ? 95.093 79.571 72.927 1.00 11.17 4401 GLY D O 1
ATOM 12539 N N . ILE D 1 401 ? 95.814 79.771 70.803 1.00 11.14 4402 ILE D N 1
ATOM 12540 C CA . ILE D 1 401 ? 96.346 78.412 70.726 1.00 11.20 4402 ILE D CA 1
ATOM 12541 C C . ILE D 1 401 ? 97.472 78.208 71.739 1.00 11.54 4402 ILE D C 1
ATOM 12542 O O . ILE D 1 401 ? 97.473 77.227 72.485 1.00 11.45 4402 ILE D O 1
ATOM 12547 N N . GLU D 1 402 ? 98.394 79.164 71.799 1.00 12.30 4403 GLU D N 1
ATOM 12548 C CA . GLU D 1 402 ? 99.518 79.079 72.723 1.00 13.04 4403 GLU D CA 1
ATOM 12549 C C . GLU D 1 402 ? 99.071 79.136 74.182 1.00 12.97 4403 GLU D C 1
ATOM 12550 O O . GLU D 1 402 ? 99.673 78.493 75.041 1.00 12.82 4403 GLU D O 1
ATOM 12556 N N . THR D 1 403 ? 97.957 79.817 74.443 1.00 11.92 4404 THR D N 1
ATOM 12557 C CA . THR D 1 403 ? 97.392 79.871 75.792 1.00 11.79 4404 THR D CA 1
ATOM 12558 C C . THR D 1 403 ? 96.807 78.519 76.199 1.00 11.64 4404 THR D C 1
ATOM 12559 O O . THR D 1 403 ? 96.995 78.076 77.334 1.00 11.73 4404 THR D O 1
ATOM 12563 N N . TYR D 1 404 ? 96.166 77.836 75.252 1.00 11.24 4405 TYR D N 1
ATOM 12564 C CA . TYR D 1 404 ? 95.667 76.482 75.482 1.00 10.88 4405 TYR D CA 1
ATOM 12565 C C . TYR D 1 404 ? 96.823 75.512 75.737 1.00 11.06 4405 TYR D C 1
ATOM 12566 O O . TYR D 1 404 ? 96.671 74.527 76.466 1.00 11.86 4405 TYR D O 1
ATOM 12575 N N . GLU D 1 405 ? 97.968 75.789 75.117 1.00 11.23 4406 GLU D N 1
ATOM 12576 C CA . GLU D 1 405 ? 99.138 74.922 75.227 1.00 11.43 4406 GLU D CA 1
ATOM 12577 C C . GLU D 1 405 ? 99.962 75.202 76.483 1.00 11.71 4406 GLU D C 1
ATOM 12578 O O . GLU D 1 405 ? 100.560 74.288 77.051 1.00 13.12 4406 GLU D O 1
ATOM 12584 N N . LYS D 1 406 ? 99.956 76.456 76.931 1.00 12.27 4407 LYS D N 1
ATOM 12585 C CA . LYS D 1 406 ? 100.671 76.846 78.143 1.00 12.50 4407 LYS D CA 1
ATOM 12586 C C . LYS D 1 406 ? 99.860 76.536 79.397 1.00 12.83 4407 LYS D C 1
ATOM 12587 O O . LYS D 1 406 ? 100.420 76.344 80.479 1.00 13.08 4407 LYS D O 1
ATOM 12593 N N . PHE D 1 407 ? 98.543 76.444 79.238 1.00 12.23 4408 PHE D N 1
ATOM 12594 C CA . PHE D 1 407 ? 97.659 76.056 80.332 1.00 11.94 4408 PHE D CA 1
ATOM 12595 C C . PHE D 1 407 ? 96.872 74.805 79.962 1.00 12.32 4408 PHE D C 1
ATOM 12596 O O . PHE D 1 407 ? 95.785 74.888 79.388 1.00 12.53 4408 PHE D O 1
ATOM 12604 N N . PRO D 1 408 ? 97.425 73.622 80.266 1.00 11.77 4409 PRO D N 1
ATOM 12605 C CA . PRO D 1 408 ? 96.742 72.342 80.051 1.00 11.94 4409 PRO D CA 1
ATOM 12606 C C . PRO D 1 408 ? 95.350 72.288 80.678 1.00 11.92 4409 PRO D C 1
ATOM 12607 O O . PRO D 1 408 ? 94.488 71.528 80.231 1.00 12.01 4409 PRO D O 1
ATOM 12611 N N . THR D 1 409 ? 95.141 73.094 81.716 1.00 11.06 4410 THR D N 1
ATOM 12612 C CA . THR D 1 409 ? 93.831 73.210 82.349 1.00 10.89 4410 THR D CA 1
ATOM 12613 C C . THR D 1 409 ? 92.808 73.809 81.386 1.00 11.17 4410 THR D C 1
ATOM 12614 O O . THR D 1 409 ? 91.691 73.307 81.268 1.00 10.90 4410 THR D O 1
ATOM 12618 N N . ALA D 1 410 ? 93.219 74.841 80.652 1.00 10.77 4411 ALA D N 1
ATOM 12619 C CA . ALA D 1 410 ? 92.362 75.466 79.648 1.00 11.10 4411 ALA D CA 1
ATOM 12620 C C . ALA D 1 410 ? 91.992 74.482 78.533 1.00 11.38 4411 ALA D C 1
ATOM 12621 O O . ALA D 1 410 ? 90.853 74.465 78.064 1.00 11.27 4411 ALA D O 1
ATOM 12623 N N . LEU D 1 411 ? 92.948 73.640 78.142 1.00 11.31 4412 LEU D N 1
ATOM 12624 C CA . LEU D 1 411 ? 92.735 72.648 77.085 1.00 11.18 4412 LEU D CA 1
ATOM 12625 C C . LEU D 1 411 ? 91.764 71.547 77.526 1.00 11.05 4412 LEU D C 1
ATOM 12626 O O . LEU D 1 411 ? 90.913 71.110 76.750 1.00 11.35 4412 LEU D O 1
ATOM 12631 N N . GLU D 1 412 ? 91.904 71.106 78.773 1.00 10.95 4413 GLU D N 1
ATOM 12632 C CA . GLU D 1 412 ? 91.027 70.092 79.358 1.00 10.59 4413 GLU D CA 1
ATOM 12633 C C . GLU D 1 412 ? 89.635 70.661 79.634 1.00 10.59 4413 GLU D C 1
ATOM 12634 O O . GLU D 1 412 ? 88.640 69.939 79.620 1.00 10.73 4413 GLU D O 1
ATOM 12640 N N . ASP D 1 413 ? 89.590 71.957 79.923 1.00 10.72 4414 ASP D N 1
ATOM 12641 C CA . ASP D 1 413 ? 88.342 72.688 80.103 1.00 10.96 4414 ASP D CA 1
ATOM 12642 C C . ASP D 1 413 ? 87.538 72.613 78.805 1.00 11.01 4414 ASP D C 1
ATOM 12643 O O . ASP D 1 413 ? 86.430 72.075 78.767 1.00 11.10 4414 ASP D O 1
ATOM 12648 N N . HIS D 1 414 ? 88.117 73.157 77.743 1.00 10.17 4415 HIS D N 1
ATOM 12649 C CA . HIS D 1 414 ? 87.496 73.112 76.431 1.00 9.97 4415 HIS D CA 1
ATOM 12650 C C . HIS D 1 414 ? 87.967 71.856 75.716 1.00 9.83 4415 HIS D C 1
ATOM 12651 O O . HIS D 1 414 ? 88.768 71.911 74.782 1.00 10.25 4415 HIS D O 1
ATOM 12658 N N . PHE D 1 415 ? 87.480 70.717 76.199 1.00 10.09 4416 PHE D N 1
ATOM 12659 C CA . PHE D 1 415 ? 88.002 69.419 75.803 1.00 10.10 4416 PHE D CA 1
ATOM 12660 C C . PHE D 1 415 ? 87.630 69.043 74.375 1.00 10.07 4416 PHE D C 1
ATOM 12661 O O . PHE D 1 415 ? 88.296 68.211 73.756 1.00 9.97 4416 PHE D O 1
ATOM 12669 N N . GLY D 1 416 ? 86.566 69.653 73.861 1.00 9.41 4417 GLY D N 1
ATOM 12670 C CA . GLY D 1 416 ? 86.185 69.431 72.480 1.00 9.20 4417 GLY D CA 1
ATOM 12671 C C . GLY D 1 416 ? 86.809 70.454 71.556 1.00 9.09 4417 GLY D C 1
ATOM 12672 O O . GLY D 1 416 ? 86.823 71.650 71.860 1.00 9.12 4417 GLY D O 1
ATOM 12673 N N . GLY D 1 417 ? 87.322 69.986 70.422 1.00 8.38 4418 GLY D N 1
ATOM 12674 C CA . GLY D 1 417 ? 87.918 70.882 69.446 1.00 8.77 4418 GLY D CA 1
ATOM 12675 C C . GLY D 1 417 ? 86.965 71.955 68.959 1.00 9.11 4418 GLY D C 1
ATOM 12676 O O . GLY D 1 417 ? 87.381 73.082 68.689 1.00 8.95 4418 GLY D O 1
ATOM 12677 N N . SER D 1 418 ? 85.679 71.616 68.882 1.00 9.21 4419 SER D N 1
ATOM 12678 C CA . SER D 1 418 ? 84.656 72.584 68.490 1.00 9.17 4419 SER D CA 1
ATOM 12679 C C . SER D 1 418 ? 84.616 73.750 69.470 1.00 8.97 4419 SER D C 1
ATOM 12680 O O . SER D 1 418 ? 84.459 74.902 69.062 1.00 9.39 4419 SER D O 1
ATOM 12683 N N . GLN D 1 419 ? 84.759 73.448 70.757 1.00 8.90 4420 GLN D N 1
ATOM 12684 C CA . GLN D 1 419 ? 84.774 74.482 71.788 1.00 9.05 4420 GLN D CA 1
ATOM 12685 C C . GLN D 1 419 ? 85.955 75.423 71.598 1.00 8.96 4420 GLN D C 1
ATOM 12686 O O . GLN D 1 419 ? 85.795 76.645 71.610 1.00 8.44 4420 GLN D O 1
ATOM 12692 N N . ARG D 1 420 ? 87.145 74.850 71.435 1.00 9.50 4421 ARG D N 1
ATOM 12693 C CA . ARG D 1 420 ? 88.324 75.662 71.154 1.00 9.06 4421 ARG D CA 1
ATOM 12694 C C . ARG D 1 420 ? 88.204 76.470 69.875 1.00 9.53 4421 ARG D C 1
ATOM 12695 O O . ARG D 1 420 ? 88.642 77.616 69.844 1.00 9.29 4421 ARG D O 1
ATOM 12703 N N . ALA D 1 421 ? 87.606 75.882 68.842 1.00 8.73 4422 ALA D N 1
ATOM 12704 C CA . ALA D 1 421 ? 87.423 76.561 67.562 1.00 9.17 4422 ALA D CA 1
ATOM 12705 C C . ALA D 1 421 ? 86.491 77.762 67.700 1.00 8.84 4422 ALA D C 1
ATOM 12706 O O . ALA D 1 421 ? 86.773 78.838 67.167 1.00 9.22 4422 ALA D O 1
ATOM 12708 N N . THR D 1 422 ? 85.396 77.578 68.434 1.00 8.52 4423 THR D N 1
ATOM 12709 C CA . THR D 1 422 ? 84.450 78.658 68.699 1.00 8.57 4423 THR D CA 1
ATOM 12710 C C . THR D 1 422 ? 85.133 79.817 69.417 1.00 8.34 4423 THR D C 1
ATOM 12711 O O . THR D 1 422 ? 84.964 80.975 69.039 1.00 8.76 4423 THR D O 1
ATOM 12715 N N . VAL D 1 423 ? 85.934 79.496 70.428 1.00 9.28 4424 VAL D N 1
ATOM 12716 C CA . VAL D 1 423 ? 86.613 80.515 71.223 1.00 9.96 4424 VAL D CA 1
ATOM 12717 C C . VAL D 1 423 ? 87.648 81.274 70.400 1.00 9.57 4424 VAL D C 1
ATOM 12718 O O . VAL D 1 423 ? 87.628 82.503 70.347 1.00 9.79 4424 VAL D O 1
ATOM 12722 N N . LEU D 1 424 ? 88.521 80.535 69.725 1.00 9.94 4425 LEU D N 1
ATOM 12723 C CA . LEU D 1 424 ? 89.589 81.140 68.934 1.00 8.95 4425 LEU D CA 1
ATOM 12724 C C . LEU D 1 424 ? 89.036 81.992 67.797 1.00 9.80 4425 LEU D C 1
ATOM 12725 O O . LEU D 1 424 ? 89.465 83.132 67.595 1.00 9.75 4425 LEU D O 1
ATOM 12730 N N . ALA D 1 425 ? 88.034 81.464 67.102 1.00 9.30 4426 ALA D N 1
ATOM 12731 C CA . ALA D 1 425 ? 87.470 82.160 65.954 1.00 8.92 4426 ALA D CA 1
ATOM 12732 C C . ALA D 1 425 ? 86.599 83.345 66.369 1.00 8.91 4426 ALA D C 1
ATOM 12733 O O . ALA D 1 425 ? 86.581 84.371 65.689 1.00 9.30 4426 ALA D O 1
ATOM 12735 N N . ALA D 1 426 ? 85.909 83.224 67.501 1.00 9.05 4427 ALA D N 1
ATOM 12736 C CA . ALA D 1 426 ? 85.121 84.341 68.020 1.00 9.09 4427 ALA D CA 1
ATOM 12737 C C . ALA D 1 426 ? 86.028 85.504 68.405 1.00 9.12 4427 ALA D C 1
ATOM 12738 O O . ALA D 1 426 ? 85.733 86.659 68.088 1.00 9.04 4427 ALA D O 1
ATOM 12740 N N . ALA D 1 427 ? 87.150 85.196 69.049 1.00 9.34 4428 ALA D N 1
ATOM 12741 C CA . ALA D 1 427 ? 88.107 86.230 69.434 1.00 9.36 4428 ALA D CA 1
ATOM 12742 C C . ALA D 1 427 ? 88.695 86.919 68.205 1.00 9.82 4428 ALA D C 1
ATOM 12743 O O . ALA D 1 427 ? 88.713 88.150 68.125 1.00 10.91 4428 ALA D O 1
ATOM 12745 N N . ALA D 1 428 ? 89.108 86.117 67.224 1.00 10.36 4429 ALA D N 1
ATOM 12746 C CA . ALA D 1 428 ? 89.710 86.635 65.997 1.00 10.01 4429 ALA D CA 1
ATOM 12747 C C . ALA D 1 428 ? 88.707 87.443 65.176 1.00 10.40 4429 ALA D C 1
ATOM 12748 O O . ALA D 1 428 ? 89.043 88.500 64.645 1.00 10.00 4429 ALA D O 1
ATOM 12750 N N . GLY D 1 429 ? 87.465 86.966 65.128 1.00 10.04 4430 GLY D N 1
ATOM 12751 C CA . GLY D 1 429 ? 86.428 87.648 64.375 1.00 10.13 4430 GLY D CA 1
ATOM 12752 C C . GLY D 1 429 ? 85.979 88.941 65.028 1.00 10.72 4430 GLY D C 1
ATOM 12753 O O . GLY D 1 429 ? 85.862 89.972 64.363 1.00 11.42 4430 GLY D O 1
ATOM 12754 N N . VAL D 1 430 ? 85.724 88.890 66.332 1.00 10.51 4431 VAL D N 1
ATOM 12755 C CA . VAL D 1 430 ? 85.393 90.094 67.093 1.00 10.93 4431 VAL D CA 1
ATOM 12756 C C . VAL D 1 430 ? 86.509 91.137 66.969 1.00 10.68 4431 VAL D C 1
ATOM 12757 O O . VAL D 1 430 ? 86.246 92.303 66.665 1.00 10.24 4431 VAL D O 1
ATOM 12761 N N . ALA D 1 431 ? 87.755 90.676 67.059 1.00 10.56 4432 ALA D N 1
ATOM 12762 C CA . ALA D 1 431 ? 88.918 91.547 66.912 1.00 10.69 4432 ALA D CA 1
ATOM 12763 C C . ALA D 1 431 ? 88.941 92.258 65.559 1.00 10.88 4432 ALA D C 1
ATOM 12764 O O . ALA D 1 431 ? 89.134 93.473 65.497 1.00 12.21 4432 ALA D O 1
ATOM 12766 N N . CYS D 1 432 ? 88.714 91.508 64.482 1.00 10.67 4433 CYS D N 1
ATOM 12767 C CA . CYS D 1 432 ? 88.707 92.082 63.138 1.00 10.72 4433 CYS D CA 1
ATOM 12768 C C . CYS D 1 432 ? 87.537 93.047 62.941 1.00 10.74 4433 CYS D C 1
ATOM 12769 O O . CYS D 1 432 ? 87.691 94.095 62.310 1.00 10.73 4433 CYS D O 1
ATOM 12772 N N . SER D 1 433 ? 86.389 92.718 63.528 1.00 10.87 4434 SER D N 1
ATOM 12773 C CA . SER D 1 433 ? 85.237 93.617 63.513 1.00 11.12 4434 SER D CA 1
ATOM 12774 C C . SER D 1 433 ? 85.517 94.909 64.280 1.00 11.66 4434 SER D C 1
ATOM 12775 O O . SER D 1 433 ? 85.210 96.000 63.795 1.00 10.97 4434 SER D O 1
ATOM 12778 N N . LEU D 1 434 ? 86.110 94.781 65.466 1.00 11.79 4435 LEU D N 1
ATOM 12779 C CA . LEU D 1 434 ? 86.433 95.942 66.295 1.00 11.74 4435 LEU D CA 1
ATOM 12780 C C . LEU D 1 434 ? 87.390 96.886 65.578 1.00 12.12 4435 LEU D C 1
ATOM 12781 O O . LEU D 1 434 ? 87.219 98.103 65.631 1.00 13.94 4435 LEU D O 1
ATOM 12786 N N . ALA D 1 435 ? 88.372 96.320 64.882 1.00 11.91 4436 ALA D N 1
ATOM 12787 C CA . ALA D 1 435 ? 89.418 97.112 64.241 1.00 11.51 4436 ALA D CA 1
ATOM 12788 C C . ALA D 1 435 ? 88.940 97.839 62.987 1.00 11.64 4436 ALA D C 1
ATOM 12789 O O . ALA D 1 435 ? 89.467 98.895 62.643 1.00 11.51 4436 ALA D O 1
ATOM 12791 N N . THR D 1 436 ? 87.962 97.263 62.293 1.00 11.05 4437 THR D N 1
ATOM 12792 C CA . THR D 1 436 ? 87.593 97.748 60.963 1.00 10.91 4437 THR D CA 1
ATOM 12793 C C . THR D 1 436 ? 86.225 98.419 60.884 1.00 11.15 4437 THR D C 1
ATOM 12794 O O . THR D 1 436 ? 85.958 99.168 59.946 1.00 11.87 4437 THR D O 1
ATOM 12798 N N . GLY D 1 437 ? 85.337 98.085 61.817 1.00 10.89 4438 GLY D N 1
ATOM 12799 C CA . GLY D 1 437 ? 83.954 98.523 61.713 1.00 10.61 4438 GLY D CA 1
ATOM 12800 C C . GLY D 1 437 ? 83.210 97.854 60.566 1.00 10.57 4438 GLY D C 1
ATOM 12801 O O . GLY D 1 437 ? 82.222 98.384 60.061 1.00 10.32 4438 GLY D O 1
ATOM 12802 N N . ASN D 1 438 ? 83.701 96.690 60.148 1.00 10.53 4439 ASN D N 1
ATOM 12803 C CA . ASN D 1 438 ? 83.128 95.949 59.029 1.00 10.11 4439 ASN D CA 1
ATOM 12804 C C . ASN D 1 438 ? 82.867 94.522 59.498 1.00 9.46 4439 ASN D C 1
ATOM 12805 O O . ASN D 1 438 ? 83.805 93.754 59.711 1.00 9.61 4439 ASN D O 1
ATOM 12810 N N . ALA D 1 439 ? 81.593 94.169 59.654 1.00 9.20 4440 ALA D N 1
ATOM 12811 C CA . ALA D 1 439 ? 81.219 92.879 60.232 1.00 9.16 4440 ALA D CA 1
ATOM 12812 C C . ALA D 1 439 ? 81.679 91.690 59.390 1.00 9.07 4440 ALA D C 1
ATOM 12813 O O . ALA D 1 439 ? 81.963 90.622 59.927 1.00 9.70 4440 ALA D O 1
ATOM 12815 N N . ASN D 1 440 ? 81.785 91.877 58.078 1.00 9.33 4441 ASN D N 1
ATOM 12816 C CA . ASN D 1 440 ? 82.224 90.788 57.210 1.00 9.05 4441 ASN D CA 1
ATOM 12817 C C . ASN D 1 440 ? 83.740 90.623 57.182 1.00 9.75 4441 ASN D C 1
ATOM 12818 O O . ASN D 1 440 ? 84.241 89.523 56.954 1.00 9.86 4441 ASN D O 1
ATOM 12823 N N . ALA D 1 441 ? 84.467 91.688 57.512 1.00 10.05 4442 ALA D N 1
ATOM 12824 C CA . ALA D 1 441 ? 85.886 91.554 57.838 1.00 10.57 4442 ALA D CA 1
ATOM 12825 C C . ALA D 1 441 ? 86.026 90.695 59.097 1.00 11.10 4442 ALA D C 1
ATOM 12826 O O . ALA D 1 441 ? 86.909 89.841 59.181 1.00 11.41 4442 ALA D O 1
ATOM 12828 N N . GLY D 1 442 ? 85.093 90.870 60.031 1.00 10.82 4443 GLY D N 1
ATOM 12829 C CA . GLY D 1 442 ? 85.010 89.992 61.187 1.00 10.61 4443 GLY D CA 1
ATOM 12830 C C . GLY D 1 442 ? 84.779 88.536 60.815 1.00 10.17 4443 GLY D C 1
ATOM 12831 O O . GLY D 1 442 ? 85.451 87.648 61.339 1.00 10.78 4443 GLY D O 1
ATOM 12832 N N . LEU D 1 443 ? 83.852 88.290 59.891 1.00 9.98 4444 LEU D N 1
ATOM 12833 C CA . LEU D 1 443 ? 83.623 86.942 59.375 1.00 9.66 4444 LEU D CA 1
ATOM 12834 C C . LEU D 1 443 ? 84.880 86.350 58.740 1.00 9.62 4444 LEU D C 1
ATOM 12835 O O . LEU D 1 443 ? 85.221 85.192 58.988 1.00 9.75 4444 LEU D O 1
ATOM 12840 N N . SER D 1 444 ? 85.584 87.153 57.946 1.00 9.64 4445 SER D N 1
ATOM 12841 C CA . SER D 1 444 ? 86.836 86.710 57.333 1.00 9.66 4445 SER D CA 1
ATOM 12842 C C . SER D 1 444 ? 87.833 86.259 58.396 1.00 9.63 4445 SER D C 1
ATOM 12843 O O . SER D 1 444 ? 88.474 85.217 58.251 1.00 10.11 4445 SER D O 1
ATOM 12846 N N . GLY D 1 445 ? 87.931 87.033 59.475 1.00 10.30 4446 GLY D N 1
ATOM 12847 C CA . GLY D 1 445 ? 88.825 86.694 60.571 1.00 10.36 4446 GLY D CA 1
ATOM 12848 C C . GLY D 1 445 ? 88.442 85.410 61.285 1.00 10.10 4446 GLY D C 1
ATOM 12849 O O . GLY D 1 445 ? 89.308 84.623 61.672 1.00 9.78 4446 GLY D O 1
ATOM 12850 N N . TRP D 1 446 ? 87.139 85.208 61.470 1.00 10.19 4447 TRP D N 1
ATOM 12851 C CA . TRP D 1 446 ? 86.602 83.962 62.012 1.00 9.22 4447 TRP D CA 1
ATOM 12852 C C . TRP D 1 446 ? 87.084 82.758 61.195 1.00 9.31 4447 TRP D C 1
ATOM 12853 O O . TRP D 1 446 ? 87.652 81.818 61.747 1.00 9.31 4447 TRP D O 1
ATOM 12864 N N . TYR D 1 447 ? 86.914 82.821 59.876 1.00 9.25 4448 TYR D N 1
ATOM 12865 C CA . TYR D 1 447 ? 87.249 81.690 59.019 1.00 9.04 4448 TYR D CA 1
ATOM 12866 C C . TYR D 1 447 ? 88.749 81.433 58.906 1.00 9.31 4448 TYR D C 1
ATOM 12867 O O . TYR D 1 447 ? 89.188 80.287 59.000 1.00 9.09 4448 TYR D O 1
ATOM 12876 N N . LEU D 1 448 ? 89.539 82.501 58.833 1.00 9.36 4449 LEU D N 1
ATOM 12877 C CA . LEU D 1 448 ? 90.992 82.362 58.824 1.00 9.10 4449 LEU D CA 1
ATOM 12878 C C . LEU D 1 448 ? 91.487 81.695 60.108 1.00 9.26 4449 LEU D C 1
ATOM 12879 O O . LEU D 1 448 ? 92.340 80.807 60.061 1.00 9.39 4449 LEU D O 1
ATOM 12884 N N . SER D 1 449 ? 90.897 82.075 61.241 1.00 9.09 4450 SER D N 1
ATOM 12885 C CA . SER D 1 449 ? 91.199 81.437 62.522 1.00 9.15 4450 SER D CA 1
ATOM 12886 C C . SER D 1 449 ? 91.007 79.922 62.449 1.00 9.06 4450 SER D C 1
ATOM 12887 O O . SER D 1 449 ? 91.880 79.164 62.868 1.00 9.69 4450 SER D O 1
ATOM 12890 N N . MET D 1 450 ? 89.889 79.492 61.868 1.00 9.37 4451 MET D N 1
ATOM 12891 C CA . MET D 1 450 ? 89.601 78.070 61.695 1.00 9.00 4451 MET D CA 1
ATOM 12892 C C . MET D 1 450 ? 90.666 77.360 60.861 1.00 9.26 4451 MET D C 1
ATOM 12893 O O . MET D 1 450 ? 91.107 76.263 61.207 1.00 9.52 4451 MET D O 1
ATOM 12898 N N . TYR D 1 451 ? 91.099 78.001 59.780 1.00 9.47 4452 TYR D N 1
ATOM 12899 C CA . TYR D 1 451 ? 92.078 77.399 58.881 1.00 9.47 4452 TYR D CA 1
ATOM 12900 C C . TYR D 1 451 ? 93.442 77.249 59.557 1.00 9.61 4452 TYR D C 1
ATOM 12901 O O . TYR D 1 451 ? 94.116 76.229 59.392 1.00 10.25 4452 TYR D O 1
ATOM 12910 N N . LEU D 1 452 ? 93.838 78.263 60.325 1.00 9.89 4453 LEU D N 1
ATOM 12911 C CA . LEU D 1 452 ? 95.093 78.226 61.071 1.00 9.65 4453 LEU D CA 1
ATOM 12912 C C . LEU D 1 452 ? 95.020 77.163 62.160 1.00 9.83 4453 LEU D C 1
ATOM 12913 O O . LEU D 1 452 ? 95.935 76.355 62.313 1.00 9.38 4453 LEU D O 1
ATOM 12918 N N . HIS D 1 453 ? 93.904 77.161 62.885 1.00 9.22 4454 HIS D N 1
ATOM 12919 C CA . HIS D 1 453 ? 93.616 76.173 63.922 1.00 10.01 4454 HIS D CA 1
ATOM 12920 C C . HIS D 1 453 ? 93.811 74.754 63.380 1.00 9.69 4454 HIS D C 1
ATOM 12921 O O . HIS D 1 453 ? 94.523 73.944 63.980 1.00 10.04 4454 HIS D O 1
ATOM 12928 N N . LYS D 1 454 ? 93.212 74.481 62.225 1.00 9.93 4455 LYS D N 1
ATOM 12929 C CA . LYS D 1 454 ? 93.252 73.154 61.630 1.00 9.93 4455 LYS D CA 1
ATOM 12930 C C . LYS D 1 454 ? 94.682 72.676 61.390 1.00 10.46 4455 LYS D C 1
ATOM 12931 O O . LYS D 1 454 ? 95.032 71.545 61.739 1.00 10.18 4455 LYS D O 1
ATOM 12937 N N . GLU D 1 455 ? 95.509 73.540 60.806 1.00 10.78 4456 GLU D N 1
ATOM 12938 C CA . GLU D 1 455 ? 96.886 73.170 60.494 1.00 10.74 4456 GLU D CA 1
ATOM 12939 C C . GLU D 1 455 ? 97.782 73.145 61.727 1.00 11.60 4456 GLU D C 1
ATOM 12940 O O . GLU D 1 455 ? 98.752 72.389 61.780 1.00 12.31 4456 GLU D O 1
ATOM 12946 N N . ALA D 1 456 ? 97.429 73.939 62.735 1.00 11.24 4457 ALA D N 1
ATOM 12947 C CA . ALA D 1 456 ? 98.199 73.981 63.977 1.00 11.86 4457 ALA D CA 1
ATOM 12948 C C . ALA D 1 456 ? 98.124 72.657 64.728 1.00 12.04 4457 ALA D C 1
ATOM 12949 O O . ALA D 1 456 ? 99.153 72.090 65.102 1.00 11.78 4457 ALA D O 1
ATOM 12951 N N . TRP D 1 457 ? 96.913 72.130 64.880 1.00 11.27 4458 TRP D N 1
ATOM 12952 C CA . TRP D 1 457 ? 96.700 70.953 65.713 1.00 11.25 4458 TRP D CA 1
ATOM 12953 C C . TRP D 1 457 ? 96.363 69.668 64.951 1.00 10.59 4458 TRP D C 1
ATOM 12954 O O . TRP D 1 457 ? 96.232 68.604 65.558 1.00 11.06 4458 TRP D O 1
ATOM 12965 N N . GLY D 1 458 ? 96.253 69.755 63.626 1.00 10.67 4459 GLY D N 1
ATOM 12966 C CA . GLY D 1 458 ? 95.924 68.578 62.834 1.00 9.83 4459 GLY D CA 1
ATOM 12967 C C . GLY D 1 458 ? 94.531 68.064 63.151 1.00 9.20 4459 GLY D C 1
ATOM 12968 O O . GLY D 1 458 ? 94.224 66.885 62.995 1.00 9.74 4459 GLY D O 1
ATOM 12969 N N . ARG D 1 459 ? 93.687 68.993 63.579 1.00 9.72 4460 ARG D N 1
ATOM 12970 C CA . ARG D 1 459 ? 92.309 68.739 63.982 1.00 9.59 4460 ARG D CA 1
ATOM 12971 C C . ARG D 1 459 ? 91.635 70.101 64.107 1.00 9.62 4460 ARG D C 1
ATOM 12972 O O . ARG D 1 459 ? 92.210 71.177 64.186 1.00 9.80 4460 ARG D O 1
ATOM 12980 N N . LEU D 1 460 ? 90.306 70.038 64.064 1.00 9.69 4461 LEU D N 1
ATOM 12981 C CA . LEU D 1 460 ? 89.481 71.223 64.268 1.00 9.64 4461 LEU D CA 1
ATOM 12982 C C . LEU D 1 460 ? 88.342 70.913 65.240 1.00 9.56 4461 LEU D C 1
ATOM 12983 O O . LEU D 1 460 ? 88.582 70.779 66.440 1.00 9.56 4461 LEU D O 1
ATOM 12988 N N . GLY D 1 461 ? 87.121 70.766 64.731 1.00 9.39 4462 GLY D N 1
ATOM 12989 C CA . GLY D 1 461 ? 85.993 70.457 65.596 1.00 9.93 4462 GLY D CA 1
ATOM 12990 C C . GLY D 1 461 ? 85.432 69.063 65.374 1.00 9.97 4462 GLY D C 1
ATOM 12991 O O . GLY D 1 461 ? 86.159 68.148 64.979 1.00 9.47 4462 GLY D O 1
ATOM 12992 N N . PHE D 1 462 ? 84.130 68.903 65.599 1.00 9.46 4463 PHE D N 1
ATOM 12993 C CA . PHE D 1 462 ? 83.471 67.621 65.364 1.00 8.84 4463 PHE D CA 1
ATOM 12994 C C . PHE D 1 462 ? 83.349 67.307 63.865 1.00 8.58 4463 PHE D C 1
ATOM 12995 O O . PHE D 1 462 ? 83.779 68.096 63.018 1.00 8.24 4463 PHE D O 1
ATOM 13003 N N . PHE D 1 463 ? 82.814 66.122 63.567 1.00 9.35 4464 PHE D N 1
ATOM 13004 C CA . PHE D 1 463 ? 82.718 65.580 62.210 1.00 9.46 4464 PHE D CA 1
ATOM 13005 C C . PHE D 1 463 ? 82.293 66.630 61.184 1.00 9.12 4464 PHE D C 1
ATOM 13006 O O . PHE D 1 463 ? 82.895 66.741 60.116 1.00 8.29 4464 PHE D O 1
ATOM 13018 N N . PHE D 1 465 ? 81.785 70.070 61.853 1.00 8.65 4466 PHE D N 1
ATOM 13019 C CA . PHE D 1 465 ? 81.940 71.405 62.417 1.00 8.75 4466 PHE D CA 1
ATOM 13020 C C . PHE D 1 465 ? 82.162 72.459 61.336 1.00 9.11 4466 PHE D C 1
ATOM 13021 O O . PHE D 1 465 ? 81.555 73.535 61.368 1.00 9.93 4466 PHE D O 1
ATOM 13029 N N . ASP D 1 466 ? 83.068 72.164 60.409 1.00 9.16 4467 ASP D N 1
ATOM 13030 C CA . ASP D 1 466 ? 83.523 73.169 59.457 1.00 9.13 4467 ASP D CA 1
ATOM 13031 C C . ASP D 1 466 ? 82.970 73.009 58.045 1.00 8.64 4467 ASP D C 1
ATOM 13032 O O . ASP D 1 466 ? 83.643 73.336 57.062 1.00 8.97 4467 ASP D O 1
ATOM 13037 N N . LEU D 1 467 ? 81.692 72.645 57.954 1.00 7.49 4468 LEU D N 1
ATOM 13038 C CA . LEU D 1 467 ? 80.969 72.774 56.694 1.00 7.45 4468 LEU D CA 1
ATOM 13039 C C . LEU D 1 467 ? 80.947 74.250 56.307 1.00 7.82 4468 LEU D C 1
ATOM 13040 O O . LEU D 1 467 ? 81.437 74.633 55.242 1.00 8.70 4468 LEU D O 1
ATOM 13045 N N . GLN D 1 468 ? 80.462 75.089 57.217 1.00 8.33 4469 GLN D N 1
ATOM 13046 C CA . GLN D 1 468 ? 80.366 76.509 56.929 1.00 8.73 4469 GLN D CA 1
ATOM 13047 C C . GLN D 1 468 ? 81.726 77.185 56.923 1.00 9.63 4469 GLN D C 1
ATOM 13048 O O . GLN D 1 468 ? 81.905 78.202 56.264 1.00 10.84 4469 GLN D O 1
ATOM 13054 N N . ASP D 1 469 ? 82.689 76.622 57.645 1.00 10.60 4470 ASP D N 1
ATOM 13055 C CA . ASP D 1 469 ? 83.995 77.260 57.716 1.00 10.91 4470 ASP D CA 1
ATOM 13056 C C . ASP D 1 469 ? 84.848 77.033 56.481 1.00 11.21 4470 ASP D C 1
ATOM 13057 O O . ASP D 1 469 ? 85.623 77.907 56.111 1.00 12.65 4470 ASP D O 1
ATOM 13062 N N . GLN D 1 470 ? 84.630 75.921 55.781 1.00 10.90 4471 GLN D N 1
ATOM 13063 C CA . GLN D 1 470 ? 85.321 75.693 54.514 1.00 11.02 4471 GLN D CA 1
ATOM 13064 C C . GLN D 1 470 ? 84.608 76.402 53.367 1.00 10.66 4471 GLN D C 1
ATOM 13065 O O . GLN D 1 470 ? 85.244 76.832 52.404 1.00 11.42 4471 GLN D O 1
ATOM 13078 N N . GLY D 1 472 ? 83.315 79.073 54.183 1.00 9.93 4473 GLY D N 1
ATOM 13079 C CA . GLY D 1 472 ? 83.259 80.362 54.851 1.00 10.24 4473 GLY D CA 1
ATOM 13080 C C . GLY D 1 472 ? 83.964 81.517 54.168 1.00 9.65 4473 GLY D C 1
ATOM 13081 O O . GLY D 1 472 ? 83.326 82.517 53.836 1.00 9.44 4473 GLY D O 1
ATOM 13082 N N . ALA D 1 473 ? 85.281 81.409 54.012 1.00 9.65 4474 ALA D N 1
ATOM 13083 C CA . ALA D 1 473 ? 86.087 82.506 53.484 1.00 9.38 4474 ALA D CA 1
ATOM 13084 C C . ALA D 1 473 ? 85.555 82.975 52.136 1.00 9.13 4474 ALA D C 1
ATOM 13085 O O . ALA D 1 473 ? 85.356 84.171 51.920 1.00 9.29 4474 ALA D O 1
ATOM 13087 N N . THR D 1 474 ? 85.195 82.012 51.292 1.00 8.90 4475 THR D N 1
ATOM 13088 C CA . THR D 1 474 ? 84.741 82.301 49.937 1.00 9.18 4475 THR D CA 1
ATOM 13089 C C . THR D 1 474 ? 83.353 82.949 49.893 1.00 8.69 4475 THR D C 1
ATOM 13090 O O . THR D 1 474 ? 83.072 83.752 49.004 1.00 8.64 4475 THR D O 1
ATOM 13094 N N . ASN D 1 475 ? 82.522 82.670 50.898 1.00 8.50 4476 ASN D N 1
ATOM 13095 C CA . ASN D 1 475 ? 81.167 83.224 50.938 1.00 8.72 4476 ASN D CA 1
ATOM 13096 C C . ASN D 1 475 ? 81.038 84.522 51.726 1.00 8.93 4476 ASN D C 1
ATOM 13097 O O . ASN D 1 475 ? 79.953 85.105 51.784 1.00 8.97 4476 ASN D O 1
ATOM 13102 N N . VAL D 1 476 ? 82.139 84.991 52.309 1.00 8.57 4477 VAL D N 1
ATOM 13103 C CA . VAL D 1 476 ? 82.121 86.237 53.073 1.00 8.48 4477 VAL D CA 1
ATOM 13104 C C . VAL D 1 476 ? 81.821 87.434 52.172 1.00 8.49 4477 VAL D C 1
ATOM 13105 O O . VAL D 1 476 ? 80.964 88.259 52.497 1.00 8.86 4477 VAL D O 1
ATOM 13109 N N . LEU D 1 477 ? 82.509 87.506 51.033 1.00 8.56 4478 LEU D N 1
ATOM 13110 C CA . LEU D 1 477 ? 82.377 88.634 50.118 1.00 8.87 4478 LEU D CA 1
ATOM 13111 C C . LEU D 1 477 ? 81.738 88.257 48.787 1.00 9.37 4478 LEU D C 1
ATOM 13112 O O . LEU D 1 477 ? 81.755 89.048 47.840 1.00 9.93 4478 LEU D O 1
ATOM 13117 N N . SER D 1 478 ? 81.173 87.055 48.710 1.00 9.31 4479 SER D N 1
ATOM 13118 C CA . SER D 1 478 ? 80.373 86.685 47.550 1.00 9.04 4479 SER D CA 1
ATOM 13119 C C . SER D 1 478 ? 79.163 87.608 47.469 1.00 9.25 4479 SER D C 1
ATOM 13120 O O . SER D 1 478 ? 78.681 88.099 48.492 1.00 8.89 4479 SER D O 1
ATOM 13123 N N . TYR D 1 479 ? 78.731 87.918 46.252 1.00 8.66 4480 TYR D N 1
ATOM 13124 C CA . TYR D 1 479 ? 77.474 88.630 46.071 1.00 8.83 4480 TYR D CA 1
ATOM 13125 C C . TYR D 1 479 ? 76.458 87.789 45.303 1.00 8.57 4480 TYR D C 1
ATOM 13126 O O . TYR D 1 479 ? 75.443 88.301 44.832 1.00 9.32 4480 TYR D O 1
ATOM 13135 N N . GLN D 1 480 ? 76.690 86.479 45.262 1.00 8.52 4481 GLN D N 1
ATOM 13136 C CA . GLN D 1 480 ? 75.738 85.559 44.651 1.00 8.43 4481 GLN D CA 1
ATOM 13137 C C . GLN D 1 480 ? 74.480 85.458 45.506 1.00 8.20 4481 GLN D C 1
ATOM 13138 O O . GLN D 1 480 ? 74.540 85.625 46.728 1.00 9.01 4481 GLN D O 1
ATOM 13144 N N . GLY D 1 481 ? 73.347 85.211 44.849 1.00 8.04 4482 GLY D N 1
ATOM 13145 C CA . GLY D 1 481 ? 72.044 85.284 45.494 1.00 7.89 4482 GLY D CA 1
ATOM 13146 C C . GLY D 1 481 ? 71.919 84.659 46.873 1.00 8.43 4482 GLY D C 1
ATOM 13147 O O . GLY D 1 481 ? 71.510 85.330 47.821 1.00 8.49 4482 GLY D O 1
ATOM 13148 N N . ASP D 1 482 ? 72.263 83.379 46.994 1.00 8.04 4483 ASP D N 1
ATOM 13149 C CA . ASP D 1 482 ? 72.144 82.695 48.277 1.00 8.72 4483 ASP D CA 1
ATOM 13150 C C . ASP D 1 482 ? 73.481 82.535 49.002 1.00 8.47 4483 ASP D C 1
ATOM 13151 O O . ASP D 1 482 ? 73.625 81.676 49.875 1.00 8.73 4483 ASP D O 1
ATOM 13156 N N . GLU D 1 483 ? 74.436 83.402 48.668 1.00 8.46 4484 GLU D N 1
ATOM 13157 C CA . GLU D 1 483 ? 75.739 83.413 49.324 1.00 8.94 4484 GLU D CA 1
ATOM 13158 C C . GLU D 1 483 ? 76.023 84.763 49.975 1.00 9.12 4484 GLU D C 1
ATOM 13159 O O . GLU D 1 483 ? 76.488 84.826 51.113 1.00 9.41 4484 GLU D O 1
ATOM 13165 N N . GLY D 1 484 ? 75.723 85.841 49.259 1.00 8.93 4485 GLY D N 1
ATOM 13166 C CA . GLY D 1 484 ? 76.046 87.167 49.753 1.00 9.12 4485 GLY D CA 1
ATOM 13167 C C . GLY D 1 484 ? 75.074 87.682 50.795 1.00 9.54 4485 GLY D C 1
ATOM 13168 O O . GLY D 1 484 ? 73.863 87.518 50.652 1.00 9.50 4485 GLY D O 1
ATOM 13169 N N . LEU D 1 485 ? 75.610 88.323 51.831 1.00 8.99 4486 LEU D N 1
ATOM 13170 C CA . LEU D 1 485 ? 74.806 88.958 52.874 1.00 9.53 4486 LEU D CA 1
ATOM 13171 C C . LEU D 1 485 ? 75.742 89.584 53.913 1.00 9.07 4486 LEU D C 1
ATOM 13172 O O . LEU D 1 485 ? 76.733 88.966 54.311 1.00 9.11 4486 LEU D O 1
ATOM 13177 N N . PRO D 1 486 ? 75.466 90.827 54.339 1.00 8.70 4487 PRO D N 1
ATOM 13178 C CA . PRO D 1 486 ? 76.140 91.386 55.518 1.00 8.76 4487 PRO D CA 1
ATOM 13179 C C . PRO D 1 486 ? 75.851 90.536 56.748 1.00 8.63 4487 PRO D C 1
ATOM 13180 O O . PRO D 1 486 ? 74.740 90.036 56.912 1.00 8.88 4487 PRO D O 1
ATOM 13184 N N . ASP D 1 487 ? 76.848 90.379 57.611 1.00 8.05 4488 ASP D N 1
ATOM 13185 C CA . ASP D 1 487 ? 76.697 89.554 58.805 1.00 8.58 4488 ASP D CA 1
ATOM 13186 C C . ASP D 1 487 ? 75.537 90.008 59.692 1.00 8.50 4488 ASP D C 1
ATOM 13187 O O . ASP D 1 487 ? 74.860 89.183 60.308 1.00 8.61 4488 ASP D O 1
ATOM 13192 N N . GLU D 1 488 ? 75.283 91.315 59.703 1.00 8.77 4489 GLU D N 1
ATOM 13193 C CA . GLU D 1 488 ? 74.191 91.902 60.478 1.00 9.44 4489 GLU D CA 1
ATOM 13194 C C . GLU D 1 488 ? 72.839 91.316 60.077 1.00 9.13 4489 GLU D C 1
ATOM 13195 O O . GLU D 1 488 ? 71.934 91.212 60.909 1.00 8.71 4489 GLU D O 1
ATOM 13201 N N . LEU D 1 489 ? 72.718 90.936 58.805 1.00 8.72 4490 LEU D N 1
ATOM 13202 C CA . LEU D 1 489 ? 71.474 90.392 58.263 1.00 8.53 4490 LEU D CA 1
ATOM 13203 C C . LEU D 1 489 ? 71.472 88.865 58.193 1.00 8.21 4490 LEU D C 1
ATOM 13204 O O . LEU D 1 489 ? 70.421 88.254 57.986 1.00 7.76 4490 LEU D O 1
ATOM 13209 N N . ARG D 1 490 ? 72.652 88.257 58.322 1.00 8.25 4491 ARG D N 1
ATOM 13210 C CA . ARG D 1 490 ? 72.769 86.820 58.415 1.00 8.24 4491 ARG D CA 1
ATOM 13211 C C . ARG D 1 490 ? 72.088 86.329 59.702 1.00 8.33 4491 ARG D C 1
ATOM 13212 O O . ARG D 1 490 ? 71.830 87.139 60.601 1.00 9.40 4491 ARG D O 1
ATOM 13220 N N . GLY D 1 491 ? 71.823 85.029 59.758 1.00 8.21 4492 GLY D N 1
ATOM 13221 C CA . GLY D 1 491 ? 71.227 84.418 60.928 1.00 8.71 4492 GLY D CA 1
ATOM 13222 C C . GLY D 1 491 ? 71.283 82.909 60.795 1.00 7.76 4492 GLY D C 1
ATOM 13223 O O . GLY D 1 491 ? 71.966 82.391 59.907 1.00 7.54 4492 GLY D O 1
ATOM 13224 N N . PRO D 1 492 ? 70.564 82.173 61.659 1.00 7.73 4493 PRO D N 1
ATOM 13225 C CA . PRO D 1 492 ? 70.602 80.707 61.673 1.00 7.24 4493 PRO D CA 1
ATOM 13226 C C . PRO D 1 492 ? 70.031 80.042 60.420 1.00 7.51 4493 PRO D C 1
ATOM 13227 O O . PRO D 1 492 ? 70.140 78.825 60.268 1.00 7.64 4493 PRO D O 1
ATOM 13231 N N . ASN D 1 493 ? 69.384 80.823 59.552 1.00 7.29 4494 ASN D N 1
ATOM 13232 C CA . ASN D 1 493 ? 68.834 80.277 58.311 1.00 6.90 4494 ASN D CA 1
ATOM 13233 C C . ASN D 1 493 ? 69.680 80.601 57.082 1.00 7.55 4494 ASN D C 1
ATOM 13234 O O . ASN D 1 493 ? 69.376 80.143 55.975 1.00 7.65 4494 ASN D O 1
ATOM 13239 N N . TYR D 1 494 ? 70.737 81.387 57.266 1.00 7.32 4495 TYR D N 1
ATOM 13240 C CA . TYR D 1 494 ? 71.734 81.548 56.213 1.00 7.44 4495 TYR D CA 1
ATOM 13241 C C . TYR D 1 494 ? 72.265 80.150 55.907 1.00 7.72 4495 TYR D C 1
ATOM 13242 O O . TYR D 1 494 ? 72.601 79.404 56.823 1.00 7.09 4495 TYR D O 1
ATOM 13251 N N . PRO D 1 495 ? 72.173 79.722 54.634 1.00 7.59 4496 PRO D N 1
ATOM 13252 C CA . PRO D 1 495 ? 72.262 78.309 54.249 1.00 7.57 4496 PRO D CA 1
ATOM 13253 C C . PRO D 1 495 ? 73.426 77.544 54.885 1.00 7.53 4496 PRO D C 1
ATOM 13254 O O . PRO D 1 495 ? 73.216 76.501 55.508 1.00 7.83 4496 PRO D O 1
ATOM 13258 N N . ASN D 1 496 ? 74.633 78.100 54.787 1.00 7.73 4497 ASN D N 1
ATOM 13259 C CA . ASN D 1 496 ? 75.821 77.479 55.381 1.00 8.35 4497 ASN D CA 1
ATOM 13260 C C . ASN D 1 496 ? 75.690 77.296 56.901 1.00 8.21 4497 ASN D C 1
ATOM 13261 O O . ASN D 1 496 ? 76.331 76.418 57.473 1.00 7.59 4497 ASN D O 1
ATOM 13266 N N . TYR D 1 497 ? 74.911 78.165 57.549 1.00 8.09 4498 TYR D N 1
ATOM 13267 C CA . TYR D 1 497 ? 74.842 78.229 59.012 1.00 7.84 4498 TYR D CA 1
ATOM 13268 C C . TYR D 1 497 ? 73.697 77.413 59.607 1.00 8.13 4498 TYR D C 1
ATOM 13269 O O . TYR D 1 497 ? 73.526 77.380 60.826 1.00 8.82 4498 TYR D O 1
ATOM 13278 N N . ALA D 1 498 ? 72.901 76.779 58.752 1.00 7.46 4499 ALA D N 1
ATOM 13279 C CA . ALA D 1 498 ? 71.596 76.258 59.156 1.00 7.98 4499 ALA D CA 1
ATOM 13280 C C . ALA D 1 498 ? 71.619 75.064 60.114 1.00 7.95 4499 ALA D C 1
ATOM 13281 O O . ALA D 1 498 ? 70.593 74.733 60.712 1.00 9.52 4499 ALA D O 1
ATOM 13283 N N . MET D 1 499 ? 72.787 74.454 60.306 1.00 7.97 4500 MET D N 1
ATOM 13284 C CA . MET D 1 499 ? 72.855 73.168 61.001 1.00 7.38 4500 MET D CA 1
ATOM 13285 C C . MET D 1 499 ? 73.683 73.123 62.281 1.00 7.86 4500 MET D C 1
ATOM 13286 O O . MET D 1 499 ? 73.310 72.435 63.224 1.00 8.12 4500 MET D O 1
ATOM 13291 N N . ASN D 1 500 ? 74.840 73.780 62.291 1.00 7.30 4501 ASN D N 1
ATOM 13292 C CA . ASN D 1 500 ? 75.912 73.364 63.192 1.00 7.81 4501 ASN D CA 1
ATOM 13293 C C . ASN D 1 500 ? 76.202 74.269 64.385 1.00 7.60 4501 ASN D C 1
ATOM 13294 O O . ASN D 1 500 ? 76.181 75.499 64.280 1.00 8.12 4501 ASN D O 1
ATOM 13299 N N . VAL D 1 501 ? 76.512 73.633 65.513 1.00 7.59 4502 VAL D N 1
ATOM 13300 C CA . VAL D 1 501 ? 76.848 74.339 66.744 1.00 8.63 4502 VAL D CA 1
ATOM 13301 C C . VAL D 1 501 ? 78.173 75.076 66.635 1.00 8.51 4502 VAL D C 1
ATOM 13302 O O . VAL D 1 501 ? 78.952 74.841 65.710 1.00 8.44 4502 VAL D O 1
ATOM 13306 N N . GLY D 1 502 ? 78.408 75.968 67.592 1.00 9.00 4503 GLY D N 1
ATOM 13307 C CA . GLY D 1 502 ? 79.715 76.579 67.753 1.00 9.52 4503 GLY D CA 1
ATOM 13308 C C . GLY D 1 502 ? 79.995 77.750 66.833 1.00 9.49 4503 GLY D C 1
ATOM 13309 O O . GLY D 1 502 ? 81.142 78.184 66.724 1.00 9.37 4503 GLY D O 1
ATOM 13310 N N . HIS D 1 503 ? 78.953 78.302 66.215 1.00 9.16 4504 HIS D N 1
ATOM 13311 C CA . HIS D 1 503 ? 79.138 79.368 65.234 1.00 8.61 4504 HIS D CA 1
ATOM 13312 C C . HIS D 1 503 ? 78.218 80.565 65.424 1.00 8.36 4504 HIS D C 1
ATOM 13313 O O . HIS D 1 503 ? 78.676 81.707 65.414 1.00 8.96 4504 HIS D O 1
ATOM 13320 N N . GLN D 1 504 ? 76.918 80.301 65.518 1.00 8.33 4505 GLN D N 1
ATOM 13321 C CA . GLN D 1 504 ? 75.905 81.345 65.409 1.00 7.67 4505 GLN D CA 1
ATOM 13322 C C . GLN D 1 504 ? 76.038 82.432 66.475 1.00 8.19 4505 GLN D C 1
ATOM 13323 O O . GLN D 1 504 ? 75.925 83.620 66.167 1.00 7.47 4505 GLN D O 1
ATOM 13329 N N . GLY D 1 505 ? 76.358 82.029 67.704 1.00 8.06 4506 GLY D N 1
ATOM 13330 C CA . GLY D 1 505 ? 76.633 82.999 68.751 1.00 8.25 4506 GLY D CA 1
ATOM 13331 C C . GLY D 1 505 ? 77.852 83.852 68.447 1.00 8.77 4506 GLY D C 1
ATOM 13332 O O . GLY D 1 505 ? 77.863 85.051 68.732 1.00 8.03 4506 GLY D O 1
ATOM 13333 N N . GLY D 1 506 ? 78.863 83.237 67.836 1.00 9.10 4507 GLY D N 1
ATOM 13334 C CA . GLY D 1 506 ? 80.052 83.967 67.430 1.00 9.28 4507 GLY D CA 1
ATOM 13335 C C . GLY D 1 506 ? 79.760 85.016 66.373 1.00 9.28 4507 GLY D C 1
ATOM 13336 O O . GLY D 1 506 ? 80.226 86.152 66.470 1.00 10.07 4507 GLY D O 1
ATOM 13337 N N . TYR D 1 507 ? 78.930 84.657 65.398 1.00 9.51 4508 TYR D N 1
ATOM 13338 C CA . TYR D 1 507 ? 78.571 85.571 64.319 1.00 8.33 4508 TYR D CA 1
ATOM 13339 C C . TYR D 1 507 ? 77.765 86.751 64.840 1.00 8.38 4508 TYR D C 1
ATOM 13340 O O . TYR D 1 507 ? 77.876 87.861 64.322 1.00 9.36 4508 TYR D O 1
ATOM 13349 N N . ALA D 1 508 ? 76.915 86.493 65.830 1.00 8.57 4509 ALA D N 1
ATOM 13350 C CA . ALA D 1 508 ? 76.169 87.556 66.490 1.00 8.67 4509 ALA D CA 1
ATOM 13351 C C . ALA D 1 508 ? 77.131 88.531 67.174 1.00 8.74 4509 ALA D C 1
ATOM 13352 O O . ALA D 1 508 ? 77.007 89.748 67.013 1.00 9.03 4509 ALA D O 1
ATOM 13354 N N . GLY D 1 509 ? 78.139 87.990 67.857 1.00 9.04 4510 GLY D N 1
ATOM 13355 C CA . GLY D 1 509 ? 79.141 88.829 68.499 1.00 9.09 4510 GLY D CA 1
ATOM 13356 C C . GLY D 1 509 ? 79.967 89.629 67.507 1.00 9.40 4510 GLY D C 1
ATOM 13357 O O . GLY D 1 509 ? 80.289 90.792 67.750 1.00 10.14 4510 GLY D O 1
ATOM 13358 N N . ILE D 1 510 ? 80.270 89.013 66.367 1.00 8.93 4511 ILE D N 1
ATOM 13359 C CA . ILE D 1 510 ? 80.992 89.671 65.279 1.00 9.00 4511 ILE D CA 1
ATOM 13360 C C . ILE D 1 510 ? 80.181 90.827 64.686 1.00 9.36 4511 ILE D C 1
ATOM 13361 O O . ILE D 1 510 ? 80.721 91.908 64.437 1.00 9.26 4511 ILE D O 1
ATOM 13366 N N . ALA D 1 511 ? 78.876 90.621 64.535 1.00 9.36 4512 ALA D N 1
ATOM 13367 C CA . ALA D 1 511 ? 77.984 91.674 64.053 1.00 9.73 4512 ALA D CA 1
ATOM 13368 C C . ALA D 1 511 ? 77.973 92.842 65.035 1.00 9.84 4512 ALA D C 1
ATOM 13369 O O . ALA D 1 511 ? 78.176 93.993 64.649 1.00 10.59 4512 ALA D O 1
ATOM 13371 N N . GLN D 1 512 ? 77.792 92.526 66.314 1.00 9.97 4513 GLN D N 1
ATOM 13372 C CA . GLN D 1 512 ? 77.785 93.537 67.367 1.00 9.64 4513 GLN D CA 1
ATOM 13373 C C . GLN D 1 512 ? 79.116 94.278 67.450 1.00 9.78 4513 GLN D C 1
ATOM 13374 O O . GLN D 1 512 ? 79.137 95.500 67.567 1.00 11.04 4513 GLN D O 1
ATOM 13380 N N . ALA D 1 513 ? 80.217 93.539 67.333 1.00 10.29 4514 ALA D N 1
ATOM 13381 C CA . ALA D 1 513 ? 81.559 94.098 67.505 1.00 10.86 4514 ALA D CA 1
ATOM 13382 C C . ALA D 1 513 ? 81.885 95.196 66.496 1.00 11.28 4514 ALA D C 1
ATOM 13383 O O . ALA D 1 513 ? 82.521 96.192 66.844 1.00 11.70 4514 ALA D O 1
ATOM 13385 N N . ALA D 1 514 ? 81.416 95.032 65.260 1.00 11.60 4515 ALA D N 1
ATOM 13386 C CA . ALA D 1 514 ? 81.634 96.036 64.216 1.00 11.39 4515 ALA D CA 1
ATOM 13387 C C . ALA D 1 514 ? 81.000 97.365 64.613 1.00 11.55 4515 ALA D C 1
ATOM 13388 O O . ALA D 1 514 ? 81.501 98.435 64.265 1.00 12.41 4515 ALA D O 1
ATOM 13390 N N . HIS D 1 515 ? 79.926 97.290 65.390 1.00 11.07 4516 HIS D N 1
ATOM 13391 C CA . HIS D 1 515 ? 79.164 98.475 65.745 1.00 10.68 4516 HIS D CA 1
ATOM 13392 C C . HIS D 1 515 ? 79.487 99.001 67.136 1.00 11.12 4516 HIS D C 1
ATOM 13393 O O . HIS D 1 515 ? 79.466 100.209 67.356 1.00 12.02 4516 HIS D O 1
ATOM 13400 N N . SER D 1 516 ? 79.854 98.109 68.053 1.00 11.93 4517 SER D N 1
ATOM 13401 C CA . SER D 1 516 ? 80.276 98.537 69.385 1.00 12.17 4517 SER D CA 1
ATOM 13402 C C . SER D 1 516 ? 81.639 99.230 69.333 1.00 12.61 4517 SER D C 1
ATOM 13403 O O . SER D 1 516 ? 81.875 100.201 70.052 1.00 12.52 4517 SER D O 1
ATOM 13406 N N . GLY D 1 517 ? 82.496 98.784 68.418 1.00 12.65 4518 GLY D N 1
ATOM 13407 C CA . GLY D 1 517 ? 83.763 99.461 68.190 1.00 12.90 4518 GLY D CA 1
ATOM 13408 C C . GLY D 1 517 ? 83.599 100.885 67.680 1.00 13.05 4518 GLY D C 1
ATOM 13409 O O . GLY D 1 517 ? 84.460 101.736 67.911 1.00 13.50 4518 GLY D O 1
ATOM 13410 N N . ARG D 1 518 ? 82.504 101.135 66.963 1.00 12.41 4519 ARG D N 1
ATOM 13411 C CA . ARG D 1 518 ? 82.167 102.458 66.488 1.00 13.14 4519 ARG D CA 1
ATOM 13412 C C . ARG D 1 518 ? 81.355 103.288 67.472 1.00 13.04 4519 ARG D C 1
ATOM 13413 O O . ARG D 1 518 ? 81.144 104.473 67.250 1.00 13.91 4519 ARG D O 1
ATOM 13421 N N . GLY D 1 519 ? 80.814 102.633 68.495 1.00 13.76 4520 GLY D N 1
ATOM 13422 C CA . GLY D 1 519 ? 79.929 103.307 69.430 1.00 13.73 4520 GLY D CA 1
ATOM 13423 C C . GLY D 1 519 ? 78.503 103.432 68.923 1.00 13.95 4520 GLY D C 1
ATOM 13424 O O . GLY D 1 519 ? 77.724 104.230 69.443 1.00 14.25 4520 GLY D O 1
ATOM 13425 N N . ASP D 1 520 ? 78.150 102.629 67.923 1.00 13.17 4521 ASP D N 1
ATOM 13426 C CA . ASP D 1 520 ? 76.812 102.673 67.337 1.00 12.91 4521 ASP D CA 1
ATOM 13427 C C . ASP D 1 520 ? 75.736 102.276 68.342 1.00 12.61 4521 ASP D C 1
ATOM 13428 O O . ASP D 1 520 ? 75.929 101.364 69.148 1.00 13.17 4521 ASP D O 1
ATOM 13433 N N . ALA D 1 521 ? 74.587 102.939 68.247 1.00 11.65 4522 ALA D N 1
ATOM 13434 C CA . ALA D 1 521 ? 73.445 102.676 69.120 1.00 11.77 4522 ALA D CA 1
ATOM 13435 C C . ALA D 1 521 ? 72.865 101.284 68.891 1.00 11.71 4522 ALA D C 1
ATOM 13436 O O . ALA D 1 521 ? 72.291 100.681 69.801 1.00 12.07 4522 ALA D O 1
ATOM 13438 N N . PHE D 1 522 ? 72.997 100.792 67.663 1.00 11.68 4523 PHE D N 1
ATOM 13439 C CA . PHE D 1 522 ? 72.420 99.508 67.290 1.00 10.96 4523 PHE D CA 1
ATOM 13440 C C . PHE D 1 522 ? 73.218 98.833 66.180 1.00 10.94 4523 PHE D C 1
ATOM 13441 O O . PHE D 1 522 ? 73.995 99.480 65.474 1.00 11.04 4523 PHE D O 1
ATOM 13449 N N . THR D 1 523 ? 72.962 97.539 66.000 1.00 10.23 4524 THR D N 1
ATOM 13450 C CA . THR D 1 523 ? 73.679 96.721 65.030 1.00 9.96 4524 THR D CA 1
ATOM 13451 C C . THR D 1 523 ? 72.912 96.597 63.710 1.00 9.91 4524 THR D C 1
ATOM 13452 O O . THR D 1 523 ? 73.518 96.620 62.639 1.00 10.63 4524 THR D O 1
ATOM 13456 N N . VAL D 1 524 ? 71.584 96.524 63.780 1.00 9.87 4525 VAL D N 1
ATOM 13457 C CA . VAL D 1 524 ? 70.784 96.462 62.559 1.00 10.06 4525 VAL D CA 1
ATOM 13458 C C . VAL D 1 524 ? 69.352 96.985 62.676 1.00 9.78 4525 VAL D C 1
ATOM 13459 O O . VAL D 1 524 ? 68.760 97.387 61.677 1.00 10.73 4525 VAL D O 1
ATOM 13463 N N . ASN D 1 525 ? 68.807 97.018 63.889 1.00 9.20 4526 ASN D N 1
ATOM 13464 C CA . ASN D 1 525 ? 67.429 97.461 64.072 1.00 8.67 4526 ASN D CA 1
ATOM 13465 C C . ASN D 1 525 ? 67.219 98.245 65.367 1.00 9.00 4526 ASN D C 1
ATOM 13466 O O . ASN D 1 525 ? 67.122 97.666 66.451 1.00 9.27 4526 ASN D O 1
ATOM 13471 N N . PRO D 1 526 ? 67.066 99.576 65.254 1.00 9.04 4527 PRO D N 1
ATOM 13472 C CA . PRO D 1 526 ? 66.821 100.459 66.401 1.00 9.21 4527 PRO D CA 1
ATOM 13473 C C . PRO D 1 526 ? 65.537 100.118 67.151 1.00 8.88 4527 PRO D C 1
ATOM 13474 O O . PRO D 1 526 ? 65.440 100.338 68.358 1.00 9.38 4527 PRO D O 1
ATOM 13478 N N . LEU D 1 527 ? 64.555 99.581 66.431 1.00 8.85 4528 LEU D N 1
ATOM 13479 C CA . LEU D 1 527 ? 63.255 99.276 67.022 1.00 8.80 4528 LEU D CA 1
ATOM 13480 C C . LEU D 1 527 ? 63.370 98.195 68.091 1.00 8.58 4528 LEU D C 1
ATOM 13481 O O . LEU D 1 527 ? 62.775 98.312 69.162 1.00 9.47 4528 LEU D O 1
ATOM 13486 N N . LEU D 1 528 ? 64.189 97.179 67.824 1.00 9.25 4529 LEU D N 1
ATOM 13487 C CA . LEU D 1 528 ? 64.444 96.126 68.802 1.00 8.72 4529 LEU D CA 1
ATOM 13488 C C . LEU D 1 528 ? 65.312 96.628 69.949 1.00 9.08 4529 LEU D C 1
ATOM 13489 O O . LEU D 1 528 ? 65.086 96.271 71.105 1.00 9.22 4529 LEU D O 1
ATOM 13494 N N . LYS D 1 529 ? 66.295 97.468 69.622 1.00 9.25 4530 LYS D N 1
ATOM 13495 C CA . LYS D 1 529 ? 67.176 98.065 70.623 1.00 9.59 4530 LYS D CA 1
ATOM 13496 C C . LYS D 1 529 ? 66.390 98.839 71.681 1.00 9.85 4530 LYS D C 1
ATOM 13497 O O . LYS D 1 529 ? 66.625 98.673 72.879 1.00 10.63 4530 LYS D O 1
ATOM 13503 N N . VAL D 1 530 ? 65.425 99.643 71.242 1.00 10.16 4531 VAL D N 1
ATOM 13504 C CA . VAL D 1 530 ? 64.599 100.409 72.173 1.00 10.23 4531 VAL D CA 1
ATOM 13505 C C . VAL D 1 530 ? 63.560 99.523 72.865 1.00 10.37 4531 VAL D C 1
ATOM 13506 O O . VAL D 1 530 ? 63.306 99.675 74.062 1.00 10.59 4531 VAL D O 1
ATOM 13510 N N . CYS D 1 531 ? 62.993 98.579 72.115 1.00 10.32 4532 CYS D N 1
ATOM 13511 C CA . CYS D 1 531 ? 61.971 97.671 72.634 1.00 10.16 4532 CYS D CA 1
ATOM 13512 C C . CYS D 1 531 ? 62.444 96.964 73.899 1.00 10.01 4532 CYS D C 1
ATOM 13513 O O . CYS D 1 531 ? 61.710 96.880 74.883 1.00 9.67 4532 CYS D O 1
ATOM 13516 N N . PHE D 1 532 ? 63.704 96.542 73.899 1.00 10.20 4533 PHE D N 1
ATOM 13517 C CA . PHE D 1 532 ? 64.247 95.783 75.018 1.00 10.26 4533 PHE D CA 1
ATOM 13518 C C . PHE D 1 532 ? 65.010 96.637 76.032 1.00 10.38 4533 PHE D C 1
ATOM 13519 O O . PHE D 1 532 ? 65.527 96.115 77.021 1.00 10.43 4533 PHE D O 1
ATOM 13527 N N . ALA D 1 533 ? 65.025 97.952 75.818 1.00 10.75 4534 ALA D N 1
ATOM 13528 C CA . ALA D 1 533 ? 65.588 98.890 76.793 1.00 10.94 4534 ALA D CA 1
ATOM 13529 C C . ALA D 1 533 ? 64.564 99.150 77.898 1.00 11.40 4534 ALA D C 1
ATOM 13530 O O . ALA D 1 533 ? 64.067 100.266 78.056 1.00 11.87 4534 ALA D O 1
ATOM 13532 N N . ASP D 1 534 ? 64.291 98.117 78.687 1.00 11.75 4535 ASP D N 1
ATOM 13533 C CA . ASP D 1 534 ? 63.134 98.107 79.570 1.00 12.54 4535 ASP D CA 1
ATOM 13534 C C . ASP D 1 534 ? 63.358 97.085 80.684 1.00 13.40 4535 ASP D C 1
ATOM 13535 O O . ASP D 1 534 ? 63.321 95.874 80.450 1.00 13.21 4535 ASP D O 1
ATOM 13540 N N . ASP D 1 535 ? 63.504 97.588 81.907 1.00 13.75 4536 ASP D N 1
ATOM 13541 C CA . ASP D 1 535 ? 63.853 96.763 83.058 1.00 15.05 4536 ASP D CA 1
ATOM 13542 C C . ASP D 1 535 ? 62.691 95.949 83.615 1.00 13.57 4536 ASP D C 1
ATOM 13543 O O . ASP D 1 535 ? 62.885 95.140 84.519 1.00 13.89 4536 ASP D O 1
ATOM 13548 N N . LEU D 1 536 ? 61.488 96.158 83.084 1.00 12.77 4537 LEU D N 1
ATOM 13549 C CA . LEU D 1 536 ? 60.320 95.418 83.557 1.00 12.26 4537 LEU D CA 1
ATOM 13550 C C . LEU D 1 536 ? 60.338 93.959 83.104 1.00 11.44 4537 LEU D C 1
ATOM 13551 O O . LEU D 1 536 ? 59.773 93.091 83.771 1.00 12.04 4537 LEU D O 1
ATOM 13556 N N . LEU D 1 537 ? 61.026 93.683 82.000 1.00 11.50 4538 LEU D N 1
ATOM 13557 C CA . LEU D 1 537 ? 61.187 92.312 81.523 1.00 11.02 4538 LEU D CA 1
ATOM 13558 C C . LEU D 1 537 ? 61.947 91.485 82.556 1.00 10.91 4538 LEU D C 1
ATOM 13559 O O . LEU D 1 537 ? 62.880 91.979 83.188 1.00 11.79 4538 LEU D O 1
ATOM 13564 N N . PRO D 1 538 ? 61.511 90.239 82.792 1.00 11.26 4539 PRO D N 1
ATOM 13565 C CA . PRO D 1 538 ? 62.126 89.400 83.827 1.00 11.00 4539 PRO D CA 1
ATOM 13566 C C . PRO D 1 538 ? 63.598 89.070 83.570 1.00 11.04 4539 PRO D C 1
ATOM 13567 O O . PRO D 1 538 ? 64.368 88.894 84.514 1.00 12.13 4539 PRO D O 1
ATOM 13571 N N . PHE D 1 539 ? 63.986 88.984 82.300 1.00 10.18 4540 PHE D N 1
ATOM 13572 C CA . PHE D 1 539 ? 65.385 88.748 81.958 1.00 9.79 4540 PHE D CA 1
ATOM 13573 C C . PHE D 1 539 ? 66.134 90.065 81.792 1.00 9.65 4540 PHE D C 1
ATOM 13574 O O . PHE D 1 539 ? 65.678 90.962 81.081 1.00 9.63 4540 PHE D O 1
ATOM 13582 N N . ASN D 1 540 ? 67.288 90.174 82.443 1.00 10.07 4541 ASN D N 1
ATOM 13583 C CA . ASN D 1 540 ? 68.127 91.363 82.318 1.00 9.91 4541 ASN D CA 1
ATOM 13584 C C . ASN D 1 540 ? 69.012 91.251 81.082 1.00 9.80 4541 ASN D C 1
ATOM 13585 O O . ASN D 1 540 ? 70.097 90.668 81.130 1.00 10.64 4541 ASN D O 1
ATOM 13590 N N . PHE D 1 541 ? 68.545 91.826 79.979 1.00 10.10 4542 PHE D N 1
ATOM 13591 C CA . PHE D 1 541 ? 69.244 91.724 78.702 1.00 9.78 4542 PHE D CA 1
ATOM 13592 C C . PHE D 1 541 ? 70.533 92.536 78.639 1.00 10.16 4542 PHE D C 1
ATOM 13593 O O . PHE D 1 541 ? 71.307 92.402 77.694 1.00 10.13 4542 PHE D O 1
ATOM 13601 N N . ALA D 1 542 ? 70.782 93.343 79.669 1.00 10.45 4543 ALA D N 1
ATOM 13602 C CA . ALA D 1 542 ? 72.024 94.106 79.762 1.00 10.90 4543 ALA D CA 1
ATOM 13603 C C . ALA D 1 542 ? 73.192 93.230 80.207 1.00 10.80 4543 ALA D C 1
ATOM 13604 O O . ALA D 1 542 ? 74.348 93.523 79.897 1.00 11.01 4543 ALA D O 1
ATOM 13606 N N . GLU D 1 543 ? 72.892 92.164 80.945 1.00 10.73 4544 GLU D N 1
ATOM 13607 C CA . GLU D 1 543 ? 73.931 91.248 81.408 1.00 11.14 4544 GLU D CA 1
ATOM 13608 C C . GLU D 1 543 ? 73.507 89.789 81.269 1.00 11.06 4544 GLU D C 1
ATOM 13609 O O . GLU D 1 543 ? 73.361 89.071 82.264 1.00 10.57 4544 GLU D O 1
ATOM 13615 N N . PRO D 1 544 ? 73.373 89.309 80.020 1.00 10.49 4545 PRO D N 1
ATOM 13616 C CA . PRO D 1 544 ? 72.910 87.942 79.782 1.00 10.41 4545 PRO D CA 1
ATOM 13617 C C . PRO D 1 544 ? 73.763 86.866 80.442 1.00 9.73 4545 PRO D C 1
ATOM 13618 O O . PRO D 1 544 ? 73.214 85.908 80.992 1.00 9.77 4545 PRO D O 1
ATOM 13622 N N . ARG D 1 545 ? 75.089 87.030 80.432 1.00 9.73 4546 ARG D N 1
ATOM 13623 C CA . ARG D 1 545 ? 75.939 85.990 81.005 1.00 10.12 4546 ARG D CA 1
ATOM 13624 C C . ARG D 1 545 ? 75.691 85.848 82.509 1.00 9.81 4546 ARG D C 1
ATOM 13625 O O . ARG D 1 545 ? 75.483 84.732 82.963 1.00 9.72 4546 ARG D O 1
ATOM 13633 N N . ARG D 1 546 ? 75.706 86.965 83.212 1.00 10.33 4547 ARG D N 1
ATOM 13634 C CA . ARG D 1 546 ? 75.440 86.937 84.654 1.00 10.89 4547 ARG D CA 1
ATOM 13635 C C . ARG D 1 546 ? 74.064 86.348 84.951 1.00 10.36 4547 ARG D C 1
ATOM 13636 O O . ARG D 1 546 ? 73.900 85.547 85.872 1.00 9.61 4547 ARG D O 1
ATOM 13644 N N . GLU D 1 547 ? 73.092 86.647 84.092 1.00 9.98 4548 GLU D N 1
ATOM 13645 C CA . GLU D 1 547 ? 71.749 86.092 84.243 1.00 9.67 4548 GLU D CA 1
ATOM 13646 C C . GLU D 1 547 ? 71.728 84.564 84.167 1.00 9.11 4548 GLU D C 1
ATOM 13647 O O . GLU D 1 547 ? 70.981 83.919 84.902 1.00 9.61 4548 GLU D O 1
ATOM 13653 N N . PHE D 1 548 ? 72.571 83.982 83.316 1.00 8.77 4549 PHE D N 1
ATOM 13654 C CA . PHE D 1 548 ? 72.673 82.522 83.235 1.00 9.11 4549 PHE D CA 1
ATOM 13655 C C . PHE D 1 548 ? 73.197 81.959 84.552 1.00 9.56 4549 PHE D C 1
ATOM 13656 O O . PHE D 1 548 ? 72.761 80.897 85.001 1.00 9.59 4549 PHE D O 1
ATOM 13664 N N . GLY D 1 549 ? 74.102 82.707 85.181 1.00 10.54 4550 GLY D N 1
ATOM 13665 C CA . GLY D 1 549 ? 74.589 82.358 86.504 1.00 11.46 4550 GLY D CA 1
ATOM 13666 C C . GLY D 1 549 ? 73.540 82.490 87.595 1.00 12.28 4550 GLY D C 1
ATOM 13667 O O . GLY D 1 549 ? 73.482 81.651 88.491 1.00 12.30 4550 GLY D O 1
ATOM 13668 N N . ARG D 1 550 ? 72.708 83.531 87.515 1.00 12.95 4551 ARG D N 1
ATOM 13669 C CA . ARG D 1 550 ? 71.597 83.723 88.462 1.00 14.36 4551 ARG D CA 1
ATOM 13670 C C . ARG D 1 550 ? 70.634 82.550 88.378 1.00 13.46 4551 ARG D C 1
ATOM 13671 O O . ARG D 1 550 ? 70.123 81.996 89.360 1.00 13.21 4551 ARG D O 1
ATOM 13686 N N . GLY D 1 551 ? 70.457 82.079 87.145 1.00 12.48 4552 GLY D N 1
ATOM 13687 C CA . GLY D 1 551 ? 69.665 80.887 86.904 1.00 11.53 4552 GLY D CA 1
ATOM 13688 C C . GLY D 1 551 ? 70.291 79.622 87.468 1.00 11.81 4552 GLY D C 1
ATOM 13689 O O . GLY D 1 551 ? 69.587 78.777 88.025 1.00 11.17 4552 GLY D O 1
ATOM 13690 N N . ALA D 1 552 ? 71.610 79.497 87.339 1.00 11.28 4553 ALA D N 1
ATOM 13691 C CA . ALA D 1 552 ? 72.321 78.312 87.819 1.00 12.49 4553 ALA D CA 1
ATOM 13692 C C . ALA D 1 552 ? 72.256 78.201 89.340 1.00 13.04 4553 ALA D C 1
ATOM 13693 O O . ALA D 1 552 ? 72.161 77.101 89.883 1.00 13.81 4553 ALA D O 1
ATOM 13695 N N . ILE D 1 553 ? 72.275 79.345 90.022 1.00 13.55 4554 ILE D N 1
ATOM 13696 C CA . ILE D 1 553 ? 72.187 79.360 91.480 1.00 14.45 4554 ILE D CA 1
ATOM 13697 C C . ILE D 1 553 ? 70.745 79.467 91.976 1.00 14.86 4554 ILE D C 1
ATOM 13698 O O . ILE D 1 553 ? 70.506 79.718 93.156 1.00 14.92 4554 ILE D O 1
ATOM 13703 N N . ARG D 1 554 ? 69.794 79.230 91.072 1.00 14.76 4555 ARG D N 1
ATOM 13704 C CA . ARG D 1 554 ? 68.381 79.129 91.417 1.00 15.42 4555 ARG D CA 1
ATOM 13705 C C . ARG D 1 554 ? 67.874 80.418 92.036 1.00 14.96 4555 ARG D C 1
ATOM 13706 O O . ARG D 1 554 ? 67.099 80.413 93.006 1.00 15.44 4555 ARG D O 1
ATOM 13714 N N . GLU D 1 555 ? 68.297 81.550 91.486 1.00 14.81 4556 GLU D N 1
ATOM 13715 C CA . GLU D 1 555 ? 67.836 82.835 91.998 1.00 15.07 4556 GLU D CA 1
ATOM 13716 C C . GLU D 1 555 ? 67.091 83.646 90.943 1.00 14.28 4556 GLU D C 1
ATOM 13717 O O . GLU D 1 555 ? 66.728 84.801 91.172 1.00 13.79 4556 GLU D O 1
ATOM 13723 N N . PHE D 1 556 ? 66.786 82.997 89.823 1.00 13.59 4557 PHE D N 1
ATOM 13724 C CA . PHE D 1 556 ? 66.003 83.623 88.768 1.00 13.10 4557 PHE D CA 1
ATOM 13725 C C . PHE D 1 556 ? 64.538 83.208 88.853 1.00 13.41 4557 PHE D C 1
ATOM 13726 O O . PHE D 1 556 ? 64.214 82.020 88.813 1.00 13.71 4557 PHE D O 1
ATOM 13734 N N . VAL D 1 557 ? 63.655 84.198 88.940 1.00 14.70 4558 VAL D N 1
ATOM 13735 C CA . VAL D 1 557 ? 62.216 83.945 88.947 1.00 15.46 4558 VAL D CA 1
ATOM 13736 C C . VAL D 1 557 ? 61.659 84.092 87.532 1.00 15.27 4558 VAL D C 1
ATOM 13737 O O . VAL D 1 557 ? 61.634 85.194 86.974 1.00 15.46 4558 VAL D O 1
ATOM 13741 N N . PRO D 1 558 ? 61.216 82.977 86.930 1.00 14.88 4559 PRO D N 1
ATOM 13742 C CA . PRO D 1 558 ? 60.613 83.007 85.594 1.00 14.63 4559 PRO D CA 1
ATOM 13743 C C . PRO D 1 558 ? 59.146 83.427 85.639 1.00 14.49 4559 PRO D C 1
ATOM 13744 O O . PRO D 1 558 ? 58.539 83.498 86.712 1.00 15.25 4559 PRO D O 1
ATOM 13748 N N . ALA D 1 559 ? 58.598 83.742 84.470 1.00 13.00 4560 ALA D N 1
ATOM 13749 C CA . ALA D 1 559 ? 57.170 83.988 84.320 1.00 11.91 4560 ALA D CA 1
ATOM 13750 C C . ALA D 1 559 ? 56.486 82.721 83.819 1.00 12.16 4560 ALA D C 1
ATOM 13751 O O . ALA D 1 559 ? 57.152 81.750 83.450 1.00 11.08 4560 ALA D O 1
ATOM 13753 N N . GLY D 1 560 ? 55.158 82.706 83.884 1.00 11.94 4561 GLY D N 1
ATOM 13754 C CA . GLY D 1 560 ? 54.391 81.678 83.202 1.00 12.48 4561 GLY D CA 1
ATOM 13755 C C . GLY D 1 560 ? 54.099 80.405 83.976 1.00 13.12 4561 GLY D C 1
ATOM 13756 O O . GLY D 1 560 ? 53.505 79.482 83.420 1.00 13.63 4561 GLY D O 1
ATOM 13757 N N . GLU D 1 561 ? 54.497 80.343 85.246 1.00 13.38 4562 GLU D N 1
ATOM 13758 C CA . GLU D 1 561 ? 54.214 79.171 86.077 1.00 13.91 4562 GLU D CA 1
ATOM 13759 C C . GLU D 1 561 ? 52.726 79.055 86.406 1.00 14.74 4562 GLU D C 1
ATOM 13760 O O . GLU D 1 561 ? 52.009 80.060 86.451 1.00 15.84 4562 GLU D O 1
ATOM 13766 N N . ARG D 1 562 ? 52.271 77.827 86.645 1.00 15.19 4563 ARG D N 1
ATOM 13767 C CA . ARG D 1 562 ? 50.848 77.563 86.825 1.00 15.17 4563 ARG D CA 1
ATOM 13768 C C . ARG D 1 562 ? 50.479 77.225 88.253 1.00 15.31 4563 ARG D C 1
ATOM 13769 O O . ARG D 1 562 ? 49.391 76.692 88.475 1.00 14.78 4563 ARG D O 1
ATOM 13777 N N . SER D 1 563 ? 51.308 77.636 89.210 1.00 16.23 4564 SER D N 1
ATOM 13778 C CA . SER D 1 563 ? 51.131 77.294 90.624 1.00 17.03 4564 SER D CA 1
ATOM 13779 C C . SER D 1 563 ? 49.737 77.619 91.152 1.00 16.90 4564 SER D C 1
ATOM 13780 O O . SER D 1 563 ? 49.174 76.863 91.944 1.00 17.04 4564 SER D O 1
ATOM 13783 N N . LEU D 1 564 ? 49.192 78.747 90.706 1.00 16.91 4565 LEU D N 1
ATOM 13784 C CA . LEU D 1 564 ? 47.903 79.250 91.173 1.00 17.16 4565 LEU D CA 1
ATOM 13785 C C . LEU D 1 564 ? 46.768 78.239 91.009 1.00 17.58 4565 LEU D C 1
ATOM 13786 O O . LEU D 1 564 ? 45.876 78.152 91.856 1.00 16.43 4565 LEU D O 1
ATOM 13791 N N . VAL D 1 565 ? 46.800 77.485 89.916 1.00 17.92 4566 VAL D N 1
ATOM 13792 C CA . VAL D 1 565 ? 45.697 76.597 89.576 1.00 19.70 4566 VAL D CA 1
ATOM 13793 C C . VAL D 1 565 ? 46.032 75.118 89.772 1.00 21.27 4566 VAL D C 1
ATOM 13794 O O . VAL D 1 565 ? 45.208 74.250 89.491 1.00 22.32 4566 VAL D O 1
ATOM 13798 N N . ILE D 1 566 ? 47.230 74.844 90.284 1.00 22.57 4567 ILE D N 1
ATOM 13799 C CA . ILE D 1 566 ? 47.666 73.483 90.596 1.00 24.81 4567 ILE D CA 1
ATOM 13800 C C . ILE D 1 566 ? 47.308 73.174 92.050 1.00 26.04 4567 ILE D C 1
ATOM 13801 O O . ILE D 1 566 ? 47.404 74.048 92.916 1.00 25.17 4567 ILE D O 1
ATOM 13806 N N . PRO D 1 567 ? 46.901 71.925 92.336 1.00 27.92 4568 PRO D N 1
ATOM 13807 C CA . PRO D 1 567 ? 46.726 71.472 93.721 1.00 30.18 4568 PRO D CA 1
ATOM 13808 C C . PRO D 1 567 ? 48.021 71.461 94.532 1.00 32.36 4568 PRO D C 1
ATOM 13809 O O . PRO D 1 567 ? 49.121 71.437 93.975 1.00 33.12 4568 PRO D O 1
ATOM 13813 N N . ALA D 1 568 ? 47.872 71.549 95.851 1.00 34.42 4569 ALA D N 1
ATOM 13814 C CA . ALA D 1 568 ? 48.990 71.382 96.773 1.00 36.17 4569 ALA D CA 1
ATOM 13815 C C . ALA D 1 568 ? 49.085 69.927 97.236 1.00 37.09 4569 ALA D C 1
ATOM 13816 O O . ALA D 1 568 ? 50.205 69.494 97.584 1.00 37.96 4569 ALA D O 1
ATOM 13818 N N . SER E 2 1 ? 86.272 82.634 24.365 1.00 17.67 5002 SER E N 1
ATOM 13819 C CA . SER E 2 1 ? 85.341 81.484 24.192 1.00 17.06 5002 SER E CA 1
ATOM 13820 C C . SER E 2 1 ? 86.024 80.171 24.532 1.00 16.26 5002 SER E C 1
ATOM 13821 O O . SER E 2 1 ? 87.253 80.086 24.527 1.00 16.33 5002 SER E O 1
ATOM 13824 N N . ASP E 2 2 ? 85.224 79.149 24.825 1.00 14.65 5003 ASP E N 1
ATOM 13825 C CA . ASP E 2 2 ? 85.750 77.843 25.205 1.00 13.97 5003 ASP E CA 1
ATOM 13826 C C . ASP E 2 2 ? 85.017 76.719 24.489 1.00 13.53 5003 ASP E C 1
ATOM 13827 O O . ASP E 2 2 ? 83.786 76.710 24.409 1.00 13.17 5003 ASP E O 1
ATOM 13832 N N . THR E 2 3 ? 85.787 75.760 23.984 1.00 12.79 5004 THR E N 1
ATOM 13833 C CA . THR E 2 3 ? 85.222 74.563 23.384 1.00 12.51 5004 THR E CA 1
ATOM 13834 C C . THR E 2 3 ? 85.769 73.314 24.060 1.00 12.41 5004 THR E C 1
ATOM 13835 O O . THR E 2 3 ? 86.855 73.330 24.641 1.00 12.72 5004 THR E O 1
ATOM 13839 N N . VAL E 2 4 ? 84.996 72.239 23.993 1.00 12.08 5005 VAL E N 1
ATOM 13840 C CA . VAL E 2 4 ? 85.410 70.943 24.509 1.00 12.39 5005 VAL E CA 1
ATOM 13841 C C . VAL E 2 4 ? 84.985 69.873 23.511 1.00 11.99 5005 VAL E C 1
ATOM 13842 O O . VAL E 2 4 ? 84.146 70.125 22.643 1.00 12.69 5005 VAL E O 1
ATOM 13846 N N . ASP E 2 5 ? 85.583 68.690 23.618 1.00 12.13 5006 ASP E N 1
ATOM 13847 C CA . ASP E 2 5 ? 85.073 67.515 22.924 1.00 12.21 5006 ASP E CA 1
ATOM 13848 C C . ASP E 2 5 ? 84.263 66.696 23.921 1.00 12.61 5006 ASP E C 1
ATOM 13849 O O . ASP E 2 5 ? 84.711 66.461 25.041 1.00 12.54 5006 ASP E O 1
ATOM 13854 N N . ILE E 2 6 ? 83.055 66.303 23.533 1.00 12.19 5007 ILE E N 1
ATOM 13855 C CA . ILE E 2 6 ? 82.194 65.517 24.415 1.00 12.30 5007 ILE E CA 1
ATOM 13856 C C . ILE E 2 6 ? 82.396 64.024 24.173 1.00 12.12 5007 ILE E C 1
ATOM 13857 O O . ILE E 2 6 ? 82.324 63.555 23.036 1.00 11.01 5007 ILE E O 1
ATOM 13862 N N . TYR E 2 7 ? 82.713 63.299 25.242 1.00 11.45 5008 TYR E N 1
ATOM 13863 C CA . TYR E 2 7 ? 82.869 61.845 25.200 1.00 11.89 5008 TYR E CA 1
ATOM 13864 C C . TYR E 2 7 ? 81.778 61.189 26.043 1.00 12.08 5008 TYR E C 1
ATOM 13865 O O . TYR E 2 7 ? 81.386 61.732 27.080 1.00 11.70 5008 TYR E O 1
ATOM 13874 N N . ASP E 2 8 ? 81.318 60.008 25.630 1.00 12.52 5009 ASP E N 1
ATOM 13875 C CA . ASP E 2 8 ? 80.289 59.309 26.396 1.00 13.23 5009 ASP E CA 1
ATOM 13876 C C . ASP E 2 8 ? 80.838 58.581 27.620 1.00 13.82 5009 ASP E C 1
ATOM 13877 O O . ASP E 2 8 ? 82.028 58.667 27.930 1.00 13.65 5009 ASP E O 1
ATOM 13882 N N . ASP E 2 9 ? 79.960 57.847 28.295 1.00 14.76 5010 ASP E N 1
ATOM 13883 C CA . ASP E 2 9 ? 80.306 57.146 29.527 1.00 16.03 5010 ASP E CA 1
ATOM 13884 C C . ASP E 2 9 ? 81.336 56.031 29.337 1.00 16.46 5010 ASP E C 1
ATOM 13885 O O . ASP E 2 9 ? 81.941 55.579 30.307 1.00 17.53 5010 ASP E O 1
ATOM 13890 N N . ARG E 2 10 ? 81.516 55.576 28.098 1.00 16.39 5011 ARG E N 1
ATOM 13891 C CA . ARG E 2 10 ? 82.511 54.564 27.801 1.00 16.69 5011 ARG E CA 1
ATOM 13892 C C . ARG E 2 10 ? 83.758 55.144 27.146 1.00 16.19 5011 ARG E C 1
ATOM 13893 O O . ARG E 2 10 ? 84.555 54.369 26.617 1.00 16.29 5011 ARG E O 1
ATOM 13901 N N . GLY E 2 11 ? 83.937 56.460 27.213 1.00 15.97 5012 GLY E N 1
ATOM 13902 C CA . GLY E 2 11 ? 85.168 57.070 26.747 1.00 16.03 5012 GLY E CA 1
ATOM 13903 C C . GLY E 2 11 ? 85.280 57.200 25.240 1.00 16.27 5012 GLY E C 1
ATOM 13904 O O . GLY E 2 11 ? 86.381 57.367 24.716 1.00 16.48 5012 GLY E O 1
ATOM 13905 N N . LYS E 2 12 ? 84.145 57.156 24.547 1.00 16.27 5013 LYS E N 1
ATOM 13906 C CA . LYS E 2 12 ? 84.119 57.309 23.095 1.00 16.97 5013 LYS E CA 1
ATOM 13907 C C . LYS E 2 12 ? 83.710 58.727 22.704 1.00 15.79 5013 LYS E C 1
ATOM 13908 O O . LYS E 2 12 ? 82.801 59.304 23.301 1.00 15.38 5013 LYS E O 1
ATOM 13914 N N . LEU E 2 13 ? 84.389 59.282 21.702 1.00 15.00 5014 LEU E N 1
ATOM 13915 C CA . LEU E 2 13 ? 84.094 60.628 21.213 1.00 14.46 5014 LEU E CA 1
ATOM 13916 C C . LEU E 2 13 ? 82.698 60.702 20.593 1.00 14.58 5014 LEU E C 1
ATOM 13917 O O . LEU E 2 13 ? 82.345 59.888 19.738 1.00 14.76 5014 LEU E O 1
ATOM 13922 N N . LEU E 2 14 ? 81.904 61.671 21.042 1.00 14.00 5015 LEU E N 1
ATOM 13923 C CA . LEU E 2 14 ? 80.567 61.875 20.501 1.00 13.87 5015 LEU E CA 1
ATOM 13924 C C . LEU E 2 14 ? 80.525 63.079 19.570 1.00 13.86 5015 LEU E C 1
ATOM 13925 O O . LEU E 2 14 ? 79.970 63.007 18.474 1.00 13.24 5015 LEU E O 1
ATOM 13930 N N . GLU E 2 15 ? 81.097 64.191 20.021 1.00 13.58 5016 GLU E N 1
ATOM 13931 C CA . GLU E 2 15 ? 81.105 65.422 19.242 1.00 13.30 5016 GLU E CA 1
ATOM 13932 C C . GLU E 2 15 ? 82.324 66.261 19.603 1.00 12.82 5016 GLU E C 1
ATOM 13933 O O . GLU E 2 15 ? 82.663 66.404 20.776 1.00 12.07 5016 GLU E O 1
ATOM 13939 N N . SER E 2 16 ? 82.966 66.832 18.590 1.00 12.46 5017 SER E N 1
ATOM 13940 C CA . SER E 2 16 ? 84.144 67.664 18.803 1.00 11.72 5017 SER E CA 1
ATOM 13941 C C . SER E 2 16 ? 83.794 69.142 18.739 1.00 11.81 5017 SER E C 1
ATOM 13942 O O . SER E 2 16 ? 82.765 69.519 18.181 1.00 12.35 5017 SER E O 1
ATOM 13945 N N . ASN E 2 17 ? 84.660 69.972 19.312 1.00 11.66 5018 ASN E N 1
ATOM 13946 C CA . ASN E 2 17 ? 84.567 71.423 19.186 1.00 11.61 5018 ASN E CA 1
ATOM 13947 C C . ASN E 2 17 ? 83.197 71.958 19.586 1.00 12.04 5018 ASN E C 1
ATOM 13948 O O . ASN E 2 17 ? 82.574 72.726 18.850 1.00 11.81 5018 ASN E O 1
ATOM 13953 N N . VAL E 2 18 ? 82.718 71.494 20.737 1.00 11.89 5019 VAL E N 1
ATOM 13954 C CA . VAL E 2 18 ? 81.467 71.975 21.314 1.00 11.83 5019 VAL E CA 1
ATOM 13955 C C . VAL E 2 18 ? 81.732 73.196 22.190 1.00 12.02 5019 VAL E C 1
ATOM 13956 O O . VAL E 2 18 ? 82.492 73.128 23.163 1.00 12.14 5019 VAL E O 1
ATOM 13960 N N . ASP E 2 19 ? 81.139 74.326 21.816 1.00 11.68 5020 ASP E N 1
ATOM 13961 C CA . ASP E 2 19 ? 81.229 75.541 22.614 1.00 11.63 5020 ASP E CA 1
ATOM 13962 C C . ASP E 2 19 ? 80.455 75.316 23.908 1.00 11.43 5020 ASP E C 1
ATOM 13963 O O . ASP E 2 19 ? 79.303 74.885 23.875 1.00 12.03 5020 ASP E O 1
ATOM 13968 N N . ILE E 2 20 ? 81.077 75.624 25.042 1.00 11.32 5021 ILE E N 1
ATOM 13969 C CA . ILE E 2 20 ? 80.443 75.371 26.334 1.00 11.64 5021 ILE E CA 1
ATOM 13970 C C . ILE E 2 20 ? 79.172 76.198 26.538 1.00 11.93 5021 ILE E C 1
ATOM 13971 O O . ILE E 2 20 ? 78.277 75.791 27.277 1.00 11.29 5021 ILE E O 1
ATOM 13976 N N . MET E 2 21 ? 79.058 77.308 25.813 1.00 11.75 5022 MET E N 1
ATOM 13977 C CA . MET E 2 21 ? 77.852 78.135 25.858 1.00 12.46 5022 MET E CA 1
ATOM 13978 C C . MET E 2 21 ? 76.635 77.407 25.292 1.00 12.31 5022 MET E C 1
ATOM 13979 O O . MET E 2 21 ? 75.502 77.678 25.693 1.00 11.94 5022 MET E O 1
ATOM 13984 N N . SER E 2 22 ? 76.873 76.488 24.360 1.00 11.84 5023 SER E N 1
ATOM 13985 C CA . SER E 2 22 ? 75.796 75.710 23.761 1.00 12.36 5023 SER E CA 1
ATOM 13986 C C . SER E 2 22 ? 75.285 74.648 24.728 1.00 11.88 5023 SER E C 1
ATOM 13987 O O . SER E 2 22 ? 74.259 74.019 24.480 1.00 12.05 5023 SER E O 1
ATOM 13990 N N . LEU E 2 23 ? 76.024 74.440 25.816 1.00 11.75 5024 LEU E N 1
ATOM 13991 C CA . LEU E 2 23 ? 75.657 73.472 26.846 1.00 11.46 5024 LEU E CA 1
ATOM 13992 C C . LEU E 2 23 ? 74.803 74.088 27.954 1.00 11.32 5024 LEU E C 1
ATOM 13993 O O . LEU E 2 23 ? 74.337 73.379 28.847 1.00 11.31 5024 LEU E O 1
ATOM 13998 N N . ALA E 2 24 ? 74.625 75.407 27.913 1.00 10.46 5025 ALA E N 1
ATOM 13999 C CA . ALA E 2 24 ? 73.810 76.105 28.905 1.00 11.06 5025 ALA E CA 1
ATOM 14000 C C . ALA E 2 24 ? 72.376 75.589 28.875 1.00 11.01 5025 ALA E C 1
ATOM 14001 O O . ALA E 2 24 ? 71.796 75.415 27.802 1.00 11.46 5025 ALA E O 1
ATOM 14003 N N . PRO E 2 25 ? 71.782 75.340 30.056 1.00 10.48 5026 PRO E N 1
ATOM 14004 C CA . PRO E 2 25 ? 70.358 74.997 30.152 1.00 10.24 5026 PRO E CA 1
ATOM 14005 C C . PRO E 2 25 ? 69.460 75.977 29.396 1.00 10.60 5026 PRO E C 1
ATOM 14006 O O . PRO E 2 25 ? 68.446 75.587 28.816 1.00 10.96 5026 PRO E O 1
ATOM 14010 N N . THR E 2 26 ? 69.911 77.225 29.317 1.00 10.77 5027 THR E N 1
ATOM 14011 C CA . THR E 2 26 ? 69.158 78.296 28.676 1.00 10.92 5027 THR E CA 1
ATOM 14012 C C . THR E 2 26 ? 69.282 78.297 27.145 1.00 11.07 5027 THR E C 1
ATOM 14013 O O . THR E 2 26 ? 68.567 79.034 26.464 1.00 11.10 5027 THR E O 1
ATOM 14017 N N . ARG E 2 27 ? 70.180 77.470 26.610 1.00 11.68 5028 ARG E N 1
ATOM 14018 C CA . ARG E 2 27 ? 70.392 77.398 25.163 1.00 11.96 5028 ARG E CA 1
ATOM 14019 C C . ARG E 2 27 ? 70.257 75.990 24.611 1.00 12.86 5028 ARG E C 1
ATOM 14020 O O . ARG E 2 27 ? 69.954 75.813 23.422 1.00 13.94 5028 ARG E O 1
ATOM 14028 N N . ASN E 2 28 ? 70.564 74.987 25.428 1.00 12.90 5029 ASN E N 1
ATOM 14029 C CA . ASN E 2 28 ? 70.655 73.613 24.939 1.00 12.54 5029 ASN E CA 1
ATOM 14030 C C . ASN E 2 28 ? 69.288 72.944 24.837 1.00 12.80 5029 ASN E C 1
ATOM 14031 O O . ASN E 2 28 ? 68.609 72.738 25.843 1.00 12.51 5029 ASN E O 1
ATOM 14036 N N . ALA E 2 29 ? 68.923 72.549 23.620 1.00 12.21 5030 ALA E N 1
ATOM 14037 C CA . ALA E 2 29 ? 67.623 71.941 23.354 1.00 12.53 5030 ALA E CA 1
ATOM 14038 C C . ALA E 2 29 ? 67.438 70.598 24.060 1.00 11.88 5030 ALA E C 1
ATOM 14039 O O . ALA E 2 29 ? 66.358 70.313 24.573 1.00 12.34 5030 ALA E O 1
ATOM 14041 N N . ALA E 2 30 ? 68.497 69.790 24.109 1.00 11.96 5031 ALA E N 1
ATOM 14042 C CA . ALA E 2 30 ? 68.443 68.484 24.771 1.00 11.66 5031 ALA E CA 1
ATOM 14043 C C . ALA E 2 30 ? 68.205 68.611 26.276 1.00 11.46 5031 ALA E C 1
ATOM 14044 O O . ALA E 2 30 ? 67.369 67.904 26.841 1.00 11.41 5031 ALA E O 1
ATOM 14046 N N . ILE E 2 31 ? 68.927 69.525 26.917 1.00 10.82 5032 ILE E N 1
ATOM 14047 C CA . ILE E 2 31 ? 68.736 69.785 28.341 1.00 10.66 5032 ILE E CA 1
ATOM 14048 C C . ILE E 2 31 ? 67.337 70.331 28.626 1.00 10.37 5032 ILE E C 1
ATOM 14049 O O . ILE E 2 31 ? 66.672 69.885 29.561 1.00 10.64 5032 ILE E O 1
ATOM 14054 N N . GLN E 2 32 ? 66.862 71.233 27.771 1.00 10.95 5033 GLN E N 1
ATOM 14055 C CA . GLN E 2 32 ? 65.518 71.785 27.919 1.00 10.51 5033 GLN E CA 1
ATOM 14056 C C . GLN E 2 32 ? 64.446 70.709 27.748 1.00 10.16 5033 GLN E C 1
ATOM 14057 O O . GLN E 2 32 ? 63.437 70.718 28.450 1.00 9.36 5033 GLN E O 1
ATOM 14063 N N . SER E 2 33 ? 64.725 69.725 26.896 1.00 10.06 5034 SER E N 1
ATOM 14064 C CA . SER E 2 33 ? 63.828 68.589 26.699 1.00 10.22 5034 SER E CA 1
ATOM 14065 C C . SER E 2 33 ? 63.791 67.704 27.940 1.00 9.66 5034 SER E C 1
ATOM 14066 O O . SER E 2 33 ? 62.723 67.269 28.366 1.00 10.28 5034 SER E O 1
ATOM 14069 N N . ILE E 2 34 ? 64.957 67.480 28.541 1.00 9.47 5035 ILE E N 1
ATOM 14070 C CA . ILE E 2 34 ? 65.047 66.733 29.794 1.00 9.50 5035 ILE E CA 1
ATOM 14071 C C . ILE E 2 34 ? 64.297 67.444 30.925 1.00 9.67 5035 ILE E C 1
ATOM 14072 O O . ILE E 2 34 ? 63.541 66.815 31.661 1.00 10.17 5035 ILE E O 1
ATOM 14077 N N . ILE E 2 35 ? 64.450 68.763 31.006 1.00 9.36 5036 ILE E N 1
ATOM 14078 C CA . ILE E 2 35 ? 63.753 69.563 32.011 1.00 9.41 5036 ILE E CA 1
ATOM 14079 C C . ILE E 2 35 ? 62.240 69.539 31.790 1.00 9.93 5036 ILE E C 1
ATOM 14080 O O . ILE E 2 35 ? 61.477 69.274 32.718 1.00 9.84 5036 ILE E O 1
ATOM 14085 N N . MET E 2 36 ? 61.817 69.743 30.546 1.00 10.28 5037 MET E N 1
ATOM 14086 C CA . MET E 2 36 ? 60.397 69.701 30.200 1.00 11.08 5037 MET E CA 1
ATOM 14087 C C . MET E 2 36 ? 59.762 68.346 30.520 1.00 11.16 5037 MET E C 1
ATOM 14088 O O . MET E 2 36 ? 58.677 68.288 31.099 1.00 10.63 5037 MET E O 1
ATOM 14093 N N . ASP E 2 37 ? 60.439 67.263 30.152 1.00 10.85 5038 ASP E N 1
ATOM 14094 C CA . ASP E 2 37 ? 59.931 65.922 30.422 1.00 11.50 5038 ASP E CA 1
ATOM 14095 C C . ASP E 2 37 ? 59.891 65.621 31.915 1.00 10.76 5038 ASP E C 1
ATOM 14096 O O . ASP E 2 37 ? 58.978 64.952 32.394 1.00 10.64 5038 ASP E O 1
ATOM 14101 N N . THR E 2 38 ? 60.868 66.147 32.647 1.00 10.10 5039 THR E N 1
ATOM 14102 C CA . THR E 2 38 ? 60.896 66.018 34.100 1.00 9.39 5039 THR E CA 1
ATOM 14103 C C . THR E 2 38 ? 59.744 66.798 34.729 1.00 9.23 5039 THR E C 1
ATOM 14104 O O . THR E 2 38 ? 59.068 66.303 35.631 1.00 9.47 5039 THR E O 1
ATOM 14108 N N . LYS E 2 39 ? 59.485 67.993 34.206 1.00 8.67 5040 LYS E N 1
ATOM 14109 C CA . LYS E 2 39 ? 58.396 68.821 34.708 1.00 8.94 5040 LYS E CA 1
ATOM 14110 C C . LYS E 2 39 ? 57.026 68.209 34.420 1.00 9.29 5040 LYS E C 1
ATOM 14111 O O . LYS E 2 39 ? 56.156 68.201 35.290 1.00 9.21 5040 LYS E O 1
ATOM 14117 N N . ARG E 2 40 ? 56.843 67.664 33.218 1.00 9.19 5041 ARG E N 1
ATOM 14118 C CA . ARG E 2 40 ? 55.489 67.309 32.775 1.00 9.46 5041 ARG E CA 1
ATOM 14119 C C . ARG E 2 40 ? 55.105 65.880 33.065 1.00 9.80 5041 ARG E C 1
ATOM 14120 O O . ARG E 2 40 ? 53.974 65.461 32.769 1.00 9.11 5041 ARG E O 1
ATOM 14128 N N . SER E 2 41 ? 55.995 65.115 33.691 1.00 10.01 5042 SER E N 1
ATOM 14129 C CA . SER E 2 41 ? 55.760 63.679 33.870 1.00 10.32 5042 SER E CA 1
ATOM 14130 C C . SER E 2 41 ? 55.622 63.237 35.324 1.00 10.64 5042 SER E C 1
ATOM 14131 O O . SER E 2 41 ? 56.346 63.709 36.200 1.00 10.40 5042 SER E O 1
ATOM 14134 N N . VAL E 2 42 ? 54.691 62.316 35.569 1.00 10.34 5043 VAL E N 1
ATOM 14135 C CA . VAL E 2 42 ? 54.572 61.653 36.865 1.00 10.84 5043 VAL E CA 1
ATOM 14136 C C . VAL E 2 42 ? 54.352 60.151 36.710 1.00 11.13 5043 VAL E C 1
ATOM 14137 O O . VAL E 2 42 ? 53.981 59.671 35.640 1.00 11.09 5043 VAL E O 1
ATOM 14141 N N . ALA E 2 43 ? 54.636 59.414 37.778 1.00 11.21 5044 ALA E N 1
ATOM 14142 C CA . ALA E 2 43 ? 54.338 57.991 37.857 1.00 12.00 5044 ALA E CA 1
ATOM 14143 C C . ALA E 2 43 ? 53.125 57.790 38.753 1.00 12.56 5044 ALA E C 1
ATOM 14144 O O . ALA E 2 43 ? 52.950 58.499 39.745 1.00 12.95 5044 ALA E O 1
ATOM 14146 N N . VAL E 2 44 ? 52.271 56.845 38.379 1.00 12.52 5045 VAL E N 1
ATOM 14147 C CA . VAL E 2 44 ? 51.127 56.479 39.207 1.00 13.47 5045 VAL E CA 1
ATOM 14148 C C . VAL E 2 44 ? 51.186 54.990 39.515 1.00 13.86 5045 VAL E C 1
ATOM 14149 O O . VAL E 2 44 ? 51.400 54.172 38.622 1.00 14.63 5045 VAL E O 1
ATOM 14153 N N . ASN E 2 45 ? 51.066 54.654 40.793 1.00 13.76 5046 ASN E N 1
ATOM 14154 C CA . ASN E 2 45 ? 51.120 53.268 41.230 1.00 13.72 5046 ASN E CA 1
ATOM 14155 C C . ASN E 2 45 ? 49.711 52.672 41.249 1.00 13.92 5046 ASN E C 1
ATOM 14156 O O . ASN E 2 45 ? 48.971 52.828 42.222 1.00 14.36 5046 ASN E O 1
ATOM 14161 N N . LEU E 2 46 ? 49.347 51.999 40.162 1.00 13.63 5047 LEU E N 1
ATOM 14162 C CA . LEU E 2 46 ? 48.020 51.407 40.016 1.00 14.15 5047 LEU E CA 1
ATOM 14163 C C . LEU E 2 46 ? 47.792 50.276 41.009 1.00 13.95 5047 LEU E C 1
ATOM 14164 O O . LEU E 2 46 ? 46.696 50.130 41.554 1.00 13.88 5047 LEU E O 1
ATOM 14169 N N . ALA E 2 47 ? 48.823 49.463 41.223 1.00 13.58 5048 ALA E N 1
ATOM 14170 C CA . ALA E 2 47 ? 48.769 48.412 42.234 1.00 13.91 5048 ALA E CA 1
ATOM 14171 C C . ALA E 2 47 ? 48.528 49.021 43.615 1.00 13.60 5048 ALA E C 1
ATOM 14172 O O . ALA E 2 47 ? 47.710 48.520 44.388 1.00 13.83 5048 ALA E O 1
ATOM 14174 N N . GLY E 2 48 ? 49.183 50.150 43.880 1.00 13.31 5049 GLY E N 1
ATOM 14175 C CA . GLY E 2 48 ? 49.007 50.846 45.143 1.00 12.84 5049 GLY E CA 1
ATOM 14176 C C . GLY E 2 48 ? 47.599 51.370 45.345 1.00 12.41 5049 GLY E C 1
ATOM 14177 O O . GLY E 2 48 ? 47.043 51.257 46.436 1.00 12.12 5049 GLY E O 1
ATOM 14178 N N . ILE E 2 49 ? 47.024 51.955 44.296 1.00 12.43 5050 ILE E N 1
ATOM 14179 C CA . ILE E 2 49 ? 45.645 52.433 44.345 1.00 12.62 5050 ILE E CA 1
ATOM 14180 C C . ILE E 2 49 ? 44.690 51.279 44.643 1.00 12.64 5050 ILE E C 1
ATOM 14181 O O . ILE E 2 49 ? 43.858 51.377 45.543 1.00 13.05 5050 ILE E O 1
ATOM 14186 N N . GLN E 2 50 ? 44.864 50.166 43.931 1.00 13.27 5051 GLN E N 1
ATOM 14187 C CA . GLN E 2 50 ? 44.010 48.995 44.103 1.00 13.19 5051 GLN E CA 1
ATOM 14188 C C . GLN E 2 50 ? 44.059 48.465 45.534 1.00 12.73 5051 GLN E C 1
ATOM 14189 O O . GLN E 2 50 ? 43.020 48.212 46.144 1.00 13.44 5051 GLN E O 1
ATOM 14195 N N . GLY E 2 51 ? 45.268 48.349 46.078 1.00 12.36 5052 GLY E N 1
ATOM 14196 C CA . GLY E 2 51 ? 45.428 47.926 47.459 1.00 12.59 5052 GLY E CA 1
ATOM 14197 C C . GLY E 2 51 ? 44.822 48.905 48.449 1.00 12.50 5052 GLY E C 1
ATOM 14198 O O . GLY E 2 51 ? 44.133 48.500 49.389 1.00 12.70 5052 GLY E O 1
ATOM 14199 N N . ALA E 2 52 ? 45.043 50.197 48.213 1.00 12.43 5053 ALA E N 1
ATOM 14200 C CA . ALA E 2 52 ? 44.495 51.249 49.065 1.00 12.31 5053 ALA E CA 1
ATOM 14201 C C . ALA E 2 52 ? 42.968 51.241 49.061 1.00 12.56 5053 ALA E C 1
ATOM 14202 O O . ALA E 2 52 ? 42.339 51.390 50.112 1.00 12.43 5053 ALA E O 1
ATOM 14204 N N . LEU E 2 53 ? 42.377 51.056 47.882 1.00 12.77 5054 LEU E N 1
ATOM 14205 C CA . LEU E 2 53 ? 40.924 50.996 47.748 1.00 13.08 5054 LEU E CA 1
ATOM 14206 C C . LEU E 2 53 ? 40.341 49.841 48.549 1.00 13.36 5054 LEU E C 1
ATOM 14207 O O . LEU E 2 53 ? 39.345 50.007 49.252 1.00 13.93 5054 LEU E O 1
ATOM 14212 N N . ALA E 2 54 ? 40.997 48.687 48.476 1.00 13.89 5055 ALA E N 1
ATOM 14213 C CA . ALA E 2 54 ? 40.498 47.474 49.114 1.00 14.38 5055 ALA E CA 1
ATOM 14214 C C . ALA E 2 54 ? 40.624 47.522 50.634 1.00 14.49 5055 ALA E C 1
ATOM 14215 O O . ALA E 2 54 ? 39.712 47.106 51.348 1.00 15.09 5055 ALA E O 1
ATOM 14217 N N . SER E 2 55 ? 41.739 48.059 51.122 1.00 14.85 5056 SER E N 1
ATOM 14218 C CA . SER E 2 55 ? 42.061 47.997 52.546 1.00 14.53 5056 SER E CA 1
ATOM 14219 C C . SER E 2 55 ? 41.691 49.265 53.311 1.00 14.25 5056 SER E C 1
ATOM 14220 O O . SER E 2 55 ? 41.607 49.251 54.538 1.00 14.06 5056 SER E O 1
ATOM 14223 N N . GLY E 2 56 ? 41.518 50.367 52.587 1.00 13.73 5057 GLY E N 1
ATOM 14224 C CA . GLY E 2 56 ? 41.291 51.648 53.230 1.00 13.45 5057 GLY E CA 1
ATOM 14225 C C . GLY E 2 56 ? 42.577 52.287 53.722 1.00 13.33 5057 GLY E C 1
ATOM 14226 O O . GLY E 2 56 ? 42.541 53.334 54.369 1.00 12.64 5057 GLY E O 1
ATOM 14227 N N . LYS E 2 57 ? 43.709 51.642 53.444 1.00 13.16 5058 LYS E N 1
ATOM 14228 C CA . LYS E 2 57 ? 45.015 52.166 53.835 1.00 13.15 5058 LYS E CA 1
ATOM 14229 C C . LYS E 2 57 ? 45.491 53.243 52.871 1.00 12.85 5058 LYS E C 1
ATOM 14230 O O . LYS E 2 57 ? 46.068 52.951 51.820 1.00 13.23 5058 LYS E O 1
ATOM 14236 N N . MET E 2 58 ? 45.198 54.490 53.227 1.00 12.47 5059 MET E N 1
ATOM 14237 C CA . MET E 2 58 ? 45.481 55.639 52.379 1.00 11.66 5059 MET E CA 1
ATOM 14238 C C . MET E 2 58 ? 45.647 56.879 53.254 1.00 11.71 5059 MET E C 1
ATOM 14239 O O . MET E 2 58 ? 45.035 56.980 54.317 1.00 12.09 5059 MET E O 1
ATOM 14244 N N . GLY E 2 59 ? 46.497 57.805 52.820 1.00 10.61 5060 GLY E N 1
ATOM 14245 C CA . GLY E 2 59 ? 46.592 59.085 53.501 1.00 10.21 5060 GLY E CA 1
ATOM 14246 C C . GLY E 2 59 ? 47.803 59.259 54.397 1.00 10.27 5060 GLY E C 1
ATOM 14247 O O . GLY E 2 59 ? 47.986 60.323 54.986 1.00 10.91 5060 GLY E O 1
ATOM 14248 N N . GLY E 2 60 ? 48.612 58.214 54.537 1.00 10.08 5061 GLY E N 1
ATOM 14249 C CA . GLY E 2 60 ? 49.861 58.349 55.262 1.00 10.83 5061 GLY E CA 1
ATOM 14250 C C . GLY E 2 60 ? 50.220 57.131 56.089 1.00 11.25 5061 GLY E C 1
ATOM 14251 O O . GLY E 2 60 ? 49.461 56.160 56.151 1.00 10.68 5061 GLY E O 1
ATOM 14252 N N . LYS E 2 61 ? 51.373 57.198 56.745 1.00 11.89 5062 LYS E N 1
ATOM 14253 C CA . LYS E 2 61 ? 51.888 56.095 57.546 1.00 13.26 5062 LYS E CA 1
ATOM 14254 C C . LYS E 2 61 ? 50.903 55.710 58.647 1.00 13.07 5062 LYS E C 1
ATOM 14255 O O . LYS E 2 61 ? 50.462 56.560 59.425 1.00 13.23 5062 LYS E O 1
ATOM 14261 N N . GLY E 2 62 ? 50.528 54.435 58.670 1.00 12.30 5063 GLY E N 1
ATOM 14262 C CA . GLY E 2 62 ? 49.639 53.936 59.702 1.00 11.94 5063 GLY E CA 1
ATOM 14263 C C . GLY E 2 62 ? 48.159 54.085 59.390 1.00 12.08 5063 GLY E C 1
ATOM 14264 O O . GLY E 2 62 ? 47.330 53.435 60.029 1.00 12.72 5063 GLY E O 1
ATOM 14265 N N . ARG E 2 63 ? 47.819 54.926 58.414 1.00 11.14 5064 ARG E N 1
ATOM 14266 C CA . ARG E 2 63 ? 46.419 55.208 58.123 1.00 11.25 5064 ARG E CA 1
ATOM 14267 C C . ARG E 2 63 ? 45.673 54.018 57.528 1.00 11.01 5064 ARG E C 1
ATOM 14268 O O . ARG E 2 63 ? 46.101 53.310 56.623 1.00 11.45 5064 ARG E O 1
ATOM 14276 N N . GLN E 2 64 ? 44.488 53.813 58.095 1.00 11.57 5065 GLN E N 1
ATOM 14277 C CA . GLN E 2 64 ? 43.492 52.921 57.526 1.00 11.89 5065 GLN E CA 1
ATOM 14278 C C . GLN E 2 64 ? 42.097 53.399 57.901 1.00 11.72 5065 GLN E C 1
ATOM 14279 O O . GLN E 2 64 ? 41.808 53.651 59.071 1.00 11.65 5065 GLN E O 1
ATOM 14285 N N . ILE E 2 65 ? 41.252 53.571 56.890 1.00 11.56 5066 ILE E N 1
ATOM 14286 C CA . ILE E 2 65 ? 39.840 53.864 57.107 1.00 11.75 5066 ILE E CA 1
ATOM 14287 C C . ILE E 2 65 ? 39.070 52.548 57.024 1.00 12.28 5066 ILE E C 1
ATOM 14288 O O . ILE E 2 65 ? 39.064 51.890 55.984 1.00 12.53 5066 ILE E O 1
ATOM 14293 N N . LEU E 2 66 ? 38.519 52.119 58.155 1.00 12.37 5067 LEU E N 1
ATOM 14294 C CA . LEU E 2 66 ? 37.821 50.840 58.243 1.00 12.67 5067 LEU E CA 1
ATOM 14295 C C . LEU E 2 66 ? 36.416 50.902 57.648 1.00 12.91 5067 LEU E C 1
ATOM 14296 O O . LEU E 2 66 ? 35.737 51.927 57.745 1.00 12.80 5067 LEU E O 1
ATOM 14301 N N . GLY E 2 67 ? 36.010 49.812 56.999 1.00 12.86 5068 GLY E N 1
ATOM 14302 C CA . GLY E 2 67 ? 34.623 49.640 56.596 1.00 12.89 5068 GLY E CA 1
ATOM 14303 C C . GLY E 2 67 ? 34.186 50.363 55.336 1.00 13.42 5068 GLY E C 1
ATOM 14304 O O . GLY E 2 67 ? 32.990 50.519 55.096 1.00 14.05 5068 GLY E O 1
ATOM 14305 N N . ARG E 2 68 ? 35.141 50.742 54.493 1.00 13.30 5069 ARG E N 1
ATOM 14306 C CA . ARG E 2 68 ? 34.838 51.542 53.306 1.00 13.93 5069 ARG E CA 1
ATOM 14307 C C . ARG E 2 68 ? 35.517 50.907 52.090 1.00 13.76 5069 ARG E C 1
ATOM 14308 O O . ARG E 2 68 ? 35.911 51.581 51.144 1.00 14.27 5069 ARG E O 1
ATOM 14316 N N . GLY E 2 69 ? 35.724 49.595 52.176 1.00 13.96 5070 GLY E N 1
ATOM 14317 C CA . GLY E 2 69 ? 36.478 48.880 51.162 1.00 14.66 5070 GLY E CA 1
ATOM 14318 C C . GLY E 2 69 ? 35.834 48.882 49.790 1.00 14.81 5070 GLY E C 1
ATOM 14319 O O . GLY E 2 69 ? 34.618 48.724 49.661 1.00 15.09 5070 GLY E O 1
ATOM 14320 N N . LEU E 2 70 ? 36.649 49.131 48.769 1.00 14.68 5071 LEU E N 1
ATOM 14321 C CA . LEU E 2 70 ? 36.209 49.050 47.381 1.00 15.02 5071 LEU E CA 1
ATOM 14322 C C . LEU E 2 70 ? 37.121 48.094 46.620 1.00 15.30 5071 LEU E C 1
ATOM 14323 O O . LEU E 2 70 ? 38.342 48.253 46.625 1.00 14.50 5071 LEU E O 1
ATOM 14328 N N . ASN E 2 71 ? 36.528 47.066 46.023 1.00 15.70 5072 ASN E N 1
ATOM 14329 C CA . ASN E 2 71 ? 37.289 46.051 45.303 1.00 17.03 5072 ASN E CA 1
ATOM 14330 C C . ASN E 2 71 ? 37.231 46.287 43.800 1.00 17.07 5072 ASN E C 1
ATOM 14331 O O . ASN E 2 71 ? 36.334 45.795 43.112 1.00 16.86 5072 ASN E O 1
ATOM 14336 N N . TYR E 2 72 ? 38.140 47.131 43.322 1.00 17.07 5073 TYR E N 1
ATOM 14337 C CA . TYR E 2 72 ? 38.237 47.450 41.903 1.00 16.73 5073 TYR E CA 1
ATOM 14338 C C . TYR E 2 72 ? 39.485 46.789 41.338 1.00 17.20 5073 TYR E C 1
ATOM 14339 O O . TYR E 2 72 ? 40.559 46.855 41.941 1.00 16.84 5073 TYR E O 1
ATOM 14348 N N . ASP E 2 73 ? 39.348 46.170 40.172 1.00 17.51 5074 ASP E N 1
ATOM 14349 C CA . ASP E 2 73 ? 40.498 45.575 39.509 1.00 17.84 5074 ASP E CA 1
ATOM 14350 C C . ASP E 2 73 ? 41.216 46.623 38.665 1.00 17.67 5074 ASP E C 1
ATOM 14351 O O . ASP E 2 73 ? 41.027 46.696 37.451 1.00 17.99 5074 ASP E O 1
ATOM 14356 N N . ILE E 2 74 ? 42.027 47.444 39.324 1.00 17.10 5075 ILE E N 1
ATOM 14357 C CA . ILE E 2 74 ? 42.746 48.521 38.653 1.00 16.56 5075 ILE E CA 1
ATOM 14358 C C . ILE E 2 74 ? 43.799 47.959 37.698 1.00 16.54 5075 ILE E C 1
ATOM 14359 O O . ILE E 2 74 ? 43.831 48.316 36.521 1.00 16.79 5075 ILE E O 1
ATOM 14364 N N . VAL E 2 75 ? 44.622 47.045 38.204 1.00 16.80 5076 VAL E N 1
ATOM 14365 C CA . VAL E 2 75 ? 45.715 46.467 37.430 1.00 17.23 5076 VAL E CA 1
ATOM 14366 C C . VAL E 2 75 ? 45.209 45.649 36.237 1.00 17.59 5076 VAL E C 1
ATOM 14367 O O . VAL E 2 75 ? 45.758 45.740 35.138 1.00 17.58 5076 VAL E O 1
ATOM 14371 N N . GLY E 2 76 ? 44.122 44.909 36.440 1.00 18.09 5077 GLY E N 1
ATOM 14372 C CA . GLY E 2 76 ? 43.560 44.101 35.371 1.00 18.61 5077 GLY E CA 1
ATOM 14373 C C . GLY E 2 76 ? 42.919 44.913 34.261 1.00 19.16 5077 GLY E C 1
ATOM 14374 O O . GLY E 2 76 ? 42.646 44.391 33.179 1.00 19.89 5077 GLY E O 1
ATOM 14375 N N . ASN E 2 77 ? 42.682 46.194 34.528 1.00 18.45 5078 ASN E N 1
ATOM 14376 C CA . ASN E 2 77 ? 42.095 47.100 33.547 1.00 18.13 5078 ASN E CA 1
ATOM 14377 C C . ASN E 2 77 ? 43.076 48.210 33.176 1.00 17.75 5078 ASN E C 1
ATOM 14378 O O . ASN E 2 77 ? 42.674 49.258 32.671 1.00 17.46 5078 ASN E O 1
ATOM 14383 N N . ALA E 2 78 ? 44.366 47.939 33.359 1.00 17.84 5079 ALA E N 1
ATOM 14384 C CA . ALA E 2 78 ? 45.416 48.947 33.210 1.00 17.85 5079 ALA E CA 1
ATOM 14385 C C . ALA E 2 78 ? 45.449 49.606 31.833 1.00 18.31 5079 ALA E C 1
ATOM 14386 O O . ALA E 2 78 ? 45.692 50.809 31.723 1.00 17.78 5079 ALA E O 1
ATOM 14388 N N . ASP E 2 79 ? 45.224 48.815 30.787 1.00 18.71 5080 ASP E N 1
ATOM 14389 C CA . ASP E 2 79 ? 45.241 49.335 29.423 1.00 19.18 5080 ASP E CA 1
ATOM 14390 C C . ASP E 2 79 ? 44.085 50.292 29.150 1.00 18.55 5080 ASP E C 1
ATOM 14391 O O . ASP E 2 79 ? 44.280 51.355 28.560 1.00 18.42 5080 ASP E O 1
ATOM 14396 N N . ALA E 2 80 ? 42.886 49.909 29.582 1.00 17.95 5081 ALA E N 1
ATOM 14397 C CA . ALA E 2 80 ? 41.706 50.754 29.427 1.00 16.96 5081 ALA E CA 1
ATOM 14398 C C . ALA E 2 80 ? 41.849 52.024 30.267 1.00 16.51 5081 ALA E C 1
ATOM 14399 O O . ALA E 2 80 ? 41.501 53.120 29.821 1.00 15.97 5081 ALA E O 1
ATOM 14401 N N . ILE E 2 81 ? 42.442 51.878 31.448 1.00 16.03 5082 ILE E N 1
ATOM 14402 C CA . ILE E 2 81 ? 42.702 53.016 32.319 1.00 15.53 5082 ILE E CA 1
ATOM 14403 C C . ILE E 2 81 ? 43.711 53.975 31.684 1.00 15.64 5082 ILE E C 1
ATOM 14404 O O . ILE E 2 81 ? 43.443 55.171 31.576 1.00 15.63 5082 ILE E O 1
ATOM 14409 N N . ALA E 2 82 ? 44.788 53.423 31.128 1.00 15.70 5083 ALA E N 1
ATOM 14410 C CA . ALA E 2 82 ? 45.791 54.223 30.425 1.00 15.25 5083 ALA E CA 1
ATOM 14411 C C . ALA E 2 82 ? 45.177 55.012 29.267 1.00 15.74 5083 ALA E C 1
ATOM 14412 O O . ALA E 2 82 ? 45.486 56.191 29.079 1.00 15.22 5083 ALA E O 1
ATOM 14414 N N . GLU E 2 83 ? 44.282 54.369 28.520 1.00 16.07 5084 GLU E N 1
ATOM 14415 C CA . GLU E 2 83 ? 43.611 55.003 27.383 1.00 17.61 5084 GLU E CA 1
ATOM 14416 C C . GLU E 2 83 ? 42.802 56.210 27.831 1.00 16.42 5084 GLU E C 1
ATOM 14417 O O . GLU E 2 83 ? 42.878 57.282 27.228 1.00 15.90 5084 GLU E O 1
ATOM 14423 N N . ASN E 2 84 ? 41.978 56.001 28.854 1.00 15.99 5085 ASN E N 1
ATOM 14424 C CA . ASN E 2 84 ? 41.065 57.034 29.322 1.00 15.87 5085 ASN E CA 1
ATOM 14425 C C . ASN E 2 84 ? 41.813 58.156 30.028 1.00 14.99 5085 ASN E C 1
ATOM 14426 O O . ASN E 2 84 ? 41.451 59.327 29.898 1.00 15.33 5085 ASN E O 1
ATOM 14431 N N . VAL E 2 85 ? 42.875 57.797 30.744 1.00 14.40 5086 VAL E N 1
ATOM 14432 C CA . VAL E 2 85 ? 43.743 58.783 31.379 1.00 13.50 5086 VAL E CA 1
ATOM 14433 C C . VAL E 2 85 ? 44.384 59.697 30.333 1.00 13.17 5086 VAL E C 1
ATOM 14434 O O . VAL E 2 85 ? 44.369 60.915 30.486 1.00 13.55 5086 VAL E O 1
ATOM 14438 N N . LYS E 2 86 ? 44.828 59.122 29.219 1.00 12.88 5087 LYS E N 1
ATOM 14439 C CA . LYS E 2 86 ? 45.396 59.916 28.133 1.00 13.00 5087 LYS E CA 1
ATOM 14440 C C . LYS E 2 86 ? 44.378 60.899 27.557 1.00 13.24 5087 LYS E C 1
ATOM 14441 O O . LYS E 2 86 ? 44.721 62.042 27.253 1.00 13.79 5087 LYS E O 1
ATOM 14447 N N . LYS E 2 87 ? 43.126 60.463 27.434 1.00 14.06 5088 LYS E N 1
ATOM 14448 C CA . LYS E 2 87 ? 42.058 61.320 26.919 1.00 14.46 5088 LYS E CA 1
ATOM 14449 C C . LYS E 2 87 ? 41.802 62.526 27.822 1.00 14.23 5088 LYS E C 1
ATOM 14450 O O . LYS E 2 87 ? 41.483 63.614 27.341 1.00 14.84 5088 LYS E O 1
ATOM 14456 N N . LEU E 2 88 ? 41.950 62.325 29.128 1.00 13.44 5089 LEU E N 1
ATOM 14457 C CA . LEU E 2 88 ? 41.710 63.379 30.110 1.00 12.65 5089 LEU E CA 1
ATOM 14458 C C . LEU E 2 88 ? 42.923 64.285 30.307 1.00 12.78 5089 LEU E C 1
ATOM 14459 O O . LEU E 2 88 ? 42.777 65.471 30.602 1.00 12.37 5089 LEU E O 1
ATOM 14464 N N . VAL E 2 89 ? 44.118 63.714 30.172 1.00 12.68 5090 VAL E N 1
ATOM 14465 C CA . VAL E 2 89 ? 45.358 64.467 30.333 1.00 12.60 5090 VAL E CA 1
ATOM 14466 C C . VAL E 2 89 ? 45.675 65.328 29.109 1.00 13.09 5090 VAL E C 1
ATOM 14467 O O . VAL E 2 89 ? 46.173 66.448 29.249 1.00 12.63 5090 VAL E O 1
ATOM 14471 N N . GLN E 2 90 ? 45.363 64.820 27.917 1.00 13.65 5091 GLN E N 1
ATOM 14472 C CA . GLN E 2 90 ? 45.681 65.523 26.674 1.00 14.83 5091 GLN E CA 1
ATOM 14473 C C . GLN E 2 90 ? 44.902 66.830 26.544 1.00 14.52 5091 GLN E C 1
ATOM 14474 O O . GLN E 2 90 ? 43.858 67.006 27.172 1.00 14.57 5091 GLN E O 1
ATOM 14480 N N . VAL E 2 91 ? 45.473 67.771 25.797 1.00 14.74 5092 VAL E N 1
ATOM 14481 C CA . VAL E 2 91 ? 44.865 69.076 25.572 1.00 15.38 5092 VAL E CA 1
ATOM 14482 C C . VAL E 2 91 ? 44.362 69.198 24.135 1.00 16.75 5092 VAL E C 1
ATOM 14483 O O . VAL E 2 91 ? 43.240 69.643 23.904 1.00 16.64 5092 VAL E O 1
ATOM 14487 N N . ASP E 2 92 ? 45.206 68.824 23.185 1.00 17.79 5093 ASP E N 1
ATOM 14488 C CA . ASP E 2 92 ? 44.823 68.779 21.773 1.00 19.15 5093 ASP E CA 1
ATOM 14489 C C . ASP E 2 92 ? 44.959 67.347 21.280 1.00 19.86 5093 ASP E C 1
ATOM 14490 O O . ASP E 2 92 ? 45.851 66.620 21.710 1.00 19.06 5093 ASP E O 1
ATOM 14495 N N . GLU E 2 93 ? 44.055 66.946 20.390 1.00 20.77 5094 GLU E N 1
ATOM 14496 C CA . GLU E 2 93 ? 44.147 65.647 19.739 1.00 21.58 5094 GLU E CA 1
ATOM 14497 C C . GLU E 2 93 ? 45.449 65.545 18.952 1.00 20.65 5094 GLU E C 1
ATOM 14498 O O . GLU E 2 93 ? 45.827 66.480 18.238 1.00 20.96 5094 GLU E O 1
ATOM 14504 N N . GLY E 2 94 ? 46.215 64.499 19.243 1.00 20.31 5095 GLY E N 1
ATOM 14505 C CA . GLY E 2 94 ? 47.475 64.295 18.553 1.00 18.57 5095 GLY E CA 1
ATOM 14506 C C . GLY E 2 94 ? 48.627 65.115 19.102 1.00 18.45 5095 GLY E C 1
ATOM 14507 O O . GLY E 2 94 ? 49.665 65.238 18.447 1.00 18.09 5095 GLY E O 1
ATOM 14508 N N . ASP E 2 95 ? 48.465 65.673 20.300 1.00 17.17 5096 ASP E N 1
ATOM 14509 C CA . ASP E 2 95 ? 49.569 66.384 20.936 1.00 15.89 5096 ASP E CA 1
ATOM 14510 C C . ASP E 2 95 ? 50.569 65.427 21.586 1.00 15.35 5096 ASP E C 1
ATOM 14511 O O . ASP E 2 95 ? 50.488 64.208 21.409 1.00 15.57 5096 ASP E O 1
ATOM 14516 N N . ASP E 2 96 ? 51.473 65.982 22.384 1.00 15.20 5097 ASP E N 1
ATOM 14517 C CA . ASP E 2 96 ? 52.596 65.228 22.927 1.00 15.08 5097 ASP E CA 1
ATOM 14518 C C . ASP E 2 96 ? 52.295 64.563 24.272 1.00 14.62 5097 ASP E C 1
ATOM 14519 O O . ASP E 2 96 ? 53.207 64.116 24.966 1.00 15.11 5097 ASP E O 1
ATOM 14524 N N . THR E 2 97 ? 51.013 64.439 24.609 1.00 14.00 5098 THR E N 1
ATOM 14525 C CA . THR E 2 97 ? 50.608 63.626 25.753 1.00 13.67 5098 THR E CA 1
ATOM 14526 C C . THR E 2 97 ? 51.044 62.179 25.544 1.00 14.36 5098 THR E C 1
ATOM 14527 O O . THR E 2 97 ? 50.939 61.638 24.440 1.00 15.16 5098 THR E O 1
ATOM 14531 N N . ASN E 2 98 ? 51.568 61.570 26.602 1.00 13.88 5099 ASN E N 1
ATOM 14532 C CA . ASN E 2 98 ? 52.027 60.191 26.535 1.00 14.29 5099 ASN E CA 1
ATOM 14533 C C . ASN E 2 98 ? 51.708 59.460 27.831 1.00 14.67 5099 ASN E C 1
ATOM 14534 O O . ASN E 2 98 ? 52.148 59.866 28.906 1.00 13.97 5099 ASN E O 1
ATOM 14539 N N . VAL E 2 99 ? 50.860 58.441 27.731 1.00 14.51 5100 VAL E N 1
ATOM 14540 C CA . VAL E 2 99 ? 50.512 57.616 28.881 1.00 15.85 5100 VAL E CA 1
ATOM 14541 C C . VAL E 2 99 ? 50.824 56.151 28.583 1.00 17.20 5100 VAL E C 1
ATOM 14542 O O . VAL E 2 99 ? 50.222 55.540 27.695 1.00 18.22 5100 VAL E O 1
ATOM 14546 N N . ILE E 2 100 ? 51.789 55.609 29.318 1.00 18.29 5101 ILE E N 1
ATOM 14547 C CA . ILE E 2 100 ? 52.311 54.271 29.064 1.00 20.49 5101 ILE E CA 1
ATOM 14548 C C . ILE E 2 100 ? 52.085 53.366 30.269 1.00 21.32 5101 ILE E C 1
ATOM 14549 O O . ILE E 2 100 ? 52.312 53.764 31.413 1.00 20.56 5101 ILE E O 1
ATOM 14554 N N . LYS E 2 101 ? 51.617 52.153 29.996 1.00 22.27 5102 LYS E N 1
ATOM 14555 C CA . LYS E 2 101 ? 51.519 51.106 31.004 1.00 24.03 5102 LYS E CA 1
ATOM 14556 C C . LYS E 2 101 ? 52.893 50.471 31.224 1.00 25.22 5102 LYS E C 1
ATOM 14557 O O . LYS E 2 101 ? 53.570 50.090 30.268 1.00 25.18 5102 LYS E O 1
ATOM 14563 N N . VAL E 2 102 ? 53.315 50.401 32.483 1.00 26.79 5103 VAL E N 1
ATOM 14564 C CA . VAL E 2 102 ? 54.606 49.815 32.842 1.00 28.75 5103 VAL E CA 1
ATOM 14565 C C . VAL E 2 102 ? 54.437 48.747 33.931 1.00 29.80 5103 VAL E C 1
ATOM 14566 O O . VAL E 2 102 ? 53.444 48.755 34.666 1.00 29.79 5103 VAL E O 1
ATOM 14570 N N . LYS E 2 103 ? 55.350 47.772 33.947 1.00 30.79 5104 LYS E N 1
ATOM 14571 C CA . LYS E 2 103 ? 55.358 46.689 34.939 1.00 31.65 5104 LYS E CA 1
ATOM 14572 C C . LYS E 2 103 ? 54.115 45.805 34.876 1.00 31.22 5104 LYS E C 1
ATOM 14573 O O . LYS E 2 103 ? 53.518 45.483 35.908 1.00 31.53 5104 LYS E O 1
ATOM 14579 N N . GLY E 2 104 ? 53.721 45.424 33.664 1.00 30.70 5105 GLY E N 1
ATOM 14580 C CA . GLY E 2 104 ? 52.550 44.583 33.491 1.00 29.57 5105 GLY E CA 1
ATOM 14581 C C . GLY E 2 104 ? 51.281 45.183 34.069 1.00 28.62 5105 GLY E C 1
ATOM 14582 O O . GLY E 2 104 ? 50.399 44.458 34.534 1.00 29.26 5105 GLY E O 1
ATOM 14583 N N . GLY E 2 105 ? 51.218 46.510 34.106 1.00 27.02 5106 GLY E N 1
ATOM 14584 C CA . GLY E 2 105 ? 50.004 47.180 34.532 1.00 25.31 5106 GLY E CA 1
ATOM 14585 C C . GLY E 2 105 ? 49.988 47.599 35.987 1.00 23.76 5106 GLY E C 1
ATOM 14586 O O . GLY E 2 105 ? 48.963 48.066 36.486 1.00 24.12 5106 GLY E O 1
ATOM 14587 N N . LYS E 2 106 ? 51.121 47.453 36.669 1.00 22.37 5107 LYS E N 1
ATOM 14588 C CA . LYS E 2 106 ? 51.215 47.847 38.069 1.00 21.23 5107 LYS E CA 1
ATOM 14589 C C . LYS E 2 106 ? 51.416 49.349 38.247 1.00 19.53 5107 LYS E C 1
ATOM 14590 O O . LYS E 2 106 ? 51.125 49.893 39.311 1.00 18.25 5107 LYS E O 1
ATOM 14596 N N . SER E 2 107 ? 51.851 50.025 37.185 1.00 18.49 5108 SER E N 1
ATOM 14597 C CA . SER E 2 107 ? 52.035 51.473 37.232 1.00 17.67 5108 SER E CA 1
ATOM 14598 C C . SER E 2 107 ? 51.907 52.126 35.859 1.00 16.87 5108 SER E C 1
ATOM 14599 O O . SER E 2 107 ? 51.917 51.442 34.834 1.00 16.70 5108 SER E O 1
ATOM 14602 N N . LEU E 2 108 ? 51.722 53.445 35.855 1.00 15.80 5109 LEU E N 1
ATOM 14603 C CA . LEU E 2 108 ? 51.633 54.221 34.620 1.00 15.41 5109 LEU E CA 1
ATOM 14604 C C . LEU E 2 108 ? 52.683 55.324 34.596 1.00 14.50 5109 LEU E C 1
ATOM 14605 O O . LEU E 2 108 ? 52.992 55.918 35.628 1.00 13.72 5109 LEU E O 1
ATOM 14610 N N . LEU E 2 109 ? 53.210 55.603 33.408 1.00 13.61 5110 LEU E N 1
ATOM 14611 C CA . LEU E 2 109 ? 53.871 56.872 33.133 1.00 13.10 5110 LEU E CA 1
ATOM 14612 C C . LEU E 2 109 ? 52.833 57.821 32.546 1.00 13.32 5110 LEU E C 1
ATOM 14613 O O . LEU E 2 109 ? 52.171 57.490 31.561 1.00 13.30 5110 LEU E O 1
ATOM 14618 N N . ILE E 2 110 ? 52.622 58.954 33.207 1.00 11.61 5111 ILE E N 1
ATOM 14619 C CA . ILE E 2 110 ? 51.734 59.982 32.677 1.00 11.58 5111 ILE E CA 1
ATOM 14620 C C . ILE E 2 110 ? 52.535 61.229 32.353 1.00 11.29 5111 ILE E C 1
ATOM 14621 O O . ILE E 2 110 ? 53.024 61.916 33.252 1.00 11.67 5111 ILE E O 1
ATOM 14626 N N . GLN E 2 111 ? 52.739 61.469 31.063 1.00 11.29 5112 GLN E N 1
ATOM 14627 C CA . GLN E 2 111 ? 53.397 62.683 30.604 1.00 11.44 5112 GLN E CA 1
ATOM 14628 C C . GLN E 2 111 ? 52.354 63.640 30.047 1.00 11.35 5112 GLN E C 1
ATOM 14629 O O . GLN E 2 111 ? 51.702 63.345 29.042 1.00 11.02 5112 GLN E O 1
ATOM 14635 N N . SER E 2 112 ? 52.117 64.726 30.777 1.00 11.13 5113 SER E N 1
ATOM 14636 C CA . SER E 2 112 ? 51.235 65.790 30.313 1.00 11.15 5113 SER E CA 1
ATOM 14637 C C . SER E 2 112 ? 51.808 66.398 29.039 1.00 11.15 5113 SER E C 1
ATOM 14638 O O . SER E 2 112 ? 53.025 66.407 28.841 1.00 10.91 5113 SER E O 1
ATOM 14641 N N . PRO E 2 113 ? 50.940 66.933 28.166 1.00 11.13 5114 PRO E N 1
ATOM 14642 C CA . PRO E 2 113 ? 51.425 67.727 27.033 1.00 11.35 5114 PRO E CA 1
ATOM 14643 C C . PRO E 2 113 ? 52.194 68.957 27.508 1.00 11.77 5114 PRO E C 1
ATOM 14644 O O . PRO E 2 113 ? 51.901 69.501 28.574 1.00 11.34 5114 PRO E O 1
ATOM 14648 N N . LYS E 2 114 ? 53.172 69.387 26.717 1.00 12.59 5115 LYS E N 1
ATOM 14649 C CA . LYS E 2 114 ? 53.972 70.568 27.037 1.00 13.27 5115 LYS E CA 1
ATOM 14650 C C . LYS E 2 114 ? 53.115 71.798 27.308 1.00 12.97 5115 LYS E C 1
ATOM 14651 O O . LYS E 2 114 ? 53.489 72.655 28.104 1.00 12.23 5115 LYS E O 1
ATOM 14657 N N . SER E 2 115 ? 51.938 71.843 26.692 1.00 11.39 5116 SER E N 1
ATOM 14658 C CA . SER E 2 115 ? 51.020 72.962 26.860 1.00 10.99 5116 SER E CA 1
ATOM 14659 C C . SER E 2 115 ? 50.624 73.216 28.318 1.00 10.41 5116 SER E C 1
ATOM 14660 O O . SER E 2 115 ? 50.401 74.365 28.703 1.00 10.41 5116 SER E O 1
ATOM 14663 N N . ARG E 2 116 ? 50.540 72.160 29.128 1.00 10.50 5117 ARG E N 1
ATOM 14664 C CA . ARG E 2 116 ? 50.189 72.342 30.544 1.00 9.94 5117 ARG E CA 1
ATOM 14665 C C . ARG E 2 116 ? 51.335 72.994 31.314 1.00 10.20 5117 ARG E C 1
ATOM 14666 O O . ARG E 2 116 ? 51.079 73.800 32.210 1.00 10.25 5117 ARG E O 1
ATOM 14674 N N . ILE E 2 117 ? 52.570 72.710 30.912 1.00 10.38 5118 ILE E N 1
ATOM 14675 C CA . ILE E 2 117 ? 53.739 73.337 31.512 1.00 10.80 5118 ILE E CA 1
ATOM 14676 C C . ILE E 2 117 ? 53.901 74.771 30.998 1.00 10.82 5118 ILE E C 1
ATOM 14677 O O . ILE E 2 117 ? 54.208 75.685 31.768 1.00 10.47 5118 ILE E O 1
ATOM 14682 N N . ILE E 2 118 ? 53.606 74.979 29.719 1.00 10.63 5119 ILE E N 1
ATOM 14683 C CA . ILE E 2 118 ? 53.701 76.305 29.112 1.00 10.68 5119 ILE E CA 1
ATOM 14684 C C . ILE E 2 118 ? 52.685 77.265 29.734 1.00 10.63 5119 ILE E C 1
ATOM 14685 O O . ILE E 2 118 ? 53.019 78.403 30.063 1.00 11.33 5119 ILE E O 1
ATOM 14690 N N . ALA E 2 119 ? 51.487 76.753 30.002 1.00 10.42 5120 ALA E N 1
ATOM 14691 C CA . ALA E 2 119 ? 50.412 77.542 30.596 1.00 10.44 5120 ALA E CA 1
ATOM 14692 C C . ALA E 2 119 ? 50.483 77.582 32.128 1.00 10.63 5120 ALA E C 1
ATOM 14693 O O . ALA E 2 119 ? 49.641 78.206 32.776 1.00 11.22 5120 ALA E O 1
ATOM 14695 N N . GLY E 2 120 ? 51.491 76.927 32.699 1.00 10.05 5121 GLY E N 1
ATOM 14696 C CA . GLY E 2 120 ? 51.607 76.858 34.146 1.00 9.59 5121 GLY E CA 1
ATOM 14697 C C . GLY E 2 120 ? 52.763 77.675 34.691 1.00 9.74 5121 GLY E C 1
ATOM 14698 O O . GLY E 2 120 ? 53.722 77.957 33.971 1.00 9.80 5121 GLY E O 1
ATOM 14699 N N . ALA E 2 121 ? 52.673 78.059 35.963 1.00 9.14 5122 ALA E N 1
ATOM 14700 C CA . ALA E 2 121 ? 53.752 78.792 36.620 1.00 9.59 5122 ALA E CA 1
ATOM 14701 C C . ALA E 2 121 ? 54.917 77.878 36.990 1.00 9.34 5122 ALA E C 1
ATOM 14702 O O . ALA E 2 121 ? 56.072 78.307 36.985 1.00 9.85 5122 ALA E O 1
ATOM 14704 N N . ASP E 2 122 ? 54.604 76.631 37.341 1.00 9.11 5123 ASP E N 1
ATOM 14705 C CA . ASP E 2 122 ? 55.632 75.654 37.666 1.00 8.74 5123 ASP E CA 1
ATOM 14706 C C . ASP E 2 122 ? 55.350 74.282 37.051 1.00 8.74 5123 ASP E C 1
ATOM 14707 O O . ASP E 2 122 ? 55.107 74.179 35.848 1.00 9.31 5123 ASP E O 1
ATOM 14712 N N . PHE E 2 123 ? 55.408 73.229 37.858 1.00 8.43 5124 PHE E N 1
ATOM 14713 C CA . PHE E 2 123 ? 55.397 71.864 37.338 1.00 8.68 5124 PHE E CA 1
ATOM 14714 C C . PHE E 2 123 ? 54.333 70.961 37.955 1.00 8.77 5124 PHE E C 1
ATOM 14715 O O . PHE E 2 123 ? 54.217 69.795 37.577 1.00 9.62 5124 PHE E O 1
ATOM 14723 N N . MET E 2 124 ? 53.560 71.483 38.903 1.00 8.10 5125 MET E N 1
ATOM 14724 C CA . MET E 2 124 ? 52.622 70.643 39.641 1.00 8.71 5125 MET E CA 1
ATOM 14725 C C . MET E 2 124 ? 51.402 70.198 38.835 1.00 8.26 5125 MET E C 1
ATOM 14726 O O . MET E 2 124 ? 50.702 69.270 39.240 1.00 7.56 5125 MET E O 1
ATOM 14731 N N . SER E 2 125 ? 51.174 70.811 37.674 1.00 8.80 5126 SER E N 1
ATOM 14732 C CA . SER E 2 125 ? 50.075 70.383 36.807 1.00 9.25 5126 SER E CA 1
ATOM 14733 C C . SER E 2 125 ? 50.214 68.923 36.372 1.00 9.50 5126 SER E C 1
ATOM 14734 O O . SER E 2 125 ? 49.213 68.229 36.217 1.00 9.40 5126 SER E O 1
ATOM 14737 N N . ALA E 2 126 ? 51.449 68.437 36.250 1.00 9.05 5127 ALA E N 1
ATOM 14738 C CA . ALA E 2 126 ? 51.680 67.029 35.911 1.00 9.04 5127 ALA E CA 1
ATOM 14739 C C . ALA E 2 126 ? 51.088 66.098 36.972 1.00 9.36 5127 ALA E C 1
ATOM 14740 O O . ALA E 2 126 ? 50.503 65.061 36.646 1.00 8.84 5127 ALA E O 1
ATOM 14742 N N . THR E 2 127 ? 51.229 66.489 38.238 1.00 8.72 5128 THR E N 1
ATOM 14743 C CA . THR E 2 127 ? 50.723 65.704 39.356 1.00 8.88 5128 THR E CA 1
ATOM 14744 C C . THR E 2 127 ? 49.212 65.845 39.505 1.00 8.69 5128 THR E C 1
ATOM 14745 O O . THR E 2 127 ? 48.502 64.851 39.629 1.00 9.08 5128 THR E O 1
ATOM 14749 N N . THR E 2 128 ? 48.725 67.081 39.498 1.00 8.82 5129 THR E N 1
ATOM 14750 C CA . THR E 2 128 ? 47.312 67.333 39.753 1.00 8.62 5129 THR E CA 1
ATOM 14751 C C . THR E 2 128 ? 46.424 66.842 38.613 1.00 8.63 5129 THR E C 1
ATOM 14752 O O . THR E 2 128 ? 45.393 66.218 38.854 1.00 8.85 5129 THR E O 1
ATOM 14756 N N . VAL E 2 129 ? 46.847 67.087 37.374 1.00 9.07 5130 VAL E N 1
ATOM 14757 C CA . VAL E 2 129 ? 46.116 66.600 36.205 1.00 9.13 5130 VAL E CA 1
ATOM 14758 C C . VAL E 2 129 ? 46.226 65.079 36.088 1.00 9.94 5130 VAL E C 1
ATOM 14759 O O . VAL E 2 129 ? 45.230 64.399 35.845 1.00 9.37 5130 VAL E O 1
ATOM 14763 N N . GLY E 2 130 ? 47.427 64.546 36.309 1.00 9.47 5131 GLY E N 1
ATOM 14764 C CA . GLY E 2 130 ? 47.602 63.101 36.330 1.00 10.22 5131 GLY E CA 1
ATOM 14765 C C . GLY E 2 130 ? 46.708 62.418 37.354 1.00 10.24 5131 GLY E C 1
ATOM 14766 O O . GLY E 2 130 ? 45.970 61.486 37.024 1.00 10.32 5131 GLY E O 1
ATOM 14767 N N . ALA E 2 131 ? 46.704 62.944 38.577 1.00 9.32 5132 ALA E N 1
ATOM 14768 C CA . ALA E 2 131 ? 45.884 62.392 39.649 1.00 9.65 5132 ALA E CA 1
ATOM 14769 C C . ALA E 2 131 ? 44.394 62.584 39.368 1.00 9.90 5132 ALA E C 1
ATOM 14770 O O . ALA E 2 131 ? 43.599 61.673 39.584 1.00 10.39 5132 ALA E O 1
ATOM 14772 N N . ALA E 2 132 ? 44.034 63.744 38.822 1.00 10.14 5133 ALA E N 1
ATOM 14773 C CA . ALA E 2 132 ? 42.643 64.033 38.479 1.00 10.15 5133 ALA E CA 1
ATOM 14774 C C . ALA E 2 132 ? 42.143 63.093 37.383 1.00 10.55 5133 ALA E C 1
ATOM 14775 O O . ALA E 2 132 ? 41.026 62.580 37.460 1.00 10.08 5133 ALA E O 1
ATOM 14777 N N . ALA E 2 133 ? 43.005 62.816 36.407 1.00 10.64 5134 ALA E N 1
ATOM 14778 C CA . ALA E 2 133 ? 42.666 61.926 35.299 1.00 10.68 5134 ALA E CA 1
ATOM 14779 C C . ALA E 2 133 ? 42.442 60.497 35.782 1.00 11.03 5134 ALA E C 1
ATOM 14780 O O . ALA E 2 133 ? 41.447 59.865 35.422 1.00 11.19 5134 ALA E O 1
ATOM 14782 N N . VAL E 2 134 ? 43.339 60.013 36.640 1.00 10.44 5135 VAL E N 1
ATOM 14783 C CA . VAL E 2 134 ? 43.203 58.683 37.231 1.00 10.55 5135 VAL E CA 1
ATOM 14784 C C . VAL E 2 134 ? 41.962 58.592 38.123 1.00 10.45 5135 VAL E C 1
ATOM 14785 O O . VAL E 2 134 ? 41.187 57.643 38.016 1.00 11.37 5135 VAL E O 1
ATOM 14789 N N . THR E 2 135 ? 41.731 59.626 38.932 1.00 10.77 5136 THR E N 1
ATOM 14790 C CA . THR E 2 135 ? 40.571 59.672 39.825 1.00 10.15 5136 THR E CA 1
ATOM 14791 C C . THR E 2 135 ? 39.255 59.623 39.042 1.00 11.03 5136 THR E C 1
ATOM 14792 O O . THR E 2 135 ? 38.377 58.813 39.350 1.00 11.41 5136 THR E O 1
ATOM 14796 N N . GLN E 2 136 ? 39.142 60.460 38.010 1.00 10.52 5137 GLN E N 1
ATOM 14797 C CA . GLN E 2 136 ? 37.955 60.487 37.157 1.00 11.39 5137 GLN E CA 1
ATOM 14798 C C . GLN E 2 136 ? 37.750 59.162 36.419 1.00 12.06 5137 GLN E C 1
ATOM 14799 O O . GLN E 2 136 ? 36.621 58.669 36.322 1.00 11.77 5137 GLN E O 1
ATOM 14805 N N . THR E 2 137 ? 38.845 58.579 35.934 1.00 11.86 5138 THR E N 1
ATOM 14806 C CA . THR E 2 137 ? 38.790 57.322 35.191 1.00 12.72 5138 THR E CA 1
ATOM 14807 C C . THR E 2 137 ? 38.276 56.170 36.052 1.00 12.81 5138 THR E C 1
ATOM 14808 O O . THR E 2 137 ? 37.428 55.392 35.610 1.00 13.18 5138 THR E O 1
ATOM 14812 N N . ILE E 2 138 ? 38.750 56.095 37.294 1.00 12.76 5139 ILE E N 1
ATOM 14813 C CA . ILE E 2 138 ? 38.318 55.047 38.216 1.00 12.91 5139 ILE E CA 1
ATOM 14814 C C . ILE E 2 138 ? 36.861 55.245 38.633 1.00 13.24 5139 ILE E C 1
ATOM 14815 O O . ILE E 2 138 ? 36.084 54.288 38.679 1.00 13.11 5139 ILE E O 1
ATOM 14820 N N . MET E 2 139 ? 36.478 56.499 38.856 1.00 13.51 5140 MET E N 1
ATOM 14821 C CA . MET E 2 139 ? 35.107 56.834 39.228 1.00 14.21 5140 MET E CA 1
ATOM 14822 C C . MET E 2 139 ? 34.128 56.337 38.166 1.00 14.82 5140 MET E C 1
ATOM 14823 O O . MET E 2 139 ? 33.128 55.694 38.483 1.00 15.76 5140 MET E O 1
ATOM 14828 N N . ASP E 2 140 ? 34.477 56.561 36.904 1.00 14.87 5141 ASP E N 1
ATOM 14829 C CA . ASP E 2 140 ? 33.631 56.168 35.779 1.00 15.62 5141 ASP E CA 1
ATOM 14830 C C . ASP E 2 140 ? 33.652 54.666 35.516 1.00 15.93 5141 ASP E C 1
ATOM 14831 O O . ASP E 2 140 ? 32.603 54.041 35.373 1.00 16.31 5141 ASP E O 1
ATOM 14836 N N . MET E 2 141 ? 34.852 54.094 35.464 1.00 16.46 5142 MET E N 1
ATOM 14837 C CA . MET E 2 141 ? 35.037 52.705 35.050 1.00 16.56 5142 MET E CA 1
ATOM 14838 C C . MET E 2 141 ? 34.366 51.722 35.999 1.00 16.52 5142 MET E C 1
ATOM 14839 O O . MET E 2 141 ? 33.835 50.695 35.570 1.00 16.28 5142 MET E O 1
ATOM 14844 N N . PHE E 2 142 ? 34.367 52.054 37.284 1.00 15.96 5143 PHE E N 1
ATOM 14845 C CA . PHE E 2 142 ? 33.883 51.133 38.302 1.00 16.05 5143 PHE E CA 1
ATOM 14846 C C . PHE E 2 142 ? 32.581 51.602 38.943 1.00 16.02 5143 PHE E C 1
ATOM 14847 O O . PHE E 2 142 ? 32.107 51.004 39.909 1.00 16.69 5143 PHE E O 1
ATOM 14855 N N . GLY E 2 143 ? 31.994 52.653 38.371 1.00 16.17 5144 GLY E N 1
ATOM 14856 C CA . GLY E 2 143 ? 30.657 53.082 38.752 1.00 16.25 5144 GLY E CA 1
ATOM 14857 C C . GLY E 2 143 ? 30.507 53.466 40.212 1.00 16.18 5144 GLY E C 1
ATOM 14858 O O . GLY E 2 143 ? 29.502 53.143 40.846 1.00 16.72 5144 GLY E O 1
ATOM 14859 N N . THR E 2 144 ? 31.485 54.203 40.729 1.00 15.74 5145 THR E N 1
ATOM 14860 C CA . THR E 2 144 ? 31.520 54.560 42.141 1.00 15.24 5145 THR E CA 1
ATOM 14861 C C . THR E 2 144 ? 30.328 55.433 42.532 1.00 15.52 5145 THR E C 1
ATOM 14862 O O . THR E 2 144 ? 30.025 56.418 41.860 1.00 15.77 5145 THR E O 1
ATOM 14866 N N . ASP E 2 145 ? 29.619 55.023 43.583 1.00 16.15 5146 ASP E N 1
ATOM 14867 C CA . ASP E 2 145 ? 28.543 55.831 44.158 1.00 17.18 5146 ASP E CA 1
ATOM 14868 C C . ASP E 2 145 ? 29.132 57.117 44.727 1.00 16.50 5146 ASP E C 1
ATOM 14869 O O . ASP E 2 145 ? 30.235 57.104 45.282 1.00 15.41 5146 ASP E O 1
ATOM 14874 N N . PRO E 2 146 ? 28.424 58.251 44.564 1.00 16.02 5147 PRO E N 1
ATOM 14875 C CA . PRO E 2 146 ? 28.926 59.553 45.023 1.00 15.50 5147 PRO E CA 1
ATOM 14876 C C . PRO E 2 146 ? 29.407 59.576 46.479 1.00 14.36 5147 PRO E C 1
ATOM 14877 O O . PRO E 2 146 ? 30.425 60.200 46.787 1.00 14.42 5147 PRO E O 1
ATOM 14881 N N . TYR E 2 147 ? 28.734 58.830 47.354 1.00 13.27 5148 TYR E N 1
ATOM 14882 C CA . TYR E 2 147 ? 29.141 58.770 48.758 1.00 12.64 5148 TYR E CA 1
ATOM 14883 C C . TYR E 2 147 ? 30.384 57.917 49.015 1.00 12.68 5148 TYR E C 1
ATOM 14884 O O . TYR E 2 147 ? 30.883 57.861 50.141 1.00 12.47 5148 TYR E O 1
ATOM 14893 N N . ASP E 2 148 ? 30.919 57.313 47.958 1.00 12.40 5149 ASP E N 1
ATOM 14894 C CA . ASP E 2 148 ? 32.198 56.613 48.033 1.00 12.91 5149 ASP E CA 1
ATOM 14895 C C . ASP E 2 148 ? 33.301 57.345 47.281 1.00 12.39 5149 ASP E C 1
ATOM 14896 O O . ASP E 2 148 ? 34.455 56.915 47.291 1.00 12.41 5149 ASP E O 1
ATOM 14901 N N . ALA E 2 149 ? 32.947 58.465 46.654 1.00 12.33 5150 ALA E N 1
ATOM 14902 C CA . ALA E 2 149 ? 33.903 59.273 45.899 1.00 11.99 5150 ALA E CA 1
ATOM 14903 C C . ALA E 2 149 ? 35.120 59.727 46.709 1.00 11.86 5150 ALA E C 1
ATOM 14904 O O . ALA E 2 149 ? 36.233 59.735 46.187 1.00 12.33 5150 ALA E O 1
ATOM 14906 N N . PRO E 2 150 ? 34.932 60.087 47.995 1.00 12.29 5151 PRO E N 1
ATOM 14907 C CA . PRO E 2 150 ? 36.081 60.504 48.811 1.00 12.12 5151 PRO E CA 1
ATOM 14908 C C . PRO E 2 150 ? 37.139 59.416 48.963 1.00 12.41 5151 PRO E C 1
ATOM 14909 O O . PRO E 2 150 ? 38.334 59.710 49.048 1.00 12.44 5151 PRO E O 1
ATOM 14913 N N . ILE E 2 151 ? 36.690 58.163 49.005 1.00 11.93 5152 ILE E N 1
ATOM 14914 C CA . ILE E 2 151 ? 37.578 57.013 49.154 1.00 11.73 5152 ILE E CA 1
ATOM 14915 C C . ILE E 2 151 ? 38.400 56.784 47.882 1.00 11.16 5152 ILE E C 1
ATOM 14916 O O . ILE E 2 151 ? 39.608 56.549 47.952 1.00 11.10 5152 ILE E O 1
ATOM 14921 N N . VAL E 2 152 ? 37.754 56.890 46.723 1.00 10.49 5153 VAL E N 1
ATOM 14922 C CA . VAL E 2 152 ? 38.458 56.771 45.448 1.00 11.16 5153 VAL E CA 1
ATOM 14923 C C . VAL E 2 152 ? 39.470 57.906 45.292 1.00 11.22 5153 VAL E C 1
ATOM 14924 O O . VAL E 2 152 ? 40.629 57.675 44.941 1.00 11.59 5153 VAL E O 1
ATOM 14928 N N . LYS E 2 153 ? 39.049 59.115 45.652 1.00 11.42 5154 LYS E N 1
ATOM 14929 C CA . LYS E 2 153 ? 39.890 60.298 45.517 1.00 11.08 5154 LYS E CA 1
ATOM 14930 C C . LYS E 2 153 ? 41.164 60.177 46.347 1.00 11.07 5154 LYS E C 1
ATOM 14931 O O . LYS E 2 153 ? 42.260 60.397 45.837 1.00 10.95 5154 LYS E O 1
ATOM 14937 N N . SER E 2 154 ? 41.017 59.774 47.606 1.00 11.56 5155 SER E N 1
ATOM 14938 C CA . SER E 2 154 ? 42.156 59.681 48.513 1.00 11.68 5155 SER E CA 1
ATOM 14939 C C . SER E 2 154 ? 43.039 58.463 48.278 1.00 11.47 5155 SER E C 1
ATOM 14940 O O . SER E 2 154 ? 44.198 58.452 48.692 1.00 11.76 5155 SER E O 1
ATOM 14943 N N . ALA E 2 155 ? 42.498 57.440 47.618 1.00 9.98 5156 ALA E N 1
ATOM 14944 C CA . ALA E 2 155 ? 43.320 56.314 47.180 1.00 10.44 5156 ALA E CA 1
ATOM 14945 C C . ALA E 2 155 ? 44.402 56.823 46.232 1.00 10.00 5156 ALA E C 1
ATOM 14946 O O . ALA E 2 155 ? 45.531 56.333 46.245 1.00 10.33 5156 ALA E O 1
ATOM 14948 N N . VAL E 2 156 ? 44.072 57.879 45.492 1.00 9.89 5157 VAL E N 1
ATOM 14949 C CA . VAL E 2 156 ? 44.991 58.486 44.536 1.00 9.70 5157 VAL E CA 1
ATOM 14950 C C . VAL E 2 156 ? 45.777 59.647 45.158 1.00 9.10 5157 VAL E C 1
ATOM 14951 O O . VAL E 2 156 ? 47.006 59.678 45.088 1.00 9.38 5157 VAL E O 1
ATOM 14955 N N . TRP E 2 157 ? 45.065 60.558 45.819 1.00 9.03 5158 TRP E N 1
ATOM 14956 C CA . TRP E 2 157 ? 45.633 61.822 46.292 1.00 8.27 5158 TRP E CA 1
ATOM 14957 C C . TRP E 2 157 ? 46.163 61.773 47.727 1.00 8.88 5158 TRP E C 1
ATOM 14958 O O . TRP E 2 157 ? 46.739 62.751 48.208 1.00 8.84 5158 TRP E O 1
ATOM 14969 N N . GLY E 2 158 ? 45.859 60.697 48.448 1.00 8.75 5159 GLY E N 1
ATOM 14970 C CA . GLY E 2 158 ? 46.264 60.599 49.841 1.00 9.14 5159 GLY E CA 1
ATOM 14971 C C . GLY E 2 158 ? 45.595 61.621 50.747 1.00 9.28 5159 GLY E C 1
ATOM 14972 O O . GLY E 2 158 ? 44.377 61.799 50.702 1.00 9.94 5159 GLY E O 1
ATOM 14973 N N . SER E 2 159 ? 46.397 62.324 51.545 1.00 9.62 5160 SER E N 1
ATOM 14974 C CA . SER E 2 159 ? 45.866 63.270 52.526 1.00 8.89 5160 SER E CA 1
ATOM 14975 C C . SER E 2 159 ? 45.746 64.708 52.028 1.00 9.08 5160 SER E C 1
ATOM 14976 O O . SER E 2 159 ? 45.321 65.589 52.775 1.00 7.98 5160 SER E O 1
ATOM 14979 N N . TYR E 2 160 ? 46.113 64.946 50.772 1.00 8.60 5161 TYR E N 1
ATOM 14980 C CA . TYR E 2 160 ? 45.901 66.253 50.149 1.00 8.42 5161 TYR E CA 1
ATOM 14981 C C . TYR E 2 160 ? 44.399 66.539 50.021 1.00 8.54 5161 TYR E C 1
ATOM 14982 O O . TYR E 2 160 ? 43.668 65.740 49.438 1.00 8.64 5161 TYR E O 1
ATOM 14991 N N . PRO E 2 161 ? 43.919 67.705 50.516 1.00 7.87 5162 PRO E N 1
ATOM 14992 C CA . PRO E 2 161 ? 44.689 68.912 50.839 1.00 8.55 5162 PRO E CA 1
ATOM 14993 C C . PRO E 2 161 ? 44.891 69.219 52.329 1.00 8.54 5162 PRO E C 1
ATOM 14994 O O . PRO E 2 161 ? 45.241 70.348 52.672 1.00 9.23 5162 PRO E O 1
ATOM 14998 N N . GLN E 2 162 ? 44.634 68.254 53.215 1.00 8.35 5163 GLN E N 1
ATOM 14999 C CA . GLN E 2 162 ? 44.973 68.447 54.629 1.00 8.34 5163 GLN E CA 1
ATOM 15000 C C . GLN E 2 162 ? 46.485 68.585 54.772 1.00 8.57 5163 GLN E C 1
ATOM 15001 O O . GLN E 2 162 ? 46.979 69.467 55.475 1.00 9.13 5163 GLN E O 1
ATOM 15007 N N . THR E 2 163 ? 47.213 67.728 54.064 1.00 8.56 5164 THR E N 1
ATOM 15008 C CA . THR E 2 163 ? 48.658 67.870 53.916 1.00 8.22 5164 THR E CA 1
ATOM 15009 C C . THR E 2 163 ? 48.956 68.679 52.654 1.00 8.25 5164 THR E C 1
ATOM 15010 O O . THR E 2 163 ? 48.110 68.794 51.761 1.00 7.99 5164 THR E O 1
ATOM 15014 N N . MET E 2 164 ? 50.144 69.272 52.603 1.00 8.24 5165 MET E N 1
ATOM 15015 C CA . MET E 2 164 ? 50.549 70.098 51.468 1.00 8.45 5165 MET E CA 1
ATOM 15016 C C . MET E 2 164 ? 50.912 69.250 50.252 1.00 8.50 5165 MET E C 1
ATOM 15017 O O . MET E 2 164 ? 50.827 69.709 49.110 1.00 9.11 5165 MET E O 1
ATOM 15022 N N . ASP E 2 165 ? 51.256 67.992 50.508 1.00 8.59 5166 ASP E N 1
ATOM 15023 C CA . ASP E 2 165 ? 51.594 67.043 49.455 1.00 9.25 5166 ASP E CA 1
ATOM 15024 C C . ASP E 2 165 ? 50.553 65.928 49.377 1.00 8.96 5166 ASP E C 1
ATOM 15025 O O . ASP E 2 165 ? 49.628 65.862 50.193 1.00 8.50 5166 ASP E O 1
ATOM 15030 N N . LEU E 2 166 ? 50.720 65.038 48.404 1.00 9.30 5167 LEU E N 1
ATOM 15031 C CA . LEU E 2 166 ? 49.864 63.862 48.290 1.00 8.88 5167 LEU E CA 1
ATOM 15032 C C . LEU E 2 166 ? 50.367 62.751 49.207 1.00 9.27 5167 LEU E C 1
ATOM 15033 O O . LEU E 2 166 ? 50.747 61.676 48.747 1.00 9.70 5167 LEU E O 1
ATOM 15038 N N . MET E 2 167 ? 50.393 63.032 50.508 1.00 9.40 5168 MET E N 1
ATOM 15039 C CA . MET E 2 167 ? 50.918 62.093 51.493 1.00 9.79 5168 MET E CA 1
ATOM 15040 C C . MET E 2 167 ? 50.046 60.848 51.560 1.00 9.71 5168 MET E C 1
ATOM 15041 O O . MET E 2 167 ? 48.838 60.937 51.788 1.00 10.26 5168 MET E O 1
ATOM 15046 N N . GLY E 2 168 ? 50.666 59.689 51.356 1.00 10.49 5169 GLY E N 1
ATOM 15047 C CA . GLY E 2 168 ? 49.920 58.444 51.335 1.00 10.46 5169 GLY E CA 1
ATOM 15048 C C . GLY E 2 168 ? 49.066 58.299 50.090 1.00 11.07 5169 GLY E C 1
ATOM 15049 O O . GLY E 2 168 ? 48.055 57.591 50.101 1.00 10.79 5169 GLY E O 1
ATOM 15050 N N . GLY E 2 169 ? 49.428 59.041 49.046 1.00 10.16 5170 GLY E N 1
ATOM 15051 C CA . GLY E 2 169 ? 48.801 58.872 47.748 1.00 10.45 5170 GLY E CA 1
ATOM 15052 C C . GLY E 2 169 ? 49.612 57.936 46.869 1.00 10.43 5170 GLY E C 1
ATOM 15053 O O . GLY E 2 169 ? 50.520 57.256 47.350 1.00 11.08 5170 GLY E O 1
ATOM 15054 N N . GLN E 2 170 ? 49.304 57.911 45.576 1.00 10.85 5171 GLN E N 1
ATOM 15055 C CA . GLN E 2 170 ? 49.948 56.966 44.668 1.00 11.26 5171 GLN E CA 1
ATOM 15056 C C . GLN E 2 170 ? 50.508 57.645 43.422 1.00 12.16 5171 GLN E C 1
ATOM 15057 O O . GLN E 2 170 ? 50.664 57.011 42.377 1.00 12.14 5171 GLN E O 1
ATOM 15063 N N . VAL E 2 171 ? 50.807 58.936 43.538 1.00 11.98 5172 VAL E N 1
ATOM 15064 C CA . VAL E 2 171 ? 51.378 59.700 42.433 1.00 12.99 5172 VAL E CA 1
ATOM 15065 C C . VAL E 2 171 ? 52.705 60.309 42.873 1.00 13.87 5172 VAL E C 1
ATOM 15066 O O . VAL E 2 171 ? 52.786 60.926 43.937 1.00 13.42 5172 VAL E O 1
ATOM 15070 N N . GLN E 2 172 ? 53.758 60.055 42.100 1.00 14.29 5173 GLN E N 1
ATOM 15071 C CA . GLN E 2 172 ? 55.075 60.632 42.371 1.00 15.46 5173 GLN E CA 1
ATOM 15072 C C . GLN E 2 172 ? 55.689 61.127 41.073 1.00 14.51 5173 GLN E C 1
ATOM 15073 O O . GLN E 2 172 ? 55.529 60.500 40.027 1.00 14.60 5173 GLN E O 1
ATOM 15079 N N . GLY E 2 173 ? 56.540 62.139 41.187 1.00 13.77 5174 GLY E N 1
ATOM 15080 C CA . GLY E 2 173 ? 57.384 62.524 40.073 1.00 12.55 5174 GLY E CA 1
ATOM 15081 C C . GLY E 2 173 ? 58.842 62.529 40.490 1.00 11.61 5174 GLY E C 1
ATOM 15082 O O . GLY E 2 173 ? 59.178 62.126 41.605 1.00 11.59 5174 GLY E O 1
ATOM 15083 N N . ILE E 2 174 ? 59.709 62.983 39.593 1.00 11.14 5175 ILE E N 1
ATOM 15084 C CA . ILE E 2 174 ? 61.129 63.126 39.890 1.00 10.64 5175 ILE E CA 1
ATOM 15085 C C . ILE E 2 174 ? 61.375 64.306 40.835 1.00 10.56 5175 ILE E C 1
ATOM 15086 O O . ILE E 2 174 ? 62.264 64.254 41.686 1.00 10.19 5175 ILE E O 1
ATOM 15091 N N . LEU E 2 175 ? 60.535 65.333 40.728 1.00 10.02 5176 LEU E N 1
ATOM 15092 C CA . LEU E 2 175 ? 60.657 66.528 41.561 1.00 10.11 5176 LEU E CA 1
ATOM 15093 C C . LEU E 2 175 ? 59.813 66.403 42.829 1.00 10.24 5176 LEU E C 1
ATOM 15094 O O . LEU E 2 175 ? 59.117 65.408 43.031 1.00 11.46 5176 LEU E O 1
ATOM 15099 N N . SER E 2 176 ? 59.907 67.404 43.697 1.00 9.87 5177 SER E N 1
ATOM 15100 C CA . SER E 2 176 ? 59.118 67.438 44.924 1.00 9.86 5177 SER E CA 1
ATOM 15101 C C . SER E 2 176 ? 57.907 68.350 44.705 1.00 10.67 5177 SER E C 1
ATOM 15102 O O . SER E 2 176 ? 57.315 68.344 43.626 1.00 11.48 5177 SER E O 1
ATOM 15105 N N . ILE E 2 177 ? 57.489 69.062 45.748 1.00 9.99 5178 ILE E N 1
ATOM 15106 C CA . ILE E 2 177 ? 56.546 70.167 45.585 1.00 8.94 5178 ILE E CA 1
ATOM 15107 C C . ILE E 2 177 ? 57.286 71.486 45.808 1.00 8.94 5178 ILE E C 1
ATOM 15108 O O . ILE E 2 177 ? 58.307 71.520 46.496 1.00 8.86 5178 ILE E O 1
ATOM 15113 N N . PRO E 2 178 ? 56.833 72.574 45.164 1.00 8.56 5179 PRO E N 1
ATOM 15114 C CA . PRO E 2 178 ? 57.588 73.832 45.168 1.00 8.36 5179 PRO E CA 1
ATOM 15115 C C . PRO E 2 178 ? 57.834 74.391 46.569 1.00 8.27 5179 PRO E C 1
ATOM 15116 O O . PRO E 2 178 ? 58.882 74.975 46.832 1.00 8.36 5179 PRO E O 1
ATOM 15120 N N . GLN E 2 179 ? 56.895 74.146 47.479 1.00 7.93 5180 GLN E N 1
ATOM 15121 C CA . GLN E 2 179 ? 56.985 74.681 48.835 1.00 8.04 5180 GLN E CA 1
ATOM 15122 C C . GLN E 2 179 ? 58.114 74.061 49.655 1.00 7.98 5180 GLN E C 1
ATOM 15123 O O . GLN E 2 179 ? 58.441 74.562 50.726 1.00 8.16 5180 GLN E O 1
ATOM 15129 N N . ASN E 2 180 ? 58.693 72.966 49.164 1.00 7.29 5181 ASN E N 1
ATOM 15130 C CA . ASN E 2 180 ? 59.832 72.351 49.839 1.00 7.53 5181 ASN E CA 1
ATOM 15131 C C . ASN E 2 180 ? 61.161 73.012 49.486 1.00 7.51 5181 ASN E C 1
ATOM 15132 O O . ASN E 2 180 ? 62.184 72.709 50.097 1.00 7.48 5181 ASN E O 1
ATOM 15137 N N . ASN E 2 181 ? 61.141 73.932 48.523 1.00 7.55 5182 ASN E N 1
ATOM 15138 C CA . ASN E 2 181 ? 62.346 74.667 48.138 1.00 7.83 5182 ASN E CA 1
ATOM 15139 C C . ASN E 2 181 ? 62.899 75.447 49.316 1.00 7.94 5182 ASN E C 1
ATOM 15140 O O . ASN E 2 181 ? 62.168 76.183 49.976 1.00 8.00 5182 ASN E O 1
ATOM 15145 N N . GLU E 2 182 ? 64.199 75.315 49.553 1.00 8.29 5183 GLU E N 1
ATOM 15146 C CA . GLU E 2 182 ? 64.870 76.157 50.533 1.00 8.94 5183 GLU E CA 1
ATOM 15147 C C . GLU E 2 182 ? 65.086 77.552 49.963 1.00 10.19 5183 GLU E C 1
ATOM 15148 O O . GLU E 2 182 ? 64.856 78.554 50.639 1.00 11.20 5183 GLU E O 1
ATOM 15154 N N . GLY E 2 183 ? 65.507 77.607 48.704 1.00 9.46 5184 GLY E N 1
ATOM 15155 C CA . GLY E 2 183 ? 65.811 78.884 48.087 1.00 9.39 5184 GLY E CA 1
ATOM 15156 C C . GLY E 2 183 ? 65.021 79.146 46.822 1.00 9.42 5184 GLY E C 1
ATOM 15157 O O . GLY E 2 183 ? 64.182 78.340 46.412 1.00 9.51 5184 GLY E O 1
ATOM 15158 N N . LEU E 2 184 ? 65.320 80.272 46.184 1.00 8.69 5185 LEU E N 1
ATOM 15159 C CA . LEU E 2 184 ? 64.662 80.658 44.944 1.00 8.53 5185 LEU E CA 1
ATOM 15160 C C . LEU E 2 184 ? 65.447 80.112 43.752 1.00 8.69 5185 LEU E C 1
ATOM 15161 O O . LEU E 2 184 ? 66.648 80.360 43.623 1.00 7.98 5185 LEU E O 1
ATOM 15166 N N . GLY E 2 185 ? 64.776 79.321 42.919 1.00 8.40 5186 GLY E N 1
ATOM 15167 C CA . GLY E 2 185 ? 65.443 78.647 41.816 1.00 8.26 5186 GLY E CA 1
ATOM 15168 C C . GLY E 2 185 ? 65.904 77.240 42.168 1.00 8.72 5186 GLY E C 1
ATOM 15169 O O . GLY E 2 185 ? 66.706 76.647 41.445 1.00 8.65 5186 GLY E O 1
ATOM 15170 N N . PHE E 2 186 ? 65.320 76.668 43.219 1.00 8.01 5187 PHE E N 1
ATOM 15171 C CA . PHE E 2 186 ? 65.810 75.413 43.785 1.00 7.97 5187 PHE E CA 1
ATOM 15172 C C . PHE E 2 186 ? 65.012 74.166 43.415 1.00 7.76 5187 PHE E C 1
ATOM 15173 O O . PHE E 2 186 ? 65.379 73.064 43.817 1.00 8.02 5187 PHE E O 1
ATOM 15181 N N . SER E 2 187 ? 63.951 74.324 42.629 1.00 7.46 5188 SER E N 1
ATOM 15182 C CA . SER E 2 187 ? 63.060 73.201 42.330 1.00 7.71 5188 SER E CA 1
ATOM 15183 C C . SER E 2 187 ? 63.766 72.021 41.659 1.00 7.97 5188 SER E C 1
ATOM 15184 O O . SER E 2 187 ? 63.568 70.871 42.051 1.00 8.13 5188 SER E O 1
ATOM 15187 N N . LEU E 2 188 ? 64.622 72.312 40.681 1.00 8.02 5189 LEU E N 1
ATOM 15188 C CA . LEU E 2 188 ? 65.355 71.267 39.965 1.00 8.40 5189 LEU E CA 1
ATOM 15189 C C . LEU E 2 188 ? 66.498 70.695 40.803 1.00 9.14 5189 LEU E C 1
ATOM 15190 O O . LEU E 2 188 ? 67.111 69.694 40.428 1.00 8.69 5189 LEU E O 1
ATOM 15195 N N . ARG E 2 189 ? 66.782 71.331 41.937 1.00 8.56 5190 ARG E N 1
ATOM 15196 C CA . ARG E 2 189 ? 67.762 70.790 42.877 1.00 8.83 5190 ARG E CA 1
ATOM 15197 C C . ARG E 2 189 ? 67.142 69.845 43.877 1.00 8.28 5190 ARG E C 1
ATOM 15198 O O . ARG E 2 189 ? 67.858 69.075 44.525 1.00 7.97 5190 ARG E O 1
ATOM 15206 N N . ASN E 2 190 ? 65.816 69.827 43.971 1.00 8.15 5191 ASN E N 1
ATOM 15207 C CA . ASN E 2 190 ? 65.162 68.909 44.897 1.00 8.54 5191 ASN E CA 1
ATOM 15208 C C . ASN E 2 190 ? 64.852 67.554 44.256 1.00 9.07 5191 ASN E C 1
ATOM 15209 O O . ASN E 2 190 ? 63.688 67.178 44.093 1.00 9.19 5191 ASN E O 1
ATOM 15214 N N . ILE E 2 191 ? 65.908 66.817 43.917 1.00 9.20 5192 ILE E N 1
ATOM 15215 C CA . ILE E 2 191 ? 65.781 65.484 43.333 1.00 10.09 5192 ILE E CA 1
ATOM 15216 C C . ILE E 2 191 ? 66.749 64.556 44.058 1.00 10.42 5192 ILE E C 1
ATOM 15217 O O . ILE E 2 191 ? 67.964 64.719 43.948 1.00 10.35 5192 ILE E O 1
ATOM 15222 N N . MET E 2 192 ? 66.220 63.597 44.815 1.00 10.87 5193 MET E N 1
ATOM 15223 C CA . MET E 2 192 ? 67.079 62.763 45.649 1.00 11.54 5193 MET E CA 1
ATOM 15224 C C . MET E 2 192 ? 67.992 61.888 44.795 1.00 10.89 5193 MET E C 1
ATOM 15225 O O . MET E 2 192 ? 67.637 61.503 43.677 1.00 9.92 5193 MET E O 1
ATOM 15230 N N . ALA E 2 193 ? 69.221 61.713 45.270 1.00 10.26 5194 ALA E N 1
ATOM 15231 C CA . ALA E 2 193 ? 70.264 61.033 44.512 1.00 9.93 5194 ALA E CA 1
ATOM 15232 C C . ALA E 2 193 ? 69.842 59.636 44.060 1.00 9.95 5194 ALA E C 1
ATOM 15233 O O . ALA E 2 193 ? 70.180 59.211 42.955 1.00 10.27 5194 ALA E O 1
ATOM 15235 N N . ASN E 2 194 ? 69.056 58.949 44.885 1.00 9.64 5195 ASN E N 1
ATOM 15236 C CA . ASN E 2 194 ? 68.575 57.614 44.538 1.00 9.84 5195 ASN E CA 1
ATOM 15237 C C . ASN E 2 194 ? 67.714 57.615 43.276 1.00 10.13 5195 ASN E C 1
ATOM 15238 O O . ASN E 2 194 ? 67.734 56.650 42.511 1.00 11.07 5195 ASN E O 1
ATOM 15243 N N . HIS E 2 195 ? 66.949 58.689 43.074 1.00 10.64 5196 HIS E N 1
ATOM 15244 C CA . HIS E 2 195 ? 66.122 58.841 41.874 1.00 10.76 5196 HIS E CA 1
ATOM 15245 C C . HIS E 2 195 ? 66.987 58.866 40.622 1.00 11.08 5196 HIS E C 1
ATOM 15246 O O . HIS E 2 195 ? 66.713 58.164 39.649 1.00 11.55 5196 HIS E O 1
ATOM 15253 N N . VAL E 2 196 ? 68.027 59.695 40.658 1.00 10.43 5197 VAL E N 1
ATOM 15254 C CA . VAL E 2 196 ? 68.921 59.876 39.521 1.00 10.62 5197 VAL E CA 1
ATOM 15255 C C . VAL E 2 196 ? 69.662 58.581 39.203 1.00 11.29 5197 VAL E C 1
ATOM 15256 O O . VAL E 2 196 ? 69.706 58.158 38.047 1.00 11.47 5197 VAL E O 1
ATOM 15260 N N . ALA E 2 197 ? 70.175 57.919 40.240 1.00 10.98 5198 ALA E N 1
ATOM 15261 C CA . ALA E 2 197 ? 70.848 56.631 40.077 1.00 11.13 5198 ALA E CA 1
ATOM 15262 C C . ALA E 2 197 ? 69.912 55.557 39.522 1.00 11.49 5198 ALA E C 1
ATOM 15263 O O . ALA E 2 197 ? 70.327 54.729 38.710 1.00 11.52 5198 ALA E O 1
ATOM 15265 N N . ALA E 2 198 ? 68.657 55.570 39.972 1.00 11.32 5199 ALA E N 1
ATOM 15266 C CA . ALA E 2 198 ? 67.637 54.651 39.468 1.00 12.35 5199 ALA E CA 1
ATOM 15267 C C . ALA E 2 198 ? 67.407 54.864 37.978 1.00 12.30 5199 ALA E C 1
ATOM 15268 O O . ALA E 2 198 ? 67.410 53.914 37.198 1.00 12.57 5199 ALA E O 1
ATOM 15270 N N . ILE E 2 199 ? 67.221 56.122 37.593 1.00 12.49 5200 ILE E N 1
ATOM 15271 C CA . ILE E 2 199 ? 66.989 56.485 36.198 1.00 12.30 5200 ILE E CA 1
ATOM 15272 C C . ILE E 2 199 ? 68.179 56.117 35.303 1.00 12.79 5200 ILE E C 1
ATOM 15273 O O . ILE E 2 199 ? 67.994 55.660 34.172 1.00 13.16 5200 ILE E O 1
ATOM 15278 N N . SER E 2 200 ? 69.386 56.223 35.855 1.00 13.03 5201 SER E N 1
ATOM 15279 C CA . SER E 2 200 ? 70.612 55.929 35.114 1.00 13.95 5201 SER E CA 1
ATOM 15280 C C . SER E 2 200 ? 70.861 54.431 34.950 1.00 14.75 5201 SER E C 1
ATOM 15281 O O . SER E 2 200 ? 71.818 54.029 34.286 1.00 14.95 5201 SER E O 1
ATOM 15284 N N . ASN E 2 201 ? 70.018 53.614 35.578 1.00 15.62 5202 ASN E N 1
ATOM 15285 C CA . ASN E 2 201 ? 70.195 52.162 35.602 1.00 17.07 5202 ASN E CA 1
ATOM 15286 C C . ASN E 2 201 ? 71.526 51.770 36.251 1.00 16.88 5202 ASN E C 1
ATOM 15287 O O . ASN E 2 201 ? 72.203 50.839 35.809 1.00 16.25 5202 ASN E O 1
ATOM 15292 N N . ARG E 2 202 ? 71.862 52.481 37.327 1.00 16.14 5203 ARG E N 1
ATOM 15293 C CA . ARG E 2 202 ? 73.079 52.292 38.097 1.00 16.45 5203 ARG E CA 1
ATOM 15294 C C . ARG E 2 202 ? 74.339 52.464 37.245 1.00 15.75 5203 ARG E C 1
ATOM 15295 O O . ARG E 2 202 ? 75.347 51.810 37.501 1.00 15.98 5203 ARG E O 1
ATOM 15303 N N . ASN E 2 203 ? 74.267 53.342 36.246 1.00 14.13 5204 ASN E N 1
ATOM 15304 C CA . ASN E 2 203 ? 75.435 53.737 35.468 1.00 13.46 5204 ASN E CA 1
ATOM 15305 C C . ASN E 2 203 ? 76.029 54.978 36.116 1.00 12.83 5204 ASN E C 1
ATOM 15306 O O . ASN E 2 203 ? 75.446 56.061 36.043 1.00 13.01 5204 ASN E O 1
ATOM 15311 N N . ALA E 2 204 ? 77.210 54.820 36.707 1.00 12.56 5205 ALA E N 1
ATOM 15312 C CA . ALA E 2 204 ? 77.839 55.872 37.502 1.00 12.39 5205 ALA E CA 1
ATOM 15313 C C . ALA E 2 204 ? 77.972 57.209 36.770 1.00 12.54 5205 ALA E C 1
ATOM 15314 O O . ALA E 2 204 ? 77.474 58.232 37.246 1.00 11.50 5205 ALA E O 1
ATOM 15316 N N . MET E 2 205 ? 78.595 57.199 35.595 1.00 11.69 5206 MET E N 1
ATOM 15317 C CA . MET E 2 205 ? 78.862 58.447 34.888 1.00 12.02 5206 MET E CA 1
ATOM 15318 C C . MET E 2 205 ? 77.621 59.073 34.255 1.00 11.08 5206 MET E C 1
ATOM 15319 O O . MET E 2 205 ? 77.543 60.291 34.115 1.00 11.67 5206 MET E O 1
ATOM 15324 N N . ASN E 2 206 ? 76.648 58.247 33.881 1.00 10.98 5207 ASN E N 1
ATOM 15325 C CA . ASN E 2 206 ? 75.376 58.771 33.392 1.00 10.39 5207 ASN E CA 1
ATOM 15326 C C . ASN E 2 206 ? 74.535 59.328 34.539 1.00 10.14 5207 ASN E C 1
ATOM 15327 O O . ASN E 2 206 ? 73.770 60.276 34.354 1.00 9.41 5207 ASN E O 1
ATOM 15332 N N . ALA E 2 207 ? 74.719 58.767 35.731 1.00 9.45 5208 ALA E N 1
ATOM 15333 C CA . ALA E 2 207 ? 74.085 59.293 36.938 1.00 9.65 5208 ALA E CA 1
ATOM 15334 C C . ALA E 2 207 ? 74.636 60.676 37.281 1.00 10.17 5208 ALA E C 1
ATOM 15335 O O . ALA E 2 207 ? 73.873 61.613 37.525 1.00 10.00 5208 ALA E O 1
ATOM 15337 N N . SER E 2 208 ? 75.958 60.815 37.257 1.00 9.84 5209 SER E N 1
ATOM 15338 C CA . SER E 2 208 ? 76.572 62.108 37.532 1.00 9.38 5209 SER E CA 1
ATOM 15339 C C . SER E 2 208 ? 76.297 63.110 36.407 1.00 9.50 5209 SER E C 1
ATOM 15340 O O . SER E 2 208 ? 76.108 64.300 36.667 1.00 8.78 5209 SER E O 1
ATOM 15343 N N . ALA E 2 209 ? 76.139 62.610 35.183 1.00 9.49 5210 ALA E N 1
ATOM 15344 C CA . ALA E 2 209 ? 75.830 63.471 34.044 1.00 9.61 5210 ALA E CA 1
ATOM 15345 C C . ALA E 2 209 ? 74.430 64.066 34.156 1.00 9.80 5210 ALA E C 1
ATOM 15346 O O . ALA E 2 209 ? 74.249 65.279 34.014 1.00 9.75 5210 ALA E O 1
ATOM 15348 N N . LEU E 2 210 ? 73.446 63.213 34.436 1.00 10.08 5211 LEU E N 1
ATOM 15349 C CA . LEU E 2 210 ? 72.064 63.660 34.591 1.00 9.43 5211 LEU E CA 1
ATOM 15350 C C . LEU E 2 210 ? 71.918 64.600 35.785 1.00 9.39 5211 LEU E C 1
ATOM 15351 O O . LEU E 2 210 ? 71.246 65.631 35.695 1.00 8.67 5211 LEU E O 1
ATOM 15356 N N . SER E 2 211 ? 72.582 64.258 36.887 1.00 8.50 5212 SER E N 1
ATOM 15357 C CA . SER E 2 211 ? 72.574 65.094 38.083 1.00 8.29 5212 SER E CA 1
ATOM 15358 C C . SER E 2 211 ? 73.182 66.470 37.813 1.00 7.98 5212 SER E C 1
ATOM 15359 O O . SER E 2 211 ? 72.656 67.483 38.267 1.00 8.79 5212 SER E O 1
ATOM 15362 N N . SER E 2 212 ? 74.262 66.499 37.037 1.00 9.05 5213 SER E N 1
ATOM 15363 C CA . SER E 2 212 ? 74.912 67.752 36.659 1.00 8.73 5213 SER E CA 1
ATOM 15364 C C . SER E 2 212 ? 73.967 68.637 35.849 1.00 8.88 5213 SER E C 1
ATOM 15365 O O . SER E 2 212 ? 73.910 69.849 36.052 1.00 8.73 5213 SER E O 1
ATOM 15369 N N . ILE E 2 213 ? 73.215 68.014 34.947 1.00 8.58 5214 ILE E N 1
ATOM 15370 C CA . ILE E 2 213 ? 72.233 68.723 34.135 1.00 9.01 5214 ILE E CA 1
ATOM 15371 C C . ILE E 2 213 ? 71.159 69.354 35.019 1.00 8.92 5214 ILE E C 1
ATOM 15372 O O . ILE E 2 213 ? 70.870 70.544 34.893 1.00 9.34 5214 ILE E O 1
ATOM 15377 N N . TYR E 2 214 ? 70.664 68.590 35.990 1.00 8.87 5215 TYR E N 1
ATOM 15378 C CA . TYR E 2 214 ? 69.657 69.097 36.919 1.00 8.57 5215 TYR E CA 1
ATOM 15379 C C . TYR E 2 214 ? 70.238 70.177 37.830 1.00 8.67 5215 TYR E C 1
ATOM 15380 O O . TYR E 2 214 ? 69.641 71.241 37.999 1.00 9.23 5215 TYR E O 1
ATOM 15389 N N . GLU E 2 215 ? 71.408 69.902 38.400 1.00 8.25 5216 GLU E N 1
ATOM 15390 C CA . GLU E 2 215 ? 72.055 70.828 39.327 1.00 8.42 5216 GLU E CA 1
ATOM 15391 C C . GLU E 2 215 ? 72.386 72.161 38.673 1.00 8.33 5216 GLU E C 1
ATOM 15392 O O . GLU E 2 215 ? 72.061 73.216 39.216 1.00 8.77 5216 GLU E O 1
ATOM 15398 N N . GLN E 2 216 ? 72.996 72.115 37.494 1.00 8.41 5217 GLN E N 1
ATOM 15399 C CA . GLN E 2 216 ? 73.364 73.343 36.798 1.00 8.54 5217 GLN E CA 1
ATOM 15400 C C . GLN E 2 216 ? 72.158 74.085 36.238 1.00 9.15 5217 GLN E C 1
ATOM 15401 O O . GLN E 2 216 ? 72.151 75.314 36.203 1.00 9.58 5217 GLN E O 1
ATOM 15407 N N . SER E 2 217 ? 71.106 73.351 35.885 1.00 9.08 5218 SER E N 1
ATOM 15408 C CA . SER E 2 217 ? 69.834 73.980 35.536 1.00 9.10 5218 SER E CA 1
ATOM 15409 C C . SER E 2 217 ? 69.273 74.729 36.741 1.00 8.83 5218 SER E C 1
ATOM 15410 O O . SER E 2 217 ? 68.745 75.834 36.605 1.00 9.36 5218 SER E O 1
ATOM 15413 N N . GLY E 2 218 ? 69.486 74.162 37.927 1.00 8.43 5219 GLY E N 1
ATOM 15414 C CA . GLY E 2 218 ? 69.139 74.840 39.163 1.00 8.11 5219 GLY E CA 1
ATOM 15415 C C . GLY E 2 218 ? 69.982 76.080 39.408 1.00 7.88 5219 GLY E C 1
ATOM 15416 O O . GLY E 2 218 ? 69.436 77.155 39.651 1.00 7.75 5219 GLY E O 1
ATOM 15417 N N . ILE E 2 219 ? 71.304 75.948 39.301 1.00 8.23 5220 ILE E N 1
ATOM 15418 C CA . ILE E 2 219 ? 72.209 77.086 39.480 1.00 8.01 5220 ILE E CA 1
ATOM 15419 C C . ILE E 2 219 ? 71.860 78.224 38.517 1.00 8.04 5220 ILE E C 1
ATOM 15420 O O . ILE E 2 219 ? 71.826 79.388 38.914 1.00 8.92 5220 ILE E O 1
ATOM 15425 N N . PHE E 2 220 ? 71.486 77.873 37.291 1.00 8.42 5221 PHE E N 1
ATOM 15426 C CA . PHE E 2 220 ? 71.065 78.869 36.314 1.00 8.62 5221 PHE E CA 1
ATOM 15427 C C . PHE E 2 220 ? 69.766 79.556 36.734 1.00 8.49 5221 PHE E C 1
ATOM 15428 O O . PHE E 2 220 ? 69.647 80.778 36.641 1.00 8.95 5221 PHE E O 1
ATOM 15436 N N . GLU E 2 221 ? 68.810 78.782 37.239 1.00 8.89 5222 GLU E N 1
ATOM 15437 C CA . GLU E 2 221 ? 67.541 79.357 37.679 1.00 7.97 5222 GLU E CA 1
ATOM 15438 C C . GLU E 2 221 ? 67.702 80.160 38.975 1.00 7.76 5222 GLU E C 1
ATOM 15439 O O . GLU E 2 221 ? 66.925 81.080 39.241 1.00 8.06 5222 GLU E O 1
ATOM 15445 N N . MET E 2 222 ? 68.747 79.844 39.741 1.00 7.35 5223 MET E N 1
ATOM 15446 C CA . MET E 2 222 ? 69.107 80.597 40.948 1.00 7.39 5223 MET E CA 1
ATOM 15447 C C . MET E 2 222 ? 69.761 81.939 40.621 1.00 7.99 5223 MET E C 1
ATOM 15448 O O . MET E 2 222 ? 70.022 82.742 41.517 1.00 7.92 5223 MET E O 1
ATOM 15453 N N . GLY E 2 223 ? 70.088 82.146 39.348 1.00 7.56 5224 GLY E N 1
ATOM 15454 C CA . GLY E 2 223 ? 70.817 83.339 38.952 1.00 7.90 5224 GLY E CA 1
ATOM 15455 C C . GLY E 2 223 ? 72.276 83.269 39.361 1.00 8.40 5224 GLY E C 1
ATOM 15456 O O . GLY E 2 223 ? 72.923 84.301 39.549 1.00 8.61 5224 GLY E O 1
ATOM 15457 N N . GLY E 2 224 ? 72.789 82.048 39.505 1.00 8.39 5225 GLY E N 1
ATOM 15458 C CA . GLY E 2 224 ? 74.168 81.852 39.913 1.00 8.76 5225 GLY E CA 1
ATOM 15459 C C . GLY E 2 224 ? 75.107 81.594 38.748 1.00 8.39 5225 GLY E C 1
ATOM 15460 O O . GLY E 2 224 ? 76.259 81.202 38.945 1.00 8.83 5225 GLY E O 1
ATOM 15461 N N . ALA E 2 225 ? 74.614 81.813 37.532 1.00 8.39 5226 ALA E N 1
ATOM 15462 C CA . ALA E 2 225 ? 75.432 81.672 36.333 1.00 8.60 5226 ALA E CA 1
ATOM 15463 C C . ALA E 2 225 ? 75.247 82.892 35.440 1.00 9.34 5226 ALA E C 1
ATOM 15464 O O . ALA E 2 225 ? 75.042 82.774 34.231 1.00 9.65 5226 ALA E O 1
ATOM 15466 N N . VAL E 2 226 ? 75.321 84.067 36.057 1.00 9.18 5227 VAL E N 1
ATOM 15467 C CA . VAL E 2 226 ? 75.157 85.331 35.348 1.00 9.68 5227 VAL E CA 1
ATOM 15468 C C . VAL E 2 226 ? 76.519 85.993 35.146 1.00 10.21 5227 VAL E C 1
ATOM 15469 O O . VAL E 2 226 ? 77.399 85.894 36.002 1.00 9.54 5227 VAL E O 1
ATOM 15473 N N . GLY E 2 227 ? 76.703 86.606 33.979 1.00 10.64 5228 GLY E N 1
ATOM 15474 C CA . GLY E 2 227 ? 77.952 87.284 33.685 1.00 11.58 5228 GLY E CA 1
ATOM 15475 C C . GLY E 2 227 ? 79.110 86.312 33.614 1.00 11.79 5228 GLY E C 1
ATOM 15476 O O . GLY E 2 227 ? 78.985 85.244 33.014 1.00 11.77 5228 GLY E O 1
ATOM 15477 N N . MET E 2 228 ? 80.189 86.624 34.328 1.00 12.14 5229 MET E N 1
ATOM 15478 C CA . MET E 2 228 ? 81.382 85.778 34.335 1.00 11.79 5229 MET E CA 1
ATOM 15479 C C . MET E 2 228 ? 81.097 84.398 34.933 1.00 11.50 5229 MET E C 1
ATOM 15480 O O . MET E 2 228 ? 81.796 83.426 34.637 1.00 11.45 5229 MET E O 1
ATOM 15485 N N . PHE E 2 229 ? 80.040 84.306 35.733 1.00 10.60 5230 PHE E N 1
ATOM 15486 C CA . PHE E 2 229 ? 79.709 83.058 36.405 1.00 10.10 5230 PHE E CA 1
ATOM 15487 C C . PHE E 2 229 ? 79.076 82.037 35.467 1.00 9.72 5230 PHE E C 1
ATOM 15488 O O . PHE E 2 229 ? 79.055 80.846 35.773 1.00 9.42 5230 PHE E O 1
ATOM 15496 N N . GLU E 2 230 ? 78.636 82.483 34.291 1.00 9.46 5231 GLU E N 1
ATOM 15497 C CA . GLU E 2 230 ? 78.135 81.538 33.300 1.00 9.92 5231 GLU E CA 1
ATOM 15498 C C . GLU E 2 230 ? 79.255 80.656 32.759 1.00 10.12 5231 GLU E C 1
ATOM 15499 O O . GLU E 2 230 ? 79.133 79.431 32.784 1.00 9.38 5231 GLU E O 1
ATOM 15505 N N . ARG E 2 231 ? 80.349 81.262 32.289 1.00 9.53 5232 ARG E N 1
ATOM 15506 C CA . ARG E 2 231 ? 81.506 80.457 31.868 1.00 10.18 5232 ARG E CA 1
ATOM 15507 C C . ARG E 2 231 ? 81.956 79.535 33.001 1.00 9.80 5232 ARG E C 1
ATOM 15508 O O . ARG E 2 231 ? 82.235 78.363 32.809 1.00 10.56 5232 ARG E O 1
ATOM 15516 N N . HIS E 2 232 ? 81.989 80.085 34.213 1.00 10.01 5233 HIS E N 1
ATOM 15517 C CA . HIS E 2 232 ? 82.410 79.336 35.399 1.00 10.00 5233 HIS E CA 1
ATOM 15518 C C . HIS E 2 232 ? 81.614 78.042 35.594 1.00 9.80 5233 HIS E C 1
ATOM 15519 O O . HIS E 2 232 ? 82.196 76.964 35.746 1.00 9.96 5233 HIS E O 1
ATOM 15526 N N . GLN E 2 233 ? 80.288 78.140 35.536 1.00 9.23 5234 GLN E N 1
ATOM 15527 C CA . GLN E 2 233 ? 79.434 76.976 35.758 1.00 8.84 5234 GLN E CA 1
ATOM 15528 C C . GLN E 2 233 ? 79.438 76.006 34.578 1.00 9.15 5234 GLN E C 1
ATOM 15529 O O . GLN E 2 233 ? 79.394 74.791 34.766 1.00 9.32 5234 GLN E O 1
ATOM 15535 N N . LEU E 2 234 ? 79.563 76.545 33.369 1.00 9.77 5235 LEU E N 1
ATOM 15536 C CA . LEU E 2 234 ? 79.522 75.726 32.162 1.00 10.21 5235 LEU E CA 1
ATOM 15537 C C . LEU E 2 234 ? 80.804 74.927 31.940 1.00 10.59 5235 LEU E C 1
ATOM 15538 O O . LEU E 2 234 ? 80.759 73.829 31.391 1.00 10.45 5235 LEU E O 1
ATOM 15543 N N . LEU E 2 235 ? 81.937 75.455 32.398 1.00 10.43 5236 LEU E N 1
ATOM 15544 C CA . LEU E 2 235 ? 83.170 74.672 32.436 1.00 10.88 5236 LEU E CA 1
ATOM 15545 C C . LEU E 2 235 ? 83.018 73.490 33.397 1.00 11.03 5236 LEU E C 1
ATOM 15546 O O . LEU E 2 235 ? 83.409 72.368 33.077 1.00 10.55 5236 LEU E O 1
ATOM 15551 N N . GLY E 2 236 ? 82.365 73.733 34.531 1.00 10.69 5237 GLY E N 1
ATOM 15552 C CA . GLY E 2 236 ? 82.053 72.659 35.459 1.00 11.08 5237 GLY E CA 1
ATOM 15553 C C . GLY E 2 236 ? 81.126 71.613 34.862 1.00 10.84 5237 GLY E C 1
ATOM 15554 O O . GLY E 2 236 ? 81.419 70.416 34.910 1.00 10.87 5237 GLY E O 1
ATOM 15555 N N . LEU E 2 237 ? 80.028 72.065 34.262 1.00 10.92 5238 LEU E N 1
ATOM 15556 C CA . LEU E 2 237 ? 79.093 71.167 33.587 1.00 11.15 5238 LEU E CA 1
ATOM 15557 C C . LEU E 2 237 ? 79.781 70.337 32.502 1.00 10.89 5238 LEU E C 1
ATOM 15558 O O . LEU E 2 237 ? 79.627 69.115 32.458 1.00 10.78 5238 LEU E O 1
ATOM 15563 N N . ALA E 2 238 ? 80.547 71.000 31.640 1.00 10.79 5239 ALA E N 1
ATOM 15564 C CA . ALA E 2 238 ? 81.211 70.325 30.528 1.00 10.82 5239 ALA E CA 1
ATOM 15565 C C . ALA E 2 238 ? 82.206 69.272 31.012 1.00 10.36 5239 ALA E C 1
ATOM 15566 O O . ALA E 2 238 ? 82.154 68.117 30.586 1.00 10.67 5239 ALA E O 1
ATOM 15568 N N . TYR E 2 239 ? 83.076 69.663 31.938 1.00 10.52 5240 TYR E N 1
ATOM 15569 C CA . TYR E 2 239 ? 84.161 68.797 32.381 1.00 11.03 5240 TYR E CA 1
ATOM 15570 C C . TYR E 2 239 ? 83.733 67.745 33.406 1.00 10.64 5240 TYR E C 1
ATOM 15571 O O . TYR E 2 239 ? 83.979 66.553 33.213 1.00 10.62 5240 TYR E O 1
ATOM 15580 N N . GLN E 2 240 ? 83.086 68.177 34.485 1.00 10.98 5241 GLN E N 1
ATOM 15581 C CA . GLN E 2 240 ? 82.625 67.234 35.498 1.00 11.12 5241 GLN E CA 1
ATOM 15582 C C . GLN E 2 240 ? 81.398 66.451 35.036 1.00 10.90 5241 GLN E C 1
ATOM 15583 O O . GLN E 2 240 ? 81.335 65.231 35.203 1.00 11.31 5241 GLN E O 1
ATOM 15589 N N . GLY E 2 241 ? 80.438 67.151 34.440 1.00 10.89 5242 GLY E N 1
ATOM 15590 C CA . GLY E 2 241 ? 79.174 66.523 34.104 1.00 10.59 5242 GLY E CA 1
ATOM 15591 C C . GLY E 2 241 ? 79.178 65.713 32.822 1.00 10.50 5242 GLY E C 1
ATOM 15592 O O . GLY E 2 241 ? 78.574 64.640 32.760 1.00 10.79 5242 GLY E O 1
ATOM 15593 N N . LEU E 2 242 ? 79.851 66.223 31.794 1.00 10.50 5243 LEU E N 1
ATOM 15594 C CA . LEU E 2 242 ? 79.709 65.671 30.453 1.00 10.45 5243 LEU E CA 1
ATOM 15595 C C . LEU E 2 242 ? 81.013 65.105 29.892 1.00 10.48 5243 LEU E C 1
ATOM 15596 O O . LEU E 2 242 ? 81.147 64.926 28.677 1.00 10.21 5243 LEU E O 1
ATOM 15601 N N . ASN E 2 243 ? 81.954 64.800 30.787 1.00 10.17 5244 ASN E N 1
ATOM 15602 C CA . ASN E 2 243 ? 83.192 64.100 30.436 1.00 10.17 5244 ASN E CA 1
ATOM 15603 C C . ASN E 2 243 ? 83.936 64.795 29.288 1.00 10.20 5244 ASN E C 1
ATOM 15604 O O . ASN E 2 243 ? 84.386 64.150 28.337 1.00 10.37 5244 ASN E O 1
ATOM 15609 N N . ALA E 2 244 ? 84.063 66.117 29.391 1.00 10.03 5245 ALA E N 1
ATOM 15610 C CA . ALA E 2 244 ? 84.740 66.911 28.369 1.00 10.31 5245 ALA E CA 1
ATOM 15611 C C . ALA E 2 244 ? 86.183 66.457 28.176 1.00 10.99 5245 ALA E C 1
ATOM 15612 O O . ALA E 2 244 ? 86.901 66.203 29.150 1.00 11.00 5245 ALA E O 1
ATOM 15614 N N . ASN E 2 245 ? 86.560 66.270 26.913 1.00 11.23 5246 ASN E N 1
ATOM 15615 C CA . ASN E 2 245 ? 87.912 65.868 26.527 1.00 11.81 5246 ASN E CA 1
ATOM 15616 C C . ASN E 2 245 ? 88.341 64.532 27.116 1.00 11.93 5246 ASN E C 1
ATOM 15617 O O . ASN E 2 245 ? 89.527 64.200 27.114 1.00 12.52 5246 ASN E O 1
ATOM 15622 N N . ASN E 2 246 ? 87.360 63.734 27.532 1.00 11.75 5247 ASN E N 1
ATOM 15623 C CA . ASN E 2 246 ? 87.596 62.419 28.128 1.00 11.61 5247 ASN E CA 1
ATOM 15624 C C . ASN E 2 246 ? 88.456 62.485 29.387 1.00 11.83 5247 ASN E C 1
ATOM 15625 O O . ASN E 2 246 ? 88.987 61.468 29.833 1.00 11.88 5247 ASN E O 1
ATOM 15630 N N . LEU E 2 247 ? 88.550 63.672 29.980 1.00 12.61 5248 LEU E N 1
ATOM 15631 C CA . LEU E 2 247 ? 89.400 63.888 31.148 1.00 12.86 5248 LEU E CA 1
ATOM 15632 C C . LEU E 2 247 ? 88.930 63.055 32.336 1.00 12.47 5248 LEU E C 1
ATOM 15633 O O . LEU E 2 247 ? 89.717 62.319 32.933 1.00 12.68 5248 LEU E O 1
ATOM 15638 N N . LEU E 2 248 ? 87.633 63.122 32.625 1.00 11.26 5249 LEU E N 1
ATOM 15639 C CA . LEU E 2 248 ? 87.039 62.348 33.710 1.00 11.70 5249 LEU E CA 1
ATOM 15640 C C . LEU E 2 248 ? 87.265 60.853 33.505 1.00 11.63 5249 LEU E C 1
ATOM 15641 O O . LEU E 2 248 ? 87.787 60.173 34.386 1.00 12.08 5249 LEU E O 1
ATOM 15646 N N . TYR E 2 249 ? 86.919 60.365 32.317 1.00 11.55 5250 TYR E N 1
ATOM 15647 C CA . TYR E 2 249 ? 87.072 58.955 31.981 1.00 12.02 5250 TYR E CA 1
ATOM 15648 C C . TYR E 2 249 ? 88.528 58.494 32.082 1.00 11.89 5250 TYR E C 1
ATOM 15649 O O . TYR E 2 249 ? 88.808 57.423 32.625 1.00 12.12 5250 TYR E O 1
ATOM 15658 N N . ASP E 2 250 ? 89.442 59.289 31.533 1.00 11.87 5251 ASP E N 1
ATOM 15659 C CA . ASP E 2 250 ? 90.857 58.931 31.498 1.00 12.47 5251 ASP E CA 1
ATOM 15660 C C . ASP E 2 250 ? 91.488 58.920 32.883 1.00 12.46 5251 ASP E C 1
ATOM 15661 O O . ASP E 2 250 ? 92.291 58.040 33.197 1.00 12.91 5251 ASP E O 1
ATOM 15666 N N . ILE E 2 251 ? 91.124 59.896 33.710 1.00 12.32 5252 ILE E N 1
ATOM 15667 C CA . ILE E 2 251 ? 91.648 59.968 35.069 1.00 12.16 5252 ILE E CA 1
ATOM 15668 C C . ILE E 2 251 ? 91.159 58.779 35.893 1.00 12.28 5252 ILE E C 1
ATOM 15669 O O . ILE E 2 251 ? 91.945 58.147 36.603 1.00 11.80 5252 ILE E O 1
ATOM 15674 N N . VAL E 2 252 ? 89.892 58.414 35.712 1.00 11.79 5253 VAL E N 1
ATOM 15675 C CA . VAL E 2 252 ? 89.332 57.247 36.386 1.00 12.27 5253 VAL E CA 1
ATOM 15676 C C . VAL E 2 252 ? 90.025 55.970 35.914 1.00 12.85 5253 VAL E C 1
ATOM 15677 O O . VAL E 2 252 ? 90.459 55.157 36.733 1.00 12.79 5253 VAL E O 1
ATOM 15681 N N . LYS E 2 253 ? 90.216 55.848 34.603 1.00 13.13 5254 LYS E N 1
ATOM 15682 C CA . LYS E 2 253 ? 90.804 54.641 34.035 1.00 13.59 5254 LYS E CA 1
ATOM 15683 C C . LYS E 2 253 ? 92.240 54.404 34.503 1.00 13.75 5254 LYS E C 1
ATOM 15684 O O . LYS E 2 253 ? 92.602 53.282 34.853 1.00 13.35 5254 LYS E O 1
ATOM 15690 N N . GLU E 2 254 ? 93.038 55.467 34.572 1.00 13.81 5255 GLU E N 1
ATOM 15691 C CA . GLU E 2 254 ? 94.435 55.323 34.969 1.00 14.55 5255 GLU E CA 1
ATOM 15692 C C . GLU E 2 254 ? 94.619 55.164 36.477 1.00 14.58 5255 GLU E C 1
ATOM 15693 O O . GLU E 2 254 ? 95.712 54.839 36.943 1.00 15.31 5255 GLU E O 1
ATOM 15699 N N . ASN E 2 255 ? 93.540 55.372 37.230 1.00 14.24 5256 ASN E N 1
ATOM 15700 C CA . ASN E 2 255 ? 93.556 55.175 38.679 1.00 13.68 5256 ASN E CA 1
ATOM 15701 C C . ASN E 2 255 ? 92.651 54.020 39.107 1.00 14.14 5256 ASN E C 1
ATOM 15702 O O . ASN E 2 255 ? 92.487 53.760 40.297 1.00 14.29 5256 ASN E O 1
ATOM 15707 N N . GLY E 2 256 ? 92.086 53.316 38.131 1.00 14.21 5257 GLY E N 1
ATOM 15708 C CA . GLY E 2 256 ? 91.061 52.330 38.426 1.00 14.17 5257 GLY E CA 1
ATOM 15709 C C . GLY E 2 256 ? 91.560 51.037 39.047 1.00 14.87 5257 GLY E C 1
ATOM 15710 O O . GLY E 2 256 ? 90.872 50.442 39.874 1.00 14.15 5257 GLY E O 1
ATOM 15711 N N . LYS E 2 257 ? 92.740 50.587 38.632 1.00 15.44 5258 LYS E N 1
ATOM 15712 C CA . LYS E 2 257 ? 93.259 49.293 39.062 1.00 16.58 5258 LYS E CA 1
ATOM 15713 C C . LYS E 2 257 ? 93.754 49.316 40.505 1.00 16.18 5258 LYS E C 1
ATOM 15714 O O . LYS E 2 257 ? 93.373 48.468 41.313 1.00 16.34 5258 LYS E O 1
ATOM 15720 N N . ASP E 2 258 ? 94.588 50.302 40.825 1.00 16.63 5259 ASP E N 1
ATOM 15721 C CA . ASP E 2 258 ? 95.270 50.354 42.115 1.00 16.81 5259 ASP E CA 1
ATOM 15722 C C . ASP E 2 258 ? 95.160 51.729 42.769 1.00 15.94 5259 ASP E C 1
ATOM 15723 O O . ASP E 2 258 ? 95.754 51.971 43.820 1.00 15.30 5259 ASP E O 1
ATOM 15728 N N . GLY E 2 259 ? 94.367 52.611 42.168 1.00 14.99 5260 GLY E N 1
ATOM 15729 C CA . GLY E 2 259 ? 94.364 54.008 42.567 1.00 14.00 5260 GLY E CA 1
ATOM 15730 C C . GLY E 2 259 ? 93.575 54.331 43.819 1.00 13.51 5260 GLY E C 1
ATOM 15731 O O . GLY E 2 259 ? 92.753 53.541 44.284 1.00 13.77 5260 GLY E O 1
ATOM 15732 N N . THR E 2 260 ? 93.834 55.517 44.358 1.00 12.57 5261 THR E N 1
ATOM 15733 C CA . THR E 2 260 ? 93.208 55.987 45.587 1.00 11.87 5261 THR E CA 1
ATOM 15734 C C . THR E 2 260 ? 92.803 57.443 45.371 1.00 11.86 5261 THR E C 1
ATOM 15735 O O . THR E 2 260 ? 93.110 58.027 44.329 1.00 12.27 5261 THR E O 1
ATOM 15739 N N . ILE E 2 261 ? 92.164 58.045 46.372 1.00 11.65 5262 ILE E N 1
ATOM 15740 C CA . ILE E 2 261 ? 91.923 59.486 46.362 1.00 11.58 5262 ILE E CA 1
ATOM 15741 C C . ILE E 2 261 ? 93.237 60.241 46.132 1.00 11.96 5262 ILE E C 1
ATOM 15742 O O . ILE E 2 261 ? 93.289 61.186 45.343 1.00 12.16 5262 ILE E O 1
ATOM 15747 N N . GLY E 2 262 ? 94.307 59.756 46.761 1.00 11.55 5263 GLY E N 1
ATOM 15748 C CA . GLY E 2 262 ? 95.607 60.397 46.651 1.00 12.15 5263 GLY E CA 1
ATOM 15749 C C . GLY E 2 262 ? 96.228 60.369 45.266 1.00 12.22 5263 GLY E C 1
ATOM 15750 O O . GLY E 2 262 ? 96.791 61.368 44.822 1.00 12.92 5263 GLY E O 1
ATOM 15751 N N . THR E 2 263 ? 96.138 59.233 44.578 1.00 12.79 5264 THR E N 1
ATOM 15752 C CA . THR E 2 263 ? 96.736 59.110 43.248 1.00 13.13 5264 THR E CA 1
ATOM 15753 C C . THR E 2 263 ? 95.928 59.851 42.182 1.00 12.98 5264 THR E C 1
ATOM 15754 O O . THR E 2 263 ? 96.485 60.305 41.181 1.00 13.20 5264 THR E O 1
ATOM 15758 N N . VAL E 2 264 ? 94.630 60.022 42.423 1.00 12.77 5265 VAL E N 1
ATOM 15759 C CA . VAL E 2 264 ? 93.792 60.834 41.545 1.00 12.76 5265 VAL E CA 1
ATOM 15760 C C . VAL E 2 264 ? 94.262 62.289 41.580 1.00 13.04 5265 VAL E C 1
ATOM 15761 O O . VAL E 2 264 ? 94.284 62.967 40.554 1.00 13.21 5265 VAL E O 1
ATOM 15765 N N . ILE E 2 265 ? 94.722 62.731 42.746 1.00 14.09 5266 ILE E N 1
ATOM 15766 C CA . ILE E 2 265 ? 95.276 64.071 42.895 1.00 14.68 5266 ILE E CA 1
ATOM 15767 C C . ILE E 2 265 ? 96.540 64.246 42.052 1.00 14.66 5266 ILE E C 1
ATOM 15768 O O . ILE E 2 265 ? 96.704 65.264 41.382 1.00 14.52 5266 ILE E O 1
ATOM 15773 N N . GLU E 2 266 ? 97.369 63.207 41.994 1.00 15.00 5267 GLU E N 1
ATOM 15774 C CA . GLU E 2 266 ? 98.563 63.226 41.153 1.00 15.41 5267 GLU E CA 1
ATOM 15775 C C . GLU E 2 266 ? 98.190 63.390 39.678 1.00 14.73 5267 GLU E C 1
ATOM 15776 O O . GLU E 2 266 ? 98.762 64.224 38.976 1.00 14.24 5267 GLU E O 1
ATOM 15782 N N . SER E 2 267 ? 97.170 62.649 39.247 1.00 14.57 5268 SER E N 1
ATOM 15783 C CA . SER E 2 267 ? 96.637 62.754 37.891 1.00 14.08 5268 SER E CA 1
ATOM 15784 C C . SER E 2 267 ? 96.126 64.158 37.591 1.00 13.50 5268 SER E C 1
ATOM 15785 O O . SER E 2 267 ? 96.398 64.708 36.522 1.00 13.68 5268 SER E O 1
ATOM 15788 N N . VAL E 2 268 ? 95.366 64.720 38.529 1.00 13.36 5269 VAL E N 1
ATOM 15789 C CA . VAL E 2 268 ? 94.742 66.025 38.339 1.00 12.93 5269 VAL E CA 1
ATOM 15790 C C . VAL E 2 268 ? 95.788 67.132 38.252 1.00 13.21 5269 VAL E C 1
ATOM 15791 O O . VAL E 2 268 ? 95.730 67.974 37.354 1.00 13.47 5269 VAL E O 1
ATOM 15795 N N . VAL E 2 269 ? 96.774 67.098 39.145 1.00 13.29 5270 VAL E N 1
ATOM 15796 C CA . VAL E 2 269 ? 97.806 68.129 39.161 1.00 13.03 5270 VAL E CA 1
ATOM 15797 C C . VAL E 2 269 ? 98.728 68.018 37.943 1.00 13.32 5270 VAL E C 1
ATOM 15798 O O . VAL E 2 269 ? 99.003 69.020 37.281 1.00 12.80 5270 VAL E O 1
ATOM 15802 N N . ARG E 2 270 ? 99.110 66.791 37.593 1.00 14.01 5271 ARG E N 1
ATOM 15803 C CA . ARG E 2 270 ? 99.978 66.545 36.442 1.00 14.92 5271 ARG E CA 1
ATOM 15804 C C . ARG E 2 270 ? 99.332 67.097 35.173 1.00 14.89 5271 ARG E C 1
ATOM 15805 O O . ARG E 2 270 ? 99.906 67.915 34.462 1.00 14.35 5271 ARG E O 1
ATOM 15813 N N . ARG E 2 271 ? 98.070 66.695 34.964 1.00 14.63 5272 ARG E N 1
ATOM 15814 C CA . ARG E 2 271 ? 97.342 67.168 33.780 1.00 15.15 5272 ARG E CA 1
ATOM 15815 C C . ARG E 2 271 ? 97.084 68.650 33.734 1.00 14.98 5272 ARG E C 1
ATOM 15816 O O . ARG E 2 271 ? 97.154 69.294 32.675 1.00 15.05 5272 ARG E O 1
ATOM 15824 N N . ALA E 2 272 ? 96.834 69.244 34.899 1.00 14.37 5273 ALA E N 1
ATOM 15825 C CA . ALA E 2 272 ? 96.626 70.689 34.981 1.00 14.44 5273 ALA E CA 1
ATOM 15826 C C . ALA E 2 272 ? 97.898 71.458 34.620 1.00 14.70 5273 ALA E C 1
ATOM 15827 O O . ALA E 2 272 ? 97.834 72.509 33.983 1.00 14.90 5273 ALA E O 1
ATOM 15829 N N . ILE E 2 273 ? 99.050 70.915 35.014 1.00 14.87 5274 ILE E N 1
ATOM 15830 C CA . ILE E 2 273 ? 100.344 71.514 34.688 1.00 15.68 5274 ILE E CA 1
ATOM 15831 C C . ILE E 2 273 ? 100.665 71.357 33.202 1.00 16.32 5274 ILE E C 1
ATOM 15832 O O . ILE E 2 273 ? 101.078 72.313 32.545 1.00 17.43 5274 ILE E O 1
ATOM 15837 N N . GLU E 2 274 ? 100.409 70.167 32.665 1.00 17.77 5275 GLU E N 1
ATOM 15838 C CA . GLU E 2 274 ? 100.630 69.895 31.246 1.00 18.75 5275 GLU E CA 1
ATOM 15839 C C . GLU E 2 274 ? 99.785 70.801 30.358 1.00 18.53 5275 GLU E C 1
ATOM 15840 O O . GLU E 2 274 ? 100.241 71.249 29.307 1.00 19.11 5275 GLU E O 1
ATOM 15846 N N . ALA E 2 275 ? 98.571 71.104 30.808 1.00 18.17 5276 ALA E N 1
ATOM 15847 C CA . ALA E 2 275 ? 97.657 71.951 30.045 1.00 17.84 5276 ALA E CA 1
ATOM 15848 C C . ALA E 2 275 ? 97.954 73.443 30.208 1.00 17.75 5276 ALA E C 1
ATOM 15849 O O . ALA E 2 275 ? 97.357 74.278 29.525 1.00 18.71 5276 ALA E O 1
ATOM 15851 N N . GLY E 2 276 ? 98.866 73.775 31.118 1.00 16.86 5277 GLY E N 1
ATOM 15852 C CA . GLY E 2 276 ? 99.203 75.167 31.365 1.00 16.43 5277 GLY E CA 1
ATOM 15853 C C . GLY E 2 276 ? 98.170 75.907 32.199 1.00 15.68 5277 GLY E C 1
ATOM 15854 O O . GLY E 2 276 ? 98.207 77.134 32.294 1.00 15.96 5277 GLY E O 1
ATOM 15855 N N . ILE E 2 277 ? 97.263 75.162 32.823 1.00 15.11 5278 ILE E N 1
ATOM 15856 C CA . ILE E 2 277 ? 96.197 75.756 33.626 1.00 14.73 5278 ILE E CA 1
ATOM 15857 C C . ILE E 2 277 ? 96.733 76.270 34.964 1.00 14.35 5278 ILE E C 1
ATOM 15858 O O . ILE E 2 277 ? 96.243 77.271 35.488 1.00 14.34 5278 ILE E O 1
ATOM 15863 N N . ILE E 2 278 ? 97.734 75.581 35.509 1.00 14.19 5279 ILE E N 1
ATOM 15864 C CA . ILE E 2 278 ? 98.433 76.052 36.705 1.00 14.53 5279 ILE E CA 1
ATOM 15865 C C . ILE E 2 278 ? 99.949 76.060 36.508 1.00 15.17 5279 ILE E C 1
ATOM 15866 O O . ILE E 2 278 ? 100.489 75.281 35.719 1.00 15.93 5279 ILE E O 1
ATOM 15871 N N . SER E 2 279 ? 100.618 76.975 37.204 1.00 15.42 5280 SER E N 1
ATOM 15872 C CA . SER E 2 279 ? 102.071 77.108 37.142 1.00 16.16 5280 SER E CA 1
ATOM 15873 C C . SER E 2 279 ? 102.609 77.322 38.548 1.00 16.13 5280 SER E C 1
ATOM 15874 O O . SER E 2 279 ? 101.886 77.791 39.427 1.00 15.87 5280 SER E O 1
ATOM 15877 N N . VAL E 2 280 ? 103.884 77.002 38.752 1.00 16.33 5281 VAL E N 1
ATOM 15878 C CA . VAL E 2 280 ? 104.560 77.359 39.995 1.00 16.77 5281 VAL E CA 1
ATOM 15879 C C . VAL E 2 280 ? 104.615 78.880 40.102 1.00 17.40 5281 VAL E C 1
ATOM 15880 O O . VAL E 2 280 ? 104.954 79.565 39.134 1.00 17.10 5281 VAL E O 1
ATOM 15884 N N . ASP E 2 281 ? 104.129 79.396 41.227 1.00 17.31 5282 ASP E N 1
ATOM 15885 C CA . ASP E 2 281 ? 104.118 80.831 41.500 1.00 18.51 5282 ASP E CA 1
ATOM 15886 C C . ASP E 2 281 ? 105.368 81.220 42.286 1.00 18.96 5282 ASP E C 1
ATOM 15887 O O . ASP E 2 281 ? 106.080 82.157 41.923 1.00 19.42 5282 ASP E O 1
ATOM 15892 N N . LYS E 2 282 ? 105.645 80.462 43.341 1.00 18.97 5283 LYS E N 1
ATOM 15893 C CA . LYS E 2 282 ? 106.801 80.708 44.193 1.00 19.21 5283 LYS E CA 1
ATOM 15894 C C . LYS E 2 282 ? 107.204 79.406 44.879 1.00 18.54 5283 LYS E C 1
ATOM 15895 O O . LYS E 2 282 ? 106.371 78.522 45.095 1.00 16.82 5283 LYS E O 1
ATOM 15901 N N . THR E 2 283 ? 108.498 79.257 45.139 1.00 17.54 5284 THR E N 1
ATOM 15902 C CA . THR E 2 283 ? 108.994 78.115 45.893 1.00 17.53 5284 THR E CA 1
ATOM 15903 C C . THR E 2 283 ? 109.418 78.550 47.289 1.00 17.38 5284 THR E C 1
ATOM 15904 O O . THR E 2 283 ? 110.121 79.548 47.459 1.00 18.01 5284 THR E O 1
ATOM 15908 N N . ALA E 2 284 ? 108.913 77.832 48.285 1.00 17.28 5285 ALA E N 1
ATOM 15909 C CA . ALA E 2 284 ? 109.230 78.081 49.684 1.00 17.22 5285 ALA E CA 1
ATOM 15910 C C . ALA E 2 284 ? 110.589 77.474 50.052 1.00 17.13 5285 ALA E C 1
ATOM 15911 O O . ALA E 2 284 ? 111.126 76.647 49.310 1.00 17.27 5285 ALA E O 1
ATOM 15913 N N . PRO E 2 285 ? 111.149 77.856 51.218 1.00 17.37 5286 PRO E N 1
ATOM 15914 C CA . PRO E 2 285 ? 112.467 77.361 51.642 1.00 17.11 5286 PRO E CA 1
ATOM 15915 C C . PRO E 2 285 ? 112.622 75.838 51.671 1.00 17.05 5286 PRO E C 1
ATOM 15916 O O . PRO E 2 285 ? 113.692 75.318 51.353 1.00 17.39 5286 PRO E O 1
ATOM 15920 N N . SER E 2 286 ? 111.556 75.126 52.026 1.00 16.19 5287 SER E N 1
ATOM 15921 C CA . SER E 2 286 ? 111.604 73.666 52.096 1.00 16.32 5287 SER E CA 1
ATOM 15922 C C . SER E 2 286 ? 111.730 73.032 50.713 1.00 15.62 5287 SER E C 1
ATOM 15923 O O . SER E 2 286 ? 112.109 71.864 50.587 1.00 16.07 5287 SER E O 1
ATOM 15926 N N . GLY E 2 287 ? 111.392 73.805 49.684 1.00 15.47 5288 GLY E N 1
ATOM 15927 C CA . GLY E 2 287 ? 111.274 73.261 48.344 1.00 15.14 5288 GLY E CA 1
ATOM 15928 C C . GLY E 2 287 ? 109.829 73.147 47.888 1.00 14.98 5288 GLY E C 1
ATOM 15929 O O . GLY E 2 287 ? 109.568 72.874 46.715 1.00 15.62 5288 GLY E O 1
ATOM 15930 N N . TYR E 2 288 ? 108.889 73.359 48.808 1.00 14.69 5289 TYR E N 1
ATOM 15931 C CA . TYR E 2 288 ? 107.467 73.302 48.478 1.00 14.25 5289 TYR E CA 1
ATOM 15932 C C . TYR E 2 288 ? 107.095 74.373 47.456 1.00 13.74 5289 TYR E C 1
ATOM 15933 O O . TYR E 2 288 ? 107.371 75.557 47.655 1.00 14.61 5289 TYR E O 1
ATOM 15942 N N . ASN E 2 289 ? 106.440 73.947 46.379 1.00 13.95 5290 ASN E N 1
ATOM 15943 C CA . ASN E 2 289 ? 105.997 74.849 45.320 1.00 14.02 5290 ASN E CA 1
ATOM 15944 C C . ASN E 2 289 ? 104.566 75.329 45.544 1.00 13.95 5290 ASN E C 1
ATOM 15945 O O . ASN E 2 289 ? 103.627 74.529 45.581 1.00 14.21 5290 ASN E O 1
ATOM 15950 N N . PHE E 2 290 ? 104.416 76.639 45.716 1.00 13.55 5291 PHE E N 1
ATOM 15951 C CA . PHE E 2 290 ? 103.104 77.272 45.730 1.00 14.36 5291 PHE E CA 1
ATOM 15952 C C . PHE E 2 290 ? 102.692 77.529 44.287 1.00 14.56 5291 PHE E C 1
ATOM 15953 O O . PHE E 2 290 ? 103.385 78.240 43.557 1.00 14.51 5291 PHE E O 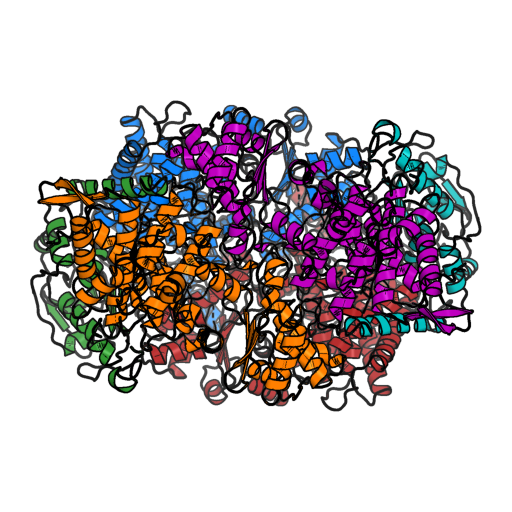1
ATOM 15961 N N . TYR E 2 291 ? 101.590 76.918 43.865 1.00 13.73 5292 TYR E N 1
ATOM 15962 C CA . TYR E 2 291 ? 101.102 77.089 42.501 1.00 14.08 5292 TYR E CA 1
ATOM 15963 C C . TYR E 2 291 ? 100.168 78.284 42.381 1.00 14.00 5292 TYR E C 1
ATOM 15964 O O . TYR E 2 291 ? 99.694 78.816 43.385 1.00 14.55 5292 TYR E O 1
ATOM 15973 N N . LYS E 2 292 ? 100.003 78.765 41.152 1.00 14.13 5293 LYS E N 1
ATOM 15974 C CA . LYS E 2 292 ? 98.976 79.751 40.830 1.00 13.93 5293 LYS E CA 1
ATOM 15975 C C . LYS E 2 292 ? 98.116 79.214 39.689 1.00 14.14 5293 LYS E C 1
ATOM 15976 O O . LYS E 2 292 ? 98.594 78.446 38.851 1.00 13.59 5293 LYS E O 1
ATOM 15982 N N . ALA E 2 293 ? 96.832 79.555 39.713 1.00 13.77 5294 ALA E N 1
ATOM 15983 C CA . ALA E 2 293 ? 95.930 79.204 38.625 1.00 14.35 5294 ALA E CA 1
ATOM 15984 C C . ALA E 2 293 ? 95.961 80.299 37.562 1.00 14.65 5294 ALA E C 1
ATOM 15985 O O . ALA E 2 293 ? 95.676 81.464 37.846 1.00 15.12 5294 ALA E O 1
ATOM 15987 N N . ASN E 2 294 ? 96.354 79.923 36.348 1.00 14.92 5295 ASN E N 1
ATOM 15988 C CA . ASN E 2 294 ? 96.416 80.858 35.229 1.00 15.02 5295 ASN E CA 1
ATOM 15989 C C . ASN E 2 294 ? 95.029 81.111 34.645 1.00 14.92 5295 ASN E C 1
ATOM 15990 O O . ASN E 2 294 ? 94.784 82.150 34.028 1.00 14.82 5295 ASN E O 1
ATOM 15995 N N . ASP E 2 295 ? 94.142 80.133 34.802 1.00 13.55 5296 ASP E N 1
ATOM 15996 C CA . ASP E 2 295 ? 92.732 80.293 34.454 1.00 12.98 5296 ASP E CA 1
ATOM 15997 C C . ASP E 2 295 ? 91.939 79.739 35.626 1.00 11.71 5296 ASP E C 1
ATOM 15998 O O . ASP E 2 295 ? 91.902 78.530 35.840 1.00 12.37 5296 ASP E O 1
ATOM 16003 N N . VAL E 2 296 ? 91.359 80.634 36.419 1.00 11.78 5297 VAL E N 1
ATOM 16004 C CA . VAL E 2 296 ? 90.733 80.240 37.677 1.00 11.07 5297 VAL E CA 1
ATOM 16005 C C . VAL E 2 296 ? 89.486 79.369 37.484 1.00 10.50 5297 VAL E C 1
ATOM 16006 O O . VAL E 2 296 ? 89.397 78.290 38.069 1.00 11.30 5297 VAL E O 1
ATOM 16010 N N . PRO E 2 297 ? 88.557 79.773 36.593 1.00 10.64 5298 PRO E N 1
ATOM 16011 C CA . PRO E 2 297 ? 87.402 78.902 36.331 1.00 10.46 5298 PRO E CA 1
ATOM 16012 C C . PRO E 2 297 ? 87.775 77.536 35.744 1.00 10.68 5298 PRO E C 1
ATOM 16013 O O . PRO E 2 297 ? 87.134 76.533 36.052 1.00 10.55 5298 PRO E O 1
ATOM 16017 N N . LYS E 2 298 ? 88.835 77.488 34.940 1.00 11.23 5299 LYS E N 1
ATOM 16018 C CA . LYS E 2 298 ? 89.304 76.219 34.385 1.00 11.93 5299 LYS E CA 1
ATOM 16019 C C . LYS E 2 298 ? 89.923 75.316 35.445 1.00 11.58 5299 LYS E C 1
ATOM 16020 O O . LYS E 2 298 ? 89.724 74.103 35.426 1.00 11.98 5299 LYS E O 1
ATOM 16026 N N . TRP E 2 299 ? 90.703 75.906 36.346 1.00 11.16 5300 TRP E N 1
ATOM 16027 C CA . TRP E 2 299 ? 91.256 75.161 37.472 1.00 10.92 5300 TRP E CA 1
ATOM 16028 C C . TRP E 2 299 ? 90.127 74.582 38.319 1.00 10.40 5300 TRP E C 1
ATOM 16029 O O . TRP E 2 299 ? 90.182 73.425 38.734 1.00 11.32 5300 TRP E O 1
ATOM 16040 N N . ASN E 2 300 ? 89.106 75.396 38.568 1.00 11.05 5301 ASN E N 1
ATOM 16041 C CA . ASN E 2 300 ? 87.932 74.940 39.301 1.00 10.65 5301 ASN E CA 1
ATOM 16042 C C . ASN E 2 300 ? 87.282 73.736 38.623 1.00 10.18 5301 ASN E C 1
ATOM 16043 O O . ASN E 2 300 ? 86.908 72.771 39.292 1.00 10.05 5301 ASN E O 1
ATOM 16048 N N . ALA E 2 301 ? 87.196 73.774 37.295 1.00 10.37 5302 ALA E N 1
ATOM 16049 C CA . ALA E 2 301 ? 86.679 72.645 36.523 1.00 10.42 5302 ALA E CA 1
ATOM 16050 C C . ALA E 2 301 ? 87.577 71.409 36.656 1.00 10.45 5302 ALA E C 1
ATOM 16051 O O . ALA E 2 301 ? 87.081 70.286 36.756 1.00 10.08 5302 ALA E O 1
ATOM 16053 N N . CYS E 2 302 ? 88.893 71.626 36.693 1.00 10.60 5303 CYS E N 1
ATOM 16054 C CA . CYS E 2 302 ? 89.855 70.553 36.945 1.00 11.38 5303 CYS E CA 1
ATOM 16055 C C . CYS E 2 302 ? 89.613 69.906 38.305 1.00 10.46 5303 CYS E C 1
ATOM 16056 O O . CYS E 2 302 ? 89.617 68.682 38.427 1.00 10.89 5303 CYS E O 1
ATOM 16059 N N . ALA E 2 303 ? 89.414 70.736 39.325 1.00 10.30 5304 ALA E N 1
ATOM 16060 C CA . ALA E 2 303 ? 89.121 70.247 40.667 1.00 9.61 5304 ALA E CA 1
ATOM 16061 C C . ALA E 2 303 ? 87.768 69.538 40.720 1.00 9.11 5304 ALA E C 1
ATOM 16062 O O . ALA E 2 303 ? 87.606 68.552 41.437 1.00 8.75 5304 ALA E O 1
ATOM 16064 N N . ALA E 2 304 ? 86.813 70.025 39.932 1.00 8.89 5305 ALA E N 1
ATOM 16065 C CA . ALA E 2 304 ? 85.493 69.407 39.839 1.00 9.32 5305 ALA E CA 1
ATOM 16066 C C . ALA E 2 304 ? 85.589 68.003 39.236 1.00 9.92 5305 ALA E C 1
ATOM 16067 O O . ALA E 2 304 ? 85.020 67.048 39.769 1.00 9.32 5305 ALA E O 1
ATOM 16069 N N . VAL E 2 305 ? 86.357 67.877 38.157 1.00 9.90 5306 VAL E N 1
ATOM 16070 C CA . VAL E 2 305 ? 86.593 66.581 37.527 1.00 10.58 5306 VAL E CA 1
ATOM 16071 C C . VAL E 2 305 ? 87.300 65.637 38.494 1.00 9.83 5306 VAL E C 1
ATOM 16072 O O . VAL E 2 305 ? 86.895 64.486 38.649 1.00 10.26 5306 VAL E O 1
ATOM 16076 N N . GLY E 2 306 ? 88.324 66.150 39.172 1.00 9.86 5307 GLY E N 1
ATOM 16077 C CA . GLY E 2 306 ? 89.060 65.346 40.131 1.00 9.40 5307 GLY E CA 1
ATOM 16078 C C . GLY E 2 306 ? 88.194 64.832 41.265 1.00 9.43 5307 GLY E C 1
ATOM 16079 O O . GLY E 2 306 ? 88.365 63.703 41.719 1.00 9.35 5307 GLY E O 1
ATOM 16080 N N . THR E 2 307 ? 87.263 65.667 41.719 1.00 9.10 5308 THR E N 1
ATOM 16081 C CA . THR E 2 307 ? 86.335 65.305 42.787 1.00 9.31 5308 THR E CA 1
ATOM 16082 C C . THR E 2 307 ? 85.458 64.119 42.375 1.00 9.21 5308 THR E C 1
ATOM 16083 O O . THR E 2 307 ? 85.281 63.171 43.145 1.00 8.77 5308 THR E O 1
ATOM 16087 N N . LEU E 2 308 ? 84.932 64.165 41.154 1.00 9.24 5309 LEU E N 1
ATOM 16088 C CA . LEU E 2 308 ? 84.101 63.077 40.646 1.00 9.06 5309 LEU E CA 1
ATOM 16089 C C . LEU E 2 308 ? 84.939 61.847 40.294 1.00 9.41 5309 LEU E C 1
ATOM 16090 O O . LEU E 2 308 ? 84.540 60.718 40.581 1.00 9.08 5309 LEU E O 1
ATOM 16095 N N . ALA E 2 309 ? 86.113 62.070 39.710 1.00 9.65 5310 ALA E N 1
ATOM 16096 C CA . ALA E 2 309 ? 87.019 60.972 39.378 1.00 9.84 5310 ALA E CA 1
ATOM 16097 C C . ALA E 2 309 ? 87.419 60.200 40.634 1.00 9.90 5310 ALA E C 1
ATOM 16098 O O . ALA E 2 309 ? 87.345 58.969 40.667 1.00 9.81 5310 ALA E O 1
ATOM 16100 N N . ALA E 2 310 ? 87.735 60.939 41.696 1.00 10.19 5311 ALA E N 1
ATOM 16101 C CA . ALA E 2 310 ? 88.084 60.341 42.981 1.00 9.52 5311 ALA E CA 1
ATOM 16102 C C . ALA E 2 310 ? 86.909 59.563 43.564 1.00 9.66 5311 ALA E C 1
ATOM 16103 O O . ALA E 2 310 ? 87.101 58.512 44.167 1.00 9.60 5311 ALA E O 1
ATOM 16105 N N . THR E 2 311 ? 85.694 60.078 43.374 1.00 9.05 5312 THR E N 1
ATOM 16106 C CA . THR E 2 311 ? 84.482 59.389 43.820 1.00 9.01 5312 THR E CA 1
ATOM 16107 C C . THR E 2 311 ? 84.320 58.059 43.089 1.00 8.85 5312 THR E C 1
ATOM 16108 O O . THR E 2 311 ? 84.094 57.020 43.713 1.00 9.21 5312 THR E O 1
ATOM 16112 N N . LEU E 2 312 ? 84.469 58.091 41.769 1.00 8.90 5313 LEU E N 1
ATOM 16113 C CA . LEU E 2 312 ? 84.341 56.887 40.958 1.00 9.80 5313 LEU E CA 1
ATOM 16114 C C . LEU E 2 312 ? 85.397 55.843 41.324 1.00 10.08 5313 LEU E C 1
ATOM 16115 O O . LEU E 2 312 ? 85.095 54.653 41.399 1.00 9.94 5313 LEU E O 1
ATOM 16120 N N . VAL E 2 313 ? 86.587 56.312 41.689 1.00 10.14 5314 VAL E N 1
ATOM 16121 C CA . VAL E 2 313 ? 87.685 55.426 42.068 1.00 10.33 5314 VAL E CA 1
ATOM 16122 C C . VAL E 2 313 ? 87.508 54.872 43.484 1.00 10.40 5314 VAL E C 1
ATOM 16123 O O . VAL E 2 313 ? 87.665 53.669 43.706 1.00 10.53 5314 VAL E O 1
ATOM 16127 N N . ASN E 2 314 ? 87.129 55.737 44.423 1.00 10.38 5315 ASN E N 1
ATOM 16128 C CA . ASN E 2 314 ? 87.029 55.343 45.828 1.00 10.14 5315 ASN E CA 1
ATOM 16129 C C . ASN E 2 314 ? 85.736 54.596 46.152 1.00 10.35 5315 ASN E C 1
ATOM 16130 O O . ASN E 2 314 ? 85.757 53.588 46.862 1.00 10.31 5315 ASN E O 1
ATOM 16135 N N . CYS E 2 315 ? 84.612 55.107 45.657 1.00 10.08 5316 CYS E N 1
ATOM 16136 C CA . CYS E 2 315 ? 83.341 54.399 45.786 1.00 10.41 5316 CYS E CA 1
ATOM 16137 C C . CYS E 2 315 ? 83.323 53.153 44.910 1.00 10.14 5316 CYS E C 1
ATOM 16138 O O . CYS E 2 315 ? 82.779 52.121 45.302 1.00 10.56 5316 CYS E O 1
ATOM 16141 N N . GLY E 2 316 ? 83.959 53.248 43.744 1.00 10.17 5317 GLY E N 1
ATOM 16142 C CA . GLY E 2 316 ? 84.081 52.102 42.861 1.00 10.64 5317 GLY E CA 1
ATOM 16143 C C . GLY E 2 316 ? 84.865 50.961 43.483 1.00 10.25 5317 GLY E C 1
ATOM 16144 O O . GLY E 2 316 ? 84.418 49.817 43.448 1.00 11.12 5317 GLY E O 1
ATOM 16145 N N . ALA E 2 317 ? 85.998 51.279 44.106 1.00 10.40 5318 ALA E N 1
ATOM 16146 C CA . ALA E 2 317 ? 86.834 50.263 44.749 1.00 10.51 5318 ALA E CA 1
ATOM 16147 C C . ALA E 2 317 ? 86.072 49.513 45.843 1.00 11.01 5318 ALA E C 1
ATOM 16148 O O . ALA E 2 317 ? 86.102 48.283 45.899 1.00 10.97 5318 ALA E O 1
ATOM 16150 N N . GLY E 2 318 ? 85.322 50.253 46.656 1.00 10.86 5319 GLY E N 1
ATOM 16151 C CA . GLY E 2 318 ? 84.575 49.637 47.739 1.00 11.04 5319 GLY E CA 1
ATOM 16152 C C . GLY E 2 318 ? 83.187 49.161 47.348 1.00 11.09 5319 GLY E C 1
ATOM 16153 O O . GLY E 2 318 ? 82.532 48.468 48.126 1.00 11.69 5319 GLY E O 1
ATOM 16154 N N . ARG E 2 319 ? 82.765 49.486 46.125 1.00 11.05 5320 ARG E N 1
ATOM 16155 C CA . ARG E 2 319 ? 81.379 49.316 45.684 1.00 10.29 5320 ARG E CA 1
ATOM 16156 C C . ARG E 2 319 ? 80.440 49.747 46.820 1.00 10.03 5320 ARG E C 1
ATOM 16157 O O . ARG E 2 319 ? 79.503 49.040 47.158 1.00 9.24 5320 ARG E O 1
ATOM 16165 N N . ALA E 2 320 ? 80.751 50.895 47.418 1.00 10.33 5321 ALA E N 1
ATOM 16166 C CA . ALA E 2 320 ? 80.063 51.378 48.609 1.00 10.15 5321 ALA E CA 1
ATOM 16167 C C . ALA E 2 320 ? 79.814 52.873 48.470 1.00 10.22 5321 ALA E C 1
ATOM 16168 O O . ALA E 2 320 ? 80.743 53.648 48.237 1.00 9.97 5321 ALA E O 1
ATOM 16170 N N . ALA E 2 321 ? 78.556 53.270 48.632 1.00 9.68 5322 ALA E N 1
ATOM 16171 C CA . ALA E 2 321 ? 78.147 54.653 48.415 1.00 9.68 5322 ALA E CA 1
ATOM 16172 C C . ALA E 2 321 ? 78.721 55.609 49.457 1.00 9.47 5322 ALA E C 1
ATOM 16173 O O . ALA E 2 321 ? 79.078 56.741 49.130 1.00 9.41 5322 ALA E O 1
ATOM 16175 N N . GLN E 2 322 ? 78.867 55.136 50.694 1.00 9.09 5323 GLN E N 1
ATOM 16176 C CA . GLN E 2 322 ? 79.225 56.016 51.808 1.00 9.20 5323 GLN E CA 1
ATOM 16177 C C . GLN E 2 322 ? 80.577 56.703 51.636 1.00 9.25 5323 GLN E C 1
ATOM 16178 O O . GLN E 2 322 ? 80.804 57.775 52.203 1.00 9.80 5323 GLN E O 1
ATOM 16184 N N . ASN E 2 323 ? 81.441 56.124 50.803 1.00 9.19 5324 ASN E N 1
ATOM 16185 C CA . ASN E 2 323 ? 82.789 56.650 50.595 1.00 9.60 5324 ASN E CA 1
ATOM 16186 C C . ASN E 2 323 ? 82.794 58.030 49.939 1.00 9.11 5324 ASN E C 1
ATOM 16187 O O . ASN E 2 323 ? 83.799 58.738 49.982 1.00 8.99 5324 ASN E O 1
ATOM 16192 N N . VAL E 2 324 ? 81.665 58.413 49.350 1.00 8.44 5325 VAL E N 1
ATOM 16193 C CA . VAL E 2 324 ? 81.575 59.674 48.618 1.00 8.46 5325 VAL E CA 1
ATOM 16194 C C . VAL E 2 324 ? 81.738 60.918 49.498 1.00 8.60 5325 VAL E C 1
ATOM 16195 O O . VAL E 2 324 ? 82.337 61.902 49.065 1.00 8.91 5325 VAL E O 1
ATOM 16199 N N . SER E 2 325 ? 81.238 60.874 50.732 1.00 8.74 5326 SER E N 1
ATOM 16200 C CA . SER E 2 325 ? 81.289 62.059 51.588 1.00 9.31 5326 SER E CA 1
ATOM 16201 C C . SER E 2 325 ? 82.723 62.422 51.961 1.00 9.46 5326 SER E C 1
ATOM 16202 O O . SER E 2 325 ? 83.132 63.577 51.834 1.00 9.19 5326 SER E O 1
ATOM 16205 N N . SER E 2 326 ? 83.514 61.411 52.311 1.00 9.93 5327 SER E N 1
ATOM 16206 C CA . SER E 2 326 ? 84.915 61.626 52.662 1.00 10.70 5327 SER E CA 1
ATOM 16207 C C . SER E 2 326 ? 85.771 61.879 51.421 1.00 10.42 5327 SER E C 1
ATOM 16208 O O . SER E 2 326 ? 86.755 62.618 51.478 1.00 11.42 5327 SER E O 1
ATOM 16211 N N . THR E 2 327 ? 85.369 61.297 50.292 1.00 10.39 5328 THR E N 1
ATOM 16212 C CA . THR E 2 327 ? 86.076 61.503 49.029 1.00 9.68 5328 THR E CA 1
ATOM 16213 C C . THR E 2 327 ? 86.030 62.970 48.605 1.00 8.88 5328 THR E C 1
ATOM 16214 O O . THR E 2 327 ? 87.053 63.552 48.255 1.00 8.52 5328 THR E O 1
ATOM 16218 N N . LEU E 2 328 ? 84.840 63.563 48.655 1.00 8.94 5329 LEU E N 1
ATOM 16219 C CA . LEU E 2 328 ? 84.655 64.967 48.294 1.00 8.67 5329 LEU E CA 1
ATOM 16220 C C . LEU E 2 328 ? 85.432 65.890 49.235 1.00 8.47 5329 LEU E C 1
ATOM 16221 O O . LEU E 2 328 ? 86.015 66.884 48.799 1.00 9.23 5329 LEU E O 1
ATOM 16226 N N . LEU E 2 329 ? 85.470 65.527 50.517 1.00 8.92 5330 LEU E N 1
ATOM 16227 C CA . LEU E 2 329 ? 86.208 66.292 51.519 1.00 8.70 5330 LEU E CA 1
ATOM 16228 C C . LEU E 2 329 ? 87.706 66.202 51.255 1.00 9.19 5330 LEU E C 1
ATOM 16229 O O . LEU E 2 329 ? 88.370 67.212 51.011 1.00 9.10 5330 LEU E O 1
ATOM 16234 N N . TYR E 2 330 ? 88.220 64.978 51.238 1.00 9.18 5331 TYR E N 1
ATOM 16235 C CA . TYR E 2 330 ? 89.657 64.774 51.244 1.00 9.21 5331 TYR E CA 1
ATOM 16236 C C . TYR E 2 330 ? 90.347 64.951 49.906 1.00 9.17 5331 TYR E C 1
ATOM 16237 O O . TYR E 2 330 ? 91.485 65.411 49.870 1.00 8.99 5331 TYR E O 1
ATOM 16246 N N . PHE E 2 331 ? 89.632 64.724 48.806 1.00 9.64 5332 PHE E N 1
ATOM 16247 C CA . PHE E 2 331 ? 90.218 65.024 47.500 1.00 9.40 5332 PHE E CA 1
ATOM 16248 C C . PHE E 2 331 ? 90.598 66.497 47.447 1.00 10.11 5332 PHE E C 1
ATOM 16249 O O . PHE E 2 331 ? 91.716 66.846 47.061 1.00 10.82 5332 PHE E O 1
ATOM 16257 N N . ASN E 2 332 ? 89.667 67.353 47.866 1.00 9.89 5333 ASN E N 1
ATOM 16258 C CA . ASN E 2 332 ? 89.855 68.793 47.786 1.00 9.40 5333 ASN E CA 1
ATOM 16259 C C . ASN E 2 332 ? 90.775 69.330 48.873 1.00 9.74 5333 ASN E C 1
ATOM 16260 O O . ASN E 2 332 ? 91.608 70.198 48.614 1.00 10.30 5333 ASN E O 1
ATOM 16265 N N . ASP E 2 333 ? 90.648 68.778 50.078 1.00 10.80 5334 ASP E N 1
ATOM 16266 C CA . ASP E 2 333 ? 91.535 69.111 51.189 1.00 10.49 5334 ASP E CA 1
ATOM 16267 C C . ASP E 2 333 ? 92.989 68.803 50.821 1.00 10.48 5334 ASP E C 1
ATOM 16268 O O . ASP E 2 333 ? 93.853 69.679 50.889 1.00 10.16 5334 ASP E O 1
ATOM 16273 N N . ILE E 2 334 ? 93.228 67.581 50.353 1.00 10.34 5335 ILE E N 1
ATOM 16274 C CA . ILE E 2 334 ? 94.577 67.135 50.010 1.00 10.41 5335 ILE E CA 1
ATOM 16275 C C . ILE E 2 334 ? 95.099 67.827 48.746 1.00 10.91 5335 ILE E C 1
ATOM 16276 O O . ILE E 2 334 ? 96.294 68.115 48.643 1.00 11.36 5335 ILE E O 1
ATOM 16281 N N . LEU E 2 335 ? 94.195 68.149 47.822 1.00 10.58 5336 LEU E N 1
ATOM 16282 C CA . LEU E 2 335 ? 94.557 68.901 46.621 1.00 10.37 5336 LEU E CA 1
ATOM 16283 C C . LEU E 2 335 ? 95.112 70.273 46.982 1.00 10.60 5336 LEU E C 1
ATOM 16284 O O . LEU E 2 335 ? 96.098 70.722 46.393 1.00 11.37 5336 LEU E O 1
ATOM 16289 N N . GLU E 2 336 ? 94.473 70.941 47.941 1.00 9.95 5337 GLU E N 1
ATOM 16290 C CA . GLU E 2 336 ? 94.940 72.247 48.390 1.00 9.36 5337 GLU E CA 1
ATOM 16291 C C . GLU E 2 336 ? 96.310 72.136 49.048 1.00 9.99 5337 GLU E C 1
ATOM 16292 O O . GLU E 2 336 ? 97.182 72.978 48.831 1.00 10.22 5337 GLU E O 1
ATOM 16298 N N . LYS E 2 337 ? 96.492 71.091 49.851 1.00 10.42 5338 LYS E N 1
ATOM 16299 C CA . LYS E 2 337 ? 97.754 70.875 50.553 1.00 10.91 5338 LYS E CA 1
ATOM 16300 C C . LYS E 2 337 ? 98.874 70.459 49.606 1.00 11.00 5338 LYS E C 1
ATOM 16301 O O . LYS E 2 337 ? 100.043 70.765 49.843 1.00 11.03 5338 LYS E O 1
ATOM 16307 N N . GLU E 2 338 ? 98.485 69.890 48.468 1.00 10.59 5339 GLU E N 1
ATOM 16308 C CA . GLU E 2 338 ? 99.432 69.492 47.433 1.00 11.08 5339 GLU E CA 1
ATOM 16309 C C . GLU E 2 338 ? 99.902 70.670 46.578 1.00 11.74 5339 GLU E C 1
ATOM 16310 O O . GLU E 2 338 ? 101.056 70.703 46.149 1.00 11.54 5339 GLU E O 1
ATOM 16316 N N . THR E 2 339 ? 99.028 71.654 46.374 1.00 11.60 5340 THR E N 1
ATOM 16317 C CA . THR E 2 339 ? 99.252 72.690 45.364 1.00 11.64 5340 THR E CA 1
ATOM 16318 C C . THR E 2 339 ? 99.333 74.119 45.902 1.00 11.38 5340 THR E C 1
ATOM 16319 O O . THR E 2 339 ? 99.905 74.994 45.251 1.00 11.96 5340 THR E O 1
ATOM 16323 N N . GLY E 2 340 ? 98.658 74.381 47.016 1.00 10.95 5341 GLY E N 1
ATOM 16324 C CA . GLY E 2 340 ? 98.507 75.751 47.483 1.00 11.20 5341 GLY E CA 1
ATOM 16325 C C . GLY E 2 340 ? 97.418 76.495 46.725 1.00 10.87 5341 GLY E C 1
ATOM 16326 O O . GLY E 2 340 ? 97.319 77.719 46.801 1.00 10.43 5341 GLY E O 1
ATOM 16327 N N . LEU E 2 341 ? 96.601 75.747 45.989 1.00 11.01 5342 LEU E N 1
ATOM 16328 C CA . LEU E 2 341 ? 95.478 76.308 45.243 1.00 10.91 5342 LEU E CA 1
ATOM 16329 C C . LEU E 2 341 ? 94.179 75.922 45.936 1.00 10.59 5342 LEU E C 1
ATOM 16330 O O . LEU E 2 341 ? 94.108 74.877 46.583 1.00 11.16 5342 LEU E O 1
ATOM 16335 N N . PRO E 2 342 ? 93.121 76.736 45.773 1.00 11.02 5343 PRO E N 1
ATOM 16336 C CA . PRO E 2 342 ? 91.815 76.398 46.351 1.00 10.63 5343 PRO E CA 1
ATOM 16337 C C . PRO E 2 342 ? 91.176 75.178 45.695 1.00 10.70 5343 PRO E C 1
ATOM 16338 O O . PRO E 2 342 ? 91.329 74.951 44.492 1.00 10.79 5343 PRO E O 1
ATOM 16342 N N . GLY E 2 343 ? 90.508 74.369 46.511 1.00 9.95 5344 GLY E N 1
ATOM 16343 C CA . GLY E 2 343 ? 89.795 73.213 46.001 1.00 9.77 5344 GLY E CA 1
ATOM 16344 C C . GLY E 2 343 ? 88.567 73.619 45.211 1.00 8.81 5344 GLY E C 1
ATOM 16345 O O . GLY E 2 343 ? 88.290 74.812 45.037 1.00 9.69 5344 GLY E O 1
ATOM 16346 N N . CYS E 2 344 ? 87.814 72.626 44.747 1.00 9.13 5345 CYS E N 1
ATOM 16347 C CA . CYS E 2 344 ? 86.654 72.877 43.904 1.00 8.73 5345 CYS E CA 1
ATOM 16348 C C . CYS E 2 344 ? 85.622 73.755 44.606 1.00 9.29 5345 CYS E C 1
ATOM 16349 O O . CYS E 2 344 ? 85.328 73.565 45.787 1.00 9.98 5345 CYS E O 1
ATOM 16352 N N . ASP E 2 345 ? 85.140 74.762 43.884 1.00 8.74 5346 ASP E N 1
ATOM 16353 C CA . ASP E 2 345 ? 84.179 75.732 44.403 1.00 9.43 5346 ASP E CA 1
ATOM 16354 C C . ASP E 2 345 ? 84.775 76.532 45.564 1.00 9.00 5346 ASP E C 1
ATOM 16355 O O . ASP E 2 345 ? 84.049 77.049 46.416 1.00 8.69 5346 ASP E O 1
ATOM 16360 N N . TYR E 2 346 ? 86.106 76.618 45.583 1.00 8.23 5347 TYR E N 1
ATOM 16361 C CA . TYR E 2 346 ? 86.850 77.464 46.515 1.00 8.58 5347 TYR E CA 1
ATOM 16362 C C . TYR E 2 346 ? 86.525 77.159 47.974 1.00 8.59 5347 TYR E C 1
ATOM 16363 O O . TYR E 2 346 ? 86.409 78.061 48.807 1.00 8.19 5347 TYR E O 1
ATOM 16372 N N . GLY E 2 347 ? 86.454 75.866 48.280 1.00 8.24 5348 GLY E N 1
ATOM 16373 C CA . GLY E 2 347 ? 86.185 75.426 49.633 1.00 8.63 5348 GLY E CA 1
ATOM 16374 C C . GLY E 2 347 ? 84.802 74.830 49.816 1.00 8.59 5348 GLY E C 1
ATOM 16375 O O . GLY E 2 347 ? 84.583 74.074 50.759 1.00 8.48 5348 GLY E O 1
ATOM 16376 N N . LYS E 2 348 ? 83.877 75.134 48.909 1.00 9.07 5349 LYS E N 1
ATOM 16377 C CA . LYS E 2 348 ? 82.475 74.776 49.116 1.00 9.04 5349 LYS E CA 1
ATOM 16378 C C . LYS E 2 348 ? 82.152 73.307 48.866 1.00 8.46 5349 LYS E C 1
ATOM 16379 O O . LYS E 2 348 ? 81.206 72.777 49.451 1.00 9.23 5349 LYS E O 1
ATOM 16385 N N . VAL E 2 349 ? 82.928 72.637 48.017 1.00 8.23 5350 VAL E N 1
ATOM 16386 C CA . VAL E 2 349 ? 82.771 71.191 47.883 1.00 8.17 5350 VAL E CA 1
ATOM 16387 C C . VAL E 2 349 ? 83.300 70.501 49.135 1.00 8.19 5350 VAL E C 1
ATOM 16388 O O . VAL E 2 349 ? 82.639 69.629 49.693 1.00 8.14 5350 VAL E O 1
ATOM 16392 N N . GLU E 2 350 ? 84.460 70.946 49.609 1.00 8.23 5351 GLU E N 1
ATOM 16393 C CA . GLU E 2 350 ? 85.017 70.437 50.859 1.00 8.14 5351 GLU E CA 1
ATOM 16394 C C . GLU E 2 350 ? 84.073 70.716 52.024 1.00 7.57 5351 GLU E C 1
ATOM 16395 O O . GLU E 2 350 ? 83.797 69.828 52.828 1.00 7.83 5351 GLU E O 1
ATOM 16401 N N . GLY E 2 351 ? 83.552 71.941 52.077 1.00 7.89 5352 GLY E N 1
ATOM 16402 C CA . GLY E 2 351 ? 82.623 72.327 53.123 1.00 8.12 5352 GLY E CA 1
ATOM 16403 C C . GLY E 2 351 ? 81.350 71.505 53.095 1.00 9.07 5352 GLY E C 1
ATOM 16404 O O . GLY E 2 351 ? 80.944 70.951 54.119 1.00 7.99 5352 GLY E O 1
ATOM 16405 N N . THR E 2 352 ? 80.736 71.398 51.918 1.00 7.69 5353 THR E N 1
ATOM 16406 C CA . THR E 2 352 ? 79.570 70.539 51.742 1.00 8.57 5353 THR E CA 1
ATOM 16407 C C . THR E 2 352 ? 79.880 69.122 52.222 1.00 8.25 5353 THR E C 1
ATOM 16408 O O . THR E 2 352 ? 79.108 68.539 52.984 1.00 8.89 5353 THR E O 1
ATOM 16412 N N . ALA E 2 353 ? 81.080 68.645 51.901 1.00 8.35 5354 ALA E N 1
ATOM 16413 C CA . ALA E 2 353 ? 81.486 67.282 52.228 1.00 7.59 5354 ALA E CA 1
ATOM 16414 C C . ALA E 2 353 ? 81.690 67.068 53.725 1.00 8.28 5354 ALA E C 1
ATOM 16415 O O . ALA E 2 353 ? 81.474 65.968 54.229 1.00 7.91 5354 ALA E O 1
ATOM 16417 N N . VAL E 2 354 ? 82.131 68.111 54.425 1.00 7.36 5355 VAL E N 1
ATOM 16418 C CA . VAL E 2 354 ? 82.287 68.048 55.879 1.00 7.88 5355 VAL E CA 1
ATOM 16419 C C . VAL E 2 354 ? 80.939 67.772 56.553 1.00 7.95 5355 VAL E C 1
ATOM 16420 O O . VAL E 2 354 ? 80.795 66.790 57.286 1.00 7.66 5355 VAL E O 1
ATOM 16424 N N . GLY E 2 355 ? 79.933 68.576 56.215 1.00 7.41 5356 GLY E N 1
ATOM 16425 C CA . GLY E 2 355 ? 78.613 68.387 56.793 1.00 8.13 5356 GLY E CA 1
ATOM 16426 C C . GLY E 2 355 ? 77.927 67.130 56.290 1.00 8.16 5356 GLY E C 1
ATOM 16427 O O . GLY E 2 355 ? 77.228 66.448 57.039 1.00 8.27 5356 GLY E O 1
ATOM 16428 N N . PHE E 2 356 ? 78.146 66.825 55.014 1.00 8.35 5357 PHE E N 1
ATOM 16429 C CA . PHE E 2 356 ? 77.604 65.629 54.377 1.00 8.38 5357 PHE E CA 1
ATOM 16430 C C . PHE E 2 356 ? 78.157 64.362 55.037 1.00 8.66 5357 PHE E C 1
ATOM 16431 O O . PHE E 2 356 ? 77.394 63.447 55.348 1.00 9.37 5357 PHE E O 1
ATOM 16439 N N . SER E 2 357 ? 79.454 64.351 55.343 1.00 8.56 5358 SER E N 1
ATOM 16440 C CA . SER E 2 357 ? 80.053 63.239 56.089 1.00 8.49 5358 SER E CA 1
ATOM 16441 C C . SER E 2 357 ? 79.393 63.096 57.465 1.00 8.55 5358 SER E C 1
ATOM 16442 O O . SER E 2 357 ? 78.904 62.027 57.826 1.00 8.88 5358 SER E O 1
ATOM 16445 N N . PHE E 2 358 ? 79.318 64.207 58.190 1.00 7.87 5359 PHE E N 1
ATOM 16446 C CA . PHE E 2 358 ? 78.671 64.252 59.496 1.00 8.33 5359 PHE E CA 1
ATOM 16447 C C . PHE E 2 358 ? 77.244 63.703 59.445 1.00 8.66 5359 PHE E C 1
ATOM 16448 O O . PHE E 2 358 ? 76.895 62.792 60.199 1.00 7.65 5359 PHE E O 1
ATOM 16456 N N . PHE E 2 359 ? 76.451 64.206 58.501 1.00 8.47 5360 PHE E N 1
ATOM 16457 C CA . PHE E 2 359 ? 75.043 63.832 58.402 1.00 8.20 5360 PHE E CA 1
ATOM 16458 C C . PHE E 2 359 ? 74.801 62.537 57.633 1.00 8.54 5360 PHE E C 1
ATOM 16459 O O . PHE E 2 359 ? 73.656 62.158 57.395 1.00 9.14 5360 PHE E O 1
ATOM 16467 N N . SER E 2 360 ? 75.873 61.811 57.329 1.00 7.99 5361 SER E N 1
ATOM 16468 C CA . SER E 2 360 ? 75.742 60.443 56.843 1.00 8.17 5361 SER E CA 1
ATOM 16469 C C . SER E 2 360 ? 76.484 59.456 57.749 1.00 8.66 5361 SER E C 1
ATOM 16470 O O . SER E 2 360 ? 76.685 58.294 57.382 1.00 9.11 5361 SER E O 1
ATOM 16473 N N . HIS E 2 361 ? 76.807 59.899 58.964 1.00 8.38 5362 HIS E N 1
ATOM 16474 C CA . HIS E 2 361 ? 77.520 59.073 59.941 1.00 8.91 5362 HIS E CA 1
ATOM 16475 C C . HIS E 2 361 ? 77.138 59.401 61.392 1.00 9.08 5362 HIS E C 1
ATOM 16476 O O . HIS E 2 361 ? 77.852 59.019 62.319 1.00 9.02 5362 HIS E O 1
ATOM 16483 N N . SER E 2 362 ? 76.035 60.122 61.590 1.00 9.62 5363 SER E N 1
ATOM 16484 C CA . SER E 2 362 ? 75.668 60.587 62.930 1.00 9.50 5363 SER E CA 1
ATOM 16485 C C . SER E 2 362 ? 74.196 60.368 63.272 1.00 9.75 5363 SER E C 1
ATOM 16486 O O . SER E 2 362 ? 73.421 59.866 62.455 1.00 9.71 5363 SER E O 1
ATOM 16489 N N . ILE E 2 363 ? 73.807 60.801 64.470 1.00 9.48 5364 ILE E N 1
ATOM 16490 C CA . ILE E 2 363 ? 72.437 60.621 64.950 1.00 9.68 5364 ILE E CA 1
ATOM 16491 C C . ILE E 2 363 ? 71.475 61.717 64.482 1.00 9.71 5364 ILE E C 1
ATOM 16492 O O . ILE E 2 363 ? 70.262 61.535 64.526 1.00 10.41 5364 ILE E O 1
ATOM 16497 N N . TYR E 2 364 ? 72.014 62.827 63.984 1.00 9.20 5365 TYR E N 1
ATOM 16498 C CA . TYR E 2 364 ? 71.264 64.082 63.939 1.00 9.07 5365 TYR E CA 1
ATOM 16499 C C . TYR E 2 364 ? 70.323 64.280 62.754 1.00 9.38 5365 TYR E C 1
ATOM 16500 O O . TYR E 2 364 ? 69.416 65.115 62.807 1.00 9.81 5365 TYR E O 1
ATOM 16509 N N . GLY E 2 365 ? 70.544 63.526 61.686 1.00 8.95 5366 GLY E N 1
ATOM 16510 C CA . GLY E 2 365 ? 69.728 63.674 60.498 1.00 9.35 5366 GLY E CA 1
ATOM 16511 C C . GLY E 2 365 ? 70.408 63.074 59.286 1.00 9.42 5366 GLY E C 1
ATOM 16512 O O . GLY E 2 365 ? 71.258 62.186 59.416 1.00 10.04 5366 GLY E O 1
ATOM 16513 N N . GLY E 2 366 ? 70.046 63.572 58.108 1.00 8.80 5367 GLY E N 1
ATOM 16514 C CA . GLY E 2 366 ? 70.595 63.043 56.872 1.00 8.95 5367 GLY E CA 1
ATOM 16515 C C . GLY E 2 366 ? 70.208 61.599 56.619 1.00 8.69 5367 GLY E C 1
ATOM 16516 O O . GLY E 2 366 ? 69.028 61.253 56.605 1.00 9.36 5367 GLY E O 1
ATOM 16517 N N . GLY E 2 367 ? 71.215 60.754 56.430 1.00 8.96 5368 GLY E N 1
ATOM 16518 C CA . GLY E 2 367 ? 70.982 59.363 56.088 1.00 8.88 5368 GLY E CA 1
ATOM 16519 C C . GLY E 2 367 ? 72.112 58.838 55.224 1.00 8.80 5368 GLY E C 1
ATOM 16520 O O . GLY E 2 367 ? 73.213 59.388 55.238 1.00 8.50 5368 GLY E O 1
ATOM 16521 N N . GLY E 2 368 ? 71.849 57.762 54.489 1.00 8.99 5369 GLY E N 1
ATOM 16522 C CA . GLY E 2 368 ? 72.797 57.306 53.488 1.00 9.16 5369 GLY E CA 1
ATOM 16523 C C . GLY E 2 368 ? 72.864 58.279 52.324 1.00 9.32 5369 GLY E C 1
ATOM 16524 O O . GLY E 2 368 ? 71.968 59.107 52.166 1.00 9.04 5369 GLY E O 1
ATOM 16525 N N . PRO E 2 369 ? 73.923 58.223 51.499 1.00 9.32 5370 PRO E N 1
ATOM 16526 C CA . PRO E 2 369 ? 74.126 59.189 50.411 1.00 9.19 5370 PRO E CA 1
ATOM 16527 C C . PRO E 2 369 ? 72.907 59.387 49.506 1.00 8.93 5370 PRO E C 1
ATOM 16528 O O . PRO E 2 369 ? 72.656 60.492 49.030 1.00 8.98 5370 PRO E O 1
ATOM 16532 N N . GLY E 2 370 ? 72.096 58.342 49.367 1.00 9.09 5371 GLY E N 1
ATOM 16533 C CA . GLY E 2 370 ? 70.988 58.369 48.426 1.00 9.49 5371 GLY E CA 1
ATOM 16534 C C . GLY E 2 370 ? 69.830 59.297 48.749 1.00 9.21 5371 GLY E C 1
ATOM 16535 O O . GLY E 2 370 ? 69.031 59.612 47.866 1.00 8.74 5371 GLY E O 1
ATOM 16536 N N . VAL E 2 371 ? 69.711 59.714 50.006 1.00 9.48 5372 VAL E N 1
ATOM 16537 C CA . VAL E 2 371 ? 68.594 60.567 50.415 1.00 8.97 5372 VAL E CA 1
ATOM 16538 C C . VAL E 2 371 ? 68.865 62.052 50.177 1.00 9.09 5372 VAL E C 1
ATOM 16539 O O . VAL E 2 371 ? 67.949 62.874 50.220 1.00 9.44 5372 VAL E O 1
ATOM 16543 N N . PHE E 2 372 ? 70.112 62.380 49.856 1.00 8.29 5373 PHE E N 1
ATOM 16544 C CA . PHE E 2 372 ? 70.517 63.769 49.692 1.00 9.13 5373 PHE E CA 1
ATOM 16545 C C . PHE E 2 372 ? 70.201 64.319 48.307 1.00 9.15 5373 PHE E C 1
ATOM 16546 O O . PHE E 2 372 ? 69.931 63.568 47.368 1.00 10.16 5373 PHE E O 1
ATOM 16554 N N . ASN E 2 373 ? 70.194 65.644 48.209 1.00 9.19 5374 ASN E N 1
ATOM 16555 C CA . ASN E 2 373 ? 69.890 66.337 46.963 1.00 9.24 5374 ASN E CA 1
ATOM 16556 C C . ASN E 2 373 ? 70.372 67.783 47.039 1.00 8.72 5374 ASN E C 1
ATOM 16557 O O . ASN E 2 373 ? 70.801 68.246 48.098 1.00 9.29 5374 ASN E O 1
ATOM 16562 N N . GLY E 2 374 ? 70.326 68.483 45.908 1.00 8.79 5375 GLY E N 1
ATOM 16563 C CA . GLY E 2 374 ? 70.815 69.850 45.853 1.00 8.02 5375 GLY E CA 1
ATOM 16564 C C . GLY E 2 374 ? 69.993 70.848 46.654 1.00 8.53 5375 GLY E C 1
ATOM 16565 O O . GLY E 2 374 ? 70.426 71.983 46.851 1.00 7.67 5375 GLY E O 1
ATOM 16566 N N . ASN E 2 375 ? 68.800 70.442 47.088 1.00 7.71 5376 ASN E N 1
ATOM 16567 C CA . ASN E 2 375 ? 67.946 71.288 47.924 1.00 8.16 5376 ASN E CA 1
ATOM 16568 C C . ASN E 2 375 ? 68.014 70.890 49.403 1.00 8.02 5376 ASN E C 1
ATOM 16569 O O . ASN E 2 375 ? 67.461 71.580 50.263 1.00 8.86 5376 ASN E O 1
ATOM 16574 N N . HIS E 2 376 ? 68.699 69.787 49.698 1.00 8.36 5377 HIS E N 1
ATOM 16575 C CA . HIS E 2 376 ? 68.864 69.330 51.076 1.00 8.49 5377 HIS E CA 1
ATOM 16576 C C . HIS E 2 376 ? 69.714 70.347 51.832 1.00 8.46 5377 HIS E C 1
ATOM 16577 O O . HIS E 2 376 ? 70.704 70.846 51.299 1.00 7.62 5377 HIS E O 1
ATOM 16584 N N . VAL E 2 377 ? 69.311 70.673 53.060 1.00 7.92 5378 VAL E N 1
ATOM 16585 C CA . VAL E 2 377 ? 70.040 71.651 53.868 1.00 7.30 5378 VAL E CA 1
ATOM 16586 C C . VAL E 2 377 ? 71.519 71.293 54.030 1.00 7.90 5378 VAL E C 1
ATOM 16587 O O . VAL E 2 377 ? 72.369 72.178 54.138 1.00 7.95 5378 VAL E O 1
ATOM 16591 N N . VAL E 2 378 ? 71.829 70.000 53.963 1.00 7.39 5379 VAL E N 1
ATOM 16592 C CA . VAL E 2 378 ? 73.197 69.530 54.159 1.00 7.53 5379 VAL E CA 1
ATOM 16593 C C . VAL E 2 378 ? 74.056 69.681 52.904 1.00 7.90 5379 VAL E C 1
ATOM 16594 O O . VAL E 2 378 ? 75.243 69.994 52.993 1.00 8.40 5379 VAL E O 1
ATOM 16598 N N . THR E 2 379 ? 73.446 69.496 51.736 1.00 7.94 5380 THR E N 1
ATOM 16599 C CA . THR E 2 379 ? 74.214 69.334 50.503 1.00 7.54 5380 THR E CA 1
ATOM 16600 C C . THR E 2 379 ? 73.903 70.357 49.407 1.00 7.54 5380 THR E C 1
ATOM 16601 O O . THR E 2 379 ? 74.301 70.174 48.255 1.00 8.20 5380 THR E O 1
ATOM 16605 N N . ARG E 2 380 ? 73.257 71.460 49.780 1.00 7.47 5381 ARG E N 1
ATOM 16606 C CA . ARG E 2 380 ? 72.944 72.523 48.855 1.00 7.49 5381 ARG E CA 1
ATOM 16607 C C . ARG E 2 380 ? 74.114 73.452 48.551 1.00 8.15 5381 ARG E C 1
ATOM 16608 O O . ARG E 2 380 ? 74.060 74.260 47.629 1.00 8.29 5381 ARG E O 1
ATOM 16616 N N . HIS E 2 381 ? 75.142 73.422 49.388 1.00 7.89 5382 HIS E N 1
ATOM 16617 C CA . HIS E 2 381 ? 76.045 74.565 49.491 1.00 7.72 5382 HIS E CA 1
ATOM 16618 C C . HIS E 2 381 ? 76.940 74.795 48.285 1.00 8.09 5382 HIS E C 1
ATOM 16619 O O . HIS E 2 381 ? 77.095 75.932 47.835 1.00 8.78 5382 HIS E O 1
ATOM 16626 N N . SER E 2 382 ? 77.493 73.717 47.737 1.00 8.41 5383 SER E N 1
ATOM 16627 C CA . SER E 2 382 ? 78.295 73.812 46.523 1.00 8.96 5383 SER E CA 1
ATOM 16628 C C . SER E 2 382 ? 77.407 74.092 45.315 1.00 8.57 5383 SER E C 1
ATOM 16629 O O . SER E 2 382 ? 76.258 73.650 45.257 1.00 9.02 5383 SER E O 1
ATOM 16632 N N . ARG E 2 383 ? 77.939 74.853 44.366 1.00 8.77 5384 ARG E N 1
ATOM 16633 C CA . ARG E 2 383 ? 77.185 75.225 43.160 1.00 8.35 5384 ARG E CA 1
ATOM 16634 C C . ARG E 2 383 ? 77.100 74.116 42.136 1.00 8.40 5384 ARG E C 1
ATOM 16635 O O . ARG E 2 383 ? 77.517 74.259 40.965 1.00 8.28 5384 ARG E O 1
ATOM 16643 N N . GLY E 2 384 ? 76.538 72.991 42.570 1.00 8.25 5385 GLY E N 1
ATOM 16644 C CA . GLY E 2 384 ? 76.242 71.896 41.666 1.00 8.39 5385 GLY E CA 1
ATOM 16645 C C . GLY E 2 384 ? 77.354 70.880 41.498 1.00 8.63 5385 GLY E C 1
ATOM 16646 O O . GLY E 2 384 ? 77.189 69.916 40.754 1.00 8.68 5385 GLY E O 1
ATOM 16647 N N . PHE E 2 385 ? 78.465 71.058 42.211 1.00 9.11 5386 PHE E N 1
ATOM 16648 C CA . PHE E 2 385 ? 79.652 70.231 41.983 1.00 9.72 5386 PHE E CA 1
ATOM 16649 C C . PHE E 2 385 ? 79.760 69.036 42.930 1.00 10.41 5386 PHE E C 1
ATOM 16650 O O . PHE E 2 385 ? 80.656 68.202 42.780 1.00 9.77 5386 PHE E O 1
ATOM 16658 N N . ALA E 2 386 ? 78.828 68.929 43.875 1.00 9.43 5387 ALA E N 1
ATOM 16659 C CA . ALA E 2 386 ? 78.887 67.879 44.889 1.00 9.71 5387 ALA E CA 1
ATOM 16660 C C . ALA E 2 386 ? 77.893 66.746 44.623 1.00 9.57 5387 ALA E C 1
ATOM 16661 O O . ALA E 2 386 ? 78.265 65.572 44.616 1.00 9.43 5387 ALA E O 1
ATOM 16663 N N . ILE E 2 387 ? 76.636 67.105 44.380 1.00 8.62 5388 ILE E N 1
ATOM 16664 C CA . ILE E 2 387 ? 75.564 66.126 44.230 1.00 8.72 5388 ILE E CA 1
ATOM 16665 C C . ILE E 2 387 ? 75.733 65.138 43.063 1.00 8.62 5388 ILE E C 1
ATOM 16666 O O . ILE E 2 387 ? 75.382 63.963 43.196 1.00 8.52 5388 ILE E O 1
ATOM 16671 N N . PRO E 2 388 ? 76.326 65.576 41.932 1.00 8.53 5389 PRO E N 1
ATOM 16672 C CA . PRO E 2 388 ? 76.612 64.610 40.863 1.00 8.24 5389 PRO E CA 1
ATOM 16673 C C . PRO E 2 388 ? 77.499 63.442 41.304 1.00 7.98 5389 PRO E C 1
ATOM 16674 O O . PRO E 2 388 ? 77.270 62.299 40.905 1.00 8.41 5389 PRO E O 1
ATOM 16678 N N . CYS E 2 389 ? 78.446 63.719 42.197 1.00 7.97 5390 CYS E N 1
ATOM 16679 C CA . CYS E 2 389 ? 79.290 62.677 42.777 1.00 8.22 5390 CYS E CA 1
ATOM 16680 C C . CYS E 2 389 ? 78.490 61.726 43.663 1.00 8.67 5390 CYS E C 1
ATOM 16681 O O . CYS E 2 389 ? 78.729 60.517 43.665 1.00 8.10 5390 CYS E O 1
ATOM 16684 N N . VAL E 2 390 ? 77.529 62.275 44.400 1.00 8.58 5391 VAL E N 1
ATOM 16685 C CA . VAL E 2 390 ? 76.652 61.467 45.243 1.00 9.06 5391 VAL E CA 1
ATOM 16686 C C . VAL E 2 390 ? 75.800 60.506 44.409 1.00 8.82 5391 VAL E C 1
ATOM 16687 O O . VAL E 2 390 ? 75.685 59.331 44.742 1.00 9.09 5391 VAL E O 1
ATOM 16691 N N . CYS E 2 391 ? 75.265 60.988 43.292 1.00 9.31 5392 CYS E N 1
ATOM 16692 C CA . CYS E 2 391 ? 74.464 60.145 42.410 1.00 8.83 5392 CYS E CA 1
ATOM 16693 C C . CYS E 2 391 ? 75.289 59.012 41.808 1.00 8.79 5392 CYS E C 1
ATOM 16694 O O . CYS E 2 391 ? 74.811 57.880 41.702 1.00 9.36 5392 CYS E O 1
ATOM 16697 N N . ALA E 2 392 ? 76.530 59.316 41.437 1.00 8.68 5393 ALA E N 1
ATOM 16698 C CA . ALA E 2 392 ? 77.460 58.303 40.933 1.00 8.36 5393 ALA E CA 1
ATOM 16699 C C . ALA E 2 392 ? 77.819 57.289 42.017 1.00 9.16 5393 ALA E C 1
ATOM 16700 O O . ALA E 2 392 ? 77.856 56.085 41.764 1.00 9.18 5393 ALA E O 1
ATOM 16702 N N . ALA E 2 393 ? 78.023 57.777 43.238 1.00 9.24 5394 ALA E N 1
ATOM 16703 C CA . ALA E 2 393 ? 78.357 56.918 44.374 1.00 9.62 5394 ALA E CA 1
ATOM 16704 C C . ALA E 2 393 ? 77.240 55.919 44.666 1.00 10.19 5394 ALA E C 1
ATOM 16705 O O . ALA E 2 393 ? 77.491 54.732 44.895 1.00 10.31 5394 ALA E O 1
ATOM 16707 N N . VAL E 2 394 ? 76.006 56.409 44.634 1.00 10.20 5395 VAL E N 1
ATOM 16708 C CA . VAL E 2 394 ? 74.833 55.575 44.849 1.00 10.70 5395 VAL E CA 1
ATOM 16709 C C . VAL E 2 394 ? 74.702 54.523 43.747 1.00 10.76 5395 VAL E C 1
ATOM 16710 O O . VAL E 2 394 ? 74.437 53.352 44.027 1.00 10.80 5395 VAL E O 1
ATOM 16714 N N . ALA E 2 395 ? 74.990 54.925 42.512 1.00 9.83 5396 ALA E N 1
ATOM 16715 C CA . ALA E 2 395 ? 74.955 54.013 41.370 1.00 10.54 5396 ALA E CA 1
ATOM 16716 C C . ALA E 2 395 ? 75.970 52.874 41.504 1.00 11.28 5396 ALA E C 1
ATOM 16717 O O . ALA E 2 395 ? 75.736 51.773 41.013 1.00 12.51 5396 ALA E O 1
ATOM 16719 N N . LEU E 2 396 ? 77.071 53.134 42.205 1.00 11.12 5397 LEU E N 1
ATOM 16720 C CA . LEU E 2 396 ? 78.158 52.162 42.336 1.00 11.50 5397 LEU E CA 1
ATOM 16721 C C . LEU E 2 396 ? 78.004 51.219 43.528 1.00 11.59 5397 LEU E C 1
ATOM 16722 O O . LEU E 2 396 ? 78.790 50.284 43.686 1.00 12.35 5397 LEU E O 1
ATOM 16727 N N . ASP E 2 397 ? 77.022 51.485 44.384 1.00 11.33 5398 ASP E N 1
ATOM 16728 C CA . ASP E 2 397 ? 76.820 50.678 45.587 1.00 11.29 5398 ASP E CA 1
ATOM 16729 C C . ASP E 2 397 ? 76.307 49.277 45.251 1.00 11.61 5398 ASP E C 1
ATOM 16730 O O . ASP E 2 397 ? 75.333 49.118 44.513 1.00 12.47 5398 ASP E O 1
ATOM 16735 N N . ALA E 2 398 ? 76.945 48.267 45.834 1.00 11.22 5399 ALA E N 1
ATOM 16736 C CA . ALA E 2 398 ? 76.625 46.874 45.536 1.00 11.74 5399 ALA E CA 1
ATOM 16737 C C . ALA E 2 398 ? 75.602 46.275 46.499 1.00 12.22 5399 ALA E C 1
ATOM 16738 O O . ALA E 2 398 ? 75.163 45.138 46.309 1.00 13.32 5399 ALA E O 1
ATOM 16740 N N . GLY E 2 399 ? 75.244 47.028 47.539 1.00 12.27 5400 GLY E N 1
ATOM 16741 C CA . GLY E 2 399 ? 74.190 46.600 48.445 1.00 11.91 5400 GLY E CA 1
ATOM 16742 C C . GLY E 2 399 ? 74.513 46.778 49.919 1.00 12.41 5400 GLY E C 1
ATOM 16743 O O . GLY E 2 399 ? 74.246 45.888 50.727 1.00 12.90 5400 GLY E O 1
ATOM 16744 N N . THR E 2 400 ? 75.057 47.939 50.275 1.00 12.09 5401 THR E N 1
ATOM 16745 C CA . THR E 2 400 ? 75.426 48.229 51.661 1.00 12.02 5401 THR E CA 1
ATOM 16746 C C . THR E 2 400 ? 74.375 49.081 52.375 1.00 11.94 5401 THR E C 1
ATOM 16747 O O . THR E 2 400 ? 74.439 49.257 53.591 1.00 12.00 5401 THR E O 1
ATOM 16751 N N . GLN E 2 401 ? 73.433 49.629 51.611 1.00 11.70 5402 GLN E N 1
ATOM 16752 C CA . GLN E 2 401 ? 72.505 50.637 52.124 1.00 12.12 5402 GLN E CA 1
ATOM 16753 C C . GLN E 2 401 ? 71.166 50.051 52.564 1.00 12.72 5402 GLN E C 1
ATOM 16754 O O . GLN E 2 401 ? 70.624 49.164 51.908 1.00 13.15 5402 GLN E O 1
ATOM 16760 N N . MET E 2 402 ? 70.600 50.613 53.629 1.00 12.86 5403 MET E N 1
ATOM 16761 C CA . MET E 2 402 ? 69.232 50.289 54.022 1.00 13.93 5403 MET E CA 1
ATOM 16762 C C . MET E 2 402 ? 68.249 51.012 53.116 1.00 14.43 5403 MET E C 1
ATOM 16763 O O . MET E 2 402 ? 67.236 50.449 52.697 1.00 14.27 5403 MET E O 1
ATOM 16768 N N . PHE E 2 403 ? 68.526 52.285 52.866 1.00 14.50 5404 PHE E N 1
ATOM 16769 C CA . PHE E 2 403 ? 67.666 53.079 52.007 1.00 15.59 5404 PHE E CA 1
ATOM 16770 C C . PHE E 2 403 ? 68.235 53.116 50.601 1.00 15.68 5404 PHE E C 1
ATOM 16771 O O . PHE E 2 403 ? 68.775 54.125 50.143 1.00 16.05 5404 PHE E O 1
ATOM 16779 N N . SER E 2 404 ? 68.129 51.962 49.951 1.00 16.03 5405 SER E N 1
ATOM 16780 C CA . SER E 2 404 ? 68.692 51.724 48.632 1.00 15.93 5405 SER E CA 1
ATOM 16781 C C . SER E 2 404 ? 67.846 52.371 47.544 1.00 16.05 5405 SER E C 1
ATOM 16782 O O . SER E 2 404 ? 66.762 52.895 47.811 1.00 15.85 5405 SER E O 1
ATOM 16785 N N . ILE E 2 405 ? 68.349 52.305 46.315 1.00 16.47 5406 ILE E N 1
ATOM 16786 C CA . ILE E 2 405 ? 67.627 52.779 45.141 1.00 17.58 5406 ILE E CA 1
ATOM 16787 C C . ILE E 2 405 ? 66.240 52.140 45.062 1.00 19.34 5406 ILE E C 1
ATOM 16788 O O . ILE E 2 405 ? 65.240 52.829 44.880 1.00 19.65 5406 ILE E O 1
ATOM 16793 N N . GLU E 2 406 ? 66.188 50.830 45.280 1.00 20.89 5407 GLU E N 1
ATOM 16794 C CA . GLU E 2 406 ? 64.935 50.081 45.254 1.00 23.03 5407 GLU E CA 1
ATOM 16795 C C . GLU E 2 406 ? 63.989 50.547 46.358 1.00 22.62 5407 GLU E C 1
ATOM 16796 O O . GLU E 2 406 ? 62.783 50.649 46.145 1.00 23.71 5407 GLU E O 1
ATOM 16802 N N . SER E 2 407 ? 64.554 50.862 47.520 1.00 21.73 5408 SER E N 1
ATOM 16803 C CA . SER E 2 407 ? 63.777 51.268 48.687 1.00 21.11 5408 SER E CA 1
ATOM 16804 C C . SER E 2 407 ? 63.035 52.580 48.458 1.00 20.31 5408 SER E C 1
ATOM 16805 O O . SER E 2 407 ? 61.847 52.689 48.764 1.00 20.50 5408 SER E O 1
ATOM 16808 N N . THR E 2 408 ? 63.741 53.574 47.927 1.00 19.06 5409 THR E N 1
ATOM 16809 C CA . THR E 2 408 ? 63.195 54.925 47.817 1.00 17.48 5409 THR E CA 1
ATOM 16810 C C . THR E 2 408 ? 62.692 55.261 46.417 1.00 17.10 5409 THR E C 1
ATOM 16811 O O . THR E 2 408 ? 61.849 56.143 46.258 1.00 17.00 5409 THR E O 1
ATOM 16815 N N . SER E 2 409 ? 63.216 54.569 45.409 1.00 16.80 5410 SER E N 1
ATOM 16816 C CA . SER E 2 409 ? 63.090 55.026 44.026 1.00 17.07 5410 SER E CA 1
ATOM 16817 C C . SER E 2 409 ? 62.737 53.917 43.038 1.00 17.50 5410 SER E C 1
ATOM 16818 O O . SER E 2 409 ? 62.977 54.053 41.838 1.00 17.37 5410 SER E O 1
ATOM 16821 N N . GLY E 2 410 ? 62.142 52.838 43.540 1.00 17.94 5411 GLY E N 1
ATOM 16822 C CA . GLY E 2 410 ? 61.777 51.720 42.688 1.00 19.07 5411 GLY E CA 1
ATOM 16823 C C . GLY E 2 410 ? 60.808 52.104 41.584 1.00 19.44 5411 GLY E C 1
ATOM 16824 O O . GLY E 2 410 ? 61.047 51.809 40.412 1.00 19.89 5411 GLY E O 1
ATOM 16825 N N . LEU E 2 411 ? 59.749 52.821 41.953 1.00 19.97 5412 LEU E N 1
ATOM 16826 C CA . LEU E 2 411 ? 58.750 53.291 40.996 1.00 20.05 5412 LEU E CA 1
ATOM 16827 C C . LEU E 2 411 ? 59.357 54.261 39.980 1.00 19.74 5412 LEU E C 1
ATOM 16828 O O . LEU E 2 411 ? 59.077 54.172 38.783 1.00 19.50 5412 LEU E O 1
ATOM 16833 N N . ILE E 2 412 ? 60.211 55.162 40.462 1.00 19.04 5413 ILE E N 1
ATOM 16834 C CA . ILE E 2 412 ? 60.839 56.172 39.614 1.00 18.68 5413 ILE E CA 1
ATOM 16835 C C . ILE E 2 412 ? 61.752 55.530 38.572 1.00 18.82 5413 ILE E C 1
ATOM 16836 O O . ILE E 2 412 ? 61.723 55.905 37.400 1.00 18.65 5413 ILE E O 1
ATOM 16841 N N . GLY E 2 413 ? 62.525 54.533 38.994 1.00 19.66 5414 GLY E N 1
ATOM 16842 C CA . GLY E 2 413 ? 63.387 53.820 38.069 1.00 21.04 5414 GLY E CA 1
ATOM 16843 C C . GLY E 2 413 ? 62.598 53.036 37.038 1.00 22.14 5414 GLY E C 1
ATOM 16844 O O . GLY E 2 413 ? 62.916 53.068 35.851 1.00 22.11 5414 GLY E O 1
ATOM 16845 N N . ASP E 2 414 ? 61.526 52.388 37.489 1.00 23.53 5415 ASP E N 1
ATOM 16846 C CA . ASP E 2 414 ? 60.666 51.591 36.617 1.00 25.11 5415 ASP E CA 1
ATOM 16847 C C . ASP E 2 414 ? 59.965 52.455 35.568 1.00 25.33 5415 ASP E C 1
ATOM 16848 O O . ASP E 2 414 ? 59.901 52.089 34.392 1.00 25.59 5415 ASP E O 1
ATOM 16853 N N . VAL E 2 415 ? 59.514 53.634 35.986 1.00 24.82 5416 VAL E N 1
ATOM 16854 C CA . VAL E 2 415 ? 58.687 54.484 35.140 1.00 24.63 5416 VAL E CA 1
ATOM 16855 C C . VAL E 2 415 ? 59.496 55.453 34.275 1.00 24.50 5416 VAL E C 1
ATOM 16856 O O . VAL E 2 415 ? 59.109 55.737 33.143 1.00 24.61 5416 VAL E O 1
ATOM 16860 N N . PHE E 2 416 ? 60.637 55.916 34.781 1.00 23.73 5417 PHE E N 1
ATOM 16861 C CA . PHE E 2 416 ? 61.418 56.947 34.096 1.00 23.92 5417 PHE E CA 1
ATOM 16862 C C . PHE E 2 416 ? 62.735 56.437 33.516 1.00 23.93 5417 PHE E C 1
ATOM 16863 O O . PHE E 2 416 ? 63.350 57.104 32.682 1.00 24.02 5417 PHE E O 1
ATOM 16871 N N . GLY E 2 417 ? 63.156 55.250 33.946 1.00 24.34 5418 GLY E N 1
ATOM 16872 C CA . GLY E 2 417 ? 64.455 54.731 33.548 1.00 24.51 5418 GLY E CA 1
ATOM 16873 C C . GLY E 2 417 ? 64.556 54.283 32.100 1.00 24.91 5418 GLY E C 1
ATOM 16874 O O . GLY E 2 417 ? 65.651 53.995 31.613 1.00 25.41 5418 GLY E O 1
ATOM 16875 N N . ALA E 2 418 ? 63.421 54.227 31.410 1.00 24.55 5419 ALA E N 1
ATOM 16876 C CA . ALA E 2 418 ? 63.387 53.776 30.023 1.00 24.32 5419 ALA E CA 1
ATOM 16877 C C . ALA E 2 418 ? 63.297 54.940 29.041 1.00 23.91 5419 ALA E C 1
ATOM 16878 O O . ALA E 2 418 ? 63.223 54.729 27.831 1.00 24.75 5419 ALA E O 1
ATOM 16880 N N . ILE E 2 419 ? 63.289 56.163 29.565 1.00 22.87 5420 ILE E N 1
ATOM 16881 C CA . ILE E 2 419 ? 63.342 57.361 28.731 1.00 21.82 5420 ILE E CA 1
ATOM 16882 C C . ILE E 2 419 ? 64.777 57.598 28.245 1.00 20.95 5420 ILE E C 1
ATOM 16883 O O . ILE E 2 419 ? 65.692 57.789 29.050 1.00 19.79 5420 ILE E O 1
ATOM 16888 N N . PRO E 2 420 ? 64.999 57.505 26.923 1.00 20.38 5421 PRO E N 1
ATOM 16889 C CA . PRO E 2 420 ? 66.354 57.412 26.365 1.00 20.01 5421 PRO E CA 1
ATOM 16890 C C . PRO E 2 420 ? 67.280 58.557 26.769 1.00 19.18 5421 PRO E C 1
ATOM 16891 O O . PRO E 2 420 ? 68.442 58.334 27.101 1.00 18.76 5421 PRO E O 1
ATOM 16895 N N . GLU E 2 421 ? 66.752 59.777 26.756 1.00 18.29 5422 GLU E N 1
ATOM 16896 C CA . GLU E 2 421 ? 67.538 60.963 27.076 1.00 18.74 5422 GLU E CA 1
ATOM 16897 C C . GLU E 2 421 ? 67.870 61.053 28.562 1.00 17.60 5422 GLU E C 1
ATOM 16898 O O . GLU E 2 421 ? 68.852 61.688 28.949 1.00 16.24 5422 GLU E O 1
ATOM 16904 N N . PHE E 2 422 ? 67.040 60.419 29.387 1.00 16.74 5423 PHE E N 1
ATOM 16905 C CA . PHE E 2 422 ? 67.270 60.360 30.826 1.00 17.06 5423 PHE E CA 1
ATOM 16906 C C . PHE E 2 422 ? 68.357 59.343 31.165 1.00 16.81 5423 PHE E C 1
ATOM 16907 O O . PHE E 2 422 ? 69.238 59.621 31.980 1.00 15.95 5423 PHE E O 1
ATOM 16915 N N . ARG E 2 423 ? 68.318 58.184 30.512 1.00 17.43 5424 ARG E N 1
ATOM 16916 C CA . ARG E 2 423 ? 69.280 57.125 30.819 1.00 18.37 5424 ARG E CA 1
ATOM 16917 C C . ARG E 2 423 ? 70.619 57.373 30.135 1.00 17.21 5424 ARG E C 1
ATOM 16918 O O . ARG E 2 423 ? 71.657 56.914 30.628 1.00 17.27 5424 ARG E O 1
ATOM 16926 N N . GLU E 2 424 ? 70.616 58.098 29.019 1.00 16.18 5425 GLU E N 1
ATOM 16927 C CA . GLU E 2 424 ? 71.862 58.411 28.320 1.00 15.50 5425 GLU E CA 1
ATOM 16928 C C . GLU E 2 424 ? 72.007 59.902 28.033 1.00 14.12 5425 GLU E C 1
ATOM 16929 O O . GLU E 2 424 ? 71.968 60.332 26.879 1.00 13.88 5425 GLU E O 1
ATOM 16935 N N . PRO E 2 425 ? 72.206 60.711 29.088 1.00 13.36 5426 PRO E N 1
ATOM 16936 C CA . PRO E 2 425 ? 72.111 62.171 28.989 1.00 12.64 5426 PRO E CA 1
ATOM 16937 C C . PRO E 2 425 ? 73.263 62.822 28.228 1.00 12.33 5426 PRO E C 1
ATOM 16938 O O . PRO E 2 425 ? 73.077 63.864 27.605 1.00 12.34 5426 PRO E O 1
ATOM 16942 N N . ILE E 2 426 ? 74.441 62.201 28.264 1.00 12.38 5427 ILE E N 1
ATOM 16943 C CA . ILE E 2 426 ? 75.596 62.719 27.532 1.00 12.48 5427 ILE E CA 1
ATOM 16944 C C . ILE E 2 426 ? 75.381 62.565 26.027 1.00 13.42 5427 ILE E C 1
ATOM 16945 O O . ILE E 2 426 ? 75.607 63.501 25.258 1.00 13.84 5427 ILE E O 1
ATOM 16950 N N . LYS E 2 427 ? 74.922 61.383 25.621 1.00 14.28 5428 LYS E N 1
ATOM 16951 C CA . LYS E 2 427 ? 74.548 61.127 24.234 1.00 15.57 5428 LYS E CA 1
ATOM 16952 C C . LYS E 2 427 ? 73.406 62.036 23.783 1.00 16.17 5428 LYS E C 1
ATOM 16953 O O . LYS E 2 427 ? 73.373 62.477 22.634 1.00 16.69 5428 LYS E O 1
ATOM 16959 N N . ALA E 2 428 ? 72.485 62.326 24.700 1.00 16.33 5429 ALA E N 1
ATOM 16960 C CA . ALA E 2 428 ? 71.384 63.251 24.435 1.00 16.78 5429 ALA E CA 1
ATOM 16961 C C . ALA E 2 428 ? 71.909 64.652 24.127 1.00 17.64 5429 ALA E C 1
ATOM 16962 O O . ALA E 2 428 ? 71.518 65.268 23.134 1.00 18.23 5429 ALA E O 1
ATOM 16964 N N . VAL E 2 429 ? 72.816 65.137 24.969 1.00 18.41 5430 VAL E N 1
ATOM 16965 C CA . VAL E 2 429 ? 73.376 66.474 24.813 1.00 19.87 5430 VAL E CA 1
ATOM 16966 C C . VAL E 2 429 ? 74.250 66.587 23.563 1.00 21.30 5430 VAL E C 1
ATOM 16967 O O . VAL E 2 429 ? 74.238 67.616 22.887 1.00 21.37 5430 VAL E O 1
ATOM 16971 N N . ALA E 2 430 ? 74.946 65.508 23.217 1.00 22.65 5431 ALA E N 1
ATOM 16972 C CA . ALA E 2 430 ? 75.774 65.482 22.012 1.00 24.93 5431 ALA E CA 1
ATOM 16973 C C . ALA E 2 430 ? 74.949 65.273 20.737 1.00 26.85 5431 ALA E C 1
ATOM 16974 O O . ALA E 2 430 ? 75.494 65.281 19.627 1.00 27.39 5431 ALA E O 1
ATOM 16976 N N . GLY E 2 431 ? 73.646 65.044 20.907 1.00 28.51 5432 GLY E N 1
ATOM 16977 C CA . GLY E 2 431 ? 72.742 64.926 19.775 1.00 30.51 5432 GLY E CA 1
ATOM 16978 C C . GLY E 2 431 ? 72.901 63.644 18.981 1.00 32.14 5432 GLY E C 1
ATOM 16979 O O . GLY E 2 431 ? 72.561 63.597 17.799 1.00 32.39 5432 GLY E O 1
ATOM 16980 N N . VAL E 2 432 ? 73.392 62.596 19.635 1.00 33.23 5433 VAL E N 1
ATOM 16981 C CA . VAL E 2 432 ? 73.715 61.348 18.951 1.00 34.72 5433 VAL E CA 1
ATOM 16982 C C . VAL E 2 432 ? 72.705 60.231 19.222 1.00 35.68 5433 VAL E C 1
ATOM 16983 O O . VAL E 2 432 ? 72.917 59.086 18.817 1.00 35.87 5433 VAL E O 1
ATOM 16987 N N . LEU E 2 433 ? 71.613 60.563 19.908 1.00 36.48 5434 LEU E N 1
ATOM 16988 C CA . LEU E 2 433 ? 70.517 59.618 20.108 1.00 37.20 5434 LEU E CA 1
ATOM 16989 C C . LEU E 2 433 ? 69.588 59.599 18.896 1.00 37.85 5434 LEU E C 1
ATOM 16990 O O . LEU E 2 433 ? 69.066 58.508 18.580 1.00 38.40 5434 LEU E O 1
ATOM 16996 N N . ALA F 3 1 ? 105.700 63.426 34.125 1.00 24.94 6002 ALA F N 1
ATOM 16997 C CA . ALA F 3 1 ? 105.242 62.902 35.444 1.00 24.62 6002 ALA F CA 1
ATOM 16998 C C . ALA F 3 1 ? 105.175 64.012 36.489 1.00 24.13 6002 ALA F C 1
ATOM 16999 O O . ALA F 3 1 ? 105.761 65.086 36.311 1.00 24.98 6002 ALA F O 1
ATOM 17001 N N . TYR F 3 2 ? 104.416 63.764 37.554 1.00 22.90 6003 TYR F N 1
ATOM 17002 C CA . TYR F 3 2 ? 104.313 64.713 38.658 1.00 21.21 6003 TYR F CA 1
ATOM 17003 C C . TYR F 3 2 ? 104.722 64.070 39.977 1.00 21.09 6003 TYR F C 1
ATOM 17004 O O . TYR F 3 2 ? 104.121 63.085 40.410 1.00 21.25 6003 TYR F O 1
ATOM 17013 N N . GLU F 3 3 ? 105.700 64.681 40.638 1.00 20.84 6004 GLU F N 1
ATOM 17014 C CA . GLU F 3 3 ? 106.184 64.213 41.931 1.00 21.08 6004 GLU F CA 1
ATOM 17015 C C . GLU F 3 3 ? 105.440 64.944 43.046 1.00 19.35 6004 GLU F C 1
ATOM 17016 O O . GLU F 3 3 ? 105.602 66.155 43.208 1.00 18.76 6004 GLU F O 1
ATOM 17022 N N . ARG F 3 4 ? 104.612 64.221 43.800 1.00 18.07 6005 ARG F N 1
ATOM 17023 C CA . ARG F 3 4 ? 103.807 64.869 44.844 1.00 16.82 6005 ARG F CA 1
ATOM 17024 C C . ARG F 3 4 ? 104.702 65.419 45.948 1.00 16.40 6005 ARG F C 1
ATOM 17025 O O . ARG F 3 4 ? 105.699 64.791 46.320 1.00 16.05 6005 ARG F O 1
ATOM 17033 N N . GLN F 3 5 ? 104.333 66.589 46.464 1.00 15.37 6006 GLN F N 1
ATOM 17034 C CA . GLN F 3 5 ? 105.046 67.223 47.568 1.00 14.90 6006 GLN F CA 1
ATOM 17035 C C . GLN F 3 5 ? 104.253 67.196 48.878 1.00 14.61 6006 GLN F C 1
ATOM 17036 O O . GLN F 3 5 ? 104.797 67.504 49.940 1.00 13.68 6006 GLN F O 1
ATOM 17042 N N . TYR F 3 6 ? 102.956 66.902 48.776 1.00 13.94 6007 TYR F N 1
ATOM 17043 C CA . TYR F 3 6 ? 102.089 66.586 49.917 1.00 14.20 6007 TYR F CA 1
ATOM 17044 C C . TYR F 3 6 ? 101.699 67.743 50.837 1.00 14.47 6007 TYR F C 1
ATOM 17045 O O . TYR F 3 6 ? 100.512 67.966 51.085 1.00 14.53 6007 TYR F O 1
ATOM 17054 N N . TYR F 3 7 ? 102.688 68.451 51.373 1.00 14.24 6008 TYR F N 1
ATOM 17055 C CA . TYR F 3 7 ? 102.447 69.403 52.451 1.00 13.80 6008 TYR F CA 1
ATOM 17056 C C . TYR F 3 7 ? 103.637 70.351 52.579 1.00 13.87 6008 TYR F C 1
ATOM 17057 O O . TYR F 3 7 ? 104.782 69.950 52.360 1.00 14.17 6008 TYR F O 1
ATOM 17066 N N . PRO F 3 8 ? 103.380 71.634 52.895 1.00 13.92 6009 PRO F N 1
ATOM 17067 C CA . PRO F 3 8 ? 104.467 72.596 53.119 1.00 14.15 6009 PRO F CA 1
ATOM 17068 C C . PRO F 3 8 ? 105.134 72.408 54.476 1.00 14.75 6009 PRO F C 1
ATOM 17069 O O . PRO F 3 8 ? 104.745 71.535 55.252 1.00 15.07 6009 PRO F O 1
ATOM 17073 N N . GLY F 3 9 ? 106.155 73.214 54.742 1.00 14.85 6010 GLY F N 1
ATOM 17074 C CA . GLY F 3 9 ? 106.758 73.228 56.061 1.00 15.06 6010 GLY F CA 1
ATOM 17075 C C . GLY F 3 9 ? 108.182 72.712 56.091 1.00 15.21 6010 GLY F C 1
ATOM 17076 O O . GLY F 3 9 ? 108.527 71.762 55.383 1.00 14.09 6010 GLY F O 1
ATOM 17077 N N . ALA F 3 10 ? 108.980 73.284 56.987 1.00 15.50 6011 ALA F N 1
ATOM 17078 C CA . ALA F 3 10 ? 110.399 72.966 57.072 1.00 16.64 6011 ALA F CA 1
ATOM 17079 C C . ALA F 3 10 ? 110.786 72.317 58.400 1.00 17.00 6011 ALA F C 1
ATOM 17080 O O . ALA F 3 10 ? 111.931 71.896 58.574 1.00 18.49 6011 ALA F O 1
ATOM 17082 N N . THR F 3 11 ? 109.837 72.218 59.327 1.00 16.32 6012 THR F N 1
ATOM 17083 C CA . THR F 3 11 ? 110.118 71.650 60.645 1.00 15.88 6012 THR F CA 1
ATOM 17084 C C . THR F 3 11 ? 109.901 70.142 60.669 1.00 15.41 6012 THR F C 1
ATOM 17085 O O . THR F 3 11 ? 109.416 69.557 59.699 1.00 15.66 6012 THR F O 1
ATOM 17089 N N . SER F 3 12 ? 110.242 69.523 61.797 1.00 14.82 6013 SER F N 1
ATOM 17090 C CA . SER F 3 12 ? 110.055 68.087 61.980 1.00 14.43 6013 SER F CA 1
ATOM 17091 C C . SER F 3 12 ? 108.581 67.707 61.905 1.00 14.05 6013 SER F C 1
ATOM 17092 O O . SER F 3 12 ? 108.237 66.642 61.397 1.00 14.58 6013 SER F O 1
ATOM 17095 N N . VAL F 3 13 ? 107.718 68.582 62.418 1.00 13.66 6014 VAL F N 1
ATOM 17096 C CA . VAL F 3 13 ? 106.276 68.357 62.379 1.00 13.14 6014 VAL F CA 1
ATOM 17097 C C . VAL F 3 13 ? 105.799 68.216 60.935 1.00 13.47 6014 VAL F C 1
ATOM 17098 O O . VAL F 3 13 ? 105.081 67.271 60.601 1.00 13.20 6014 VAL F O 1
ATOM 17102 N N . ALA F 3 14 ? 106.275 69.109 60.071 1.00 13.27 6015 ALA F N 1
ATOM 17103 C CA . ALA F 3 14 ? 105.925 69.080 58.656 1.00 13.30 6015 ALA F CA 1
ATOM 17104 C C . ALA F 3 14 ? 106.492 67.840 57.966 1.00 13.43 6015 ALA F C 1
ATOM 17105 O O . ALA F 3 14 ? 105.807 67.200 57.165 1.00 13.14 6015 ALA F O 1
ATOM 17107 N N . ALA F 3 15 ? 107.726 67.482 58.312 1.00 13.39 6016 ALA F N 1
ATOM 17108 C CA . ALA F 3 15 ? 108.369 66.299 57.751 1.00 13.52 6016 ALA F CA 1
ATOM 17109 C C . ALA F 3 15 ? 107.615 65.037 58.151 1.00 13.28 6016 ALA F C 1
ATOM 17110 O O . ALA F 3 15 ? 107.417 64.139 57.334 1.00 12.96 6016 ALA F O 1
ATOM 17112 N N . ASN F 3 16 ? 107.159 64.994 59.399 1.00 12.57 6017 ASN F N 1
ATOM 17113 C CA . ASN F 3 16 ? 106.354 63.878 59.883 1.00 12.23 6017 ASN F CA 1
ATOM 17114 C C . ASN F 3 16 ? 104.989 63.830 59.199 1.00 11.58 6017 ASN F C 1
ATOM 17115 O O . ASN F 3 16 ? 104.500 62.750 58.867 1.00 11.57 6017 ASN F O 1
ATOM 17120 N N . ARG F 3 17 ? 104.409 64.999 58.940 1.00 11.57 6018 ARG F N 1
ATOM 17121 C CA . ARG F 3 17 ? 103.140 65.076 58.195 1.00 11.55 6018 ARG F CA 1
ATOM 17122 C C . ARG F 3 17 ? 103.274 64.486 56.798 1.00 11.88 6018 ARG F C 1
ATOM 17123 O O . ARG F 3 17 ? 102.469 63.650 56.391 1.00 11.71 6018 ARG F O 1
ATOM 17131 N N . ARG F 3 18 ? 104.364 64.855 56.108 1.00 12.24 6019 ARG F N 1
ATOM 17132 C CA . ARG F 3 18 ? 104.613 64.250 54.792 1.00 12.27 6019 ARG F CA 1
ATOM 17133 C C . ARG F 3 18 ? 104.844 62.762 54.865 1.00 12.37 6019 ARG F C 1
ATOM 17134 O O . ARG F 3 18 ? 104.439 62.013 53.968 1.00 12.55 6019 ARG F O 1
ATOM 17142 N N . LYS F 3 19 ? 105.457 62.289 55.945 1.00 12.95 6020 LYS F N 1
ATOM 17143 C CA . LYS F 3 19 ? 105.640 60.848 56.127 1.00 12.95 6020 LYS F CA 1
ATOM 17144 C C . LYS F 3 19 ? 104.299 60.123 56.258 1.00 12.88 6020 LYS F C 1
ATOM 17145 O O . LYS F 3 19 ? 104.071 59.096 55.615 1.00 12.52 6020 LYS F O 1
ATOM 17151 N N . HIS F 3 20 ? 103.406 60.681 57.070 1.00 12.87 6021 HIS F N 1
ATOM 17152 C CA . HIS F 3 20 ? 102.088 60.093 57.293 1.00 12.71 6021 HIS F CA 1
ATOM 17153 C C . HIS F 3 20 ? 101.248 60.095 56.018 1.00 12.85 6021 HIS F C 1
ATOM 17154 O O . HIS F 3 20 ? 100.657 59.076 55.658 1.00 13.09 6021 HIS F O 1
ATOM 17161 N N . MET F 3 21 ? 101.274 61.212 55.292 1.00 13.27 6022 MET F N 1
ATOM 17162 C CA . MET F 3 21 ? 100.482 61.359 54.072 1.00 13.44 6022 MET F CA 1
ATOM 17163 C C . MET F 3 21 ? 100.979 60.435 52.967 1.00 13.79 6022 MET F C 1
ATOM 17164 O O . MET F 3 21 ? 100.186 59.786 52.288 1.00 14.30 6022 MET F O 1
ATOM 17169 N N . SER F 3 22 ? 102.298 60.347 52.822 1.00 14.50 6023 SER F N 1
ATOM 17170 C CA . SER F 3 22 ? 102.906 59.488 51.809 1.00 14.61 6023 SER F CA 1
ATOM 17171 C C . SER F 3 22 ? 102.961 58.024 52.235 1.00 14.75 6023 SER F C 1
ATOM 17172 O O . SER F 3 22 ? 103.344 57.163 51.446 1.00 15.07 6023 SER F O 1
ATOM 17175 N N . GLY F 3 23 ? 102.621 57.749 53.493 1.00 14.94 6024 GLY F N 1
ATOM 17176 C CA . GLY F 3 23 ? 102.620 56.379 53.980 1.00 15.86 6024 GLY F CA 1
ATOM 17177 C C . GLY F 3 23 ? 104.003 55.816 54.265 1.00 16.58 6024 GLY F C 1
ATOM 17178 O O . GLY F 3 23 ? 104.158 54.611 54.469 1.00 16.37 6024 GLY F O 1
ATOM 17179 N N . LYS F 3 24 ? 105.008 56.687 54.292 1.00 16.93 6025 LYS F N 1
ATOM 17180 C CA . LYS F 3 24 ? 106.376 56.281 54.598 1.00 17.94 6025 LYS F CA 1
ATOM 17181 C C . LYS F 3 24 ? 106.581 56.218 56.107 1.00 17.38 6025 LYS F C 1
ATOM 17182 O O . LYS F 3 24 ? 107.151 57.123 56.715 1.00 17.20 6025 LYS F O 1
ATOM 17188 N N . LEU F 3 25 ? 106.074 55.145 56.704 1.00 17.11 6026 LEU F N 1
ATOM 17189 C CA . LEU F 3 25 ? 106.020 55.013 58.150 1.00 17.37 6026 LEU F CA 1
ATOM 17190 C C . LEU F 3 25 ? 106.904 53.868 58.631 1.00 17.74 6026 LEU F C 1
ATOM 17191 O O . LEU F 3 25 ? 106.808 52.746 58.130 1.00 18.04 6026 LEU F O 1
ATOM 17196 N N . GLU F 3 26 ? 107.736 54.149 59.630 1.00 17.63 6027 GLU F N 1
ATOM 17197 C CA . GLU F 3 26 ? 108.582 53.123 60.226 1.00 18.08 6027 GLU F CA 1
ATOM 17198 C C . GLU F 3 26 ? 107.747 52.145 61.044 1.00 17.82 6027 GLU F C 1
ATOM 17199 O O . GLU F 3 26 ? 106.934 52.557 61.874 1.00 17.69 6027 GLU F O 1
ATOM 17205 N N . LYS F 3 27 ? 107.902 50.856 60.753 1.00 17.59 6028 LYS F N 1
ATOM 17206 C CA . LYS F 3 27 ? 107.284 49.804 61.554 1.00 17.96 6028 LYS F CA 1
ATOM 17207 C C . LYS F 3 27 ? 108.016 49.679 62.890 1.00 17.74 6028 LYS F C 1
ATOM 17208 O O . LYS F 3 27 ? 109.244 49.576 62.922 1.00 17.76 6028 LYS F O 1
ATOM 17214 N N . LEU F 3 28 ? 107.259 49.718 63.985 1.00 17.06 6029 LEU F N 1
ATOM 17215 C CA . LEU F 3 28 ? 107.842 49.746 65.323 1.00 16.89 6029 LEU F CA 1
ATOM 17216 C C . LEU F 3 28 ? 107.481 48.530 66.171 1.00 16.81 6029 LEU F C 1
ATOM 17217 O O . LEU F 3 28 ? 108.125 48.263 67.188 1.00 17.06 6029 LEU F O 1
ATOM 17222 N N . ARG F 3 29 ? 106.466 47.783 65.747 1.00 16.62 6030 ARG F N 1
ATOM 17223 C CA . ARG F 3 29 ? 105.952 46.688 66.560 1.00 16.70 6030 ARG F CA 1
ATOM 17224 C C . ARG F 3 29 ? 105.133 45.767 65.665 1.00 17.06 6030 ARG F C 1
ATOM 17225 O O . ARG F 3 29 ? 104.842 46.110 64.519 1.00 16.43 6030 ARG F O 1
ATOM 17233 N N . GLU F 3 30 ? 104.759 44.617 66.214 1.00 17.93 6031 GLU F N 1
ATOM 17234 C CA . GLU F 3 30 ? 103.971 43.621 65.504 1.00 19.07 6031 GLU F CA 1
ATOM 17235 C C . GLU F 3 30 ? 102.670 43.365 66.246 1.00 18.55 6031 GLU F C 1
ATOM 17236 O O . GLU F 3 30 ? 102.638 43.366 67.477 1.00 18.50 6031 GLU F O 1
ATOM 17242 N N . ILE F 3 31 ? 101.596 43.169 65.488 1.00 17.65 6032 ILE F N 1
ATOM 17243 C CA . ILE F 3 31 ? 100.369 42.610 66.036 1.00 17.57 6032 ILE F CA 1
ATOM 17244 C C . ILE F 3 31 ? 99.915 41.448 65.152 1.00 17.60 6032 ILE F C 1
ATOM 17245 O O . ILE F 3 31 ? 100.023 41.513 63.926 1.00 17.91 6032 ILE F O 1
ATOM 17250 N N . SER F 3 32 ? 99.565 40.329 65.780 1.00 18.28 6033 SER F N 1
ATOM 17251 C CA . SER F 3 32 ? 99.099 39.159 65.038 1.00 18.71 6033 SER F CA 1
ATOM 17252 C C . SER F 3 32 ? 97.737 39.435 64.413 1.00 18.97 6033 SER F C 1
ATOM 17253 O O . SER F 3 32 ? 97.010 40.327 64.857 1.00 18.68 6033 SER F O 1
ATOM 17256 N N . ASP F 3 33 ? 97.383 38.643 63.406 1.00 19.31 6034 ASP F N 1
ATOM 17257 C CA . ASP F 3 33 ? 96.097 38.790 62.735 1.00 20.19 6034 ASP F CA 1
ATOM 17258 C C . ASP F 3 33 ? 94.944 38.595 63.710 1.00 20.23 6034 ASP F C 1
ATOM 17259 O O . ASP F 3 33 ? 93.997 39.381 63.722 1.00 19.95 6034 ASP F O 1
ATOM 17264 N N . GLU F 3 34 ? 95.066 37.596 64.579 1.00 20.16 6035 GLU F N 1
ATOM 17265 C CA . GLU F 3 34 ? 94.000 37.271 65.516 1.00 20.57 6035 GLU F CA 1
ATOM 17266 C C . GLU F 3 34 ? 93.866 38.302 66.632 1.00 19.63 6035 GLU F C 1
ATOM 17267 O O . GLU F 3 34 ? 92.757 38.588 67.087 1.00 19.35 6035 GLU F O 1
ATOM 17273 N N . ASP F 3 35 ? 94.991 38.876 67.051 1.00 18.27 6036 ASP F N 1
ATOM 17274 C CA . ASP F 3 35 ? 94.978 39.931 68.060 1.00 17.63 6036 ASP F CA 1
ATOM 17275 C C . ASP F 3 35 ? 94.370 41.218 67.512 1.00 17.29 6036 ASP F C 1
ATOM 17276 O O . ASP F 3 35 ? 93.637 41.911 68.218 1.00 16.71 6036 ASP F O 1
ATOM 17281 N N . LEU F 3 36 ? 94.651 41.515 66.245 1.00 16.48 6037 LEU F N 1
ATOM 17282 C CA . LEU F 3 36 ? 94.079 42.684 65.581 1.00 16.31 6037 LEU F CA 1
ATOM 17283 C C . LEU F 3 36 ? 92.563 42.551 65.466 1.00 16.03 6037 LEU F C 1
ATOM 17284 O O . LEU F 3 36 ? 91.827 43.477 65.796 1.00 15.99 6037 LEU F O 1
ATOM 17289 N N . THR F 3 37 ? 92.104 41.388 65.012 1.00 15.77 6038 THR F N 1
ATOM 17290 C CA . THR F 3 37 ? 90.676 41.093 64.940 1.00 15.60 6038 THR F CA 1
ATOM 17291 C C . THR F 3 37 ? 90.022 41.183 66.320 1.00 14.94 6038 THR F C 1
ATOM 17292 O O . THR F 3 37 ? 88.896 41.665 66.451 1.00 14.98 6038 THR F O 1
ATOM 17296 N N . ALA F 3 38 ? 90.754 40.759 67.348 1.00 14.59 6039 ALA F N 1
ATOM 17297 C CA . ALA F 3 38 ? 90.269 40.815 68.724 1.00 14.24 6039 ALA F CA 1
ATOM 17298 C C . ALA F 3 38 ? 90.035 42.253 69.176 1.00 14.42 6039 ALA F C 1
ATOM 17299 O O . ALA F 3 38 ? 88.965 42.581 69.693 1.00 14.45 6039 ALA F O 1
ATOM 17301 N N . VAL F 3 39 ? 91.018 43.117 68.939 1.00 14.38 6040 VAL F N 1
ATOM 17302 C CA . VAL F 3 39 ? 90.933 44.506 69.382 1.00 15.13 6040 VAL F CA 1
ATOM 17303 C C . VAL F 3 39 ? 89.835 45.270 68.631 1.00 15.01 6040 VAL F C 1
ATOM 17304 O O . VAL F 3 39 ? 89.137 46.095 69.219 1.00 14.46 6040 VAL F O 1
ATOM 17311 N N . LEU F 3 40 ? 89.608 44.897 67.375 1.00 14.76 6041 LEU F N 1
ATOM 17312 C CA . LEU F 3 40 ? 88.602 45.552 66.544 1.00 14.32 6041 LEU F CA 1
ATOM 17313 C C . LEU F 3 40 ? 87.183 45.167 66.959 1.00 14.17 6041 LEU F C 1
ATOM 17314 O O . LEU F 3 40 ? 86.273 45.995 66.915 1.00 14.41 6041 LEU F O 1
ATOM 17319 N N . GLY F 3 41 ? 87.005 43.911 67.362 1.00 13.25 6042 GLY F N 1
ATOM 17320 C CA . GLY F 3 41 ? 85.771 43.493 68.006 1.00 13.45 6042 GLY F CA 1
ATOM 17321 C C . GLY F 3 41 ? 84.564 43.293 67.104 1.00 13.15 6042 GLY F C 1
ATOM 17322 O O . GLY F 3 41 ? 83.427 43.314 67.577 1.00 13.75 6042 GLY F O 1
ATOM 17323 N N . HIS F 3 42 ? 84.803 43.060 65.817 1.00 12.90 6043 HIS F N 1
ATOM 17324 C CA . HIS F 3 42 ? 83.714 42.882 64.859 1.00 12.85 6043 HIS F CA 1
ATOM 17325 C C . HIS F 3 42 ? 83.355 41.417 64.644 1.00 13.16 6043 HIS F C 1
ATOM 17326 O O . HIS F 3 42 ? 82.268 41.114 64.151 1.00 12.94 6043 HIS F O 1
ATOM 17333 N N . ARG F 3 43 ? 84.289 40.518 64.947 1.00 14.36 6044 ARG F N 1
ATOM 17334 C CA . ARG F 3 43 ? 84.032 39.095 64.813 1.00 15.73 6044 ARG F CA 1
ATOM 17335 C C . ARG F 3 43 ? 85.070 38.316 65.626 1.00 16.30 6044 ARG F C 1
ATOM 17336 O O . ARG F 3 43 ? 86.056 38.921 66.039 1.00 16.53 6044 ARG F O 1
ATOM 17344 N N . ALA F 3 44 ? 84.830 37.028 65.850 1.00 17.20 6045 ALA F N 1
ATOM 17345 C CA . ALA F 3 44 ? 85.771 36.182 66.571 1.00 18.02 6045 ALA F CA 1
ATOM 17346 C C . ALA F 3 44 ? 87.080 36.098 65.798 1.00 18.70 6045 ALA F C 1
ATOM 17347 O O . ALA F 3 44 ? 87.078 36.030 64.568 1.00 18.19 6045 ALA F O 1
ATOM 17349 N N . PRO F 3 45 ? 88.219 36.165 66.507 1.00 19.43 6046 PRO F N 1
ATOM 17350 C CA . PRO F 3 45 ? 89.529 36.017 65.860 1.00 19.87 6046 PRO F CA 1
ATOM 17351 C C . PRO F 3 45 ? 89.643 34.714 65.069 1.00 20.49 6046 PRO F C 1
ATOM 17352 O O . PRO F 3 45 ? 89.260 33.646 65.553 1.00 20.82 6046 PRO F O 1
ATOM 17356 N N . GLY F 3 46 ? 90.057 34.835 63.812 1.00 20.85 6047 GLY F N 1
ATOM 17357 C CA . GLY F 3 46 ? 90.236 33.668 62.969 1.00 21.32 6047 GLY F CA 1
ATOM 17358 C C . GLY F 3 46 ? 88.985 33.233 62.228 1.00 21.63 6047 GLY F C 1
ATOM 17359 O O . GLY F 3 46 ? 89.051 32.350 61.369 1.00 21.55 6047 GLY F O 1
ATOM 17360 N N . SER F 3 47 ? 87.844 33.837 62.555 1.00 21.04 6048 SER F N 1
ATOM 17361 C CA . SER F 3 47 ? 86.584 33.484 61.905 1.00 21.29 6048 SER F CA 1
ATOM 17362 C C . SER F 3 47 ? 86.474 34.113 60.516 1.00 21.47 6048 SER F C 1
ATOM 17363 O O . SER F 3 47 ? 87.221 35.035 60.177 1.00 21.73 6048 SER F O 1
ATOM 17366 N N . ASP F 3 48 ? 85.546 33.598 59.715 1.00 21.72 6049 ASP F N 1
ATOM 17367 C CA . ASP F 3 48 ? 85.278 34.153 58.392 1.00 21.67 6049 ASP F CA 1
ATOM 17368 C C . ASP F 3 48 ? 84.646 35.532 58.511 1.00 20.55 6049 ASP F C 1
ATOM 17369 O O . ASP F 3 48 ? 83.961 35.826 59.489 1.00 19.90 6049 ASP F O 1
ATOM 17374 N N . TYR F 3 49 ? 84.861 36.364 57.498 1.00 19.41 6050 TYR F N 1
ATOM 17375 C CA . TYR F 3 49 ? 84.224 37.672 57.439 1.00 18.78 6050 TYR F CA 1
ATOM 17376 C C . TYR F 3 49 ? 82.735 37.520 57.148 1.00 18.45 6050 TYR F C 1
ATOM 17377 O O . TYR F 3 49 ? 82.347 36.914 56.147 1.00 18.41 6050 TYR F O 1
ATOM 17386 N N . PRO F 3 50 ? 81.878 38.049 58.037 1.00 17.83 6051 PRO F N 1
ATOM 17387 C CA . PRO F 3 50 ? 80.451 38.187 57.732 1.00 17.39 6051 PRO F CA 1
ATOM 17388 C C . PRO F 3 50 ? 80.233 39.052 56.494 1.00 16.87 6051 PRO F C 1
ATOM 17389 O O . PRO F 3 50 ? 81.129 39.781 56.068 1.00 16.95 6051 PRO F O 1
ATOM 17393 N N . SER F 3 51 ? 79.063 38.919 55.885 1.00 17.09 6052 SER F N 1
ATOM 17394 C CA . SER F 3 51 ? 78.738 39.712 54.712 1.00 16.98 6052 SER F CA 1
ATOM 17395 C C . SER F 3 51 ? 77.498 40.560 54.946 1.00 16.20 6052 SER F C 1
ATOM 17396 O O . SER F 3 51 ? 76.667 40.243 55.798 1.00 16.11 6052 SER F O 1
ATOM 17399 N N . THR F 3 52 ? 77.401 41.662 54.211 1.00 14.73 6053 THR F N 1
ATOM 17400 C CA . THR F 3 52 ? 76.200 42.486 54.219 1.00 13.85 6053 THR F CA 1
ATOM 17401 C C . THR F 3 52 ? 75.392 42.273 52.937 1.00 13.44 6053 THR F C 1
ATOM 17402 O O . THR F 3 52 ? 74.188 42.506 52.910 1.00 13.01 6053 THR F O 1
ATOM 17406 N N . HIS F 3 53 ? 76.065 41.809 51.886 1.00 13.21 6054 HIS F N 1
ATOM 17407 C CA . HIS F 3 53 ? 75.395 41.365 50.666 1.00 13.18 6054 HIS F CA 1
ATOM 17408 C C . HIS F 3 53 ? 76.200 40.238 50.021 1.00 13.63 6054 HIS F C 1
ATOM 17409 O O . HIS F 3 53 ? 77.344 39.987 50.411 1.00 14.14 6054 HIS F O 1
ATOM 17416 N N . PRO F 3 54 ? 75.592 39.495 49.078 1.00 14.11 6055 PRO F N 1
ATOM 17417 C CA . PRO F 3 54 ? 76.302 38.396 48.412 1.00 14.24 6055 PRO F CA 1
ATOM 17418 C C . PRO F 3 54 ? 77.528 38.891 47.646 1.00 14.69 6055 PRO F C 1
ATOM 17419 O O . PRO F 3 54 ? 77.627 40.077 47.320 1.00 14.29 6055 PRO F O 1
ATOM 17423 N N . PRO F 3 55 ? 78.485 37.994 47.365 1.00 15.18 6056 PRO F N 1
ATOM 17424 C CA . PRO F 3 55 ? 79.654 38.374 46.563 1.00 14.86 6056 PRO F CA 1
ATOM 17425 C C . PRO F 3 55 ? 79.244 38.938 45.205 1.00 14.70 6056 PRO F C 1
ATOM 17426 O O . PRO F 3 55 ? 78.188 38.587 44.671 1.00 14.56 6056 PRO F O 1
ATOM 17430 N N . LEU F 3 56 ? 80.051 39.858 44.686 1.00 14.70 6057 LEU F N 1
ATOM 17431 C CA . LEU F 3 56 ? 79.775 40.491 43.400 1.00 14.87 6057 LEU F CA 1
ATOM 17432 C C . LEU F 3 56 ? 79.607 39.453 42.296 1.00 15.11 6057 LEU F C 1
ATOM 17433 O O . LEU F 3 56 ? 78.735 39.590 41.441 1.00 14.61 6057 LEU F O 1
ATOM 17438 N N . ALA F 3 57 ? 80.401 38.385 42.365 1.00 14.83 6058 ALA F N 1
ATOM 17439 C CA . ALA F 3 57 ? 80.357 37.309 41.376 1.00 15.37 6058 ALA F CA 1
ATOM 17440 C C . ALA F 3 57 ? 79.026 36.559 41.403 1.00 15.71 6058 ALA F C 1
ATOM 17441 O O . ALA F 3 57 ? 78.570 36.059 40.377 1.00 15.24 6058 ALA F O 1
ATOM 17443 N N . GLU F 3 58 ? 78.400 36.497 42.574 1.00 15.90 6059 GLU F N 1
ATOM 17444 C CA . GLU F 3 58 ? 77.119 35.813 42.715 1.00 16.98 6059 GLU F CA 1
ATOM 17445 C C . GLU F 3 58 ? 75.970 36.697 42.242 1.00 16.93 6059 GLU F C 1
ATOM 17446 O O . GLU F 3 58 ? 75.113 36.252 41.478 1.00 17.00 6059 GLU F O 1
ATOM 17452 N N . MET F 3 59 ? 75.954 37.945 42.706 1.00 16.75 6060 MET F N 1
ATOM 17453 C CA . MET F 3 59 ? 74.901 38.896 42.354 1.00 17.42 6060 MET F CA 1
ATOM 17454 C C . MET F 3 59 ? 74.961 39.282 40.884 1.00 17.15 6060 MET F C 1
ATOM 17455 O O . MET F 3 59 ? 73.929 39.484 40.242 1.00 17.18 6060 MET F O 1
ATOM 17460 N N . GLY F 3 60 ? 76.180 39.479 40.391 1.00 17.03 6061 GLY F N 1
ATOM 17461 C CA . GLY F 3 60 ? 76.378 40.223 39.163 1.00 17.08 6061 GLY F CA 1
ATOM 17462 C C . GLY F 3 60 ? 76.282 41.716 39.422 1.00 17.69 6061 GLY F C 1
ATOM 17463 O O . GLY F 3 60 ? 75.728 42.147 40.437 1.00 17.12 6061 GLY F O 1
ATOM 17464 N N . GLU F 3 61 ? 76.861 42.509 38.528 1.00 18.03 6062 GLU F N 1
ATOM 17465 C CA . GLU F 3 61 ? 76.729 43.957 38.603 1.00 19.57 6062 GLU F CA 1
ATOM 17466 C C . GLU F 3 61 ? 76.651 44.564 37.206 1.00 20.72 6062 GLU F C 1
ATOM 17467 O O . GLU F 3 61 ? 77.046 43.928 36.226 1.00 20.67 6062 GLU F O 1
ATOM 17473 N N . PRO F 3 62 ? 76.063 45.770 37.088 1.00 21.78 6063 PRO F N 1
ATOM 17474 C CA . PRO F 3 62 ? 75.947 46.475 35.804 1.00 22.71 6063 PRO F CA 1
ATOM 17475 C C . PRO F 3 62 ? 77.278 46.625 35.065 1.00 23.50 6063 PRO F C 1
ATOM 17476 O O . PRO F 3 62 ? 78.340 46.734 35.683 1.00 23.94 6063 PRO F O 1
ATOM 17480 N N . ALA F 3 63 ? 77.209 46.627 33.736 1.00 24.39 6064 ALA F N 1
ATOM 17481 C CA . ALA F 3 63 ? 78.403 46.543 32.902 1.00 24.59 6064 ALA F CA 1
ATOM 17482 C C . ALA F 3 63 ? 78.934 47.900 32.434 1.00 24.54 6064 ALA F C 1
ATOM 17483 O O . ALA F 3 63 ? 79.518 48.000 31.349 1.00 25.72 6064 ALA F O 1
ATOM 17494 N N . SER F 3 65 ? 81.385 51.379 32.448 1.00 18.56 6066 SER F N 1
ATOM 17495 C CA . SER F 3 65 ? 82.837 51.494 32.317 1.00 17.66 6066 SER F CA 1
ATOM 17496 C C . SER F 3 65 ? 83.573 51.679 33.643 1.00 16.79 6066 SER F C 1
ATOM 17497 O O . SER F 3 65 ? 84.747 51.329 33.754 1.00 16.34 6066 SER F O 1
ATOM 17500 N N . THR F 3 66 ? 82.914 52.307 34.614 1.00 15.93 6067 THR F N 1
ATOM 17501 C CA . THR F 3 66 ? 83.526 52.546 35.921 1.00 15.49 6067 THR F CA 1
ATOM 17502 C C . THR F 3 66 ? 83.741 51.237 36.679 1.00 15.17 6067 THR F C 1
ATOM 17503 O O . THR F 3 66 ? 84.810 51.002 37.237 1.00 15.06 6067 THR F O 1
ATOM 17507 N N . ARG F 3 67 ? 82.734 50.371 36.654 1.00 15.09 6068 ARG F N 1
ATOM 17508 C CA . ARG F 3 67 ? 82.826 49.075 37.291 1.00 14.60 6068 ARG F CA 1
ATOM 17509 C C . ARG F 3 67 ? 83.852 48.225 36.544 1.00 14.81 6068 ARG F C 1
ATOM 17510 O O . ARG F 3 67 ? 84.582 47.468 37.177 1.00 14.31 6068 ARG F O 1
ATOM 17518 N N . GLU F 3 68 ? 83.964 48.400 35.232 1.00 14.88 6069 GLU F N 1
ATOM 17519 C CA . GLU F 3 68 ? 84.960 47.662 34.456 1.00 15.80 6069 GLU F CA 1
ATOM 17520 C C . GLU F 3 68 ? 86.380 48.178 34.685 1.00 15.22 6069 GLU F C 1
ATOM 17521 O O . GLU F 3 68 ? 87.324 47.390 34.791 1.00 16.28 6069 GLU F O 1
ATOM 17527 N N . ASN F 3 69 ? 86.525 49.499 34.776 1.00 14.60 6070 ASN F N 1
ATOM 17528 C CA . ASN F 3 69 ? 87.839 50.128 34.888 1.00 13.79 6070 ASN F CA 1
ATOM 17529 C C . ASN F 3 69 ? 88.336 50.234 36.328 1.00 13.17 6070 ASN F C 1
ATOM 17530 O O . ASN F 3 69 ? 89.543 50.280 36.565 1.00 13.98 6070 ASN F O 1
ATOM 17535 N N . VAL F 3 70 ? 87.411 50.316 37.282 1.00 12.59 6071 VAL F N 1
ATOM 17536 C CA . VAL F 3 70 ? 87.773 50.378 38.698 1.00 12.19 6071 VAL F CA 1
ATOM 17537 C C . VAL F 3 70 ? 87.607 49.012 39.361 1.00 11.83 6071 VAL F C 1
ATOM 17538 O O . VAL F 3 70 ? 86.493 48.501 39.501 1.00 11.57 6071 VAL F O 1
ATOM 17542 N N . ALA F 3 71 ? 88.734 48.411 39.732 1.00 11.82 6072 ALA F N 1
ATOM 17543 C CA . ALA F 3 71 ? 88.744 47.099 40.366 1.00 12.27 6072 ALA F CA 1
ATOM 17544 C C . ALA F 3 71 ? 88.167 47.163 41.778 1.00 12.24 6072 ALA F C 1
ATOM 17545 O O . ALA F 3 71 ? 88.560 48.007 42.584 1.00 12.46 6072 ALA F O 1
ATOM 17547 N N . ALA F 3 72 ? 87.210 46.287 42.061 1.00 12.39 6073 ALA F N 1
ATOM 17548 C CA . ALA F 3 72 ? 86.689 46.145 43.414 1.00 12.08 6073 ALA F CA 1
ATOM 17549 C C . ALA F 3 72 ? 87.779 45.579 44.319 1.00 12.71 6073 ALA F C 1
ATOM 17550 O O . ALA F 3 72 ? 88.560 44.721 43.901 1.00 12.82 6073 ALA F O 1
ATOM 17552 N N . THR F 3 73 ? 87.860 46.101 45.539 1.00 12.14 6074 THR F N 1
ATOM 17553 C CA . THR F 3 73 ? 88.759 45.557 46.554 1.00 11.91 6074 THR F CA 1
ATOM 17554 C C . THR F 3 73 ? 88.357 44.119 46.877 1.00 12.09 6074 THR F C 1
ATOM 17555 O O . THR F 3 73 ? 87.236 43.700 46.579 1.00 11.89 6074 THR F O 1
ATOM 17559 N N . PRO F 3 74 ? 89.237 43.366 47.557 1.00 12.06 6075 PRO F N 1
ATOM 17560 C CA . PRO F 3 74 ? 88.859 42.026 48.020 1.00 12.04 6075 PRO F CA 1
ATOM 17561 C C . PRO F 3 74 ? 87.633 42.024 48.937 1.00 11.49 6075 PRO F C 1
ATOM 17562 O O . PRO F 3 74 ? 86.782 41.142 48.843 1.00 11.85 6075 PRO F O 1
ATOM 17566 N N . GLY F 3 75 ? 87.519 43.052 49.774 1.00 10.93 6076 GLY F N 1
ATOM 17567 C CA . GLY F 3 75 ? 86.376 43.167 50.664 1.00 11.08 6076 GLY F CA 1
ATOM 17568 C C . GLY F 3 75 ? 85.074 43.489 49.951 1.00 11.04 6076 GLY F C 1
ATOM 17569 O O . GLY F 3 75 ? 84.009 42.998 50.338 1.00 11.29 6076 GLY F O 1
ATOM 17570 N N . ALA F 3 76 ? 85.152 44.325 48.918 1.00 10.68 6077 ALA F N 1
ATOM 17571 C CA . ALA F 3 76 ? 83.987 44.642 48.099 1.00 11.22 6077 ALA F CA 1
ATOM 17572 C C . ALA F 3 76 ? 83.535 43.409 47.330 1.00 11.27 6077 ALA F C 1
ATOM 17573 O O . ALA F 3 76 ? 82.346 43.088 47.300 1.00 11.26 6077 ALA F O 1
ATOM 17575 N N . ALA F 3 77 ? 84.499 42.706 46.738 1.00 12.10 6078 ALA F N 1
ATOM 17576 C CA . ALA F 3 77 ? 84.230 41.493 45.974 1.00 12.07 6078 ALA F CA 1
ATOM 17577 C C . ALA F 3 77 ? 83.523 40.444 46.828 1.00 12.53 6078 ALA F C 1
ATOM 17578 O O . ALA F 3 77 ? 82.571 39.808 46.377 1.00 12.91 6078 ALA F O 1
ATOM 17580 N N . ALA F 3 78 ? 83.940 40.335 48.087 1.00 12.63 6079 ALA F N 1
ATOM 17581 C CA . ALA F 3 78 ? 83.400 39.334 49.000 1.00 12.94 6079 ALA F CA 1
ATOM 17582 C C . ALA F 3 78 ? 82.072 39.756 49.626 1.00 12.80 6079 ALA F C 1
ATOM 17583 O O . ALA F 3 78 ? 81.366 38.931 50.208 1.00 13.72 6079 ALA F O 1
ATOM 17585 N N . GLY F 3 79 ? 81.744 41.040 49.516 1.00 12.11 6080 GLY F N 1
ATOM 17586 C CA . GLY F 3 79 ? 80.513 41.546 50.096 1.00 11.85 6080 GLY F CA 1
ATOM 17587 C C . GLY F 3 79 ? 80.576 41.760 51.599 1.00 11.96 6080 GLY F C 1
ATOM 17588 O O . GLY F 3 79 ? 79.542 41.747 52.268 1.00 12.60 6080 GLY F O 1
ATOM 17589 N N . ASP F 3 80 ? 81.783 41.977 52.124 1.00 11.71 6081 ASP F N 1
ATOM 17590 C CA . ASP F 3 80 ? 82.006 42.216 53.556 1.00 10.78 6081 ASP F CA 1
ATOM 17591 C C . ASP F 3 80 ? 81.102 43.324 54.081 1.00 11.04 6081 ASP F C 1
ATOM 17592 O O . ASP F 3 80 ? 80.826 44.293 53.366 1.00 10.72 6081 ASP F O 1
ATOM 17597 N N . ARG F 3 81 ? 80.723 43.241 55.356 1.00 10.77 6082 ARG F N 1
ATOM 17598 C CA . ARG F 3 81 ? 80.255 44.443 56.041 1.00 11.27 6082 ARG F CA 1
ATOM 17599 C C . ARG F 3 81 ? 81.307 45.551 55.981 1.00 11.28 6082 ARG F C 1
ATOM 17600 O O . ARG F 3 81 ? 82.515 45.296 55.911 1.00 11.18 6082 ARG F O 1
ATOM 17608 N N . VAL F 3 82 ? 80.828 46.789 56.054 1.00 10.75 6083 VAL F N 1
ATOM 17609 C CA . VAL F 3 82 ? 81.693 47.935 56.283 1.00 10.46 6083 VAL F CA 1
ATOM 17610 C C . VAL F 3 82 ? 81.858 48.098 57.791 1.00 10.55 6083 VAL F C 1
ATOM 17611 O O . VAL F 3 82 ? 80.875 48.272 58.512 1.00 11.55 6083 VAL F O 1
ATOM 17615 N N . ARG F 3 83 ? 83.077 47.862 58.267 1.00 10.29 6084 ARG F N 1
ATOM 17616 C CA . ARG F 3 83 ? 83.415 48.024 59.683 1.00 10.60 6084 ARG F CA 1
ATOM 17617 C C . ARG F 3 83 ? 84.533 49.059 59.811 1.00 10.85 6084 ARG F C 1
ATOM 17618 O O . ARG F 3 83 ? 84.863 49.734 58.838 1.00 11.60 6084 ARG F O 1
ATOM 17626 N N . TYR F 3 84 ? 85.074 49.228 61.011 1.00 11.18 6085 TYR F N 1
ATOM 17627 C CA . TYR F 3 84 ? 85.897 50.400 61.290 1.00 10.44 6085 TYR F CA 1
ATOM 17628 C C . TYR F 3 84 ? 87.036 50.149 62.274 1.00 10.23 6085 TYR F C 1
ATOM 17629 O O . TYR F 3 84 ? 87.005 49.197 63.058 1.00 11.06 6085 TYR F O 1
ATOM 17638 N N . ILE F 3 85 ? 88.017 51.047 62.244 1.00 10.10 6086 ILE F N 1
ATOM 17639 C CA . ILE F 3 85 ? 88.937 51.235 63.361 1.00 10.64 6086 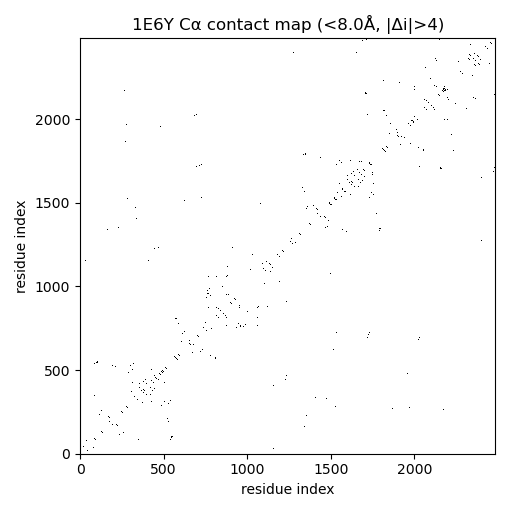ILE F CA 1
ATOM 17640 C C . ILE F 3 85 ? 88.993 52.725 63.677 1.00 10.75 6086 ILE F C 1
ATOM 17641 O O . ILE F 3 85 ? 88.986 53.564 62.769 1.00 11.02 6086 ILE F O 1
ATOM 17646 N N . GLN F 3 86 ? 88.972 53.051 64.965 1.00 10.71 6087 GLN F N 1
ATOM 17647 C CA . GLN F 3 86 ? 88.927 54.442 65.404 1.00 10.20 6087 GLN F CA 1
ATOM 17648 C C . GLN F 3 86 ? 89.955 54.723 66.498 1.00 10.40 6087 GLN F C 1
ATOM 17649 O O . GLN F 3 86 ? 90.101 53.948 67.444 1.00 10.46 6087 GLN F O 1
ATOM 17655 N N . PHE F 3 87 ? 90.672 55.831 66.347 1.00 10.07 6088 PHE F N 1
ATOM 17656 C CA . PHE F 3 87 ? 91.713 56.222 67.291 1.00 10.84 6088 PHE F CA 1
ATOM 17657 C C . PHE F 3 87 ? 91.381 57.541 67.971 1.00 11.38 6088 PHE F C 1
ATOM 17658 O O . PHE F 3 87 ? 90.845 58.456 67.346 1.00 11.62 6088 PHE F O 1
ATOM 17666 N N . ALA F 3 88 ? 91.749 57.641 69.243 1.00 11.16 6089 ALA F N 1
ATOM 17667 C CA . ALA F 3 88 ? 91.920 58.934 69.897 1.00 10.87 6089 ALA F CA 1
ATOM 17668 C C . ALA F 3 88 ? 93.420 59.177 70.033 1.00 11.33 6089 ALA F C 1
ATOM 17669 O O . ALA F 3 88 ? 94.184 58.237 70.263 1.00 11.79 6089 ALA F O 1
ATOM 17671 N N . ASP F 3 89 ? 93.845 60.422 69.840 1.00 10.76 6090 ASP F N 1
ATOM 17672 C CA . ASP F 3 89 ? 95.265 60.757 69.892 1.00 11.20 6090 ASP F CA 1
ATOM 17673 C C . ASP F 3 89 ? 95.490 61.957 70.797 1.00 11.17 6090 ASP F C 1
ATOM 17674 O O . ASP F 3 89 ? 94.898 63.010 70.584 1.00 12.48 6090 ASP F O 1
ATOM 17679 N N . SER F 3 90 ? 96.390 61.820 71.765 1.00 11.13 6091 SER F N 1
ATOM 17680 C CA . SER F 3 90 ? 96.700 62.917 72.682 1.00 12.14 6091 SER F CA 1
ATOM 17681 C C . SER F 3 90 ? 97.282 64.127 71.958 1.00 11.84 6091 SER F C 1
ATOM 17682 O O . SER F 3 90 ? 98.088 63.989 71.037 1.00 12.57 6091 SER F O 1
ATOM 17685 N N . MET F 3 91 ? 96.871 65.316 72.381 1.00 11.98 6092 MET F N 1
ATOM 17686 C CA . MET F 3 91 ? 97.426 66.552 71.842 1.00 11.11 6092 MET F CA 1
ATOM 17687 C C . MET F 3 91 ? 98.791 66.852 72.455 1.00 11.60 6092 MET F C 1
ATOM 17688 O O . MET F 3 91 ? 99.454 67.822 72.086 1.00 10.83 6092 MET F O 1
ATOM 17693 N N . TYR F 3 92 ? 99.220 65.996 73.376 1.00 11.16 6093 TYR F N 1
ATOM 17694 C CA . TYR F 3 92 ? 100.552 66.104 73.956 1.00 11.51 6093 TYR F CA 1
ATOM 17695 C C . TYR F 3 92 ? 101.540 65.244 73.173 1.00 11.83 6093 TYR F C 1
ATOM 17696 O O . TYR F 3 92 ? 102.077 64.261 73.683 1.00 12.39 6093 TYR F O 1
ATOM 17705 N N . ASN F 3 93 ? 101.662 65.561 71.887 1.00 12.61 6094 ASN F N 1
ATOM 17706 C CA . ASN F 3 93 ? 102.670 64.979 71.007 1.00 12.45 6094 ASN F CA 1
ATOM 17707 C C . ASN F 3 93 ? 102.508 63.486 70.716 1.00 12.19 6094 ASN F C 1
ATOM 17708 O O . ASN F 3 93 ? 103.493 62.783 70.485 1.00 12.85 6094 ASN F O 1
ATOM 17713 N N . ALA F 3 94 ? 101.264 63.026 70.616 1.00 11.82 6095 ALA F N 1
ATOM 17714 C CA . ALA F 3 94 ? 101.000 61.751 69.955 1.00 11.29 6095 ALA F CA 1
ATOM 17715 C C . ALA F 3 94 ? 101.505 61.886 68.520 1.00 11.14 6095 ALA F C 1
ATOM 17716 O O . ALA F 3 94 ? 101.424 62.969 67.932 1.00 11.83 6095 ALA F O 1
ATOM 17718 N N . PRO F 3 95 ? 102.150 60.835 67.985 1.00 11.18 6096 PRO F N 1
ATOM 17719 C CA . PRO F 3 95 ? 102.637 60.884 66.601 1.00 11.33 6096 PRO F CA 1
ATOM 17720 C C . PRO F 3 95 ? 101.550 61.319 65.616 1.00 11.17 6096 PRO F C 1
ATOM 17721 O O . PRO F 3 95 ? 101.772 62.209 64.795 1.00 11.29 6096 PRO F O 1
ATOM 17725 N N . ALA F 3 96 ? 100.339 60.808 65.821 1.00 11.37 6097 ALA F N 1
ATOM 17726 C CA . ALA F 3 96 ? 99.226 61.073 64.917 1.00 10.99 6097 ALA F CA 1
ATOM 17727 C C . ALA F 3 96 ? 98.397 62.286 65.322 1.00 11.16 6097 ALA F C 1
ATOM 17728 O O . ALA F 3 96 ? 98.249 62.591 66.508 1.00 11.31 6097 ALA F O 1
ATOM 17730 N N . THR F 3 97 ? 97.910 63.002 64.315 1.00 10.14 6098 THR F N 1
ATOM 17731 C CA . THR F 3 97 ? 96.821 63.959 64.482 1.00 10.73 6098 THR F CA 1
ATOM 17732 C C . THR F 3 97 ? 95.695 63.533 63.540 1.00 10.34 6098 THR F C 1
ATOM 17733 O O . THR F 3 97 ? 95.948 62.911 62.507 1.00 10.37 6098 THR F O 1
ATOM 17737 N N . PRO F 3 98 ? 94.434 63.792 63.923 1.00 10.03 6099 PRO F N 1
ATOM 17738 C CA . PRO F 3 98 ? 93.269 63.233 63.227 1.00 10.24 6099 PRO F CA 1
ATOM 17739 C C . PRO F 3 98 ? 93.270 63.428 61.706 1.00 10.09 6099 PRO F C 1
ATOM 17740 O O . PRO F 3 98 ? 93.115 62.462 60.961 1.00 10.39 6099 PRO F O 1
ATOM 17744 N N . TYR F 3 99 ? 93.504 64.656 61.243 1.00 9.41 6100 TYR F N 1
ATOM 17745 C CA . TYR F 3 99 ? 93.466 64.928 59.807 1.00 10.15 6100 TYR F CA 1
ATOM 17746 C C . TYR F 3 99 ? 94.532 64.152 59.050 1.00 10.15 6100 TYR F C 1
ATOM 17747 O O . TYR F 3 99 ? 94.291 63.682 57.943 1.00 11.12 6100 TYR F O 1
ATOM 17756 N N . PHE F 3 100 ? 95.687 63.954 59.678 1.00 11.22 6101 PHE F N 1
ATOM 17757 C CA . PHE F 3 100 ? 96.791 63.292 58.992 1.00 10.81 6101 PHE F CA 1
ATOM 17758 C C . PHE F 3 100 ? 96.714 61.772 59.028 1.00 10.83 6101 PHE F C 1
ATOM 17759 O O . PHE F 3 100 ? 97.216 61.113 58.118 1.00 11.39 6101 PHE F O 1
ATOM 17767 N N . ARG F 3 101 ? 95.976 61.225 59.995 1.00 10.66 6102 ARG F N 1
ATOM 17768 C CA . ARG F 3 101 ? 95.499 59.863 59.871 1.00 10.56 6102 ARG F CA 1
ATOM 17769 C C . ARG F 3 101 ? 94.550 59.744 58.657 1.00 10.37 6102 ARG F C 1
ATOM 17770 O O . ARG F 3 101 ? 94.649 58.783 57.914 1.00 10.35 6102 ARG F O 1
ATOM 17778 N N . SER F 3 102 ? 93.645 60.701 58.494 1.00 9.71 6103 SER F N 1
ATOM 17779 C CA . SER F 3 102 ? 92.684 60.641 57.401 1.00 9.67 6103 SER F CA 1
ATOM 17780 C C . SER F 3 102 ? 93.335 60.797 56.028 1.00 9.94 6103 SER F C 1
ATOM 17781 O O . SER F 3 102 ? 92.989 60.067 55.095 1.00 9.71 6103 SER F O 1
ATOM 17784 N N . TYR F 3 103 ? 94.348 61.660 55.936 1.00 9.61 6104 TYR F N 1
ATOM 17785 C CA . TYR F 3 103 ? 95.126 61.801 54.705 1.00 10.29 6104 TYR F CA 1
ATOM 17786 C C . TYR F 3 103 ? 95.881 60.514 54.411 1.00 10.39 6104 TYR F C 1
ATOM 17787 O O . TYR F 3 103 ? 95.917 60.059 53.273 1.00 10.17 6104 TYR F O 1
ATOM 17796 N N . PHE F 3 104 ? 96.496 59.942 55.444 1.00 10.70 6105 PHE F N 1
ATOM 17797 C CA . PHE F 3 104 ? 97.194 58.667 55.319 1.00 11.09 6105 PHE F CA 1
ATOM 17798 C C . PHE F 3 104 ? 96.298 57.596 54.688 1.00 10.85 6105 PHE F C 1
ATOM 17799 O O . PHE F 3 104 ? 96.701 56.919 53.741 1.00 11.31 6105 PHE F O 1
ATOM 17807 N N . ALA F 3 105 ? 95.077 57.469 55.199 1.00 10.67 6106 ALA F N 1
ATOM 17808 C CA . ALA F 3 105 ? 94.125 56.489 54.687 1.00 10.30 6106 ALA F CA 1
ATOM 17809 C C . ALA F 3 105 ? 93.685 56.816 53.258 1.00 10.20 6106 ALA F C 1
ATOM 17810 O O . ALA F 3 105 ? 93.738 55.958 52.380 1.00 10.76 6106 ALA F O 1
ATOM 17812 N N . ALA F 3 106 ? 93.326 58.076 53.019 1.00 10.72 6107 ALA F N 1
ATOM 17813 C CA . ALA F 3 106 ? 92.818 58.514 51.716 1.00 11.18 6107 ALA F CA 1
ATOM 17814 C C . ALA F 3 106 ? 93.849 58.375 50.601 1.00 11.25 6107 ALA F C 1
ATOM 17815 O O . ALA F 3 106 ? 93.500 58.074 49.460 1.00 11.52 6107 ALA F O 1
ATOM 17817 N N . ILE F 3 107 ? 95.116 58.589 50.938 1.00 11.57 6108 ILE F N 1
ATOM 17818 C CA . ILE F 3 107 ? 96.185 58.566 49.944 1.00 12.08 6108 ILE F CA 1
ATOM 17819 C C . ILE F 3 107 ? 96.699 57.150 49.682 1.00 12.30 6108 ILE F C 1
ATOM 17820 O O . ILE F 3 107 ? 97.025 56.807 48.544 1.00 12.92 6108 ILE F O 1
ATOM 17825 N N . ASN F 3 108 ? 96.712 56.314 50.715 1.00 12.47 6109 ASN F N 1
ATOM 17826 C CA . ASN F 3 108 ? 97.428 55.043 50.632 1.00 12.76 6109 ASN F CA 1
ATOM 17827 C C . ASN F 3 108 ? 96.555 53.793 50.568 1.00 12.90 6109 ASN F C 1
ATOM 17828 O O . ASN F 3 108 ? 97.059 52.698 50.311 1.00 13.56 6109 ASN F O 1
ATOM 17833 N N . PHE F 3 109 ? 95.248 53.954 50.753 1.00 12.91 6110 PHE F N 1
ATOM 17834 C CA . PHE F 3 109 ? 94.346 52.806 50.740 1.00 12.20 6110 PHE F CA 1
ATOM 17835 C C . PHE F 3 109 ? 93.154 53.013 49.818 1.00 12.45 6110 PHE F C 1
ATOM 17836 O O . PHE F 3 109 ? 92.655 54.131 49.679 1.00 12.28 6110 PHE F O 1
ATOM 17844 N N . ARG F 3 110 ? 92.742 51.939 49.148 1.00 12.35 6111 ARG F N 1
ATOM 17845 C CA . ARG F 3 110 ? 91.611 52.008 48.219 1.00 12.72 6111 ARG F CA 1
ATOM 17846 C C . ARG F 3 110 ? 90.296 51.757 48.957 1.00 12.36 6111 ARG F C 1
ATOM 17847 O O . ARG F 3 110 ? 90.241 50.901 49.834 1.00 12.55 6111 ARG F O 1
ATOM 17855 N N . GLY F 3 111 ? 89.225 52.382 48.471 1.00 12.10 6112 GLY F N 1
ATOM 17856 C CA . GLY F 3 111 ? 87.897 52.128 49.004 1.00 11.89 6112 GLY F CA 1
ATOM 17857 C C . GLY F 3 111 ? 87.777 52.371 50.497 1.00 11.88 6112 GLY F C 1
ATOM 17858 O O . GLY F 3 111 ? 87.365 51.481 51.241 1.00 12.99 6112 GLY F O 1
ATOM 17859 N N . VAL F 3 112 ? 88.198 53.551 50.944 1.00 11.47 6113 VAL F N 1
ATOM 17860 C CA . VAL F 3 112 ? 88.140 53.892 52.363 1.00 11.30 6113 VAL F CA 1
ATOM 17861 C C . VAL F 3 112 ? 87.236 55.088 52.628 1.00 11.01 6113 VAL F C 1
ATOM 17862 O O . VAL F 3 112 ? 87.040 55.942 51.761 1.00 11.22 6113 VAL F O 1
ATOM 17866 N N . ASP F 3 113 ? 86.675 55.126 53.831 1.00 11.03 6114 ASP F N 1
ATOM 17867 C CA . ASP F 3 113 ? 85.786 56.206 54.241 1.00 10.40 6114 ASP F CA 1
ATOM 17868 C C . ASP F 3 113 ? 86.301 56.788 55.558 1.00 10.23 6114 ASP F C 1
ATOM 17869 O O . ASP F 3 113 ? 85.810 56.442 56.634 1.00 10.45 6114 ASP F O 1
ATOM 17874 N N . PRO F 3 114 ? 87.365 57.609 55.489 1.00 10.27 6115 PRO F N 1
ATOM 17875 C CA . PRO F 3 114 ? 87.948 58.217 56.690 1.00 10.11 6115 PRO F CA 1
ATOM 17876 C C . PRO F 3 114 ? 87.136 59.403 57.210 1.00 10.10 6115 PRO F C 1
ATOM 17877 O O . PRO F 3 114 ? 86.548 60.160 56.432 1.00 10.53 6115 PRO F O 1
ATOM 17881 N N . GLY F 3 115 ? 87.080 59.524 58.533 1.00 10.03 6116 GLY F N 1
ATOM 17882 C CA . GLY F 3 115 ? 86.423 60.656 59.158 1.00 9.71 6116 GLY F CA 1
ATOM 17883 C C . GLY F 3 115 ? 87.309 61.295 60.208 1.00 10.28 6116 GLY F C 1
ATOM 17884 O O . GLY F 3 115 ? 87.934 60.595 61.009 1.00 10.16 6116 GLY F O 1
ATOM 17885 N N . THR F 3 116 ? 87.381 62.623 60.187 1.00 9.74 6117 THR F N 1
ATOM 17886 C CA . THR F 3 116 ? 88.209 63.366 61.129 1.00 9.68 6117 THR F CA 1
ATOM 17887 C C . THR F 3 116 ? 87.362 64.169 62.102 1.00 10.01 6117 THR F C 1
ATOM 17888 O O . THR F 3 116 ? 86.461 64.907 61.702 1.00 8.79 6117 THR F O 1
ATOM 17892 N N . LEU F 3 117 ? 87.660 64.002 63.385 1.00 9.46 6118 LEU F N 1
ATOM 17893 C CA . LEU F 3 117 ? 87.073 64.806 64.450 1.00 10.00 6118 LEU F CA 1
ATOM 17894 C C . LEU F 3 117 ? 88.216 65.156 65.401 1.00 10.00 6118 LEU F C 1
ATOM 17895 O O . LEU F 3 117 ? 89.328 64.645 65.243 1.00 10.64 6118 LEU F O 1
ATOM 17900 N N . SER F 3 118 ? 87.970 66.038 66.366 1.00 10.35 6119 SER F N 1
ATOM 17901 C CA . SER F 3 118 ? 89.037 66.447 67.275 1.00 9.81 6119 SER F CA 1
ATOM 17902 C C . SER F 3 118 ? 89.489 65.328 68.217 1.00 9.89 6119 SER F C 1
ATOM 17903 O O . SER F 3 118 ? 90.688 65.108 68.390 1.00 10.12 6119 SER F O 1
ATOM 17906 N N . GLY F 3 119 ? 88.536 64.563 68.745 1.00 9.64 6120 GLY F N 1
ATOM 17907 C CA . GLY F 3 119 ? 88.862 63.546 69.732 1.00 9.49 6120 GLY F CA 1
ATOM 17908 C C . GLY F 3 119 ? 88.834 62.119 69.224 1.00 9.81 6120 GLY F C 1
ATOM 17909 O O . GLY F 3 119 ? 89.063 61.175 69.982 1.00 10.46 6120 GLY F O 1
ATOM 17910 N N . ARG F 3 120 ? 88.565 61.961 67.932 1.00 10.26 6121 ARG F N 1
ATOM 17911 C CA . ARG F 3 120 ? 88.417 60.663 67.318 1.00 11.18 6121 ARG F CA 1
ATOM 17912 C C . ARG F 3 120 ? 88.663 60.789 65.806 1.00 10.43 6121 ARG F C 1
ATOM 17913 O O . ARG F 3 120 ? 88.384 61.819 65.203 1.00 10.45 6121 ARG F O 1
ATOM 17921 N N . GLN F 3 121 ? 89.336 59.781 65.262 1.00 10.52 6122 GLN F N 1
ATOM 17922 C CA . GLN F 3 121 ? 89.510 59.647 63.822 1.00 10.31 6122 GLN F CA 1
ATOM 17923 C C . GLN F 3 121 ? 89.187 58.208 63.445 1.00 10.38 6122 GLN F C 1
ATOM 17924 O O . GLN F 3 121 ? 89.594 57.270 64.135 1.00 9.53 6122 GLN F O 1
ATOM 17930 N N . ILE F 3 122 ? 88.476 58.034 62.336 1.00 9.43 6123 ILE F N 1
ATOM 17931 C CA . ILE F 3 122 ? 87.916 56.733 61.996 1.00 9.88 6123 ILE F CA 1
ATOM 17932 C C . ILE F 3 122 ? 88.159 56.394 60.528 1.00 9.70 6123 ILE F C 1
ATOM 17933 O O . ILE F 3 122 ? 88.232 57.284 59.682 1.00 10.48 6123 ILE F O 1
ATOM 17938 N N . VAL F 3 123 ? 88.424 55.119 60.259 1.00 9.82 6124 VAL F N 1
ATOM 17939 C CA . VAL F 3 123 ? 88.404 54.620 58.893 1.00 10.11 6124 VAL F CA 1
ATOM 17940 C C . VAL F 3 123 ? 87.355 53.523 58.782 1.00 10.81 6124 VAL F C 1
ATOM 17941 O O . VAL F 3 123 ? 87.455 52.489 59.446 1.00 10.87 6124 VAL F O 1
ATOM 17945 N N . GLU F 3 124 ? 86.294 53.805 58.034 1.00 10.31 6125 GLU F N 1
ATOM 17946 C CA . GLU F 3 124 ? 85.328 52.778 57.654 1.00 10.66 6125 GLU F CA 1
ATOM 17947 C C . GLU F 3 124 ? 85.697 52.213 56.284 1.00 10.32 6125 GLU F C 1
ATOM 17948 O O . GLU F 3 124 ? 86.046 52.958 55.371 1.00 10.12 6125 GLU F O 1
ATOM 17954 N N . ALA F 3 125 ? 85.670 50.889 56.168 1.00 10.58 6126 ALA F N 1
ATOM 17955 C CA . ALA F 3 125 ? 85.894 50.211 54.893 1.00 10.94 6126 ALA F CA 1
ATOM 17956 C C . ALA F 3 125 ? 85.352 48.797 55.009 1.00 11.10 6126 ALA F C 1
ATOM 17957 O O . ALA F 3 125 ? 85.046 48.337 56.116 1.00 11.77 6126 ALA F O 1
ATOM 17959 N N . ARG F 3 126 ? 85.220 48.114 53.871 1.00 10.92 6127 ARG F N 1
ATOM 17960 C CA . ARG F 3 126 ? 84.914 46.690 53.879 1.00 11.22 6127 ARG F CA 1
ATOM 17961 C C . ARG F 3 126 ? 85.824 45.988 54.885 1.00 11.25 6127 ARG F C 1
ATOM 17962 O O . ARG F 3 126 ? 87.027 46.282 54.888 1.00 12.38 6127 ARG F O 1
ATOM 17970 N N . GLU F 3 127 ? 85.281 45.067 55.678 1.00 11.38 6128 GLU F N 1
ATOM 17971 C CA . GLU F 3 127 ? 85.987 44.610 56.866 1.00 11.61 6128 GLU F CA 1
ATOM 17972 C C . GLU F 3 127 ? 87.412 44.148 56.604 1.00 11.63 6128 GLU F C 1
ATOM 17973 O O . GLU F 3 127 ? 88.330 44.604 57.288 1.00 11.75 6128 GLU F O 1
ATOM 17979 N N . ARG F 3 128 ? 87.627 43.298 55.600 1.00 11.54 6129 ARG F N 1
ATOM 17980 C CA . ARG F 3 128 ? 89.007 42.829 55.387 1.00 12.04 6129 ARG F CA 1
ATOM 17981 C C . ARG F 3 128 ? 89.904 43.935 54.862 1.00 12.21 6129 ARG F C 1
ATOM 17982 O O . ARG F 3 128 ? 91.107 43.930 55.173 1.00 12.01 6129 ARG F O 1
ATOM 17990 N N . ASP F 3 129 ? 89.364 44.864 54.072 1.00 11.67 6130 ASP F N 1
ATOM 17991 C CA . ASP F 3 129 ? 90.151 46.013 53.612 1.00 11.72 6130 ASP F CA 1
ATOM 17992 C C . ASP F 3 129 ? 90.542 46.863 54.815 1.00 12.03 6130 ASP F C 1
ATOM 17993 O O . ASP F 3 129 ? 91.681 47.313 54.925 1.00 11.89 6130 ASP F O 1
ATOM 17998 N N . MET F 3 130 ? 89.571 47.091 55.698 1.00 12.12 6131 MET F N 1
ATOM 17999 C CA . MET F 3 130 ? 89.759 47.895 56.900 1.00 12.06 6131 MET F CA 1
ATOM 18000 C C . MET F 3 130 ? 90.881 47.332 57.775 1.00 12.46 6131 MET F C 1
ATOM 18001 O O . MET F 3 130 ? 91.723 48.086 58.268 1.00 12.69 6131 MET F O 1
ATOM 18006 N N . GLU F 3 131 ? 90.946 46.007 57.883 1.00 13.45 6132 GLU F N 1
ATOM 18007 C CA . GLU F 3 131 ? 91.958 45.355 58.716 1.00 14.01 6132 GLU F CA 1
ATOM 18008 C C . GLU F 3 131 ? 93.385 45.560 58.208 1.00 14.59 6132 GLU F C 1
ATOM 18009 O O . GLU F 3 131 ? 94.320 45.643 59.007 1.00 14.01 6132 GLU F O 1
ATOM 18015 N N . GLN F 3 132 ? 93.548 45.660 56.890 1.00 14.98 6133 GLN F N 1
ATOM 18016 C CA . GLN F 3 132 ? 94.853 45.955 56.298 1.00 16.62 6133 GLN F CA 1
ATOM 18017 C C . GLN F 3 132 ? 95.342 47.334 56.717 1.00 15.56 6133 GLN F C 1
ATOM 18018 O O . GLN F 3 132 ? 96.511 47.517 57.048 1.00 15.70 6133 GLN F O 1
ATOM 18024 N N . CYS F 3 133 ? 94.445 48.311 56.628 1.00 15.02 6134 CYS F N 1
ATOM 18025 C CA . CYS F 3 133 ? 94.730 49.677 57.047 1.00 14.22 6134 CYS F CA 1
ATOM 18026 C C . CYS F 3 133 ? 94.969 49.740 58.553 1.00 14.19 6134 CYS F C 1
ATOM 18027 O O . CYS F 3 133 ? 95.932 50.359 59.009 1.00 13.73 6134 CYS F O 1
ATOM 18030 N N . ALA F 3 134 ? 94.125 49.038 59.308 1.00 13.40 6135 ALA F N 1
ATOM 18031 C CA . ALA F 3 134 ? 94.251 48.957 60.760 1.00 13.85 6135 ALA F CA 1
ATOM 18032 C C . ALA F 3 134 ? 95.606 48.394 61.189 1.00 14.07 6135 ALA F C 1
ATOM 18033 O O . ALA F 3 134 ? 96.240 48.926 62.099 1.00 14.07 6135 ALA F O 1
ATOM 18035 N N . LYS F 3 135 ? 96.063 47.349 60.499 1.00 14.37 6136 LYS F N 1
ATOM 18036 C CA . LYS F 3 135 ? 97.336 46.701 60.817 1.00 14.55 6136 LYS F CA 1
ATOM 18037 C C . LYS F 3 135 ? 98.501 47.683 60.734 1.00 14.60 6136 LYS F C 1
ATOM 18038 O O . LYS F 3 135 ? 99.332 47.747 61.641 1.00 13.84 6136 LYS F O 1
ATOM 18044 N N . VAL F 3 136 ? 98.538 48.463 59.656 1.00 13.78 6137 VAL F N 1
ATOM 18045 C CA . VAL F 3 136 ? 99.591 49.453 59.455 1.00 13.18 6137 VAL F CA 1
ATOM 18046 C C . VAL F 3 136 ? 99.542 50.525 60.539 1.00 13.04 6137 VAL F C 1
ATOM 18047 O O . VAL F 3 136 ? 100.572 50.888 61.105 1.00 13.04 6137 VAL F O 1
ATOM 18051 N N . GLN F 3 137 ? 98.335 50.972 60.875 1.00 12.80 6138 GLN F N 1
ATOM 18052 C CA . GLN F 3 137 ? 98.151 51.973 61.919 1.00 12.81 6138 GLN F CA 1
ATOM 18053 C C . GLN F 3 137 ? 98.555 51.445 63.297 1.00 12.96 6138 GLN F C 1
ATOM 18054 O O . GLN F 3 137 ? 99.099 52.183 64.110 1.00 13.67 6138 GLN F O 1
ATOM 18060 N N . MET F 3 138 ? 98.335 50.155 63.533 1.00 13.24 6139 MET F N 1
ATOM 18061 C CA . MET F 3 138 ? 98.672 49.546 64.816 1.00 13.50 6139 MET F CA 1
ATOM 18062 C C . MET F 3 138 ? 100.171 49.284 64.962 1.00 14.30 6139 MET F C 1
ATOM 18063 O O . MET F 3 138 ? 100.713 49.353 66.066 1.00 13.97 6139 MET F O 1
ATOM 18068 N N . GLU F 3 139 ? 100.842 49.026 63.840 1.00 13.96 6140 GLU F N 1
ATOM 18069 C CA . GLU F 3 139 ? 102.226 48.561 63.864 1.00 14.59 6140 GLU F CA 1
ATOM 18070 C C . GLU F 3 139 ? 103.276 49.640 63.645 1.00 14.44 6140 GLU F C 1
ATOM 18071 O O . GLU F 3 139 ? 104.418 49.490 64.078 1.00 15.24 6140 GLU F O 1
ATOM 18077 N N . THR F 3 140 ? 102.905 50.713 62.953 1.00 14.21 6141 THR F N 1
ATOM 18078 C CA . THR F 3 140 ? 103.877 51.739 62.590 1.00 14.11 6141 THR F CA 1
ATOM 18079 C C . THR F 3 140 ? 103.896 52.929 63.544 1.00 14.14 6141 THR F C 1
ATOM 18080 O O . THR F 3 140 ? 103.105 53.006 64.487 1.00 14.38 6141 THR F O 1
ATOM 18084 N N . GLU F 3 141 ? 104.792 53.870 63.261 1.00 13.91 6142 GLU F N 1
ATOM 18085 C CA . GLU F 3 141 ? 105.026 55.034 64.110 1.00 13.95 6142 GLU F CA 1
ATOM 18086 C C . GLU F 3 141 ? 103.852 56.012 64.156 1.00 13.75 6142 GLU F C 1
ATOM 18087 O O . GLU F 3 141 ? 103.858 56.948 64.959 1.00 13.96 6142 GLU F O 1
ATOM 18093 N N . ILE F 3 142 ? 102.882 55.836 63.260 1.00 13.06 6143 ILE F N 1
ATOM 18094 C CA . ILE F 3 142 ? 101.701 56.694 63.245 1.00 12.54 6143 ILE F CA 1
ATOM 18095 C C . ILE F 3 142 ? 100.925 56.569 64.558 1.00 12.45 6143 ILE F C 1
ATOM 18096 O O . ILE F 3 142 ? 100.259 57.511 64.983 1.00 12.98 6143 ILE F O 1
ATOM 18101 N N . THR F 3 143 ? 101.120 55.452 65.255 1.00 12.81 6144 THR F N 1
ATOM 18102 C CA . THR F 3 143 ? 100.496 55.246 66.556 1.00 12.63 6144 THR F CA 1
ATOM 18103 C C . THR F 3 143 ? 101.529 54.979 67.643 1.00 13.36 6144 THR F C 1
ATOM 18104 O O . THR F 3 143 ? 102.442 54.169 67.462 1.00 13.80 6144 THR F O 1
ATOM 18108 N N . ASP F 3 144 ? 101.445 55.756 68.719 1.00 13.38 6145 ASP F N 1
ATOM 18109 C CA . ASP F 3 144 ? 102.018 55.351 69.995 1.00 13.32 6145 ASP F CA 1
ATOM 18110 C C . ASP F 3 144 ? 100.869 54.923 70.894 1.00 13.39 6145 ASP F C 1
ATOM 18111 O O . ASP F 3 144 ? 99.899 55.659 71.063 1.00 13.83 6145 ASP F O 1
ATOM 18116 N N . HIS F 3 145 ? 100.999 53.756 71.509 1.00 13.00 6146 HIS F N 1
ATOM 18117 C CA . HIS F 3 145 ? 99.871 53.168 72.213 1.00 13.03 6146 HIS F CA 1
ATOM 18118 C C . HIS F 3 145 ? 99.709 53.622 73.659 1.00 12.78 6146 HIS F C 1
ATOM 18119 O O . HIS F 3 145 ? 98.787 53.189 74.348 1.00 12.88 6146 HIS F O 1
ATOM 18126 N N . ALA F 3 146 ? 100.562 54.548 74.088 1.00 13.00 6147 ALA F N 1
ATOM 18127 C CA . ALA F 3 146 ? 100.360 55.258 75.347 1.00 12.67 6147 ALA F CA 1
ATOM 18128 C C . ALA F 3 146 ? 99.593 56.547 75.070 1.00 13.06 6147 ALA F C 1
ATOM 18129 O O . ALA F 3 146 ? 98.571 56.822 75.696 1.00 12.83 6147 ALA F O 1
ATOM 18131 N N . LEU F 3 147 ? 100.069 57.300 74.082 1.00 12.82 6148 LEU F N 1
ATOM 18132 C CA . LEU F 3 147 ? 99.493 58.597 73.742 1.00 12.66 6148 LEU F CA 1
ATOM 18133 C C . LEU F 3 147 ? 98.244 58.477 72.874 1.00 12.63 6148 LEU F C 1
ATOM 18134 O O . LEU F 3 147 ? 97.493 59.440 72.724 1.00 12.73 6148 LEU F O 1
ATOM 18139 N N . ALA F 3 148 ? 98.018 57.287 72.324 1.00 12.26 6149 ALA F N 1
ATOM 18140 C CA . ALA F 3 148 ? 96.832 57.023 71.516 1.00 12.41 6149 ALA F CA 1
ATOM 18141 C C . ALA F 3 148 ? 96.079 55.825 72.073 1.00 12.41 6149 ALA F C 1
ATOM 18142 O O . ALA F 3 148 ? 96.617 55.061 72.880 1.00 13.82 6149 ALA F O 1
ATOM 18144 N N . GLY F 3 149 ? 94.834 55.662 71.637 1.00 11.42 6150 GLY F N 1
ATOM 18145 C CA . GLY F 3 149 ? 94.057 54.499 72.021 1.00 11.66 6150 GLY F CA 1
ATOM 18146 C C . GLY F 3 149 ? 93.028 54.149 70.968 1.00 12.04 6150 GLY F C 1
ATOM 18147 O O . GLY F 3 149 ? 92.458 55.041 70.333 1.00 12.50 6150 GLY F O 1
ATOM 18148 N N . VAL F 3 150 ? 92.824 52.853 70.742 1.00 11.48 6151 VAL F N 1
ATOM 18149 C CA . VAL F 3 150 ? 91.785 52.396 69.825 1.00 11.93 6151 VAL F CA 1
ATOM 18150 C C . VAL F 3 150 ? 90.444 52.398 70.557 1.00 11.30 6151 VAL F C 1
ATOM 18151 O O . VAL F 3 150 ? 90.258 51.681 71.543 1.00 11.58 6151 VAL F O 1
ATOM 18155 N N . ARG F 3 151 ? 89.546 53.274 70.118 1.00 10.57 6152 ARG F N 1
ATOM 18156 C CA . ARG F 3 151 ? 88.311 53.555 70.853 1.00 10.62 6152 ARG F CA 1
ATOM 18157 C C . ARG F 3 151 ? 87.165 53.797 69.853 1.00 10.48 6152 ARG F C 1
ATOM 18158 O O . ARG F 3 151 ? 87.144 54.826 69.189 1.00 11.47 6152 ARG F O 1
ATOM 18166 N N . GLY F 3 152 ? 86.232 52.851 69.785 1.00 10.73 6153 GLY F N 1
ATOM 18167 C CA . GLY F 3 152 ? 85.082 52.987 68.910 1.00 10.83 6153 GLY F CA 1
ATOM 18168 C C . GLY F 3 152 ? 83.949 53.770 69.548 1.00 11.45 6153 GLY F C 1
ATOM 18169 O O . GLY F 3 152 ? 82.990 54.147 68.874 1.00 11.63 6153 GLY F O 1
ATOM 18170 N N . ALA F 3 153 ? 84.055 53.995 70.855 1.00 10.52 6154 ALA F N 1
ATOM 18171 C CA . ALA F 3 153 ? 83.063 54.766 71.601 1.00 10.81 6154 ALA F CA 1
ATOM 18172 C C . ALA F 3 153 ? 83.674 55.253 72.914 1.00 10.84 6154 ALA F C 1
ATOM 18173 O O . ALA F 3 153 ? 84.622 54.653 73.422 1.00 11.43 6154 ALA F O 1
ATOM 18175 N N . THR F 3 154 ? 83.115 56.335 73.455 1.00 10.73 6155 THR F N 1
ATOM 18176 C CA . THR F 3 154 ? 83.618 56.973 74.673 1.00 10.73 6155 THR F CA 1
ATOM 18177 C C . THR F 3 154 ? 85.096 57.340 74.518 1.00 11.08 6155 THR F C 1
ATOM 18178 O O . THR F 3 154 ? 85.967 56.788 75.196 1.00 11.36 6155 THR F O 1
ATOM 18182 N N . VAL F 3 155 ? 85.358 58.307 73.642 1.00 11.16 6156 VAL F N 1
ATOM 18183 C CA . VAL F 3 155 ? 86.707 58.571 73.148 1.00 11.01 6156 VAL F CA 1
ATOM 18184 C C . VAL F 3 155 ? 87.483 59.602 73.965 1.00 10.45 6156 VAL F C 1
ATOM 18185 O O . VAL F 3 155 ? 88.687 59.764 73.776 1.00 10.66 6156 VAL F O 1
ATOM 18189 N N . HIS F 3 156 ? 86.771 60.321 74.831 1.00 10.88 6157 HIS F N 1
ATOM 18190 C CA . HIS F 3 156 ? 87.320 61.406 75.648 1.00 10.60 6157 HIS F CA 1
ATOM 18191 C C . HIS F 3 156 ? 88.753 61.147 76.116 1.00 10.59 6157 HIS F C 1
ATOM 18192 O O . HIS F 3 156 ? 89.047 60.098 76.692 1.00 10.48 6157 HIS F O 1
ATOM 18199 N N . GLY F 3 157 ? 89.651 62.083 75.817 1.00 10.37 6158 GLY F N 1
ATOM 18200 C CA . GLY F 3 157 ? 91.025 61.932 76.262 1.00 10.96 6158 GLY F CA 1
ATOM 18201 C C . GLY F 3 157 ? 92.069 62.768 75.549 1.00 11.32 6158 GLY F C 1
ATOM 18202 O O . GLY F 3 157 ? 93.088 63.113 76.151 1.00 11.40 6158 GLY F O 1
ATOM 18203 N N . HIS F 3 158 ? 91.831 63.102 74.280 1.00 11.17 6159 HIS F N 1
ATOM 18204 C CA . HIS F 3 158 ? 92.846 63.766 73.457 1.00 10.76 6159 HIS F CA 1
ATOM 18205 C C . HIS F 3 158 ? 93.309 65.107 74.032 1.00 10.73 6159 HIS F C 1
ATOM 18206 O O . HIS F 3 158 ? 94.477 65.478 73.905 1.00 11.06 6159 HIS F O 1
ATOM 18213 N N . SER F 3 159 ? 92.407 65.795 74.724 1.00 10.23 6160 SER F N 1
ATOM 18214 C CA . SER F 3 159 ? 92.680 67.134 75.237 1.00 10.68 6160 SER F CA 1
ATOM 18215 C C . SER F 3 159 ? 92.879 67.141 76.751 1.00 10.85 6160 SER F C 1
ATOM 18216 O O . SER F 3 159 ? 93.123 68.191 77.346 1.00 11.04 6160 SER F O 1
ATOM 18219 N N . VAL F 3 160 ? 92.698 65.978 77.370 1.00 10.61 6161 VAL F N 1
ATOM 18220 C CA . VAL F 3 160 ? 92.838 65.835 78.816 1.00 11.00 6161 VAL F CA 1
ATOM 18221 C C . VAL F 3 160 ? 94.323 65.749 79.191 1.00 11.56 6161 VAL F C 1
ATOM 18222 O O . VAL F 3 160 ? 95.133 65.249 78.404 1.00 11.80 6161 VAL F O 1
ATOM 18226 N N . ARG F 3 161 ? 94.692 66.298 80.350 1.00 11.02 6162 ARG F N 1
ATOM 18227 C CA . ARG F 3 161 ? 96.067 66.125 80.867 1.00 11.45 6162 ARG F CA 1
ATOM 18228 C C . ARG F 3 161 ? 96.468 64.671 80.850 1.00 11.58 6162 ARG F C 1
ATOM 18229 O O . ARG F 3 161 ? 95.676 63.768 81.136 1.00 12.42 6162 ARG F O 1
ATOM 18237 N N . LEU F 3 162 ? 97.722 64.410 80.495 1.00 12.37 6163 LEU F N 1
ATOM 18238 C CA . LEU F 3 162 ? 98.231 63.040 80.505 1.00 13.29 6163 LEU F CA 1
ATOM 18239 C C . LEU F 3 162 ? 98.277 62.492 81.929 1.00 14.07 6163 LEU F C 1
ATOM 18240 O O . LEU F 3 162 ? 98.386 63.259 82.889 1.00 14.25 6163 LEU F O 1
ATOM 18245 N N . GLN F 3 163 ? 98.158 61.173 82.071 1.00 14.85 6164 GLN F N 1
ATOM 18246 C CA . GLN F 3 163 ? 98.440 60.525 83.353 1.00 15.74 6164 GLN F CA 1
ATOM 18247 C C . GLN F 3 163 ? 99.931 60.645 83.648 1.00 16.83 6164 GLN F C 1
ATOM 18248 O O . GLN F 3 163 ? 100.726 60.910 82.745 1.00 16.18 6164 GLN F O 1
ATOM 18254 N N . GLU F 3 164 ? 100.308 60.437 84.905 1.00 17.57 6165 GLU F N 1
ATOM 18255 C CA . GLU F 3 164 ? 101.703 60.566 85.317 1.00 19.53 6165 GLU F CA 1
ATOM 18256 C C . GLU F 3 164 ? 102.634 59.571 84.627 1.00 18.79 6165 GLU F C 1
ATOM 18257 O O . GLU F 3 164 ? 103.828 59.837 84.477 1.00 19.54 6165 GLU F O 1
ATOM 18263 N N . ASP F 3 165 ? 102.073 58.466 84.141 1.00 18.02 6166 ASP F N 1
ATOM 18264 C CA . ASP F 3 165 ? 102.851 57.448 83.441 1.00 17.56 6166 ASP F CA 1
ATOM 18265 C C . ASP F 3 165 ? 102.915 57.676 81.928 1.00 17.10 6166 ASP F C 1
ATOM 18266 O O . ASP F 3 165 ? 103.386 56.816 81.182 1.00 16.90 6166 ASP F O 1
ATOM 18271 N N . GLY F 3 166 ? 102.406 58.823 81.483 1.00 16.51 6167 GLY F N 1
ATOM 18272 C CA . GLY F 3 166 ? 102.480 59.184 80.077 1.00 15.53 6167 GLY F CA 1
ATOM 18273 C C . GLY F 3 166 ? 101.361 58.622 79.215 1.00 14.63 6167 GLY F C 1
ATOM 18274 O O . GLY F 3 166 ? 101.354 58.823 78.000 1.00 14.78 6167 GLY F O 1
ATOM 18275 N N . VAL F 3 167 ? 100.422 57.912 79.835 1.00 13.80 6168 VAL F N 1
ATOM 18276 C CA . VAL F 3 167 ? 99.311 57.297 79.112 1.00 13.45 6168 VAL F CA 1
ATOM 18277 C C . VAL F 3 167 ? 98.093 58.224 79.109 1.00 13.43 6168 VAL F C 1
ATOM 18278 O O . VAL F 3 167 ? 97.793 58.867 80.114 1.00 13.28 6168 VAL F O 1
ATOM 18282 N N . MET F 3 168 ? 97.427 58.329 77.960 1.00 12.82 6169 MET F N 1
ATOM 18283 C CA . MET F 3 168 ? 96.251 59.189 77.829 1.00 12.11 6169 MET F CA 1
ATOM 18284 C C . MET F 3 168 ? 95.033 58.568 78.506 1.00 11.50 6169 MET F C 1
ATOM 18285 O O . MET F 3 168 ? 94.743 57.384 78.320 1.00 11.91 6169 MET F O 1
ATOM 18290 N N . PHE F 3 169 ? 94.310 59.394 79.260 1.00 11.88 6170 PHE F N 1
ATOM 18291 C CA . PHE F 3 169 ? 93.101 58.980 79.971 1.00 11.66 6170 PHE F CA 1
ATOM 18292 C C . PHE F 3 169 ? 92.121 58.217 79.083 1.00 11.85 6170 PHE F C 1
ATOM 18293 O O . PHE F 3 169 ? 91.792 58.652 77.978 1.00 12.37 6170 PHE F O 1
ATOM 18301 N N . ASP F 3 170 ? 91.673 57.071 79.583 1.00 11.84 6171 ASP F N 1
ATOM 18302 C CA . ASP F 3 170 ? 90.567 56.331 78.992 1.00 12.07 6171 ASP F CA 1
ATOM 18303 C C . ASP F 3 170 ? 89.513 56.114 80.074 1.00 11.82 6171 ASP F C 1
ATOM 18304 O O . ASP F 3 170 ? 89.779 55.472 81.093 1.00 12.31 6171 ASP F O 1
ATOM 18309 N N . MET F 3 171 ? 88.312 56.642 79.841 1.00 12.24 6172 MET F N 1
ATOM 18310 C CA . MET F 3 171 ? 87.206 56.486 80.778 1.00 11.53 6172 MET F CA 1
ATOM 18311 C C . MET F 3 171 ? 86.915 55.010 81.030 1.00 11.84 6172 MET F C 1
ATOM 18312 O O . MET F 3 171 ? 86.567 54.619 82.145 1.00 11.69 6172 MET F O 1
ATOM 18317 N N . LEU F 3 172 ? 87.106 54.192 79.998 1.00 11.60 6173 LEU F N 1
ATOM 18318 C CA . LEU F 3 172 ? 86.736 52.784 80.053 1.00 12.50 6173 LEU F CA 1
ATOM 18319 C C . LEU F 3 172 ? 87.952 51.865 80.162 1.00 12.37 6173 LEU F C 1
ATOM 18320 O O . LEU F 3 172 ? 87.818 50.644 80.067 1.00 13.31 6173 LEU F O 1
ATOM 18325 N N . ASP F 3 173 ? 89.132 52.461 80.339 1.00 12.18 6174 ASP F N 1
ATOM 18326 C CA . ASP F 3 173 ? 90.342 51.726 80.718 1.00 13.09 6174 ASP F CA 1
ATOM 18327 C C . ASP F 3 173 ? 90.574 50.478 79.851 1.00 12.94 6174 ASP F C 1
ATOM 18328 O O . ASP F 3 173 ? 90.611 49.352 80.353 1.00 13.08 6174 ASP F O 1
ATOM 18333 N N . ARG F 3 174 ? 90.689 50.684 78.543 1.00 12.54 6175 ARG F N 1
ATOM 18334 C CA . ARG F 3 174 ? 90.828 49.576 77.607 1.00 12.91 6175 ARG F CA 1
ATOM 18335 C C . ARG F 3 174 ? 92.278 49.093 77.463 1.00 13.40 6175 ARG F C 1
ATOM 18336 O O . ARG F 3 174 ? 92.526 47.957 77.093 1.00 13.73 6175 ARG F O 1
ATOM 18344 N N . ARG F 3 175 ? 93.184 50.026 77.703 1.00 13.31 6176 ARG F N 1
ATOM 18345 C CA . ARG F 3 175 ? 94.617 49.739 77.600 1.00 13.44 6176 ARG F CA 1
ATOM 18346 C C . ARG F 3 175 ? 95.371 50.572 78.629 1.00 14.05 6176 ARG F C 1
ATOM 18347 O O . ARG F 3 175 ? 94.935 51.664 78.991 1.00 13.56 6176 ARG F O 1
ATOM 18355 N N . ARG F 3 176 ? 96.519 50.064 79.074 1.00 14.72 6177 ARG F N 1
ATOM 18356 C CA . ARG F 3 176 ? 97.270 50.756 80.113 1.00 15.73 6177 ARG F CA 1
ATOM 18357 C C . ARG F 3 176 ? 98.695 50.191 80.100 1.00 16.95 6177 ARG F C 1
ATOM 18358 O O . ARG F 3 176 ? 98.937 49.145 79.505 1.00 16.47 6177 ARG F O 1
ATOM 18366 N N . LEU F 3 177 ? 99.598 50.948 80.722 1.00 18.60 6178 LEU F N 1
ATOM 18367 C CA . LEU F 3 177 ? 100.976 50.548 80.983 1.00 20.62 6178 LEU F CA 1
ATOM 18368 C C . LEU F 3 177 ? 101.017 49.479 82.065 1.00 21.89 6178 LEU F C 1
ATOM 18369 O O . LEU F 3 177 ? 100.569 49.707 83.190 1.00 22.32 6178 LEU F O 1
ATOM 18374 N N . GLU F 3 178 ? 101.581 48.324 81.727 1.00 22.99 6179 GLU F N 1
ATOM 18375 C CA . GLU F 3 178 ? 101.835 47.266 82.698 1.00 24.10 6179 GLU F CA 1
ATOM 18376 C C . GLU F 3 178 ? 103.255 46.753 82.501 1.00 24.76 6179 GLU F C 1
ATOM 18377 O O . GLU F 3 178 ? 103.582 46.214 81.444 1.00 24.99 6179 GLU F O 1
ATOM 18383 N N . ASN F 3 179 ? 104.112 46.997 83.491 1.00 25.84 6180 ASN F N 1
ATOM 18384 C CA . ASN F 3 179 ? 105.508 46.558 83.448 1.00 26.49 6180 ASN F CA 1
ATOM 18385 C C . ASN F 3 179 ? 106.283 47.130 82.264 1.00 25.74 6180 ASN F C 1
ATOM 18386 O O . ASN F 3 179 ? 107.075 46.430 81.631 1.00 26.06 6180 ASN F O 1
ATOM 18391 N N . GLY F 3 180 ? 106.050 48.406 81.969 1.00 24.34 6181 GLY F N 1
ATOM 18392 C CA . GLY F 3 180 ? 106.799 49.079 80.924 1.00 23.43 6181 GLY F CA 1
ATOM 18393 C C . GLY F 3 180 ? 106.279 48.847 79.516 1.00 22.44 6181 GLY F C 1
ATOM 18394 O O . GLY F 3 180 ? 106.846 49.367 78.553 1.00 22.79 6181 GLY F O 1
ATOM 18395 N N . THR F 3 181 ? 105.205 48.073 79.385 1.00 21.22 6182 THR F N 1
ATOM 18396 C CA . THR F 3 181 ? 104.609 47.823 78.078 1.00 20.11 6182 THR F CA 1
ATOM 18397 C C . THR F 3 181 ? 103.104 48.083 78.093 1.00 18.86 6182 THR F C 1
ATOM 18398 O O . THR F 3 181 ? 102.452 47.936 79.128 1.00 18.16 6182 THR F O 1
ATOM 18402 N N . ILE F 3 182 ? 102.572 48.540 76.963 1.00 17.80 6183 ILE F N 1
ATOM 18403 C CA . ILE F 3 182 ? 101.143 48.806 76.848 1.00 16.61 6183 ILE F CA 1
ATOM 18404 C C . ILE F 3 182 ? 100.372 47.508 76.628 1.00 16.58 6183 ILE F C 1
ATOM 18405 O O . ILE F 3 182 ? 100.676 46.738 75.715 1.00 16.68 6183 ILE F O 1
ATOM 18410 N N . ILE F 3 183 ? 99.418 47.245 77.516 1.00 16.29 6184 ILE F N 1
ATOM 18411 C CA . ILE F 3 183 ? 98.542 46.081 77.414 1.00 17.04 6184 ILE F CA 1
ATOM 18412 C C . ILE F 3 183 ? 97.116 46.526 77.092 1.00 16.70 6184 ILE F C 1
ATOM 18413 O O . ILE F 3 183 ? 96.584 47.437 77.726 1.00 16.55 6184 ILE F O 1
ATOM 18418 N N . MET F 3 184 ? 96.519 45.898 76.084 1.00 16.39 6185 MET F N 1
ATOM 18419 C CA . MET F 3 184 ? 95.108 46.107 75.779 1.00 16.31 6185 MET F CA 1
ATOM 18420 C C . MET F 3 184 ? 94.336 44.807 75.988 1.00 16.17 6185 MET F C 1
ATOM 18421 O O . MET F 3 184 ? 94.575 43.815 75.299 1.00 16.87 6185 MET F O 1
ATOM 18426 N N . ASP F 3 185 ? 93.412 44.821 76.943 1.00 16.45 6186 ASP F N 1
ATOM 18427 C CA . ASP F 3 185 ? 92.665 43.620 77.299 1.00 16.37 6186 ASP F CA 1
ATOM 18428 C C . ASP F 3 185 ? 91.156 43.761 77.093 1.00 16.37 6186 ASP F C 1
ATOM 18429 O O . ASP F 3 185 ? 90.370 42.968 77.616 1.00 16.03 6186 ASP F O 1
ATOM 18434 N N . LYS F 3 186 ? 90.759 44.810 76.378 1.00 15.54 6187 LYS F N 1
ATOM 18435 C CA . LYS F 3 186 ? 89.372 44.983 75.949 1.00 15.57 6187 LYS F CA 1
ATOM 18436 C C . LYS F 3 186 ? 89.393 45.385 74.480 1.00 15.35 6187 LYS F C 1
ATOM 18437 O O . LYS F 3 186 ? 90.400 45.914 73.999 1.00 15.60 6187 LYS F O 1
ATOM 18443 N N . ASP F 3 187 ? 88.310 45.114 73.755 1.00 15.03 6188 ASP F N 1
ATOM 18444 C CA . ASP F 3 187 ? 88.224 45.586 72.375 1.00 14.86 6188 ASP F CA 1
ATOM 18445 C C . ASP F 3 187 ? 87.938 47.090 72.339 1.00 14.45 6188 ASP F C 1
ATOM 18446 O O . ASP F 3 187 ? 87.816 47.724 73.389 1.00 14.27 6188 ASP F O 1
ATOM 18451 N N . GLN F 3 188 ? 87.794 47.655 71.146 1.00 14.11 6189 GLN F N 1
ATOM 18452 C CA . GLN F 3 188 ? 87.717 49.107 71.022 1.00 13.18 6189 GLN F CA 1
ATOM 18453 C C . GLN F 3 188 ? 86.417 49.719 71.545 1.00 13.48 6189 GLN F C 1
ATOM 18454 O O . GLN F 3 188 ? 86.335 50.931 71.730 1.00 13.27 6189 GLN F O 1
ATOM 18460 N N . VAL F 3 189 ? 85.424 48.883 71.841 1.00 14.20 6190 VAL F N 1
ATOM 18461 C CA . VAL F 3 189 ? 84.245 49.351 72.568 1.00 14.76 6190 VAL F CA 1
ATOM 18462 C C . VAL F 3 189 ? 84.173 48.783 73.993 1.00 15.48 6190 VAL F C 1
ATOM 18463 O O . VAL F 3 189 ? 83.093 48.655 74.574 1.00 15.84 6190 VAL F O 1
ATOM 18467 N N . ALA F 3 190 ? 85.340 48.446 74.540 1.00 15.44 6191 ALA F N 1
ATOM 18468 C CA . ALA F 3 190 ? 85.515 48.149 75.964 1.00 15.69 6191 ALA F CA 1
ATOM 18469 C C . ALA F 3 190 ? 84.858 46.855 76.445 1.00 16.69 6191 ALA F C 1
ATOM 18470 O O . ALA F 3 190 ? 84.562 46.704 77.633 1.00 16.19 6191 ALA F O 1
ATOM 18472 N N . ILE F 3 191 ? 84.657 45.912 75.529 1.00 17.13 6192 ILE F N 1
ATOM 18473 C CA . ILE F 3 191 ? 84.251 44.561 75.901 1.00 18.92 6192 ILE F CA 1
ATOM 18474 C C . ILE F 3 191 ? 85.510 43.747 76.182 1.00 20.09 6192 ILE F C 1
ATOM 18475 O O . ILE F 3 191 ? 86.433 43.728 75.369 1.00 19.12 6192 ILE F O 1
ATOM 18480 N N . PRO F 3 192 ? 85.589 43.118 77.368 1.00 22.10 6193 PRO F N 1
ATOM 18481 C CA . PRO F 3 192 ? 86.790 42.396 77.806 1.00 23.61 6193 PRO F CA 1
ATOM 18482 C C . PRO F 3 192 ? 87.243 41.329 76.812 1.00 25.17 6193 PRO F C 1
ATOM 18483 O O . PRO F 3 192 ? 86.422 40.589 76.264 1.00 26.06 6193 PRO F O 1
ATOM 18487 N N . LEU F 3 193 ? 88.545 41.294 76.547 1.00 26.54 6194 LEU F N 1
ATOM 18488 C CA . LEU F 3 193 ? 89.104 40.357 75.580 1.00 28.09 6194 LEU F CA 1
ATOM 18489 C C . LEU F 3 193 ? 89.338 38.963 76.145 1.00 29.58 6194 LEU F C 1
ATOM 18490 O O . LEU F 3 193 ? 89.463 38.768 77.354 1.00 29.51 6194 LEU F O 1
ATOM 18495 N N . ASP F 3 194 ? 89.205 37.995 75.248 1.00 30.94 6195 ASP F N 1
ATOM 18496 C CA . ASP F 3 194 ? 89.708 36.633 75.402 1.00 32.56 6195 ASP F CA 1
ATOM 18497 C C . ASP F 3 194 ? 91.116 36.595 76.007 1.00 32.70 6195 ASP F C 1
ATOM 18498 O O . ASP F 3 194 ? 91.369 35.908 76.993 1.00 32.61 6195 ASP F O 1
ATOM 18503 N N . ARG F 3 195 ? 91.991 37.420 75.447 1.00 33.09 6196 ARG F N 1
ATOM 18504 C CA . ARG F 3 195 ? 93.421 37.397 75.691 1.00 33.42 6196 ARG F CA 1
ATOM 18505 C C . ARG F 3 195 ? 94.012 38.797 75.547 1.00 32.23 6196 ARG F C 1
ATOM 18506 O O . ARG F 3 195 ? 93.752 39.481 74.553 1.00 32.51 6196 ARG F O 1
ATOM 18514 N N . LYS F 3 196 ? 94.792 39.216 76.539 1.00 30.17 6197 LYS F N 1
ATOM 18515 C CA . LYS F 3 196 ? 95.423 40.533 76.526 1.00 28.52 6197 LYS F CA 1
ATOM 18516 C C . LYS F 3 196 ? 96.398 40.686 75.363 1.00 26.82 6197 LYS F C 1
ATOM 18517 O O . LYS F 3 196 ? 97.086 39.736 74.987 1.00 26.43 6197 LYS F O 1
ATOM 18523 N N . VAL F 3 197 ? 96.426 41.881 74.781 1.00 24.38 6198 VAL F N 1
ATOM 18524 C CA . VAL F 3 197 ? 97.271 42.165 73.627 1.00 22.72 6198 VAL F CA 1
ATOM 18525 C C . VAL F 3 197 ? 98.399 43.110 74.019 1.00 22.43 6198 VAL F C 1
ATOM 18526 O O . VAL F 3 197 ? 98.155 44.205 74.526 1.00 21.52 6198 VAL F O 1
ATOM 18530 N N . ASP F 3 198 ? 99.633 42.657 73.821 1.00 22.38 6199 ASP F N 1
ATOM 18531 C CA . ASP F 3 198 ? 100.813 43.470 74.087 1.00 22.76 6199 ASP F CA 1
ATOM 18532 C C . ASP F 3 198 ? 101.049 44.423 72.920 1.00 22.53 6199 ASP F C 1
ATOM 18533 O O . ASP F 3 198 ? 101.369 43.992 71.815 1.00 22.86 6199 ASP F O 1
ATOM 18538 N N . LEU F 3 199 ? 100.922 45.721 73.178 1.00 22.18 6200 LEU F N 1
ATOM 18539 C CA . LEU F 3 199 ? 101.108 46.728 72.137 1.00 21.81 6200 LEU F CA 1
ATOM 18540 C C . LEU F 3 199 ? 102.463 47.433 72.239 1.00 22.18 6200 LEU F C 1
ATOM 18541 O O . LEU F 3 199 ? 102.661 48.510 71.669 1.00 22.67 6200 LEU F O 1
ATOM 18546 N N . GLY F 3 200 ? 103.391 46.814 72.966 1.00 22.30 6201 GLY F N 1
ATOM 18547 C CA . GLY F 3 200 ? 104.770 47.271 72.978 1.00 22.10 6201 GLY F CA 1
ATOM 18548 C C . GLY F 3 200 ? 105.086 48.387 73.958 1.00 22.12 6201 GLY F C 1
ATOM 18549 O O . GLY F 3 200 ? 104.190 48.954 74.587 1.00 21.33 6201 GLY F O 1
ATOM 18550 N N . LYS F 3 201 ? 106.375 48.686 74.098 1.00 22.11 6202 LYS F N 1
ATOM 18551 C CA . LYS F 3 201 ? 106.841 49.797 74.923 1.00 22.72 6202 LYS F CA 1
ATOM 18552 C C . LYS F 3 201 ? 106.423 51.121 74.295 1.00 21.76 6202 LYS F C 1
ATOM 18553 O O . LYS F 3 201 ? 106.549 51.309 73.083 1.00 21.95 6202 LYS F O 1
ATOM 18559 N N . PRO F 3 202 ? 105.911 52.055 75.112 1.00 21.05 6203 PRO F N 1
ATOM 18560 C CA . PRO F 3 202 ? 105.628 53.418 74.650 1.00 20.35 6203 PRO F CA 1
ATOM 18561 C C . PRO F 3 202 ? 106.886 54.205 74.288 1.00 19.76 6203 PRO F C 1
ATOM 18562 O O . PRO F 3 202 ? 107.981 53.909 74.774 1.00 19.97 6203 PRO F O 1
ATOM 18566 N N . MET F 3 203 ? 106.723 55.184 73.403 1.00 18.26 6204 MET F N 1
ATOM 18567 C CA . MET F 3 203 ? 107.778 56.146 73.097 1.00 17.82 6204 MET F CA 1
ATOM 18568 C C . MET F 3 203 ? 108.056 56.996 74.331 1.00 17.75 6204 MET F C 1
ATOM 18569 O O . MET F 3 203 ? 107.142 57.297 75.102 1.00 17.72 6204 MET F O 1
ATOM 18574 N N . SER F 3 204 ? 109.306 57.417 74.498 1.00 17.71 6205 SER F N 1
ATOM 18575 C CA . SER F 3 204 ? 109.619 58.434 75.495 1.00 18.30 6205 SER F CA 1
ATOM 18576 C C . SER F 3 204 ? 108.964 59.735 75.046 1.00 18.25 6205 SER F C 1
ATOM 18577 O O . SER F 3 204 ? 108.593 59.875 73.877 1.00 18.23 6205 SER F O 1
ATOM 18580 N N . SER F 3 205 ? 108.783 60.666 75.977 1.00 18.43 6206 SER F N 1
ATOM 18581 C CA . SER F 3 205 ? 108.273 61.989 75.635 1.00 18.99 6206 SER F CA 1
ATOM 18582 C C . SER F 3 205 ? 109.169 62.648 74.586 1.00 19.12 6206 SER F C 1
ATOM 18583 O O . SER F 3 205 ? 108.685 63.328 73.681 1.00 18.51 6206 SER F O 1
ATOM 18586 N N . GLU F 3 206 ? 110.469 62.373 74.671 1.00 19.57 6207 GLU F N 1
ATOM 18587 C CA . GLU F 3 206 ? 111.448 62.901 73.727 1.00 20.52 6207 GLU F CA 1
ATOM 18588 C C . GLU F 3 206 ? 111.244 62.361 72.311 1.00 19.34 6207 GLU F C 1
ATOM 18589 O O . GLU F 3 206 ? 111.267 63.126 71.347 1.00 19.03 6207 GLU F O 1
ATOM 18595 N N . GLU F 3 207 ? 111.033 61.051 72.185 1.00 18.83 6208 GLU F N 1
ATOM 18596 C CA . GLU F 3 207 ? 110.807 60.444 70.874 1.00 17.80 6208 GLU F CA 1
ATOM 18597 C C . GLU F 3 207 ? 109.470 60.881 70.285 1.00 16.75 6208 GLU F C 1
ATOM 18598 O O . GLU F 3 207 ? 109.373 61.151 69.089 1.00 15.78 6208 GLU F O 1
ATOM 18604 N N . ALA F 3 208 ? 108.450 60.968 71.135 1.00 15.79 6209 ALA F N 1
ATOM 18605 C CA . ALA F 3 208 ? 107.127 61.413 70.707 1.00 15.10 6209 ALA F CA 1
ATOM 18606 C C . ALA F 3 208 ? 107.192 62.824 70.128 1.00 15.02 6209 ALA F C 1
ATOM 18607 O O . ALA F 3 208 ? 106.613 63.093 69.076 1.00 14.74 6209 ALA F O 1
ATOM 18609 N N . ALA F 3 209 ? 107.963 63.694 70.780 1.00 14.30 6210 ALA F N 1
ATOM 18610 C CA . ALA F 3 209 ? 108.121 65.079 70.346 1.00 14.35 6210 ALA F CA 1
ATOM 18611 C C . ALA F 3 209 ? 108.802 65.166 68.982 1.00 14.55 6210 ALA F C 1
ATOM 18612 O O . ALA F 3 209 ? 108.536 66.084 68.202 1.00 14.07 6210 ALA F O 1
ATOM 18614 N N . LYS F 3 210 ? 109.669 64.198 68.697 1.00 15.31 6211 LYS F N 1
ATOM 18615 C CA . LYS F 3 210 ? 110.362 64.135 67.415 1.00 16.12 6211 LYS F CA 1
ATOM 18616 C C . LYS F 3 210 ? 109.510 63.506 66.310 1.00 15.80 6211 LYS F C 1
ATOM 18617 O O . LYS F 3 210 ? 109.733 63.784 65.131 1.00 16.49 6211 LYS F O 1
ATOM 18623 N N . ARG F 3 211 ? 108.556 62.653 66.686 1.00 15.28 6212 ARG F N 1
ATOM 18624 C CA . ARG F 3 211 ? 107.762 61.924 65.709 1.00 14.62 6212 ARG F CA 1
ATOM 18625 C C . ARG F 3 211 ? 106.392 62.554 65.478 1.00 14.35 6212 ARG F C 1
ATOM 18626 O O . ARG F 3 211 ? 105.710 62.179 64.527 1.00 13.75 6212 ARG F O 1
ATOM 18634 N N . THR F 3 212 ? 106.021 63.539 66.292 1.00 14.03 6213 THR F N 1
ATOM 18635 C CA . THR F 3 212 ? 104.657 64.061 66.265 1.00 13.21 6213 THR F CA 1
ATOM 18636 C C . THR F 3 212 ? 104.342 64.937 65.052 1.00 13.32 6213 THR F C 1
ATOM 18637 O O . THR F 3 212 ? 105.211 65.648 64.532 1.00 12.30 6213 THR F O 1
ATOM 18641 N N . THR F 3 213 ? 103.091 64.860 64.603 1.00 12.31 6214 THR F N 1
ATOM 18642 C CA . THR F 3 213 ? 102.578 65.730 63.549 1.00 12.04 6214 THR F CA 1
ATOM 18643 C C . THR F 3 213 ? 101.808 66.922 64.112 1.00 12.08 6214 THR F C 1
ATOM 18644 O O . THR F 3 213 ? 101.194 67.674 63.361 1.00 12.16 6214 THR F O 1
ATOM 18648 N N . ILE F 3 214 ? 101.807 67.078 65.433 1.00 11.82 6215 ILE F N 1
ATOM 18649 C CA . ILE F 3 214 ? 101.165 68.236 66.044 1.00 11.83 6215 ILE F CA 1
ATOM 18650 C C . ILE F 3 214 ? 102.194 69.315 66.380 1.00 12.25 6215 ILE F C 1
ATOM 18651 O O . ILE F 3 214 ? 103.342 69.007 66.711 1.00 12.13 6215 ILE F O 1
ATOM 18656 N N . TYR F 3 215 ? 101.829 70.565 66.110 1.00 11.95 6216 TYR F N 1
ATOM 18657 C CA . TYR F 3 215 ? 102.602 71.715 66.570 1.00 12.55 6216 TYR F CA 1
ATOM 18658 C C . TYR F 3 215 ? 102.208 72.043 68.007 1.00 12.54 6216 TYR F C 1
ATOM 18659 O O . TYR F 3 215 ? 101.039 71.925 68.378 1.00 12.52 6216 TYR F O 1
ATOM 18668 N N . ARG F 3 216 ? 103.190 72.444 68.812 1.00 12.61 6217 ARG F N 1
ATOM 18669 C CA . ARG F 3 216 ? 102.936 72.929 70.160 1.00 12.84 6217 ARG F CA 1
ATOM 18670 C C . ARG F 3 216 ? 104.027 73.951 70.492 1.00 13.15 6217 ARG F C 1
ATOM 18671 O O . ARG F 3 216 ? 105.196 73.698 70.185 1.00 12.80 6217 ARG F O 1
ATOM 18679 N N . VAL F 3 217 ? 103.673 75.001 71.226 1.00 13.64 6218 VAL F N 1
ATOM 18680 C CA . VAL F 3 217 ? 104.602 76.084 71.534 1.00 14.63 6218 VAL F CA 1
ATOM 18681 C C . VAL F 3 217 ? 105.805 75.626 72.370 1.00 15.18 6218 VAL F C 1
ATOM 18682 O O . VAL F 3 217 ? 106.873 76.236 72.315 1.00 15.80 6218 VAL F O 1
ATOM 18686 N N . ASP F 3 218 ? 105.649 74.516 73.088 1.00 15.60 6219 ASP F N 1
ATOM 18687 C CA . ASP F 3 218 ? 106.726 73.976 73.917 1.00 16.45 6219 ASP F CA 1
ATOM 18688 C C . ASP F 3 218 ? 107.474 72.812 73.263 1.00 16.53 6219 ASP F C 1
ATOM 18689 O O . ASP F 3 218 ? 108.188 72.064 73.935 1.00 16.69 6219 ASP F O 1
ATOM 18694 N N . ASN F 3 219 ? 107.266 72.632 71.963 1.00 16.29 6220 ASN F N 1
ATOM 18695 C CA . ASN F 3 219 ? 108.030 71.661 71.185 1.00 15.91 6220 ASN F CA 1
ATOM 18696 C C . ASN F 3 219 ? 108.456 72.295 69.864 1.00 16.18 6220 ASN F C 1
ATOM 18697 O O . ASN F 3 219 ? 109.567 72.817 69.750 1.00 16.31 6220 ASN F O 1
ATOM 18702 N N . VAL F 3 220 ? 107.576 72.236 68.868 1.00 15.67 6221 VAL F N 1
ATOM 18703 C CA . VAL F 3 220 ? 107.763 72.958 67.614 1.00 15.31 6221 VAL F CA 1
ATOM 18704 C C . VAL F 3 220 ? 106.531 73.825 67.385 1.00 15.59 6221 VAL F C 1
ATOM 18705 O O . VAL F 3 220 ? 105.445 73.310 67.118 1.00 15.04 6221 VAL F O 1
ATOM 18709 N N . ALA F 3 221 ? 106.691 75.132 67.572 1.00 15.85 6222 ALA F N 1
ATOM 18710 C CA . ALA F 3 221 ? 105.570 76.064 67.501 1.00 15.99 6222 ALA F CA 1
ATOM 18711 C C . ALA F 3 221 ? 105.074 76.234 66.071 1.00 16.34 6222 ALA F C 1
ATOM 18712 O O . ALA F 3 221 ? 105.869 76.313 65.135 1.00 16.00 6222 ALA F O 1
ATOM 18714 N N . PHE F 3 222 ? 103.753 76.280 65.913 1.00 16.56 6223 PHE F N 1
ATOM 18715 C CA . PHE F 3 222 ? 103.132 76.519 64.613 1.00 16.87 6223 PHE F CA 1
ATOM 18716 C C . PHE F 3 222 ? 103.599 77.849 64.028 1.00 17.43 6223 PHE F C 1
ATOM 18717 O O . PHE F 3 222 ? 103.905 77.946 62.838 1.00 17.47 6223 PHE F O 1
ATOM 18725 N N . ARG F 3 223 ? 103.694 78.854 64.895 1.00 18.43 6224 ARG F N 1
ATOM 18726 C CA . ARG F 3 223 ? 104.175 80.178 64.532 1.00 19.73 6224 ARG F CA 1
ATOM 18727 C C . ARG F 3 223 ? 105.562 80.117 63.898 1.00 19.81 6224 ARG F C 1
ATOM 18728 O O . ARG F 3 223 ? 105.871 80.945 63.042 1.00 20.86 6224 ARG F O 1
ATOM 18736 N N . ASP F 3 224 ? 106.335 79.083 64.219 1.00 20.21 6225 ASP F N 1
ATOM 18737 C CA . ASP F 3 224 ? 107.711 78.982 63.744 1.00 20.33 6225 ASP F CA 1
ATOM 18738 C C . ASP F 3 224 ? 107.880 78.202 62.440 1.00 20.20 6225 ASP F C 1
ATOM 18739 O O . ASP F 3 224 ? 108.987 78.118 61.908 1.00 21.02 6225 ASP F O 1
ATOM 18744 N N . ASP F 3 225 ? 106.792 77.640 61.919 1.00 19.00 6226 ASP F N 1
ATOM 18745 C CA . ASP F 3 225 ? 106.805 77.119 60.556 1.00 18.17 6226 ASP F CA 1
ATOM 18746 C C . ASP F 3 225 ? 106.086 78.114 59.648 1.00 17.72 6226 ASP F C 1
ATOM 18747 O O . ASP F 3 225 ? 104.935 77.902 59.266 1.00 17.50 6226 ASP F O 1
ATOM 18752 N N . ALA F 3 226 ? 106.753 79.232 59.365 1.00 17.18 6227 ALA F N 1
ATOM 18753 C CA . ALA F 3 226 ? 106.153 80.352 58.635 1.00 16.60 6227 ALA F CA 1
ATOM 18754 C C . ALA F 3 226 ? 105.598 79.925 57.278 1.00 16.49 6227 ALA F C 1
ATOM 18755 O O . ALA F 3 226 ? 104.634 80.501 56.780 1.00 16.53 6227 ALA F O 1
ATOM 18757 N N . GLU F 3 227 ? 106.206 78.889 56.709 1.00 15.49 6228 GLU F N 1
ATOM 18758 C CA . GLU F 3 227 ? 105.811 78.319 55.426 1.00 16.00 6228 GLU F CA 1
ATOM 18759 C C . GLU F 3 227 ? 104.372 77.801 55.439 1.00 14.58 6228 GLU F C 1
ATOM 18760 O O . GLU F 3 227 ? 103.637 77.945 54.456 1.00 14.31 6228 GLU F O 1
ATOM 18766 N N . VAL F 3 228 ? 104.016 77.117 56.524 1.00 13.84 6229 VAL F N 1
ATOM 18767 C CA . VAL F 3 228 ? 102.687 76.536 56.685 1.00 13.43 6229 VAL F CA 1
ATOM 18768 C C . VAL F 3 228 ? 101.647 77.621 56.968 1.00 13.64 6229 VAL F C 1
ATOM 18769 O O . VAL F 3 228 ? 100.534 77.573 56.443 1.00 12.67 6229 VAL F O 1
ATOM 18773 N N . VAL F 3 229 ? 102.048 78.644 57.719 1.00 13.59 6230 VAL F N 1
ATOM 18774 C CA . VAL F 3 229 ? 101.200 79.812 57.949 1.00 13.70 6230 VAL F CA 1
ATOM 18775 C C . VAL F 3 229 ? 100.944 80.556 56.637 1.00 14.05 6230 VAL F C 1
ATOM 18776 O O . VAL F 3 229 ? 99.831 81.021 56.385 1.00 13.49 6230 VAL F O 1
ATOM 18780 N N . GLU F 3 230 ? 101.968 80.627 55.788 1.00 13.54 6231 GLU F N 1
ATOM 18781 C CA . GLU F 3 230 ? 101.838 81.266 54.483 1.00 13.16 6231 GLU F CA 1
ATOM 18782 C C . GLU F 3 230 ? 100.903 80.467 53.580 1.00 12.52 6231 GLU F C 1
ATOM 18783 O O . GLU F 3 230 ? 100.104 81.043 52.844 1.00 12.79 6231 GLU F O 1
ATOM 18789 N N . TRP F 3 231 ? 100.985 79.141 53.666 1.00 12.13 6232 TRP F N 1
ATOM 18790 C CA . TRP F 3 231 ? 100.076 78.266 52.934 1.00 11.71 6232 TRP F CA 1
ATOM 18791 C C . TRP F 3 231 ? 98.624 78.579 53.295 1.00 11.67 6232 TRP F C 1
ATOM 18792 O O . TRP F 3 231 ? 97.782 78.748 52.412 1.00 11.33 6232 TRP F O 1
ATOM 18803 N N . VAL F 3 232 ? 98.347 78.697 54.592 1.00 11.45 6233 VAL F N 1
ATOM 18804 C CA . VAL F 3 232 ? 97.006 79.036 55.063 1.00 10.93 6233 VAL F CA 1
ATOM 18805 C C . VAL F 3 232 ? 96.579 80.404 54.533 1.00 10.98 6233 VAL F C 1
ATOM 18806 O O . VAL F 3 232 ? 95.471 80.557 54.018 1.00 10.73 6233 VAL F O 1
ATOM 18810 N N . HIS F 3 233 ? 97.486 81.376 54.606 1.00 11.32 6234 HIS F N 1
ATOM 18811 C CA . HIS F 3 233 ? 97.222 82.722 54.109 1.00 11.80 6234 HIS F CA 1
ATOM 18812 C C . HIS F 3 233 ? 96.899 82.744 52.618 1.00 12.12 6234 HIS F C 1
ATOM 18813 O O . HIS F 3 233 ? 95.974 83.437 52.194 1.00 11.73 6234 HIS F O 1
ATOM 18820 N N . ARG F 3 234 ? 97.626 81.947 51.836 1.00 12.06 6235 ARG F N 1
ATOM 18821 C CA . ARG F 3 234 ? 97.401 81.879 50.401 1.00 12.60 6235 ARG F CA 1
ATOM 18822 C C . ARG F 3 234 ? 96.060 81.221 50.068 1.00 11.94 6235 ARG F C 1
ATOM 18823 O O . ARG F 3 234 ? 95.345 81.733 49.203 1.00 11.73 6235 ARG F O 1
ATOM 18831 N N . ILE F 3 235 ? 95.726 80.132 50.758 1.00 11.78 6236 ILE F N 1
ATOM 18832 C CA . ILE F 3 235 ? 94.438 79.466 50.587 1.00 11.19 6236 ILE F CA 1
ATOM 18833 C C . ILE F 3 235 ? 93.293 80.405 50.961 1.00 11.27 6236 ILE F C 1
ATOM 18834 O O . ILE F 3 235 ? 92.339 80.568 50.197 1.00 10.36 6236 ILE F O 1
ATOM 18839 N N . PHE F 3 236 ? 93.441 81.087 52.095 1.00 10.67 6237 PHE F N 1
ATOM 18840 C CA . PHE F 3 236 ? 92.451 82.055 52.567 1.00 11.32 6237 PHE F CA 1
ATOM 18841 C C . PHE F 3 236 ? 92.229 83.193 51.571 1.00 11.28 6237 PHE F C 1
ATOM 18842 O O . PHE F 3 236 ? 91.088 83.526 51.247 1.00 10.42 6237 PHE F O 1
ATOM 18850 N N . ASP F 3 237 ? 93.321 83.818 51.135 1.00 11.57 6238 ASP F N 1
ATOM 18851 C CA . ASP F 3 237 ? 93.258 84.933 50.191 1.00 11.38 6238 ASP F CA 1
ATOM 18852 C C . ASP F 3 237 ? 92.553 84.522 48.902 1.00 10.82 6238 ASP F C 1
ATOM 18853 O O . ASP F 3 237 ? 91.623 85.197 48.453 1.00 10.78 6238 ASP F O 1
ATOM 18858 N N . GLN F 3 238 ? 92.985 83.399 48.334 1.00 10.60 6239 GLN F N 1
ATOM 18859 C CA . GLN F 3 238 ? 92.436 82.906 47.079 1.00 10.32 6239 GLN F CA 1
ATOM 18860 C C . GLN F 3 238 ? 90.966 82.537 47.223 1.00 10.82 6239 GLN F C 1
ATOM 18861 O O . GLN F 3 238 ? 90.147 82.910 46.380 1.00 10.74 6239 GLN F O 1
ATOM 18867 N N . ARG F 3 239 ? 90.620 81.837 48.302 1.00 10.46 6240 ARG F N 1
ATOM 18868 C CA . ARG F 3 239 ? 89.214 81.448 48.495 1.00 10.49 6240 ARG F CA 1
ATOM 18869 C C . ARG F 3 239 ? 88.336 82.684 48.606 1.00 10.43 6240 ARG F C 1
ATOM 18870 O O . ARG F 3 239 ? 87.235 82.736 48.036 1.00 9.66 6240 ARG F O 1
ATOM 18878 N N . THR F 3 240 ? 88.810 83.674 49.357 1.00 10.72 6241 THR F N 1
ATOM 18879 C CA . THR F 3 240 ? 88.067 84.914 49.569 1.00 10.36 6241 THR F CA 1
ATOM 18880 C C . THR F 3 240 ? 87.906 85.711 48.274 1.00 10.89 6241 THR F C 1
ATOM 18881 O O . THR F 3 240 ? 86.806 86.162 47.953 1.00 10.45 6241 THR F O 1
ATOM 18885 N N . LYS F 3 241 ? 89.000 85.860 47.527 1.00 10.51 6242 LYS F N 1
ATOM 18886 C CA . LYS F 3 241 ? 88.981 86.580 46.255 1.00 11.25 6242 LYS F CA 1
ATOM 18887 C C . LYS F 3 241 ? 88.040 85.939 45.241 1.00 10.12 6242 LYS F C 1
ATOM 18888 O O . LYS F 3 241 ? 87.220 86.621 44.627 1.00 10.53 6242 LYS F O 1
ATOM 18894 N N . PHE F 3 242 ? 88.145 84.623 45.090 1.00 9.51 6243 PHE F N 1
ATOM 18895 C CA . PHE F 3 242 ? 87.416 83.918 44.042 1.00 9.62 6243 PHE F CA 1
ATOM 18896 C C . PHE F 3 242 ? 85.932 83.743 44.368 1.00 9.91 6243 PHE F C 1
ATOM 18897 O O . PHE F 3 242 ? 85.114 83.534 43.471 1.00 9.76 6243 PHE F O 1
ATOM 18905 N N . GLY F 3 243 ? 85.586 83.858 45.647 1.00 9.39 6244 GLY F N 1
ATOM 18906 C CA . GLY F 3 243 ? 84.186 83.875 46.034 1.00 9.85 6244 GLY F CA 1
ATOM 18907 C C . GLY F 3 243 ? 83.499 85.159 45.612 1.00 9.86 6244 GLY F C 1
ATOM 18908 O O . GLY F 3 243 ? 82.309 85.169 45.297 1.00 9.44 6244 GLY F O 1
ATOM 18909 N N . PHE F 3 244 ? 84.258 86.251 45.623 1.00 10.70 6245 PHE F N 1
ATOM 18910 C CA . PHE F 3 244 ? 83.804 87.530 45.091 1.00 10.70 6245 PHE F CA 1
ATOM 18911 C C . PHE F 3 244 ? 83.736 87.438 43.564 1.00 10.99 6245 PHE F C 1
ATOM 18912 O O . PHE F 3 244 ? 82.660 87.552 42.974 1.00 10.39 6245 PHE F O 1
ATOM 18920 N N . GLN F 3 245 ? 84.885 87.194 42.938 1.00 11.47 6246 GLN F N 1
ATOM 18921 C CA . GLN F 3 245 ? 84.962 86.989 41.493 1.00 11.63 6246 GLN F CA 1
ATOM 18922 C C . GLN F 3 245 ? 86.085 86.012 41.168 1.00 11.76 6246 GLN F C 1
ATOM 18923 O O . GLN F 3 245 ? 87.241 86.252 41.521 1.00 11.65 6246 GLN F O 1
ATOM 18929 N N . PRO F 3 246 ? 85.755 84.870 40.546 1.00 12.34 6247 PRO F N 1
ATOM 18930 C CA . PRO F 3 246 ? 86.740 83.828 40.234 1.00 13.42 6247 PRO F CA 1
ATOM 18931 C C . PRO F 3 246 ? 87.661 84.231 39.085 1.00 14.98 6247 PRO F C 1
ATOM 18932 O O . PRO F 3 246 ? 87.494 83.780 37.948 1.00 15.24 6247 PRO F O 1
ATOM 18936 N N . LYS F 3 247 ? 88.604 85.121 39.385 1.00 16.51 6248 LYS F N 1
ATOM 18937 C CA . LYS F 3 247 ? 89.575 85.614 38.409 1.00 18.21 6248 LYS F CA 1
ATOM 18938 C C . LYS F 3 247 ? 90.856 86.068 39.106 1.00 18.91 6248 LYS F C 1
ATOM 18939 O O . LYS F 3 247 ? 91.881 86.207 38.410 1.00 20.53 6248 LYS F O 1
#

Foldseek 3Di:
DVVLVVLLLVQLCQFQAPAAQQLPSHGDDLQDQDDDFAQPAQNSHPVSVVVQVVQVVVCVVVVHHGDDQVVDPPGGPRSGGQTWWAFRPDRQTFRLVLLQCVNFQLLVQVLLQLLQKWKAWCVQLQVLCCPPVVDDDDLVLVQLLQVQLQQPLQFDAQDDPPDDGDDCQAFVLWHKAKEFLAPVSQVSHDPVRYLYLPVQADPVQSVQLSVVVPGTMMMITGYGSLVCVVDHSQVNLVSSQVSSLNSCCRSRVNPNDDPSSVSSSVSSNVGMDFQFAWADDCTDGTSAQQRHALQSLLLLQQQLRVDLQLLVSLLLLLLSFQSRCFSPNQQPVVHHDSGDSLLRVLSGTSSLLVVLQVVLQVVLCVPQVNLLHAADPSADAQDPVLLCVSLVVSLVVSVVVCNSRVSNCVSQVFLLSSLLSSLLSSLLSLLLRHLALLSSQLSSLVSQVCSCVVPVDHGPCHCQCSCRNVLSPDPPDLRDDRLSRHACNSPSNVHDHSPRSSSSSSLSSSQSSHSHSGSHDSSSNSSSSDPSRQHNSSRSSVSSSCSSVVNRDHHNDDVVPDDD/DDFFFFAFLQRHTQGGGHDLLCLACVRFPLLVVVVLQQLQKKKFFQLLLQVCQAFQQFAADPDHDPPLHDHDPRQVCLVVLQVQLQVQLEDDPPAPWDWDQFDSRRMIMTGHGSVQVVPDPGRCCSVVSSLVSNLVSRCVVVVDDPVSSVSSSRSAQHNPPVPVGSHRHGMGGQWDDPVLFPDFLCGLFRGFLLLLLLLLVLSQLLSLQLLLSSLSSSCVRRVQCPDPNVLLSSLQNQVLRRCTPVLLVVLLVVQQPPHALVVSLVSLVVVCVVVVQKDFPDADPVRQTAIDGPNVSNNLSSLLSSLLSNLCRHLLVVLALLVSLVSQQCSQVVSCVNHVDHGHQRCQSNQLSVQQNDQCPDDPHHHGLRRDTCRDPSRVRRSSSRSSSSSSSLSSHPDPGPCHSCNPHVSSSRNNSPPPCSNGVSSSSSPD/DDDDPQFDFDDLLRVLLVCLLVVVWAFDAADDQQRLCQQQPPDHRPDDADAPDAACVVVDDDDVCPVVDDDDPLNRRRGDWGKWKKFAALLLFLAFQVSNVSSPVRPAPAWDWDGDRGMIMIIGRVVSRSVSSRSCLGTSNGFPQRMDTAPDQRPWRHDDHDPVSHTDGPLCQWDDDPQWIWGQAHRPNHGGPDITTSGGGDDSVVSLSNHNHADPVRHHPVPGVTNVVVVVVVVVQVVVVVVPND/DPVLVVLLLVQLCQFQAPAAQQQPNPGDDLLDQDDDFQQPAQNSHPVSVVVQVVQVVVCVVVVHHGDDQCVDPPGGPRSGGQTWWAFRPDRQTFRLVLLQCVNFQLLVLVLLQLLQKWKAWDVQLCVLCCPPVVDDDDLVLVQQLQVLLQQPLQFDAQDDPPDDGDDCVQFVLWHKAKEFLAPVSQVSHDVVRYLYLPVQADPVQSVQLSVVVPGTMMMITGYGSLVCVVDHSLVNLVSSQVSSLNSCCRSVVNPNDDPSSVSSSVRSNVGIDFQFAWADDCTDGTSAQQRHALQSLLLLQQQLRVDLQLLVSLLLLLLSFQSCCFSPNQQPVVHHDPGDSLLRVLSGTSSLLVVLQVVLQVVLCVPQVNLLHAADPSADAQDPVLLCVSLVVSLVVSVVVCNSRVSNCVSQVFLLSSLLSSLLSSLLSLLLRHLALLSSQLSSLVSQVCSCVVPVDHGPCHCQCSCRNVLSPDPDDLRDDGLSRHACNSPSNVHDHSPRSSSSSSLSSSQSSHSHSGRHDSSSNSSNSDPSRQHNSSRSSVSSSCRSVVNRDHRNDDVVPDDD/DDFFFFAFLQLHTLGGGHDLLCVACVRFPLLVVVVLQQLQKKKFFQLLLQVCQAFQQFQAPPDHDPDLHDHDPRQVCQVVLQVQLQVQQEDDVPAPWDWDQFDSRRMIMTGHGSVQVVPDPGRCCNVVSSLVSSLVSCCPVVVDDPVSSVSSSRSAQHNPPVPVGSHRHGMGGQWDDPVLFPDFLCGLFRGFLLLLLLLLVLSLLLSLQLLLSSLSSSCVRRVQLPDPNVLLSSLQNQVLRRCTNVLLVVLLVVQQPPHALVVSLVSLVVVCVVVVQKDFPDADPVRQTAIDGPHQSNNLSSLLSSLLSNLCRHLLVVLALLVSLVSQQCSQVVSCVNHVDHHHQRCQSNQLSVQQNDQCPHDPHHHGLRRDTCRPPSRVRRSSSRSSSSSSSLSSHPDPGPCHSCNPPVSSSRRNSPPVCSNGVSCSSSVND/DDDDPQADFDDLLRVLLVCLLVVVWAFDAADDQQRLCQQQPPDHRPDDADAPDAFCVVVPDDDVCPVPDDDDPLNRRRGDWGKWKKFFALLLFLAFQVSNVSSCVRPAPAWDWDGDRGMIMIIGRVVSRSVSSRSCLGTSNGFPQRMPTAPDQRPWRHDDHDPVSHTDGPLCQWDDDPQWIKGQAHRHNHGGPDITTSGGGDDSVVSLSNHNHADPVRHHPVNRVGNVVVVVVVVVQVVVVVVPND

Sequence (2485 aa):
AADIFSKFKKDMEVKFAQEFGSNKQTGGDITDKTAKFLRLGPEQDPRKVEMIKAGKEIAEKRGIAFYNPMMHSGAPLGQRAITPYTISGTDIVCEPDDLHYVNNAAMQQMWDDIRRTCIVGLDMAHETLEKRLGKEVTPETINHYLEVLNHAMPGAAVVQEMMVETHPALVDDCYVKVFTGDDALADEIDKQFLIDINKEFSEEQAAQIKASIGKTSWQAIHIPTIVSRTTDGAQTSRWAAMQIGMSFISAYAMCAGEAAVADLSFAAKAALVSMGEMLPARARGPNEPGGLSFGHLSDIVQTSRVSEDPAKIALEVVGAGCMLYDQIWLGSYMSGGVGFTQYATAAYTDDILDNNTYYDVDYINDKYNGAATVGKDNKVKASLEVVKDIATESTLYGIETYEKFPTALEDHFGGSQRATVLAAAAGVACSLATGNANAGLSGWYLSMYLHKEAWGRLGFFFDLQDQGATNVLSYQGDEGLPDELRGPNYPNYAMNVGHQGGYAGIAQAAHSGRGDAFTVNPLLKVCFADDLLPFNFAEPRREFGRGAIREFVPAGERSLVIPASDTVDIYDDRGKLLESNVDIMSLAPTRNAAIQSIIMDTKRSVAVNLAGIQGALASGKMGGKGRQILGRGLNYDIVGNADAIAENVKKLVQVDEGDDTNVIKVKGGKSLLIQSPKSRIIAGADFMSATTVGAAAVTQTIMDMFGTDPYDAPIVKSAVWGSYPQTMDLMGGQVQGILSIPQNNEGLGFSLRNIMANHVAAISNRNAMNASALSSIYEQSGIFEMGGAVGMFERHQLLGLAYQGLNANNLLYDIVKENGKDGTIGTVIESVVRRAIEAGIISVDKTAPSGYNFYKANDVPKWNACAAVGTLAATLVNCGAGRAAQNVSSTLLYFNDILEKETGLPGCDYGKVEGTAVGFSFFSHSIYGGGGPGVFNGNHVVTRHSRGFAIPCVCAAVALDAGTQMFSIESTSGLIGDVFGAIPEFREPIKAVAGVAYERQYYPGATSVAANRRKHMSGKLEKLREISDEDLTAVLGHRAPGSDYPSTHPPLAEMGEPASTRENVAATPGAAAGDRVRYIQFADSMYNAPATPYFRSYFAAINFRGVDPGTLSGRQIVEARERDMEQCAKVQMETEITDHALAGVRGATVHGHSVRLQEDGVMFDMLDRRRLENGTIIMDKDQVAIPLDRKVDLGKPMSSEEAAKRTTIYRVDNVAFRDDAEVVEWVHRIFDQRTKFGFQPKAADIFSKFKKDMEVKFAQEFGSNKQTGGDITDKTAKFLRLGPEQDPRKVEMIKAGKEIAEKRGIAFYNPMMHSGAPLGQRAITPYTISGTDIVCEPDDLHYVNNAAMQQMWDDIRRTCIVGLDMAHETLEKRLGKEVTPETINHYLEVLNHAMPGAAVVQEMMVETHPALVDDCYVKVFTGDDALADEIDKQFLIDINKEFSEEQAAQIKASIGKTSWQAIHIPTIVSRTTDGAQTSRWAAMQIGMSFISAYAMCAGEAAVADLSFAAKAALVSMGEMLPARARGPNEPGGLSFGHLSDIVQTSRVSEDPAKIALEVVGAGCMLYDQIWLGSYMSGGVGFTQYATAAYTDDILDNNTYYDVDYINDKYNGAATVGKDNKVKASLEVVKDIATESTLYGIETYEKFPTALEDHFGGSQRATVLAAAAGVACSLATGNANAGLSGWYLSMYLHKEAWGRLGFFFDLQDQGATNVLSYQGDEGLPDELRGPNYPNYAMNVGHQGGYAGIAQAAHSGRGDAFTVNPLLKVCFADDLLPFNFAEPRREFGRGAIREFVPAGERSLVIPASDTVDIYDDRGKLLESNVDIMSLAPTRNAAIQSIIMDTKRSVAVNLAGIQGALASGKMGGKGRQILGRGLNYDIVGNADAIAENVKKLVQVDEGDDTNVIKVKGGKSLLIQSPKSRIIAGADFMSATTVGAAAVTQTIMDMFGTDPYDAPIVKSAVWGSYPQTMDLMGGQVQGILSIPQNNEGLGFSLRNIMANHVAAISNRNAMNASALSSIYEQSGIFEMGGAVGMFERHQLLGLAYQGLNANNLLYDIVKENGKDGTIGTVIESVVRRAIEAGIISVDKTAPSGYNFYKANDVPKWNACAAVGTLAATLVNCGAGRAAQNVSSTLLYFNDILEKETGLPGCDYGKVEGTAVGFSFFSHSIYGGGGPGVFNGNHVVTRHSRGFAIPCVCAAVALDAGTQMFSIESTSGLIGDVFGAIPEFREPIKAVAGVLAYERQYYPGATSVAANRRKHMSGKLEKLREISDEDLTAVLGHRAPGSDYPSTHPPLAEMGEPASTRENVAATPGAAAGDRVRYIQFADSMYNAPATPYFRSYFAAINFRGVDPGTLSGRQIVEARERDMEQCAKVQMETEITDHALAGVRGATVHGHSVRLQEDGVMFDMLDRRRLENGTIIMDKDQVAIPLDRKVDLGKPMSSEEAAKRTTIYRVDNVAFRDDAEVVEWVHRIFDQRTKFGFQPK

Nearest PDB structures (foldseek):
  1e6y-assembly1_F  TM=1.004E+00  e=3.465E-51  Methanosarcina barkeri
  8gf5-assembly1_E  TM=9.980E-01  e=7.668E-47  Methanosarcina acetivorans C2A
  7nkg-assembly2_L  TM=9.999E-01  e=2.574E-45  Methermicoccus shengliensis DSM 18856
  7nkg-assembly2_I  TM=9.976E-01  e=9.543E-42  Methermicoccus shengliensis DSM 18856
  7b2c-assembly1_F  TM=9.521E-01  e=2.478E-26  Candidatus Ethanoperedens thermophilum

Radius of gyration: 37.13 Å; Cα contacts (8 Å, |Δi|>4): 6608; chains: 6; bounding box: 112×86×81 Å

CATH classification: 3.90.390.10 (+2 more: 3.30.70.470, 1.20.840.10)